Protein AF-0000000068167306 (afdb_homodimer)

Nearest PDB structures (foldseek):
  7jsj-assembly1_A  TM=8.036E-01  e=3.740E-11  Homo sapiens
  6ol0-assembly2_B  TM=8.060E-01  e=4.426E-11  Vibrio cholerae O1 biovar El Tor str. N16961
  8w6g-assembly1_B  TM=5.035E-01  e=2.735E-09  Homo sapiens
  4r0c-assembly1_C  TM=5.818E-01  e=1.185E-05  Alcanivorax borkumensis SK2
  7qha-assembly1_B  TM=6.982E-01  e=2.557E-04  Photobacterium profundum SS9

InterPro domains:
  IPR004680 Citrate transporter-like domain [PF03600] (312-735)
  IPR051475 Diverse Ion Transporter [PTHR43568] (110-797)

Solvent-accessible surface area (backbone atoms only — not comparable to full-atom values): 86228 Å² total; per-residue (Å²): 141,90,78,86,94,84,90,85,93,87,89,92,81,91,76,92,80,88,89,87,94,78,91,77,90,87,86,93,84,89,92,83,90,84,91,83,91,79,87,82,89,83,92,82,88,86,90,85,85,79,82,71,83,76,77,71,79,77,74,80,74,79,75,78,80,80,74,70,70,58,75,79,59,90,56,45,64,38,53,43,95,90,68,46,74,61,32,45,37,36,61,71,52,51,52,47,43,57,49,42,56,56,44,60,51,59,60,67,52,58,53,44,50,36,48,51,54,42,48,54,48,52,53,38,48,66,63,34,32,52,47,64,37,49,82,75,37,77,37,66,32,47,32,26,26,12,51,86,40,67,39,62,44,76,40,70,64,60,87,78,57,33,29,38,39,38,36,38,32,45,39,60,68,72,45,76,82,69,50,62,72,93,60,84,44,38,37,36,37,38,49,35,45,38,62,85,75,82,68,82,66,84,77,73,79,76,74,82,72,81,74,71,78,71,70,82,69,58,85,73,74,68,73,70,70,67,73,76,55,71,43,41,84,87,55,65,49,70,47,74,47,70,58,65,75,83,76,74,62,68,73,66,50,73,48,71,50,76,46,71,48,48,76,76,53,42,58,86,42,71,30,37,34,40,40,31,33,23,75,31,81,58,53,41,17,33,40,35,34,63,39,68,20,35,65,67,52,81,45,28,38,59,52,29,49,52,50,52,50,51,38,47,50,32,42,62,68,54,76,42,54,54,40,56,32,25,42,54,40,20,49,51,36,48,26,52,33,30,72,31,50,58,21,70,43,72,67,56,51,60,64,46,32,60,54,51,41,51,36,26,52,53,14,45,34,44,46,48,32,57,46,64,72,20,28,53,64,47,24,50,54,50,48,35,48,60,72,26,71,78,40,49,56,55,27,53,49,45,53,22,50,51,37,11,60,48,2,24,70,56,17,27,48,57,39,40,70,58,45,49,63,50,49,45,52,52,20,58,67,69,39,34,60,42,64,59,48,52,52,49,29,45,45,31,12,38,35,24,3,48,21,25,35,60,1,24,70,47,33,31,54,49,45,48,31,62,78,46,32,69,70,75,58,30,41,50,41,57,43,22,69,67,34,22,59,38,27,51,51,20,45,55,52,42,53,53,49,44,48,74,76,40,37,64,71,59,46,42,60,44,86,62,51,67,58,55,51,52,31,48,52,38,47,47,58,30,63,59,47,66,82,72,78,57,76,63,54,51,47,50,30,50,51,35,47,50,47,30,51,49,42,47,48,44,57,69,69,54,67,65,76,68,84,53,69,66,56,54,60,51,42,51,69,66,31,39,65,78,35,60,69,57,40,52,52,44,51,50,48,50,48,52,43,55,52,44,53,51,41,34,86,76,36,83,60,39,53,54,55,67,24,53,42,27,36,52,43,26,52,49,46,53,46,65,60,62,63,76,55,62,62,64,41,54,66,54,34,64,58,58,57,55,49,22,50,44,18,40,33,36,28,50,50,39,29,47,74,30,40,36,46,60,53,51,25,50,56,50,46,55,62,48,61,72,41,62,79,56,58,67,28,48,38,52,48,28,50,48,38,22,48,54,30,16,59,48,8,17,60,33,40,23,52,69,48,42,65,59,42,49,63,25,52,54,46,41,38,66,66,75,69,76,36,64,55,56,58,48,48,49,20,38,50,52,10,22,39,36,10,16,32,23,25,40,63,0,25,69,35,41,46,50,48,33,49,56,32,36,75,73,74,45,72,65,50,57,65,66,39,28,70,54,24,29,58,50,20,53,52,27,45,51,45,35,47,54,41,47,43,49,47,41,40,72,39,67,64,120,134,90,77,93,87,92,80,81,76,88,76,89,74,91,72,90,81,90,90,95,81,93,91,89,96,87,95,88,93,95,87,90,88,93,87,94,86,93,86,87,87,90,85,85,85,92,84,89,82,87,82,81,77,77,77,72,78,77,74,76,75,77,76,76,79,82,75,67,68,51,74,83,59,93,53,43,65,38,53,43,94,89,68,45,74,59,30,40,39,37,62,72,53,50,53,46,44,56,46,42,59,58,45,59,50,60,59,67,54,58,52,44,51,37,48,50,54,42,50,52,49,52,52,39,47,65,63,34,31,52,48,66,37,49,79,76,37,75,39,65,34,47,32,26,25,12,50,86,40,67,39,62,46,73,41,71,64,61,88,79,56,34,29,38,38,38,36,39,31,45,38,61,69,71,44,76,83,72,50,63,71,92,62,82,46,38,37,36,37,40,53,31,47,39,66,84,75,91,63,86,74,83,79,75,79,74,74,83,73,80,75,73,81,73,72,84,70,64,85,71,76,69,72,74,67,74,70,64,64,66,48,44,82,86,59,67,46,70,48,74,48,72,57,64,76,84,76,72,63,70,73,65,50,72,46,72,50,76,46,74,50,49,76,77,54,43,58,86,44,71,31,37,33,41,40,33,34,23,77,31,82,58,52,40,16,33,38,36,32,62,39,68,19,34,64,65,50,82,45,29,39,58,53,30,49,51,50,52,50,52,37,47,50,31,42,61,66,55,75,40,53,52,40,56,32,24,42,53,41,20,50,49,36,48,25,54,33,28,71,30,51,57,22,69,43,72,68,55,51,59,64,46,32,59,56,51,41,51,36,26,51,54,15,45,33,43,45,50,32,55,47,63,71,19,28,52,63,47,25,50,53,50,49,36,48,60,73,27,71,79,40,48,56,53,26,52,49,45,53,22,51,50,37,11,59,48,2,26,70,57,17,26,47,56,39,39,69,59,45,47,63,50,50,45,51,51,20,58,66,69,40,33,58,42,65,60,48,52,52,48,30,44,47,32,12,38,35,25,3,46,21,26,36,59,0,24,70,46,36,29,52,50,45,48,31,63,78,47,31,69,72,74,57,29,42,49,40,58,40,22,69,66,32,22,61,35,28,50,51,19,46,56,52,42,52,52,49,44,48,73,75,40,38,63,71,57,44,43,60,44,86,62,49,67,58,56,51,52,31,49,52,37,46,47,56,30,64,60,49,66,82,76,63,57,77,64,54,50,47,51,30,50,50,35,48,51,48,30,51,51,42,48,50,44,56,69,68,55,66,64,75,70,84,53,68,66,55,56,59,50,43,51,69,66,31,38,63,77,37,60,71,58,40,53,52,43,51,50,48,50,49,51,43,53,50,45,53,50,41,32,87,76,36,82,61,38,53,52,54,67,24,53,44,26,37,53,44,26,51,50,46,53,46,63,61,62,62,75,56,60,64,66,42,55,69,53,34,65,57,57,58,56,49,23,50,43,18,39,32,36,29,51,50,40,27,46,73,31,42,35,45,61,51,52,27,49,56,50,45,57,61,46,60,73,42,62,79,58,57,65,28,48,38,50,49,30,48,48,38,23,48,53,30,16,58,49,10,16,60,33,39,23,53,69,48,43,64,60,42,49,63,26,52,56,45,42,37,67,65,75,70,74,36,64,55,56,59,48,50,48,20,38,49,53,11,21,39,36,9,15,33,23,25,40,64,1,23,69,36,40,45,51,46,33,50,56,32,36,74,73,72,46,72,65,51,59,65,65,39,28,69,54,25,29,58,50,22,52,51,29,45,50,45,34,45,53,42,47,42,47,47,41,41,73,38,68,66,119

Sequence (1596 aa):
MGDTEKRSFGQTNVKGYGATSAPYHDMEDVEYNDDHSRHGDEERGMSSSGDRTRNTNSVDEYRGRQRPEDADGENWFLFDKEGKQMGVLPNKYKREFSDAKHKVTGLPWHHIKVAVISLLFVVALIMFAPIESPDESPVSHLTAVSHDTAYIVDLLPSHPLDTIKVFVTIQELVNSSGSVFPNPTYVYFTVEGLIPGNGANSTDHDDDDDDDHHAVSGMSGGSSTELETPLYPDGEWKALHYWEIAGDAFDAQMDSHYFYLTDEDRGDHYALRLNVTSNSKQPVGLKLKVLQLRHIVRYEVILGLVLLVLVYVLIVFELVHRTIAALVGSFWGLTFLAVIQERPSFLEVIMWIDYDTIGLLFGMMILVGIFSTTGFFEYSAVKAYKLSKGNIWNLVLMLCMFTAVTSAFLDNVTTILLVAPVTLRLCKVINLDPLPVILAEVIFSNIGGTATGIGDPPNILIISNAKMRASKKVDFATFTVHVAPGAVLALIVTVWFVKVKYGKILSERSAFNPLQREIDIWKRTAARISPVEGDEEKKVRTALEDYVEQLNEKLAHGAVTENKEIDITEMEEKYKITDMPLFIKTCSVLAVVIILFFIHPFVHAINLSLPWIALTGAMALLVLSGIHEIQEIIEKVEMATLLFFAGLFVLMRCIEEMGVMLYIADLTADLIAVVPEGRLRLGVACVMLVWVCAIVSAFIDNIPFTTTMIPIVVKLSQSGLGLPLQPITWSLALGACLGGNGTLIGASANVVAAGIAEQQGYPISFNYFFKMGFPCMLVSTAVATVYILISHVIIPWYMGDTEKRSFGQTNVKGYGATSAPYHDMEDVEYNDDHSRHGDEERGMSSSGDRTRNTNSVDEYRGRQRPEDADGENWFLFDKEGKQMGVLPNKYKREFSDAKHKVTGLPWHHIKVAVISLLFVVALIMFAPIESPDESPVSHLTAVSHDTAYIVDLLPSHPLDTIKVFVTIQELVNSSGSVFPNPTYVYFTVEGLIPGNGANSTDHDDDDDDDHHAVSGMSGGSSTELETPLYPDGEWKALHYWEIAGDAFDAQMDSHYFYLTDEDRGDHYALRLNVTSNSKQPVGLKLKVLQLRHIVRYEVILGLVLLVLVYVLIVFELVHRTIAALVGSFWGLTFLAVIQERPSFLEVIMWIDYDTIGLLFGMMILVGIFSTTGFFEYSAVKAYKLSKGNIWNLVLMLCMFTAVTSAFLDNVTTILLVAPVTLRLCKVINLDPLPVILAEVIFSNIGGTATGIGDPPNILIISNAKMRASKKVDFATFTVHVAPGAVLALIVTVWFVKVKYGKILSERSAFNPLQREIDIWKRTAARISPVEGDEEKKVRTALEDYVEQLNEKLAHGAVTENKEIDITEMEEKYKITDMPLFIKTCSVLAVVIILFFIHPFVHAINLSLPWIALTGAMALLVLSGIHEIQEIIEKVEMATLLFFAGLFVLMRCIEEMGVMLYIADLTADLIAVVPEGRLRLGVACVMLVWVCAIVSAFIDNIPFTTTMIPIVVKLSQSGLGLPLQPITWSLALGACLGGNGTLIGASANVVAAGIAEQQGYPISFNYFFKMGFPCMLVSTAVATVYILISHVIIPWY

Organism: Acanthamoeba castellanii (strain ATCC 30010 / Neff) (NCBI:txid1257118)

Structure (mmCIF, N/CA/C/O backbone):
data_AF-0000000068167306-model_v1
#
loop_
_entity.id
_entity.type
_entity.pdbx_description
1 polymer 'P protein, putative'
#
loop_
_atom_site.group_PDB
_atom_site.id
_atom_site.type_symbol
_atom_site.label_atom_id
_atom_site.label_alt_id
_atom_site.label_comp_id
_atom_site.label_asym_id
_atom_site.label_entity_id
_atom_site.label_seq_id
_atom_site.pdbx_PDB_ins_code
_atom_site.Cartn_x
_atom_site.Cartn_y
_atom_site.Cartn_z
_atom_site.occupancy
_atom_site.B_iso_or_equiv
_atom_site.auth_seq_id
_atom_site.auth_comp_id
_atom_site.auth_asym_id
_atom_site.auth_atom_id
_atom_site.pdbx_PDB_model_num
ATOM 1 N N . MET A 1 1 ? 64.062 -30.016 -6.809 1 14.22 1 MET A N 1
ATOM 2 C CA . MET A 1 1 ? 65.188 -29.078 -6.762 1 14.22 1 MET A CA 1
ATOM 3 C C . MET A 1 1 ? 64.688 -27.641 -6.73 1 14.22 1 MET A C 1
ATOM 5 O O . MET A 1 1 ? 63.5 -27.391 -6.887 1 14.22 1 MET A O 1
ATOM 9 N N . GLY A 1 2 ? 65.188 -26.719 -7.789 1 15.33 2 GLY A N 1
ATOM 10 C CA . GLY A 1 2 ? 66.062 -25.562 -7.875 1 15.33 2 GLY A CA 1
ATOM 11 C C . GLY A 1 2 ? 65.312 -24.25 -7.781 1 15.33 2 GLY A C 1
ATOM 12 O O . GLY A 1 2 ? 64.062 -24.188 -8 1 15.33 2 GLY A O 1
ATOM 13 N N . ASP A 1 3 ? 66 -22.906 -7.531 1 15.48 3 ASP A N 1
ATOM 14 C CA . ASP A 1 3 ? 66.312 -21.578 -7.047 1 15.48 3 ASP A CA 1
ATOM 15 C C . ASP A 1 3 ? 66 -20.5 -8.086 1 15.48 3 ASP A C 1
ATOM 17 O O . ASP A 1 3 ? 66.438 -19.359 -7.945 1 15.48 3 ASP A O 1
ATOM 21 N N . THR A 1 4 ? 65.312 -20.719 -9.031 1 14.41 4 THR A N 1
ATOM 22 C CA . THR A 1 4 ? 65.688 -19.922 -10.195 1 14.41 4 THR A CA 1
ATOM 23 C C . THR A 1 4 ? 65.625 -18.438 -9.883 1 14.41 4 THR A C 1
ATOM 25 O O . THR A 1 4 ? 64.75 -18 -9.117 1 14.41 4 THR A O 1
ATOM 28 N N . GLU A 1 5 ? 66.25 -17.469 -10.617 1 14.61 5 GLU A N 1
ATOM 29 C CA . GLU A 1 5 ? 67.188 -16.344 -10.828 1 14.61 5 GLU A CA 1
ATOM 30 C C . GLU A 1 5 ? 66.375 -15.039 -11 1 14.61 5 GLU A C 1
ATOM 32 O O . GLU A 1 5 ? 65.188 -15.062 -11.375 1 14.61 5 GLU A O 1
ATOM 37 N N . LYS A 1 6 ? 67.125 -13.688 -11.188 1 14.88 6 LYS A N 1
ATOM 38 C CA . LYS A 1 6 ? 67.562 -12.352 -10.812 1 14.88 6 LYS A CA 1
ATOM 39 C C . LYS A 1 6 ? 66.938 -11.297 -11.734 1 14.88 6 LYS A C 1
ATOM 41 O O . LYS A 1 6 ? 66.688 -10.172 -11.312 1 14.88 6 LYS A O 1
ATOM 46 N N . ARG A 1 7 ? 66.875 -11.25 -13.109 1 14.17 7 ARG A N 1
ATOM 47 C CA . ARG A 1 7 ? 67.75 -10.328 -13.789 1 14.17 7 ARG A CA 1
ATOM 48 C C . ARG A 1 7 ? 67.25 -8.898 -13.703 1 14.17 7 ARG A C 1
ATOM 50 O O . ARG A 1 7 ? 66.062 -8.672 -13.438 1 14.17 7 ARG A O 1
ATOM 57 N N . SER A 1 8 ? 67.688 -7.957 -14.75 1 14.03 8 SER A N 1
ATOM 58 C CA . SER A 1 8 ? 68.562 -6.824 -14.992 1 14.03 8 SER A CA 1
ATOM 59 C C . SER A 1 8 ? 67.75 -5.52 -15.102 1 14.03 8 SER A C 1
ATOM 61 O O . SER A 1 8 ? 68.062 -4.543 -14.414 1 14.03 8 SER A O 1
ATOM 63 N N . PHE A 1 9 ? 67.5 -4.887 -16.391 1 14.47 9 PHE A N 1
ATOM 64 C CA . PHE A 1 9 ? 68.25 -3.809 -17.016 1 14.47 9 PHE A CA 1
ATOM 65 C C . PHE A 1 9 ? 67.625 -2.453 -16.672 1 14.47 9 PHE A C 1
ATOM 67 O O . PHE A 1 9 ? 66.438 -2.365 -16.312 1 14.47 9 PHE A O 1
ATOM 74 N N . GLY A 1 10 ? 68.062 -1.208 -17.375 1 14.51 10 GLY A N 1
ATOM 75 C CA . GLY A 1 10 ? 68.812 0.029 -17.312 1 14.51 10 GLY A CA 1
ATOM 76 C C . GLY A 1 10 ? 67.938 1.27 -17.328 1 14.51 10 GLY A C 1
ATOM 77 O O . GLY A 1 10 ? 67.938 2.027 -16.344 1 14.51 10 GLY A O 1
ATOM 78 N N . GLN A 1 11 ? 67.688 2.184 -18.531 1 14.18 11 GLN A N 1
ATOM 79 C CA . GLN A 1 11 ? 68.375 3.441 -18.828 1 14.18 11 GLN A CA 1
ATOM 80 C C . GLN A 1 11 ? 67.5 4.637 -18.391 1 14.18 11 GLN A C 1
ATOM 82 O O . GLN A 1 11 ? 66.375 4.473 -17.984 1 14.18 11 GLN A O 1
ATOM 87 N N . THR A 1 12 ? 67.188 5.781 -19.406 1 14.52 12 THR A N 1
ATOM 88 C CA . THR A 1 12 ? 67.688 7.125 -19.672 1 14.52 12 THR A CA 1
ATOM 89 C C . THR A 1 12 ? 66.75 8.18 -19.094 1 14.52 12 THR A C 1
ATOM 91 O O . THR A 1 12 ? 65.562 7.914 -18.906 1 14.52 12 THR A O 1
ATOM 94 N N . ASN A 1 13 ? 67.188 9.695 -18.797 1 14.64 13 ASN A N 1
ATOM 95 C CA . ASN A 1 13 ? 67.25 10.898 -17.969 1 14.64 13 ASN A CA 1
ATOM 96 C C . ASN A 1 13 ? 66.375 12.008 -18.5 1 14.64 13 ASN A C 1
ATOM 98 O O . ASN A 1 13 ? 66.188 13.039 -17.844 1 14.64 13 ASN A O 1
ATOM 102 N N . VAL A 1 14 ? 65.625 12.109 -19.531 1 14.27 14 VAL A N 1
ATOM 103 C CA . VAL A 1 14 ? 65.688 13.375 -20.266 1 14.27 14 VAL A CA 1
ATOM 104 C C . VAL A 1 14 ? 65.062 14.492 -19.453 1 14.27 14 VAL A C 1
ATOM 106 O O . VAL A 1 14 ? 64.062 14.281 -18.797 1 14.27 14 VAL A O 1
ATOM 109 N N . LYS A 1 15 ? 65.5 15.984 -19.578 1 14.65 15 LYS A N 1
ATOM 110 C CA . LYS A 1 15 ? 65.875 17.281 -19.031 1 14.65 15 LYS A CA 1
ATOM 111 C C . LYS A 1 15 ? 64.75 18.297 -19.125 1 14.65 15 LYS A C 1
ATOM 113 O O . LYS A 1 15 ? 64.688 19.203 -18.281 1 14.65 15 LYS A O 1
ATOM 118 N N . GLY A 1 16 ? 63.812 18.422 -20 1 14.23 16 GLY A N 1
ATOM 119 C CA . GLY A 1 16 ? 63.75 19.719 -20.625 1 14.23 16 GLY A CA 1
ATOM 120 C C . GLY A 1 16 ? 63.375 20.844 -19.672 1 14.23 16 GLY A C 1
ATOM 121 O O . GLY A 1 16 ? 62.688 20.609 -18.688 1 14.23 16 GLY A O 1
ATOM 122 N N . TYR A 1 17 ? 63.812 22.281 -19.781 1 14.59 17 TYR A N 1
ATOM 123 C CA . TYR A 1 17 ? 64.375 23.516 -19.219 1 14.59 17 TYR A CA 1
ATOM 124 C C . TYR A 1 17 ? 63.25 24.516 -18.953 1 14.59 17 TYR A C 1
ATOM 126 O O . TYR A 1 17 ? 63.156 25.078 -17.859 1 14.59 17 TYR A O 1
ATOM 134 N N . GLY A 1 18 ? 62.469 25.078 -19.938 1 14.23 18 GLY A N 1
ATOM 135 C CA . GLY A 1 18 ? 62.688 26.516 -20.109 1 14.23 18 GLY A CA 1
ATOM 136 C C . GLY A 1 18 ? 62.094 27.344 -19 1 14.23 18 GLY A C 1
ATOM 137 O O . GLY A 1 18 ? 61.219 26.875 -18.266 1 14.23 18 GLY A O 1
ATOM 138 N N . ALA A 1 19 ? 62.312 28.812 -18.969 1 14.28 19 ALA A N 1
ATOM 139 C CA . ALA A 1 19 ? 62.781 29.969 -18.188 1 14.28 19 ALA A CA 1
ATOM 140 C C . ALA A 1 19 ? 61.594 30.75 -17.594 1 14.28 19 ALA A C 1
ATOM 142 O O . ALA A 1 19 ? 60.844 30.219 -16.781 1 14.28 19 ALA A O 1
ATOM 143 N N . THR A 1 20 ? 61.312 32.125 -18.078 1 14.48 20 THR A N 1
ATOM 144 C CA . THR A 1 20 ? 61.75 33.375 -17.453 1 14.48 20 THR A CA 1
ATOM 145 C C . THR A 1 20 ? 60.594 34.062 -16.734 1 14.48 20 THR A C 1
ATOM 147 O O . THR A 1 20 ? 60.688 34.375 -15.555 1 14.48 20 THR A O 1
ATOM 150 N N . SER A 1 21 ? 59.75 35.156 -17.484 1 14.14 21 SER A N 1
ATOM 151 C CA . SER A 1 21 ? 59.844 36.594 -17.234 1 14.14 21 SER A CA 1
ATOM 152 C C . SER A 1 21 ? 58.844 37.031 -16.188 1 14.14 21 SER A C 1
ATOM 154 O O . SER A 1 21 ? 57.719 36.5 -16.125 1 14.14 21 SER A O 1
ATOM 156 N N . ALA A 1 22 ? 59.125 38.094 -15.188 1 14.89 22 ALA A N 1
ATOM 157 C CA . ALA A 1 22 ? 58.875 38.656 -13.867 1 14.89 22 ALA A CA 1
ATOM 158 C C . ALA A 1 22 ? 57.844 39.781 -13.938 1 14.89 22 ALA A C 1
ATOM 160 O O . ALA A 1 22 ? 57 39.906 -13.07 1 14.89 22 ALA A O 1
ATOM 161 N N . PRO A 1 23 ? 57.594 40.656 -15.023 1 14.62 23 PRO A N 1
ATOM 162 C CA . PRO A 1 23 ? 57.875 42.062 -14.617 1 14.62 23 PRO A CA 1
ATOM 163 C C . PRO A 1 23 ? 56.812 42.594 -13.664 1 14.62 23 PRO A C 1
ATOM 165 O O . PRO A 1 23 ? 55.688 42.094 -13.633 1 14.62 23 PRO A O 1
ATOM 168 N N . TYR A 1 24 ? 57.156 43.719 -12.68 1 14.79 24 TYR A N 1
ATOM 169 C CA . TYR A 1 24 ? 56.938 44.5 -11.461 1 14.79 24 TYR A CA 1
ATOM 170 C C . TYR A 1 24 ? 56.062 45.688 -11.719 1 14.79 24 TYR A C 1
ATOM 172 O O . TYR A 1 24 ? 55.5 46.281 -10.789 1 14.79 24 TYR A O 1
ATOM 180 N N . HIS A 1 25 ? 55.75 46.219 -12.977 1 14.29 25 HIS A N 1
ATOM 181 C CA . HIS A 1 25 ? 55.906 47.688 -12.969 1 14.29 25 HIS A CA 1
ATOM 182 C C . HIS A 1 25 ? 55.031 48.312 -11.914 1 14.29 25 HIS A C 1
ATOM 184 O O . HIS A 1 25 ? 54 47.75 -11.539 1 14.29 25 HIS A O 1
ATOM 190 N N . ASP A 1 26 ? 55.406 49.719 -11.547 1 14.27 26 ASP A N 1
ATOM 191 C CA . ASP A 1 26 ? 55.656 50.812 -10.625 1 14.27 26 ASP A CA 1
ATOM 192 C C . ASP A 1 26 ? 54.406 51.656 -10.398 1 14.27 26 ASP A C 1
ATOM 194 O O . ASP A 1 26 ? 53.906 51.719 -9.273 1 14.27 26 ASP A O 1
ATOM 198 N N . MET A 1 27 ? 54.5 53 -10.961 1 13.96 27 MET A N 1
ATOM 199 C CA . MET A 1 27 ? 54.75 54.281 -10.281 1 13.96 27 MET A CA 1
ATOM 200 C C . MET A 1 27 ? 53.469 54.969 -9.938 1 13.96 27 MET A C 1
ATOM 202 O O . MET A 1 27 ? 53.188 55.281 -8.773 1 13.96 27 MET A O 1
ATOM 206 N N . GLU A 1 28 ? 53.219 56.188 -10.719 1 14.24 28 GLU A N 1
ATOM 207 C CA . GLU A 1 28 ? 53.344 57.594 -10.359 1 14.24 28 GLU A CA 1
ATOM 208 C C . GLU A 1 28 ? 52.062 58.156 -9.773 1 14.24 28 GLU A C 1
ATOM 210 O O . GLU A 1 28 ? 50.969 57.562 -9.977 1 14.24 28 GLU A O 1
ATOM 215 N N . ASP A 1 29 ? 52.062 59.594 -9.445 1 14.12 29 ASP A N 1
ATOM 216 C CA . ASP A 1 29 ? 51.938 60.656 -8.484 1 14.12 29 ASP A CA 1
ATOM 217 C C . ASP A 1 29 ? 50.594 61.375 -8.641 1 14.12 29 ASP A C 1
ATOM 219 O O . ASP A 1 29 ? 49.844 61.562 -7.664 1 14.12 29 ASP A O 1
ATOM 223 N N . VAL A 1 30 ? 50.406 62.344 -9.766 1 14.27 30 VAL A N 1
ATOM 224 C CA . VAL A 1 30 ? 50.438 63.781 -9.617 1 14.27 30 VAL A CA 1
ATOM 225 C C . VAL A 1 30 ? 49.062 64.312 -9.188 1 14.27 30 VAL A C 1
ATOM 227 O O . VAL A 1 30 ? 48.062 63.594 -9.336 1 14.27 30 VAL A O 1
ATOM 230 N N . GLU A 1 31 ? 48.719 65.688 -9.664 1 14.46 31 GLU A N 1
ATOM 231 C CA . GLU A 1 31 ? 48.594 67.062 -9.195 1 14.46 31 GLU A CA 1
ATOM 232 C C . GLU A 1 31 ? 47.125 67.375 -8.977 1 14.46 31 GLU A C 1
ATOM 234 O O . GLU A 1 31 ? 46.219 66.75 -9.5 1 14.46 31 GLU A O 1
ATOM 239 N N . TYR A 1 32 ? 46.875 68.812 -8.852 1 14.2 32 TYR A N 1
ATOM 240 C CA . TYR A 1 32 ? 46.406 69.938 -8.023 1 14.2 32 TYR A CA 1
ATOM 241 C C . TYR A 1 32 ? 45 70.375 -8.453 1 14.2 32 TYR A C 1
ATOM 243 O O . TYR A 1 32 ? 44.094 70.438 -7.625 1 14.2 32 TYR A O 1
ATOM 251 N N . ASN A 1 33 ? 44.875 71.25 -9.578 1 13.97 33 ASN A N 1
ATOM 252 C CA . ASN A 1 33 ? 44.531 72.625 -9.398 1 13.97 33 ASN A CA 1
ATOM 253 C C . ASN A 1 33 ? 43 72.875 -9.367 1 13.97 33 ASN A C 1
ATOM 255 O O . ASN A 1 33 ? 42.25 71.938 -9.703 1 13.97 33 ASN A O 1
ATOM 259 N N . ASP A 1 34 ? 42.5 73.875 -10.297 1 13.77 34 ASP A N 1
ATOM 260 C CA . ASP A 1 34 ? 42.062 75.25 -10.109 1 13.77 34 ASP A CA 1
ATOM 261 C C . ASP A 1 34 ? 40.531 75.375 -10.047 1 13.77 34 ASP A C 1
ATOM 263 O O . ASP A 1 34 ? 39.969 75.938 -9.109 1 13.77 34 ASP A O 1
ATOM 267 N N . ASP A 1 35 ? 39.844 75.938 -11.195 1 14.35 35 ASP A N 1
ATOM 268 C CA . ASP A 1 35 ? 39.312 77.25 -11.328 1 14.35 35 ASP A CA 1
ATOM 269 C C . ASP A 1 35 ? 37.812 77.312 -10.984 1 14.35 35 ASP A C 1
ATOM 271 O O . ASP A 1 35 ? 37.156 76.25 -10.977 1 14.35 35 ASP A O 1
ATOM 275 N N . HIS A 1 36 ? 37.031 78.438 -11.547 1 14.18 36 HIS A N 1
ATOM 276 C CA . HIS A 1 36 ? 36.344 79.688 -11.125 1 14.18 36 HIS A CA 1
ATOM 277 C C . HIS A 1 36 ? 34.844 79.5 -11.125 1 14.18 36 HIS A C 1
ATOM 279 O O . HIS A 1 36 ? 34.188 79.812 -10.133 1 14.18 36 HIS A O 1
ATOM 285 N N . SER A 1 37 ? 34.125 79.625 -12.398 1 14.7 37 SER A N 1
ATOM 286 C CA . SER A 1 37 ? 33.312 80.75 -12.648 1 14.7 37 SER A CA 1
ATOM 287 C C . SER A 1 37 ? 31.906 80.625 -12.078 1 14.7 37 SER A C 1
ATOM 289 O O . SER A 1 37 ? 31.391 79.5 -12.016 1 14.7 37 SER A O 1
ATOM 291 N N . ARG A 1 38 ? 31.25 81.812 -11.602 1 14.47 38 ARG A N 1
ATOM 292 C CA . ARG A 1 38 ? 30.328 82.5 -10.711 1 14.47 38 ARG A CA 1
ATOM 293 C C . ARG A 1 38 ? 28.891 82.375 -11.195 1 14.47 38 ARG A C 1
ATOM 295 O O . ARG A 1 38 ? 27.953 82.375 -10.383 1 14.47 38 ARG A O 1
ATOM 302 N N . HIS A 1 39 ? 28.594 82.562 -12.531 1 14.53 39 HIS A N 1
ATOM 303 C CA . HIS A 1 39 ? 27.688 83.688 -12.664 1 14.53 39 HIS A CA 1
ATOM 304 C C . HIS A 1 39 ? 26.312 83.375 -12.07 1 14.53 39 HIS A C 1
ATOM 306 O O . HIS A 1 39 ? 25.969 82.25 -11.867 1 14.53 39 HIS A O 1
ATOM 312 N N . GLY A 1 40 ? 25.297 84.25 -12.562 1 13.88 40 GLY A N 1
ATOM 313 C CA . GLY A 1 40 ? 24.422 85.312 -12.109 1 13.88 40 GLY A CA 1
ATOM 314 C C . GLY A 1 40 ? 23.016 84.875 -11.766 1 13.88 40 GLY A C 1
ATOM 315 O O . GLY A 1 40 ? 22.547 85.062 -10.648 1 13.88 40 GLY A O 1
ATOM 316 N N . ASP A 1 41 ? 22.016 85.062 -12.742 1 14.18 41 ASP A N 1
ATOM 317 C CA . ASP A 1 41 ? 21 86.062 -12.539 1 14.18 41 ASP A CA 1
ATOM 318 C C . ASP A 1 41 ? 19.781 85.562 -11.805 1 14.18 41 ASP A C 1
ATOM 320 O O . ASP A 1 41 ? 19.609 84.312 -11.719 1 14.18 41 ASP A O 1
ATOM 324 N N . GLU A 1 42 ? 18.531 86 -12.344 1 14.02 42 GLU A N 1
ATOM 325 C CA . GLU A 1 42 ? 17.562 87 -11.844 1 14.02 42 GLU A CA 1
ATOM 326 C C . GLU A 1 42 ? 16.375 86.312 -11.18 1 14.02 42 GLU A C 1
ATOM 328 O O . GLU A 1 42 ? 16.047 86.562 -10.023 1 14.02 42 GLU A O 1
ATOM 333 N N . GLU A 1 43 ? 15.102 86.438 -11.859 1 14.75 43 GLU A N 1
ATOM 334 C CA . GLU A 1 43 ? 14.023 87.312 -11.383 1 14.75 43 GLU A CA 1
ATOM 335 C C . GLU A 1 43 ? 13.047 86.5 -10.508 1 14.75 43 GLU A C 1
ATOM 337 O O . GLU A 1 43 ? 12.977 85.25 -10.594 1 14.75 43 GLU A O 1
ATOM 342 N N . ARG A 1 44 ? 11.859 87.188 -10.156 1 14.7 44 ARG A N 1
ATOM 343 C CA . ARG A 1 44 ? 11.086 87.688 -9.008 1 14.7 44 ARG A CA 1
ATOM 344 C C . ARG A 1 44 ? 9.938 86.75 -8.695 1 14.7 44 ARG A C 1
ATOM 346 O O . ARG A 1 44 ? 9.781 86.312 -7.547 1 14.7 44 ARG A O 1
ATOM 353 N N . GLY A 1 45 ? 8.75 86.938 -9.375 1 14.25 45 GLY A N 1
ATOM 354 C CA . GLY A 1 45 ? 7.672 87.562 -8.633 1 14.25 45 GLY A CA 1
ATOM 355 C C . GLY A 1 45 ? 6.809 86.562 -7.875 1 14.25 45 GLY A C 1
ATOM 356 O O . GLY A 1 45 ? 6.938 85.375 -8.062 1 14.25 45 GLY A O 1
ATOM 357 N N . MET A 1 46 ? 5.391 86.938 -7.77 1 14.9 46 MET A N 1
ATOM 358 C CA . MET A 1 46 ? 4.504 87.25 -6.656 1 14.9 46 MET A CA 1
ATOM 359 C C . MET A 1 46 ? 3.68 86 -6.242 1 14.9 46 MET A C 1
ATOM 361 O O . MET A 1 46 ? 3.811 85.562 -5.121 1 14.9 46 MET A O 1
ATOM 365 N N . SER A 1 47 ? 2.248 86.125 -6.445 1 15.3 47 SER A N 1
ATOM 366 C CA . SER A 1 47 ? 1.232 86.375 -5.422 1 15.3 47 SER A CA 1
ATOM 367 C C . SER A 1 47 ? 0.575 85.062 -5 1 15.3 47 SER A C 1
ATOM 369 O O . SER A 1 47 ? 0.719 84 -5.676 1 15.3 47 SER A O 1
ATOM 371 N N . SER A 1 48 ? -0.75 85.188 -4.383 1 15.31 48 SER A N 1
ATOM 372 C CA . SER A 1 48 ? -1.411 84.938 -3.111 1 15.31 48 SER A CA 1
ATOM 373 C C . SER A 1 48 ? -2.184 83.625 -3.154 1 15.31 48 SER A C 1
ATOM 375 O O . SER A 1 48 ? -1.998 82.75 -2.295 1 15.31 48 SER A O 1
ATOM 377 N N . SER A 1 49 ? -3.576 83.688 -3.496 1 17.2 49 SER A N 1
ATOM 378 C CA . SER A 1 49 ? -4.719 83.5 -2.6 1 17.2 49 SER A CA 1
ATOM 379 C C . SER A 1 49 ? -5.332 82.125 -2.717 1 17.2 49 SER A C 1
ATOM 381 O O . SER A 1 49 ? -5.898 81.75 -3.756 1 17.2 49 SER A O 1
ATOM 383 N N . GLY A 1 50 ? -4.805 81.125 -2.305 1 16.78 50 GLY A N 1
ATOM 384 C CA . GLY A 1 50 ? -5.215 79.75 -2.559 1 16.78 50 GLY A CA 1
ATOM 385 C C . GLY A 1 50 ? -6.566 79.438 -1.963 1 16.78 50 GLY A C 1
ATOM 386 O O . GLY A 1 50 ? -6.918 79.938 -0.888 1 16.78 50 GLY A O 1
ATOM 387 N N . ASP A 1 51 ? -7.551 79.062 -2.816 1 17.44 51 ASP A N 1
ATOM 388 C CA . ASP A 1 51 ? -8.945 78.625 -2.846 1 17.44 51 ASP A CA 1
ATOM 389 C C . ASP A 1 51 ? -9.148 77.375 -1.97 1 17.44 51 ASP A C 1
ATOM 391 O O . ASP A 1 51 ? -8.555 76.312 -2.219 1 17.44 51 ASP A O 1
ATOM 395 N N . ARG A 1 52 ? -9.477 77.562 -0.647 1 18.22 52 ARG A N 1
ATOM 396 C CA . ARG A 1 52 ? -9.633 76.562 0.423 1 18.22 52 ARG A CA 1
ATOM 397 C C . ARG A 1 52 ? -10.82 75.625 0.163 1 18.22 52 ARG A C 1
ATOM 399 O O . ARG A 1 52 ? -11.328 75 1.084 1 18.22 52 ARG A O 1
ATOM 406 N N . THR A 1 53 ? -11.383 75.562 -1.048 1 19.02 53 THR A N 1
ATOM 407 C CA . THR A 1 53 ? -12.734 75 -0.955 1 19.02 53 THR A CA 1
ATOM 408 C C . THR A 1 53 ? -12.734 73.625 -0.279 1 19.02 53 THR A C 1
ATOM 410 O O . THR A 1 53 ? -11.898 72.75 -0.596 1 19.02 53 THR A O 1
ATOM 413 N N . ARG A 1 54 ? -13.328 73.5 0.98 1 18.66 54 ARG A N 1
ATOM 414 C CA . ARG A 1 54 ? -13.523 72.5 2.045 1 18.66 54 ARG A CA 1
ATOM 415 C C . ARG A 1 54 ? -14.352 71.312 1.555 1 18.66 54 ARG A C 1
ATOM 417 O O . ARG A 1 54 ? -15.57 71.25 1.729 1 18.66 54 ARG A O 1
ATOM 424 N N . ASN A 1 55 ? -14.25 70.812 0.291 1 18.09 55 ASN A N 1
ATOM 425 C CA . ASN A 1 55 ? -15.266 69.875 -0.075 1 18.09 55 ASN A CA 1
ATOM 426 C C . ASN A 1 55 ? -15.234 68.625 0.851 1 18.09 55 ASN A C 1
ATOM 428 O O . ASN A 1 55 ? -14.219 67.938 0.944 1 18.09 55 ASN A O 1
ATOM 432 N N . THR A 1 56 ? -16 68.562 1.969 1 18.88 56 THR A N 1
ATOM 433 C CA . THR A 1 56 ? -16.172 67.625 3.045 1 18.88 56 THR A CA 1
ATOM 434 C C . THR A 1 56 ? -16.672 66.312 2.5 1 18.88 56 THR A C 1
ATOM 436 O O . THR A 1 56 ? -17.156 65.438 3.258 1 18.88 56 THR A O 1
ATOM 439 N N . ASN A 1 57 ? -16.297 65.75 1.318 1 18.61 57 ASN A N 1
ATOM 440 C CA . ASN A 1 57 ? -16.922 64.5 0.839 1 18.61 57 ASN A CA 1
ATOM 441 C C . ASN A 1 57 ? -16.781 63.375 1.849 1 18.61 57 ASN A C 1
ATOM 443 O O . ASN A 1 57 ? -15.664 63 2.197 1 18.61 57 ASN A O 1
ATOM 447 N N . SER A 1 58 ? -17.703 63.188 2.816 1 19.39 58 SER A N 1
ATOM 448 C CA . SER A 1 58 ? -17.859 62.156 3.832 1 19.39 58 SER A CA 1
ATOM 449 C C . SER A 1 58 ? -17.844 60.75 3.209 1 19.39 58 SER A C 1
ATOM 451 O O . SER A 1 58 ? -18.812 60.344 2.562 1 19.39 58 SER A O 1
ATOM 453 N N . VAL A 1 59 ? -16.906 60.312 2.389 1 20.73 59 VAL A N 1
ATOM 454 C CA . VAL A 1 59 ? -16.844 58.969 1.846 1 20.73 59 VAL A CA 1
ATOM 455 C C . VAL A 1 59 ? -17 57.969 2.973 1 20.73 59 VAL A C 1
ATOM 457 O O . VAL A 1 59 ? -16.188 57.906 3.9 1 20.73 59 VAL A O 1
ATOM 460 N N . ASP A 1 60 ? -18.25 57.531 3.305 1 20.91 60 ASP A N 1
ATOM 461 C CA . ASP A 1 60 ? -18.703 56.469 4.184 1 20.91 60 ASP A CA 1
ATOM 462 C C . ASP A 1 60 ? -17.859 55.188 3.994 1 20.91 60 ASP A C 1
ATOM 464 O O . ASP A 1 60 ? -17.812 54.625 2.896 1 20.91 60 ASP A O 1
ATOM 468 N N . GLU A 1 61 ? -16.703 55.125 4.609 1 20.67 61 GLU A N 1
ATOM 469 C CA . GLU A 1 61 ? -15.695 54.062 4.645 1 20.67 61 GLU A CA 1
ATOM 470 C C . GLU A 1 61 ? -16.312 52.719 4.996 1 20.67 61 GLU A C 1
ATOM 472 O O . GLU A 1 61 ? -16.844 52.531 6.094 1 20.67 61 GLU A O 1
ATOM 477 N N . TYR A 1 62 ? -17.062 52.031 3.965 1 19.69 62 TYR A N 1
ATOM 478 C CA . TYR A 1 62 ? -17.547 50.688 4.094 1 19.69 62 TYR A CA 1
ATOM 479 C C . TYR A 1 62 ? -16.516 49.781 4.773 1 19.69 62 TYR A C 1
ATOM 481 O O . TYR A 1 62 ? -15.406 49.625 4.266 1 19.69 62 TYR A O 1
ATOM 489 N N . ARG A 1 63 ? -16.5 49.844 6.137 1 22.5 63 ARG A N 1
ATOM 490 C CA . ARG A 1 63 ? -15.766 49 7.062 1 22.5 63 ARG A CA 1
ATOM 491 C C . ARG A 1 63 ? -16.062 47.5 6.789 1 22.5 63 ARG A C 1
ATOM 493 O O . ARG A 1 63 ? -17.172 47.031 7.051 1 22.5 63 ARG A O 1
ATOM 500 N N . GLY A 1 64 ? -15.578 46.969 5.633 1 21.23 64 GLY A N 1
ATOM 501 C CA . GLY A 1 64 ? -15.68 45.562 5.246 1 21.23 64 GLY A CA 1
ATOM 502 C C . GLY A 1 64 ? -15.414 44.594 6.391 1 21.23 64 GLY A C 1
ATOM 503 O O . GLY A 1 64 ? -14.367 44.688 7.039 1 21.23 64 GLY A O 1
ATOM 504 N N . ARG A 1 65 ? -16.531 44.156 7.109 1 21.89 65 ARG A N 1
ATOM 505 C CA . ARG A 1 65 ? -16.641 43.156 8.18 1 21.89 65 ARG A CA 1
ATOM 506 C C . ARG A 1 65 ? -16.047 41.812 7.758 1 21.89 65 ARG A C 1
ATOM 508 O O . ARG A 1 65 ? -16.484 41.25 6.762 1 21.89 65 ARG A O 1
ATOM 515 N N . GLN A 1 66 ? -14.711 41.531 8.023 1 21.66 66 GLN A N 1
ATOM 516 C CA . GLN A 1 66 ? -13.844 40.375 7.797 1 21.66 66 GLN A CA 1
ATOM 517 C C . GLN A 1 66 ? -14.375 39.156 8.523 1 21.66 66 GLN A C 1
ATOM 519 O O . GLN A 1 66 ? -14.461 39.125 9.75 1 21.66 66 GLN A O 1
ATOM 524 N N . ARG A 1 67 ? -15.453 38.5 7.953 1 21.44 67 ARG A N 1
ATOM 525 C CA . ARG A 1 67 ? -16.016 37.344 8.656 1 21.44 67 ARG A CA 1
ATOM 526 C C . ARG A 1 67 ? -15.039 36.188 8.68 1 21.44 67 ARG A C 1
ATOM 528 O O . ARG A 1 67 ? -14.398 35.875 7.672 1 21.44 67 ARG A O 1
ATOM 535 N N . PRO A 1 68 ? -14.625 35.562 9.875 1 23.31 68 PRO A N 1
ATOM 536 C CA . PRO A 1 68 ? -13.609 34.594 10.258 1 23.31 68 PRO A CA 1
ATOM 537 C C . PRO A 1 68 ? -13.93 33.188 9.75 1 23.31 68 PRO A C 1
ATOM 539 O O . PRO A 1 68 ? -14.367 32.312 10.531 1 23.31 68 PRO A O 1
ATOM 542 N N . GLU A 1 69 ? -14.32 32.906 8.477 1 22.7 69 GLU A N 1
ATOM 543 C CA . GLU A 1 69 ? -14.969 31.656 8.141 1 22.7 69 GLU A CA 1
ATOM 544 C C . GLU A 1 69 ? -14.023 30.469 8.367 1 22.7 69 GLU A C 1
ATOM 546 O O . GLU A 1 69 ? -14.297 29.609 9.195 1 22.7 69 GLU A O 1
ATOM 551 N N . ASP A 1 70 ? -13.648 29.688 7.215 1 23.05 70 ASP A N 1
ATOM 552 C CA . ASP A 1 70 ? -13.719 28.266 6.918 1 23.05 70 ASP A CA 1
ATOM 553 C C . ASP A 1 70 ? -12.461 27.547 7.402 1 23.05 70 ASP A C 1
ATOM 555 O O . ASP A 1 70 ? -11.352 28.047 7.246 1 23.05 70 ASP A O 1
ATOM 559 N N . ALA A 1 71 ? -12.555 26.484 8.219 1 24.67 71 ALA A N 1
ATOM 560 C CA . ALA A 1 71 ? -11.773 25.703 9.18 1 24.67 71 ALA A CA 1
ATOM 561 C C . ALA A 1 71 ? -10.617 24.984 8.484 1 24.67 71 ALA A C 1
ATOM 563 O O . ALA A 1 71 ? -9.594 24.703 9.109 1 24.67 71 ALA A O 1
ATOM 564 N N . ASP A 1 72 ? -10.898 24.219 7.488 1 26.92 72 ASP A N 1
ATOM 565 C CA . ASP A 1 72 ? -10.156 22.953 7.484 1 26.92 72 ASP A CA 1
ATOM 566 C C . ASP A 1 72 ? -8.695 23.188 7.098 1 26.92 72 ASP A C 1
ATOM 568 O O . ASP A 1 72 ? -7.84 22.328 7.367 1 26.92 72 ASP A O 1
ATOM 572 N N . GLY A 1 73 ? -8.484 23.656 5.93 1 27.08 73 GLY A N 1
ATOM 573 C CA . GLY A 1 73 ? -7.164 23.453 5.348 1 27.08 73 GLY A CA 1
ATOM 574 C C . GLY A 1 73 ? -6.078 24.25 6.055 1 27.08 73 GLY A C 1
ATOM 575 O O . GLY A 1 73 ? -6.355 24.984 7 1 27.08 73 GLY A O 1
ATOM 576 N N . GLU A 1 74 ? -4.785 24.203 5.59 1 29.58 74 GLU A N 1
ATOM 577 C CA . GLU A 1 74 ? -3.627 24.938 6.09 1 29.58 74 GLU A CA 1
ATOM 578 C C . GLU A 1 74 ? -3.959 26.422 6.289 1 29.58 74 GLU A C 1
ATOM 580 O O . GLU A 1 74 ? -4.309 27.109 5.336 1 29.58 74 GLU A O 1
ATOM 585 N N . ASN A 1 75 ? -4.609 26.734 7.398 1 29.88 75 ASN A N 1
ATOM 586 C CA . ASN A 1 75 ? -5.152 28.016 7.812 1 29.88 75 ASN A CA 1
ATOM 587 C C . ASN A 1 75 ? -4.086 29.109 7.773 1 29.88 75 ASN A C 1
ATOM 589 O O . ASN A 1 75 ? -3.002 28.953 8.336 1 29.88 75 ASN A O 1
ATOM 593 N N . TRP A 1 76 ? -3.936 29.766 6.699 1 36.34 76 TRP A N 1
ATOM 594 C CA . TRP A 1 76 ? -3.209 31.031 6.742 1 36.34 76 TRP A CA 1
ATOM 595 C C . TRP A 1 76 ? -3.889 32.031 7.684 1 36.34 76 TRP A C 1
ATOM 597 O O . TRP A 1 76 ? -5.105 32.219 7.625 1 36.34 76 TRP A O 1
ATOM 607 N N . PHE A 1 77 ? -3.371 32.281 8.789 1 34.12 77 PHE A N 1
ATOM 608 C CA . PHE A 1 77 ? -3.9 33.156 9.82 1 34.12 77 PHE A CA 1
ATOM 609 C C . PHE A 1 77 ? -3.732 34.625 9.422 1 34.12 77 PHE A C 1
ATOM 611 O O . PHE A 1 77 ? -2.723 35 8.82 1 34.12 77 PHE A O 1
ATOM 618 N N . LEU A 1 78 ? -4.902 35.406 9.32 1 35.97 78 LEU A N 1
ATOM 619 C CA . LEU A 1 78 ? -4.848 36.844 9.195 1 35.97 78 LEU A CA 1
ATOM 620 C C . LEU A 1 78 ? -4.625 37.5 10.562 1 35.97 78 LEU A C 1
ATOM 622 O O . LEU A 1 78 ? -5.242 37.094 11.555 1 35.97 78 LEU A O 1
ATOM 626 N N . PHE A 1 79 ? -3.629 38.125 10.773 1 35.94 79 PHE A N 1
ATOM 627 C CA . PHE A 1 79 ? -3.293 38.844 12 1 35.94 79 PHE A CA 1
ATOM 628 C C . PHE A 1 79 ? -3.693 40.312 11.906 1 35.94 79 PHE A C 1
ATOM 630 O O . PHE A 1 79 ? -3.701 40.875 10.812 1 35.94 79 PHE A O 1
ATOM 637 N N . ASP A 1 80 ? -4.52 40.875 12.906 1 33.78 80 ASP A N 1
ATOM 638 C CA . ASP A 1 80 ? -4.84 42.312 12.922 1 33.78 80 ASP A CA 1
ATOM 639 C C . ASP A 1 80 ? -3.582 43.156 13.109 1 33.78 80 ASP A C 1
ATOM 641 O O . ASP A 1 80 ? -2.49 42.594 13.297 1 33.78 80 ASP A O 1
ATOM 645 N N . LYS A 1 81 ? -3.789 44.531 13.148 1 36.88 81 LYS A N 1
ATOM 646 C CA . LYS A 1 81 ? -2.734 45.531 13.18 1 36.88 81 LYS A CA 1
ATOM 647 C C . LYS A 1 81 ? -1.772 45.281 14.336 1 36.88 81 LYS A C 1
ATOM 649 O O . LYS A 1 81 ? -0.594 45.625 14.258 1 36.88 81 LYS A O 1
ATOM 654 N N . GLU A 1 82 ? -2.244 44.938 15.445 1 38.78 82 GLU A N 1
ATOM 655 C CA . GLU A 1 82 ? -1.421 44.844 16.656 1 38.78 82 GLU A CA 1
ATOM 656 C C . GLU A 1 82 ? -0.801 43.469 16.781 1 38.78 82 GLU A C 1
ATOM 658 O O . GLU A 1 82 ? -0.164 43.156 17.797 1 38.78 82 GLU A O 1
ATOM 663 N N . GLY A 1 83 ? -0.682 42.656 15.664 1 36.19 83 GLY A N 1
ATOM 664 C CA . GLY A 1 83 ? -0.036 41.344 15.562 1 36.19 83 GLY A CA 1
ATOM 665 C C . GLY A 1 83 ? -0.897 40.219 16.078 1 36.19 83 GLY A C 1
ATOM 666 O O . GLY A 1 83 ? -0.406 39.094 16.297 1 36.19 83 GLY A O 1
ATOM 667 N N . LYS A 1 84 ? -2.02 40.531 16.531 1 38.25 84 LYS A N 1
ATOM 668 C CA . LYS A 1 84 ? -2.949 39.531 17.078 1 38.25 84 LYS A CA 1
ATOM 669 C C . LYS A 1 84 ? -3.598 38.719 15.953 1 38.25 84 LYS A C 1
ATOM 671 O O . LYS A 1 84 ? -4 39.281 14.93 1 38.25 84 LYS A O 1
ATOM 676 N N . GLN A 1 85 ? -3.371 37.469 15.938 1 34.28 85 GLN A N 1
ATOM 677 C CA . GLN A 1 85 ? -3.906 36.531 14.938 1 34.28 85 GLN A CA 1
ATOM 678 C C . GLN A 1 85 ? -5.398 36.781 14.727 1 34.28 85 GLN A C 1
ATOM 680 O O . GLN A 1 85 ? -6.188 36.688 15.672 1 34.28 85 GLN A O 1
ATOM 685 N N . MET A 1 86 ? -5.812 37.656 13.812 1 39.88 86 MET A N 1
ATOM 686 C CA . MET A 1 86 ? -7.195 38.094 13.625 1 39.88 86 MET A CA 1
ATOM 687 C C . MET A 1 86 ? -8.07 36.938 13.195 1 39.88 86 MET A C 1
ATOM 689 O O . MET A 1 86 ? -9.258 36.875 13.516 1 39.88 86 MET A O 1
ATOM 693 N N . GLY A 1 87 ? -7.727 35.969 12.336 1 34.25 87 GLY A N 1
ATOM 694 C CA . GLY A 1 87 ? -8.508 34.875 11.828 1 34.25 87 GLY A CA 1
ATOM 695 C C . GLY A 1 87 ? -7.75 34.031 10.828 1 34.25 87 GLY A C 1
ATOM 696 O O . GLY A 1 87 ? -6.559 34.25 10.594 1 34.25 87 GLY A O 1
ATOM 697 N N . VAL A 1 88 ? -8.102 32.75 10.492 1 35.78 88 VAL A N 1
ATOM 698 C CA . VAL A 1 88 ? -7.531 31.844 9.5 1 35.78 88 VAL A CA 1
ATOM 699 C C . VAL A 1 88 ? -7.84 32.344 8.094 1 35.78 88 VAL A C 1
ATOM 701 O O . VAL A 1 88 ? -8.945 32.844 7.832 1 35.78 88 VAL A O 1
ATOM 704 N N . LEU A 1 89 ? -6.812 32.75 7.324 1 34.81 89 LEU A N 1
ATOM 705 C CA . LEU A 1 89 ? -7.066 33.094 5.93 1 34.81 89 LEU A CA 1
ATOM 706 C C . LEU A 1 89 ? -8 32.062 5.285 1 34.81 89 LEU A C 1
ATOM 708 O O . LEU A 1 89 ? -7.75 30.859 5.359 1 34.81 89 LEU A O 1
ATOM 712 N N . PRO A 1 90 ? -9.234 32.406 5.008 1 31.61 90 PRO A N 1
ATOM 713 C CA . PRO A 1 90 ? -10.156 31.469 4.348 1 31.61 90 PRO A CA 1
ATOM 714 C C . PRO A 1 90 ? -9.516 30.719 3.186 1 31.61 90 PRO A C 1
ATOM 716 O O . PRO A 1 90 ? -8.562 31.219 2.576 1 31.61 90 PRO A O 1
ATOM 719 N N . ASN A 1 91 ? -9.781 29.391 3.01 1 33.75 91 ASN A N 1
ATOM 720 C CA . ASN A 1 91 ? -9.289 28.484 1.977 1 33.75 91 ASN A CA 1
ATOM 721 C C . ASN A 1 91 ? -9.25 29.156 0.609 1 33.75 91 ASN A C 1
ATOM 723 O O . ASN A 1 91 ? -8.43 28.797 -0.24 1 33.75 91 ASN A O 1
ATOM 727 N N . LYS A 1 92 ? -10.234 30.078 0.402 1 31.98 92 LYS A N 1
ATOM 728 C CA . LYS A 1 92 ? -10.25 30.781 -0.878 1 31.98 92 LYS A CA 1
ATOM 729 C C . LYS A 1 92 ? -8.93 31.516 -1.129 1 31.98 92 LYS A C 1
ATOM 731 O O . LYS A 1 92 ? -8.43 31.531 -2.256 1 31.98 92 LYS A O 1
ATOM 736 N N . TYR A 1 93 ? -8.344 32.031 -0.117 1 34.12 93 TYR A N 1
ATOM 737 C CA . TYR A 1 93 ? -7.152 32.844 -0.364 1 34.12 93 TYR A CA 1
ATOM 738 C C . TYR A 1 93 ? -5.902 31.969 -0.39 1 34.12 93 TYR A C 1
ATOM 740 O O . TYR A 1 93 ? -4.918 32.312 -1.05 1 34.12 93 TYR A O 1
ATOM 748 N N . LYS A 1 94 ? -5.898 30.859 0.28 1 38.41 94 LYS A N 1
ATOM 749 C CA . LYS A 1 94 ? -4.785 29.906 0.156 1 38.41 94 LYS A CA 1
ATOM 750 C C . LYS A 1 94 ? -4.668 29.391 -1.272 1 38.41 94 LYS A C 1
ATOM 752 O O . LYS A 1 94 ? -3.562 29.312 -1.816 1 38.41 94 LYS A O 1
ATOM 757 N N . ARG A 1 95 ? -5.742 28.891 -1.804 1 37.75 95 ARG A N 1
ATOM 758 C CA . ARG A 1 95 ? -5.785 28.516 -3.213 1 37.75 95 ARG A CA 1
ATOM 759 C C . ARG A 1 95 ? -5.383 29.688 -4.105 1 37.75 95 ARG A C 1
ATOM 761 O O . ARG A 1 95 ? -4.676 29.5 -5.098 1 37.75 95 ARG A O 1
ATOM 768 N N . GLU A 1 96 ? -5.891 30.766 -3.771 1 35.28 96 GLU A N 1
ATOM 769 C CA . GLU A 1 96 ? -5.539 31.953 -4.543 1 35.28 96 GLU A CA 1
ATOM 770 C C . GLU A 1 96 ? -4.055 32.281 -4.398 1 35.28 96 GLU A C 1
ATOM 772 O O . GLU A 1 96 ? -3.408 32.688 -5.367 1 35.28 96 GLU A O 1
ATOM 777 N N . PHE A 1 97 ? -3.518 32.031 -3.25 1 33.62 97 PHE A N 1
ATOM 778 C CA . PHE A 1 97 ? -2.086 32.25 -3.072 1 33.62 97 PHE A CA 1
ATOM 779 C C . PHE A 1 97 ? -1.28 31.172 -3.768 1 33.62 97 PHE A C 1
ATOM 781 O O . PHE A 1 97 ? -0.265 31.453 -4.406 1 33.62 97 PHE A O 1
ATOM 788 N N . SER A 1 98 ? -1.565 29.938 -3.51 1 36.41 98 SER A N 1
ATOM 789 C CA . SER A 1 98 ? -0.905 28.859 -4.254 1 36.41 98 SER A CA 1
ATOM 790 C C . SER A 1 98 ? -1.121 29.031 -5.758 1 36.41 98 SER A C 1
ATOM 792 O O . SER A 1 98 ? -0.198 28.812 -6.547 1 36.41 98 SER A O 1
ATOM 794 N N . ASP A 1 99 ? -2.312 29.297 -6.129 1 37.72 99 ASP A N 1
ATOM 795 C CA . ASP A 1 99 ? -2.582 29.656 -7.516 1 37.72 99 ASP A CA 1
ATOM 796 C C . ASP A 1 99 ? -1.832 30.938 -7.898 1 37.72 99 ASP A C 1
ATOM 798 O O . ASP A 1 99 ? -1.358 31.062 -9.031 1 37.72 99 ASP A O 1
ATOM 802 N N . ALA A 1 100 ? -1.74 31.859 -6.98 1 33.25 100 ALA A N 1
ATOM 803 C CA . ALA A 1 100 ? -0.98 33.094 -7.254 1 33.25 100 ALA A CA 1
ATOM 804 C C . ALA A 1 100 ? 0.507 32.781 -7.402 1 33.25 100 ALA A C 1
ATOM 806 O O . ALA A 1 100 ? 1.196 33.406 -8.211 1 33.25 100 ALA A O 1
ATOM 807 N N . LYS A 1 101 ? 1.094 32 -6.582 1 35.31 101 LYS A N 1
ATOM 808 C CA . LYS A 1 101 ? 2.482 31.594 -6.789 1 35.31 101 LYS A CA 1
ATOM 809 C C . LYS A 1 101 ? 2.676 30.984 -8.172 1 35.31 101 LYS A C 1
ATOM 811 O O . LYS A 1 101 ? 3.678 31.25 -8.844 1 35.31 101 LYS A O 1
ATOM 816 N N . HIS A 1 102 ? 1.874 29.953 -8.492 1 36.81 102 HIS A N 1
ATOM 817 C CA . HIS A 1 102 ? 2.006 29.391 -9.828 1 36.81 102 HIS A CA 1
ATOM 818 C C . HIS A 1 102 ? 1.576 30.406 -10.891 1 36.81 102 HIS A C 1
ATOM 820 O O . HIS A 1 102 ? 1.88 30.234 -12.07 1 36.81 102 HIS A O 1
ATOM 826 N N . LYS A 1 103 ? 0.753 31.266 -10.531 1 34.38 103 LYS A N 1
ATOM 827 C CA . LYS A 1 103 ? 0.441 32.344 -11.484 1 34.38 103 LYS A CA 1
ATOM 828 C C . LYS A 1 103 ? 1.646 33.25 -11.711 1 34.38 103 LYS A C 1
ATOM 830 O O . LYS A 1 103 ? 1.676 34 -12.672 1 34.38 103 LYS A O 1
ATOM 835 N N . VAL A 1 104 ? 2.393 33.531 -10.672 1 31.05 104 VAL A N 1
ATOM 836 C CA . VAL A 1 104 ? 3.531 34.375 -11 1 31.05 104 VAL A CA 1
ATOM 837 C C . VAL A 1 104 ? 4.363 33.719 -12.102 1 31.05 104 VAL A C 1
ATOM 839 O O . VAL A 1 104 ? 5.066 34.438 -12.844 1 31.05 104 VAL A O 1
ATOM 842 N N . THR A 1 105 ? 4.754 32.469 -11.922 1 34.06 105 THR A N 1
ATOM 843 C CA . THR A 1 105 ? 5.41 31.984 -13.133 1 34.06 105 THR A CA 1
ATOM 844 C C . THR A 1 105 ? 4.445 32 -14.312 1 34.06 105 THR A C 1
ATOM 846 O O . THR A 1 105 ? 3.246 31.766 -14.141 1 34.06 105 THR A O 1
ATOM 849 N N . GLY A 1 106 ? 4.527 32.719 -15.367 1 35.44 106 GLY A N 1
ATOM 850 C CA . GLY A 1 106 ? 3.748 32.938 -16.578 1 35.44 106 GLY A CA 1
ATOM 851 C C . GLY A 1 106 ? 2.76 31.828 -16.859 1 35.44 106 GLY A C 1
ATOM 852 O O . GLY A 1 106 ? 3.094 30.656 -16.734 1 35.44 106 GLY A O 1
ATOM 853 N N . LEU A 1 107 ? 1.351 32.062 -16.578 1 43.44 107 LEU A N 1
ATOM 854 C CA . LEU A 1 107 ? 0.101 31.375 -16.875 1 43.44 107 LEU A CA 1
ATOM 855 C C . LEU A 1 107 ? 0.295 30.375 -18.016 1 43.44 107 LEU A C 1
ATOM 857 O O . LEU A 1 107 ? -0.207 29.25 -17.938 1 43.44 107 LEU A O 1
ATOM 861 N N . PRO A 1 108 ? 0.945 30.922 -19.125 1 55 108 PRO A N 1
ATOM 862 C CA . PRO A 1 108 ? 0.958 30.078 -20.328 1 55 108 PRO A CA 1
ATOM 863 C C . PRO A 1 108 ? 1.801 28.812 -20.156 1 55 108 PRO A C 1
ATOM 865 O O . PRO A 1 108 ? 1.442 27.75 -20.672 1 55 108 PRO A O 1
ATOM 868 N N . TRP A 1 109 ? 2.852 28.922 -19.234 1 59.06 109 TRP A N 1
ATOM 869 C CA . TRP A 1 109 ? 3.775 27.797 -19.156 1 59.06 109 TRP A CA 1
ATOM 870 C C . TRP A 1 109 ? 3.199 26.672 -18.312 1 59.06 109 TRP A C 1
ATOM 872 O O . TRP A 1 109 ? 3.371 25.484 -18.625 1 59.06 109 TRP A O 1
ATOM 882 N N . HIS A 1 110 ? 2.512 27.062 -17.203 1 71.31 110 HIS A N 1
ATOM 883 C CA . HIS A 1 110 ? 1.908 26.016 -16.375 1 71.31 110 HIS A CA 1
ATOM 884 C C . HIS A 1 110 ? 0.858 25.234 -17.156 1 71.31 110 HIS A C 1
ATOM 886 O O . HIS A 1 110 ? 0.824 24 -17.094 1 71.31 110 HIS A O 1
ATOM 892 N N . HIS A 1 111 ? 0.105 26 -17.891 1 73 111 HIS A N 1
ATOM 893 C CA . HIS A 1 111 ? -0.929 25.328 -18.672 1 73 111 HIS A CA 1
ATOM 894 C C . HIS A 1 111 ? -0.319 24.484 -19.781 1 73 111 HIS A C 1
ATOM 896 O O . HIS A 1 111 ? -0.824 23.391 -20.094 1 73 111 HIS A O 1
ATOM 902 N N . ILE A 1 112 ? 0.821 25.031 -20.25 1 75.81 112 ILE A N 1
ATOM 903 C CA . ILE A 1 112 ? 1.47 24.297 -21.344 1 75.81 112 ILE A CA 1
ATOM 904 C C . ILE A 1 112 ? 2.08 23.016 -20.797 1 75.81 112 ILE A C 1
ATOM 906 O O . ILE A 1 112 ? 1.941 21.953 -21.406 1 75.81 112 ILE A O 1
ATOM 910 N N . LYS A 1 113 ? 2.709 23.141 -19.656 1 80.5 113 LYS A N 1
ATOM 911 C CA . LYS A 1 113 ? 3.33 21.938 -19.094 1 80.5 113 LYS A CA 1
ATOM 912 C C . LYS A 1 113 ? 2.281 20.891 -18.75 1 80.5 113 LYS A C 1
ATOM 914 O O . LYS A 1 113 ? 2.463 19.703 -19.031 1 80.5 113 LYS A O 1
ATOM 919 N N . VAL A 1 114 ? 1.212 21.297 -18.172 1 82.5 114 VAL A N 1
ATOM 920 C CA . VAL A 1 114 ? 0.144 20.375 -17.797 1 82.5 114 VAL A CA 1
ATOM 921 C C . VAL A 1 114 ? -0.465 19.75 -19.047 1 82.5 114 VAL A C 1
ATOM 923 O O . VAL A 1 114 ? -0.72 18.547 -19.094 1 82.5 114 VAL A O 1
ATOM 926 N N . ALA A 1 115 ? -0.611 20.594 -20.062 1 84 115 ALA A N 1
ATOM 927 C CA . ALA A 1 115 ? -1.2 20.109 -21.297 1 84 115 ALA A CA 1
ATOM 928 C C . ALA A 1 115 ? -0.292 19.078 -21.984 1 84 115 ALA A C 1
ATOM 930 O O . ALA A 1 115 ? -0.761 18.047 -22.469 1 84 115 ALA A O 1
ATOM 931 N N . VAL A 1 116 ? 0.997 19.391 -21.969 1 87.56 116 VAL A N 1
ATOM 932 C CA . VAL A 1 116 ? 1.944 18.5 -22.641 1 87.56 116 VAL A CA 1
ATOM 933 C C . VAL A 1 116 ? 2.018 17.172 -21.906 1 87.56 116 VAL A C 1
ATOM 935 O O . VAL A 1 116 ? 1.943 16.109 -22.531 1 87.56 116 VAL A O 1
ATOM 938 N N . ILE A 1 117 ? 2.123 17.203 -20.656 1 89 117 ILE A N 1
ATOM 939 C CA . ILE A 1 117 ? 2.234 15.984 -19.875 1 89 117 ILE A CA 1
ATOM 940 C C . ILE A 1 117 ? 0.931 15.188 -19.969 1 89 117 ILE A C 1
ATOM 942 O O . ILE A 1 117 ? 0.949 13.961 -20.078 1 89 117 ILE A O 1
ATOM 946 N N . SER A 1 118 ? -0.197 15.875 -19.953 1 88.06 118 SER A N 1
ATOM 947 C CA . SER A 1 118 ? -1.492 15.219 -20.094 1 88.06 118 SER A CA 1
ATOM 948 C C . SER A 1 118 ? -1.632 14.555 -21.453 1 88.06 118 SER A C 1
ATOM 950 O O . SER A 1 118 ? -2.135 13.43 -21.562 1 88.06 118 SER A O 1
ATOM 952 N N . LEU A 1 119 ? -1.206 15.297 -22.453 1 89.81 119 LEU A N 1
ATOM 953 C CA . LEU A 1 119 ? -1.276 14.734 -23.797 1 89.81 119 LEU A CA 1
ATOM 954 C C . LEU A 1 119 ? -0.402 13.492 -23.922 1 89.81 119 LEU A C 1
ATOM 956 O O . LEU A 1 119 ? -0.826 12.477 -24.484 1 89.81 119 LEU A O 1
ATOM 960 N N . LEU A 1 120 ? 0.808 13.594 -23.406 1 90.81 120 LEU A N 1
ATOM 961 C CA . LEU A 1 120 ? 1.707 12.445 -23.438 1 90.81 120 LEU A CA 1
ATOM 962 C C . LEU A 1 120 ? 1.11 11.273 -22.672 1 90.81 120 LEU A C 1
ATOM 964 O O . LEU A 1 120 ? 1.257 10.117 -23.094 1 90.81 120 LEU A O 1
ATOM 968 N N . PHE A 1 121 ? 0.46 11.547 -21.656 1 91.62 121 PHE A N 1
ATOM 969 C CA . PHE A 1 121 ? -0.146 10.5 -20.828 1 91.62 121 PHE A CA 1
ATOM 970 C C . PHE A 1 121 ? -1.312 9.852 -21.562 1 91.62 121 PHE A C 1
ATOM 972 O O . PHE A 1 121 ? -1.448 8.625 -21.562 1 91.62 121 PHE A O 1
ATOM 979 N N . VAL A 1 122 ? -2.166 10.641 -22.188 1 90.12 122 VAL A N 1
ATOM 980 C CA . VAL A 1 122 ? -3.33 10.125 -22.906 1 90.12 122 VAL A CA 1
ATOM 981 C C . VAL A 1 122 ? -2.873 9.289 -24.094 1 90.12 122 VAL A C 1
ATOM 983 O O . VAL A 1 122 ? -3.438 8.234 -24.375 1 90.12 122 VAL A O 1
ATOM 986 N N . VAL A 1 123 ? -1.846 9.766 -24.766 1 91.5 123 VAL A N 1
ATOM 987 C CA . VAL A 1 123 ? -1.294 9.008 -25.891 1 91.5 123 VAL A CA 1
ATOM 988 C C . VAL A 1 123 ? -0.775 7.66 -25.391 1 91.5 123 VAL A C 1
ATOM 990 O O . VAL A 1 123 ? -1.004 6.629 -26.016 1 91.5 123 VAL A O 1
ATOM 993 N N . ALA A 1 124 ? -0.058 7.719 -24.297 1 93.75 124 ALA A N 1
ATOM 994 C CA . ALA A 1 124 ? 0.439 6.477 -23.703 1 93.75 124 ALA A CA 1
ATOM 995 C C . ALA A 1 124 ? -0.71 5.531 -23.375 1 93.75 124 ALA A C 1
ATOM 997 O O . ALA A 1 124 ? -0.614 4.324 -23.594 1 93.75 124 ALA A O 1
ATOM 998 N N . LEU A 1 125 ? -1.78 6.035 -22.859 1 92.56 125 LEU A N 1
ATOM 999 C CA . LEU A 1 125 ? -2.936 5.23 -22.469 1 92.56 125 LEU A CA 1
ATOM 1000 C C . LEU A 1 125 ? -3.59 4.605 -23.703 1 92.56 125 LEU A C 1
ATOM 1002 O O . LEU A 1 125 ? -3.971 3.434 -23.672 1 92.56 125 LEU A O 1
ATOM 1006 N N . ILE A 1 126 ? -3.713 5.312 -24.766 1 91.38 126 ILE A N 1
ATOM 1007 C CA . ILE A 1 126 ? -4.309 4.832 -26.016 1 91.38 126 ILE A CA 1
ATOM 1008 C C . ILE A 1 126 ? -3.441 3.723 -26.609 1 91.38 126 ILE A C 1
ATOM 1010 O O . ILE A 1 126 ? -3.961 2.756 -27.172 1 91.38 126 ILE A O 1
ATOM 1014 N N . MET A 1 127 ? -2.146 3.867 -26.438 1 91.81 127 MET A N 1
ATOM 1015 C CA . MET A 1 127 ? -1.223 2.848 -26.938 1 91.81 127 MET A CA 1
ATOM 1016 C C . MET A 1 127 ? -1.265 1.604 -26.062 1 91.81 127 MET A C 1
ATOM 1018 O O . MET A 1 127 ? -1.136 0.483 -26.562 1 91.81 127 MET A O 1
ATOM 1022 N N . PHE A 1 128 ? -1.455 1.804 -24.797 1 93.12 128 PHE A N 1
ATOM 1023 C CA . PHE A 1 128 ? -1.366 0.74 -23.797 1 93.12 128 PHE A CA 1
ATOM 1024 C C . PHE A 1 128 ? -2.646 -0.088 -23.781 1 93.12 128 PHE A C 1
ATOM 1026 O O . PHE A 1 128 ? -2.594 -1.317 -23.703 1 93.12 128 PHE A O 1
ATOM 1033 N N . ALA A 1 129 ? -3.771 0.466 -23.906 1 90.81 129 ALA A N 1
ATOM 1034 C CA . ALA A 1 129 ? -5.09 -0.101 -23.625 1 90.81 129 ALA A CA 1
ATOM 1035 C C . ALA A 1 129 ? -5.398 -1.263 -24.562 1 90.81 129 ALA A C 1
ATOM 1037 O O . ALA A 1 129 ? -5.953 -2.281 -24.141 1 90.81 129 ALA A O 1
ATOM 1038 N N . PRO A 1 130 ? -4.98 -1.232 -25.812 1 88.38 130 PRO A N 1
ATOM 1039 C CA . PRO A 1 130 ? -5.371 -2.318 -26.719 1 88.38 130 PRO A CA 1
ATOM 1040 C C . PRO A 1 130 ? -4.461 -3.539 -26.609 1 88.38 130 PRO A C 1
ATOM 1042 O O . PRO A 1 130 ? -4.816 -4.625 -27.078 1 88.38 130 PRO A O 1
ATOM 1045 N N . ILE A 1 131 ? -3.361 -3.414 -26.016 1 86.62 131 ILE A N 1
ATOM 1046 C CA . ILE A 1 131 ? -2.375 -4.488 -25.984 1 86.62 131 ILE A CA 1
ATOM 1047 C C . ILE A 1 131 ? -2.646 -5.414 -24.812 1 86.62 131 ILE A C 1
ATOM 1049 O O . ILE A 1 131 ? -2.82 -4.957 -23.672 1 86.62 131 ILE A O 1
ATOM 1053 N N . GLU A 1 132 ? -2.666 -6.691 -25.016 1 79.88 132 GLU A N 1
ATOM 1054 C CA . GLU A 1 132 ? -2.914 -7.688 -23.984 1 79.88 132 GLU A CA 1
ATOM 1055 C C . GLU A 1 132 ? -1.608 -8.172 -23.359 1 79.88 132 GLU A C 1
ATOM 1057 O O . GLU A 1 132 ? -0.564 -8.172 -24.016 1 79.88 132 GLU A O 1
ATOM 1062 N N . SER A 1 133 ? -1.698 -8.461 -22.047 1 75.62 133 SER A N 1
ATOM 1063 C CA . SER A 1 133 ? -0.538 -9.055 -21.391 1 75.62 133 SER A CA 1
ATOM 1064 C C . SER A 1 133 ? -0.324 -10.5 -21.844 1 75.62 133 SER A C 1
ATOM 1066 O O . SER A 1 133 ? -1.28 -11.266 -21.938 1 75.62 133 SER A O 1
ATOM 1068 N N . PRO A 1 134 ? 0.994 -10.758 -22.188 1 60.34 134 PRO A N 1
ATOM 1069 C CA . PRO A 1 134 ? 1.256 -12.125 -22.641 1 60.34 134 PRO A CA 1
ATOM 1070 C C . PRO A 1 134 ? 0.924 -13.172 -21.594 1 60.34 134 PRO A C 1
ATOM 1072 O O . PRO A 1 134 ? 0.688 -14.336 -21.922 1 60.34 134 PRO A O 1
ATOM 1075 N N . ASP A 1 135 ? 1.258 -12.922 -20.234 1 53.97 135 ASP A N 1
ATOM 1076 C CA . ASP A 1 135 ? 1 -13.914 -19.203 1 53.97 135 ASP A CA 1
ATOM 1077 C C . ASP A 1 135 ? -0.43 -14.445 -19.281 1 53.97 135 ASP A C 1
ATOM 1079 O O . ASP A 1 135 ? -0.714 -15.562 -18.844 1 53.97 135 ASP A O 1
ATOM 1083 N N . GLU A 1 136 ? -1.294 -13.633 -19.812 1 47.09 136 GLU A N 1
ATOM 1084 C CA . GLU A 1 136 ? -2.656 -14.125 -20 1 47.09 136 GLU A CA 1
ATOM 1085 C C . GLU A 1 136 ? -2.752 -15.047 -21.219 1 47.09 136 GLU A C 1
ATOM 1087 O O . GLU A 1 136 ? -3.77 -15.719 -21.406 1 47.09 136 GLU A O 1
ATOM 1092 N N . SER A 1 137 ? -1.618 -15.055 -21.906 1 43.59 137 SER A N 1
ATOM 1093 C CA . SER A 1 137 ? -1.559 -15.977 -23.047 1 43.59 137 SER A CA 1
ATOM 1094 C C . SER A 1 137 ? -0.792 -17.25 -22.688 1 43.59 137 SER A C 1
ATOM 1096 O O . SER A 1 137 ? 0.038 -17.234 -21.766 1 43.59 137 SER A O 1
ATOM 1098 N N . PRO A 1 138 ? -1.113 -18.406 -23.125 1 42.84 138 PRO A N 1
ATOM 1099 C CA . PRO A 1 138 ? -0.635 -19.781 -22.922 1 42.84 138 PRO A CA 1
ATOM 1100 C C . PRO A 1 138 ? 0.888 -19.891 -22.953 1 42.84 138 PRO A C 1
ATOM 1102 O O . PRO A 1 138 ? 1.435 -20.984 -23 1 42.84 138 PRO A O 1
ATOM 1105 N N . VAL A 1 139 ? 1.657 -18.719 -22.75 1 50.88 139 VAL A N 1
ATOM 1106 C CA . VAL A 1 139 ? 3.053 -18.859 -23.156 1 50.88 139 VAL A CA 1
ATOM 1107 C C . VAL A 1 139 ? 3.902 -19.25 -21.938 1 50.88 139 VAL A C 1
ATOM 1109 O O . VAL A 1 139 ? 5.066 -19.641 -22.094 1 50.88 139 VAL A O 1
ATOM 1112 N N . SER A 1 140 ? 3.51 -19.031 -20.703 1 58.16 140 SER A N 1
ATOM 1113 C CA . SER A 1 140 ? 4.32 -19.562 -19.609 1 58.16 140 SER A CA 1
ATOM 1114 C C . SER A 1 140 ? 3.898 -20.984 -19.25 1 58.16 140 SER A C 1
ATOM 1116 O O . SER A 1 140 ? 2.717 -21.25 -19 1 58.16 140 SER A O 1
ATOM 1118 N N . HIS A 1 141 ? 4.816 -21.875 -19.578 1 68.5 141 HIS A N 1
ATOM 1119 C CA . HIS A 1 141 ? 4.488 -23.297 -19.484 1 68.5 141 HIS A CA 1
ATOM 1120 C C . HIS A 1 141 ? 5.469 -24.031 -18.562 1 68.5 141 HIS A C 1
ATOM 1122 O O . HIS A 1 141 ? 6.676 -23.781 -18.625 1 68.5 141 HIS A O 1
ATOM 1128 N N . LEU A 1 142 ? 4.812 -24.547 -17.531 1 75.38 142 LEU A N 1
ATOM 1129 C CA . LEU A 1 142 ? 5.629 -25.562 -16.875 1 75.38 142 LEU A CA 1
ATOM 1130 C C . LEU A 1 142 ? 5.797 -26.797 -17.766 1 75.38 142 LEU A C 1
ATOM 1132 O O . LEU A 1 142 ? 4.809 -27.359 -18.234 1 75.38 142 LEU A O 1
ATOM 1136 N N . THR A 1 143 ? 6.992 -27.047 -18.141 1 77.56 143 THR A N 1
ATOM 1137 C CA . THR A 1 143 ? 7.25 -28.172 -19.031 1 77.56 143 THR A CA 1
ATOM 1138 C C . THR A 1 143 ? 8.492 -28.938 -18.578 1 77.56 143 THR A C 1
ATOM 1140 O O . THR A 1 143 ? 9.039 -28.672 -17.5 1 77.56 143 THR A O 1
ATOM 1143 N N . ALA A 1 144 ? 8.695 -30.016 -19.188 1 82.81 144 ALA A N 1
ATOM 1144 C CA . ALA A 1 144 ? 9.867 -30.844 -18.906 1 82.81 144 ALA A CA 1
ATOM 1145 C C . ALA A 1 144 ? 10.523 -31.312 -20.203 1 82.81 144 ALA A C 1
ATOM 1147 O O . ALA A 1 144 ? 9.844 -31.531 -21.203 1 82.81 144 ALA A O 1
ATOM 1148 N N . VAL A 1 145 ? 11.867 -31.344 -20.156 1 83.19 145 VAL A N 1
ATOM 1149 C CA . VAL A 1 145 ? 12.617 -31.797 -21.312 1 83.19 145 VAL A CA 1
ATOM 1150 C C . VAL A 1 145 ? 13.68 -32.812 -20.891 1 83.19 145 VAL A C 1
ATOM 1152 O O . VAL A 1 145 ? 14.023 -32.906 -19.703 1 83.19 145 VAL A O 1
ATOM 1155 N N . SER A 1 146 ? 14.109 -33.688 -21.781 1 83 146 SER A N 1
ATOM 1156 C CA . SER A 1 146 ? 15.211 -34.625 -21.609 1 83 146 SER A CA 1
ATOM 1157 C C . SER A 1 146 ? 15.992 -34.781 -22.906 1 83 146 SER A C 1
ATOM 1159 O O . SER A 1 146 ? 15.672 -34.156 -23.922 1 83 146 SER A O 1
ATOM 1161 N N . HIS A 1 147 ? 17.047 -35.531 -22.781 1 82.94 147 HIS A N 1
ATOM 1162 C CA . HIS A 1 147 ? 17.844 -35.812 -23.969 1 82.94 147 HIS A CA 1
ATOM 1163 C C . HIS A 1 147 ? 16.984 -36.438 -25.062 1 82.94 147 HIS A C 1
ATOM 1165 O O . HIS A 1 147 ? 17.156 -36.125 -26.25 1 82.94 147 HIS A O 1
ATOM 1171 N N . ASP A 1 148 ? 16.078 -37.25 -24.656 1 80.56 148 ASP A N 1
ATOM 1172 C CA . ASP A 1 148 ? 15.328 -38 -25.625 1 80.56 148 ASP A CA 1
ATOM 1173 C C . ASP A 1 148 ? 13.984 -37.344 -25.938 1 80.56 148 ASP A C 1
ATOM 1175 O O . ASP A 1 148 ? 13.305 -37.719 -26.891 1 80.56 148 ASP A O 1
ATOM 1179 N N . THR A 1 149 ? 13.578 -36.5 -25.172 1 81.88 149 THR A N 1
ATOM 1180 C CA . THR A 1 149 ? 12.281 -35.875 -25.344 1 81.88 149 THR A CA 1
ATOM 1181 C C . THR A 1 149 ? 12.43 -34.344 -25.422 1 81.88 149 THR A C 1
ATOM 1183 O O . THR A 1 149 ? 12.789 -33.688 -24.438 1 81.88 149 THR A O 1
ATOM 1186 N N . ALA A 1 150 ? 12.047 -33.844 -26.562 1 83.56 150 ALA A N 1
ATOM 1187 C CA . ALA A 1 150 ? 12.125 -32.406 -26.781 1 83.56 150 ALA A CA 1
ATOM 1188 C C . ALA A 1 150 ? 10.766 -31.75 -26.531 1 83.56 150 ALA A C 1
ATOM 1190 O O . ALA A 1 150 ? 9.727 -32.406 -26.609 1 83.56 150 ALA A O 1
ATOM 1191 N N . TYR A 1 151 ? 10.82 -30.547 -26.016 1 82.19 151 TYR A N 1
ATOM 1192 C CA . TYR A 1 151 ? 9.633 -29.688 -25.984 1 82.19 151 TYR A CA 1
ATOM 1193 C C . TYR A 1 151 ? 9.594 -28.766 -27.188 1 82.19 151 TYR A C 1
ATOM 1195 O O . TYR A 1 151 ? 10.562 -28.047 -27.453 1 82.19 151 TYR A O 1
ATOM 1203 N N . ILE A 1 152 ? 8.484 -28.844 -27.922 1 77.38 152 ILE A N 1
ATOM 1204 C CA . ILE A 1 152 ? 8.383 -28.109 -29.172 1 77.38 152 ILE A CA 1
ATOM 1205 C C . ILE A 1 152 ? 7.215 -27.125 -29.094 1 77.38 152 ILE A C 1
ATOM 1207 O O . ILE A 1 152 ? 6.117 -27.5 -28.672 1 77.38 152 ILE A O 1
ATOM 1211 N N . VAL A 1 153 ? 7.543 -25.906 -29.438 1 76.69 153 VAL A N 1
ATOM 1212 C CA . VAL A 1 153 ? 6.508 -24.875 -29.516 1 76.69 153 VAL A CA 1
ATOM 1213 C C . VAL A 1 153 ? 6.52 -24.219 -30.891 1 76.69 153 VAL A C 1
ATOM 1215 O O . VAL A 1 153 ? 7.555 -23.734 -31.344 1 76.69 153 VAL A O 1
ATOM 1218 N N . ASP A 1 154 ? 5.363 -24.266 -31.5 1 70.62 154 ASP A N 1
ATOM 1219 C CA . ASP A 1 154 ? 5.211 -23.578 -32.781 1 70.62 154 ASP A CA 1
ATOM 1220 C C . ASP A 1 154 ? 4.676 -22.156 -32.594 1 70.62 154 ASP A C 1
ATOM 1222 O O . ASP A 1 154 ? 3.705 -21.953 -31.859 1 70.62 154 ASP A O 1
ATOM 1226 N N . LEU A 1 155 ? 5.367 -21.312 -33 1 72.75 155 LEU A N 1
ATOM 1227 C CA . LEU A 1 155 ? 4.98 -19.906 -32.906 1 72.75 155 LEU A CA 1
ATOM 1228 C C . LEU A 1 155 ? 4.484 -19.375 -34.25 1 72.75 155 LEU A C 1
ATOM 1230 O O . LEU A 1 155 ? 5.172 -19.516 -35.25 1 72.75 155 LEU A O 1
ATOM 1234 N N . LEU A 1 156 ? 3.113 -19.109 -34.219 1 63.06 156 LEU A N 1
ATOM 1235 C CA . LEU A 1 156 ? 2.6 -18.453 -35.406 1 63.06 156 LEU A CA 1
ATOM 1236 C C . LEU A 1 156 ? 2.982 -16.969 -35.438 1 63.06 156 LEU A C 1
ATOM 1238 O O . LEU A 1 156 ? 2.76 -16.25 -34.438 1 63.06 156 LEU A O 1
ATOM 1242 N N . PRO A 1 157 ? 3.836 -16.688 -36.375 1 53.75 157 PRO A N 1
ATOM 1243 C CA . PRO A 1 157 ? 4.285 -15.297 -36.375 1 53.75 157 PRO A CA 1
ATOM 1244 C C . PRO A 1 157 ? 3.127 -14.305 -36.438 1 53.75 157 PRO A C 1
ATOM 1246 O O . PRO A 1 157 ? 2.184 -14.492 -37.219 1 53.75 157 PRO A O 1
ATOM 1249 N N . SER A 1 158 ? 2.635 -13.609 -35.375 1 54.12 158 SER A N 1
ATOM 1250 C CA . SER A 1 158 ? 1.778 -12.438 -35.531 1 54.12 158 SER A CA 1
ATOM 1251 C C . SER A 1 158 ? 2.5 -11.32 -36.281 1 54.12 158 SER A C 1
ATOM 1253 O O . SER A 1 158 ? 3.723 -11.188 -36.188 1 54.12 158 SER A O 1
ATOM 1255 N N . HIS A 1 159 ? 2.201 -10.898 -37.594 1 49.28 159 HIS A N 1
ATOM 1256 C CA . HIS A 1 159 ? 2.848 -9.977 -38.5 1 49.28 159 HIS A CA 1
ATOM 1257 C C . HIS A 1 159 ? 3.078 -8.617 -37.875 1 49.28 159 HIS A C 1
ATOM 1259 O O . HIS A 1 159 ? 2.209 -8.109 -37.156 1 49.28 159 HIS A O 1
ATOM 1265 N N . PRO A 1 160 ? 4.246 -8.07 -38.344 1 48.78 160 PRO A N 1
ATOM 1266 C CA . PRO A 1 160 ? 5.598 -8.531 -38.688 1 48.78 160 PRO A CA 1
ATOM 1267 C C . PRO A 1 160 ? 6.418 -8.914 -37.469 1 48.78 160 PRO A C 1
ATOM 1269 O O . PRO A 1 160 ? 6.637 -8.078 -36.594 1 48.78 160 PRO A O 1
ATOM 1272 N N . LEU A 1 161 ? 6.504 -10.141 -36.938 1 55.5 161 LEU A N 1
ATOM 1273 C CA . LEU A 1 161 ? 7.223 -10.57 -35.719 1 55.5 161 LEU A CA 1
ATOM 1274 C C . LEU A 1 161 ? 8.711 -10.727 -36.031 1 55.5 161 LEU A C 1
ATOM 1276 O O . LEU A 1 161 ? 9.102 -11.445 -36.938 1 55.5 161 LEU A O 1
ATOM 1280 N N . ASP A 1 162 ? 9.734 -9.781 -35.531 1 62.66 162 ASP A N 1
ATOM 1281 C CA . ASP A 1 162 ? 11.148 -9.812 -35.875 1 62.66 162 ASP A CA 1
ATOM 1282 C C . ASP A 1 162 ? 11.961 -10.5 -34.75 1 62.66 162 ASP A C 1
ATOM 1284 O O . ASP A 1 162 ? 12.984 -11.125 -35.031 1 62.66 162 ASP A O 1
ATOM 1288 N N . THR A 1 163 ? 11.547 -10.586 -33.562 1 77.19 163 THR A N 1
ATOM 1289 C CA . THR A 1 163 ? 12.43 -11.031 -32.469 1 77.19 163 THR A CA 1
ATOM 1290 C C . THR A 1 163 ? 11.672 -11.898 -31.469 1 77.19 163 THR A C 1
ATOM 1292 O O . THR A 1 163 ? 10.523 -11.602 -31.125 1 77.19 163 THR A O 1
ATOM 1295 N N . ILE A 1 164 ? 12.297 -13.102 -31.219 1 81.12 164 ILE A N 1
ATOM 1296 C CA . ILE A 1 164 ? 11.75 -13.977 -30.188 1 81.12 164 ILE A CA 1
ATOM 1297 C C . ILE A 1 164 ? 12.594 -13.859 -28.922 1 81.12 164 ILE A C 1
ATOM 1299 O O . ILE A 1 164 ? 13.82 -13.906 -28.969 1 81.12 164 ILE A O 1
ATOM 1303 N N . LYS A 1 165 ? 11.938 -13.617 -27.844 1 83.44 165 LYS A N 1
ATOM 1304 C CA . LYS A 1 165 ? 12.594 -13.625 -26.547 1 83.44 165 LYS A CA 1
ATOM 1305 C C . LYS A 1 165 ? 12.133 -14.805 -25.703 1 83.44 165 LYS A C 1
ATOM 1307 O O . LYS A 1 165 ? 10.93 -15.016 -25.516 1 83.44 165 LYS A O 1
ATOM 1312 N N . VAL A 1 166 ? 13.062 -15.57 -25.188 1 82.75 166 VAL A N 1
ATOM 1313 C CA . VAL A 1 166 ? 12.75 -16.75 -24.406 1 82.75 166 VAL A CA 1
ATOM 1314 C C . VAL A 1 166 ? 13.227 -16.547 -22.969 1 82.75 166 VAL A C 1
ATOM 1316 O O . VAL A 1 166 ? 14.375 -16.156 -22.734 1 82.75 166 VAL A O 1
ATOM 1319 N N . PHE A 1 167 ? 12.281 -16.703 -22 1 80.44 167 PHE A N 1
ATOM 1320 C CA . PHE A 1 167 ? 12.617 -16.75 -20.578 1 80.44 167 PHE A CA 1
ATOM 1321 C C . PHE A 1 167 ? 12.578 -18.188 -20.062 1 80.44 167 PHE A C 1
ATOM 1323 O O . PHE A 1 167 ? 11.641 -18.938 -20.375 1 80.44 167 PHE A O 1
ATOM 1330 N N . VAL A 1 168 ? 13.625 -18.625 -19.406 1 81.38 168 VAL A N 1
ATOM 1331 C CA . VAL A 1 168 ? 13.641 -19.969 -18.859 1 81.38 168 VAL A CA 1
ATOM 1332 C C . VAL A 1 168 ? 14.023 -19.938 -17.391 1 81.38 168 VAL A C 1
ATOM 1334 O O . VAL A 1 168 ? 14.922 -19.188 -16.984 1 81.38 168 VAL A O 1
ATOM 1337 N N . THR A 1 169 ? 13.227 -20.516 -16.578 1 76.69 169 THR A N 1
ATOM 1338 C CA . THR A 1 169 ? 13.539 -20.719 -15.156 1 76.69 169 THR A CA 1
ATOM 1339 C C . THR A 1 169 ? 13.844 -22.188 -14.875 1 76.69 169 THR A C 1
ATOM 1341 O O . THR A 1 169 ? 13.047 -23.062 -15.195 1 76.69 169 THR A O 1
ATOM 1344 N N . ILE A 1 170 ? 15.016 -22.438 -14.492 1 71.62 170 ILE A N 1
ATOM 1345 C CA . ILE A 1 170 ? 15.445 -23.797 -14.156 1 71.62 170 ILE A CA 1
ATOM 1346 C C . ILE A 1 170 ? 15.891 -23.844 -12.695 1 71.62 170 ILE A C 1
ATOM 1348 O O . ILE A 1 170 ? 16.422 -22.859 -12.164 1 71.62 170 ILE A O 1
ATOM 1352 N N . GLN A 1 171 ? 15.195 -24.688 -11.945 1 63.03 171 GLN A N 1
ATOM 1353 C CA . GLN A 1 171 ? 15.648 -24.812 -10.562 1 63.03 171 GLN A CA 1
ATOM 1354 C C . GLN A 1 171 ? 16.734 -25.875 -10.43 1 63.03 171 GLN A C 1
ATOM 1356 O O . GLN A 1 171 ? 16.703 -26.891 -11.133 1 63.03 171 GLN A O 1
ATOM 1361 N N . GLU A 1 172 ? 17.734 -25.625 -9.758 1 50.56 172 GLU A N 1
ATOM 1362 C CA . GLU A 1 172 ? 18.906 -26.453 -9.508 1 50.56 172 GLU A CA 1
ATOM 1363 C C . GLU A 1 172 ? 18.531 -27.781 -8.867 1 50.56 172 GLU A C 1
ATOM 1365 O O . GLU A 1 172 ? 17.828 -27.812 -7.848 1 50.56 172 GLU A O 1
ATOM 1370 N N . LEU A 1 173 ? 18.328 -28.906 -9.664 1 46.41 173 LEU A N 1
ATOM 1371 C CA . LEU A 1 173 ? 17.984 -30.234 -9.156 1 46.41 173 LEU A CA 1
ATOM 1372 C C . LEU A 1 173 ? 19.078 -30.734 -8.203 1 46.41 173 LEU A C 1
ATOM 1374 O O . LEU A 1 173 ? 20.266 -30.703 -8.539 1 46.41 173 LEU A O 1
ATOM 1378 N N . VAL A 1 174 ? 18.984 -30.594 -6.918 1 38.94 174 VAL A N 1
ATOM 1379 C CA . VAL A 1 174 ? 19.828 -31.391 -6.043 1 38.94 174 VAL A CA 1
ATOM 1380 C C . VAL A 1 174 ? 19.453 -32.875 -6.145 1 38.94 174 VAL A C 1
ATOM 1382 O O . VAL A 1 174 ? 18.266 -33.188 -6.211 1 38.94 174 VAL A O 1
ATOM 1385 N N . ASN A 1 175 ? 20.234 -33.75 -6.746 1 36.41 175 ASN A N 1
ATOM 1386 C CA . ASN A 1 175 ? 19.891 -35.156 -6.703 1 36.41 175 ASN A CA 1
ATOM 1387 C C . ASN A 1 175 ? 19.594 -35.625 -5.277 1 36.41 175 ASN A C 1
ATOM 1389 O O . ASN A 1 175 ? 19.984 -34.969 -4.316 1 36.41 175 ASN A O 1
ATOM 1393 N N . SER A 1 176 ? 18.672 -36.531 -5.23 1 34 176 SER A N 1
ATOM 1394 C CA . SER A 1 176 ? 18.297 -37.156 -3.963 1 34 176 SER A CA 1
ATOM 1395 C C . SER A 1 176 ? 19.531 -37.438 -3.1 1 34 176 SER A C 1
ATOM 1397 O O . SER A 1 176 ? 19.422 -37.562 -1.878 1 34 176 SER A O 1
ATOM 1399 N N . SER A 1 177 ? 20.531 -38.062 -3.711 1 33.41 177 SER A N 1
ATOM 1400 C CA . SER A 1 177 ? 21.656 -38.594 -2.951 1 33.41 177 SER A CA 1
ATOM 1401 C C . SER A 1 177 ? 22.641 -37.469 -2.592 1 33.41 177 SER A C 1
ATOM 1403 O O . SER A 1 177 ? 23.703 -37.719 -2.012 1 33.41 177 SER A O 1
ATOM 1405 N N . GLY A 1 178 ? 22.219 -36.219 -2.652 1 37.41 178 GLY A N 1
ATOM 1406 C CA . GLY A 1 178 ? 23.172 -35.156 -2.389 1 37.41 178 GLY A CA 1
ATOM 1407 C C . GLY A 1 178 ? 24.219 -35 -3.479 1 37.41 178 GLY A C 1
ATOM 1408 O O . GLY A 1 178 ? 25.141 -34.188 -3.359 1 37.41 178 GLY A O 1
ATOM 1409 N N . SER A 1 179 ? 24.453 -36.062 -4.262 1 35 179 SER A N 1
ATOM 1410 C CA . SER A 1 179 ? 25.609 -36.094 -5.156 1 35 179 SER A CA 1
ATOM 1411 C C . SER A 1 179 ? 25.359 -35.219 -6.391 1 35 179 SER A C 1
ATOM 1413 O O . SER A 1 179 ? 24.234 -35.156 -6.883 1 35 179 SER A O 1
ATOM 1415 N N . VAL A 1 180 ? 26.125 -34.25 -6.578 1 40.25 180 VAL A N 1
ATOM 1416 C CA . VAL A 1 180 ? 26.25 -33.344 -7.719 1 40.25 180 VAL A CA 1
ATOM 1417 C C . VAL A 1 180 ? 26.188 -34.156 -9.016 1 40.25 180 VAL A C 1
ATOM 1419 O O . VAL A 1 180 ? 26.75 -35.25 -9.117 1 40.25 180 VAL A O 1
ATOM 1422 N N . PHE A 1 181 ? 25.188 -33.969 -9.82 1 44.84 181 PHE A N 1
ATOM 1423 C CA . PHE A 1 181 ? 25.234 -34.594 -11.141 1 44.84 181 PHE A CA 1
ATOM 1424 C C . PHE A 1 181 ? 26.641 -34.469 -11.734 1 44.84 181 PHE A C 1
ATOM 1426 O O . PHE A 1 181 ? 27.297 -33.438 -11.602 1 44.84 181 PHE A O 1
ATOM 1433 N N . PRO A 1 182 ? 27.406 -35.562 -11.945 1 48.44 182 PRO A N 1
ATOM 1434 C CA . PRO A 1 182 ? 28.781 -35.562 -12.445 1 48.44 182 PRO A CA 1
ATOM 1435 C C . PRO A 1 182 ? 28.969 -34.594 -13.625 1 48.44 182 PRO A C 1
ATOM 1437 O O . PRO A 1 182 ? 30.078 -34.094 -13.836 1 48.44 182 PRO A O 1
ATOM 1440 N N . ASN A 1 183 ? 27.953 -34.344 -14.562 1 54.84 183 ASN A N 1
ATOM 1441 C CA . ASN A 1 183 ? 28.109 -33.469 -15.719 1 54.84 183 ASN A CA 1
ATOM 1442 C C . ASN A 1 183 ? 27.094 -32.312 -15.703 1 54.84 183 ASN A C 1
ATOM 1444 O O . ASN A 1 183 ? 25.969 -32.5 -15.219 1 54.84 183 ASN A O 1
ATOM 1448 N N . PRO A 1 184 ? 27.5 -31.125 -16.016 1 66.69 184 PRO A N 1
ATOM 1449 C CA . PRO A 1 184 ? 26.594 -30 -16.109 1 66.69 184 PRO A CA 1
ATOM 1450 C C . PRO A 1 184 ? 25.391 -30.266 -17.016 1 66.69 184 PRO A C 1
ATOM 1452 O O . PRO A 1 184 ? 25.531 -30.938 -18.047 1 66.69 184 PRO A O 1
ATOM 1455 N N . THR A 1 185 ? 24.25 -30.125 -16.484 1 73.62 185 THR A N 1
ATOM 1456 C CA . THR A 1 185 ? 23.031 -30.25 -17.281 1 73.62 185 THR A CA 1
ATOM 1457 C C . THR A 1 185 ? 22.734 -28.953 -18.031 1 73.62 185 THR A C 1
ATOM 1459 O O . THR A 1 185 ? 22.672 -27.875 -17.422 1 73.62 185 THR A O 1
ATOM 1462 N N . TYR A 1 186 ? 22.656 -29.047 -19.391 1 79.56 186 TYR A N 1
ATOM 1463 C CA . TYR A 1 186 ? 22.328 -27.906 -20.234 1 79.56 186 TYR A CA 1
ATOM 1464 C C . TYR A 1 186 ? 20.953 -28.078 -20.891 1 79.56 186 TYR A C 1
ATOM 1466 O O . TYR A 1 186 ? 20.562 -29.203 -21.219 1 79.56 186 TYR A O 1
ATOM 1474 N N . VAL A 1 187 ? 20.297 -27.031 -20.938 1 84.5 187 VAL A N 1
ATOM 1475 C CA . VAL A 1 187 ? 19.094 -26.969 -21.766 1 84.5 187 VAL A CA 1
ATOM 1476 C C . VAL A 1 187 ? 19.375 -26.203 -23.047 1 84.5 187 VAL A C 1
ATOM 1478 O O . VAL A 1 187 ? 19.875 -25.078 -23 1 84.5 187 VAL A O 1
ATOM 1481 N N . TYR A 1 188 ? 19.062 -26.766 -24.156 1 84.25 188 TYR A N 1
ATOM 1482 C CA . TYR A 1 188 ? 19.359 -26.203 -25.453 1 84.25 188 TYR A CA 1
ATOM 1483 C C . TYR A 1 188 ? 18.094 -25.656 -26.125 1 84.25 188 TYR A C 1
ATOM 1485 O O . TYR A 1 188 ? 17.031 -26.297 -26.062 1 84.25 188 TYR A O 1
ATOM 1493 N N . PHE A 1 189 ? 18.281 -24.5 -26.641 1 87.06 189 PHE A N 1
ATOM 1494 C CA . PHE A 1 189 ? 17.203 -23.859 -27.375 1 87.06 189 PHE A CA 1
ATOM 1495 C C . PHE A 1 189 ? 17.594 -23.641 -28.844 1 87.06 189 PHE A C 1
ATOM 1497 O O . PHE A 1 189 ? 18.625 -23.031 -29.125 1 87.06 189 PHE A O 1
ATOM 1504 N N . THR A 1 190 ? 16.781 -24.094 -29.75 1 83.25 190 THR A N 1
ATOM 1505 C CA . THR A 1 190 ? 17 -23.875 -31.188 1 83.25 190 THR A CA 1
ATOM 1506 C C . THR A 1 190 ? 15.727 -23.391 -31.859 1 83.25 190 THR A C 1
ATOM 1508 O O . THR A 1 190 ? 14.633 -23.859 -31.547 1 83.25 190 THR A O 1
ATOM 1511 N N . VAL A 1 191 ? 15.883 -22.438 -32.719 1 82.31 191 VAL A N 1
ATOM 1512 C CA . VAL A 1 191 ? 14.75 -21.938 -33.5 1 82.31 191 VAL A CA 1
ATOM 1513 C C . VAL A 1 191 ? 14.883 -22.359 -34.938 1 82.31 191 VAL A C 1
ATOM 1515 O O . VAL A 1 191 ? 15.914 -22.125 -35.562 1 82.31 191 VAL A O 1
ATOM 1518 N N . GLU A 1 192 ? 13.773 -23.031 -35.375 1 76.69 192 GLU A N 1
ATOM 1519 C CA . GLU A 1 192 ? 13.758 -23.516 -36.75 1 76.69 192 GLU A CA 1
ATOM 1520 C C . GLU A 1 192 ? 12.586 -22.906 -37.531 1 76.69 192 GLU A C 1
ATOM 1522 O O . GLU A 1 192 ? 11.578 -22.531 -36.938 1 76.69 192 GLU A O 1
ATOM 1527 N N . GLY A 1 193 ? 12.789 -22.672 -38.906 1 72.75 193 GLY A N 1
ATOM 1528 C CA . GLY A 1 193 ? 11.719 -22.219 -39.75 1 72.75 193 GLY A CA 1
ATOM 1529 C C . GLY A 1 193 ? 10.914 -23.344 -40.375 1 72.75 193 GLY A C 1
ATOM 1530 O O . GLY A 1 193 ? 11.461 -24.391 -40.719 1 72.75 193 GLY A O 1
ATOM 1531 N N . LEU A 1 194 ? 9.469 -23.234 -40.312 1 68.25 194 LEU A N 1
ATOM 1532 C CA . LEU A 1 194 ? 8.594 -24.234 -40.906 1 68.25 194 LEU A CA 1
ATOM 1533 C C . LEU A 1 194 ? 8.156 -23.797 -42.281 1 68.25 194 LEU A C 1
ATOM 1535 O O . LEU A 1 194 ? 7.766 -22.656 -42.5 1 68.25 194 LEU A O 1
ATOM 1539 N N . ILE A 1 195 ? 8.375 -24.625 -43.469 1 58.72 195 ILE A N 1
ATOM 1540 C CA . ILE A 1 195 ? 7.93 -24.375 -44.812 1 58.72 195 ILE A CA 1
ATOM 1541 C C . ILE A 1 195 ? 6.672 -25.188 -45.125 1 58.72 195 ILE A C 1
ATOM 1543 O O . ILE A 1 195 ? 6.551 -26.328 -44.656 1 58.72 195 ILE A O 1
ATOM 1547 N N . PRO A 1 196 ? 5.543 -24.625 -45.719 1 51.09 196 PRO A N 1
ATOM 1548 C CA . PRO A 1 196 ? 4.363 -25.406 -46.125 1 51.09 196 PRO A CA 1
ATOM 1549 C C . PRO A 1 196 ? 4.711 -26.625 -46.969 1 51.09 196 PRO A C 1
ATOM 1551 O O . PRO A 1 196 ? 5.555 -26.531 -47.875 1 51.09 196 PRO A O 1
ATOM 1554 N N . GLY A 1 197 ? 4.691 -27.828 -46.594 1 41.34 197 GLY A N 1
ATOM 1555 C CA . GLY A 1 197 ? 4.82 -28.969 -47.469 1 41.34 197 GLY A CA 1
ATOM 1556 C C . GLY A 1 197 ? 3.822 -28.969 -48.625 1 41.34 197 GLY A C 1
ATOM 1557 O O . GLY A 1 197 ? 2.748 -28.359 -48.5 1 41.34 197 GLY A O 1
ATOM 1558 N N . ASN A 1 198 ? 4.207 -29.188 -49.969 1 35.94 198 ASN A N 1
ATOM 1559 C CA . ASN A 1 198 ? 3.395 -29.594 -51.094 1 35.94 198 ASN A CA 1
ATOM 1560 C C . ASN A 1 198 ? 2.508 -30.781 -50.75 1 35.94 198 ASN A C 1
ATOM 1562 O O . ASN A 1 198 ? 2.057 -31.5 -51.656 1 35.94 198 ASN A O 1
ATOM 1566 N N . GLY A 1 199 ? 2.307 -31.328 -49.625 1 33.91 199 GLY A N 1
ATOM 1567 C CA . GLY A 1 199 ? 1.619 -32.625 -49.625 1 33.91 199 GLY A CA 1
ATOM 1568 C C . GLY A 1 199 ? 0.199 -32.531 -50.125 1 33.91 199 GLY A C 1
ATOM 1569 O O . GLY A 1 199 ? -0.588 -33.469 -49.938 1 33.91 199 GLY A O 1
ATOM 1570 N N . ALA A 1 200 ? -0.543 -31.531 -50.406 1 31.06 200 ALA A N 1
ATOM 1571 C CA . ALA A 1 200 ? -1.928 -31.844 -50.75 1 31.06 200 ALA A CA 1
ATOM 1572 C C . ALA A 1 200 ? -2.002 -32.625 -52.031 1 31.06 200 ALA A C 1
ATOM 1574 O O . ALA A 1 200 ? -2.051 -32.062 -53.125 1 31.06 200 ALA A O 1
ATOM 1575 N N . ASN A 1 201 ? -1.19 -33.656 -52.312 1 27.16 201 ASN A N 1
ATOM 1576 C CA . ASN A 1 201 ? -1.678 -34.438 -53.438 1 27.16 201 ASN A CA 1
ATOM 1577 C C . ASN A 1 201 ? -3.143 -34.844 -53.25 1 27.16 201 ASN A C 1
ATOM 1579 O O . ASN A 1 201 ? -3.643 -34.875 -52.125 1 27.16 201 ASN A O 1
ATOM 1583 N N . SER A 1 202 ? -3.912 -35.031 -54.469 1 27.27 202 SER A N 1
ATOM 1584 C CA . SER A 1 202 ? -5.211 -35.5 -54.938 1 27.27 202 SER A CA 1
ATOM 1585 C C . SER A 1 202 ? -5.504 -36.906 -54.375 1 27.27 202 SER A C 1
ATOM 1587 O O . SER A 1 202 ? -4.855 -37.875 -54.75 1 27.27 202 SER A O 1
ATOM 1589 N N . THR A 1 203 ? -5.637 -37.125 -53.125 1 25.61 203 THR A N 1
ATOM 1590 C CA . THR A 1 203 ? -6.246 -38.406 -52.781 1 25.61 203 THR A CA 1
ATOM 1591 C C . THR A 1 203 ? -7.559 -38.594 -53.531 1 25.61 203 THR A C 1
ATOM 1593 O O . THR A 1 203 ? -8.5 -37.812 -53.375 1 25.61 203 THR A O 1
ATOM 1596 N N . ASP A 1 204 ? -7.477 -39.062 -54.812 1 24.09 204 ASP A N 1
ATOM 1597 C CA . ASP A 1 204 ? -8.531 -39.844 -55.438 1 24.09 204 ASP A CA 1
ATOM 1598 C C . ASP A 1 204 ? -9.086 -40.906 -54.469 1 24.09 204 ASP A C 1
ATOM 1600 O O . ASP A 1 204 ? -8.312 -41.625 -53.812 1 24.09 204 ASP A O 1
ATOM 1604 N N . HIS A 1 205 ? -10.328 -40.656 -54 1 24.64 205 HIS A N 1
ATOM 1605 C CA . HIS A 1 205 ? -11.273 -41.438 -53.188 1 24.64 205 HIS A CA 1
ATOM 1606 C C . HIS A 1 205 ? -11.414 -42.844 -53.688 1 24.64 205 HIS A C 1
ATOM 1608 O O . HIS A 1 205 ? -12.398 -43.188 -54.344 1 24.64 205 HIS A O 1
ATOM 1614 N N . ASP A 1 206 ? -10.406 -43.531 -54.25 1 22.39 206 ASP A N 1
ATOM 1615 C CA . ASP A 1 206 ? -10.922 -44.875 -54.5 1 22.39 206 ASP A CA 1
ATOM 1616 C C . ASP A 1 206 ? -11.438 -45.5 -53.219 1 22.39 206 ASP A C 1
ATOM 1618 O O . ASP A 1 206 ? -10.867 -45.312 -52.125 1 22.39 206 ASP A O 1
ATOM 1622 N N . ASP A 1 207 ? -12.742 -46.031 -53.25 1 22.83 207 ASP A N 1
ATOM 1623 C CA . ASP A 1 207 ? -13.789 -46.625 -52.406 1 22.83 207 ASP A CA 1
ATOM 1624 C C . ASP A 1 207 ? -13.266 -47.812 -51.625 1 22.83 207 ASP A C 1
ATOM 1626 O O . ASP A 1 207 ? -14.039 -48.531 -51 1 22.83 207 ASP A O 1
ATOM 1630 N N . ASP A 1 208 ? -12.086 -48.406 -51.938 1 22.59 208 ASP A N 1
ATOM 1631 C CA . ASP A 1 208 ? -12.188 -49.781 -51.469 1 22.59 208 ASP A CA 1
ATOM 1632 C C . ASP A 1 208 ? -12.258 -49.812 -49.938 1 22.59 208 ASP A C 1
ATOM 1634 O O . ASP A 1 208 ? -11.609 -49 -49.25 1 22.59 208 ASP A O 1
ATOM 1638 N N . ASP A 1 209 ? -13.328 -50.5 -49.375 1 22.09 209 ASP A N 1
ATOM 1639 C CA . ASP A 1 209 ? -14.055 -50.781 -48.156 1 22.09 209 ASP A CA 1
ATOM 1640 C C . ASP A 1 209 ? -13.117 -51.312 -47.062 1 22.09 209 ASP A C 1
ATOM 1642 O O . ASP A 1 209 ? -13.578 -51.75 -46 1 22.09 209 ASP A O 1
ATOM 1646 N N . ASP A 1 210 ? -11.922 -51.812 -47.438 1 21.83 210 ASP A N 1
ATOM 1647 C CA . ASP A 1 210 ? -11.562 -52.812 -46.438 1 21.83 210 ASP A CA 1
ATOM 1648 C C . ASP A 1 210 ? -11.336 -52.188 -45.062 1 21.83 210 ASP A C 1
ATOM 1650 O O . ASP A 1 210 ? -10.82 -51.062 -44.969 1 21.83 210 ASP A O 1
ATOM 1654 N N . ASP A 1 211 ? -12.055 -52.688 -44.031 1 21.53 211 ASP A N 1
ATOM 1655 C CA . ASP A 1 211 ? -12.391 -52.469 -42.625 1 21.53 211 ASP A CA 1
ATOM 1656 C C . ASP A 1 211 ? -11.125 -52.344 -41.781 1 21.53 211 ASP A C 1
ATOM 1658 O O . ASP A 1 211 ? -11.195 -52.375 -40.562 1 21.53 211 ASP A O 1
ATOM 1662 N N . ASP A 1 212 ? -9.953 -52.594 -42.375 1 20.17 212 ASP A N 1
ATOM 1663 C CA . ASP A 1 212 ? -9 -53.031 -41.375 1 20.17 212 ASP A CA 1
ATOM 1664 C C . ASP A 1 212 ? -8.742 -51.906 -40.344 1 20.17 212 ASP A C 1
ATOM 1666 O O . ASP A 1 212 ? -8.719 -50.75 -40.688 1 20.17 212 ASP A O 1
ATOM 1670 N N . HIS A 1 213 ? -9.031 -52.312 -39.062 1 20.77 213 HIS A N 1
ATOM 1671 C CA . HIS A 1 213 ? -8.906 -51.625 -37.781 1 20.77 213 HIS A CA 1
ATOM 1672 C C . HIS A 1 213 ? -7.535 -50.969 -37.656 1 20.77 213 HIS A C 1
ATOM 1674 O O . HIS A 1 213 ? -6.52 -51.656 -37.562 1 20.77 213 HIS A O 1
ATOM 1680 N N . HIS A 1 214 ? -7.242 -50.031 -38.562 1 19.88 214 HIS A N 1
ATOM 1681 C CA . HIS A 1 214 ? -5.902 -49.438 -38.562 1 19.88 214 HIS A CA 1
ATOM 1682 C C . HIS A 1 214 ? -5.578 -48.844 -37.188 1 19.88 214 HIS A C 1
ATOM 1684 O O . HIS A 1 214 ? -6.371 -48.062 -36.656 1 19.88 214 HIS A O 1
ATOM 1690 N N . ALA A 1 215 ? -4.918 -49.688 -36.406 1 22.05 215 ALA A N 1
ATOM 1691 C CA . ALA A 1 215 ? -4.23 -49.375 -35.156 1 22.05 215 ALA A CA 1
ATOM 1692 C C . ALA A 1 215 ? -3.564 -48 -35.25 1 22.05 215 ALA A C 1
ATOM 1694 O O . ALA A 1 215 ? -2.961 -47.656 -36.281 1 22.05 215 ALA A O 1
ATOM 1695 N N . VAL A 1 216 ? -4.246 -47.094 -34.594 1 23.27 216 VAL A N 1
ATOM 1696 C CA . VAL A 1 216 ? -3.838 -45.719 -34.375 1 23.27 216 VAL A CA 1
ATOM 1697 C C . VAL A 1 216 ? -2.346 -45.656 -34.062 1 23.27 216 VAL A C 1
ATOM 1699 O O . VAL A 1 216 ? -1.911 -46.125 -33 1 23.27 216 VAL A O 1
ATOM 1702 N N . SER A 1 217 ? -1.552 -46.219 -35.031 1 20.94 217 SER A N 1
ATOM 1703 C CA . SER A 1 217 ? -0.11 -46.031 -34.906 1 20.94 217 SER A CA 1
ATOM 1704 C C . SER A 1 217 ? 0.221 -44.594 -34.5 1 20.94 217 SER A C 1
ATOM 1706 O O . SER A 1 217 ? -0.39 -43.656 -35 1 20.94 217 SER A O 1
ATOM 1708 N N . GLY A 1 218 ? 0.639 -44.375 -33.312 1 22.8 218 GLY A N 1
ATOM 1709 C CA . GLY A 1 218 ? 1.229 -43.188 -32.719 1 22.8 218 GLY A CA 1
ATOM 1710 C C . GLY A 1 218 ? 1.954 -42.312 -33.719 1 22.8 218 GLY A C 1
ATOM 1711 O O . GLY A 1 218 ? 2.211 -42.75 -34.844 1 22.8 218 GLY A O 1
ATOM 1712 N N . MET A 1 219 ? 2.242 -41.031 -33.438 1 25.36 219 MET A N 1
ATOM 1713 C CA . MET A 1 219 ? 2.85 -40.031 -34.312 1 25.36 219 MET A CA 1
ATOM 1714 C C . MET A 1 219 ? 4.016 -40.656 -35.094 1 25.36 219 MET A C 1
ATOM 1716 O O . MET A 1 219 ? 4.875 -39.906 -35.594 1 25.36 219 MET A O 1
ATOM 1720 N N . SER A 1 220 ? 4.254 -41.938 -35.094 1 23.59 220 SER A N 1
ATOM 1721 C CA . SER A 1 220 ? 5.406 -42.281 -35.938 1 23.59 220 SER A CA 1
ATOM 1722 C C . SER A 1 220 ? 5.188 -41.875 -37.375 1 23.59 220 SER A C 1
ATOM 1724 O O . SER A 1 220 ? 5.957 -42.25 -38.25 1 23.59 220 SER A O 1
ATOM 1726 N N . GLY A 1 221 ? 4.023 -41.562 -37.656 1 25.97 221 GLY A N 1
ATOM 1727 C CA . GLY A 1 221 ? 4.023 -41.25 -39.094 1 25.97 221 GLY A CA 1
ATOM 1728 C C . GLY A 1 221 ? 4.754 -39.969 -39.406 1 25.97 221 GLY A C 1
ATOM 1729 O O . GLY A 1 221 ? 4.293 -38.875 -39.062 1 25.97 221 GLY A O 1
ATOM 1730 N N . GLY A 1 222 ? 6.16 -39.969 -39.375 1 27.03 222 GLY A N 1
ATOM 1731 C CA . GLY A 1 222 ? 7.191 -39.094 -39.906 1 27.03 222 GLY A CA 1
ATOM 1732 C C . GLY A 1 222 ? 6.793 -38.438 -41.219 1 27.03 222 GLY A C 1
ATOM 1733 O O . GLY A 1 222 ? 7.105 -38.938 -42.312 1 27.03 222 GLY A O 1
ATOM 1734 N N . SER A 1 223 ? 5.645 -38.156 -41.531 1 28.55 223 SER A N 1
ATOM 1735 C CA . SER A 1 223 ? 5.82 -37.25 -42.656 1 28.55 223 SER A CA 1
ATOM 1736 C C . SER A 1 223 ? 6.824 -36.156 -42.344 1 28.55 223 SER A C 1
ATOM 1738 O O . SER A 1 223 ? 6.691 -35.469 -41.344 1 28.55 223 SER A O 1
ATOM 1740 N N . SER A 1 224 ? 8.109 -36.312 -42.719 1 30.05 224 SER A N 1
ATOM 1741 C CA . SER A 1 224 ? 9.281 -35.469 -42.656 1 30.05 224 SER A CA 1
ATOM 1742 C C . SER A 1 224 ? 8.922 -34 -42.969 1 30.05 224 SER A C 1
ATOM 1744 O O . SER A 1 224 ? 8.773 -33.625 -44.125 1 30.05 224 SER A O 1
ATOM 1746 N N . THR A 1 225 ? 7.914 -33.469 -42.594 1 35.19 225 THR A N 1
ATOM 1747 C CA . THR A 1 225 ? 8.117 -32.031 -42.688 1 35.19 225 THR A CA 1
ATOM 1748 C C . THR A 1 225 ? 9.578 -31.656 -42.469 1 35.19 225 THR A C 1
ATOM 1750 O O . THR A 1 225 ? 10.156 -31.969 -41.438 1 35.19 225 THR A O 1
ATOM 1753 N N . GLU A 1 226 ? 10.359 -31.609 -43.562 1 34.53 226 GLU A N 1
ATOM 1754 C CA . GLU A 1 226 ? 11.773 -31.281 -43.625 1 34.53 226 GLU A CA 1
ATOM 1755 C C . GLU A 1 226 ? 12.117 -30.094 -42.75 1 34.53 226 GLU A C 1
ATOM 1757 O O . GLU A 1 226 ? 11.531 -29.016 -42.875 1 34.53 226 GLU A O 1
ATOM 1762 N N . LEU A 1 227 ? 12.18 -30.203 -41.594 1 43.22 227 LEU A N 1
ATOM 1763 C CA . LEU A 1 227 ? 12.953 -29.312 -40.719 1 43.22 227 LEU A CA 1
ATOM 1764 C C . LEU A 1 227 ? 14.242 -28.875 -41.406 1 43.22 227 LEU A C 1
ATOM 1766 O O . LEU A 1 227 ? 15.078 -29.719 -41.781 1 43.22 227 LEU A O 1
ATOM 1770 N N . GLU A 1 228 ? 14.242 -27.844 -42.406 1 48.31 228 GLU A N 1
ATOM 1771 C CA . GLU A 1 228 ? 15.469 -27.688 -43.188 1 48.31 228 GLU A CA 1
ATOM 1772 C C . GLU A 1 228 ? 16.578 -27.047 -42.344 1 48.31 228 GLU A C 1
ATOM 1774 O O . GLU A 1 228 ? 17.719 -27.5 -42.375 1 48.31 228 GLU A O 1
ATOM 1779 N N . THR A 1 229 ? 16.578 -25.406 -42.156 1 49.72 229 THR A N 1
ATOM 1780 C CA . THR A 1 229 ? 17.797 -24.656 -41.844 1 49.72 229 THR A CA 1
ATOM 1781 C C . THR A 1 229 ? 17.594 -23.844 -40.562 1 49.72 229 THR A C 1
ATOM 1783 O O . THR A 1 229 ? 16.562 -23.188 -40.375 1 49.72 229 THR A O 1
ATOM 1786 N N . PRO A 1 230 ? 18.422 -24.156 -39.438 1 55.25 230 PRO A N 1
ATOM 1787 C CA . PRO A 1 230 ? 18.469 -23.188 -38.344 1 55.25 230 PRO A CA 1
ATOM 1788 C C . PRO A 1 230 ? 18.516 -21.75 -38.812 1 55.25 230 PRO A C 1
ATOM 1790 O O . PRO A 1 230 ? 19.281 -21.422 -39.75 1 55.25 230 PRO A O 1
ATOM 1793 N N . LEU A 1 231 ? 17.469 -21.094 -38.5 1 56.88 231 LEU A N 1
ATOM 1794 C CA . LEU A 1 231 ? 17.406 -19.703 -38.938 1 56.88 231 LEU A CA 1
ATOM 1795 C C . LEU A 1 231 ? 18.328 -18.828 -38.125 1 56.88 231 LEU A C 1
ATOM 1797 O O . LEU A 1 231 ? 18.625 -17.688 -38.5 1 56.88 231 LEU A O 1
ATOM 1801 N N . TYR A 1 232 ? 18.594 -19.219 -36.875 1 53.09 232 TYR A N 1
ATOM 1802 C CA . TYR A 1 232 ? 19.453 -18.359 -36.062 1 53.09 232 TYR A CA 1
ATOM 1803 C C . TYR A 1 232 ? 20.922 -18.688 -36.281 1 53.09 232 TYR A C 1
ATOM 1805 O O . TYR A 1 232 ? 21.359 -19.812 -36.062 1 53.09 232 TYR A O 1
ATOM 1813 N N . PRO A 1 233 ? 21.562 -17.766 -37.125 1 48.91 233 PRO A N 1
ATOM 1814 C CA . PRO A 1 233 ? 22.984 -18.016 -37.438 1 48.91 233 PRO A CA 1
ATOM 1815 C C . PRO A 1 233 ? 23.797 -18.375 -36.188 1 48.91 233 PRO A C 1
ATOM 1817 O O . PRO A 1 233 ? 24.812 -19.062 -36.281 1 48.91 233 PRO A O 1
ATOM 1820 N N . ASP A 1 234 ? 23.484 -17.594 -35.062 1 51.5 234 ASP A N 1
ATOM 1821 C CA . ASP A 1 234 ? 24.438 -17.766 -33.969 1 51.5 234 ASP A CA 1
ATOM 1822 C C . ASP A 1 234 ? 24.156 -19.062 -33.219 1 51.5 234 ASP A C 1
ATOM 1824 O O . ASP A 1 234 ? 24.641 -19.25 -32.094 1 51.5 234 ASP A O 1
ATOM 1828 N N . GLY A 1 235 ? 23.516 -20.047 -33.75 1 54.78 235 GLY A N 1
ATOM 1829 C CA . GLY A 1 235 ? 23.422 -21.422 -33.281 1 54.78 235 GLY A CA 1
ATOM 1830 C C . GLY A 1 235 ? 22.375 -21.625 -32.219 1 54.78 235 GLY A C 1
ATOM 1831 O O . GLY A 1 235 ? 21.297 -21.047 -32.25 1 54.78 235 GLY A O 1
ATOM 1832 N N . GLU A 1 236 ? 22.656 -22.469 -31.219 1 69.56 236 GLU A N 1
ATOM 1833 C CA . GLU A 1 236 ? 22 -23.047 -30.047 1 69.56 236 GLU A CA 1
ATOM 1834 C C . GLU A 1 236 ? 22.281 -22.219 -28.797 1 69.56 236 GLU A C 1
ATOM 1836 O O . GLU A 1 236 ? 23.375 -21.672 -28.641 1 69.56 236 GLU A O 1
ATOM 1841 N N . TRP A 1 237 ? 21.156 -21.609 -28.312 1 77.06 237 TRP A N 1
ATOM 1842 C CA . TRP A 1 237 ? 21.328 -21.031 -26.984 1 77.06 237 TRP A CA 1
ATOM 1843 C C . TRP A 1 237 ? 21.281 -22.109 -25.906 1 77.06 237 TRP A C 1
ATOM 1845 O O . TRP A 1 237 ? 20.422 -23 -25.938 1 77.06 237 TRP A O 1
ATOM 1855 N N . LYS A 1 238 ? 22.344 -22.078 -25.109 1 73.31 238 LYS A N 1
ATOM 1856 C CA . LYS A 1 238 ? 22.406 -23.016 -24 1 73.31 238 LYS A CA 1
ATOM 1857 C C . LYS A 1 238 ? 22.219 -22.312 -22.656 1 73.31 238 LYS A C 1
ATOM 1859 O O . LYS A 1 238 ? 22.844 -21.281 -22.406 1 73.31 238 LYS A O 1
ATOM 1864 N N . ALA A 1 239 ? 21.203 -22.625 -22.062 1 67.31 239 ALA A N 1
ATOM 1865 C CA . ALA A 1 239 ? 21.016 -22.172 -20.688 1 67.31 239 ALA A CA 1
ATOM 1866 C C . ALA A 1 239 ? 21.484 -23.219 -19.688 1 67.31 239 ALA A C 1
ATOM 1868 O O . ALA A 1 239 ? 21.219 -24.406 -19.844 1 67.31 239 ALA A O 1
ATOM 1869 N N . LEU A 1 240 ? 22.438 -22.672 -18.891 1 58.44 240 LEU A N 1
ATOM 1870 C CA . LEU A 1 240 ? 23.094 -23.578 -17.953 1 58.44 240 LEU A CA 1
ATOM 1871 C C . LEU A 1 240 ? 22.312 -23.688 -16.656 1 58.44 240 LEU A C 1
ATOM 1873 O O . LEU A 1 240 ? 21.781 -22.703 -16.172 1 58.44 240 LEU A O 1
ATOM 1877 N N . HIS A 1 241 ? 22.078 -24.797 -16.359 1 55.94 241 HIS A N 1
ATOM 1878 C CA . HIS A 1 241 ? 21.703 -25.156 -14.992 1 55.94 241 HIS A CA 1
ATOM 1879 C C . HIS A 1 241 ? 22.938 -25.344 -14.117 1 55.94 241 HIS A C 1
ATOM 1881 O O . HIS A 1 241 ? 23.859 -26.078 -14.484 1 55.94 241 HIS A O 1
ATOM 1887 N N . TYR A 1 242 ? 23.297 -24.297 -13.211 1 45.62 242 TYR A N 1
ATOM 1888 C CA . TYR A 1 242 ? 24.406 -24.531 -12.297 1 45.62 242 TYR A CA 1
ATOM 1889 C C . TYR A 1 242 ? 24 -25.484 -11.18 1 45.62 242 TYR A C 1
ATOM 1891 O O . TYR A 1 242 ? 22.891 -25.391 -10.648 1 45.62 242 TYR A O 1
ATOM 1899 N N . TRP A 1 243 ? 24.547 -26.609 -11.281 1 37.81 243 TRP A N 1
ATOM 1900 C CA . TRP A 1 243 ? 24.234 -27.641 -10.289 1 37.81 243 TRP A CA 1
ATOM 1901 C C . TRP A 1 243 ? 24.859 -27.297 -8.938 1 37.81 243 TRP A C 1
ATOM 1903 O O . TRP A 1 243 ? 24.375 -27.734 -7.895 1 37.81 243 TRP A O 1
ATOM 1913 N N . GLU A 1 244 ? 26.234 -27.141 -8.828 1 35.44 244 GLU A N 1
ATOM 1914 C CA . GLU A 1 244 ? 26.984 -27.656 -7.688 1 35.44 244 GLU A CA 1
ATOM 1915 C C . GLU A 1 244 ? 26.609 -26.922 -6.406 1 35.44 244 GLU A C 1
ATOM 1917 O O . GLU A 1 244 ? 27.297 -27.062 -5.383 1 35.44 244 GLU A O 1
ATOM 1922 N N . ILE A 1 245 ? 25.984 -25.844 -6.273 1 34.19 245 ILE A N 1
ATOM 1923 C CA . ILE A 1 245 ? 26.422 -25.266 -5 1 34.19 245 ILE A CA 1
ATOM 1924 C C . ILE A 1 245 ? 25.828 -26.078 -3.848 1 34.19 245 ILE A C 1
ATOM 1926 O O . ILE A 1 245 ? 24.609 -26.266 -3.779 1 34.19 245 ILE A O 1
ATOM 1930 N N . ALA A 1 246 ? 26.562 -26.938 -3.135 1 34.81 246 ALA A N 1
ATOM 1931 C CA . ALA A 1 246 ? 26.203 -27.656 -1.919 1 34.81 246 ALA A CA 1
ATOM 1932 C C . ALA A 1 246 ? 25.031 -27 -1.209 1 34.81 246 ALA A C 1
ATOM 1934 O O . ALA A 1 246 ? 24.156 -27.688 -0.682 1 34.81 246 ALA A O 1
ATOM 1935 N N . GLY A 1 247 ? 25.359 -25.844 -0.407 1 34.12 247 GLY A N 1
ATOM 1936 C CA . GLY A 1 247 ? 24.594 -25.375 0.743 1 34.12 247 GLY A CA 1
ATOM 1937 C C . GLY A 1 247 ? 23.266 -24.719 0.364 1 34.12 247 GLY A C 1
ATOM 1938 O O . GLY A 1 247 ? 22.219 -25.141 0.835 1 34.12 247 GLY A O 1
ATOM 1939 N N . ASP A 1 248 ? 23.266 -23.359 0.217 1 36.47 248 ASP A N 1
ATOM 1940 C CA . ASP A 1 248 ? 22.125 -22.469 0.323 1 36.47 248 ASP A CA 1
ATOM 1941 C C . ASP A 1 248 ? 21.25 -22.547 -0.925 1 36.47 248 ASP A C 1
ATOM 1943 O O . ASP A 1 248 ? 21.75 -22.562 -2.049 1 36.47 248 ASP A O 1
ATOM 1947 N N . ALA A 1 249 ? 20.172 -23.328 -0.859 1 39.03 249 ALA A N 1
ATOM 1948 C CA . ALA A 1 249 ? 19.062 -23.406 -1.803 1 39.03 249 ALA A CA 1
ATOM 1949 C C . ALA A 1 249 ? 19 -22.156 -2.676 1 39.03 249 ALA A C 1
ATOM 1951 O O . ALA A 1 249 ? 18.734 -21.062 -2.18 1 39.03 249 ALA A O 1
ATOM 1952 N N . PHE A 1 250 ? 19.781 -22.031 -3.619 1 40.09 250 PHE A N 1
ATOM 1953 C CA . PHE A 1 250 ? 19.719 -20.844 -4.453 1 40.09 250 PHE A CA 1
ATOM 1954 C C . PHE A 1 250 ? 18.406 -20.781 -5.223 1 40.09 250 PHE A C 1
ATOM 1956 O O . PHE A 1 250 ? 17.875 -21.828 -5.609 1 40.09 250 PHE A O 1
ATOM 1963 N N . ASP A 1 251 ? 17.672 -19.734 -5.215 1 50.19 251 ASP A N 1
ATOM 1964 C CA . ASP A 1 251 ? 16.469 -19.219 -5.871 1 50.19 251 ASP A CA 1
ATOM 1965 C C . ASP A 1 251 ? 16.5 -19.5 -7.371 1 50.19 251 ASP A C 1
ATOM 1967 O O . ASP A 1 251 ? 17.578 -19.578 -7.973 1 50.19 251 ASP A O 1
ATOM 1971 N N . ALA A 1 252 ? 15.484 -20.172 -7.91 1 55.94 252 ALA A N 1
ATOM 1972 C CA . ALA A 1 252 ? 15.281 -20.328 -9.352 1 55.94 252 ALA A CA 1
ATOM 1973 C C . ALA A 1 252 ? 15.852 -19.141 -10.109 1 55.94 252 ALA A C 1
ATOM 1975 O O . ALA A 1 252 ? 15.672 -17.984 -9.695 1 55.94 252 ALA A O 1
ATOM 1976 N N . GLN A 1 253 ? 16.891 -19.453 -10.922 1 58.97 253 GLN A N 1
ATOM 1977 C CA . GLN A 1 253 ? 17.469 -18.406 -11.75 1 58.97 253 GLN A CA 1
ATOM 1978 C C . GLN A 1 253 ? 16.719 -18.281 -13.07 1 58.97 253 GLN A C 1
ATOM 1980 O O . GLN A 1 253 ? 16.438 -19.281 -13.734 1 58.97 253 GLN A O 1
ATOM 1985 N N . MET A 1 254 ? 16.172 -17.203 -13.312 1 69.81 254 MET A N 1
ATOM 1986 C CA . MET A 1 254 ? 15.531 -16.906 -14.594 1 69.81 254 MET A CA 1
ATOM 1987 C C . MET A 1 254 ? 16.531 -16.312 -15.57 1 69.81 254 MET A C 1
ATOM 1989 O O . MET A 1 254 ? 17.297 -15.414 -15.203 1 69.81 254 MET A O 1
ATOM 1993 N N . ASP A 1 255 ? 16.766 -16.953 -16.688 1 72.62 255 ASP A N 1
ATOM 1994 C CA . ASP A 1 255 ? 17.594 -16.438 -17.781 1 72.62 255 ASP A CA 1
ATOM 1995 C C . ASP A 1 255 ? 16.734 -16.094 -19 1 72.62 255 ASP A C 1
ATOM 1997 O O . ASP A 1 255 ? 15.609 -16.594 -19.125 1 72.62 255 ASP A O 1
ATOM 2001 N N . SER A 1 256 ? 17.203 -15.188 -19.688 1 78.5 256 SER A N 1
ATOM 2002 C CA . SER A 1 256 ? 16.469 -14.836 -20.906 1 78.5 256 SER A CA 1
ATOM 2003 C C . SER A 1 256 ? 17.422 -14.633 -22.078 1 78.5 256 SER A C 1
ATOM 2005 O O . SER A 1 256 ? 18.609 -14.375 -21.891 1 78.5 256 SER A O 1
ATOM 2007 N N . HIS A 1 257 ? 16.953 -14.906 -23.328 1 81.69 257 HIS A N 1
ATOM 2008 C CA . HIS A 1 257 ? 17.734 -14.758 -24.562 1 81.69 257 HIS A CA 1
ATOM 2009 C C . HIS A 1 257 ? 16.859 -14.273 -25.703 1 81.69 257 HIS A C 1
ATOM 2011 O O . HIS A 1 257 ? 15.711 -14.703 -25.844 1 81.69 257 HIS A O 1
ATOM 2017 N N . TYR A 1 258 ? 17.516 -13.367 -26.5 1 82 258 TYR A N 1
ATOM 2018 C CA . TYR A 1 258 ? 16.859 -12.859 -27.703 1 82 258 TYR A CA 1
ATOM 2019 C C . TYR A 1 258 ? 17.281 -13.648 -28.938 1 82 258 TYR A C 1
ATOM 2021 O O . TYR A 1 258 ? 18.469 -13.859 -29.156 1 82 258 TYR A O 1
ATOM 2029 N N . PHE A 1 259 ? 16.375 -14.117 -29.672 1 79.75 259 PHE A N 1
ATOM 2030 C CA . PHE A 1 259 ? 16.609 -14.617 -31.031 1 79.75 259 PHE A CA 1
ATOM 2031 C C . PHE A 1 259 ? 16.203 -13.586 -32.062 1 79.75 259 PHE A C 1
ATOM 2033 O O . PHE A 1 259 ? 15.008 -13.359 -32.281 1 79.75 259 PHE A O 1
ATOM 2040 N N . TYR A 1 260 ? 17.203 -12.922 -32.625 1 76.75 260 TYR A N 1
ATOM 2041 C CA . TYR A 1 260 ? 16.938 -11.93 -33.656 1 76.75 260 TYR A CA 1
ATOM 2042 C C . TYR A 1 260 ? 16.812 -12.578 -35.031 1 76.75 260 TYR A C 1
ATOM 2044 O O . TYR A 1 260 ? 17.719 -13.266 -35.469 1 76.75 260 TYR A O 1
ATOM 2052 N N . LEU A 1 261 ? 15.664 -12.445 -35.562 1 70.88 261 LEU A N 1
ATOM 2053 C CA . LEU A 1 261 ? 15.422 -13.047 -36.875 1 70.88 261 LEU A CA 1
ATOM 2054 C C . LEU A 1 261 ? 15.469 -11.992 -37.969 1 70.88 261 LEU A C 1
ATOM 2056 O O . LEU A 1 261 ? 14.953 -10.891 -37.812 1 70.88 261 LEU A O 1
ATOM 2060 N N . THR A 1 262 ? 16.391 -12.148 -38.938 1 62.94 262 THR A N 1
ATOM 2061 C CA . THR A 1 262 ? 16.5 -11.242 -40.062 1 62.94 262 THR A CA 1
ATOM 2062 C C . THR A 1 262 ? 15.398 -11.531 -41.094 1 62.94 262 THR A C 1
ATOM 2064 O O . THR A 1 262 ? 14.773 -12.594 -41.062 1 62.94 262 THR A O 1
ATOM 2067 N N . ASP A 1 263 ? 14.977 -10.484 -41.812 1 60.34 263 ASP A N 1
ATOM 2068 C CA . ASP A 1 263 ? 14.016 -10.656 -42.906 1 60.34 263 ASP A CA 1
ATOM 2069 C C . ASP A 1 263 ? 14.414 -11.82 -43.812 1 60.34 263 ASP A C 1
ATOM 2071 O O . ASP A 1 263 ? 13.547 -12.531 -44.344 1 60.34 263 ASP A O 1
ATOM 2075 N N . GLU A 1 264 ? 15.719 -11.945 -44 1 60.38 264 GLU A N 1
ATOM 2076 C CA . GLU A 1 264 ? 16.203 -13.039 -44.844 1 60.38 264 GLU A CA 1
ATOM 2077 C C . GLU A 1 264 ? 15.945 -14.391 -44.188 1 60.38 264 GLU A C 1
ATOM 2079 O O . GLU A 1 264 ? 15.664 -15.375 -44.906 1 60.38 264 GLU A O 1
ATOM 2084 N N . ASP A 1 265 ? 16.078 -14.367 -42.844 1 61.53 265 ASP A N 1
ATOM 2085 C CA . ASP A 1 265 ? 15.859 -15.609 -42.125 1 61.53 265 ASP A CA 1
ATOM 2086 C C . ASP A 1 265 ? 14.391 -16.047 -42.219 1 61.53 265 ASP A C 1
ATOM 2088 O O . ASP A 1 265 ? 14.094 -17.234 -42.281 1 61.53 265 ASP A O 1
ATOM 2092 N N . ARG A 1 266 ? 13.578 -15.094 -42.125 1 60.31 266 ARG A N 1
ATOM 2093 C CA . ARG A 1 266 ? 12.148 -15.383 -42.188 1 60.31 266 ARG A CA 1
ATOM 2094 C C . ARG A 1 266 ? 11.734 -15.898 -43.562 1 60.31 266 ARG A C 1
ATOM 2096 O O . ARG A 1 266 ? 10.898 -16.797 -43.656 1 60.31 266 ARG A O 1
ATOM 2103 N N . GLY A 1 267 ? 12.492 -15.516 -44.5 1 55.19 267 GLY A N 1
ATOM 2104 C CA . GLY A 1 267 ? 12.109 -15.906 -45.844 1 55.19 267 GLY A CA 1
ATOM 2105 C C . GLY A 1 267 ? 10.641 -16.25 -45.969 1 55.19 267 GLY A C 1
ATOM 2106 O O . GLY A 1 267 ? 9.781 -15.516 -45.469 1 55.19 267 GLY A O 1
ATOM 2107 N N . ASP A 1 268 ? 10.266 -17.406 -46.656 1 57.81 268 ASP A N 1
ATOM 2108 C CA . ASP A 1 268 ? 8.938 -17.906 -46.969 1 57.81 268 ASP A CA 1
ATOM 2109 C C . ASP A 1 268 ? 8.398 -18.797 -45.844 1 57.81 268 ASP A C 1
ATOM 2111 O O . ASP A 1 268 ? 7.473 -19.578 -46.062 1 57.81 268 ASP A O 1
ATOM 2115 N N . HIS A 1 269 ? 8.977 -18.562 -44.625 1 62.19 269 HIS A N 1
ATOM 2116 C CA . HIS A 1 269 ? 8.531 -19.453 -43.562 1 62.19 269 HIS A CA 1
ATOM 2117 C C . HIS A 1 269 ? 7.227 -18.969 -42.938 1 62.19 269 HIS A C 1
ATOM 2119 O O . HIS A 1 269 ? 7.074 -17.781 -42.656 1 62.19 269 HIS A O 1
ATOM 2125 N N . TYR A 1 270 ? 6.184 -19.906 -42.812 1 62.81 270 TYR A N 1
ATOM 2126 C CA . TYR A 1 270 ? 4.863 -19.547 -42.312 1 62.81 270 TYR A CA 1
ATOM 2127 C C . TYR A 1 270 ? 4.828 -19.578 -40.781 1 62.81 270 TYR A C 1
ATOM 2129 O O . TYR A 1 270 ? 3.951 -18.984 -40.156 1 62.81 270 TYR A O 1
ATOM 2137 N N . ALA A 1 271 ? 5.789 -20.391 -40.156 1 71.75 271 ALA A N 1
ATOM 2138 C CA . ALA A 1 271 ? 5.805 -20.5 -38.719 1 71.75 271 ALA A CA 1
ATOM 2139 C C . ALA A 1 271 ? 7.215 -20.781 -38.188 1 71.75 271 ALA A C 1
ATOM 2141 O O . ALA A 1 271 ? 8.109 -21.125 -38.969 1 71.75 271 ALA A O 1
ATOM 2142 N N . LEU A 1 272 ? 7.438 -20.359 -37 1 76.56 272 LEU A N 1
ATOM 2143 C CA . LEU A 1 272 ? 8.695 -20.656 -36.344 1 76.56 272 LEU A CA 1
ATOM 2144 C C . LEU A 1 272 ? 8.492 -21.75 -35.281 1 76.56 272 LEU A C 1
ATOM 2146 O O . LEU A 1 272 ? 7.461 -21.781 -34.625 1 76.56 272 LEU A O 1
ATOM 2150 N N . ARG A 1 273 ? 9.445 -22.641 -35.312 1 79.69 273 ARG A N 1
ATOM 2151 C CA . ARG A 1 273 ? 9.398 -23.703 -34.312 1 79.69 273 ARG A CA 1
ATOM 2152 C C . ARG A 1 273 ? 10.547 -23.562 -33.312 1 79.69 273 ARG A C 1
ATOM 2154 O O . ARG A 1 273 ? 11.711 -23.516 -33.719 1 79.69 273 ARG A O 1
ATOM 2161 N N . LEU A 1 274 ? 10.242 -23.375 -32.062 1 82.94 274 LEU A N 1
ATOM 2162 C CA . LEU A 1 274 ? 11.227 -23.422 -30.984 1 82.94 274 LEU A CA 1
ATOM 2163 C C . LEU A 1 274 ? 11.367 -24.844 -30.438 1 82.94 274 LEU A C 1
ATOM 2165 O O . LEU A 1 274 ? 10.383 -25.438 -30 1 82.94 274 LEU A O 1
ATOM 2169 N N . ASN A 1 275 ? 12.578 -25.375 -30.531 1 82.94 275 ASN A N 1
ATOM 2170 C CA . ASN A 1 275 ? 12.906 -26.688 -29.984 1 82.94 275 ASN A CA 1
ATOM 2171 C C . ASN A 1 275 ? 13.75 -26.578 -28.719 1 82.94 275 ASN A C 1
ATOM 2173 O O . ASN A 1 275 ? 14.805 -25.938 -28.734 1 82.94 275 ASN A O 1
ATOM 2177 N N . VAL A 1 276 ? 13.25 -27.141 -27.672 1 86.56 276 VAL A N 1
ATOM 2178 C CA . VAL A 1 276 ? 13.969 -27.125 -26.406 1 86.56 276 VAL A CA 1
ATOM 2179 C C . VAL A 1 276 ? 14.352 -28.562 -26.031 1 86.56 276 VAL A C 1
ATOM 2181 O O . VAL A 1 276 ? 13.492 -29.438 -25.938 1 86.56 276 VAL A O 1
ATOM 2184 N N . THR A 1 277 ? 15.609 -28.812 -25.797 1 85.69 277 THR A N 1
ATOM 2185 C CA . THR A 1 277 ? 16.125 -30.125 -25.406 1 85.69 277 THR A CA 1
ATOM 2186 C C . THR A 1 277 ? 17.125 -29.984 -24.266 1 85.69 277 THR A C 1
ATOM 2188 O O . THR A 1 277 ? 17.438 -28.891 -23.828 1 85.69 277 THR A O 1
ATOM 2191 N N . SER A 1 278 ? 17.5 -31.141 -23.672 1 85.06 278 SER A N 1
ATOM 2192 C CA . SER A 1 278 ? 18.531 -31.172 -22.641 1 85.06 278 SER A CA 1
ATOM 2193 C C . SER A 1 278 ? 19.531 -32.312 -22.891 1 85.06 278 SER A C 1
ATOM 2195 O O . SER A 1 278 ? 19.219 -33.25 -23.594 1 85.06 278 SER A O 1
ATOM 2197 N N . ASN A 1 279 ? 20.734 -32.125 -22.359 1 82.06 279 ASN A N 1
ATOM 2198 C CA . ASN A 1 279 ? 21.719 -33.219 -22.453 1 82.06 279 ASN A CA 1
ATOM 2199 C C . ASN A 1 279 ? 21.516 -34.25 -21.375 1 82.06 279 ASN A C 1
ATOM 2201 O O . ASN A 1 279 ? 22.156 -35.312 -21.391 1 82.06 279 ASN A O 1
ATOM 2205 N N . SER A 1 280 ? 20.5 -34 -20.562 1 79.81 280 SER A N 1
ATOM 2206 C CA . SER A 1 280 ? 20.25 -34.938 -19.469 1 79.81 280 SER A CA 1
ATOM 2207 C C . SER A 1 280 ? 19.312 -36.062 -19.922 1 79.81 280 SER A C 1
ATOM 2209 O O . SER A 1 280 ? 18.297 -35.812 -20.578 1 79.81 280 SER A O 1
ATOM 2211 N N . LYS A 1 281 ? 19.625 -37.312 -19.469 1 76.88 281 LYS A N 1
ATOM 2212 C CA . LYS A 1 281 ? 18.734 -38.438 -19.75 1 76.88 281 LYS A CA 1
ATOM 2213 C C . LYS A 1 281 ? 17.5 -38.375 -18.859 1 76.88 281 LYS A C 1
ATOM 2215 O O . LYS A 1 281 ? 16.422 -38.844 -19.25 1 76.88 281 LYS A O 1
ATOM 2220 N N . GLN A 1 282 ? 17.672 -37.812 -17.688 1 77.56 282 GLN A N 1
ATOM 2221 C CA . GLN A 1 282 ? 16.531 -37.656 -16.797 1 77.56 282 GLN A CA 1
ATOM 2222 C C . GLN A 1 282 ? 15.758 -36.375 -17.141 1 77.56 282 GLN A C 1
ATOM 2224 O O . GLN A 1 282 ? 16.344 -35.375 -17.531 1 77.56 282 GLN A O 1
ATOM 2229 N N . PRO A 1 283 ? 14.508 -36.469 -17 1 80.94 283 PRO A N 1
ATOM 2230 C CA . PRO A 1 283 ? 13.727 -35.281 -17.312 1 80.94 283 PRO A CA 1
ATOM 2231 C C . PRO A 1 283 ? 14.086 -34.094 -16.422 1 80.94 283 PRO A C 1
ATOM 2233 O O . PRO A 1 283 ? 14.336 -34.25 -15.227 1 80.94 283 PRO A O 1
ATOM 2236 N N . VAL A 1 284 ? 14.133 -32.938 -17.047 1 80.38 284 VAL A N 1
ATOM 2237 C CA . VAL A 1 284 ? 14.406 -31.688 -16.375 1 80.38 284 VAL A CA 1
ATOM 2238 C C . VAL A 1 284 ? 13.164 -30.797 -16.422 1 80.38 284 VAL A C 1
ATOM 2240 O O . VAL A 1 284 ? 12.641 -30.5 -17.5 1 80.38 284 VAL A O 1
ATOM 2243 N N . GLY A 1 285 ? 12.68 -30.484 -15.195 1 79.12 285 GLY A N 1
ATOM 2244 C CA . GLY A 1 285 ? 11.562 -29.547 -15.133 1 79.12 285 GLY A CA 1
ATOM 2245 C C . GLY A 1 285 ? 11.977 -28.109 -15.305 1 79.12 285 GLY A C 1
ATOM 2246 O O . GLY A 1 285 ? 13.016 -27.688 -14.781 1 79.12 285 GLY A O 1
ATOM 2247 N N . LEU A 1 286 ? 11.234 -27.375 -16.203 1 81.75 286 LEU A N 1
ATOM 2248 C CA . LEU A 1 286 ? 11.531 -25.969 -16.422 1 81.75 286 LEU A CA 1
ATOM 2249 C C . LEU A 1 286 ? 10.258 -25.172 -16.672 1 81.75 286 LEU A C 1
ATOM 2251 O O . LEU A 1 286 ? 9.227 -25.75 -17.047 1 81.75 286 LEU A O 1
ATOM 2255 N N . LYS A 1 287 ? 10.312 -23.922 -16.297 1 80.62 287 LYS A N 1
ATOM 2256 C CA . LYS A 1 287 ? 9.273 -22.969 -16.656 1 80.62 287 LYS A CA 1
ATOM 2257 C C . LYS A 1 287 ? 9.711 -22.109 -17.844 1 80.62 287 LYS A C 1
ATOM 2259 O O . LYS A 1 287 ? 10.773 -21.5 -17.828 1 80.62 287 LYS A O 1
ATOM 2264 N N . LEU A 1 288 ? 8.922 -22.156 -18.891 1 80.94 288 LEU A N 1
ATOM 2265 C CA . LEU A 1 288 ? 9.273 -21.484 -20.141 1 80.94 288 LEU A CA 1
ATOM 2266 C C . LEU A 1 288 ? 8.258 -20.406 -20.484 1 80.94 288 LEU A C 1
ATOM 2268 O O . LEU A 1 288 ? 7.051 -20.609 -20.328 1 80.94 288 LEU A O 1
ATOM 2272 N N . LYS A 1 289 ? 8.766 -19.234 -20.797 1 80.62 289 LYS A N 1
ATOM 2273 C CA . LYS A 1 289 ? 7.965 -18.156 -21.344 1 80.62 289 LYS A CA 1
ATOM 2274 C C . LYS A 1 289 ? 8.547 -17.656 -22.672 1 80.62 289 LYS A C 1
ATOM 2276 O O . LYS A 1 289 ? 9.719 -17.281 -22.734 1 80.62 289 LYS A O 1
ATOM 2281 N N . VAL A 1 290 ? 7.781 -17.75 -23.75 1 80.81 290 VAL A N 1
ATOM 2282 C CA . VAL A 1 290 ? 8.234 -17.344 -25.078 1 80.81 290 VAL A CA 1
ATOM 2283 C C . VAL A 1 290 ? 7.406 -16.156 -25.547 1 80.81 290 VAL A C 1
ATOM 2285 O O . VAL A 1 290 ? 6.176 -16.219 -25.594 1 80.81 290 VAL A O 1
ATOM 2288 N N . LEU A 1 291 ? 8.141 -15.117 -25.922 1 81.44 291 LEU A N 1
ATOM 2289 C CA . LEU A 1 291 ? 7.465 -13.906 -26.375 1 81.44 291 LEU A CA 1
ATOM 2290 C C . LEU A 1 291 ? 7.898 -13.539 -27.797 1 81.44 291 LEU A C 1
ATOM 2292 O O . LEU A 1 291 ? 9.07 -13.672 -28.141 1 81.44 291 LEU A O 1
ATOM 2296 N N . GLN A 1 292 ? 6.953 -13.234 -28.609 1 79.88 292 GLN A N 1
ATOM 2297 C CA . GLN A 1 292 ? 7.215 -12.641 -29.922 1 79.88 292 GLN A CA 1
ATOM 2298 C C . GLN A 1 292 ? 7.176 -11.109 -29.844 1 79.88 292 GLN A C 1
ATOM 2300 O O . GLN A 1 292 ? 6.152 -10.531 -29.484 1 79.88 292 GLN A O 1
ATOM 2305 N N . LEU A 1 293 ? 8.289 -10.539 -30.188 1 84.06 293 LEU A N 1
ATOM 2306 C CA . LEU A 1 293 ? 8.422 -9.102 -29.984 1 84.06 293 LEU A CA 1
ATOM 2307 C C . LEU A 1 293 ? 8.414 -8.367 -31.328 1 84.06 293 LEU A C 1
ATOM 2309 O O . LEU A 1 293 ? 8.695 -8.961 -32.375 1 84.06 293 LEU A O 1
ATOM 2313 N N . ARG A 1 294 ? 8.07 -7.078 -31.312 1 81.56 294 ARG A N 1
ATOM 2314 C CA . ARG A 1 294 ? 8.078 -6.223 -32.5 1 81.56 294 ARG A CA 1
ATOM 2315 C C . ARG A 1 294 ? 9.484 -5.727 -32.812 1 81.56 294 ARG A C 1
ATOM 2317 O O . ARG A 1 294 ? 10.375 -5.797 -31.953 1 81.56 294 ARG A O 1
ATOM 2324 N N . HIS A 1 295 ? 9.688 -5.195 -33.969 1 78.88 295 HIS A N 1
ATOM 2325 C CA . HIS A 1 295 ? 10.984 -4.75 -34.469 1 78.88 295 HIS A CA 1
ATOM 2326 C C . HIS A 1 295 ? 11.539 -3.619 -33.594 1 78.88 295 HIS A C 1
ATOM 2328 O O . HIS A 1 295 ? 12.758 -3.465 -33.469 1 78.88 295 HIS A O 1
ATOM 2334 N N . ILE A 1 296 ? 10.734 -2.936 -32.938 1 85.94 296 ILE A N 1
ATOM 2335 C CA . ILE A 1 296 ? 11.125 -1.766 -32.156 1 85.94 296 ILE A CA 1
ATOM 2336 C C . ILE A 1 296 ? 11.945 -2.201 -30.938 1 85.94 296 ILE A C 1
ATOM 2338 O O . ILE A 1 296 ? 12.617 -1.381 -30.312 1 85.94 296 ILE A O 1
ATOM 2342 N N . VAL A 1 297 ? 11.992 -3.492 -30.672 1 86.75 297 VAL A N 1
ATOM 2343 C CA . VAL A 1 297 ? 12.734 -4.027 -29.547 1 86.75 297 VAL A CA 1
ATOM 2344 C C . VAL A 1 297 ? 14.227 -3.768 -29.719 1 86.75 297 VAL A C 1
ATOM 2346 O O . VAL A 1 297 ? 14.961 -3.645 -28.75 1 86.75 297 VAL A O 1
ATOM 2349 N N . ARG A 1 298 ? 14.688 -3.586 -30.953 1 83.44 298 ARG A N 1
ATOM 2350 C CA . ARG A 1 298 ? 16.094 -3.316 -31.25 1 83.44 298 ARG A CA 1
ATOM 2351 C C . ARG A 1 298 ? 16.531 -1.987 -30.641 1 83.44 298 ARG A C 1
ATOM 2353 O O . ARG A 1 298 ? 17.719 -1.771 -30.406 1 83.44 298 ARG A O 1
ATOM 2360 N N . TYR A 1 299 ? 15.562 -1.139 -30.375 1 89.56 299 TYR A N 1
ATOM 2361 C CA . TYR A 1 299 ? 15.852 0.182 -29.828 1 89.56 299 TYR A CA 1
ATOM 2362 C C . TYR A 1 299 ? 15.445 0.264 -28.375 1 89.56 299 TYR A C 1
ATOM 2364 O O . TYR A 1 299 ? 15.25 1.357 -27.828 1 89.56 299 TYR A O 1
ATOM 2372 N N . GLU A 1 300 ? 15.297 -0.829 -27.719 1 90.38 300 GLU A N 1
ATOM 2373 C CA . GLU A 1 300 ? 14.766 -0.84 -26.359 1 90.38 300 GLU A CA 1
ATOM 2374 C C . GLU A 1 300 ? 15.695 -0.106 -25.391 1 90.38 300 GLU A C 1
ATOM 2376 O O . GLU A 1 300 ? 15.234 0.585 -24.484 1 90.38 300 GLU A O 1
ATOM 2381 N N . VAL A 1 301 ? 16.984 -0.221 -25.578 1 91.38 301 VAL A N 1
ATOM 2382 C CA . VAL A 1 301 ? 17.938 0.437 -24.688 1 91.38 301 VAL A CA 1
ATOM 2383 C C . VAL A 1 301 ? 17.828 1.952 -24.844 1 91.38 301 VAL A C 1
ATOM 2385 O O . VAL A 1 301 ? 17.797 2.686 -23.859 1 91.38 301 VAL A O 1
ATOM 2388 N N . ILE A 1 302 ? 17.719 2.434 -26.047 1 93.88 302 ILE A N 1
ATOM 2389 C CA . ILE A 1 302 ? 17.594 3.859 -26.328 1 93.88 302 ILE A CA 1
ATOM 2390 C C . ILE A 1 302 ? 16.281 4.375 -25.766 1 93.88 302 ILE A C 1
ATOM 2392 O O . ILE A 1 302 ? 16.219 5.461 -25.172 1 93.88 302 ILE A O 1
ATOM 2396 N N . LEU A 1 303 ? 15.234 3.615 -25.969 1 94.12 303 LEU A N 1
ATOM 2397 C CA . LEU A 1 303 ? 13.945 3.996 -25.406 1 94.12 303 LEU A CA 1
ATOM 2398 C C . LEU A 1 303 ? 14.016 4.121 -23.891 1 94.12 303 LEU A C 1
ATOM 2400 O O . LEU A 1 303 ? 13.461 5.059 -23.312 1 94.12 303 LEU A O 1
ATOM 2404 N N . GLY A 1 304 ? 14.688 3.131 -23.266 1 94.56 304 GLY A N 1
ATOM 2405 C CA . GLY A 1 304 ? 14.859 3.18 -21.828 1 94.56 304 GLY A CA 1
ATOM 2406 C C . GLY A 1 304 ? 15.656 4.383 -21.359 1 94.56 304 GLY A C 1
ATOM 2407 O O . GLY A 1 304 ? 15.305 5.02 -20.359 1 94.56 304 GLY A O 1
ATOM 2408 N N . LEU A 1 305 ? 16.703 4.723 -22.094 1 92.94 305 LEU A N 1
ATOM 2409 C CA . LEU A 1 305 ? 17.516 5.875 -21.734 1 92.94 305 LEU A CA 1
ATOM 2410 C C . LEU A 1 305 ? 16.734 7.172 -21.891 1 92.94 305 LEU A C 1
ATOM 2412 O O . LEU A 1 305 ? 16.828 8.07 -21.047 1 92.94 305 LEU A O 1
ATOM 2416 N N . VAL A 1 306 ? 15.992 7.293 -22.922 1 94 306 VAL A N 1
ATOM 2417 C CA . VAL A 1 306 ? 15.156 8.469 -23.156 1 94 306 VAL A CA 1
ATOM 2418 C C . VAL A 1 306 ? 14.141 8.602 -22.016 1 94 306 VAL A C 1
ATOM 2420 O O . VAL A 1 306 ? 13.922 9.703 -21.5 1 94 306 VAL A O 1
ATOM 2423 N N . LEU A 1 307 ? 13.516 7.5 -21.656 1 94.38 307 LEU A N 1
ATOM 2424 C CA . LEU A 1 307 ? 12.555 7.492 -20.562 1 94.38 307 LEU A CA 1
ATOM 2425 C C . LEU A 1 307 ? 13.203 7.957 -19.25 1 94.38 307 LEU A C 1
ATOM 2427 O O . LEU A 1 307 ? 12.633 8.773 -18.531 1 94.38 307 LEU A O 1
ATOM 2431 N N . LEU A 1 308 ? 14.352 7.391 -19 1 90.12 308 LEU A N 1
ATOM 2432 C CA . LEU A 1 308 ? 15.078 7.738 -17.781 1 90.12 308 LEU A CA 1
ATOM 2433 C C . LEU A 1 308 ? 15.391 9.227 -17.75 1 90.12 308 LEU A C 1
ATOM 2435 O O . LEU A 1 308 ? 15.148 9.891 -16.734 1 90.12 308 LEU A O 1
ATOM 2439 N N . VAL A 1 309 ? 15.867 9.789 -18.797 1 90.19 309 VAL A N 1
ATOM 2440 C CA . VAL A 1 309 ? 16.203 11.203 -18.891 1 90.19 309 VAL A CA 1
ATOM 2441 C C . VAL A 1 309 ? 14.953 12.055 -18.75 1 90.19 309 VAL A C 1
ATOM 2443 O O . VAL A 1 309 ? 14.953 13.062 -18.031 1 90.19 309 VAL A O 1
ATOM 2446 N N . LEU A 1 310 ? 13.906 11.688 -19.406 1 91.31 310 LEU A N 1
ATOM 2447 C CA . LEU A 1 310 ? 12.648 12.422 -19.344 1 91.31 310 LEU A CA 1
ATOM 2448 C C . LEU A 1 310 ? 12.133 12.508 -17.906 1 91.31 310 LEU A C 1
ATOM 2450 O O . LEU A 1 310 ? 11.742 13.586 -17.453 1 91.31 310 LEU A O 1
ATOM 2454 N N . VAL A 1 311 ? 12.102 11.422 -17.203 1 90.56 311 VAL A N 1
ATOM 2455 C CA . VAL A 1 311 ? 11.594 11.406 -15.836 1 90.56 311 VAL A CA 1
ATOM 2456 C C . VAL A 1 311 ? 12.492 12.242 -14.938 1 90.56 311 VAL A C 1
ATOM 2458 O O . VAL A 1 311 ? 12.008 12.984 -14.078 1 90.56 311 VAL A O 1
ATOM 2461 N N . TYR A 1 312 ? 13.805 12.133 -15.156 1 85.5 312 TYR A N 1
ATOM 2462 C CA . TYR A 1 312 ? 14.727 12.922 -14.344 1 85.5 312 TYR A CA 1
ATOM 2463 C C . TYR A 1 312 ? 14.562 14.414 -14.617 1 85.5 312 TYR A C 1
ATOM 2465 O O . TYR A 1 312 ? 14.703 15.234 -13.711 1 85.5 312 TYR A O 1
ATOM 2473 N N . VAL A 1 313 ? 14.297 14.789 -15.781 1 86.44 313 VAL A N 1
ATOM 2474 C CA . VAL A 1 313 ? 14.031 16.188 -16.125 1 86.44 313 VAL A CA 1
ATOM 2475 C C . VAL A 1 313 ? 12.781 16.672 -15.383 1 86.44 313 VAL A C 1
ATOM 2477 O O . VAL A 1 313 ? 12.766 17.766 -14.836 1 86.44 313 VAL A O 1
ATOM 2480 N N . LEU A 1 314 ? 11.75 15.828 -15.32 1 86.38 314 LEU A N 1
ATOM 2481 C CA . LEU A 1 314 ? 10.531 16.188 -14.602 1 86.38 314 LEU A CA 1
ATOM 2482 C C . LEU A 1 314 ? 10.82 16.406 -13.117 1 86.38 314 LEU A C 1
ATOM 2484 O O . LEU A 1 314 ? 10.281 17.328 -12.5 1 86.38 314 LEU A O 1
ATOM 2488 N N . ILE A 1 315 ? 11.688 15.586 -12.57 1 80.94 315 ILE A N 1
ATOM 2489 C CA . ILE A 1 315 ? 11.953 15.617 -11.133 1 80.94 315 ILE A CA 1
ATOM 2490 C C . ILE A 1 315 ? 12.891 16.781 -10.812 1 80.94 315 ILE A C 1
ATOM 2492 O O . ILE A 1 315 ? 12.609 17.578 -9.914 1 80.94 315 ILE A O 1
ATOM 2496 N N . VAL A 1 316 ? 13.992 16.953 -11.578 1 76 316 VAL A N 1
ATOM 2497 C CA . VAL A 1 316 ? 15.039 17.938 -11.305 1 76 316 VAL A CA 1
ATOM 2498 C C . VAL A 1 316 ? 14.5 19.344 -11.484 1 76 316 VAL A C 1
ATOM 2500 O O . VAL A 1 316 ? 14.758 20.234 -10.672 1 76 316 VAL A O 1
ATOM 2503 N N . PHE A 1 317 ? 13.633 19.547 -12.477 1 77.19 317 PHE A N 1
ATOM 2504 C CA . PHE A 1 317 ? 13.102 20.875 -12.742 1 77.19 317 PHE A CA 1
ATOM 2505 C C . PHE A 1 317 ? 11.766 21.078 -12.047 1 77.19 317 PHE A C 1
ATOM 2507 O O . PHE A 1 317 ? 11.125 22.125 -12.203 1 77.19 317 PHE A O 1
ATOM 2514 N N . GLU A 1 318 ? 11.391 20.047 -11.25 1 76.12 318 GLU A N 1
ATOM 2515 C CA . GLU A 1 318 ? 10.164 20.094 -10.453 1 76.12 318 GLU A CA 1
ATOM 2516 C C . GLU A 1 318 ? 8.977 20.531 -11.297 1 76.12 318 GLU A C 1
ATOM 2518 O O . GLU A 1 318 ? 8.211 21.422 -10.898 1 76.12 318 GLU A O 1
ATOM 2523 N N . LEU A 1 319 ? 8.914 20.047 -12.539 1 78.31 319 LEU A N 1
ATOM 2524 C CA . LEU A 1 319 ? 7.781 20.344 -13.414 1 78.31 319 LEU A CA 1
ATOM 2525 C C . LEU A 1 319 ? 6.484 19.781 -12.836 1 78.31 319 LEU A C 1
ATOM 2527 O O . LEU A 1 319 ? 5.406 20.344 -13.062 1 78.31 319 LEU A O 1
ATOM 2531 N N . VAL A 1 320 ? 6.582 18.688 -12.172 1 82.19 320 VAL A N 1
ATOM 2532 C CA . VAL A 1 320 ? 5.523 18.062 -11.383 1 82.19 320 VAL A CA 1
ATOM 2533 C C . VAL A 1 320 ? 6.105 17.484 -10.094 1 82.19 320 VAL A C 1
ATOM 2535 O O . VAL A 1 320 ? 7.324 17.375 -9.953 1 82.19 320 VAL A O 1
ATOM 2538 N N . HIS A 1 321 ? 5.176 17.281 -9.164 1 82.19 321 HIS A N 1
ATOM 2539 C CA . HIS A 1 321 ? 5.648 16.641 -7.945 1 82.19 321 HIS A CA 1
ATOM 2540 C C . HIS A 1 321 ? 6.355 15.328 -8.25 1 82.19 321 HIS A C 1
ATOM 2542 O O . HIS A 1 321 ? 5.938 14.586 -9.148 1 82.19 321 HIS A O 1
ATOM 2548 N N . ARG A 1 322 ? 7.383 15.016 -7.586 1 83.81 322 ARG A N 1
ATOM 2549 C CA . ARG A 1 322 ? 8.227 13.852 -7.848 1 83.81 322 ARG A CA 1
ATOM 2550 C C . ARG A 1 322 ? 7.402 12.57 -7.832 1 83.81 322 ARG A C 1
ATOM 2552 O O . ARG A 1 322 ? 7.672 11.648 -8.609 1 83.81 322 ARG A O 1
ATOM 2559 N N . THR A 1 323 ? 6.453 12.461 -6.91 1 88.31 323 THR A N 1
ATOM 2560 C CA . THR A 1 323 ? 5.598 11.281 -6.84 1 88.31 323 THR A CA 1
ATOM 2561 C C . THR A 1 323 ? 4.816 11.109 -8.141 1 88.31 323 THR A C 1
ATOM 2563 O O . THR A 1 323 ? 4.742 10 -8.68 1 88.31 323 THR A O 1
ATOM 2566 N N . ILE A 1 324 ? 4.277 12.18 -8.664 1 90.88 324 ILE A N 1
ATOM 2567 C CA . ILE A 1 324 ? 3.531 12.141 -9.914 1 90.88 324 ILE A CA 1
ATOM 2568 C C . ILE A 1 324 ? 4.477 11.789 -11.062 1 90.88 324 ILE A C 1
ATOM 2570 O O . ILE A 1 324 ? 4.133 10.992 -11.938 1 90.88 324 ILE A O 1
ATOM 2574 N N . ALA A 1 325 ? 5.66 12.391 -11.023 1 89.81 325 ALA A N 1
ATOM 2575 C CA . ALA A 1 325 ? 6.66 12.094 -12.047 1 89.81 325 ALA A CA 1
ATOM 2576 C C . ALA A 1 325 ? 6.988 10.609 -12.078 1 89.81 325 ALA A C 1
ATOM 2578 O O . ALA A 1 325 ? 7.066 10.008 -13.156 1 89.81 325 ALA A O 1
ATOM 2579 N N . ALA A 1 326 ? 7.195 10.016 -10.906 1 91.69 326 ALA A N 1
ATOM 2580 C CA . ALA A 1 326 ? 7.527 8.594 -10.812 1 91.69 326 ALA A CA 1
ATOM 2581 C C . ALA A 1 326 ? 6.375 7.723 -11.305 1 91.69 326 ALA A C 1
ATOM 2583 O O . ALA A 1 326 ? 6.59 6.742 -12.023 1 91.69 326 ALA A O 1
ATOM 2584 N N . LEU A 1 327 ? 5.117 8.055 -10.969 1 93.69 327 LEU A N 1
ATOM 2585 C CA . LEU A 1 327 ? 3.947 7.27 -11.359 1 93.69 327 LEU A CA 1
ATOM 2586 C C . LEU A 1 327 ? 3.699 7.371 -12.859 1 93.69 327 LEU A C 1
ATOM 2588 O O . LEU A 1 327 ? 3.51 6.352 -13.531 1 93.69 327 LEU A O 1
ATOM 2592 N N . VAL A 1 328 ? 3.738 8.586 -13.383 1 93.75 328 VAL A N 1
ATOM 2593 C CA . VAL A 1 328 ? 3.535 8.805 -14.812 1 93.75 328 VAL A CA 1
ATOM 2594 C C . VAL A 1 328 ? 4.688 8.188 -15.594 1 93.75 328 VAL A C 1
ATOM 2596 O O . VAL A 1 328 ? 4.469 7.539 -16.625 1 93.75 328 VAL A O 1
ATOM 2599 N N . GLY A 1 329 ? 5.895 8.406 -15.102 1 94.75 329 GLY A N 1
ATOM 2600 C CA . GLY A 1 329 ? 7.051 7.781 -15.727 1 94.75 329 GLY A CA 1
ATOM 2601 C C . GLY A 1 329 ? 6.961 6.27 -15.766 1 94.75 329 GLY A C 1
ATOM 2602 O O . GLY A 1 329 ? 7.328 5.645 -16.766 1 94.75 329 GLY A O 1
ATOM 2603 N N . SER A 1 330 ? 6.535 5.652 -14.664 1 96 330 SER A N 1
ATOM 2604 C CA . SER A 1 330 ? 6.359 4.207 -14.625 1 96 330 SER A CA 1
ATOM 2605 C C . SER A 1 330 ? 5.336 3.75 -15.664 1 96 330 SER A C 1
ATOM 2607 O O . SER A 1 330 ? 5.523 2.727 -16.328 1 96 330 SER A O 1
ATOM 2609 N N . PHE A 1 331 ? 4.254 4.531 -15.781 1 96.94 331 PHE A N 1
ATOM 2610 C CA . PHE A 1 331 ? 3.24 4.156 -16.766 1 96.94 331 PHE A CA 1
ATOM 2611 C C . PHE A 1 331 ? 3.785 4.285 -18.172 1 96.94 331 PHE A C 1
ATOM 2613 O O . PHE A 1 331 ? 3.465 3.471 -19.047 1 96.94 331 PHE A O 1
ATOM 2620 N N . TRP A 1 332 ? 4.574 5.332 -18.484 1 96.75 332 TRP A N 1
ATOM 2621 C CA . TRP A 1 332 ? 5.238 5.449 -19.781 1 96.75 332 TRP A CA 1
ATOM 2622 C C . TRP A 1 332 ? 6.137 4.246 -20.031 1 96.75 332 TRP A C 1
ATOM 2624 O O . TRP A 1 332 ? 6.184 3.729 -21.156 1 96.75 332 TRP A O 1
ATOM 2634 N N . GLY A 1 333 ? 6.902 3.857 -19 1 96.56 333 GLY A N 1
ATOM 2635 C CA . GLY A 1 333 ? 7.727 2.664 -19.141 1 96.56 333 GLY A CA 1
ATOM 2636 C C . GLY A 1 333 ? 6.922 1.418 -19.453 1 96.56 333 GLY A C 1
ATOM 2637 O O . GLY A 1 333 ? 7.305 0.63 -20.328 1 96.56 333 GLY A O 1
ATOM 2638 N N . LEU A 1 334 ? 5.805 1.223 -18.766 1 96.62 334 LEU A N 1
ATOM 2639 C CA . LEU A 1 334 ? 4.918 0.093 -19.016 1 96.62 334 LEU A CA 1
ATOM 2640 C C . LEU A 1 334 ? 4.383 0.134 -20.453 1 96.62 334 LEU A C 1
ATOM 2642 O O . LEU A 1 334 ? 4.23 -0.909 -21.094 1 96.62 334 LEU A O 1
ATOM 2646 N N . THR A 1 335 ? 4.082 1.354 -20.875 1 95.94 335 THR A N 1
ATOM 2647 C CA . THR A 1 335 ? 3.586 1.522 -22.25 1 95.94 335 THR A CA 1
ATOM 2648 C C . THR A 1 335 ? 4.652 1.127 -23.266 1 95.94 335 THR A C 1
ATOM 2650 O O . THR A 1 335 ? 4.352 0.473 -24.266 1 95.94 335 THR A O 1
ATOM 2653 N N . PHE A 1 336 ? 5.879 1.5 -23.031 1 94.81 336 PHE A N 1
ATOM 2654 C CA . PHE A 1 336 ? 6.969 1.109 -23.922 1 94.81 336 PHE A CA 1
ATOM 2655 C C . PHE A 1 336 ? 7.113 -0.407 -23.969 1 94.81 336 PHE A C 1
ATOM 2657 O O . PHE A 1 336 ? 7.281 -0.986 -25.031 1 94.81 336 PHE A O 1
ATOM 2664 N N . LEU A 1 337 ? 7.051 -1.041 -22.812 1 92.69 337 LEU A N 1
ATOM 2665 C CA . LEU A 1 337 ? 7.121 -2.498 -22.781 1 92.69 337 LEU A CA 1
ATOM 2666 C C . LEU A 1 337 ? 5.941 -3.119 -23.516 1 92.69 337 LEU A C 1
ATOM 2668 O O . LEU A 1 337 ? 6.094 -4.141 -24.188 1 92.69 337 LEU A O 1
ATOM 2672 N N . ALA A 1 338 ? 4.785 -2.506 -23.359 1 92.06 338 ALA A N 1
ATOM 2673 C CA . ALA A 1 338 ? 3.6 -2.996 -24.062 1 92.06 338 ALA A CA 1
ATOM 2674 C C . ALA A 1 338 ? 3.771 -2.895 -25.578 1 92.06 338 ALA A C 1
ATOM 2676 O O . ALA A 1 338 ? 3.445 -3.83 -26.312 1 92.06 338 ALA A O 1
ATOM 2677 N N . VAL A 1 339 ? 4.305 -1.786 -26.016 1 89.69 339 VAL A N 1
ATOM 2678 C CA . VAL A 1 339 ? 4.473 -1.543 -27.453 1 89.69 339 VAL A CA 1
ATOM 2679 C C . VAL A 1 339 ? 5.449 -2.561 -28.031 1 89.69 339 VAL A C 1
ATOM 2681 O O . VAL A 1 339 ? 5.297 -2.982 -29.188 1 89.69 339 VAL A O 1
ATOM 2684 N N . ILE A 1 340 ? 6.355 -3.031 -27.234 1 87.56 340 ILE A N 1
ATOM 2685 C CA . ILE A 1 340 ? 7.301 -4.039 -27.703 1 87.56 340 ILE A CA 1
ATOM 2686 C C . ILE A 1 340 ? 6.723 -5.434 -27.469 1 87.56 340 ILE A C 1
ATOM 2688 O O . ILE A 1 340 ? 7.398 -6.441 -27.719 1 87.56 340 ILE A O 1
ATOM 2692 N N . GLN A 1 341 ? 5.543 -5.559 -26.891 1 85.75 341 GLN A N 1
ATOM 2693 C CA . GLN A 1 341 ? 4.77 -6.777 -26.672 1 85.75 341 GLN A CA 1
ATOM 2694 C C . GLN A 1 341 ? 5.285 -7.551 -25.469 1 85.75 341 GLN A C 1
ATOM 2696 O O . GLN A 1 341 ? 5.32 -8.781 -25.484 1 85.75 341 GLN A O 1
ATOM 2701 N N . GLU A 1 342 ? 5.809 -6.852 -24.594 1 87.75 342 GLU A N 1
ATOM 2702 C CA . GLU A 1 342 ? 6.199 -7.398 -23.297 1 87.75 342 GLU A CA 1
ATOM 2703 C C . GLU A 1 342 ? 5.406 -6.75 -22.172 1 87.75 342 GLU A C 1
ATOM 2705 O O . GLU A 1 342 ? 5.977 -6.371 -21.141 1 87.75 342 GLU A O 1
ATOM 2710 N N . ARG A 1 343 ? 4.184 -6.586 -22.406 1 89.81 343 ARG A N 1
ATOM 2711 C CA . ARG A 1 343 ? 3.328 -5.957 -21.406 1 89.81 343 ARG A CA 1
ATOM 2712 C C . ARG A 1 343 ? 3.201 -6.836 -20.172 1 89.81 343 ARG A C 1
ATOM 2714 O O . ARG A 1 343 ? 2.742 -7.977 -20.25 1 89.81 343 ARG A O 1
ATOM 2721 N N . PRO A 1 344 ? 3.605 -6.328 -19.078 1 88.88 344 PRO A N 1
ATOM 2722 C CA . PRO A 1 344 ? 3.406 -7.109 -17.859 1 88.88 344 PRO A CA 1
ATOM 2723 C C . PRO A 1 344 ? 1.955 -7.098 -17.375 1 88.88 344 PRO A C 1
ATOM 2725 O O . PRO A 1 344 ? 1.215 -6.152 -17.672 1 88.88 344 PRO A O 1
ATOM 2728 N N . SER A 1 345 ? 1.562 -8.18 -16.703 1 87.56 345 SER A N 1
ATOM 2729 C CA . SER A 1 345 ? 0.26 -8.203 -16.047 1 87.56 345 SER A CA 1
ATOM 2730 C C . SER A 1 345 ? 0.228 -7.254 -14.859 1 87.56 345 SER A C 1
ATOM 2732 O O . SER A 1 345 ? 1.274 -6.809 -14.383 1 87.56 345 SER A O 1
ATOM 2734 N N . PHE A 1 346 ? -0.969 -6.918 -14.398 1 89.75 346 PHE A N 1
ATOM 2735 C CA . PHE A 1 346 ? -1.122 -6.035 -13.25 1 89.75 346 PHE A CA 1
ATOM 2736 C C . PHE A 1 346 ? -0.421 -6.613 -12.023 1 89.75 346 PHE A C 1
ATOM 2738 O O . PHE A 1 346 ? 0.271 -5.891 -11.305 1 89.75 346 PHE A O 1
ATOM 2745 N N . LEU A 1 347 ? -0.634 -7.875 -11.766 1 85.81 347 LEU A N 1
ATOM 2746 C CA . LEU A 1 347 ? -0.019 -8.539 -10.617 1 85.81 347 LEU A CA 1
ATOM 2747 C C . LEU A 1 347 ? 1.502 -8.508 -10.727 1 85.81 347 LEU A C 1
ATOM 2749 O O . LEU A 1 347 ? 2.197 -8.32 -9.727 1 85.81 347 LEU A O 1
ATOM 2753 N N . GLU A 1 348 ? 2.025 -8.75 -11.945 1 86.88 348 GLU A N 1
ATOM 2754 C CA . GLU A 1 348 ? 3.467 -8.664 -12.156 1 86.88 348 GLU A CA 1
ATOM 2755 C C . GLU A 1 348 ? 3.996 -7.281 -11.789 1 86.88 348 GLU A C 1
ATOM 2757 O O . GLU A 1 348 ? 5.062 -7.16 -11.18 1 86.88 348 GLU A O 1
ATOM 2762 N N . VAL A 1 349 ? 3.322 -6.262 -12.211 1 93.56 349 VAL A N 1
ATOM 2763 C CA . VAL A 1 349 ? 3.723 -4.891 -11.914 1 93.56 349 VAL A CA 1
ATOM 2764 C C . VAL A 1 349 ? 3.758 -4.676 -10.398 1 93.56 349 VAL A C 1
ATOM 2766 O O . VAL A 1 349 ? 4.688 -4.059 -9.875 1 93.56 349 VAL A O 1
ATOM 2769 N N . ILE A 1 350 ? 2.752 -5.188 -9.695 1 91.81 350 ILE A N 1
ATOM 2770 C CA . ILE A 1 350 ? 2.688 -5.078 -8.242 1 91.81 350 ILE A CA 1
ATOM 2771 C C . ILE A 1 350 ? 3.881 -5.793 -7.617 1 91.81 350 ILE A C 1
ATOM 2773 O O . ILE A 1 350 ? 4.453 -5.32 -6.629 1 91.81 350 ILE A O 1
ATOM 2777 N N . MET A 1 351 ? 4.289 -6.898 -8.211 1 87.25 351 MET A N 1
ATOM 2778 C CA . MET A 1 351 ? 5.391 -7.699 -7.68 1 87.25 351 MET A CA 1
ATOM 2779 C C . MET A 1 351 ? 6.73 -7.008 -7.922 1 87.25 351 MET A C 1
ATOM 2781 O O . MET A 1 351 ? 7.734 -7.363 -7.309 1 87.25 351 MET A O 1
ATOM 2785 N N . TRP A 1 352 ? 6.734 -6.086 -8.844 1 89.19 352 TRP A N 1
ATOM 2786 C CA . TRP A 1 352 ? 7.953 -5.328 -9.117 1 89.19 352 TRP A CA 1
ATOM 2787 C C . TRP A 1 352 ? 8.25 -4.352 -7.984 1 89.19 352 TRP A C 1
ATOM 2789 O O . TRP A 1 352 ? 9.367 -3.838 -7.879 1 89.19 352 TRP A O 1
ATOM 2799 N N . ILE A 1 353 ? 7.297 -4.133 -7.191 1 91.75 353 ILE A N 1
ATOM 2800 C CA . ILE A 1 353 ? 7.488 -3.248 -6.047 1 91.75 353 ILE A CA 1
ATOM 2801 C C . ILE A 1 353 ? 8.273 -3.977 -4.961 1 91.75 353 ILE A C 1
ATOM 2803 O O . ILE A 1 353 ? 8 -5.141 -4.656 1 91.75 353 ILE A O 1
ATOM 2807 N N . ASP A 1 354 ? 9.297 -3.371 -4.445 1 88.81 354 ASP A N 1
ATOM 2808 C CA . ASP A 1 354 ? 10.078 -3.959 -3.361 1 88.81 354 ASP A CA 1
ATOM 2809 C C . ASP A 1 354 ? 9.367 -3.799 -2.02 1 88.81 354 ASP A C 1
ATOM 2811 O O . ASP A 1 354 ? 9.555 -2.797 -1.328 1 88.81 354 ASP A O 1
ATOM 2815 N N . TYR A 1 355 ? 8.719 -4.75 -1.62 1 90.75 355 TYR A N 1
ATOM 2816 C CA . TYR A 1 355 ? 7.875 -4.664 -0.435 1 90.75 355 TYR A CA 1
ATOM 2817 C C . TYR A 1 355 ? 8.703 -4.777 0.837 1 90.75 355 TYR A C 1
ATOM 2819 O O . TYR A 1 355 ? 8.227 -4.457 1.929 1 90.75 355 TYR A O 1
ATOM 2827 N N . ASP A 1 356 ? 9.938 -5.305 0.77 1 88.12 356 ASP A N 1
ATOM 2828 C CA . ASP A 1 356 ? 10.82 -5.246 1.931 1 88.12 356 ASP A CA 1
ATOM 2829 C C . ASP A 1 356 ? 11.094 -3.799 2.338 1 88.12 356 ASP A C 1
ATOM 2831 O O . ASP A 1 356 ? 11.008 -3.455 3.52 1 88.12 356 ASP A O 1
ATOM 2835 N N . THR A 1 357 ? 11.344 -3.018 1.304 1 88.56 357 THR A N 1
ATOM 2836 C CA . THR A 1 357 ? 11.609 -1.603 1.537 1 88.56 357 THR A CA 1
ATOM 2837 C C . THR A 1 357 ? 10.352 -0.888 2.018 1 88.56 357 THR A C 1
ATOM 2839 O O . THR A 1 357 ? 10.383 -0.176 3.023 1 88.56 357 THR A O 1
ATOM 2842 N N . ILE A 1 358 ? 9.242 -1.087 1.31 1 92.31 358 ILE A N 1
ATOM 2843 C CA . ILE A 1 358 ? 7.992 -0.412 1.63 1 92.31 358 ILE A CA 1
ATOM 2844 C C . ILE A 1 358 ? 7.527 -0.824 3.025 1 92.31 358 ILE A C 1
ATOM 2846 O O . ILE A 1 358 ? 7.094 0.019 3.816 1 92.31 358 ILE A O 1
ATOM 2850 N N . GLY A 1 359 ? 7.574 -2.15 3.334 1 93.12 359 GLY A N 1
ATOM 2851 C CA . GLY A 1 359 ? 7.184 -2.627 4.652 1 93.12 359 GLY A CA 1
ATOM 2852 C C . GLY A 1 359 ? 8.016 -2.035 5.77 1 93.12 359 GLY A C 1
ATOM 2853 O O . GLY A 1 359 ? 7.484 -1.641 6.809 1 93.12 359 GLY A O 1
ATOM 2854 N N . LEU A 1 360 ? 9.32 -1.988 5.543 1 91.06 360 LEU A N 1
ATOM 2855 C CA . LEU A 1 360 ? 10.234 -1.411 6.527 1 91.06 360 LEU A CA 1
ATOM 2856 C C . LEU A 1 360 ? 9.914 0.062 6.766 1 91.06 360 LEU A C 1
ATOM 2858 O O . LEU A 1 360 ? 9.742 0.49 7.91 1 91.06 360 LEU A O 1
ATOM 2862 N N . LEU A 1 361 ? 9.82 0.852 5.68 1 90.25 361 LEU A N 1
ATOM 2863 C CA . LEU A 1 361 ? 9.555 2.285 5.77 1 90.25 361 LEU A CA 1
ATOM 2864 C C . LEU A 1 361 ? 8.211 2.553 6.426 1 90.25 361 LEU A C 1
ATOM 2866 O O . LEU A 1 361 ? 8.102 3.393 7.324 1 90.25 361 LEU A O 1
ATOM 2870 N N . PHE A 1 362 ? 7.172 1.848 5.965 1 93.75 362 PHE A N 1
ATOM 2871 C CA . PHE A 1 362 ? 5.828 2.016 6.504 1 93.75 362 PHE A CA 1
ATOM 2872 C C . PHE A 1 362 ? 5.805 1.733 8 1 93.75 362 PHE A C 1
ATOM 2874 O O . PHE A 1 362 ? 5.262 2.52 8.781 1 93.75 362 PHE A O 1
ATOM 2881 N N . GLY A 1 363 ? 6.355 0.596 8.453 1 93.44 363 GLY A N 1
ATOM 2882 C CA . GLY A 1 363 ? 6.434 0.267 9.867 1 93.44 363 GLY A CA 1
ATOM 2883 C C . GLY A 1 363 ? 7.156 1.319 10.688 1 93.44 363 GLY A C 1
ATOM 2884 O O . GLY A 1 363 ? 6.672 1.731 11.742 1 93.44 363 GLY A O 1
ATOM 2885 N N . MET A 1 364 ? 8.281 1.77 10.172 1 90.25 364 MET A N 1
ATOM 2886 C CA . MET A 1 364 ? 9.07 2.771 10.891 1 90.25 364 MET A CA 1
ATOM 2887 C C . MET A 1 364 ? 8.312 4.098 10.969 1 90.25 364 MET A C 1
ATOM 2889 O O . MET A 1 364 ? 8.344 4.766 12 1 90.25 364 MET A O 1
ATOM 2893 N N . MET A 1 365 ? 7.664 4.496 9.898 1 90.44 365 MET A N 1
ATOM 2894 C CA . MET A 1 365 ? 6.922 5.754 9.891 1 90.44 365 MET A CA 1
ATOM 2895 C C . MET A 1 365 ? 5.797 5.727 10.922 1 90.44 365 MET A C 1
ATOM 2897 O O . MET A 1 365 ? 5.484 6.75 11.539 1 90.44 365 MET A O 1
ATOM 2901 N N . ILE A 1 366 ? 5.141 4.566 11.109 1 92.81 366 ILE A N 1
ATOM 2902 C CA . ILE A 1 366 ? 4.113 4.434 12.133 1 92.81 366 ILE A CA 1
ATOM 2903 C C . ILE A 1 366 ? 4.734 4.609 13.516 1 92.81 366 ILE A C 1
ATOM 2905 O O . ILE A 1 366 ? 4.211 5.348 14.352 1 92.81 366 ILE A O 1
ATOM 2909 N N . LEU A 1 367 ? 5.855 3.977 13.781 1 93.44 367 LEU A N 1
ATOM 2910 C CA . LEU A 1 367 ? 6.539 4.062 15.07 1 93.44 367 LEU A CA 1
ATOM 2911 C C . LEU A 1 367 ? 6.926 5.504 15.391 1 93.44 367 LEU A C 1
ATOM 2913 O O . LEU A 1 367 ? 6.633 6.004 16.469 1 93.44 367 LEU A O 1
ATOM 2917 N N . VAL A 1 368 ? 7.48 6.152 14.422 1 89.81 368 VAL A N 1
ATOM 2918 C CA . VAL A 1 368 ? 7.938 7.523 14.617 1 89.81 368 VAL A CA 1
ATOM 2919 C C . VAL A 1 368 ? 6.738 8.461 14.703 1 89.81 368 VAL A C 1
ATOM 2921 O O . VAL A 1 368 ? 6.766 9.438 15.453 1 89.81 368 VAL A O 1
ATOM 2924 N N . GLY A 1 369 ? 5.734 8.141 13.883 1 88.81 369 GLY A N 1
ATOM 2925 C CA . GLY A 1 369 ? 4.512 8.922 13.977 1 88.81 369 GLY A CA 1
ATOM 2926 C C . GLY A 1 369 ? 3.916 8.945 15.367 1 88.81 369 GLY A C 1
ATOM 2927 O O . GLY A 1 369 ? 3.52 10 15.859 1 88.81 369 GLY A O 1
ATOM 2928 N N . ILE A 1 370 ? 3.844 7.824 16.047 1 91.06 370 ILE A N 1
ATOM 2929 C CA . ILE A 1 370 ? 3.334 7.75 17.422 1 91.06 370 ILE A CA 1
ATOM 2930 C C . ILE A 1 370 ? 4.289 8.469 18.359 1 91.06 370 ILE A C 1
ATOM 2932 O O . ILE A 1 370 ? 3.857 9.227 19.234 1 91.06 370 ILE A O 1
ATOM 2936 N N . PHE A 1 371 ? 5.562 8.281 18.141 1 90.19 371 PHE A N 1
ATOM 2937 C CA . PHE A 1 371 ? 6.59 8.914 18.953 1 90.19 371 PHE A CA 1
ATOM 2938 C C . PHE A 1 371 ? 6.461 10.438 18.906 1 90.19 371 PHE A C 1
ATOM 2940 O O . PHE A 1 371 ? 6.641 11.117 19.922 1 90.19 371 PHE A O 1
ATOM 2947 N N . SER A 1 372 ? 6.117 10.945 17.781 1 87.69 372 SER A N 1
ATOM 2948 C CA . SER A 1 372 ? 6.062 12.391 17.562 1 87.69 372 SER A CA 1
ATOM 2949 C C . SER A 1 372 ? 4.914 13.023 18.344 1 87.69 372 SER A C 1
ATOM 2951 O O . SER A 1 372 ? 4.906 14.234 18.578 1 87.69 372 SER A O 1
ATOM 2953 N N . THR A 1 373 ? 3.992 12.227 18.812 1 84.88 373 THR A N 1
ATOM 2954 C CA . THR A 1 373 ? 2.848 12.766 19.547 1 84.88 373 THR A CA 1
ATOM 2955 C C . THR A 1 373 ? 3.164 12.891 21.031 1 84.88 373 THR A C 1
ATOM 2957 O O . THR A 1 373 ? 2.363 13.438 21.797 1 84.88 373 THR A O 1
ATOM 2960 N N . THR A 1 374 ? 4.352 12.531 21.453 1 88.81 374 THR A N 1
ATOM 2961 C CA . THR A 1 374 ? 4.688 12.5 22.875 1 88.81 374 THR A CA 1
ATOM 2962 C C . THR A 1 374 ? 5.191 13.867 23.344 1 88.81 374 THR A C 1
ATOM 2964 O O . THR A 1 374 ? 5.293 14.125 24.531 1 88.81 374 THR A O 1
ATOM 2967 N N . GLY A 1 375 ? 5.582 14.781 22.422 1 88.62 375 GLY A N 1
ATOM 2968 C CA . GLY A 1 375 ? 6.133 16.078 22.75 1 88.62 375 GLY A CA 1
ATOM 2969 C C . GLY A 1 375 ? 7.641 16.062 22.953 1 88.62 375 GLY A C 1
ATOM 2970 O O . GLY A 1 375 ? 8.234 17.078 23.312 1 88.62 375 GLY A O 1
ATOM 2971 N N . PHE A 1 376 ? 8.258 15.016 22.672 1 90.5 376 PHE A N 1
ATOM 2972 C CA . PHE A 1 376 ? 9.688 14.82 22.906 1 90.5 376 PHE A CA 1
ATOM 2973 C C . PHE A 1 376 ? 10.508 15.812 22.094 1 90.5 376 PHE A C 1
ATOM 2975 O O . PHE A 1 376 ? 11.492 16.359 22.594 1 90.5 376 PHE A O 1
ATOM 2982 N N . PHE A 1 377 ? 10.188 16.094 20.938 1 87.62 377 PHE A N 1
ATOM 2983 C CA . PHE A 1 377 ? 10.984 16.953 20.062 1 87.62 377 PHE A CA 1
ATOM 2984 C C . PHE A 1 377 ? 10.922 18.406 20.516 1 87.62 377 PHE A C 1
ATOM 2986 O O . PHE A 1 377 ? 11.945 19.094 20.547 1 87.62 377 PHE A O 1
ATOM 2993 N N . GLU A 1 378 ? 9.773 18.812 20.891 1 87.44 378 GLU A N 1
ATOM 2994 C CA . GLU A 1 378 ? 9.625 20.141 21.469 1 87.44 378 GLU A CA 1
ATOM 2995 C C . GLU A 1 378 ? 10.398 20.281 22.781 1 87.44 378 GLU A C 1
ATOM 2997 O O . GLU A 1 378 ? 11.078 21.281 23 1 87.44 378 GLU A O 1
ATOM 3002 N N . TYR A 1 379 ? 10.258 19.281 23.5 1 90.62 379 TYR A N 1
ATOM 3003 C CA . TYR A 1 379 ? 10.969 19.25 24.766 1 90.62 379 TYR A CA 1
ATOM 3004 C C . TYR A 1 379 ? 12.469 19.328 24.562 1 90.62 379 TYR A C 1
ATOM 3006 O O . TYR A 1 379 ? 13.164 20.062 25.266 1 90.62 379 TYR A O 1
ATOM 3014 N N . SER A 1 380 ? 13 18.625 23.641 1 90.81 380 SER A N 1
ATOM 3015 C CA . SER A 1 380 ? 14.438 18.562 23.375 1 90.81 380 SER A CA 1
ATOM 3016 C C . SER A 1 380 ? 14.961 19.906 22.891 1 90.81 380 SER A C 1
ATOM 3018 O O . SER A 1 380 ? 16.094 20.297 23.203 1 90.81 380 SER A O 1
ATOM 3020 N N . ALA A 1 381 ? 14.219 20.578 22.109 1 87.06 381 ALA A N 1
ATOM 3021 C CA . ALA A 1 381 ? 14.617 21.891 21.625 1 87.06 381 ALA A CA 1
ATOM 3022 C C . ALA A 1 381 ? 14.758 22.891 22.766 1 87.06 381 ALA A C 1
ATOM 3024 O O . ALA A 1 381 ? 15.719 23.656 22.812 1 87.06 381 ALA A O 1
ATOM 3025 N N . VAL A 1 382 ? 13.828 22.859 23.656 1 87.06 382 VAL A N 1
ATOM 3026 C CA . VAL A 1 382 ? 13.859 23.766 24.797 1 87.06 382 VAL A CA 1
ATOM 3027 C C . VAL A 1 382 ? 15.031 23.391 25.703 1 87.06 382 VAL A C 1
ATOM 3029 O O . VAL A 1 382 ? 15.711 24.266 26.234 1 87.06 382 VAL A O 1
ATOM 3032 N N . LYS A 1 383 ? 15.234 22.172 25.859 1 91.12 383 LYS A N 1
ATOM 3033 C CA . LYS A 1 383 ? 16.359 21.719 26.672 1 91.12 383 LYS A CA 1
ATOM 3034 C C . LYS A 1 383 ? 17.688 22.156 26.062 1 91.12 383 LYS A C 1
ATOM 3036 O O . LYS A 1 383 ? 18.625 22.516 26.797 1 91.12 383 LYS A O 1
ATOM 3041 N N . ALA A 1 384 ? 17.781 22.078 24.781 1 91.75 384 ALA A N 1
ATOM 3042 C CA . ALA A 1 384 ? 18.984 22.547 24.109 1 91.75 384 ALA A CA 1
ATOM 3043 C C . ALA A 1 384 ? 19.234 24.031 24.375 1 91.75 384 ALA A C 1
ATOM 3045 O O . ALA A 1 384 ? 20.375 24.453 24.594 1 91.75 384 ALA A O 1
ATOM 3046 N N . TYR A 1 385 ? 18.219 24.766 24.359 1 89.25 385 TYR A N 1
ATOM 3047 C CA . TYR A 1 385 ? 18.328 26.188 24.641 1 89.25 385 TYR A CA 1
ATOM 3048 C C . TYR A 1 385 ? 18.844 26.422 26.047 1 89.25 385 TYR A C 1
ATOM 3050 O O . TYR A 1 385 ? 19.734 27.25 26.266 1 89.25 385 TYR A O 1
ATOM 3058 N N . LYS A 1 386 ? 18.328 25.688 26.969 1 89 386 LYS A N 1
ATOM 3059 C CA . LYS A 1 386 ? 18.719 25.844 28.375 1 89 386 LYS A CA 1
ATOM 3060 C C . LYS A 1 386 ? 20.172 25.422 28.562 1 89 386 LYS A C 1
ATOM 3062 O O . LYS A 1 386 ? 20.922 26.094 29.281 1 89 386 LYS A O 1
ATOM 3067 N N . LEU A 1 387 ? 20.516 24.438 27.922 1 92.44 387 LEU A N 1
ATOM 3068 C CA . LEU A 1 387 ? 21.859 23.891 28.078 1 92.44 387 LEU A CA 1
ATOM 3069 C C . LEU A 1 387 ? 22.891 24.797 27.406 1 92.44 387 LEU A C 1
ATOM 3071 O O . LEU A 1 387 ? 24.062 24.797 27.781 1 92.44 387 LEU A O 1
ATOM 3075 N N . SER A 1 388 ? 22.453 25.531 26.359 1 91.81 388 SER A N 1
ATOM 3076 C CA . SER A 1 388 ? 23.359 26.422 25.641 1 91.81 388 SER A CA 1
ATOM 3077 C C . SER A 1 388 ? 23.734 27.641 26.469 1 91.81 388 SER A C 1
ATOM 3079 O O . SER A 1 388 ? 24.703 28.328 26.172 1 91.81 388 SER A O 1
ATOM 3081 N N . LYS A 1 389 ? 23 28.016 27.531 1 88.06 389 LYS A N 1
ATOM 3082 C CA . LYS A 1 389 ? 23.234 29.109 28.469 1 88.06 389 LYS A CA 1
ATOM 3083 C C . LYS A 1 389 ? 23.406 30.438 27.719 1 88.06 389 LYS A C 1
ATOM 3085 O O . LYS A 1 389 ? 24.297 31.219 28.031 1 88.06 389 LYS A O 1
ATOM 3090 N N . GLY A 1 390 ? 22.672 30.562 26.688 1 78.56 390 GLY A N 1
ATOM 3091 C CA . GLY A 1 390 ? 22.656 31.844 26 1 78.56 390 GLY A CA 1
ATOM 3092 C C . GLY A 1 390 ? 23.641 31.922 24.859 1 78.56 390 GLY A C 1
ATOM 3093 O O . GLY A 1 390 ? 23.609 32.875 24.062 1 78.56 390 GLY A O 1
ATOM 3094 N N . ASN A 1 391 ? 24.562 31.016 24.812 1 89.94 391 ASN A N 1
ATOM 3095 C CA . ASN A 1 391 ? 25.484 30.984 23.672 1 89.94 391 ASN A CA 1
ATOM 3096 C C . ASN A 1 391 ? 24.812 30.453 22.422 1 89.94 391 ASN A C 1
ATOM 3098 O O . ASN A 1 391 ? 24.438 29.281 22.359 1 89.94 391 ASN A O 1
ATOM 3102 N N . ILE A 1 392 ? 24.75 31.25 21.406 1 90.81 392 ILE A N 1
ATOM 3103 C CA . ILE A 1 392 ? 23.984 30.953 20.203 1 90.81 392 ILE A CA 1
ATOM 3104 C C . ILE A 1 392 ? 24.656 29.828 19.422 1 90.81 392 ILE A C 1
ATOM 3106 O O . ILE A 1 392 ? 23.969 28.922 18.906 1 90.81 392 ILE A O 1
ATOM 3110 N N . TRP A 1 393 ? 25.922 29.875 19.266 1 92.25 393 TRP A N 1
ATOM 3111 C CA . TRP A 1 393 ? 26.625 28.812 18.547 1 92.25 393 TRP A CA 1
ATOM 3112 C C . TRP A 1 393 ? 26.391 27.453 19.203 1 92.25 393 TRP A C 1
ATOM 3114 O O . TRP A 1 393 ? 26.125 26.469 18.516 1 92.25 393 TRP A O 1
ATOM 3124 N N . ASN A 1 394 ? 26.562 27.422 20.484 1 93.69 394 ASN A N 1
ATOM 3125 C CA . ASN A 1 394 ? 26.328 26.172 21.203 1 93.69 394 ASN A CA 1
ATOM 3126 C C . ASN A 1 394 ? 24.906 25.672 20.984 1 93.69 394 ASN A C 1
ATOM 3128 O O . ASN A 1 394 ? 24.672 24.469 20.891 1 93.69 394 ASN A O 1
ATOM 3132 N N . LEU A 1 395 ? 24 26.594 21 1 93.69 395 LEU A N 1
ATOM 3133 C CA . LEU A 1 395 ? 22.609 26.234 20.75 1 93.69 395 LEU A CA 1
ATOM 3134 C C . LEU A 1 395 ? 22.438 25.609 19.375 1 93.69 395 LEU A C 1
ATOM 3136 O O . LEU A 1 395 ? 21.859 24.531 19.234 1 93.69 395 LEU A O 1
ATOM 3140 N N . VAL A 1 396 ? 22.969 26.25 18.344 1 94.69 396 VAL A N 1
ATOM 3141 C CA . VAL A 1 396 ? 22.859 25.781 16.969 1 94.69 396 VAL A CA 1
ATOM 3142 C C . VAL A 1 396 ? 23.531 24.406 16.844 1 94.69 396 VAL A C 1
ATOM 3144 O O . VAL A 1 396 ? 22.984 23.5 16.219 1 94.69 396 VAL A O 1
ATOM 3147 N N . LEU A 1 397 ? 24.609 24.281 17.438 1 95.56 397 LEU A N 1
ATOM 3148 C CA . LEU A 1 397 ? 25.344 23.016 17.391 1 95.56 397 LEU A CA 1
ATOM 3149 C C . LEU A 1 397 ? 24.531 21.906 18.047 1 95.56 397 LEU A C 1
ATOM 3151 O O . LEU A 1 397 ? 24.469 20.781 17.531 1 95.56 397 LEU A O 1
ATOM 3155 N N . MET A 1 398 ? 23.984 22.188 19.156 1 95.62 398 MET A N 1
ATOM 3156 C CA . MET A 1 398 ? 23.203 21.172 19.859 1 95.62 398 MET A CA 1
ATOM 3157 C C . MET A 1 398 ? 21.984 20.75 19.031 1 95.62 398 MET A C 1
ATOM 3159 O O . MET A 1 398 ? 21.656 19.578 18.984 1 95.62 398 MET A O 1
ATOM 3163 N N . LEU A 1 399 ? 21.328 21.703 18.469 1 95.31 399 LEU A N 1
ATOM 3164 C CA . LEU A 1 399 ? 20.172 21.406 17.625 1 95.31 399 LEU A CA 1
ATOM 3165 C C . LEU A 1 399 ? 20.578 20.547 16.438 1 95.31 399 LEU A C 1
ATOM 3167 O O . LEU A 1 399 ? 19.906 19.578 16.094 1 95.31 399 LEU A O 1
ATOM 3171 N N . CYS A 1 400 ? 21.688 20.875 15.828 1 96.31 400 CYS A N 1
ATOM 3172 C CA . CYS A 1 400 ? 22.188 20.156 14.664 1 96.31 400 CYS A CA 1
ATOM 3173 C C . CYS A 1 400 ? 22.625 18.734 15.047 1 96.31 400 CYS A C 1
ATOM 3175 O O . CYS A 1 400 ? 22.312 17.781 14.336 1 96.31 400 CYS A O 1
ATOM 3177 N N . MET A 1 401 ? 23.297 18.594 16.125 1 96.56 401 MET A N 1
ATOM 3178 C CA . MET A 1 401 ? 23.75 17.281 16.578 1 96.56 401 MET A CA 1
ATOM 3179 C C . MET A 1 401 ? 22.562 16.406 16.953 1 96.56 401 MET A C 1
ATOM 3181 O O . MET A 1 401 ? 22.547 15.211 16.656 1 96.56 401 MET A O 1
ATOM 3185 N N . PHE A 1 402 ? 21.641 17.016 17.625 1 95.94 402 PHE A N 1
ATOM 3186 C CA . PHE A 1 402 ? 20.406 16.297 17.938 1 95.94 402 PHE A CA 1
ATOM 3187 C C . PHE A 1 402 ? 19.734 15.797 16.672 1 95.94 402 PHE A C 1
ATOM 3189 O O . PHE A 1 402 ? 19.297 14.648 16.609 1 95.94 402 PHE A O 1
ATOM 3196 N N . THR A 1 403 ? 19.641 16.656 15.711 1 96.44 403 THR A N 1
ATOM 3197 C CA . THR A 1 403 ? 19.031 16.312 14.438 1 96.44 403 THR A CA 1
ATOM 3198 C C . THR A 1 403 ? 19.797 15.195 13.742 1 96.44 403 THR A C 1
ATOM 3200 O O . THR A 1 403 ? 19.203 14.273 13.195 1 96.44 403 THR A O 1
ATOM 3203 N N . ALA A 1 404 ? 21.109 15.258 13.766 1 97.56 404 ALA A N 1
ATOM 3204 C CA . ALA A 1 404 ? 21.953 14.25 13.141 1 97.56 404 ALA A CA 1
ATOM 3205 C C . ALA A 1 404 ? 21.766 12.883 13.797 1 97.56 404 ALA A C 1
ATOM 3207 O O . ALA A 1 404 ? 21.578 11.883 13.109 1 97.56 404 ALA A O 1
ATOM 3208 N N . VAL A 1 405 ? 21.75 12.828 15.086 1 95.81 405 VAL A N 1
ATOM 3209 C CA . VAL A 1 405 ? 21.625 11.578 15.828 1 95.81 405 VAL A CA 1
ATOM 3210 C C . VAL A 1 405 ? 20.219 11.008 15.617 1 95.81 405 VAL A C 1
ATOM 3212 O O . VAL A 1 405 ? 20.062 9.805 15.383 1 95.81 405 VAL A O 1
ATOM 3215 N N . THR A 1 406 ? 19.234 11.875 15.719 1 94.44 406 THR A N 1
ATOM 3216 C CA . THR A 1 406 ? 17.844 11.445 15.531 1 94.44 406 THR A CA 1
ATOM 3217 C C . THR A 1 406 ? 17.641 10.922 14.109 1 94.44 406 THR A C 1
ATOM 3219 O O . THR A 1 406 ? 16.938 9.922 13.906 1 94.44 406 THR A O 1
ATOM 3222 N N . SER A 1 407 ? 18.219 11.586 13.133 1 95.5 407 SER A N 1
ATOM 3223 C CA . SER A 1 407 ? 18.062 11.219 11.727 1 95.5 407 SER A CA 1
ATOM 3224 C C . SER A 1 407 ? 18.672 9.852 11.438 1 95.5 407 SER A C 1
ATOM 3226 O O . SER A 1 407 ? 18.219 9.148 10.523 1 95.5 407 SER A O 1
ATOM 3228 N N . ALA A 1 408 ? 19.641 9.445 12.219 1 95.06 408 ALA A N 1
ATOM 3229 C CA . ALA A 1 408 ? 20.266 8.141 12.055 1 95.06 408 ALA A CA 1
ATOM 3230 C C . ALA A 1 408 ? 19.266 7.016 12.336 1 95.06 408 ALA A C 1
ATOM 3232 O O . ALA A 1 408 ? 19.406 5.906 11.812 1 95.06 408 ALA A O 1
ATOM 3233 N N . PHE A 1 409 ? 18.156 7.363 13.047 1 90.69 409 PHE A N 1
ATOM 3234 C CA . PHE A 1 409 ? 17.266 6.289 13.461 1 90.69 409 PHE A CA 1
ATOM 3235 C C . PHE A 1 409 ? 15.836 6.551 12.992 1 90.69 409 PHE A C 1
ATOM 3237 O O . PHE A 1 409 ? 15.023 5.629 12.914 1 90.69 409 PHE A O 1
ATOM 3244 N N . LEU A 1 410 ? 15.43 7.82 12.727 1 87.94 410 LEU A N 1
ATOM 3245 C CA . LEU A 1 410 ? 14.07 8.164 12.328 1 87.94 410 LEU A CA 1
ATOM 3246 C C . LEU A 1 410 ? 14.016 8.57 10.859 1 87.94 410 LEU A C 1
ATOM 3248 O O . LEU A 1 410 ? 12.969 8.984 10.367 1 87.94 410 LEU A O 1
ATOM 3252 N N . ASP A 1 411 ? 14.883 8.391 10.07 1 85.44 411 ASP A N 1
ATOM 3253 C CA . ASP A 1 411 ? 15.031 8.836 8.688 1 85.44 411 ASP A CA 1
ATOM 3254 C C . ASP A 1 411 ? 15.125 10.359 8.609 1 85.44 411 ASP A C 1
ATOM 3256 O O . ASP A 1 411 ? 14.625 11.062 9.492 1 85.44 411 ASP A O 1
ATOM 3260 N N . ASN A 1 412 ? 15.68 10.867 7.633 1 91.75 412 ASN A N 1
ATOM 3261 C CA . ASN A 1 412 ? 16.047 12.273 7.562 1 91.75 412 ASN A CA 1
ATOM 3262 C C . ASN A 1 412 ? 14.828 13.156 7.258 1 91.75 412 ASN A C 1
ATOM 3264 O O . ASN A 1 412 ? 14.672 14.227 7.844 1 91.75 412 ASN A O 1
ATOM 3268 N N . VAL A 1 413 ? 13.891 12.711 6.398 1 86.81 413 VAL A N 1
ATOM 3269 C CA . VAL A 1 413 ? 12.711 13.508 6.062 1 86.81 413 VAL A CA 1
ATOM 3270 C C . VAL A 1 413 ? 11.82 13.648 7.293 1 86.81 413 VAL A C 1
ATOM 3272 O O . VAL A 1 413 ? 11.406 14.758 7.641 1 86.81 413 VAL A O 1
ATOM 3275 N N . THR A 1 414 ? 11.562 12.602 7.945 1 85.38 414 THR A N 1
ATOM 3276 C CA . THR A 1 414 ? 10.727 12.617 9.141 1 85.38 414 THR A CA 1
ATOM 3277 C C . THR A 1 414 ? 11.344 13.492 10.227 1 85.38 414 THR A C 1
ATOM 3279 O O . THR A 1 414 ? 10.648 14.258 10.883 1 85.38 414 THR A O 1
ATOM 3282 N N . THR A 1 415 ? 12.633 13.344 10.383 1 92 415 THR A N 1
ATOM 3283 C CA . THR A 1 415 ? 13.336 14.148 11.375 1 92 415 THR A CA 1
ATOM 3284 C C . THR A 1 415 ? 13.164 15.633 11.094 1 92 415 THR A C 1
ATOM 3286 O O . THR A 1 415 ? 12.836 16.406 11.992 1 92 415 THR A O 1
ATOM 3289 N N . ILE A 1 416 ? 13.289 16.016 9.859 1 92.31 416 ILE A N 1
ATOM 3290 C CA . ILE A 1 416 ? 13.188 17.422 9.492 1 92.31 416 ILE A CA 1
ATOM 3291 C C . ILE A 1 416 ? 11.75 17.891 9.648 1 92.31 416 ILE A C 1
ATOM 3293 O O . ILE A 1 416 ? 11.5 19.016 10.086 1 92.31 416 ILE A O 1
ATOM 3297 N N . LEU A 1 417 ? 10.82 17.094 9.352 1 85.69 417 LEU A N 1
ATOM 3298 C CA . LEU A 1 417 ? 9.406 17.422 9.516 1 85.69 417 LEU A CA 1
ATOM 3299 C C . LEU A 1 417 ? 9.086 17.734 10.977 1 85.69 417 LEU A C 1
ATOM 3301 O O . LEU A 1 417 ? 8.227 18.562 11.266 1 85.69 417 LEU A O 1
ATOM 3305 N N . LEU A 1 418 ? 9.805 17.125 11.875 1 86.56 418 LEU A N 1
ATOM 3306 C CA . LEU A 1 418 ? 9.5 17.234 13.297 1 86.56 418 LEU A CA 1
ATOM 3307 C C . LEU A 1 418 ? 10.336 18.328 13.953 1 86.56 418 LEU A C 1
ATOM 3309 O O . LEU A 1 418 ? 9.836 19.078 14.789 1 86.56 418 LEU A O 1
ATOM 3313 N N . VAL A 1 419 ? 11.555 18.531 13.5 1 91.94 419 VAL A N 1
ATOM 3314 C CA . VAL A 1 419 ? 12.5 19.391 14.203 1 91.94 419 VAL A CA 1
ATOM 3315 C C . VAL A 1 419 ? 12.461 20.797 13.609 1 91.94 419 VAL A C 1
ATOM 3317 O O . VAL A 1 419 ? 12.578 21.797 14.328 1 91.94 419 VAL A O 1
ATOM 3320 N N . ALA A 1 420 ? 12.219 20.906 12.336 1 91.44 420 ALA A N 1
ATOM 3321 C CA . ALA A 1 420 ? 12.32 22.188 11.648 1 91.44 420 ALA A CA 1
ATOM 3322 C C . ALA A 1 420 ? 11.297 23.188 12.195 1 91.44 420 ALA A C 1
ATOM 3324 O O . ALA A 1 420 ? 11.641 24.344 12.477 1 91.44 420 ALA A O 1
ATOM 3325 N N . PRO A 1 421 ? 10.039 22.812 12.406 1 87.19 421 PRO A N 1
ATOM 3326 C CA . PRO A 1 421 ? 9.086 23.766 12.961 1 87.19 421 PRO A CA 1
ATOM 3327 C C . PRO A 1 421 ? 9.469 24.25 14.352 1 87.19 421 PRO A C 1
ATOM 3329 O O . PRO A 1 421 ? 9.297 25.438 14.672 1 87.19 421 PRO A O 1
ATOM 3332 N N . VAL A 1 422 ? 9.984 23.375 15.094 1 87.88 422 VAL A N 1
ATOM 3333 C CA . VAL A 1 422 ? 10.398 23.703 16.453 1 87.88 422 VAL A CA 1
ATOM 3334 C C . VAL A 1 422 ? 11.586 24.656 16.422 1 87.88 422 VAL A C 1
ATOM 3336 O O . VAL A 1 422 ? 11.641 25.625 17.172 1 87.88 422 VAL A O 1
ATOM 3339 N N . THR A 1 423 ? 12.484 24.391 15.539 1 92.56 423 THR A N 1
ATOM 3340 C CA . THR A 1 423 ? 13.656 25.234 15.375 1 92.56 423 THR A CA 1
ATOM 3341 C C . THR A 1 423 ? 13.258 26.641 14.914 1 92.56 423 THR A C 1
ATOM 3343 O O . THR A 1 423 ? 13.781 27.641 15.414 1 92.56 423 THR A O 1
ATOM 3346 N N . LEU A 1 424 ? 12.375 26.719 14.016 1 88.94 424 LEU A N 1
ATOM 3347 C CA . LEU A 1 424 ? 11.898 28.016 13.508 1 88.94 424 LEU A CA 1
ATOM 3348 C C . LEU A 1 424 ? 11.258 28.828 14.625 1 88.94 424 LEU A C 1
ATOM 3350 O O . LEU A 1 424 ? 11.523 30.031 14.75 1 88.94 424 LEU A O 1
ATOM 3354 N N . ARG A 1 425 ? 10.508 28.203 15.43 1 83.38 425 ARG A N 1
ATOM 3355 C CA . ARG A 1 425 ? 9.852 28.891 16.547 1 83.38 425 ARG A CA 1
ATOM 3356 C C . ARG A 1 425 ? 10.875 29.359 17.562 1 83.38 425 ARG A C 1
ATOM 3358 O O . ARG A 1 425 ? 10.766 30.484 18.094 1 83.38 425 ARG A O 1
ATOM 3365 N N . LEU A 1 426 ? 11.75 28.531 17.844 1 86.19 426 LEU A N 1
ATOM 3366 C CA . LEU A 1 426 ? 12.805 28.875 18.781 1 86.19 426 LEU A CA 1
ATOM 3367 C C . LEU A 1 426 ? 13.602 30.078 18.281 1 86.19 426 LEU A C 1
ATOM 3369 O O . LEU A 1 426 ? 13.914 31 19.047 1 86.19 426 LEU A O 1
ATOM 3373 N N . CYS A 1 427 ? 13.969 30.047 17.016 1 87.75 427 CYS A N 1
ATOM 3374 C CA . CYS A 1 427 ? 14.711 31.156 16.422 1 87.75 427 CYS A CA 1
ATOM 3375 C C . CYS A 1 427 ? 13.922 32.438 16.484 1 87.75 427 CYS A C 1
ATOM 3377 O O . CYS A 1 427 ? 14.484 33.531 16.719 1 87.75 427 CYS A O 1
ATOM 3379 N N . LYS A 1 428 ? 12.703 32.344 16.328 1 81.38 428 LYS A N 1
ATOM 3380 C CA . LYS A 1 428 ? 11.836 33.5 16.406 1 81.38 428 LYS A CA 1
ATOM 3381 C C . LYS A 1 428 ? 11.828 34.094 17.812 1 81.38 428 LYS A C 1
ATOM 3383 O O . LYS A 1 428 ? 11.922 35.312 17.969 1 81.38 428 LYS A O 1
ATOM 3388 N N . VAL A 1 429 ? 11.781 33.281 18.734 1 76.81 429 VAL A N 1
ATOM 3389 C CA . VAL A 1 429 ? 11.695 33.688 20.125 1 76.81 429 VAL A CA 1
ATOM 3390 C C . VAL A 1 429 ? 13.008 34.344 20.547 1 76.81 429 VAL A C 1
ATOM 3392 O O . VAL A 1 429 ? 13.016 35.344 21.312 1 76.81 429 VAL A O 1
ATOM 3395 N N . ILE A 1 430 ? 14.07 33.906 20.047 1 80.69 430 ILE A N 1
ATOM 3396 C CA . ILE A 1 430 ? 15.352 34.438 20.5 1 80.69 430 ILE A CA 1
ATOM 3397 C C . ILE A 1 430 ? 15.891 35.438 19.484 1 80.69 430 ILE A C 1
ATOM 3399 O O . ILE A 1 430 ? 17.047 35.844 19.547 1 80.69 430 ILE A O 1
ATOM 3403 N N . ASN A 1 431 ? 15.172 35.688 18.484 1 80.94 431 ASN A N 1
ATOM 3404 C CA . ASN A 1 431 ? 15.477 36.688 17.453 1 80.94 431 ASN A CA 1
ATOM 3405 C C . ASN A 1 431 ? 16.719 36.281 16.641 1 80.94 431 ASN A C 1
ATOM 3407 O O . ASN A 1 431 ? 17.641 37.094 16.5 1 80.94 431 ASN A O 1
ATOM 3411 N N . LEU A 1 432 ? 16.75 35.125 16.297 1 86.69 432 LEU A N 1
ATOM 3412 C CA . LEU A 1 432 ? 17.797 34.594 15.445 1 86.69 432 LEU A CA 1
ATOM 3413 C C . LEU A 1 432 ? 17.266 34.312 14.039 1 86.69 432 LEU A C 1
ATOM 3415 O O . LEU A 1 432 ? 16.125 33.875 13.875 1 86.69 432 LEU A O 1
ATOM 3419 N N . ASP A 1 433 ? 18.094 34.625 13.023 1 87.62 433 ASP A N 1
ATOM 3420 C CA . ASP A 1 433 ? 17.719 34.25 11.656 1 87.62 433 ASP A CA 1
ATOM 3421 C C . ASP A 1 433 ? 17.641 32.75 11.492 1 87.62 433 ASP A C 1
ATOM 3423 O O . ASP A 1 433 ? 18.641 32.062 11.602 1 87.62 433 ASP A O 1
ATOM 3427 N N . PRO A 1 434 ? 16.5 32.281 11.148 1 92.12 434 PRO A N 1
ATOM 3428 C CA . PRO A 1 434 ? 16.328 30.812 11.125 1 92.12 434 PRO A CA 1
ATOM 3429 C C . PRO A 1 434 ? 16.922 30.172 9.867 1 92.12 434 PRO A C 1
ATOM 3431 O O . PRO A 1 434 ? 17.141 28.969 9.844 1 92.12 434 PRO A O 1
ATOM 3434 N N . LEU A 1 435 ? 17.172 30.875 8.766 1 91.31 435 LEU A N 1
ATOM 3435 C CA . LEU A 1 435 ? 17.5 30.312 7.469 1 91.31 435 LEU A CA 1
ATOM 3436 C C . LEU A 1 435 ? 18.828 29.547 7.539 1 91.31 435 LEU A C 1
ATOM 3438 O O . LEU A 1 435 ? 18.891 28.359 7.188 1 91.31 435 LEU A O 1
ATOM 3442 N N . PRO A 1 436 ? 19.859 30.219 8.055 1 92.75 436 PRO A N 1
ATOM 3443 C CA . PRO A 1 436 ? 21.109 29.469 8.133 1 92.75 436 PRO A CA 1
ATOM 3444 C C . PRO A 1 436 ? 21.031 28.281 9.094 1 92.75 436 PRO A C 1
ATOM 3446 O O . PRO A 1 436 ? 21.688 27.266 8.883 1 92.75 436 PRO A O 1
ATOM 3449 N N . VAL A 1 437 ? 20.25 28.406 10.094 1 94.44 437 VAL A N 1
ATOM 3450 C CA . VAL A 1 437 ? 20.125 27.359 11.094 1 94.44 437 VAL A CA 1
ATOM 3451 C C . VAL A 1 437 ? 19.406 26.156 10.492 1 94.44 437 VAL A C 1
ATOM 3453 O O . VAL A 1 437 ? 19.844 25.016 10.672 1 94.44 437 VAL A O 1
ATOM 3456 N N . ILE A 1 438 ? 18.359 26.406 9.781 1 95.31 438 ILE A N 1
ATOM 3457 C CA . ILE A 1 438 ? 17.609 25.344 9.133 1 95.31 438 ILE A CA 1
ATOM 3458 C C . ILE A 1 438 ? 18.469 24.656 8.094 1 95.31 438 ILE A C 1
ATOM 3460 O O . ILE A 1 438 ? 18.438 23.422 7.957 1 95.31 438 ILE A O 1
ATOM 3464 N N . LEU A 1 439 ? 19.266 25.406 7.363 1 95.62 439 LEU A N 1
ATOM 3465 C CA . LEU A 1 439 ? 20.156 24.828 6.375 1 95.62 439 LEU A CA 1
ATOM 3466 C C . LEU A 1 439 ? 21.172 23.906 7.035 1 95.62 439 LEU A C 1
ATOM 3468 O O . LEU A 1 439 ? 21.406 22.797 6.559 1 95.62 439 LEU A O 1
ATOM 3472 N N . ALA A 1 440 ? 21.75 24.391 8.078 1 96 440 ALA A N 1
ATOM 3473 C CA . ALA A 1 440 ? 22.703 23.562 8.812 1 96 440 ALA A CA 1
ATOM 3474 C C . ALA A 1 440 ? 22.031 22.297 9.352 1 96 440 ALA A C 1
ATOM 3476 O O . ALA A 1 440 ? 22.609 21.219 9.281 1 96 440 ALA A O 1
ATOM 3477 N N . GLU A 1 441 ? 20.875 22.516 9.828 1 96.38 441 GLU A N 1
ATOM 3478 C CA . GLU A 1 441 ? 20.109 21.391 10.391 1 96.38 441 GLU A CA 1
ATOM 3479 C C . GLU A 1 441 ? 19.859 20.312 9.344 1 96.38 441 GLU A C 1
ATOM 3481 O O . GLU A 1 441 ? 20.016 19.125 9.633 1 96.38 441 GLU A O 1
ATOM 3486 N N . VAL A 1 442 ? 19.484 20.656 8.164 1 96.75 442 VAL A N 1
ATOM 3487 C CA . VAL A 1 442 ? 19.188 19.688 7.105 1 96.75 442 VAL A CA 1
ATOM 3488 C C . VAL A 1 442 ? 20.469 18.984 6.672 1 96.75 442 VAL A C 1
ATOM 3490 O O . VAL A 1 442 ? 20.469 17.766 6.445 1 96.75 442 VAL A O 1
ATOM 3493 N N . ILE A 1 443 ? 21.531 19.703 6.535 1 97.38 443 ILE A N 1
ATOM 3494 C CA . ILE A 1 443 ? 22.828 19.141 6.164 1 97.38 443 ILE A CA 1
ATOM 3495 C C . ILE A 1 443 ? 23.25 18.094 7.199 1 97.38 443 ILE A C 1
ATOM 3497 O O . ILE A 1 443 ? 23.641 16.984 6.844 1 97.38 443 ILE A O 1
ATOM 3501 N N . PHE A 1 444 ? 23.109 18.422 8.438 1 97.75 444 PHE A N 1
ATOM 3502 C CA . PHE A 1 444 ? 23.484 17.516 9.516 1 97.75 444 PHE A CA 1
ATOM 3503 C C . PHE A 1 444 ? 22.531 16.328 9.57 1 97.75 444 PHE A C 1
ATOM 3505 O O . PHE A 1 444 ? 22.922 15.211 9.914 1 97.75 444 PHE A O 1
ATOM 3512 N N . SER A 1 445 ? 21.25 16.578 9.297 1 97.19 445 SER A N 1
ATOM 3513 C CA . SER A 1 445 ? 20.281 15.492 9.203 1 97.19 445 SER A CA 1
ATOM 3514 C C . SER A 1 445 ? 20.703 14.477 8.148 1 97.19 445 SER A C 1
ATOM 3516 O O . SER A 1 445 ? 20.688 13.266 8.398 1 97.19 445 SER A O 1
ATOM 3518 N N . ASN A 1 446 ? 21.109 14.93 6.965 1 97.62 446 ASN A N 1
ATOM 3519 C CA . ASN A 1 446 ? 21.516 14.047 5.875 1 97.62 446 ASN A CA 1
ATOM 3520 C C . ASN A 1 446 ? 22.781 13.266 6.227 1 97.62 446 ASN A C 1
ATOM 3522 O O . ASN A 1 446 ? 22.891 12.078 5.922 1 97.62 446 ASN A O 1
ATOM 3526 N N . ILE A 1 447 ? 23.734 13.945 6.848 1 98.19 447 ILE A N 1
ATOM 3527 C CA . ILE A 1 447 ? 24.969 13.281 7.238 1 98.19 447 ILE A CA 1
ATOM 3528 C C . ILE A 1 447 ? 24.672 12.234 8.312 1 98.19 447 ILE A C 1
ATOM 3530 O O . ILE A 1 447 ? 25.141 11.094 8.227 1 98.19 447 ILE A O 1
ATOM 3534 N N . GLY A 1 448 ? 23.922 12.641 9.32 1 97.5 448 GLY A N 1
ATOM 3535 C CA . GLY A 1 448 ? 23.531 11.695 10.352 1 97.5 448 GLY A CA 1
ATOM 3536 C C . GLY A 1 448 ? 22.766 10.5 9.82 1 97.5 448 GLY A C 1
ATOM 3537 O O . GLY A 1 448 ? 23.016 9.367 10.234 1 97.5 448 GLY A O 1
ATOM 3538 N N . GLY A 1 449 ? 21.844 10.734 8.938 1 96.94 449 GLY A N 1
ATOM 3539 C CA . GLY A 1 449 ? 21.062 9.672 8.328 1 96.94 449 GLY A CA 1
ATOM 3540 C C . GLY A 1 449 ? 21.906 8.695 7.523 1 96.94 449 GLY A C 1
ATOM 3541 O O . GLY A 1 449 ? 21.516 7.543 7.332 1 96.94 449 GLY A O 1
ATOM 3542 N N . THR A 1 450 ? 23.031 9.133 7.047 1 97.5 450 THR A N 1
ATOM 3543 C CA . THR A 1 450 ? 23.953 8.305 6.273 1 97.5 450 THR A CA 1
ATOM 3544 C C . THR A 1 450 ? 24.547 7.191 7.137 1 97.5 450 THR A C 1
ATOM 3546 O O . THR A 1 450 ? 24.938 6.141 6.625 1 97.5 450 THR A O 1
ATOM 3549 N N . ALA A 1 451 ? 24.547 7.316 8.406 1 97.31 451 ALA A N 1
ATOM 3550 C CA . ALA A 1 451 ? 25.328 6.496 9.328 1 97.31 451 ALA A CA 1
ATOM 3551 C C . ALA A 1 451 ? 24.734 5.102 9.469 1 97.31 451 ALA A C 1
ATOM 3553 O O . ALA A 1 451 ? 25.453 4.133 9.727 1 97.31 451 ALA A O 1
ATOM 3554 N N . THR A 1 452 ? 23.422 5.004 9.305 1 95.25 452 THR A N 1
ATOM 3555 C CA . THR A 1 452 ? 22.797 3.709 9.539 1 95.25 452 THR A CA 1
ATOM 3556 C C . THR A 1 452 ? 22 3.27 8.32 1 95.25 452 THR A C 1
ATOM 3558 O O . THR A 1 452 ? 21.75 4.066 7.414 1 95.25 452 THR A O 1
ATOM 3561 N N . GLY A 1 453 ? 21.641 1.999 8.328 1 93.75 453 GLY A N 1
ATOM 3562 C CA . GLY A 1 453 ? 20.875 1.428 7.23 1 93.75 453 GLY A CA 1
ATOM 3563 C C . GLY A 1 453 ? 19.453 1.974 7.145 1 93.75 453 GLY A C 1
ATOM 3564 O O . GLY A 1 453 ? 18.812 1.899 6.094 1 93.75 453 GLY A O 1
ATOM 3565 N N . ILE A 1 454 ? 18.891 2.611 8.211 1 92.69 454 ILE A N 1
ATOM 3566 C CA . ILE A 1 454 ? 17.5 3.045 8.203 1 92.69 454 ILE A CA 1
ATOM 3567 C C . ILE A 1 454 ? 17.438 4.57 8.234 1 92.69 454 ILE A C 1
ATOM 3569 O O . ILE A 1 454 ? 16.359 5.152 8.133 1 92.69 454 ILE A O 1
ATOM 3573 N N . GLY A 1 455 ? 18.594 5.234 8.32 1 94.19 455 GLY A N 1
ATOM 3574 C CA . GLY A 1 455 ? 18.625 6.672 8.555 1 94.19 455 GLY A CA 1
ATOM 3575 C C . GLY A 1 455 ? 18.281 7.48 7.316 1 94.19 455 GLY A C 1
ATOM 3576 O O . GLY A 1 455 ? 17.906 8.648 7.418 1 94.19 455 GLY A O 1
ATOM 3577 N N . ASP A 1 456 ? 18.484 6.863 6.215 1 94.19 456 ASP A N 1
ATOM 3578 C CA . ASP A 1 456 ? 18.219 7.496 4.926 1 94.19 456 ASP A CA 1
ATOM 3579 C C . ASP A 1 456 ? 17.594 6.508 3.951 1 94.19 456 ASP A C 1
ATOM 3581 O O . ASP A 1 456 ? 17.984 5.344 3.895 1 94.19 456 ASP A O 1
ATOM 3585 N N . PRO A 1 457 ? 16.609 6.945 3.191 1 90.38 457 PRO A N 1
ATOM 3586 C CA . PRO A 1 457 ? 15.922 6.047 2.264 1 90.38 457 PRO A CA 1
ATOM 3587 C C . PRO A 1 457 ? 16.875 5.344 1.304 1 90.38 457 PRO A C 1
ATOM 3589 O O . PRO A 1 457 ? 16.75 4.141 1.063 1 90.38 457 PRO A O 1
ATOM 3592 N N . PRO A 1 458 ? 17.859 5.98 0.704 1 93.62 458 PRO A N 1
ATOM 3593 C CA . PRO A 1 458 ? 18.828 5.258 -0.14 1 93.62 458 PRO A CA 1
ATOM 3594 C C . PRO A 1 458 ? 19.453 4.062 0.571 1 93.62 458 PRO A C 1
ATOM 3596 O O . PRO A 1 458 ? 19.641 3.01 -0.039 1 93.62 458 PRO A O 1
ATOM 3599 N N . ASN A 1 459 ? 19.828 4.254 1.854 1 95.5 459 ASN A N 1
ATOM 3600 C CA . ASN A 1 459 ? 20.391 3.158 2.631 1 95.5 459 ASN A CA 1
ATOM 3601 C C . ASN A 1 459 ? 19.391 2.018 2.807 1 95.5 459 ASN A C 1
ATOM 3603 O O . ASN A 1 459 ? 19.766 0.845 2.768 1 95.5 459 ASN A O 1
ATOM 3607 N N . ILE A 1 460 ? 18.188 2.387 3.004 1 92.5 460 ILE A N 1
ATOM 3608 C CA . ILE A 1 460 ? 17.141 1.385 3.137 1 92.5 460 ILE A CA 1
ATOM 3609 C C . ILE A 1 460 ? 17.016 0.586 1.841 1 92.5 460 ILE A C 1
ATOM 3611 O O . ILE A 1 460 ? 16.875 -0.639 1.87 1 92.5 460 ILE A O 1
ATOM 3615 N N . LEU A 1 461 ? 17.062 1.282 0.736 1 92.44 461 LEU A N 1
ATOM 3616 C CA . LEU A 1 461 ? 17 0.638 -0.571 1 92.44 461 LEU A CA 1
ATOM 3617 C C . LEU A 1 461 ? 18.141 -0.353 -0.748 1 92.44 461 LEU A C 1
ATOM 3619 O O . LEU A 1 461 ? 17.953 -1.438 -1.3 1 92.44 461 LEU A O 1
ATOM 3623 N N . ILE A 1 462 ? 19.297 -0.021 -0.271 1 93.69 462 ILE A N 1
ATOM 3624 C CA . ILE A 1 462 ? 20.484 -0.844 -0.418 1 93.69 462 ILE A CA 1
ATOM 3625 C C . ILE A 1 462 ? 20.359 -2.098 0.446 1 93.69 462 ILE A C 1
ATOM 3627 O O . ILE A 1 462 ? 20.5 -3.217 -0.051 1 93.69 462 ILE A O 1
ATOM 3631 N N . ILE A 1 463 ? 20.047 -1.979 1.698 1 92.69 463 ILE A N 1
ATOM 3632 C CA . ILE A 1 463 ? 20.094 -3.104 2.627 1 92.69 463 ILE A CA 1
ATOM 3633 C C . ILE A 1 463 ? 18.891 -4.008 2.41 1 92.69 463 ILE A C 1
ATOM 3635 O O . ILE A 1 463 ? 18.875 -5.156 2.859 1 92.69 463 ILE A O 1
ATOM 3639 N N . SER A 1 464 ? 17.828 -3.471 1.782 1 88.88 464 SER A N 1
ATOM 3640 C CA . SER A 1 464 ? 16.625 -4.25 1.559 1 88.88 464 SER A CA 1
ATOM 3641 C C . SER A 1 464 ? 16.688 -5.004 0.233 1 88.88 464 SER A C 1
ATOM 3643 O O . SER A 1 464 ? 15.883 -5.906 -0.012 1 88.88 464 SER A O 1
ATOM 3645 N N . ASN A 1 465 ? 17.578 -4.621 -0.642 1 86.19 465 ASN A N 1
ATOM 3646 C CA . ASN A 1 465 ? 17.688 -5.258 -1.951 1 86.19 465 ASN A CA 1
ATOM 3647 C C . ASN A 1 465 ? 18.094 -6.727 -1.833 1 86.19 465 ASN A C 1
ATOM 3649 O O . ASN A 1 465 ? 19.062 -7.051 -1.15 1 86.19 465 ASN A O 1
ATOM 3653 N N . ALA A 1 466 ? 17.406 -7.539 -2.48 1 77.5 466 ALA A N 1
ATOM 3654 C CA . ALA A 1 466 ? 17.578 -8.984 -2.365 1 77.5 466 ALA A CA 1
ATOM 3655 C C . ALA A 1 466 ? 18.953 -9.414 -2.852 1 77.5 466 ALA A C 1
ATOM 3657 O O . ALA A 1 466 ? 19.594 -10.289 -2.254 1 77.5 466 ALA A O 1
ATOM 3658 N N . LYS A 1 467 ? 19.422 -8.875 -3.92 1 75.81 467 LYS A N 1
ATOM 3659 C CA . LYS A 1 467 ? 20.703 -9.258 -4.5 1 75.81 467 LYS A CA 1
ATOM 3660 C C . LYS A 1 467 ? 21.859 -8.812 -3.617 1 75.81 467 LYS A C 1
ATOM 3662 O O . LYS A 1 467 ? 22.906 -9.477 -3.553 1 75.81 467 LYS A O 1
ATOM 3667 N N . MET A 1 468 ? 21.688 -7.715 -2.936 1 83.38 468 MET A N 1
ATOM 3668 C CA . MET A 1 468 ? 22.688 -7.211 -2.01 1 83.38 468 MET A CA 1
ATOM 3669 C C . MET A 1 468 ? 22.766 -8.078 -0.76 1 83.38 468 MET A C 1
ATOM 3671 O O . MET A 1 468 ? 23.844 -8.32 -0.23 1 83.38 468 MET A O 1
ATOM 3675 N N . ARG A 1 469 ? 21.656 -8.633 -0.354 1 76.06 469 ARG A N 1
ATOM 3676 C CA . ARG A 1 469 ? 21.562 -9.414 0.874 1 76.06 469 ARG A CA 1
ATOM 3677 C C . ARG A 1 469 ? 22.031 -10.844 0.644 1 76.06 469 ARG A C 1
ATOM 3679 O O . ARG A 1 469 ? 22.531 -11.5 1.564 1 76.06 469 ARG A O 1
ATOM 3686 N N . ALA A 1 470 ? 21.656 -11.367 -0.523 1 63.22 470 ALA A N 1
ATOM 3687 C CA . ALA A 1 470 ? 21.938 -12.758 -0.848 1 63.22 470 ALA A CA 1
ATOM 3688 C C . ALA A 1 470 ? 23.422 -13.086 -0.623 1 63.22 470 ALA A C 1
ATOM 3690 O O . ALA A 1 470 ? 23.75 -14.188 -0.181 1 63.22 470 ALA A O 1
ATOM 3691 N N . SER A 1 471 ? 24.219 -12.219 -0.887 1 55.81 471 SER A N 1
ATOM 3692 C CA . SER A 1 471 ? 25.641 -12.516 -0.699 1 55.81 471 SER A CA 1
ATOM 3693 C C . SER A 1 471 ? 26.047 -12.391 0.767 1 55.81 471 SER A C 1
ATOM 3695 O O . SER A 1 471 ? 27.219 -12.531 1.106 1 55.81 471 SER A O 1
ATOM 3697 N N . LYS A 1 472 ? 24.922 -12.469 1.707 1 58.47 472 LYS A N 1
ATOM 3698 C CA . LYS A 1 472 ? 25.062 -12.367 3.156 1 58.47 472 LYS A CA 1
ATOM 3699 C C . LYS A 1 472 ? 26.047 -11.273 3.541 1 58.47 472 LYS A C 1
ATOM 3701 O O . LYS A 1 472 ? 26.609 -11.297 4.637 1 58.47 472 LYS A O 1
ATOM 3706 N N . LYS A 1 473 ? 26.125 -10.352 2.633 1 71.81 473 LYS A N 1
ATOM 3707 C CA . LYS A 1 473 ? 27.266 -9.492 2.895 1 71.81 473 LYS A CA 1
ATOM 3708 C C . LYS A 1 473 ? 26.844 -8.047 3.145 1 71.81 473 LYS A C 1
ATOM 3710 O O . LYS A 1 473 ? 27.625 -7.238 3.639 1 71.81 473 LYS A O 1
ATOM 3715 N N . VAL A 1 474 ? 25.578 -7.738 2.994 1 88.44 474 VAL A N 1
ATOM 3716 C CA . VAL A 1 474 ? 25.188 -6.34 3.146 1 88.44 474 VAL A CA 1
ATOM 3717 C C . VAL A 1 474 ? 23.891 -6.258 3.961 1 88.44 474 VAL A C 1
ATOM 3719 O O . VAL A 1 474 ? 22.844 -5.855 3.445 1 88.44 474 VAL A O 1
ATOM 3722 N N . ASP A 1 475 ? 23.953 -6.695 5.215 1 88 475 ASP A N 1
ATOM 3723 C CA . ASP A 1 475 ? 22.812 -6.57 6.117 1 88 475 ASP A CA 1
ATOM 3724 C C . ASP A 1 475 ? 22.906 -5.293 6.945 1 88 475 ASP A C 1
ATOM 3726 O O . ASP A 1 475 ? 23.875 -4.539 6.828 1 88 475 ASP A O 1
ATOM 3730 N N . PHE A 1 476 ? 21.891 -5.027 7.762 1 90.69 476 PHE A N 1
ATOM 3731 C CA . PHE A 1 476 ? 21.797 -3.785 8.523 1 90.69 476 PHE A CA 1
ATOM 3732 C C . PHE A 1 476 ? 23.016 -3.588 9.398 1 90.69 476 PHE A C 1
ATOM 3734 O O . PHE A 1 476 ? 23.625 -2.514 9.398 1 90.69 476 PHE A O 1
ATOM 3741 N N . ALA A 1 477 ? 23.375 -4.586 10.195 1 90.75 477 ALA A N 1
ATOM 3742 C CA . ALA A 1 477 ? 24.484 -4.488 11.133 1 90.75 477 ALA A CA 1
ATOM 3743 C C . ALA A 1 477 ? 25.812 -4.27 10.398 1 90.75 477 ALA A C 1
ATOM 3745 O O . ALA A 1 477 ? 26.578 -3.379 10.75 1 90.75 477 ALA A O 1
ATOM 3746 N N . THR A 1 478 ? 26.062 -5.113 9.367 1 92.75 478 THR A N 1
ATOM 3747 C CA . THR A 1 478 ? 27.297 -4.988 8.594 1 92.75 478 THR A CA 1
ATOM 3748 C C . THR A 1 478 ? 27.359 -3.623 7.918 1 92.75 478 THR A C 1
ATOM 3750 O O . THR A 1 478 ? 28.422 -2.979 7.926 1 92.75 478 THR A O 1
ATOM 3753 N N . PHE A 1 479 ? 26.297 -3.203 7.324 1 95.19 479 PHE A N 1
ATOM 3754 C CA . PHE A 1 479 ? 26.234 -1.895 6.688 1 95.19 479 PHE A CA 1
ATOM 3755 C C . PHE A 1 479 ? 26.594 -0.79 7.676 1 95.19 479 PHE A C 1
ATOM 3757 O O . PHE A 1 479 ? 27.438 0.052 7.395 1 95.19 479 PHE A O 1
ATOM 3764 N N . THR A 1 480 ? 25.953 -0.8 8.812 1 95 480 THR A N 1
ATOM 3765 C CA . THR A 1 480 ? 26.109 0.259 9.805 1 95 480 THR A CA 1
ATOM 3766 C C . THR A 1 480 ? 27.531 0.299 10.344 1 95 480 THR A C 1
ATOM 3768 O O . THR A 1 480 ? 28.109 1.375 10.5 1 95 480 THR A O 1
ATOM 3771 N N . VAL A 1 481 ? 28.094 -0.816 10.586 1 94.62 481 VAL A N 1
ATOM 3772 C CA . VAL A 1 481 ? 29.438 -0.897 11.148 1 94.62 481 VAL A CA 1
ATOM 3773 C C . VAL A 1 481 ? 30.453 -0.319 10.156 1 94.62 481 VAL A C 1
ATOM 3775 O O . VAL A 1 481 ? 31.438 0.305 10.562 1 94.62 481 VAL A O 1
ATOM 3778 N N . HIS A 1 482 ? 30.156 -0.453 8.859 1 96.12 482 HIS A N 1
ATOM 3779 C CA . HIS A 1 482 ? 31.125 -0.047 7.852 1 96.12 482 HIS A CA 1
ATOM 3780 C C . HIS A 1 482 ? 30.875 1.384 7.387 1 96.12 482 HIS A C 1
ATOM 3782 O O . HIS A 1 482 ? 31.797 2.068 6.941 1 96.12 482 HIS A O 1
ATOM 3788 N N . VAL A 1 483 ? 29.688 1.865 7.461 1 97.75 483 VAL A N 1
ATOM 3789 C CA . VAL A 1 483 ? 29.359 3.176 6.914 1 97.75 483 VAL A CA 1
ATOM 3790 C C . VAL A 1 483 ? 29.344 4.219 8.031 1 97.75 483 VAL A C 1
ATOM 3792 O O . VAL A 1 483 ? 29.75 5.363 7.82 1 97.75 483 VAL A O 1
ATOM 3795 N N . ALA A 1 484 ? 28.953 3.846 9.258 1 97.94 484 ALA A N 1
ATOM 3796 C CA . ALA A 1 484 ? 28.766 4.773 10.375 1 97.94 484 ALA A CA 1
ATOM 3797 C C . ALA A 1 484 ? 30.062 5.508 10.688 1 97.94 484 ALA A C 1
ATOM 3799 O O . ALA A 1 484 ? 30.078 6.727 10.867 1 97.94 484 ALA A O 1
ATOM 3800 N N . PRO A 1 485 ? 31.219 4.812 10.773 1 97.81 485 PRO A N 1
ATOM 3801 C CA . PRO A 1 485 ? 32.469 5.539 11.078 1 97.81 485 PRO A CA 1
ATOM 3802 C C . PRO A 1 485 ? 32.781 6.621 10.047 1 97.81 485 PRO A C 1
ATOM 3804 O O . PRO A 1 485 ? 33.219 7.715 10.414 1 97.81 485 PRO A O 1
ATOM 3807 N N . GLY A 1 486 ? 32.594 6.277 8.773 1 97.94 486 GLY A N 1
ATOM 3808 C CA . GLY A 1 486 ? 32.781 7.281 7.734 1 97.94 486 GLY A CA 1
ATOM 3809 C C . GLY A 1 486 ? 31.859 8.477 7.879 1 97.94 486 GLY A C 1
ATOM 3810 O O . GLY A 1 486 ? 32.281 9.617 7.719 1 97.94 486 GLY A O 1
ATOM 3811 N N . ALA A 1 487 ? 30.594 8.227 8.18 1 98.25 487 ALA A N 1
ATOM 3812 C CA . ALA A 1 487 ? 29.594 9.281 8.367 1 98.25 487 ALA A CA 1
ATOM 3813 C C . ALA A 1 487 ? 29.938 10.141 9.586 1 98.25 487 ALA A C 1
ATOM 3815 O O . ALA A 1 487 ? 29.797 11.367 9.547 1 98.25 487 ALA A O 1
ATOM 3816 N N . VAL A 1 488 ? 30.344 9.477 10.68 1 98.12 488 VAL A N 1
ATOM 3817 C CA . VAL A 1 488 ? 30.688 10.188 11.906 1 98.12 488 VAL A CA 1
ATOM 3818 C C . VAL A 1 488 ? 31.891 11.086 11.656 1 98.12 488 VAL A C 1
ATOM 3820 O O . VAL A 1 488 ? 31.922 12.234 12.094 1 98.12 488 VAL A O 1
ATOM 3823 N N . LEU A 1 489 ? 32.906 10.586 10.945 1 98.12 489 LEU A N 1
ATOM 3824 C CA . LEU A 1 489 ? 34.062 11.391 10.609 1 98.12 489 LEU A CA 1
ATOM 3825 C C . LEU A 1 489 ? 33.656 12.586 9.742 1 98.12 489 LEU A C 1
ATOM 3827 O O . LEU A 1 489 ? 34.156 13.695 9.945 1 98.12 489 LEU A O 1
ATOM 3831 N N . ALA A 1 490 ? 32.844 12.297 8.75 1 98.38 490 ALA A N 1
ATOM 3832 C CA . ALA A 1 490 ? 32.344 13.375 7.902 1 98.38 490 ALA A CA 1
ATOM 3833 C C . ALA A 1 490 ? 31.594 14.422 8.727 1 98.38 490 ALA A C 1
ATOM 3835 O O . ALA A 1 490 ? 31.719 15.625 8.469 1 98.38 490 ALA A O 1
ATOM 3836 N N . LEU A 1 491 ? 30.797 13.938 9.68 1 98.12 491 LEU A N 1
ATOM 3837 C CA . LEU A 1 491 ? 30.047 14.844 10.547 1 98.12 491 LEU A CA 1
ATOM 3838 C C . LEU A 1 491 ? 30.984 15.734 11.352 1 98.12 491 LEU A C 1
ATOM 3840 O O . LEU A 1 491 ? 30.797 16.953 11.43 1 98.12 491 LEU A O 1
ATOM 3844 N N . ILE A 1 492 ? 32.031 15.195 11.938 1 97.62 492 ILE A N 1
ATOM 3845 C CA . ILE A 1 492 ? 33 15.922 12.766 1 97.62 492 ILE A CA 1
ATOM 3846 C C . ILE A 1 492 ? 33.688 17 11.938 1 97.62 492 ILE A C 1
ATOM 3848 O O . ILE A 1 492 ? 33.781 18.156 12.352 1 97.62 492 ILE A O 1
ATOM 3852 N N . VAL A 1 493 ? 34.062 16.641 10.758 1 97.44 493 VAL A N 1
ATOM 3853 C CA . VAL A 1 493 ? 34.781 17.562 9.914 1 97.44 493 VAL A CA 1
ATOM 3854 C C . VAL A 1 493 ? 33.844 18.656 9.406 1 97.44 493 VAL A C 1
ATOM 3856 O O . VAL A 1 493 ? 34.219 19.812 9.273 1 97.44 493 VAL A O 1
ATOM 3859 N N . THR A 1 494 ? 32.656 18.25 9.125 1 97.06 494 THR A N 1
ATOM 3860 C CA . THR A 1 494 ? 31.672 19.219 8.648 1 97.06 494 THR A CA 1
ATOM 3861 C C . THR A 1 494 ? 31.328 20.234 9.75 1 97.06 494 THR A C 1
ATOM 3863 O O . THR A 1 494 ? 31.109 21.406 9.469 1 97.06 494 THR A O 1
ATOM 3866 N N . VAL A 1 495 ? 31.219 19.75 11 1 96.62 495 VAL A N 1
ATOM 3867 C CA . VAL A 1 495 ? 31 20.656 12.125 1 96.62 495 VAL A CA 1
ATOM 3868 C C . VAL A 1 495 ? 32.094 21.719 12.172 1 96.62 495 VAL A C 1
ATOM 3870 O O . VAL A 1 495 ? 31.812 22.906 12.312 1 96.62 495 VAL A O 1
ATOM 3873 N N . TRP A 1 496 ? 33.312 21.25 12.055 1 96 496 TRP A N 1
ATOM 3874 C CA . TRP A 1 496 ? 34.469 22.156 12.07 1 96 496 TRP A CA 1
ATOM 3875 C C . TRP A 1 496 ? 34.406 23.125 10.898 1 96 496 TRP A C 1
ATOM 3877 O O . TRP A 1 496 ? 34.625 24.328 11.07 1 96 496 TRP A O 1
ATOM 3887 N N . PHE A 1 497 ? 34.062 22.625 9.766 1 95.75 497 PHE A N 1
ATOM 3888 C CA . PHE A 1 497 ? 34 23.422 8.555 1 95.75 497 PHE A CA 1
ATOM 3889 C C . PHE A 1 497 ? 32.906 24.484 8.664 1 95.75 497 PHE A C 1
ATOM 3891 O O . PHE A 1 497 ? 33.125 25.656 8.32 1 95.75 497 PHE A O 1
ATOM 3898 N N . VAL A 1 498 ? 31.766 24.125 9.148 1 95.31 498 VAL A N 1
ATOM 3899 C CA . VAL A 1 498 ? 30.641 25.031 9.289 1 95.31 498 VAL A CA 1
ATOM 3900 C C . VAL A 1 498 ? 30.938 26.094 10.344 1 95.31 498 VAL A C 1
ATOM 3902 O O . VAL A 1 498 ? 30.594 27.266 10.188 1 95.31 498 VAL A O 1
ATOM 3905 N N . LYS A 1 499 ? 31.594 25.703 11.406 1 94.31 499 LYS A N 1
ATOM 3906 C CA . LYS A 1 499 ? 31.969 26.656 12.453 1 94.31 499 LYS A CA 1
ATOM 3907 C C . LYS A 1 499 ? 32.938 27.719 11.914 1 94.31 499 LYS A C 1
ATOM 3909 O O . LYS A 1 499 ? 32.75 28.906 12.18 1 94.31 499 LYS A O 1
ATOM 3914 N N . VAL A 1 500 ? 33.906 27.328 11.133 1 94.44 500 VAL A N 1
ATOM 3915 C CA . VAL A 1 500 ? 34.938 28.219 10.664 1 94.44 500 VAL A CA 1
ATOM 3916 C C . VAL A 1 500 ? 34.406 29.109 9.539 1 94.44 500 VAL A C 1
ATOM 3918 O O . VAL A 1 500 ? 34.625 30.312 9.531 1 94.44 500 VAL A O 1
ATOM 3921 N N . LYS A 1 501 ? 33.625 28.547 8.711 1 92.75 501 LYS A N 1
ATOM 3922 C CA . LYS A 1 501 ? 33.219 29.281 7.523 1 92.75 501 LYS A CA 1
ATOM 3923 C C . LYS A 1 501 ? 31.906 30.016 7.762 1 92.75 501 LYS A C 1
ATOM 3925 O O . LYS A 1 501 ? 31.688 31.125 7.234 1 92.75 501 LYS A O 1
ATOM 3930 N N . TYR A 1 502 ? 31 29.453 8.602 1 90.31 502 TYR A N 1
ATOM 3931 C CA . TYR A 1 502 ? 29.656 30.016 8.688 1 90.31 502 TYR A CA 1
ATOM 3932 C C . TYR A 1 502 ? 29.281 30.297 10.141 1 90.31 502 TYR A C 1
ATOM 3934 O O . TYR A 1 502 ? 28.125 30.641 10.43 1 90.31 502 TYR A O 1
ATOM 3942 N N . GLY A 1 503 ? 30.109 30.156 11.031 1 89.44 503 GLY A N 1
ATOM 3943 C CA . GLY A 1 503 ? 29.859 30.359 12.445 1 89.44 503 GLY A CA 1
ATOM 3944 C C . GLY A 1 503 ? 29.297 31.734 12.758 1 89.44 503 GLY A C 1
ATOM 3945 O O . GLY A 1 503 ? 28.406 31.891 13.594 1 89.44 503 GLY A O 1
ATOM 3946 N N . LYS A 1 504 ? 29.719 32.719 12.031 1 84.62 504 LYS A N 1
ATOM 3947 C CA . LYS A 1 504 ? 29.297 34.094 12.266 1 84.62 504 LYS A CA 1
ATOM 3948 C C . LYS A 1 504 ? 27.844 34.281 11.82 1 84.62 504 LYS A C 1
ATOM 3950 O O . LYS A 1 504 ? 27.047 34.906 12.539 1 84.62 504 LYS A O 1
ATOM 3955 N N . ILE A 1 505 ? 27.578 33.75 10.727 1 84.5 505 ILE A N 1
ATOM 3956 C CA . ILE A 1 505 ? 26.234 33.906 10.172 1 84.5 505 ILE A CA 1
ATOM 3957 C C . ILE A 1 505 ? 25.234 33.125 11.016 1 84.5 505 ILE A C 1
ATOM 3959 O O . ILE A 1 505 ? 24.078 33.531 11.172 1 84.5 505 ILE A O 1
ATOM 3963 N N . LEU A 1 506 ? 25.656 32.094 11.602 1 86.19 506 LEU A N 1
ATOM 3964 C CA . LEU A 1 506 ? 24.797 31.203 12.375 1 86.19 506 LEU A CA 1
ATOM 3965 C C . LEU A 1 506 ? 24.578 31.75 13.781 1 86.19 506 LEU A C 1
ATOM 3967 O O . LEU A 1 506 ? 23.625 31.359 14.461 1 86.19 506 LEU A O 1
ATOM 3971 N N . SER A 1 507 ? 25.406 32.688 14.219 1 78.69 507 SER A N 1
ATOM 3972 C CA . SER A 1 507 ? 25.312 33.219 15.586 1 78.69 507 SER A CA 1
ATOM 3973 C C . SER A 1 507 ? 24.875 34.656 15.602 1 78.69 507 SER A C 1
ATOM 3975 O O . SER A 1 507 ? 24.766 35.281 16.672 1 78.69 507 SER A O 1
ATOM 3977 N N . GLU A 1 508 ? 24.672 35.188 14.445 1 69.12 508 GLU A N 1
ATOM 3978 C CA . GLU A 1 508 ? 24.328 36.594 14.391 1 69.12 508 GLU A CA 1
ATOM 3979 C C . GLU A 1 508 ? 22.844 36.812 14.664 1 69.12 508 GLU A C 1
ATOM 3981 O O . GLU A 1 508 ? 22 36.219 14 1 69.12 508 GLU A O 1
ATOM 3986 N N . ARG A 1 509 ? 22.609 37.469 15.844 1 61.34 509 ARG A N 1
ATOM 3987 C CA . ARG A 1 509 ? 21.234 37.812 16.172 1 61.34 509 ARG A CA 1
ATOM 3988 C C . ARG A 1 509 ? 20.688 38.812 15.164 1 61.34 509 ARG A C 1
ATOM 3990 O O . ARG A 1 509 ? 21.422 39.688 14.672 1 61.34 509 ARG A O 1
ATOM 3997 N N . SER A 1 510 ? 19.734 38.406 14.312 1 56.31 510 SER A N 1
ATOM 3998 C CA . SER A 1 510 ? 19.141 39.25 13.305 1 56.31 510 SER A CA 1
ATOM 3999 C C . SER A 1 510 ? 18.734 40.625 13.883 1 56.31 510 SER A C 1
ATOM 4001 O O . SER A 1 510 ? 18.047 40.688 14.906 1 56.31 510 SER A O 1
ATOM 4003 N N . ALA A 1 511 ? 19.594 41.625 13.875 1 46.94 511 ALA A N 1
ATOM 4004 C CA . ALA A 1 511 ? 19.078 43 14.117 1 46.94 511 ALA A CA 1
ATOM 4005 C C . ALA A 1 511 ? 17.75 43.219 13.406 1 46.94 511 ALA A C 1
ATOM 4007 O O . ALA A 1 511 ? 17.219 44.312 13.383 1 46.94 511 ALA A O 1
ATOM 4008 N N . PHE A 1 512 ? 17.391 42.219 12.711 1 45.44 512 PHE A N 1
ATOM 4009 C CA . PHE A 1 512 ? 16.266 42.438 11.805 1 45.44 512 PHE A CA 1
ATOM 4010 C C . PHE A 1 512 ? 14.945 42.469 12.562 1 45.44 512 PHE A C 1
ATOM 4012 O O . PHE A 1 512 ? 14.688 41.594 13.391 1 45.44 512 PHE A O 1
ATOM 4019 N N . ASN A 1 513 ? 14.391 43.531 12.672 1 49.22 513 ASN A N 1
ATOM 4020 C CA . ASN A 1 513 ? 13.055 43.781 13.188 1 49.22 513 ASN A CA 1
ATOM 4021 C C . ASN A 1 513 ? 12.023 42.844 12.547 1 49.22 513 ASN A C 1
ATOM 4023 O O . ASN A 1 513 ? 11.797 42.906 11.344 1 49.22 513 ASN A O 1
ATOM 4027 N N . PRO A 1 514 ? 11.75 41.75 13.148 1 53.44 514 PRO A N 1
ATOM 4028 C CA . PRO A 1 514 ? 10.742 40.844 12.609 1 53.44 514 PRO A CA 1
ATOM 4029 C C . PRO A 1 514 ? 9.648 41.562 11.82 1 53.44 514 PRO A C 1
ATOM 4031 O O . PRO A 1 514 ? 9.148 41.031 10.82 1 53.44 514 PRO A O 1
ATOM 4034 N N . LEU A 1 515 ? 9.359 42.781 12.258 1 57.19 515 LEU A N 1
ATOM 4035 C CA . LEU A 1 515 ? 8.352 43.562 11.57 1 57.19 515 LEU A CA 1
ATOM 4036 C C . LEU A 1 515 ? 8.82 43.969 10.18 1 57.19 515 LEU A C 1
ATOM 4038 O O . LEU A 1 515 ? 8.039 43.969 9.227 1 57.19 515 LEU A O 1
ATOM 4042 N N . GLN A 1 516 ? 10.055 44.25 10.125 1 60.28 516 GLN A N 1
ATOM 4043 C CA . GLN A 1 516 ? 10.578 44.656 8.82 1 60.28 516 GLN A CA 1
ATOM 4044 C C . GLN A 1 516 ? 10.523 43.469 7.832 1 60.28 516 GLN A C 1
ATOM 4046 O O . GLN A 1 516 ? 10.195 43.656 6.66 1 60.28 516 GLN A O 1
ATOM 4051 N N . ARG A 1 517 ? 10.812 42.375 8.211 1 58.81 517 ARG A N 1
ATOM 4052 C CA . ARG A 1 517 ? 10.75 41.188 7.34 1 58.81 517 ARG A CA 1
ATOM 4053 C C . ARG A 1 517 ? 9.312 40.875 6.941 1 58.81 517 ARG A C 1
ATOM 4055 O O . ARG A 1 517 ? 9.047 40.5 5.797 1 58.81 517 ARG A O 1
ATOM 4062 N N . GLU A 1 518 ? 8.5 40.938 7.922 1 60.12 518 GLU A N 1
ATOM 4063 C CA . GLU A 1 518 ? 7.086 40.75 7.609 1 60.12 518 GLU A CA 1
ATOM 4064 C C . GLU A 1 518 ? 6.633 41.75 6.547 1 60.12 518 GLU A C 1
ATOM 4066 O O . GLU A 1 518 ? 5.887 41.406 5.633 1 60.12 518 GLU A O 1
ATOM 4071 N N . ILE A 1 519 ? 7.148 43 6.773 1 65.31 519 ILE A N 1
ATOM 4072 C CA . ILE A 1 519 ? 6.855 44.031 5.805 1 65.31 519 ILE A CA 1
ATOM 4073 C C . ILE A 1 519 ? 7.414 43.656 4.438 1 65.31 519 ILE A C 1
ATOM 4075 O O . ILE A 1 519 ? 6.727 43.781 3.42 1 65.31 519 ILE A O 1
ATOM 4079 N N . ASP A 1 520 ? 8.547 43.094 4.492 1 62.91 520 ASP A N 1
ATOM 4080 C CA . ASP A 1 520 ? 9.188 42.75 3.229 1 62.91 520 ASP A CA 1
ATOM 4081 C C . ASP A 1 520 ? 8.477 41.594 2.547 1 62.91 520 ASP A C 1
ATOM 4083 O O . ASP A 1 520 ? 8.297 41.594 1.326 1 62.91 520 ASP A O 1
ATOM 4087 N N . ILE A 1 521 ? 8.094 40.656 3.266 1 61.09 521 ILE A N 1
ATOM 4088 C CA . ILE A 1 521 ? 7.375 39.5 2.738 1 61.09 521 ILE A CA 1
ATOM 4089 C C . ILE A 1 521 ? 6.055 39.969 2.119 1 61.09 521 ILE A C 1
ATOM 4091 O O . ILE A 1 521 ? 5.723 39.594 0.995 1 61.09 521 ILE A O 1
ATOM 4095 N N . TRP A 1 522 ? 5.383 40.812 2.809 1 62.56 522 TRP A N 1
ATOM 4096 C CA . TRP A 1 522 ? 4.082 41.281 2.33 1 62.56 522 TRP A CA 1
ATOM 4097 C C . TRP A 1 522 ? 4.242 42.25 1.175 1 62.56 522 TRP A C 1
ATOM 4099 O O . TRP A 1 522 ? 3.43 42.281 0.246 1 62.56 522 TRP A O 1
ATOM 4109 N N . LYS A 1 523 ? 5.285 43 1.309 1 66.19 523 LYS A N 1
ATOM 4110 C CA . LYS A 1 523 ? 5.586 43.906 0.191 1 66.19 523 LYS A CA 1
ATOM 4111 C C . LYS A 1 523 ? 5.871 43.094 -1.082 1 66.19 523 LYS A C 1
ATOM 4113 O O . LYS A 1 523 ? 5.383 43.469 -2.158 1 66.19 523 LYS A O 1
ATOM 4118 N N . ARG A 1 524 ? 6.57 42.094 -0.854 1 61.47 524 ARG A N 1
ATOM 4119 C CA . ARG A 1 524 ? 6.875 41.25 -1.998 1 61.47 524 ARG A CA 1
ATOM 4120 C C . ARG A 1 524 ? 5.637 40.5 -2.471 1 61.47 524 ARG A C 1
ATOM 4122 O O . ARG A 1 524 ? 5.422 40.344 -3.674 1 61.47 524 ARG A O 1
ATOM 4129 N N . THR A 1 525 ? 4.926 40 -1.592 1 60.12 525 THR A N 1
ATOM 4130 C CA . THR A 1 525 ? 3.678 39.312 -1.929 1 60.12 525 THR A CA 1
ATOM 4131 C C . THR A 1 525 ? 2.729 40.281 -2.656 1 60.12 525 THR A C 1
ATOM 4133 O O . THR A 1 525 ? 2.096 39.875 -3.643 1 60.12 525 THR A O 1
ATOM 4136 N N . ALA A 1 526 ? 2.678 41.562 -2.133 1 62.19 526 ALA A N 1
ATOM 4137 C CA . ALA A 1 526 ? 1.857 42.594 -2.768 1 62.19 526 ALA A CA 1
ATOM 4138 C C . ALA A 1 526 ? 2.385 42.938 -4.156 1 62.19 526 ALA A C 1
ATOM 4140 O O . ALA A 1 526 ? 1.606 43.125 -5.094 1 62.19 526 ALA A O 1
ATOM 4141 N N . ALA A 1 527 ? 3.67 43.031 -4.273 1 59.91 527 ALA A N 1
ATOM 4142 C CA . ALA A 1 527 ? 4.312 43.375 -5.535 1 59.91 527 ALA A CA 1
ATOM 4143 C C . ALA A 1 527 ? 4.129 42.281 -6.578 1 59.91 527 ALA A C 1
ATOM 4145 O O . ALA A 1 527 ? 4.145 42.562 -7.781 1 59.91 527 ALA A O 1
ATOM 4146 N N . ARG A 1 528 ? 4.109 41.25 -6.105 1 49.53 528 ARG A N 1
ATOM 4147 C CA . ARG A 1 528 ? 3.979 40.094 -7.004 1 49.53 528 ARG A CA 1
ATOM 4148 C C . ARG A 1 528 ? 2.551 39.969 -7.523 1 49.53 528 ARG A C 1
ATOM 4150 O O . ARG A 1 528 ? 2.305 39.281 -8.516 1 49.53 528 ARG A O 1
ATOM 4157 N N . ILE A 1 529 ? 1.677 40.562 -6.82 1 49.69 529 ILE A N 1
ATOM 4158 C CA . ILE A 1 529 ? 0.306 40.562 -7.316 1 49.69 529 ILE A CA 1
ATOM 4159 C C . ILE A 1 529 ? 0.213 41.5 -8.531 1 49.69 529 ILE A C 1
ATOM 4161 O O . ILE A 1 529 ? 0.544 42.688 -8.438 1 49.69 529 ILE A O 1
ATOM 4165 N N . SER A 1 530 ? 0.305 40.969 -9.703 1 44.19 530 SER A N 1
ATOM 4166 C CA . SER A 1 530 ? 0.302 41.688 -10.984 1 44.19 530 SER A CA 1
ATOM 4167 C C . SER A 1 530 ? -0.713 42.812 -10.984 1 44.19 530 SER A C 1
ATOM 4169 O O . SER A 1 530 ? -1.839 42.656 -10.516 1 44.19 530 SER A O 1
ATOM 4171 N N . PRO A 1 531 ? -0.314 44.062 -11.188 1 44.81 531 PRO A N 1
ATOM 4172 C CA . PRO A 1 531 ? -1.192 45.219 -11.328 1 44.81 531 PRO A CA 1
ATOM 4173 C C . PRO A 1 531 ? -2.33 44.969 -12.32 1 44.81 531 PRO A C 1
ATOM 4175 O O . PRO A 1 531 ? -3.193 45.844 -12.492 1 44.81 531 PRO A O 1
ATOM 4178 N N . VAL A 1 532 ? -2.062 44.281 -13.227 1 40.03 532 VAL A N 1
ATOM 4179 C CA . VAL A 1 532 ? -3.008 44.344 -14.336 1 40.03 532 VAL A CA 1
ATOM 4180 C C . VAL A 1 532 ? -4.426 44.094 -13.828 1 40.03 532 VAL A C 1
ATOM 4182 O O . VAL A 1 532 ? -5.367 44.781 -14.242 1 40.03 532 VAL A O 1
ATOM 4185 N N . GLU A 1 533 ? -4.805 42.75 -13.539 1 44.31 533 GLU A N 1
ATOM 4186 C CA . GLU A 1 533 ? -6.164 42.375 -13.914 1 44.31 533 GLU A CA 1
ATOM 4187 C C . GLU A 1 533 ? -7.184 42.906 -12.906 1 44.31 533 GLU A C 1
ATOM 4189 O O . GLU A 1 533 ? -7.406 44.125 -12.805 1 44.31 533 GLU A O 1
ATOM 4194 N N . GLY A 1 534 ? -8.102 41.938 -12.406 1 46.06 534 GLY A N 1
ATOM 4195 C CA . GLY A 1 534 ? -9.477 42.125 -11.992 1 46.06 534 GLY A CA 1
ATOM 4196 C C . GLY A 1 534 ? -9.609 42.844 -10.656 1 46.06 534 GLY A C 1
ATOM 4197 O O . GLY A 1 534 ? -8.625 43 -9.93 1 46.06 534 GLY A O 1
ATOM 4198 N N . ASP A 1 535 ? -10.68 43.5 -10.43 1 53.03 535 ASP A N 1
ATOM 4199 C CA . ASP A 1 535 ? -11.086 44.312 -9.289 1 53.03 535 ASP A CA 1
ATOM 4200 C C . ASP A 1 535 ? -10.75 43.625 -7.969 1 53.03 535 ASP A C 1
ATOM 4202 O O . ASP A 1 535 ? -10.336 44.281 -7.012 1 53.03 535 ASP A O 1
ATOM 4206 N N . GLU A 1 536 ? -10.703 42.312 -8.125 1 51.09 536 GLU A N 1
ATOM 4207 C CA . GLU A 1 536 ? -10.5 41.594 -6.871 1 51.09 536 GLU A CA 1
ATOM 4208 C C . GLU A 1 536 ? -9.016 41.531 -6.5 1 51.09 536 GLU A C 1
ATOM 4210 O O . GLU A 1 536 ? -8.664 41.688 -5.328 1 51.09 536 GLU A O 1
ATOM 4215 N N . GLU A 1 537 ? -8.148 41.469 -7.457 1 54.19 537 GLU A N 1
ATOM 4216 C CA . GLU A 1 537 ? -6.715 41.469 -7.203 1 54.19 537 GLU A CA 1
ATOM 4217 C C . GLU A 1 537 ? -6.219 42.812 -6.695 1 54.19 537 GLU A C 1
ATOM 4219 O O . GLU A 1 537 ? -5.359 42.875 -5.816 1 54.19 537 GLU A O 1
ATOM 4224 N N . LYS A 1 538 ? -6.82 43.75 -7.227 1 61.41 538 LYS A N 1
ATOM 4225 C CA . LYS A 1 538 ? -6.484 45.094 -6.809 1 61.41 538 LYS A CA 1
ATOM 4226 C C . LYS A 1 538 ? -6.855 45.344 -5.344 1 61.41 538 LYS A C 1
ATOM 4228 O O . LYS A 1 538 ? -6.117 45.969 -4.609 1 61.41 538 LYS A O 1
ATOM 4233 N N . LYS A 1 539 ? -7.988 44.625 -5.055 1 60.19 539 LYS A N 1
ATOM 4234 C CA . LYS A 1 539 ? -8.445 44.781 -3.676 1 60.19 539 LYS A CA 1
ATOM 4235 C C . LYS A 1 539 ? -7.5 44.062 -2.709 1 60.19 539 LYS A C 1
ATOM 4237 O O . LYS A 1 539 ? -7.172 44.594 -1.648 1 60.19 539 LYS A O 1
ATOM 4242 N N . VAL A 1 540 ? -7.062 42.938 -3.121 1 62.62 540 VAL A N 1
ATOM 4243 C CA . VAL A 1 540 ? -6.16 42.188 -2.27 1 62.62 540 VAL A CA 1
ATOM 4244 C C . VAL A 1 540 ? -4.809 42.875 -2.186 1 62.62 540 VAL A C 1
ATOM 4246 O O . VAL A 1 540 ? -4.215 42.969 -1.109 1 62.62 540 VAL A O 1
ATOM 4249 N N . ARG A 1 541 ? -4.426 43.438 -3.277 1 63.59 541 ARG A N 1
ATOM 4250 C CA . ARG A 1 541 ? -3.16 44.156 -3.299 1 63.59 541 ARG A CA 1
ATOM 4251 C C . ARG A 1 541 ? -3.221 45.406 -2.402 1 63.59 541 ARG A C 1
ATOM 4253 O O . ARG A 1 541 ? -2.291 45.656 -1.636 1 63.59 541 ARG A O 1
ATOM 4260 N N . THR A 1 542 ? -4.359 46.062 -2.623 1 66.12 542 THR A N 1
ATOM 4261 C CA . THR A 1 542 ? -4.531 47.25 -1.83 1 66.12 542 THR A CA 1
ATOM 4262 C C . THR A 1 542 ? -4.602 46.938 -0.342 1 66.12 542 THR A C 1
ATOM 4264 O O . THR A 1 542 ? -4.027 47.625 0.486 1 66.12 542 THR A O 1
ATOM 4267 N N . ALA A 1 543 ? -5.23 45.781 -0.123 1 65.56 543 ALA A N 1
ATOM 4268 C CA . ALA A 1 543 ? -5.332 45.375 1.271 1 65.56 543 ALA A CA 1
ATOM 4269 C C . ALA A 1 543 ? -3.965 44.969 1.83 1 65.56 543 ALA A C 1
ATOM 4271 O O . ALA A 1 543 ? -3.641 45.312 2.973 1 65.56 543 ALA A O 1
ATOM 4272 N N . LEU A 1 544 ? -3.164 44.406 1.037 1 68.75 544 LEU A N 1
ATOM 4273 C CA . LEU A 1 544 ? -1.825 44 1.462 1 68.75 544 LEU A CA 1
ATOM 4274 C C . LEU A 1 544 ? -0.918 45.219 1.607 1 68.75 544 LEU A C 1
ATOM 4276 O O . LEU A 1 544 ? -0.123 45.312 2.547 1 68.75 544 LEU A O 1
ATOM 4280 N N . GLU A 1 545 ? -1.085 46.125 0.695 1 71.62 545 GLU A N 1
ATOM 4281 C CA . GLU A 1 545 ? -0.301 47.375 0.768 1 71.62 545 GLU A CA 1
ATOM 4282 C C . GLU A 1 545 ? -0.674 48.188 1.998 1 71.62 545 GLU A C 1
ATOM 4284 O O . GLU A 1 545 ? 0.197 48.75 2.654 1 71.62 545 GLU A O 1
ATOM 4289 N N . ASP A 1 546 ? -1.994 48.188 2.217 1 67.56 546 ASP A N 1
ATOM 4290 C CA . ASP A 1 546 ? -2.447 48.875 3.422 1 67.56 546 ASP A CA 1
ATOM 4291 C C . ASP A 1 546 ? -1.883 48.219 4.676 1 67.56 546 ASP A C 1
ATOM 4293 O O . ASP A 1 546 ? -1.469 48.906 5.613 1 67.56 546 ASP A O 1
ATOM 4297 N N . TYR A 1 547 ? -1.817 46.969 4.59 1 71.81 547 TYR A N 1
ATOM 4298 C CA . TYR A 1 547 ? -1.271 46.188 5.711 1 71.81 547 TYR A CA 1
ATOM 4299 C C . TYR A 1 547 ? 0.224 46.469 5.863 1 71.81 547 TYR A C 1
ATOM 4301 O O . TYR A 1 547 ? 0.72 46.625 6.98 1 71.81 547 TYR A O 1
ATOM 4309 N N . VAL A 1 548 ? 0.856 46.5 4.832 1 73.75 548 VAL A N 1
ATOM 4310 C CA . VAL A 1 548 ? 2.281 46.812 4.832 1 73.75 548 VAL A CA 1
ATOM 4311 C C . VAL A 1 548 ? 2.51 48.188 5.398 1 73.75 548 VAL A C 1
ATOM 4313 O O . VAL A 1 548 ? 3.453 48.406 6.164 1 73.75 548 VAL A O 1
ATOM 4316 N N . GLU A 1 549 ? 1.667 49.156 4.988 1 73.31 549 GLU A N 1
ATOM 4317 C CA . GLU A 1 549 ? 1.777 50.531 5.488 1 73.31 549 GLU A CA 1
ATOM 4318 C C . GLU A 1 549 ? 1.519 50.594 6.992 1 73.31 549 GLU A C 1
ATOM 4320 O O . GLU A 1 549 ? 2.193 51.312 7.715 1 73.31 549 GLU A O 1
ATOM 4325 N N . GLN A 1 550 ? 0.624 49.75 7.395 1 71.06 550 GLN A N 1
ATOM 4326 C CA . GLN A 1 550 ? 0.36 49.688 8.828 1 71.06 550 GLN A CA 1
ATOM 4327 C C . GLN A 1 550 ? 1.563 49.125 9.578 1 71.06 550 GLN A C 1
ATOM 4329 O O . GLN A 1 550 ? 1.916 49.625 10.656 1 71.06 550 GLN A O 1
ATOM 4334 N N . LEU A 1 551 ? 2.162 48.188 8.961 1 70.19 551 LEU A N 1
ATOM 4335 C CA . LEU A 1 551 ? 3.338 47.562 9.578 1 70.19 551 LEU A CA 1
ATOM 4336 C C . LEU A 1 551 ? 4.512 48.531 9.586 1 70.19 551 LEU A C 1
ATOM 4338 O O . LEU A 1 551 ? 5.281 48.594 10.547 1 70.19 551 LEU A O 1
ATOM 4342 N N . ASN A 1 552 ? 4.594 49.25 8.523 1 69 552 ASN A N 1
ATOM 4343 C CA . ASN A 1 552 ? 5.625 50.281 8.445 1 69 552 ASN A CA 1
ATOM 4344 C C . ASN A 1 552 ? 5.445 51.344 9.523 1 69 552 ASN A C 1
ATOM 4346 O O . ASN A 1 552 ? 6.426 51.812 10.102 1 69 552 ASN A O 1
ATOM 4350 N N . GLU A 1 553 ? 4.203 51.719 9.711 1 69.56 553 GLU A N 1
ATOM 4351 C CA . GLU A 1 553 ? 3.914 52.688 10.758 1 69.56 553 GLU A CA 1
ATOM 4352 C C . GLU A 1 553 ? 4.277 52.125 12.133 1 69.56 553 GLU A C 1
ATOM 4354 O O . GLU A 1 553 ? 4.82 52.875 12.969 1 69.56 553 GLU A O 1
ATOM 4359 N N . LYS A 1 554 ? 3.955 50.906 12.258 1 67.94 554 LYS A N 1
ATOM 4360 C CA . LYS A 1 554 ? 4.309 50.281 13.523 1 67.94 554 LYS A CA 1
ATOM 4361 C C . LYS A 1 554 ? 5.824 50.219 13.703 1 67.94 554 LYS A C 1
ATOM 4363 O O . LYS A 1 554 ? 6.332 50.406 14.805 1 67.94 554 LYS A O 1
ATOM 4368 N N . LEU A 1 555 ? 6.457 49.844 12.664 1 63.88 555 LEU A N 1
ATOM 4369 C CA . LEU A 1 555 ? 7.918 49.781 12.656 1 63.88 555 LEU A CA 1
ATOM 4370 C C . LEU A 1 555 ? 8.508 51.156 12.945 1 63.88 555 LEU A C 1
ATOM 4372 O O . LEU A 1 555 ? 9.492 51.281 13.688 1 63.88 555 LEU A O 1
ATOM 4376 N N . ALA A 1 556 ? 7.945 52.25 12.289 1 62.22 556 ALA A N 1
ATOM 4377 C CA . ALA A 1 556 ? 8.406 53.625 12.453 1 62.22 556 ALA A CA 1
ATOM 4378 C C . ALA A 1 556 ? 8.18 54.094 13.883 1 62.22 556 ALA A C 1
ATOM 4380 O O . ALA A 1 556 ? 8.953 54.906 14.406 1 62.22 556 ALA A O 1
ATOM 4381 N N . HIS A 1 557 ? 6.98 53.75 14.414 1 58.91 557 HIS A N 1
ATOM 4382 C CA . HIS A 1 557 ? 6.707 54.219 15.766 1 58.91 557 HIS A CA 1
ATOM 4383 C C . HIS A 1 557 ? 7.461 53.406 16.797 1 58.91 557 HIS A C 1
ATOM 4385 O O . HIS A 1 557 ? 7.254 53.562 18 1 58.91 557 HIS A O 1
ATOM 4391 N N . GLY A 1 558 ? 8.633 52.781 16.469 1 52.69 558 GLY A N 1
ATOM 4392 C CA . GLY A 1 558 ? 9.594 52.188 17.391 1 52.69 558 GLY A CA 1
ATOM 4393 C C . GLY A 1 558 ? 9.016 51.031 18.188 1 52.69 558 GLY A C 1
ATOM 4394 O O . GLY A 1 558 ? 9.414 50.812 19.328 1 52.69 558 GLY A O 1
ATOM 4395 N N . ALA A 1 559 ? 7.934 50.531 17.984 1 44.47 559 ALA A N 1
ATOM 4396 C CA . ALA A 1 559 ? 7.445 49.438 18.812 1 44.47 559 ALA A CA 1
ATOM 4397 C C . ALA A 1 559 ? 8.523 48.375 19 1 44.47 559 ALA A C 1
ATOM 4399 O O . ALA A 1 559 ? 8.906 47.688 18.031 1 44.47 559 ALA A O 1
ATOM 4400 N N . VAL A 1 560 ? 9.516 48.75 19.75 1 42.44 560 VAL A N 1
ATOM 4401 C CA . VAL A 1 560 ? 10.523 47.844 20.281 1 42.44 560 VAL A CA 1
ATOM 4402 C C . VAL A 1 560 ? 9.883 46.469 20.594 1 42.44 560 VAL A C 1
ATOM 4404 O O . VAL A 1 560 ? 8.922 46.406 21.359 1 42.44 560 VAL A O 1
ATOM 4407 N N . THR A 1 561 ? 9.844 45.594 19.797 1 40.5 561 THR A N 1
ATOM 4408 C CA . THR A 1 561 ? 9.508 44.281 20.281 1 40.5 561 THR A CA 1
ATOM 4409 C C . THR A 1 561 ? 10.234 43.969 21.594 1 40.5 561 THR A C 1
ATOM 4411 O O . THR A 1 561 ? 11.469 44 21.641 1 40.5 561 THR A O 1
ATOM 4414 N N . GLU A 1 562 ? 9.852 44.531 22.734 1 38.25 562 GLU A N 1
ATOM 4415 C CA . GLU A 1 562 ? 10.328 44.094 24.062 1 38.25 562 GLU A CA 1
ATOM 4416 C C . GLU A 1 562 ? 11.023 42.75 23.984 1 38.25 562 GLU A C 1
ATOM 4418 O O . GLU A 1 562 ? 10.539 41.812 23.328 1 38.25 562 GLU A O 1
ATOM 4423 N N . ASN A 1 563 ? 12.328 42.688 24.188 1 41.19 563 ASN A N 1
ATOM 4424 C CA . ASN A 1 563 ? 13.164 41.531 24.484 1 41.19 563 ASN A CA 1
ATOM 4425 C C . ASN A 1 563 ? 12.414 40.5 25.312 1 41.19 563 ASN A C 1
ATOM 4427 O O . ASN A 1 563 ? 12.438 40.531 26.547 1 41.19 563 ASN A O 1
ATOM 4431 N N . LYS A 1 564 ? 11.305 40.25 25.156 1 43 564 LYS A N 1
ATOM 4432 C CA . LYS A 1 564 ? 10.43 39.406 25.969 1 43 564 LYS A CA 1
ATOM 4433 C C . LYS A 1 564 ? 11.102 38.094 26.312 1 43 564 LYS A C 1
ATOM 4435 O O . LYS A 1 564 ? 11.195 37.188 25.453 1 43 564 LYS A O 1
ATOM 4440 N N . GLU A 1 565 ? 12.078 37.906 27.203 1 45.69 565 GLU A N 1
ATOM 4441 C CA . GLU A 1 565 ? 12.391 36.812 28.109 1 45.69 565 GLU A CA 1
ATOM 4442 C C . GLU A 1 565 ? 11.164 35.938 28.375 1 45.69 565 GLU A C 1
ATOM 4444 O O . GLU A 1 565 ? 11.289 34.781 28.734 1 45.69 565 GLU A O 1
ATOM 4449 N N . ILE A 1 566 ? 10.055 36.531 28.547 1 47.59 566 ILE A N 1
ATOM 4450 C CA . ILE A 1 566 ? 8.797 35.938 28.953 1 47.59 566 ILE A CA 1
ATOM 4451 C C . ILE A 1 566 ? 8.508 34.719 28.062 1 47.59 566 ILE A C 1
ATOM 4453 O O . ILE A 1 566 ? 8.062 33.688 28.547 1 47.59 566 ILE A O 1
ATOM 4457 N N . ASP A 1 567 ? 9.086 34.656 26.75 1 60.38 567 ASP A N 1
ATOM 4458 C CA . ASP A 1 567 ? 8.547 33.75 25.75 1 60.38 567 ASP A CA 1
ATOM 4459 C C . ASP A 1 567 ? 9.219 32.375 25.844 1 60.38 567 ASP A C 1
ATOM 4461 O O . ASP A 1 567 ? 8.57 31.344 25.641 1 60.38 567 ASP A O 1
ATOM 4465 N N . ILE A 1 568 ? 10.383 32.406 26.578 1 65.19 568 ILE A N 1
ATOM 4466 C CA . ILE A 1 568 ? 11.031 31.094 26.672 1 65.19 568 ILE A CA 1
ATOM 4467 C C . ILE A 1 568 ? 10.398 30.281 27.797 1 65.19 568 ILE A C 1
ATOM 4469 O O . ILE A 1 568 ? 10.273 29.062 27.703 1 65.19 568 ILE A O 1
ATOM 4473 N N . THR A 1 569 ? 10.102 31.016 28.922 1 72.19 569 THR A N 1
ATOM 4474 C CA . THR A 1 569 ? 9.445 30.328 30.031 1 72.19 569 THR A CA 1
ATOM 4475 C C . THR A 1 569 ? 8.102 29.766 29.594 1 72.19 569 THR A C 1
ATOM 4477 O O . THR A 1 569 ? 7.719 28.672 30 1 72.19 569 THR A O 1
ATOM 4480 N N . GLU A 1 570 ? 7.551 30.5 28.797 1 74.38 570 GLU A N 1
ATOM 4481 C CA . GLU A 1 570 ? 6.289 30.016 28.234 1 74.38 570 GLU A CA 1
ATOM 4482 C C . GLU A 1 570 ? 6.516 28.812 27.344 1 74.38 570 GLU A C 1
ATOM 4484 O O . GLU A 1 570 ? 5.723 27.859 27.344 1 74.38 570 GLU A O 1
ATOM 4489 N N . MET A 1 571 ? 7.559 28.859 26.672 1 78.19 571 MET A N 1
ATOM 4490 C CA . MET A 1 571 ? 7.895 27.75 25.812 1 78.19 571 MET A CA 1
ATOM 4491 C C . MET A 1 571 ? 8.258 26.516 26.625 1 78.19 571 MET A C 1
ATOM 4493 O O . MET A 1 571 ? 7.91 25.391 26.25 1 78.19 571 MET A O 1
ATOM 4497 N N . GLU A 1 572 ? 8.883 26.75 27.719 1 80.06 572 GLU A N 1
ATOM 4498 C CA . GLU A 1 572 ? 9.25 25.641 28.594 1 80.06 572 GLU A CA 1
ATOM 4499 C C . GLU A 1 572 ? 8.008 24.953 29.172 1 80.06 572 GLU A C 1
ATOM 4501 O O . GLU A 1 572 ? 7.996 23.734 29.344 1 80.06 572 GLU A O 1
ATOM 4506 N N . GLU A 1 573 ? 7.062 25.734 29.422 1 77.75 573 GLU A N 1
ATOM 4507 C CA . GLU A 1 573 ? 5.832 25.188 29.984 1 77.75 573 GLU A CA 1
ATOM 4508 C C . GLU A 1 573 ? 4.996 24.5 28.906 1 77.75 573 GLU A C 1
ATOM 4510 O O . GLU A 1 573 ? 4.305 23.516 29.188 1 77.75 573 GLU A O 1
ATOM 4515 N N . LYS A 1 574 ? 5.184 25 27.812 1 76.56 574 LYS A N 1
ATOM 4516 C CA . LYS A 1 574 ? 4.383 24.469 26.703 1 76.56 574 LYS A CA 1
ATOM 4517 C C . LYS A 1 574 ? 5.027 23.234 26.109 1 76.56 574 LYS A C 1
ATOM 4519 O O . LYS A 1 574 ? 4.328 22.297 25.688 1 76.56 574 LYS A O 1
ATOM 4524 N N . TYR A 1 575 ? 6.293 23.25 26.047 1 81.19 575 TYR A N 1
ATOM 4525 C CA . TYR A 1 575 ? 7.02 22.203 25.359 1 81.19 575 TYR A CA 1
ATOM 4526 C C . TYR A 1 575 ? 7.586 21.188 26.344 1 81.19 575 TYR A C 1
ATOM 4528 O O . TYR A 1 575 ? 8.789 21.188 26.625 1 81.19 575 TYR A O 1
ATOM 4536 N N . LYS A 1 576 ? 6.699 20.406 26.938 1 84.75 576 LYS A N 1
ATOM 4537 C CA . LYS A 1 576 ? 7.031 19.281 27.812 1 84.75 576 LYS A CA 1
ATOM 4538 C C . LYS A 1 576 ? 6.582 17.953 27.203 1 84.75 576 LYS A C 1
ATOM 4540 O O . LYS A 1 576 ? 5.855 17.938 26.219 1 84.75 576 LYS A O 1
ATOM 4545 N N . ILE A 1 577 ? 7.125 16.969 27.719 1 89.88 577 ILE A N 1
ATOM 4546 C CA . ILE A 1 577 ? 6.609 15.648 27.344 1 89.88 577 ILE A CA 1
ATOM 4547 C C . ILE A 1 577 ? 5.184 15.492 27.859 1 89.88 577 ILE A C 1
ATOM 4549 O O . ILE A 1 577 ? 4.953 15.461 29.078 1 89.88 577 ILE A O 1
ATOM 4553 N N . THR A 1 578 ? 4.207 15.531 27.016 1 82.75 578 THR A N 1
ATOM 4554 C CA . THR A 1 578 ? 2.785 15.609 27.328 1 82.75 578 THR A CA 1
ATOM 4555 C C . THR A 1 578 ? 2.264 14.258 27.812 1 82.75 578 THR A C 1
ATOM 4557 O O . THR A 1 578 ? 1.297 14.188 28.578 1 82.75 578 THR A O 1
ATOM 4560 N N . ASP A 1 579 ? 2.838 13.102 27.375 1 86.5 579 ASP A N 1
ATOM 4561 C CA . ASP A 1 579 ? 2.406 11.758 27.734 1 86.5 579 ASP A CA 1
ATOM 4562 C C . ASP A 1 579 ? 3.604 10.867 28.047 1 86.5 579 ASP A C 1
ATOM 4564 O O . ASP A 1 579 ? 4.113 10.164 27.188 1 86.5 579 ASP A O 1
ATOM 4568 N N . MET A 1 580 ? 3.975 10.828 29.297 1 89.44 580 MET A N 1
ATOM 4569 C CA . MET A 1 580 ? 5.176 10.125 29.734 1 89.44 580 MET A CA 1
ATOM 4570 C C . MET A 1 580 ? 5.023 8.617 29.547 1 89.44 580 MET A C 1
ATOM 4572 O O . MET A 1 580 ? 5.938 7.957 29.047 1 89.44 580 MET A O 1
ATOM 4576 N N . PRO A 1 581 ? 3.822 8.047 29.906 1 87.88 581 PRO A N 1
ATOM 4577 C CA . PRO A 1 581 ? 3.682 6.609 29.656 1 87.88 581 PRO A CA 1
ATOM 4578 C C . PRO A 1 581 ? 3.84 6.246 28.188 1 87.88 581 PRO A C 1
ATOM 4580 O O . PRO A 1 581 ? 4.5 5.254 27.859 1 87.88 581 PRO A O 1
ATOM 4583 N N . LEU A 1 582 ? 3.191 6.973 27.344 1 90.25 582 LEU A N 1
ATOM 4584 C CA . LEU A 1 582 ? 3.324 6.719 25.922 1 90.25 582 LEU A CA 1
ATOM 4585 C C . LEU A 1 582 ? 4.773 6.883 25.469 1 90.25 582 LEU A C 1
ATOM 4587 O O . LEU A 1 582 ? 5.254 6.121 24.625 1 90.25 582 LEU A O 1
ATOM 4591 N N . PHE A 1 583 ? 5.391 7.898 26.047 1 93.38 583 PHE A N 1
ATOM 4592 C CA . PHE A 1 583 ? 6.793 8.141 25.734 1 93.38 583 PHE A CA 1
ATOM 4593 C C . PHE A 1 583 ? 7.641 6.922 26.078 1 93.38 583 PHE A C 1
ATOM 4595 O O . PHE A 1 583 ? 8.453 6.469 25.266 1 93.38 583 PHE A O 1
ATOM 4602 N N . ILE A 1 584 ? 7.484 6.41 27.203 1 93.94 584 ILE A N 1
ATOM 4603 C CA . ILE A 1 584 ? 8.258 5.258 27.656 1 93.94 584 ILE A CA 1
ATOM 4604 C C . ILE A 1 584 ? 7.93 4.043 26.797 1 93.94 584 ILE A C 1
ATOM 4606 O O . ILE A 1 584 ? 8.828 3.301 26.391 1 93.94 584 ILE A O 1
ATOM 4610 N N . LYS A 1 585 ? 6.652 3.791 26.531 1 92.75 585 LYS A N 1
ATOM 4611 C CA . LYS A 1 585 ? 6.246 2.68 25.672 1 92.75 585 LYS A CA 1
ATOM 4612 C C . LYS A 1 585 ? 6.898 2.779 24.297 1 92.75 585 LYS A C 1
ATOM 4614 O O . LYS A 1 585 ? 7.426 1.792 23.781 1 92.75 585 LYS A O 1
ATOM 4619 N N . THR A 1 586 ? 6.832 3.949 23.734 1 93.5 586 THR A N 1
ATOM 4620 C CA . THR A 1 586 ? 7.359 4.152 22.391 1 93.5 586 THR A CA 1
ATOM 4621 C C . THR A 1 586 ? 8.875 3.975 22.359 1 93.5 586 THR A C 1
ATOM 4623 O O . THR A 1 586 ? 9.422 3.332 21.469 1 93.5 586 THR A O 1
ATOM 4626 N N . CYS A 1 587 ? 9.562 4.535 23.328 1 93.75 587 CYS A N 1
ATOM 4627 C CA . CYS A 1 587 ? 11.016 4.379 23.422 1 93.75 587 CYS A CA 1
ATOM 4628 C C . CYS A 1 587 ? 11.391 2.91 23.578 1 93.75 587 CYS A C 1
ATOM 4630 O O . CYS A 1 587 ? 12.367 2.447 22.984 1 93.75 587 CYS A O 1
ATOM 4632 N N . SER A 1 588 ? 10.664 2.242 24.406 1 94.69 588 SER A N 1
ATOM 4633 C CA . SER A 1 588 ? 10.945 0.831 24.641 1 94.69 588 SER A CA 1
ATOM 4634 C C . SER A 1 588 ? 10.781 0.01 23.359 1 94.69 588 SER A C 1
ATOM 4636 O O . SER A 1 588 ? 11.656 -0.785 23.016 1 94.69 588 SER A O 1
ATOM 4638 N N . VAL A 1 589 ? 9.664 0.19 22.688 1 95 589 VAL A N 1
ATOM 4639 C CA . VAL A 1 589 ? 9.414 -0.558 21.469 1 95 589 VAL A CA 1
ATOM 4640 C C . VAL A 1 589 ? 10.453 -0.196 20.406 1 95 589 VAL A C 1
ATOM 4642 O O . VAL A 1 589 ? 10.984 -1.073 19.719 1 95 589 VAL A O 1
ATOM 4645 N N . LEU A 1 590 ? 10.75 1.078 20.266 1 93.94 590 LEU A N 1
ATOM 4646 C CA . LEU A 1 590 ? 11.758 1.521 19.312 1 93.94 590 LEU A CA 1
ATOM 4647 C C . LEU A 1 590 ? 13.117 0.908 19.625 1 93.94 590 LEU A C 1
ATOM 4649 O O . LEU A 1 590 ? 13.836 0.476 18.719 1 93.94 590 LEU A O 1
ATOM 4653 N N . ALA A 1 591 ? 13.461 0.897 20.891 1 94.19 591 ALA A N 1
ATOM 4654 C CA . ALA A 1 591 ? 14.727 0.292 21.312 1 94.19 591 ALA A CA 1
ATOM 4655 C C . ALA A 1 591 ? 14.773 -1.186 20.938 1 94.19 591 ALA A C 1
ATOM 4657 O O . ALA A 1 591 ? 15.781 -1.666 20.406 1 94.19 591 ALA A O 1
ATOM 4658 N N . VAL A 1 592 ? 13.719 -1.905 21.172 1 94.19 592 VAL A N 1
ATOM 4659 C CA . VAL A 1 592 ? 13.656 -3.324 20.828 1 94.19 592 VAL A CA 1
ATOM 4660 C C . VAL A 1 592 ? 13.805 -3.51 19.328 1 94.19 592 VAL A C 1
ATOM 4662 O O . VAL A 1 592 ? 14.539 -4.387 18.875 1 94.19 592 VAL A O 1
ATOM 4665 N N . VAL A 1 593 ? 13.125 -2.684 18.531 1 94.19 593 VAL A N 1
ATOM 4666 C CA . VAL A 1 593 ? 13.172 -2.758 17.078 1 94.19 593 VAL A CA 1
ATOM 4667 C C . VAL A 1 593 ? 14.602 -2.523 16.594 1 94.19 593 VAL A C 1
ATOM 4669 O O . VAL A 1 593 ? 15.117 -3.283 15.773 1 94.19 593 VAL A O 1
ATOM 4672 N N . ILE A 1 594 ? 15.289 -1.543 17.125 1 90.75 594 ILE A N 1
ATOM 4673 C CA . ILE A 1 594 ? 16.656 -1.204 16.734 1 90.75 594 ILE A CA 1
ATOM 4674 C C . ILE A 1 594 ? 17.594 -2.332 17.125 1 90.75 594 ILE A C 1
ATOM 4676 O O . ILE A 1 594 ? 18.469 -2.732 16.344 1 90.75 594 ILE A O 1
ATOM 4680 N N . ILE A 1 595 ? 17.438 -2.824 18.297 1 92.75 595 ILE A N 1
ATOM 4681 C CA . ILE A 1 595 ? 18.281 -3.93 18.766 1 92.75 595 ILE A CA 1
ATOM 4682 C C . ILE A 1 595 ? 18.078 -5.141 17.859 1 92.75 595 ILE A C 1
ATOM 4684 O O . ILE A 1 595 ? 19.047 -5.789 17.453 1 92.75 595 ILE A O 1
ATOM 4688 N N . LEU A 1 596 ? 16.891 -5.449 17.5 1 92.38 596 LEU A N 1
ATOM 4689 C CA . LEU A 1 596 ? 16.609 -6.586 16.625 1 92.38 596 LEU A CA 1
ATOM 4690 C C . LEU A 1 596 ? 17.188 -6.363 15.234 1 92.38 596 LEU A C 1
ATOM 4692 O O . LEU A 1 596 ? 17.625 -7.316 14.578 1 92.38 596 LEU A O 1
ATOM 4696 N N . PHE A 1 597 ? 17.172 -5.125 14.742 1 89.56 597 PHE A N 1
ATOM 4697 C CA . PHE A 1 597 ? 17.812 -4.82 13.461 1 89.56 597 PHE A CA 1
ATOM 4698 C C . PHE A 1 597 ? 19.281 -5.227 13.477 1 89.56 597 PHE A C 1
ATOM 4700 O O . PHE A 1 597 ? 19.797 -5.742 12.484 1 89.56 597 PHE A O 1
ATOM 4707 N N . PHE A 1 598 ? 19.938 -5.035 14.617 1 87.62 598 PHE A N 1
ATOM 4708 C CA . PHE A 1 598 ? 21.359 -5.293 14.734 1 87.62 598 PHE A CA 1
ATOM 4709 C C . PHE A 1 598 ? 21.625 -6.781 14.938 1 87.62 598 PHE A C 1
ATOM 4711 O O . PHE A 1 598 ? 22.594 -7.328 14.391 1 87.62 598 PHE A O 1
ATOM 4718 N N . ILE A 1 599 ? 20.75 -7.488 15.625 1 89.56 599 ILE A N 1
ATOM 4719 C CA . ILE A 1 599 ? 21.125 -8.812 16.109 1 89.56 599 ILE A CA 1
ATOM 4720 C C . ILE A 1 599 ? 20.562 -9.883 15.18 1 89.56 599 ILE A C 1
ATOM 4722 O O . ILE A 1 599 ? 21.094 -10.984 15.094 1 89.56 599 ILE A O 1
ATOM 4726 N N . HIS A 1 600 ? 19.516 -9.594 14.445 1 85.19 600 HIS A N 1
ATOM 4727 C CA . HIS A 1 600 ? 18.781 -10.617 13.703 1 85.19 600 HIS A CA 1
ATOM 4728 C C . HIS A 1 600 ? 19.703 -11.359 12.734 1 85.19 600 HIS A C 1
ATOM 4730 O O . HIS A 1 600 ? 19.562 -12.562 12.531 1 85.19 600 HIS A O 1
ATOM 4736 N N . PRO A 1 601 ? 20.781 -10.742 12.156 1 78.06 601 PRO A N 1
ATOM 4737 C CA . PRO A 1 601 ? 21.641 -11.484 11.234 1 78.06 601 PRO A CA 1
ATOM 4738 C C . PRO A 1 601 ? 22.578 -12.453 11.961 1 78.06 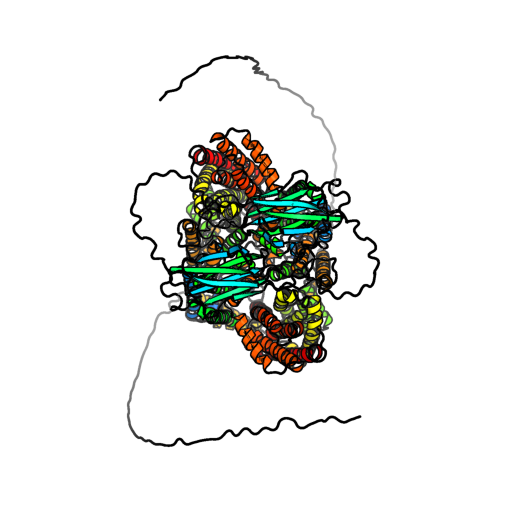601 PRO A C 1
ATOM 4740 O O . PRO A 1 601 ? 23.094 -13.391 11.344 1 78.06 601 PRO A O 1
ATOM 4743 N N . PHE A 1 602 ? 22.734 -12.305 13.273 1 80.88 602 PHE A N 1
ATOM 4744 C CA . PHE A 1 602 ? 23.734 -13.07 14.016 1 80.88 602 PHE A CA 1
ATOM 4745 C C . PHE A 1 602 ? 23.062 -14.141 14.867 1 80.88 602 PHE A C 1
ATOM 4747 O O . PHE A 1 602 ? 23.719 -15.07 15.328 1 80.88 602 PHE A O 1
ATOM 4754 N N . VAL A 1 603 ? 21.844 -13.938 15.094 1 84 603 VAL A N 1
ATOM 4755 C CA . VAL A 1 603 ? 21.125 -14.891 15.938 1 84 603 VAL A CA 1
ATOM 4756 C C . VAL A 1 603 ? 20.203 -15.75 15.07 1 84 603 VAL A C 1
ATOM 4758 O O . VAL A 1 603 ? 19.156 -15.289 14.609 1 84 603 VAL A O 1
ATOM 4761 N N . HIS A 1 604 ? 20.516 -16.984 14.883 1 78.19 604 HIS A N 1
ATOM 4762 C CA . HIS A 1 604 ? 19.812 -17.906 14.008 1 78.19 604 HIS A CA 1
ATOM 4763 C C . HIS A 1 604 ? 18.406 -18.188 14.523 1 78.19 604 HIS A C 1
ATOM 4765 O O . HIS A 1 604 ? 17.531 -18.609 13.758 1 78.19 604 HIS A O 1
ATOM 4771 N N . ALA A 1 605 ? 18.203 -17.891 15.789 1 82.31 605 ALA A N 1
ATOM 4772 C CA . ALA A 1 605 ? 16.906 -18.172 16.391 1 82.31 605 ALA A CA 1
ATOM 4773 C C . ALA A 1 605 ? 15.875 -17.125 16 1 82.31 605 ALA A C 1
ATOM 4775 O O . ALA A 1 605 ? 14.672 -17.312 16.219 1 82.31 605 ALA A O 1
ATOM 4776 N N . ILE A 1 606 ? 16.328 -16.094 15.367 1 87.88 606 ILE A N 1
ATOM 4777 C CA . ILE A 1 606 ? 15.414 -15.023 14.977 1 87.88 606 ILE A CA 1
ATOM 4778 C C . ILE A 1 606 ? 15.281 -14.984 13.453 1 87.88 606 ILE A C 1
ATOM 4780 O O . ILE A 1 606 ? 16.188 -14.508 12.766 1 87.88 606 ILE A O 1
ATOM 4784 N N . ASN A 1 607 ? 14.195 -15.445 12.953 1 87.06 607 ASN A N 1
ATOM 4785 C CA . ASN A 1 607 ? 13.945 -15.469 11.523 1 87.06 607 ASN A CA 1
ATOM 4786 C C . ASN A 1 607 ? 12.977 -14.367 11.094 1 87.06 607 ASN A C 1
ATOM 4788 O O . ASN A 1 607 ? 11.953 -14.641 10.469 1 87.06 607 ASN A O 1
ATOM 4792 N N . LEU A 1 608 ? 13.281 -13.203 11.531 1 89.69 608 LEU A N 1
ATOM 4793 C CA . LEU A 1 608 ? 12.516 -12.023 11.148 1 89.69 608 LEU A CA 1
ATOM 4794 C C . LEU A 1 608 ? 13.336 -11.102 10.25 1 89.69 608 LEU A C 1
ATOM 4796 O O . LEU A 1 608 ? 14.414 -10.648 10.641 1 89.69 608 LEU A O 1
ATOM 4800 N N . SER A 1 609 ? 12.828 -10.914 9.078 1 88.25 609 SER A N 1
ATOM 4801 C CA . SER A 1 609 ? 13.453 -9.914 8.219 1 88.25 609 SER A CA 1
ATOM 4802 C C . SER A 1 609 ? 13.18 -8.5 8.719 1 88.25 609 SER A C 1
ATOM 4804 O O . SER A 1 609 ? 12.398 -8.305 9.648 1 88.25 609 SER A O 1
ATOM 4806 N N . LEU A 1 610 ? 13.805 -7.512 8.141 1 89.69 610 LEU A N 1
ATOM 4807 C CA . LEU A 1 610 ? 13.703 -6.121 8.57 1 89.69 610 LEU A CA 1
ATOM 4808 C C . LEU A 1 610 ? 12.258 -5.633 8.5 1 89.69 610 LEU A C 1
ATOM 4810 O O . LEU A 1 610 ? 11.758 -5.023 9.453 1 89.69 610 LEU A O 1
ATOM 4814 N N . PRO A 1 611 ? 11.531 -5.875 7.383 1 91.62 611 PRO A N 1
ATOM 4815 C CA . PRO A 1 611 ? 10.148 -5.402 7.344 1 91.62 611 PRO A CA 1
ATOM 4816 C C . PRO A 1 611 ? 9.266 -6.07 8.398 1 91.62 611 PRO A C 1
ATOM 4818 O O . PRO A 1 611 ? 8.383 -5.426 8.969 1 91.62 611 PRO A O 1
ATOM 4821 N N . TRP A 1 612 ? 9.477 -7.375 8.711 1 92.88 612 TRP A N 1
ATOM 4822 C CA . TRP A 1 612 ? 8.742 -8.047 9.781 1 92.88 612 TRP A CA 1
ATOM 4823 C C . TRP A 1 612 ? 8.953 -7.336 11.117 1 92.88 612 TRP A C 1
ATOM 4825 O O . TRP A 1 612 ? 7.996 -7.086 11.852 1 92.88 612 TRP A O 1
ATOM 4835 N N . ILE A 1 613 ? 10.219 -7.055 11.414 1 93.94 613 ILE A N 1
ATOM 4836 C CA . ILE A 1 613 ? 10.57 -6.418 12.672 1 93.94 613 ILE A CA 1
ATOM 4837 C C . ILE A 1 613 ? 9.867 -5.062 12.781 1 93.94 613 ILE A C 1
ATOM 4839 O O . ILE A 1 613 ? 9.234 -4.762 13.797 1 93.94 613 ILE A O 1
ATOM 4843 N N . ALA A 1 614 ? 9.984 -4.273 11.75 1 94 614 ALA A N 1
ATOM 4844 C CA . ALA A 1 614 ? 9.398 -2.936 11.742 1 94 614 ALA A CA 1
ATOM 4845 C C . ALA A 1 614 ? 7.883 -3 11.852 1 94 614 ALA A C 1
ATOM 4847 O O . ALA A 1 614 ? 7.281 -2.271 12.648 1 94 614 ALA A O 1
ATOM 4848 N N . LEU A 1 615 ? 7.223 -3.859 11.102 1 95.5 615 LEU A N 1
ATOM 4849 C CA . LEU A 1 615 ? 5.766 -3.941 11.055 1 95.5 615 LEU A CA 1
ATOM 4850 C C . LEU A 1 615 ? 5.215 -4.504 12.359 1 95.5 615 LEU A C 1
ATOM 4852 O O . LEU A 1 615 ? 4.203 -4.016 12.875 1 95.5 615 LEU A O 1
ATOM 4856 N N . THR A 1 616 ? 5.793 -5.578 12.898 1 95.12 616 THR A N 1
ATOM 4857 C CA . THR A 1 616 ? 5.324 -6.125 14.172 1 95.12 616 THR A CA 1
ATOM 4858 C C . THR A 1 616 ? 5.566 -5.141 15.305 1 95.12 616 THR A C 1
ATOM 4860 O O . THR A 1 616 ? 4.762 -5.051 16.234 1 95.12 616 THR A O 1
ATOM 4863 N N . GLY A 1 617 ? 6.734 -4.438 15.25 1 95.19 617 GLY A N 1
ATOM 4864 C CA . GLY A 1 617 ? 6.93 -3.363 16.203 1 95.19 617 GLY A CA 1
ATOM 4865 C C . GLY A 1 617 ? 5.852 -2.297 16.141 1 95.19 617 GLY A C 1
ATOM 4866 O O . GLY A 1 617 ? 5.352 -1.843 17.172 1 95.19 617 GLY A O 1
ATOM 4867 N N . ALA A 1 618 ? 5.523 -1.875 14.938 1 94.94 618 ALA A N 1
ATOM 4868 C CA . ALA A 1 618 ? 4.465 -0.889 14.727 1 94.94 618 ALA A CA 1
ATOM 4869 C C . ALA A 1 618 ? 3.131 -1.393 15.266 1 94.94 618 ALA A C 1
ATOM 4871 O O . ALA A 1 618 ? 2.414 -0.657 15.945 1 94.94 618 ALA A O 1
ATOM 4872 N N . MET A 1 619 ? 2.789 -2.656 14.969 1 93.81 619 MET A N 1
ATOM 4873 C CA . MET A 1 619 ? 1.542 -3.238 15.461 1 93.81 619 MET A CA 1
ATOM 4874 C C . MET A 1 619 ? 1.527 -3.287 16.984 1 93.81 619 MET A C 1
ATOM 4876 O O . MET A 1 619 ? 0.515 -2.971 17.609 1 93.81 619 MET A O 1
ATOM 4880 N N . ALA A 1 620 ? 2.643 -3.711 17.547 1 93.44 620 ALA A N 1
ATOM 4881 C CA . ALA A 1 620 ? 2.756 -3.756 19 1 93.44 620 ALA A CA 1
ATOM 4882 C C . ALA A 1 620 ? 2.49 -2.385 19.609 1 93.44 620 ALA A C 1
ATOM 4884 O O . ALA A 1 620 ? 1.737 -2.266 20.578 1 93.44 620 ALA A O 1
ATOM 4885 N N . LEU A 1 621 ? 3.078 -1.402 19.016 1 93.19 621 LEU A N 1
ATOM 4886 C CA . LEU A 1 621 ? 2.934 -0.059 19.562 1 93.19 621 LEU A CA 1
ATOM 4887 C C . LEU A 1 621 ? 1.518 0.465 19.359 1 93.19 621 LEU A C 1
ATOM 4889 O O . LEU A 1 621 ? 0.992 1.202 20.188 1 93.19 621 LEU A O 1
ATOM 4893 N N . LEU A 1 622 ? 0.933 0.192 18.25 1 91.25 622 LEU A N 1
ATOM 4894 C CA . LEU A 1 622 ? -0.449 0.59 18 1 91.25 622 LEU A CA 1
ATOM 4895 C C . LEU A 1 622 ? -1.381 0.007 19.062 1 91.25 622 LEU A C 1
ATOM 4897 O O . LEU A 1 622 ? -2.291 0.689 19.531 1 91.25 622 LEU A O 1
ATOM 4901 N N . VAL A 1 623 ? -1.16 -1.229 19.406 1 88.62 623 VAL A N 1
ATOM 4902 C CA . VAL A 1 623 ? -1.977 -1.884 20.422 1 88.62 623 VAL A CA 1
ATOM 4903 C C . VAL A 1 623 ? -1.678 -1.281 21.797 1 88.62 623 VAL A C 1
ATOM 4905 O O . VAL A 1 623 ? -2.596 -0.945 22.547 1 88.62 623 VAL A O 1
ATOM 4908 N N . LEU A 1 624 ? -0.418 -1.032 22.094 1 88.44 624 LEU A N 1
ATOM 4909 C CA . LEU A 1 624 ? 0.021 -0.55 23.391 1 88.44 624 LEU A CA 1
ATOM 4910 C C . LEU A 1 624 ? -0.385 0.905 23.609 1 88.44 624 LEU A C 1
ATOM 4912 O O . LEU A 1 624 ? -0.62 1.333 24.734 1 88.44 624 LEU A O 1
ATOM 4916 N N . SER A 1 625 ? -0.333 1.638 22.516 1 85.69 625 SER A N 1
ATOM 4917 C CA . SER A 1 625 ? -0.587 3.07 22.625 1 85.69 625 SER A CA 1
ATOM 4918 C C . SER A 1 625 ? -2.027 3.348 23.031 1 85.69 625 SER A C 1
ATOM 4920 O O . SER A 1 625 ? -2.318 4.387 23.641 1 85.69 625 SER A O 1
ATOM 4922 N N . GLY A 1 626 ? -2.916 2.418 22.797 1 73.81 626 GLY A N 1
ATOM 4923 C CA . GLY A 1 626 ? -4.316 2.613 23.141 1 73.81 626 GLY A CA 1
ATOM 4924 C C . GLY A 1 626 ? -4.973 3.727 22.344 1 73.81 626 GLY A C 1
ATOM 4925 O O . GLY A 1 626 ? -6.027 4.23 22.734 1 73.81 626 GLY A O 1
ATOM 4926 N N . ILE A 1 627 ? -4.227 4.195 21.391 1 64.81 627 ILE A N 1
ATOM 4927 C CA . ILE A 1 627 ? -4.758 5.289 20.594 1 64.81 627 ILE A CA 1
ATOM 4928 C C . ILE A 1 627 ? -6.031 4.836 19.875 1 64.81 627 ILE A C 1
ATOM 4930 O O . ILE A 1 627 ? -6.082 3.736 19.328 1 64.81 627 ILE A O 1
ATOM 4934 N N . HIS A 1 628 ? -7.031 5.555 20.078 1 61.88 628 HIS A N 1
ATOM 4935 C CA . HIS A 1 628 ? -8.352 5.18 19.578 1 61.88 628 HIS A CA 1
ATOM 4936 C C . HIS A 1 628 ? -8.523 5.59 18.125 1 61.88 628 HIS A C 1
ATOM 4938 O O . HIS A 1 628 ? -9.336 5.004 17.406 1 61.88 628 HIS A O 1
ATOM 4944 N N . GLU A 1 629 ? -7.727 6.555 17.766 1 68.62 629 GLU A N 1
ATOM 4945 C CA . GLU A 1 629 ? -7.961 6.957 16.375 1 68.62 629 GLU A CA 1
ATOM 4946 C C . GLU A 1 629 ? -6.742 6.672 15.508 1 68.62 629 GLU A C 1
ATOM 4948 O O . GLU A 1 629 ? -5.836 7.504 15.398 1 68.62 629 GLU A O 1
ATOM 4953 N N . ILE A 1 630 ? -6.777 5.535 14.914 1 79.81 630 ILE A N 1
ATOM 4954 C CA . ILE A 1 630 ? -5.688 5.094 14.047 1 79.81 630 ILE A CA 1
ATOM 4955 C C . ILE A 1 630 ? -5.516 6.078 12.891 1 79.81 630 ILE A C 1
ATOM 4957 O O . ILE A 1 630 ? -4.422 6.219 12.352 1 79.81 630 ILE A O 1
ATOM 4961 N N . GLN A 1 631 ? -6.602 6.746 12.531 1 76.44 631 GLN A N 1
ATOM 4962 C CA . GLN A 1 631 ? -6.555 7.688 11.422 1 76.44 631 GLN A CA 1
ATOM 4963 C C . GLN A 1 631 ? -5.543 8.797 11.68 1 76.44 631 GLN A C 1
ATOM 4965 O O . GLN A 1 631 ? -4.848 9.234 10.758 1 76.44 631 GLN A O 1
ATOM 4970 N N . GLU A 1 632 ? -5.398 9.211 12.914 1 78.06 632 GLU A N 1
ATOM 4971 C CA . GLU A 1 632 ? -4.449 10.266 13.258 1 78.06 632 GLU A CA 1
ATOM 4972 C C . GLU A 1 632 ? -3.012 9.797 13.07 1 78.06 632 GLU A C 1
ATOM 4974 O O . GLU A 1 632 ? -2.152 10.578 12.641 1 78.06 632 GLU A O 1
ATOM 4979 N N . ILE A 1 633 ? -2.811 8.602 13.383 1 85.31 633 ILE A N 1
ATOM 4980 C CA . ILE A 1 633 ? -1.47 8.047 13.25 1 85.31 633 ILE A CA 1
ATOM 4981 C C . ILE A 1 633 ? -1.135 7.852 11.773 1 85.31 633 ILE A C 1
ATOM 4983 O O . ILE A 1 633 ? -0.026 8.164 11.336 1 85.31 633 ILE A O 1
ATOM 4987 N N . ILE A 1 634 ? -2.082 7.387 11.039 1 85.5 634 ILE A N 1
ATOM 4988 C CA . ILE A 1 634 ? -1.873 7.102 9.625 1 85.5 634 ILE A CA 1
ATOM 4989 C C . ILE A 1 634 ? -1.629 8.406 8.867 1 85.5 634 ILE A C 1
ATOM 4991 O O . ILE A 1 634 ? -0.873 8.43 7.891 1 85.5 634 ILE A O 1
ATOM 4995 N N . GLU A 1 635 ? -2.201 9.477 9.352 1 81.56 635 GLU A N 1
ATOM 4996 C CA . GLU A 1 635 ? -1.987 10.781 8.734 1 81.56 635 GLU A CA 1
ATOM 4997 C C . GLU A 1 635 ? -0.536 11.227 8.883 1 81.56 635 GLU A C 1
ATOM 4999 O O . GLU A 1 635 ? -0.06 12.07 8.117 1 81.56 635 GLU A O 1
ATOM 5004 N N . LYS A 1 636 ? 0.148 10.648 9.859 1 81.62 636 LYS A N 1
ATOM 5005 C CA . LYS A 1 636 ? 1.548 10.992 10.086 1 81.62 636 LYS A CA 1
ATOM 5006 C C . LYS A 1 636 ? 2.467 10.219 9.148 1 81.62 636 LYS A C 1
ATOM 5008 O O . LYS A 1 636 ? 3.643 10.555 9 1 81.62 636 LYS A O 1
ATOM 5013 N N . VAL A 1 637 ? 1.917 9.242 8.547 1 88 637 VAL A N 1
ATOM 5014 C CA . VAL A 1 637 ? 2.682 8.445 7.594 1 88 637 VAL A CA 1
ATOM 5015 C C . VAL A 1 637 ? 2.793 9.195 6.27 1 88 637 VAL A C 1
ATOM 5017 O O . VAL A 1 637 ? 1.793 9.688 5.742 1 88 637 VAL A O 1
ATOM 5020 N N . GLU A 1 638 ? 4.004 9.375 5.77 1 85.75 638 GLU A N 1
ATOM 5021 C CA . GLU A 1 638 ? 4.234 10.047 4.496 1 85.75 638 GLU A CA 1
ATOM 5022 C C . GLU A 1 638 ? 3.881 9.148 3.318 1 85.75 638 GLU A C 1
ATOM 5024 O O . GLU A 1 638 ? 4.77 8.664 2.607 1 85.75 638 GLU A O 1
ATOM 5029 N N . MET A 1 639 ? 2.635 9.055 3.066 1 87.19 639 MET A N 1
ATOM 5030 C CA . MET A 1 639 ? 2.131 8.141 2.045 1 87.19 639 MET A CA 1
ATOM 5031 C C . MET A 1 639 ? 2.607 8.562 0.657 1 87.19 639 MET A C 1
ATOM 5033 O O . MET A 1 639 ? 2.807 7.715 -0.217 1 87.19 639 MET A O 1
ATOM 5037 N N . ALA A 1 640 ? 2.777 9.836 0.414 1 86.75 640 ALA A N 1
ATOM 5038 C CA . ALA A 1 640 ? 3.271 10.297 -0.88 1 86.75 640 ALA A CA 1
ATOM 5039 C C . ALA A 1 640 ? 4.664 9.742 -1.167 1 86.75 640 ALA A C 1
ATOM 5041 O O . ALA A 1 640 ? 4.969 9.367 -2.303 1 86.75 640 ALA A O 1
ATOM 5042 N N . THR A 1 641 ? 5.488 9.68 -0.109 1 84.88 641 THR A N 1
ATOM 5043 C CA . THR A 1 641 ? 6.832 9.133 -0.25 1 84.88 641 THR A CA 1
ATOM 5044 C C . THR A 1 641 ? 6.777 7.641 -0.574 1 84.88 641 THR A C 1
ATOM 5046 O O . THR A 1 641 ? 7.52 7.16 -1.43 1 84.88 641 THR A O 1
ATOM 5049 N N . LEU A 1 642 ? 5.91 6.926 0.115 1 90.88 642 LEU A N 1
ATOM 5050 C CA . LEU A 1 642 ? 5.766 5.5 -0.151 1 90.88 642 LEU A CA 1
ATOM 5051 C C . LEU A 1 642 ? 5.281 5.258 -1.576 1 90.88 642 LEU A C 1
ATOM 5053 O O . LEU A 1 642 ? 5.75 4.34 -2.25 1 90.88 642 LEU A O 1
ATOM 5057 N N . LEU A 1 643 ? 4.332 6.086 -2.062 1 92.5 643 LEU A N 1
ATOM 5058 C CA . LEU A 1 643 ? 3.842 5.984 -3.432 1 92.5 643 LEU A CA 1
ATOM 5059 C C . LEU A 1 643 ? 4.945 6.32 -4.43 1 92.5 643 LEU A C 1
ATOM 5061 O O . LEU A 1 643 ? 5.016 5.727 -5.508 1 92.5 643 LEU A O 1
ATOM 5065 N N . PHE A 1 644 ? 5.746 7.312 -4.047 1 89.19 644 PHE A N 1
ATOM 5066 C CA . PHE A 1 644 ? 6.906 7.664 -4.859 1 89.19 644 PHE A CA 1
ATOM 5067 C C . PHE A 1 644 ? 7.828 6.461 -5.031 1 89.19 644 PHE A C 1
ATOM 5069 O O . PHE A 1 644 ? 8.234 6.141 -6.152 1 89.19 644 PHE A O 1
ATOM 5076 N N . PHE A 1 645 ? 8.109 5.73 -3.941 1 88.31 645 PHE A N 1
ATOM 5077 C CA . PHE A 1 645 ? 8.945 4.535 -3.984 1 88.31 645 PHE A CA 1
ATOM 5078 C C . PHE A 1 645 ? 8.312 3.465 -4.863 1 88.31 645 PHE A C 1
ATOM 5080 O O . PHE A 1 645 ? 8.992 2.842 -5.68 1 88.31 645 PHE A O 1
ATOM 5087 N N . ALA A 1 646 ? 7.043 3.25 -4.691 1 93.44 646 ALA A N 1
ATOM 5088 C CA . ALA A 1 646 ? 6.344 2.248 -5.488 1 93.44 646 ALA A CA 1
ATOM 5089 C C . ALA A 1 646 ? 6.461 2.557 -6.98 1 93.44 646 ALA A C 1
ATOM 5091 O O . ALA A 1 646 ? 6.789 1.678 -7.777 1 93.44 646 ALA A O 1
ATOM 5092 N N . GLY A 1 647 ? 6.184 3.818 -7.406 1 93.94 647 GLY A N 1
ATOM 5093 C CA . GLY A 1 647 ? 6.324 4.23 -8.797 1 93.94 647 GLY A CA 1
ATOM 5094 C C . GLY A 1 647 ? 7.738 4.09 -9.32 1 93.94 647 GLY A C 1
ATOM 5095 O O . GLY A 1 647 ? 7.945 3.666 -10.461 1 93.94 647 GLY A O 1
ATOM 5096 N N . LEU A 1 648 ? 8.68 4.391 -8.438 1 89.75 648 LEU A N 1
ATOM 5097 C CA . LEU A 1 648 ? 10.078 4.32 -8.828 1 89.75 648 LEU A CA 1
ATOM 5098 C C . LEU A 1 648 ? 10.516 2.873 -9.055 1 89.75 648 LEU A C 1
ATOM 5100 O O . LEU A 1 648 ? 11.266 2.582 -9.984 1 89.75 648 LEU A O 1
ATOM 5104 N N . PHE A 1 649 ? 10.102 1.972 -8.18 1 90.56 649 PHE A N 1
ATOM 5105 C CA . PHE A 1 649 ? 10.438 0.563 -8.336 1 90.56 649 PHE A CA 1
ATOM 5106 C C . PHE A 1 649 ? 9.922 0.031 -9.672 1 90.56 649 PHE A C 1
ATOM 5108 O O . PHE A 1 649 ? 10.633 -0.677 -10.383 1 90.56 649 PHE A O 1
ATOM 5115 N N . VAL A 1 650 ? 8.695 0.39 -9.992 1 94.56 650 VAL A N 1
ATOM 5116 C CA . VAL A 1 650 ? 8.117 -0.053 -11.258 1 94.56 650 VAL A CA 1
ATOM 5117 C C . VAL A 1 650 ? 8.891 0.569 -12.422 1 94.56 650 VAL A C 1
ATOM 5119 O O . VAL A 1 650 ? 9.211 -0.116 -13.398 1 94.56 650 VAL A O 1
ATOM 5122 N N . LEU A 1 651 ? 9.211 1.858 -12.312 1 93.88 651 LEU A N 1
ATOM 5123 C CA . LEU A 1 651 ? 9.961 2.555 -13.352 1 93.88 651 LEU A CA 1
ATOM 5124 C C . LEU A 1 651 ? 11.32 1.897 -13.57 1 93.88 651 LEU A C 1
ATOM 5126 O O . LEU A 1 651 ? 11.703 1.627 -14.711 1 93.88 651 LEU A O 1
ATOM 5130 N N . MET A 1 652 ? 12 1.595 -12.539 1 88.56 652 MET A N 1
ATOM 5131 C CA . MET A 1 652 ? 13.344 1.04 -12.633 1 88.56 652 MET A CA 1
ATOM 5132 C C . MET A 1 652 ? 13.312 -0.385 -13.18 1 88.56 652 MET A C 1
ATOM 5134 O O . MET A 1 652 ? 14.227 -0.808 -13.883 1 88.56 652 MET A O 1
ATOM 5138 N N . ARG A 1 653 ? 12.266 -1.125 -12.812 1 89.62 653 ARG A N 1
ATOM 5139 C CA . ARG A 1 653 ? 12.117 -2.461 -13.383 1 89.62 653 ARG A CA 1
ATOM 5140 C C . ARG A 1 653 ? 11.883 -2.391 -14.883 1 89.62 653 ARG A C 1
ATOM 5142 O O . ARG A 1 653 ? 12.391 -3.223 -15.641 1 89.62 653 ARG A O 1
ATOM 5149 N N . CYS A 1 654 ? 11.086 -1.396 -15.336 1 93.5 654 CYS A N 1
ATOM 5150 C CA . CYS A 1 654 ? 10.906 -1.185 -16.766 1 93.5 654 CYS A CA 1
ATOM 5151 C C . CYS A 1 654 ? 12.242 -0.917 -17.453 1 93.5 654 CYS A C 1
ATOM 5153 O O . CYS A 1 654 ? 12.539 -1.516 -18.484 1 93.5 654 CYS A O 1
ATOM 5155 N N . ILE A 1 655 ? 13.008 -0.118 -16.844 1 90.62 655 ILE A N 1
ATOM 5156 C CA . ILE A 1 655 ? 14.305 0.272 -17.391 1 90.62 655 ILE A CA 1
ATOM 5157 C C . ILE A 1 655 ? 15.242 -0.935 -17.422 1 90.62 655 ILE A C 1
ATOM 5159 O O . ILE A 1 655 ? 15.992 -1.128 -18.375 1 90.62 655 ILE A O 1
ATOM 5163 N N . GLU A 1 656 ? 15.156 -1.698 -16.391 1 86.44 656 GLU A N 1
ATOM 5164 C CA . GLU A 1 656 ? 15.961 -2.914 -16.312 1 86.44 656 GLU A CA 1
ATOM 5165 C C . GLU A 1 656 ? 15.578 -3.9 -17.406 1 86.44 656 GLU A C 1
ATOM 5167 O O . GLU A 1 656 ? 16.453 -4.504 -18.031 1 86.44 656 GLU A O 1
ATOM 5172 N N . GLU A 1 657 ? 14.289 -4.047 -17.625 1 85.06 657 GLU A N 1
ATOM 5173 C CA . GLU A 1 657 ? 13.805 -4.957 -18.656 1 85.06 657 GLU A CA 1
ATOM 5174 C C . GLU A 1 657 ? 14.25 -4.508 -20.047 1 85.06 657 GLU A C 1
ATOM 5176 O O . GLU A 1 657 ? 14.453 -5.336 -20.938 1 85.06 657 GLU A O 1
ATOM 5181 N N . MET A 1 658 ? 14.484 -3.246 -20.188 1 90.38 658 MET A N 1
ATOM 5182 C CA . MET A 1 658 ? 14.898 -2.701 -21.469 1 90.38 658 MET A CA 1
ATOM 5183 C C . MET A 1 658 ? 16.406 -2.775 -21.641 1 90.38 658 MET A C 1
ATOM 5185 O O . MET A 1 658 ? 16.953 -2.336 -22.656 1 90.38 658 MET A O 1
ATOM 5189 N N . GLY A 1 659 ? 17.125 -3.238 -20.609 1 85.44 659 GLY A N 1
ATOM 5190 C CA . GLY A 1 659 ? 18.531 -3.533 -20.719 1 85.44 659 GLY A CA 1
ATOM 5191 C C . GLY A 1 659 ? 19.422 -2.33 -20.438 1 85.44 659 GLY A C 1
ATOM 5192 O O . GLY A 1 659 ? 20.641 -2.389 -20.641 1 85.44 659 GLY A O 1
ATOM 5193 N N . VAL A 1 660 ? 18.906 -1.26 -20 1 89.06 660 VAL A N 1
ATOM 5194 C CA . VAL A 1 660 ? 19.641 -0.024 -19.797 1 89.06 660 VAL A CA 1
ATOM 5195 C C . VAL A 1 660 ? 20.672 -0.222 -18.688 1 89.06 660 VAL A C 1
ATOM 5197 O O . VAL A 1 660 ? 21.812 0.227 -18.797 1 89.06 660 VAL A O 1
ATOM 5200 N N . MET A 1 661 ? 20.344 -0.889 -17.625 1 83.62 661 MET A N 1
ATOM 5201 C CA . MET A 1 661 ? 21.234 -1.074 -16.484 1 83.62 661 MET A CA 1
ATOM 5202 C C . MET A 1 661 ? 22.453 -1.896 -16.875 1 83.62 661 MET A C 1
ATOM 5204 O O . MET A 1 661 ? 23.578 -1.597 -16.438 1 83.62 661 MET A O 1
ATOM 5208 N N . LEU A 1 662 ? 22.219 -2.938 -17.641 1 82.31 662 LEU A N 1
ATOM 5209 C CA . LEU A 1 662 ? 23.328 -3.756 -18.109 1 82.31 662 LEU A CA 1
ATOM 5210 C C . LEU A 1 662 ? 24.266 -2.943 -19 1 82.31 662 LEU A C 1
ATOM 5212 O O . LEU A 1 662 ? 25.484 -3.068 -18.906 1 82.31 662 LEU A O 1
ATOM 5216 N N . TYR A 1 663 ? 23.656 -2.139 -19.812 1 86.88 663 TYR A N 1
ATOM 5217 C CA . TYR A 1 663 ? 24.422 -1.29 -20.719 1 86.88 663 TYR A CA 1
ATOM 5218 C C . TYR A 1 663 ? 25.328 -0.335 -19.938 1 86.88 663 TYR A C 1
ATOM 5220 O O . TYR A 1 663 ? 26.516 -0.22 -20.219 1 86.88 663 TYR A O 1
ATOM 5228 N N . ILE A 1 664 ? 24.828 0.277 -18.953 1 86.88 664 ILE A N 1
ATOM 5229 C CA . ILE A 1 664 ? 25.578 1.238 -18.156 1 86.88 664 ILE A CA 1
ATOM 5230 C C . ILE A 1 664 ? 26.641 0.509 -17.344 1 86.88 664 ILE A C 1
ATOM 5232 O O . ILE A 1 664 ? 27.766 0.993 -17.188 1 86.88 664 ILE A O 1
ATOM 5236 N N . ALA A 1 665 ? 26.25 -0.592 -16.766 1 84.5 665 ALA A N 1
ATOM 5237 C CA . ALA A 1 665 ? 27.188 -1.386 -15.977 1 84.5 665 ALA A CA 1
ATOM 5238 C C . ALA A 1 665 ? 28.391 -1.807 -16.812 1 84.5 665 ALA A C 1
ATOM 5240 O O . ALA A 1 665 ? 29.531 -1.74 -16.359 1 84.5 665 ALA A O 1
ATOM 5241 N N . ASP A 1 666 ? 28.156 -2.182 -18.047 1 87.12 666 ASP A N 1
ATOM 5242 C CA . ASP A 1 666 ? 29.219 -2.598 -18.938 1 87.12 666 ASP A CA 1
ATOM 5243 C C . ASP A 1 666 ? 30.125 -1.424 -19.297 1 87.12 666 ASP A C 1
ATOM 5245 O O . ASP A 1 666 ? 31.359 -1.569 -19.312 1 87.12 666 ASP A O 1
ATOM 5249 N N . LEU A 1 667 ? 29.531 -0.335 -19.531 1 89.12 667 LEU A N 1
ATOM 5250 C CA . LEU A 1 667 ? 30.328 0.862 -19.828 1 89.12 667 LEU A CA 1
ATOM 5251 C C . LEU A 1 667 ? 31.219 1.222 -18.641 1 89.12 667 LEU A C 1
ATOM 5253 O O . LEU A 1 667 ? 32.375 1.571 -18.828 1 89.12 667 LEU A O 1
ATOM 5257 N N . THR A 1 668 ? 30.719 1.106 -17.469 1 88.62 668 THR A N 1
ATOM 5258 C CA . THR A 1 668 ? 31.453 1.42 -16.25 1 88.62 668 THR A CA 1
ATOM 5259 C C . THR A 1 668 ? 32.562 0.389 -16.016 1 88.62 668 THR A C 1
ATOM 5261 O O . THR A 1 668 ? 33.688 0.743 -15.625 1 88.62 668 THR A O 1
ATOM 5264 N N . ALA A 1 669 ? 32.188 -0.787 -16.203 1 87.88 669 ALA A N 1
ATOM 5265 C CA . ALA A 1 669 ? 33.156 -1.87 -16.047 1 87.88 669 ALA A CA 1
ATOM 5266 C C . ALA A 1 669 ? 34.344 -1.685 -17 1 87.88 669 ALA A C 1
ATOM 5268 O O . ALA A 1 669 ? 35.5 -1.906 -16.609 1 87.88 669 ALA A O 1
ATOM 5269 N N . ASP A 1 670 ? 34.031 -1.251 -18.188 1 90.5 670 ASP A N 1
ATOM 5270 C CA . ASP A 1 670 ? 35.094 -1.015 -19.172 1 90.5 670 ASP A CA 1
ATOM 5271 C C . ASP A 1 670 ? 36.031 0.107 -18.719 1 90.5 670 ASP A C 1
ATOM 5273 O O . ASP A 1 670 ? 37.25 0.03 -18.922 1 90.5 670 ASP A O 1
ATOM 5277 N N . LEU A 1 671 ? 35.5 1.031 -18.109 1 90.69 671 LEU A N 1
ATOM 5278 C CA . LEU A 1 671 ? 36.281 2.168 -17.641 1 90.69 671 LEU A CA 1
ATOM 5279 C C . LEU A 1 671 ? 37.188 1.758 -16.484 1 90.69 671 LEU A C 1
ATOM 5281 O O . LEU A 1 671 ? 38.312 2.213 -16.391 1 90.69 671 LEU A O 1
ATOM 5285 N N . ILE A 1 672 ? 36.688 0.93 -15.625 1 91.5 672 ILE A N 1
ATOM 5286 C CA . ILE A 1 672 ? 37.438 0.482 -14.453 1 91.5 672 ILE A CA 1
ATOM 5287 C C . ILE A 1 672 ? 38.5 -0.543 -14.875 1 91.5 672 ILE A C 1
ATOM 5289 O O . ILE A 1 672 ? 39.594 -0.596 -14.297 1 91.5 672 ILE A O 1
ATOM 5293 N N . ALA A 1 673 ? 38.188 -1.29 -15.883 1 90.19 673 ALA A N 1
ATOM 5294 C CA . ALA A 1 673 ? 39.031 -2.385 -16.344 1 90.19 673 ALA A CA 1
ATOM 5295 C C . ALA A 1 673 ? 40.344 -1.857 -16.922 1 90.19 673 ALA A C 1
ATOM 5297 O O . ALA A 1 673 ? 41.312 -2.607 -17.062 1 90.19 673 ALA A O 1
ATOM 5298 N N . VAL A 1 674 ? 40.406 -0.581 -17.188 1 91.25 674 VAL A N 1
ATOM 5299 C CA . VAL A 1 674 ? 41.625 0.02 -17.719 1 91.25 674 VAL A CA 1
ATOM 5300 C C . VAL A 1 674 ? 42.719 -0.029 -16.656 1 91.25 674 VAL A C 1
ATOM 5302 O O . VAL A 1 674 ? 43.906 -0.115 -17 1 91.25 674 VAL A O 1
ATOM 5305 N N . VAL A 1 675 ? 42.281 -0.034 -15.414 1 93.25 675 VAL A N 1
ATOM 5306 C CA . VAL A 1 675 ? 43.25 -0.109 -14.297 1 93.25 675 VAL A CA 1
ATOM 5307 C C . VAL A 1 675 ? 43.562 -1.568 -14 1 93.25 675 VAL A C 1
ATOM 5309 O O . VAL A 1 675 ? 42.688 -2.42 -13.969 1 93.25 675 VAL A O 1
ATOM 5312 N N . PRO A 1 676 ? 44.812 -1.908 -13.914 1 89.31 676 PRO A N 1
ATOM 5313 C CA . PRO A 1 676 ? 45.188 -3.301 -13.656 1 89.31 676 PRO A CA 1
ATOM 5314 C C . PRO A 1 676 ? 44.562 -3.867 -12.391 1 89.31 676 PRO A C 1
ATOM 5316 O O . PRO A 1 676 ? 44.25 -3.121 -11.453 1 89.31 676 PRO A O 1
ATOM 5319 N N . GLU A 1 677 ? 44.375 -5.137 -12.414 1 88 677 GLU A N 1
ATOM 5320 C CA . GLU A 1 677 ? 43.719 -5.832 -11.32 1 88 677 GLU A CA 1
ATOM 5321 C C . GLU A 1 677 ? 44.5 -5.672 -10.008 1 88 677 GLU A C 1
ATOM 5323 O O . GLU A 1 677 ? 45.719 -5.598 -10.016 1 88 677 GLU A O 1
ATOM 5328 N N . GLY A 1 678 ? 43.75 -5.613 -8.914 1 88.12 678 GLY A N 1
ATOM 5329 C CA . GLY A 1 678 ? 44.375 -5.5 -7.602 1 88.12 678 GLY A CA 1
ATOM 5330 C C . GLY A 1 678 ? 43.781 -4.391 -6.758 1 88.12 678 GLY A C 1
ATOM 5331 O O . GLY A 1 678 ? 42.656 -3.951 -7 1 88.12 678 GLY A O 1
ATOM 5332 N N . ARG A 1 679 ? 44.562 -3.965 -5.789 1 90.69 679 ARG A N 1
ATOM 5333 C CA . ARG A 1 679 ? 44.125 -2.973 -4.812 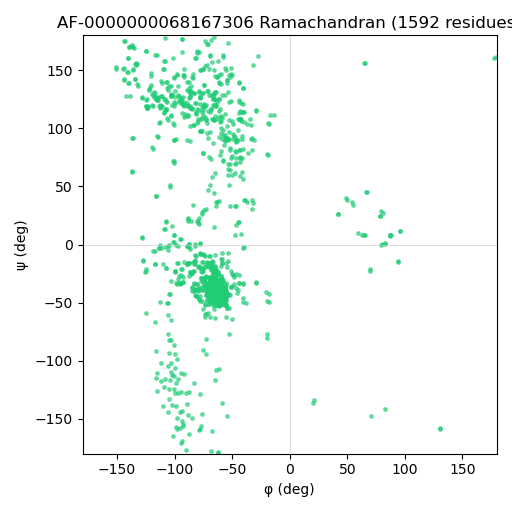1 90.69 679 ARG A CA 1
ATOM 5334 C C . ARG A 1 679 ? 43.938 -1.608 -5.469 1 90.69 679 ARG A C 1
ATOM 5336 O O . ARG A 1 679 ? 43.031 -0.855 -5.09 1 90.69 679 ARG A O 1
ATOM 5343 N N . LEU A 1 680 ? 44.75 -1.338 -6.379 1 92.5 680 LEU A N 1
ATOM 5344 C CA . LEU A 1 680 ? 44.656 -0.059 -7.074 1 92.5 680 LEU A CA 1
ATOM 5345 C C . LEU A 1 680 ? 43.344 0.038 -7.855 1 92.5 680 LEU A C 1
ATOM 5347 O O . LEU A 1 680 ? 42.719 1.1 -7.895 1 92.5 680 LEU A O 1
ATOM 5351 N N . ARG A 1 681 ? 42.938 -1.005 -8.531 1 94.12 681 ARG A N 1
ATOM 5352 C CA . ARG A 1 681 ? 41.656 -1.021 -9.266 1 94.12 681 ARG A CA 1
ATOM 5353 C C . ARG A 1 681 ? 40.469 -0.814 -8.328 1 94.12 681 ARG A C 1
ATOM 5355 O O . ARG A 1 681 ? 39.562 -0.064 -8.641 1 94.12 681 ARG A O 1
ATOM 5362 N N . LEU A 1 682 ? 40.562 -1.517 -7.203 1 95.69 682 LEU A N 1
ATOM 5363 C CA . LEU A 1 682 ? 39.5 -1.344 -6.207 1 95.69 682 LEU A CA 1
ATOM 5364 C C . LEU A 1 682 ? 39.438 0.1 -5.719 1 95.69 682 LEU A C 1
ATOM 5366 O O . LEU A 1 682 ? 38.375 0.667 -5.559 1 95.69 682 LEU A O 1
ATOM 5370 N N . GLY A 1 683 ? 40.594 0.645 -5.473 1 96.31 683 GLY A N 1
ATOM 5371 C CA . GLY A 1 683 ? 40.688 2.029 -5.031 1 96.31 683 GLY A CA 1
ATOM 5372 C C . GLY A 1 683 ? 40.094 3.004 -6.031 1 96.31 683 GLY A C 1
ATOM 5373 O O . GLY A 1 683 ? 39.312 3.889 -5.656 1 96.31 683 GLY A O 1
ATOM 5374 N N . VAL A 1 684 ? 40.469 2.84 -7.258 1 95.56 684 VAL A N 1
ATOM 5375 C CA . VAL A 1 684 ? 39.969 3.719 -8.312 1 95.56 684 VAL A CA 1
ATOM 5376 C C . VAL A 1 684 ? 38.438 3.549 -8.453 1 95.56 684 VAL A C 1
ATOM 5378 O O . VAL A 1 684 ? 37.719 4.531 -8.625 1 95.56 684 VAL A O 1
ATOM 5381 N N . ALA A 1 685 ? 38 2.309 -8.422 1 96.12 685 ALA A N 1
ATOM 5382 C CA . ALA A 1 685 ? 36.562 2.043 -8.5 1 96.12 685 ALA A CA 1
ATOM 5383 C C . ALA A 1 685 ? 35.812 2.727 -7.359 1 96.12 685 ALA A C 1
ATOM 5385 O O . ALA A 1 685 ? 34.75 3.346 -7.574 1 96.12 685 ALA A O 1
ATOM 5386 N N . CYS A 1 686 ? 36.344 2.646 -6.18 1 97.25 686 CYS A N 1
ATOM 5387 C CA . CYS A 1 686 ? 35.719 3.248 -5.008 1 97.25 686 CYS A CA 1
ATOM 5388 C C . CYS A 1 686 ? 35.688 4.77 -5.125 1 97.25 686 CYS A C 1
ATOM 5390 O O . CYS A 1 686 ? 34.656 5.395 -4.852 1 97.25 686 CYS A O 1
ATOM 5392 N N . VAL A 1 687 ? 36.75 5.348 -5.543 1 97.12 687 VAL A N 1
ATOM 5393 C CA . VAL A 1 687 ? 36.812 6.797 -5.68 1 97.12 687 VAL A CA 1
ATOM 5394 C C . VAL A 1 687 ? 35.844 7.277 -6.75 1 97.12 687 VAL A C 1
ATOM 5396 O O . VAL A 1 687 ? 35.125 8.266 -6.551 1 97.12 687 VAL A O 1
ATOM 5399 N N . MET A 1 688 ? 35.875 6.598 -7.797 1 96 688 MET A N 1
ATOM 5400 C CA . MET A 1 688 ? 34.969 6.949 -8.883 1 96 688 MET A CA 1
ATOM 5401 C C . MET A 1 688 ? 33.5 6.867 -8.414 1 96 688 MET A C 1
ATOM 5403 O O . MET A 1 688 ? 32.719 7.77 -8.68 1 96 688 MET A O 1
ATOM 5407 N N . LEU A 1 689 ? 33.125 5.797 -7.773 1 96.56 689 LEU A N 1
ATOM 5408 C CA . LEU A 1 689 ? 31.766 5.594 -7.336 1 96.56 689 LEU A CA 1
ATOM 5409 C C . LEU A 1 689 ? 31.359 6.637 -6.301 1 96.56 689 LEU A C 1
ATOM 5411 O O . LEU A 1 689 ? 30.266 7.203 -6.379 1 96.56 689 LEU A O 1
ATOM 5415 N N . VAL A 1 690 ? 32.188 6.93 -5.355 1 97.94 690 VAL A N 1
ATOM 5416 C CA . VAL A 1 690 ? 31.875 7.91 -4.32 1 97.94 690 VAL A CA 1
ATOM 5417 C C . VAL A 1 690 ? 31.594 9.266 -4.961 1 97.94 690 VAL A C 1
ATOM 5419 O O . VAL A 1 690 ? 30.594 9.906 -4.668 1 97.94 690 VAL A O 1
ATOM 5422 N N . TRP A 1 691 ? 32.375 9.672 -5.844 1 97.06 691 TRP A N 1
ATOM 5423 C CA . TRP A 1 691 ? 32.312 11.031 -6.379 1 97.06 691 TRP A CA 1
ATOM 5424 C C . TRP A 1 691 ? 31.234 11.125 -7.453 1 97.06 691 TRP A C 1
ATOM 5426 O O . TRP A 1 691 ? 30.484 12.109 -7.504 1 97.06 691 TRP A O 1
ATOM 5436 N N . VAL A 1 692 ? 31.172 10.148 -8.32 1 94.56 692 VAL A N 1
ATOM 5437 C CA . VAL A 1 692 ? 30.109 10.164 -9.312 1 94.56 692 VAL A CA 1
ATOM 5438 C C . VAL A 1 692 ? 28.75 10.133 -8.617 1 94.56 692 VAL A C 1
ATOM 5440 O O . VAL A 1 692 ? 27.844 10.898 -8.969 1 94.56 692 VAL A O 1
ATOM 5443 N N . CYS A 1 693 ? 28.609 9.273 -7.621 1 96.12 693 CYS A N 1
ATOM 5444 C CA . CYS A 1 693 ? 27.344 9.188 -6.895 1 96.12 693 CYS A CA 1
ATOM 5445 C C . CYS A 1 693 ? 27.047 10.477 -6.145 1 96.12 693 CYS A C 1
ATOM 5447 O O . CYS A 1 693 ? 25.906 10.938 -6.105 1 96.12 693 CYS A O 1
ATOM 5449 N N . ALA A 1 694 ? 28.078 11.086 -5.617 1 97.38 694 ALA A N 1
ATOM 5450 C CA . ALA A 1 694 ? 27.891 12.328 -4.867 1 97.38 694 ALA A CA 1
ATOM 5451 C C . ALA A 1 694 ? 27.469 13.461 -5.789 1 97.38 694 ALA A C 1
ATOM 5453 O O . ALA A 1 694 ? 26.484 14.164 -5.512 1 97.38 694 ALA A O 1
ATOM 5454 N N . ILE A 1 695 ? 28.094 13.672 -6.887 1 94.62 695 ILE A N 1
ATOM 5455 C CA . ILE A 1 695 ? 27.844 14.781 -7.797 1 94.62 695 ILE A CA 1
ATOM 5456 C C . ILE A 1 695 ? 26.5 14.609 -8.477 1 94.62 695 ILE A C 1
ATOM 5458 O O . ILE A 1 695 ? 25.703 15.547 -8.539 1 94.62 695 ILE A O 1
ATOM 5462 N N . VAL A 1 696 ? 26.25 13.438 -8.898 1 91.38 696 VAL A N 1
ATOM 5463 C CA . VAL A 1 696 ? 24.984 13.203 -9.586 1 91.38 696 VAL A CA 1
ATOM 5464 C C . VAL A 1 696 ? 23.828 13.312 -8.594 1 91.38 696 VAL A C 1
ATOM 5466 O O . VAL A 1 696 ? 22.797 13.906 -8.898 1 91.38 696 VAL A O 1
ATOM 5469 N N . SER A 1 697 ? 23.984 12.805 -7.406 1 92.5 697 SER A N 1
ATOM 5470 C CA . SER A 1 697 ? 22.938 12.852 -6.379 1 92.5 697 SER A CA 1
ATOM 5471 C C . SER A 1 697 ? 22.672 14.281 -5.934 1 92.5 697 SER A C 1
ATOM 5473 O O . SER A 1 697 ? 21.578 14.578 -5.426 1 92.5 697 SER A O 1
ATOM 5475 N N . ALA A 1 698 ? 23.641 15.148 -6.121 1 92.69 698 ALA A N 1
ATOM 5476 C CA . ALA A 1 698 ? 23.453 16.562 -5.785 1 92.69 698 ALA A CA 1
ATOM 5477 C C . ALA A 1 698 ? 22.406 17.203 -6.699 1 92.69 698 ALA A C 1
ATOM 5479 O O . ALA A 1 698 ? 21.734 18.156 -6.305 1 92.69 698 ALA A O 1
ATOM 5480 N N . PHE A 1 699 ? 22.297 16.609 -7.844 1 86.19 699 PHE A N 1
ATOM 5481 C CA . PHE A 1 699 ? 21.422 17.266 -8.812 1 86.19 699 PHE A CA 1
ATOM 5482 C C . PHE A 1 699 ? 20.25 16.375 -9.164 1 86.19 699 PHE A C 1
ATOM 5484 O O . PHE A 1 699 ? 19.281 16.812 -9.781 1 86.19 699 PHE A O 1
ATOM 5491 N N . ILE A 1 700 ? 20.438 15.148 -8.828 1 82.31 700 ILE A N 1
ATOM 5492 C CA . ILE A 1 700 ? 19.359 14.172 -8.953 1 82.31 700 ILE A CA 1
ATOM 5493 C C . ILE A 1 700 ? 18.984 13.633 -7.574 1 82.31 700 ILE A C 1
ATOM 5495 O O . ILE A 1 700 ? 19.859 13.211 -6.809 1 82.31 700 ILE A O 1
ATOM 5499 N N . ASP A 1 701 ? 17.766 13.75 -7.312 1 85.06 701 ASP A N 1
ATOM 5500 C CA . ASP A 1 701 ? 17.328 13.219 -6.027 1 85.06 701 ASP A CA 1
ATOM 5501 C C . ASP A 1 701 ? 18.016 11.883 -5.727 1 85.06 701 ASP A C 1
ATOM 5503 O O . ASP A 1 701 ? 18.156 11.047 -6.613 1 85.06 701 ASP A O 1
ATOM 5507 N N . ASN A 1 702 ? 18.5 11.742 -4.477 1 89.56 702 ASN A N 1
ATOM 5508 C CA . ASN A 1 702 ? 19.328 10.602 -4.125 1 89.56 702 ASN A CA 1
ATOM 5509 C C . ASN A 1 702 ? 18.531 9.297 -4.137 1 89.56 702 ASN A C 1
ATOM 5511 O O . ASN A 1 702 ? 19.094 8.219 -4.289 1 89.56 702 ASN A O 1
ATOM 5515 N N . ILE A 1 703 ? 17.234 9.352 -4.023 1 88.19 703 ILE A N 1
ATOM 5516 C CA . ILE A 1 703 ? 16.422 8.148 -3.957 1 88.19 703 ILE A CA 1
ATOM 5517 C C . ILE A 1 703 ? 16.344 7.504 -5.34 1 88.19 703 ILE A C 1
ATOM 5519 O O . ILE A 1 703 ? 16.812 6.383 -5.539 1 88.19 703 ILE A O 1
ATOM 5523 N N . PRO A 1 704 ? 15.828 8.227 -6.336 1 85.38 704 PRO A N 1
ATOM 5524 C CA . PRO A 1 704 ? 15.805 7.594 -7.656 1 85.38 704 PRO A CA 1
ATOM 5525 C C . PRO A 1 704 ? 17.203 7.242 -8.164 1 85.38 704 PRO A C 1
ATOM 5527 O O . PRO A 1 704 ? 17.375 6.227 -8.844 1 85.38 704 PRO A O 1
ATOM 5530 N N . PHE A 1 705 ? 18.141 8 -7.852 1 87.94 705 PHE A N 1
ATOM 5531 C CA . PHE A 1 705 ? 19.5 7.746 -8.32 1 87.94 705 PHE A CA 1
ATOM 5532 C C . PHE A 1 705 ? 20.031 6.449 -7.73 1 87.94 705 PHE A C 1
ATOM 5534 O O . PHE A 1 705 ? 20.594 5.617 -8.453 1 87.94 705 PHE A O 1
ATOM 5541 N N . THR A 1 706 ? 19.906 6.289 -6.422 1 91.88 706 THR A N 1
ATOM 5542 C CA . THR A 1 706 ? 20.375 5.082 -5.754 1 91.88 706 THR A CA 1
ATOM 5543 C C . THR A 1 706 ? 19.672 3.848 -6.305 1 91.88 706 THR A C 1
ATOM 5545 O O . THR A 1 706 ? 20.297 2.803 -6.492 1 91.88 706 THR A O 1
ATOM 5548 N N . THR A 1 707 ? 18.438 3.99 -6.551 1 86.44 707 THR A N 1
ATOM 5549 C CA . THR A 1 707 ? 17.688 2.873 -7.105 1 86.44 707 THR A CA 1
ATOM 5550 C C . THR A 1 707 ? 18.281 2.436 -8.445 1 86.44 707 THR A C 1
ATOM 5552 O O . THR A 1 707 ? 18.297 1.243 -8.758 1 86.44 707 THR A O 1
ATOM 5555 N N . THR A 1 708 ? 18.75 3.389 -9.195 1 85.75 708 THR A N 1
ATOM 5556 C CA . THR A 1 708 ? 19.328 3.102 -10.492 1 85.75 708 THR A CA 1
ATOM 5557 C C . THR A 1 708 ? 20.734 2.502 -10.336 1 85.75 708 THR A C 1
ATOM 5559 O O . THR A 1 708 ? 21.141 1.654 -11.125 1 85.75 708 THR A O 1
ATOM 5562 N N . MET A 1 709 ? 21.375 2.836 -9.336 1 91.38 709 MET A N 1
ATOM 5563 C CA . MET A 1 709 ? 22.781 2.461 -9.172 1 91.38 709 MET A CA 1
ATOM 5564 C C . MET A 1 709 ? 22.906 1.078 -8.547 1 91.38 709 MET A C 1
ATOM 5566 O O . MET A 1 709 ? 23.906 0.382 -8.758 1 91.38 709 MET A O 1
ATOM 5570 N N . ILE A 1 710 ? 21.984 0.62 -7.836 1 91.38 710 ILE A N 1
ATOM 5571 C CA . ILE A 1 710 ? 22.078 -0.636 -7.102 1 91.38 710 ILE A CA 1
ATOM 5572 C C . ILE A 1 710 ? 22.312 -1.79 -8.07 1 91.38 710 ILE A C 1
ATOM 5574 O O . ILE A 1 710 ? 23.281 -2.537 -7.934 1 91.38 710 ILE A O 1
ATOM 5578 N N . PRO A 1 711 ? 21.484 -1.921 -9.109 1 86.31 711 PRO A N 1
ATOM 5579 C CA . PRO A 1 711 ? 21.766 -3.021 -10.039 1 86.31 711 PRO A CA 1
ATOM 5580 C C . PRO A 1 711 ? 23.109 -2.877 -10.734 1 86.31 711 PRO A C 1
ATOM 5582 O O . PRO A 1 711 ? 23.766 -3.879 -11.047 1 86.31 711 PRO A O 1
ATOM 5585 N N . ILE A 1 712 ? 23.562 -1.695 -11 1 88.12 712 ILE A N 1
ATOM 5586 C CA . ILE A 1 712 ? 24.844 -1.444 -11.648 1 88.12 712 ILE A CA 1
ATOM 5587 C C . ILE A 1 712 ? 25.969 -1.922 -10.742 1 88.12 712 ILE A C 1
ATOM 5589 O O . ILE A 1 712 ? 26.875 -2.625 -11.195 1 88.12 712 ILE A O 1
ATOM 5593 N N . VAL A 1 713 ? 25.922 -1.589 -9.5 1 92.75 713 VAL A N 1
ATOM 5594 C CA . VAL A 1 713 ? 26.938 -1.968 -8.523 1 92.75 713 VAL A CA 1
ATOM 5595 C C . VAL A 1 713 ? 26.969 -3.486 -8.367 1 92.75 713 VAL A C 1
ATOM 5597 O O . VAL A 1 713 ? 28.031 -4.09 -8.297 1 92.75 713 VAL A O 1
ATOM 5600 N N . VAL A 1 714 ? 25.797 -4.086 -8.305 1 87.69 714 VAL A N 1
ATOM 5601 C CA . VAL A 1 714 ? 25.703 -5.535 -8.195 1 87.69 714 VAL A CA 1
ATOM 5602 C C . VAL A 1 714 ? 26.328 -6.191 -9.422 1 87.69 714 VAL A C 1
ATOM 5604 O O . VAL A 1 714 ? 27.125 -7.133 -9.289 1 87.69 714 VAL A O 1
ATOM 5607 N N . LYS A 1 715 ? 26.047 -5.637 -10.547 1 83.44 715 LYS A N 1
ATOM 5608 C CA . LYS A 1 715 ? 26.609 -6.191 -11.781 1 83.44 715 LYS A CA 1
ATOM 5609 C C . LYS A 1 715 ? 28.125 -6.004 -11.836 1 83.44 715 LYS A C 1
ATOM 5611 O O . LYS A 1 715 ? 28.844 -6.879 -12.328 1 83.44 715 LYS A O 1
ATOM 5616 N N . LEU A 1 716 ? 28.594 -4.949 -11.422 1 88.19 716 LEU A N 1
ATOM 5617 C CA . LEU A 1 716 ? 30.031 -4.684 -11.398 1 88.19 716 LEU A CA 1
ATOM 5618 C C . LEU A 1 716 ? 30.75 -5.695 -10.516 1 88.19 716 LEU A C 1
ATOM 5620 O O . LEU A 1 716 ? 31.844 -6.141 -10.852 1 88.19 716 LEU A O 1
ATOM 5624 N N . SER A 1 717 ? 30.141 -6.016 -9.414 1 88.69 717 SER A N 1
ATOM 5625 C CA . SER A 1 717 ? 30.75 -6.973 -8.484 1 88.69 717 SER A CA 1
ATOM 5626 C C . SER A 1 717 ? 30.781 -8.375 -9.086 1 88.69 717 SER A C 1
ATOM 5628 O O . SER A 1 717 ? 31.594 -9.211 -8.68 1 88.69 717 SER A O 1
ATOM 5630 N N . GLN A 1 718 ? 29.953 -8.562 -10.102 1 80.38 718 GLN A N 1
ATOM 5631 C CA . GLN A 1 718 ? 29.844 -9.883 -10.719 1 80.38 718 GLN A CA 1
ATOM 5632 C C . GLN A 1 718 ? 30.547 -9.914 -12.07 1 80.38 718 GLN A C 1
ATOM 5634 O O . GLN A 1 718 ? 30.547 -10.938 -12.758 1 80.38 718 GLN A O 1
ATOM 5639 N N . SER A 1 719 ? 31.141 -8.836 -12.562 1 79.12 719 SER A N 1
ATOM 5640 C CA . SER A 1 719 ? 31.688 -8.672 -13.906 1 79.12 719 SER A CA 1
ATOM 5641 C C . SER A 1 719 ? 33.031 -9.352 -14.031 1 79.12 719 SER A C 1
ATOM 5643 O O . SER A 1 719 ? 33.656 -9.328 -15.102 1 79.12 719 SER A O 1
ATOM 5645 N N . GLY A 1 720 ? 33.594 -10.016 -13.047 1 80.31 720 GLY A N 1
ATOM 5646 C CA . GLY A 1 720 ? 34.906 -10.648 -13.125 1 80.31 720 GLY A CA 1
ATOM 5647 C C . GLY A 1 720 ? 36.031 -9.68 -12.883 1 80.31 720 GLY A C 1
ATOM 5648 O O . GLY A 1 720 ? 37.219 -10.07 -12.945 1 80.31 720 GLY A O 1
ATOM 5649 N N . LEU A 1 721 ? 35.812 -8.461 -12.617 1 88.38 721 LEU A N 1
ATOM 5650 C CA . LEU A 1 721 ? 36.844 -7.434 -12.398 1 88.38 721 LEU A CA 1
ATOM 5651 C C . LEU A 1 721 ? 37.5 -7.602 -11.031 1 88.38 721 LEU A C 1
ATOM 5653 O O . LEU A 1 721 ? 38.469 -6.918 -10.719 1 88.38 721 LEU A O 1
ATOM 5657 N N . GLY A 1 722 ? 36.906 -8.484 -10.266 1 87.75 722 GLY A N 1
ATOM 5658 C CA . GLY A 1 722 ? 37.469 -8.703 -8.938 1 87.75 722 GLY A CA 1
ATOM 5659 C C . GLY A 1 722 ? 37.094 -7.621 -7.945 1 87.75 722 GLY A C 1
ATOM 5660 O O . GLY A 1 722 ? 37.875 -7.277 -7.066 1 87.75 722 GLY A O 1
ATOM 5661 N N . LEU A 1 723 ? 36.094 -6.969 -8.117 1 91.88 723 LEU A N 1
ATOM 5662 C CA . LEU A 1 723 ? 35.594 -5.934 -7.203 1 91.88 723 LEU A CA 1
ATOM 5663 C C . LEU A 1 723 ? 34.688 -6.523 -6.156 1 91.88 723 LEU A C 1
ATOM 5665 O O . LEU A 1 723 ? 33.562 -6.965 -6.48 1 91.88 723 LEU A O 1
ATOM 5669 N N . PRO A 1 724 ? 35.156 -6.512 -4.93 1 91.94 724 PRO A N 1
ATOM 5670 C CA . PRO A 1 724 ? 34.25 -6.988 -3.887 1 91.94 724 PRO A CA 1
ATOM 5671 C C . PRO A 1 724 ? 33 -6.109 -3.744 1 91.94 724 PRO A C 1
ATOM 5673 O O . PRO A 1 724 ? 33.094 -4.887 -3.863 1 91.94 724 PRO A O 1
ATOM 5676 N N . LEU A 1 725 ? 31.891 -6.672 -3.463 1 92.38 725 LEU A N 1
ATOM 5677 C CA . LEU A 1 725 ? 30.594 -6 -3.422 1 92.38 725 LEU A CA 1
ATOM 5678 C C . LEU A 1 725 ? 30.547 -4.969 -2.299 1 92.38 725 LEU A C 1
ATOM 5680 O O . LEU A 1 725 ? 30.047 -3.861 -2.484 1 92.38 725 LEU A O 1
ATOM 5684 N N . GLN A 1 726 ? 31.094 -5.262 -1.12 1 94.31 726 GLN A N 1
ATOM 5685 C CA . GLN A 1 726 ? 30.922 -4.453 0.082 1 94.31 726 GLN A CA 1
ATOM 5686 C C . GLN A 1 726 ? 31.562 -3.078 -0.075 1 94.31 726 GLN A C 1
ATOM 5688 O O . GLN A 1 726 ? 30.875 -2.055 0.032 1 94.31 726 GLN A O 1
ATOM 5693 N N . PRO A 1 727 ? 32.844 -2.973 -0.478 1 95.25 727 PRO A N 1
ATOM 5694 C CA . PRO A 1 727 ? 33.469 -1.649 -0.586 1 95.25 727 PRO A CA 1
ATOM 5695 C C . PRO A 1 727 ? 32.781 -0.76 -1.621 1 95.25 727 PRO A C 1
ATOM 5697 O O . PRO A 1 727 ? 32.625 0.444 -1.4 1 95.25 727 PRO A O 1
ATOM 5700 N N . ILE A 1 728 ? 32.406 -1.323 -2.668 1 95.25 728 ILE A N 1
ATOM 5701 C CA . ILE A 1 728 ? 31.781 -0.496 -3.701 1 95.25 728 ILE A CA 1
ATOM 5702 C C . ILE A 1 728 ? 30.359 -0.118 -3.287 1 95.25 728 ILE A C 1
ATOM 5704 O O . ILE A 1 728 ? 29.859 0.948 -3.654 1 95.25 728 ILE A O 1
ATOM 5708 N N . THR A 1 729 ? 29.672 -0.993 -2.506 1 96.31 729 THR A N 1
ATOM 5709 C CA . THR A 1 729 ? 28.359 -0.664 -1.961 1 96.31 729 THR A CA 1
ATOM 5710 C C . THR A 1 729 ? 28.469 0.485 -0.961 1 96.31 729 THR A C 1
ATOM 5712 O O . THR A 1 729 ? 27.641 1.396 -0.968 1 96.31 729 THR A O 1
ATOM 5715 N N . TRP A 1 730 ? 29.5 0.481 -0.072 1 97.44 730 TRP A N 1
ATOM 5716 C CA . TRP A 1 730 ? 29.703 1.57 0.876 1 97.44 730 TRP A CA 1
ATOM 5717 C C . TRP A 1 730 ? 30 2.877 0.147 1 97.44 730 TRP A C 1
ATOM 5719 O O . TRP A 1 730 ? 29.578 3.949 0.584 1 97.44 730 TRP A O 1
ATOM 5729 N N . SER A 1 731 ? 30.75 2.766 -0.963 1 97.81 731 SER A N 1
ATOM 5730 C CA . SER A 1 731 ? 31.047 3.936 -1.779 1 97.81 731 SER A CA 1
ATOM 5731 C C . SER A 1 731 ? 29.781 4.547 -2.367 1 97.81 731 SER A C 1
ATOM 5733 O O . SER A 1 731 ? 29.625 5.77 -2.379 1 97.81 731 SER A O 1
ATOM 5735 N N . LEU A 1 732 ? 28.906 3.695 -2.82 1 97.06 732 LEU A N 1
ATOM 5736 C CA . LEU A 1 732 ? 27.609 4.137 -3.314 1 97.06 732 LEU A CA 1
ATOM 5737 C C . LEU A 1 732 ? 26.812 4.816 -2.209 1 97.06 732 LEU A C 1
ATOM 5739 O O . LEU A 1 732 ? 26.281 5.91 -2.408 1 97.06 732 LEU A O 1
ATOM 5743 N N . ALA A 1 733 ? 26.703 4.184 -1.043 1 97.94 733 ALA A N 1
ATOM 5744 C CA . ALA A 1 733 ? 25.891 4.68 0.072 1 97.94 733 ALA A CA 1
ATOM 5745 C C . ALA A 1 733 ? 26.391 6.047 0.537 1 97.94 733 ALA A C 1
ATOM 5747 O O . ALA A 1 733 ? 25.609 6.996 0.637 1 97.94 733 ALA A O 1
ATOM 5748 N N . LEU A 1 734 ? 27.734 6.168 0.778 1 98.5 734 LEU A N 1
ATOM 5749 C CA . LEU A 1 734 ? 28.312 7.414 1.255 1 98.5 734 LEU A CA 1
ATOM 5750 C C . LEU A 1 734 ? 28.219 8.508 0.192 1 98.5 734 LEU A C 1
ATOM 5752 O O . LEU A 1 734 ? 27.844 9.641 0.492 1 98.5 734 LEU A O 1
ATOM 5756 N N . GLY A 1 735 ? 28.484 8.156 -1.03 1 98.06 735 GLY A N 1
ATOM 5757 C CA . GLY A 1 735 ? 28.406 9.125 -2.111 1 98.06 735 GLY A CA 1
ATOM 5758 C C . GLY A 1 735 ? 27.016 9.672 -2.33 1 98.06 735 GLY A C 1
ATOM 5759 O O . GLY A 1 735 ? 26.812 10.891 -2.357 1 98.06 735 GLY A O 1
ATOM 5760 N N . ALA A 1 736 ? 26.047 8.789 -2.455 1 96.75 736 ALA A N 1
ATOM 5761 C CA . ALA A 1 736 ? 24.672 9.18 -2.756 1 96.75 736 ALA A CA 1
ATOM 5762 C C . ALA A 1 736 ? 24.078 9.977 -1.607 1 96.75 736 ALA A C 1
ATOM 5764 O O . ALA A 1 736 ? 23.422 11 -1.833 1 96.75 736 ALA A O 1
ATOM 5765 N N . CYS A 1 737 ? 24.266 9.586 -0.379 1 97.44 737 CYS A N 1
ATOM 5766 C CA . CYS A 1 737 ? 23.656 10.242 0.777 1 97.44 737 CYS A CA 1
ATOM 5767 C C . CYS A 1 737 ? 24.297 11.602 1.031 1 97.44 737 CYS A C 1
ATOM 5769 O O . CYS A 1 737 ? 23.594 12.602 1.204 1 97.44 737 CYS A O 1
ATOM 5771 N N . LEU A 1 738 ? 25.656 11.633 1.025 1 98.19 738 LEU A N 1
ATOM 5772 C CA . LEU A 1 738 ? 26.328 12.906 1.26 1 98.19 738 LEU A CA 1
ATOM 5773 C C . LEU A 1 738 ? 26.125 13.859 0.091 1 98.19 738 LEU A C 1
ATOM 5775 O O . LEU A 1 738 ? 26.078 15.078 0.28 1 98.19 738 LEU A O 1
ATOM 5779 N N . GLY A 1 739 ? 26.016 13.305 -1.075 1 97.44 739 GLY A N 1
ATOM 5780 C CA . GLY A 1 739 ? 25.734 14.109 -2.254 1 97.44 739 GLY A CA 1
ATOM 5781 C C . GLY A 1 739 ? 24.422 14.867 -2.16 1 97.44 739 GLY A C 1
ATOM 5782 O O . GLY A 1 739 ? 24.281 15.953 -2.736 1 97.44 739 GLY A O 1
ATOM 5783 N N . GLY A 1 740 ? 23.469 14.336 -1.457 1 94.88 740 GLY A N 1
ATOM 5784 C CA . GLY A 1 740 ? 22.172 14.961 -1.281 1 94.88 740 GLY A CA 1
ATOM 5785 C C . GLY A 1 740 ? 22.25 16.344 -0.646 1 94.88 740 GLY A C 1
ATOM 5786 O O . GLY A 1 740 ? 21.328 17.141 -0.767 1 94.88 740 GLY A O 1
ATOM 5787 N N . ASN A 1 741 ? 23.344 16.672 -0.056 1 97.25 741 ASN A N 1
ATOM 5788 C CA . ASN A 1 741 ? 23.547 17.969 0.589 1 97.25 741 ASN A CA 1
ATOM 5789 C C . ASN A 1 741 ? 23.922 19.047 -0.421 1 97.25 741 ASN A C 1
ATOM 5791 O O . ASN A 1 741 ? 23.922 20.234 -0.096 1 97.25 741 ASN A O 1
ATOM 5795 N N . GLY A 1 742 ? 24.203 18.703 -1.636 1 96.12 742 GLY A N 1
ATOM 5796 C CA . GLY A 1 742 ? 24.812 19.609 -2.592 1 96.12 742 GLY A CA 1
ATOM 5797 C C . GLY A 1 742 ? 23.875 20.719 -3.039 1 96.12 742 GLY A C 1
ATOM 5798 O O . GLY A 1 742 ? 24.297 21.875 -3.178 1 96.12 742 GLY A O 1
ATOM 5799 N N . THR A 1 743 ? 22.656 20.359 -3.217 1 92.69 743 THR A N 1
ATOM 5800 C CA . THR A 1 743 ? 21.672 21.328 -3.664 1 92.69 743 THR A CA 1
ATOM 5801 C C . THR A 1 743 ? 20.344 21.125 -2.934 1 92.69 743 THR A C 1
ATOM 5803 O O . THR A 1 743 ? 20.172 20.141 -2.215 1 92.69 743 THR A O 1
ATOM 5806 N N . LEU A 1 744 ? 19.484 22.141 -3.164 1 89.75 744 LEU A N 1
ATOM 5807 C CA . LEU A 1 744 ? 18.156 22.109 -2.545 1 89.75 744 LEU A CA 1
ATOM 5808 C C . LEU A 1 744 ? 17.375 20.875 -3.002 1 89.75 744 LEU A C 1
ATOM 5810 O O . LEU A 1 744 ? 16.641 20.281 -2.217 1 89.75 744 LEU A O 1
ATOM 5814 N N . ILE A 1 745 ? 17.641 20.391 -4.227 1 84.25 745 ILE A N 1
ATOM 5815 C CA . ILE A 1 745 ? 16.828 19.328 -4.809 1 84.25 745 ILE A CA 1
ATOM 5816 C C . ILE A 1 745 ? 17.547 17.984 -4.613 1 84.25 745 ILE A C 1
ATOM 5818 O O . ILE A 1 745 ? 17 16.938 -4.969 1 84.25 745 ILE A O 1
ATOM 5822 N N . GLY A 1 746 ? 18.672 17.984 -4.027 1 88.81 746 GLY A N 1
ATOM 5823 C CA . GLY A 1 746 ? 19.5 16.797 -3.926 1 88.81 746 GLY A CA 1
ATOM 5824 C C . GLY A 1 746 ? 18.922 15.75 -2.994 1 88.81 746 GLY A C 1
ATOM 5825 O O . GLY A 1 746 ? 19.203 14.562 -3.133 1 88.81 746 GLY A O 1
ATOM 5826 N N . ALA A 1 747 ? 18.156 16.219 -1.998 1 90.88 747 ALA A N 1
ATOM 5827 C CA . ALA A 1 747 ? 17.516 15.297 -1.052 1 90.88 747 ALA A CA 1
ATOM 5828 C C . ALA A 1 747 ? 16.109 15.773 -0.685 1 90.88 747 ALA A C 1
ATOM 5830 O O . ALA A 1 747 ? 15.859 16.984 -0.631 1 90.88 747 ALA A O 1
ATOM 5831 N N . SER A 1 748 ? 15.281 14.883 -0.426 1 85.44 748 SER A N 1
ATOM 5832 C CA . SER A 1 748 ? 13.898 15.188 -0.061 1 85.44 748 SER A CA 1
ATOM 5833 C C . SER A 1 748 ? 13.836 16 1.224 1 85.44 748 SER A C 1
ATOM 5835 O O . SER A 1 748 ? 12.984 16.891 1.364 1 85.44 748 SER A O 1
ATOM 5837 N N . ALA A 1 749 ? 14.703 15.68 2.148 1 91.38 749 ALA A N 1
ATOM 5838 C CA . ALA A 1 749 ? 14.727 16.422 3.412 1 91.38 749 ALA A CA 1
ATOM 5839 C C . ALA A 1 749 ? 14.977 17.906 3.18 1 91.38 749 ALA A C 1
ATOM 5841 O O . ALA A 1 749 ? 14.438 18.75 3.898 1 91.38 749 ALA A O 1
ATOM 5842 N N . ASN A 1 750 ? 15.758 18.297 2.133 1 93.62 750 ASN A N 1
ATOM 5843 C CA . ASN A 1 750 ? 16.047 19.688 1.793 1 93.62 750 ASN A CA 1
ATOM 5844 C C . ASN A 1 750 ? 14.797 20.422 1.331 1 93.62 750 ASN A C 1
ATOM 5846 O O . ASN A 1 750 ? 14.508 21.531 1.802 1 93.62 750 ASN A O 1
ATOM 5850 N N . VAL A 1 751 ? 14.094 19.781 0.538 1 85 751 VAL A N 1
ATOM 5851 C CA . VAL A 1 751 ? 12.891 20.359 -0.049 1 85 751 VAL A CA 1
ATOM 5852 C C . VAL A 1 751 ? 11.82 20.516 1.025 1 85 751 VAL A C 1
ATOM 5854 O O . VAL A 1 751 ? 11.117 21.531 1.061 1 85 751 VAL A O 1
ATOM 5857 N N . VAL A 1 752 ? 11.719 19.578 1.858 1 86.38 752 VAL A N 1
ATOM 5858 C CA . VAL A 1 752 ? 10.742 19.609 2.943 1 86.38 752 VAL A CA 1
ATOM 5859 C C . VAL A 1 752 ? 11.07 20.766 3.893 1 86.38 752 VAL A C 1
ATOM 5861 O O . VAL A 1 752 ? 10.188 21.531 4.289 1 86.38 752 VAL A O 1
ATOM 5864 N N . ALA A 1 753 ? 12.289 20.875 4.23 1 91.31 753 ALA A N 1
ATOM 5865 C CA . ALA A 1 753 ? 12.719 21.969 5.094 1 91.31 753 ALA A CA 1
ATOM 5866 C C . ALA A 1 753 ? 12.398 23.328 4.469 1 91.31 753 ALA A C 1
ATOM 5868 O O . ALA A 1 753 ? 11.922 24.234 5.148 1 91.31 753 ALA A O 1
ATOM 5869 N N . ALA A 1 754 ? 12.664 23.438 3.223 1 88.44 754 ALA A N 1
ATOM 5870 C CA . ALA A 1 754 ? 12.375 24.672 2.5 1 88.44 754 ALA A CA 1
ATOM 5871 C C . ALA A 1 754 ? 10.883 24.953 2.488 1 88.44 754 ALA A C 1
ATOM 5873 O O . ALA A 1 754 ? 10.461 26.109 2.623 1 88.44 754 ALA A O 1
ATOM 5874 N N . GLY A 1 755 ? 10.156 23.953 2.318 1 80.12 755 GLY A N 1
ATOM 5875 C CA . GLY A 1 755 ? 8.711 24.109 2.355 1 80.12 755 GLY A CA 1
ATOM 5876 C C . GLY A 1 755 ? 8.195 24.578 3.701 1 80.12 755 GLY A C 1
ATOM 5877 O O . GLY A 1 755 ? 7.375 25.5 3.771 1 80.12 755 GLY A O 1
ATOM 5878 N N . ILE A 1 756 ? 8.664 24.016 4.73 1 83.25 756 ILE A N 1
ATOM 5879 C CA . ILE A 1 756 ? 8.273 24.375 6.086 1 83.25 756 ILE A CA 1
ATOM 5880 C C . ILE A 1 756 ? 8.695 25.812 6.379 1 83.25 756 ILE A C 1
ATOM 5882 O O . ILE A 1 756 ? 7.914 26.594 6.93 1 83.25 756 ILE A O 1
ATOM 5886 N N . ALA A 1 757 ? 9.875 26.156 5.988 1 86.88 757 ALA A N 1
ATOM 5887 C CA . ALA A 1 757 ? 10.383 27.5 6.188 1 86.88 757 ALA A CA 1
ATOM 5888 C C . ALA A 1 757 ? 9.555 28.516 5.398 1 86.88 757 ALA A C 1
ATOM 5890 O O . ALA A 1 757 ? 9.234 29.594 5.91 1 86.88 757 ALA A O 1
ATOM 5891 N N . GLU A 1 758 ? 9.266 28.141 4.25 1 79.56 758 GLU A N 1
ATOM 5892 C CA . GLU A 1 758 ? 8.469 29.016 3.393 1 79.56 758 GLU A CA 1
ATOM 5893 C C . GLU A 1 758 ? 7.09 29.266 3.986 1 79.56 758 GLU A C 1
ATOM 5895 O O . GLU A 1 758 ? 6.582 30.391 3.941 1 79.56 758 GLU A O 1
ATOM 5900 N N . GLN A 1 759 ? 6.594 28.312 4.539 1 69.5 759 GLN A N 1
ATOM 5901 C CA . GLN A 1 759 ? 5.277 28.422 5.16 1 69.5 759 GLN A CA 1
ATOM 5902 C C . GLN A 1 759 ? 5.301 29.375 6.344 1 69.5 759 GLN A C 1
ATOM 5904 O O . GLN A 1 759 ? 4.281 30 6.672 1 69.5 759 GLN A O 1
ATOM 5909 N N . GLN A 1 760 ? 6.41 29.5 6.859 1 74.69 760 GLN A N 1
ATOM 5910 C CA . GLN A 1 760 ? 6.555 30.391 8.008 1 74.69 760 GLN A CA 1
ATOM 5911 C C . GLN A 1 760 ? 7.148 31.734 7.586 1 74.69 760 GLN A C 1
ATOM 5913 O O . GLN A 1 760 ? 7.586 32.5 8.438 1 74.69 760 GLN A O 1
ATOM 5918 N N . GLY A 1 761 ? 7.242 31.875 6.281 1 68.38 761 GLY A N 1
ATOM 5919 C CA . GLY A 1 761 ? 7.645 33.188 5.762 1 68.38 761 GLY A CA 1
ATOM 5920 C C . GLY A 1 761 ? 9.133 33.281 5.48 1 68.38 761 GLY A C 1
ATOM 5921 O O . GLY A 1 761 ? 9.664 34.375 5.285 1 68.38 761 GLY A O 1
ATOM 5922 N N . TYR A 1 762 ? 9.82 32.125 5.496 1 81.25 762 TYR A N 1
ATOM 5923 C CA . TYR A 1 762 ? 11.258 32.125 5.254 1 81.25 762 TYR A CA 1
ATOM 5924 C C . TYR A 1 762 ? 11.594 31.281 4.027 1 81.25 762 TYR A C 1
ATOM 5926 O O . TYR A 1 762 ? 12.109 30.156 4.152 1 81.25 762 TYR A O 1
ATOM 5934 N N . PRO A 1 763 ? 11.5 31.828 2.863 1 83.38 763 PRO A N 1
ATOM 5935 C CA . PRO A 1 763 ? 11.805 31.047 1.665 1 83.38 763 PRO A CA 1
ATOM 5936 C C . PRO A 1 763 ? 13.297 30.812 1.475 1 83.38 763 PRO A C 1
ATOM 5938 O O . PRO A 1 763 ? 14.102 31.703 1.729 1 83.38 763 PRO A O 1
ATOM 5941 N N . ILE A 1 764 ? 13.617 29.672 1.13 1 87.19 764 ILE A N 1
ATOM 5942 C CA . ILE A 1 764 ? 15 29.297 0.845 1 87.19 764 ILE A CA 1
ATOM 5943 C C . ILE A 1 764 ? 15.188 29.109 -0.66 1 87.19 764 ILE A C 1
ATOM 5945 O O . ILE A 1 764 ? 14.578 28.234 -1.267 1 87.19 764 ILE A O 1
ATOM 5949 N N . SER A 1 765 ? 16.016 29.922 -1.258 1 82.56 765 SER A N 1
ATOM 5950 C CA . SER A 1 765 ? 16.297 29.812 -2.688 1 82.56 765 SER A CA 1
ATOM 5951 C C . SER A 1 765 ? 17.344 28.734 -2.965 1 82.56 765 SER A C 1
ATOM 5953 O O . SER A 1 765 ? 18.094 28.359 -2.068 1 82.56 765 SER A O 1
ATOM 5955 N N . PHE A 1 766 ? 17.359 28.297 -4.191 1 85.25 766 PHE A N 1
ATOM 5956 C CA . PHE A 1 766 ? 18.328 27.297 -4.637 1 85.25 766 PHE A CA 1
ATOM 5957 C C . PHE A 1 766 ? 19.75 27.797 -4.391 1 85.25 766 PHE A C 1
ATOM 5959 O O . PHE A 1 766 ? 20.578 27.062 -3.857 1 85.25 766 PHE A O 1
ATOM 5966 N N . ASN A 1 767 ? 20.016 29.016 -4.746 1 86.75 767 ASN A N 1
ATOM 5967 C CA . ASN A 1 767 ? 21.359 29.578 -4.637 1 86.75 767 ASN A CA 1
ATOM 5968 C C . ASN A 1 767 ? 21.766 29.75 -3.18 1 86.75 767 ASN A C 1
ATOM 5970 O O . ASN A 1 767 ? 22.953 29.578 -2.844 1 86.75 767 ASN A O 1
ATOM 5974 N N . TYR A 1 768 ? 20.797 30.156 -2.434 1 89.19 768 TYR A N 1
ATOM 5975 C CA . TYR A 1 768 ? 21.094 30.297 -1.015 1 89.19 768 TYR A CA 1
ATOM 5976 C C . TYR A 1 768 ? 21.516 28.969 -0.407 1 89.19 768 TYR A C 1
ATOM 5978 O O . TYR A 1 768 ? 22.5 28.891 0.339 1 89.19 768 TYR A O 1
ATOM 5986 N N . PHE A 1 769 ? 20.812 27.953 -0.701 1 94 769 PHE A N 1
ATOM 5987 C CA . PHE A 1 769 ? 21.141 26.609 -0.215 1 94 769 PHE A CA 1
ATOM 5988 C C . PHE A 1 769 ? 22.484 26.156 -0.765 1 94 769 PHE A C 1
ATOM 5990 O O . PHE A 1 769 ? 23.297 25.578 -0.033 1 94 769 PHE A O 1
ATOM 5997 N N . PHE A 1 770 ? 22.688 26.359 -2.043 1 93.5 770 PHE A N 1
ATOM 5998 C CA . PHE A 1 770 ? 23.859 25.891 -2.766 1 93.5 770 PHE A CA 1
ATOM 5999 C C . PHE A 1 770 ? 25.125 26.469 -2.15 1 93.5 770 PHE A C 1
ATOM 6001 O O . PHE A 1 770 ? 26.156 25.781 -2.082 1 93.5 770 PHE A O 1
ATOM 6008 N N . LYS A 1 771 ? 25.094 27.625 -1.714 1 93.19 771 LYS A N 1
ATOM 6009 C CA . LYS A 1 771 ? 26.266 28.328 -1.192 1 93.19 771 LYS A CA 1
ATOM 6010 C C . LYS A 1 771 ? 26.812 27.625 0.054 1 93.19 771 LYS A C 1
ATOM 6012 O O . LYS A 1 771 ? 28.016 27.625 0.287 1 93.19 771 LYS A O 1
ATOM 6017 N N . MET A 1 772 ? 26.016 27.062 0.768 1 94.81 772 MET A N 1
ATOM 6018 C CA . MET A 1 772 ? 26.453 26.359 1.971 1 94.81 772 MET A CA 1
ATOM 6019 C C . MET A 1 772 ? 26.453 24.859 1.759 1 94.81 772 MET A C 1
ATOM 6021 O O . MET A 1 772 ? 27.375 24.156 2.189 1 94.81 772 MET A O 1
ATOM 6025 N N . GLY A 1 773 ? 25.438 24.375 1.137 1 96.88 773 GLY A N 1
ATOM 6026 C CA . GLY A 1 773 ? 25.266 22.953 0.958 1 96.88 773 GLY A CA 1
ATOM 6027 C C . GLY A 1 773 ? 26.344 22.312 0.111 1 96.88 773 GLY A C 1
ATOM 6028 O O . GLY A 1 773 ? 26.906 21.281 0.486 1 96.88 773 GLY A O 1
ATOM 6029 N N . PHE A 1 774 ? 26.656 22.922 -0.995 1 97.12 774 PHE A N 1
ATOM 6030 C CA . PHE A 1 774 ? 27.594 22.328 -1.949 1 97.12 774 PHE A CA 1
ATOM 6031 C C . PHE A 1 774 ? 28.984 22.203 -1.348 1 97.12 774 PHE A C 1
ATOM 6033 O O . PHE A 1 774 ? 29.625 21.156 -1.432 1 97.12 774 PHE A O 1
ATOM 6040 N N . PRO A 1 775 ? 29.516 23.219 -0.721 1 97.31 775 PRO A N 1
ATOM 6041 C CA . PRO A 1 775 ? 30.812 23.078 -0.075 1 97.31 775 PRO A CA 1
ATOM 6042 C C . PRO A 1 775 ? 30.828 22.031 1.023 1 97.31 775 PRO A C 1
ATOM 6044 O O . PRO A 1 775 ? 31.797 21.297 1.171 1 97.31 775 PRO A O 1
ATOM 6047 N N . CYS A 1 776 ? 29.781 22 1.78 1 97.75 776 CYS A N 1
ATOM 6048 C CA . CYS A 1 776 ? 29.688 20.984 2.816 1 97.75 776 CYS A CA 1
ATOM 6049 C C . CYS A 1 776 ? 29.688 19.578 2.203 1 97.75 776 CYS A C 1
ATOM 6051 O O . CYS A 1 776 ? 30.281 18.656 2.762 1 97.75 776 CYS A O 1
ATOM 6053 N N . MET A 1 777 ? 28.953 19.422 1.057 1 98.12 777 MET A N 1
ATOM 6054 C CA . MET A 1 777 ? 28.906 18.156 0.339 1 98.12 777 MET A CA 1
ATOM 6055 C C . MET A 1 777 ? 30.312 17.75 -0.121 1 98.12 777 MET A C 1
ATOM 6057 O O . MET A 1 777 ? 30.703 16.594 0.047 1 98.12 777 MET A O 1
ATOM 6061 N N . LEU A 1 778 ? 31.094 18.719 -0.648 1 98 778 LEU A N 1
ATOM 6062 C CA . LEU A 1 778 ? 32.438 18.438 -1.128 1 98 778 LEU A CA 1
ATOM 6063 C C . LEU A 1 778 ? 33.344 17.984 0.017 1 98 778 LEU A C 1
ATOM 6065 O O . LEU A 1 778 ? 34.094 17.016 -0.116 1 98 778 LEU A O 1
ATOM 6069 N N . VAL A 1 779 ? 33.281 18.656 1.117 1 98.06 779 VAL A N 1
ATOM 6070 C CA . VAL A 1 779 ? 34.125 18.375 2.26 1 98.06 779 VAL A CA 1
ATOM 6071 C C . VAL A 1 779 ? 33.781 17.016 2.844 1 98.06 779 VAL A C 1
ATOM 6073 O O . VAL A 1 779 ? 34.656 16.188 3.102 1 98.06 779 VAL A O 1
ATOM 6076 N N . SER A 1 780 ? 32.531 16.781 3.072 1 98.38 780 SER A N 1
ATOM 6077 C CA . SER A 1 780 ? 32.094 15.516 3.654 1 98.38 780 SER A CA 1
ATOM 6078 C C . SER A 1 780 ? 32.406 14.352 2.727 1 98.38 780 SER A C 1
ATOM 6080 O O . SER A 1 780 ? 32.812 13.281 3.184 1 98.38 780 SER A O 1
ATOM 6082 N N . THR A 1 781 ? 32.219 14.523 1.411 1 98.38 781 THR A N 1
ATOM 6083 C CA . THR A 1 781 ? 32.5 13.477 0.44 1 98.38 781 THR A CA 1
ATOM 6084 C C . THR A 1 781 ? 34 13.18 0.39 1 98.38 781 THR A C 1
ATOM 6086 O O . THR A 1 781 ? 34.406 12.031 0.233 1 98.38 781 THR A O 1
ATOM 6089 N N . ALA A 1 782 ? 34.812 14.211 0.51 1 98.5 782 ALA A N 1
ATOM 6090 C CA . ALA A 1 782 ? 36.25 14.023 0.552 1 98.5 782 ALA A CA 1
ATOM 6091 C C . ALA A 1 782 ? 36.656 13.188 1.761 1 98.5 782 ALA A C 1
ATOM 6093 O O . ALA A 1 782 ? 37.531 12.305 1.652 1 98.5 782 ALA A O 1
ATOM 6094 N N . VAL A 1 783 ? 36.125 13.523 2.855 1 98.5 783 VAL A N 1
ATOM 6095 C CA . VAL A 1 783 ? 36.406 12.758 4.066 1 98.5 783 VAL A CA 1
ATOM 6096 C C . VAL A 1 783 ? 36 11.305 3.873 1 98.5 783 VAL A C 1
ATOM 6098 O O . VAL A 1 783 ? 36.719 10.391 4.25 1 98.5 783 VAL A O 1
ATOM 6101 N N . ALA A 1 784 ? 34.812 11.078 3.322 1 98.38 784 ALA A N 1
ATOM 6102 C CA . ALA A 1 784 ? 34.312 9.734 3.057 1 98.38 784 ALA A CA 1
ATOM 6103 C C . ALA A 1 784 ? 35.25 8.984 2.117 1 98.38 784 ALA A C 1
ATOM 6105 O O . ALA A 1 784 ? 35.438 7.773 2.266 1 98.38 784 ALA A O 1
ATOM 6106 N N . THR A 1 785 ? 35.812 9.68 1.137 1 98.31 785 THR A N 1
ATOM 6107 C CA . THR A 1 785 ? 36.75 9.086 0.195 1 98.31 785 THR A CA 1
ATOM 6108 C C . THR A 1 785 ? 38 8.57 0.921 1 98.31 785 THR A C 1
ATOM 6110 O O . THR A 1 785 ? 38.438 7.441 0.697 1 98.31 785 THR A O 1
ATOM 6113 N N . VAL A 1 786 ? 38.562 9.391 1.772 1 98.19 786 VAL A N 1
ATOM 6114 C CA . VAL A 1 786 ? 39.75 9.016 2.529 1 98.19 786 VAL A CA 1
ATOM 6115 C C . VAL A 1 786 ? 39.438 7.832 3.439 1 98.19 786 VAL A C 1
ATOM 6117 O O . VAL A 1 786 ? 40.219 6.898 3.555 1 98.19 786 VAL A O 1
ATOM 6120 N N . TYR A 1 787 ? 38.312 7.895 4.047 1 98.31 787 TYR A N 1
ATOM 6121 C CA . TYR A 1 787 ? 37.906 6.812 4.934 1 98.31 787 TYR A CA 1
ATOM 6122 C C . TYR A 1 787 ? 37.812 5.492 4.18 1 98.31 787 TYR A C 1
ATOM 6124 O O . TYR A 1 787 ? 38.312 4.469 4.645 1 98.31 787 TYR A O 1
ATOM 6132 N N . ILE A 1 788 ? 37.156 5.488 3.002 1 97.94 788 ILE A N 1
ATOM 6133 C CA . ILE A 1 788 ? 36.969 4.273 2.221 1 97.94 788 ILE A CA 1
ATOM 6134 C C . ILE A 1 788 ? 38.312 3.734 1.76 1 97.94 788 ILE A C 1
ATOM 6136 O O . ILE A 1 788 ? 38.562 2.527 1.808 1 97.94 788 ILE A O 1
ATOM 6140 N N . LEU A 1 789 ? 39.25 4.617 1.32 1 97.44 789 LEU A N 1
ATOM 6141 C CA . LEU A 1 789 ? 40.531 4.199 0.83 1 97.44 789 LEU A CA 1
ATOM 6142 C C . LEU A 1 789 ? 41.375 3.559 1.944 1 97.44 789 LEU A C 1
ATOM 6144 O O . LEU A 1 789 ? 42.031 2.533 1.73 1 97.44 789 LEU A O 1
ATOM 6148 N N . ILE A 1 790 ? 41.219 4.082 3.125 1 97.25 790 ILE A N 1
ATOM 6149 C CA . ILE A 1 790 ? 42.031 3.572 4.238 1 97.25 790 ILE A CA 1
ATOM 6150 C C . ILE A 1 790 ? 41.406 2.285 4.77 1 97.25 790 ILE A C 1
ATOM 6152 O O . ILE A 1 790 ? 42.094 1.271 4.918 1 97.25 790 ILE A O 1
ATOM 6156 N N . SER A 1 791 ? 40.125 2.258 4.934 1 96.88 791 SER A N 1
ATOM 6157 C CA . SER A 1 791 ? 39.469 1.19 5.676 1 96.88 791 SER A CA 1
ATOM 6158 C C . SER A 1 791 ? 39.156 0.009 4.766 1 96.88 791 SER A C 1
ATOM 6160 O O . SER A 1 791 ? 39.062 -1.128 5.23 1 96.88 791 SER A O 1
ATOM 6162 N N . HIS A 1 792 ? 39.031 0.226 3.432 1 95.75 792 HIS A N 1
ATOM 6163 C CA . HIS A 1 792 ? 38.531 -0.867 2.623 1 95.75 792 HIS A CA 1
ATOM 6164 C C . HIS A 1 792 ? 39.438 -1.178 1.449 1 95.75 792 HIS A C 1
ATOM 6166 O O . HIS A 1 792 ? 39.312 -2.227 0.814 1 95.75 792 HIS A O 1
ATOM 6172 N N . VAL A 1 793 ? 40.344 -0.272 1.207 1 95.19 793 VAL A N 1
ATOM 6173 C CA . VAL A 1 793 ? 41.281 -0.541 0.12 1 95.19 793 VAL A CA 1
ATOM 6174 C C . VAL A 1 793 ? 42.656 -0.904 0.693 1 95.19 793 VAL A C 1
ATOM 6176 O O . VAL A 1 793 ? 43.219 -1.956 0.369 1 95.19 793 VAL A O 1
ATOM 6179 N N . ILE A 1 794 ? 43.125 -0.059 1.596 1 94.44 794 ILE A N 1
ATOM 6180 C CA . ILE A 1 794 ? 44.406 -0.309 2.201 1 94.44 794 ILE A CA 1
ATOM 6181 C C . ILE A 1 794 ? 44.281 -1.411 3.25 1 94.44 794 ILE A C 1
ATOM 6183 O O . ILE A 1 794 ? 45.062 -2.371 3.244 1 94.44 794 ILE A O 1
ATOM 6187 N N . ILE A 1 795 ? 43.188 -1.198 4.164 1 92.12 795 ILE A N 1
ATOM 6188 C CA . ILE A 1 795 ? 42.844 -2.225 5.137 1 92.12 795 ILE A CA 1
ATOM 6189 C C . ILE A 1 795 ? 41.625 -3.021 4.629 1 92.12 795 ILE A C 1
ATOM 6191 O O . ILE A 1 795 ? 40.5 -2.535 4.656 1 92.12 795 ILE A O 1
ATOM 6195 N N . PRO A 1 796 ? 41.969 -4.035 3.926 1 88.44 796 PRO A N 1
ATOM 6196 C CA . PRO A 1 796 ? 40.844 -4.742 3.303 1 88.44 796 PRO A CA 1
ATOM 6197 C C . PRO A 1 796 ? 39.812 -5.234 4.32 1 88.44 796 PRO A C 1
ATOM 6199 O O . PRO A 1 796 ? 39.594 -6.441 4.449 1 88.44 796 PRO A O 1
ATOM 6202 N N . TRP A 1 797 ? 39.094 -4.262 4.859 1 92.31 797 TRP A N 1
ATOM 6203 C CA . TRP A 1 797 ? 38.031 -4.551 5.844 1 92.31 797 TRP A CA 1
ATOM 6204 C C . TRP A 1 797 ? 36.719 -4.848 5.16 1 92.31 797 TRP A C 1
ATOM 6206 O O . TRP A 1 797 ? 35.938 -3.93 4.867 1 92.31 797 TRP A O 1
ATOM 6216 N N . TYR A 1 798 ? 36.5 -6.078 4.852 1 87.38 798 TYR A N 1
ATOM 6217 C CA . TYR A 1 798 ? 35.219 -6.52 4.277 1 87.38 798 TYR A CA 1
ATOM 6218 C C . TYR A 1 798 ? 35.156 -8.039 4.219 1 87.38 798 TYR A C 1
ATOM 6220 O O . TYR A 1 798 ? 36.188 -8.719 4.215 1 87.38 798 TYR A O 1
ATOM 6228 N N . MET B 1 1 ? -53 -42.062 -28.734 1 15.39 1 MET B N 1
ATOM 6229 C CA . MET B 1 1 ? -54.031 -42.312 -27.719 1 15.39 1 MET B CA 1
ATOM 6230 C C . MET B 1 1 ? -53.656 -41.656 -26.406 1 15.39 1 MET B C 1
ATOM 6232 O O . MET B 1 1 ? -52.594 -41.062 -26.281 1 15.39 1 MET B O 1
ATOM 6236 N N . GLY B 1 2 ? -53.438 -42.5 -25.359 1 16.22 2 GLY B N 1
ATOM 6237 C CA . GLY B 1 2 ? -54.062 -42.469 -24.047 1 16.22 2 GLY B CA 1
ATOM 6238 C C . GLY B 1 2 ? -53.5 -41.406 -23.125 1 16.22 2 GLY B C 1
ATOM 6239 O O . GLY B 1 2 ? -52.438 -40.844 -23.422 1 16.22 2 GLY B O 1
ATOM 6240 N N . ASP B 1 3 ? -53.625 -41.469 -21.609 1 15.27 3 ASP B N 1
ATOM 6241 C CA . ASP B 1 3 ? -54.281 -41.031 -20.391 1 15.27 3 ASP B CA 1
ATOM 6242 C C . ASP B 1 3 ? -53.281 -40.469 -19.375 1 15.27 3 ASP B C 1
ATOM 6244 O O . ASP B 1 3 ? -53.656 -40.031 -18.297 1 15.27 3 ASP B O 1
ATOM 6248 N N . THR B 1 4 ? -52 -40.781 -19.453 1 16.48 4 THR B N 1
ATOM 6249 C CA . THR B 1 4 ? -51.531 -41.188 -18.125 1 16.48 4 THR B CA 1
ATOM 6250 C C . THR B 1 4 ? -51.594 -40 -17.156 1 16.48 4 THR B C 1
ATOM 6252 O O . THR B 1 4 ? -51.312 -38.844 -17.531 1 16.48 4 THR B O 1
ATOM 6255 N N . GLU B 1 5 ? -51.906 -40.188 -15.828 1 15.48 5 GLU B N 1
ATOM 6256 C CA . GLU B 1 5 ? -52.531 -40 -14.523 1 15.48 5 GLU B CA 1
ATOM 6257 C C . GLU B 1 5 ? -51.688 -39.062 -13.641 1 15.48 5 GLU B C 1
ATOM 6259 O O . GLU B 1 5 ? -50.438 -39.031 -13.766 1 15.48 5 GLU B O 1
ATOM 6264 N N . LYS B 1 6 ? -52.344 -38.281 -12.672 1 17.22 6 LYS B N 1
ATOM 6265 C CA . LYS B 1 6 ? -52.594 -37.25 -11.688 1 17.22 6 LYS B CA 1
ATOM 6266 C C . LYS B 1 6 ? -51.625 -37.375 -10.492 1 17.22 6 LYS B C 1
ATOM 6268 O O . LYS B 1 6 ? -50.969 -36.438 -10.102 1 17.22 6 LYS B O 1
ATOM 6273 N N . ARG B 1 7 ? -52.188 -37.875 -9.203 1 15.6 7 ARG B N 1
ATOM 6274 C CA . ARG B 1 7 ? -52.719 -37.344 -7.945 1 15.6 7 ARG B CA 1
ATOM 6275 C C . ARG B 1 7 ? -51.844 -37.781 -6.77 1 15.6 7 ARG B C 1
ATOM 6277 O O . ARG B 1 7 ? -51.688 -37 -5.809 1 15.6 7 ARG B O 1
ATOM 6284 N N . SER B 1 8 ? -51.781 -39.125 -6.422 1 14.59 8 SER B N 1
ATOM 6285 C CA . SER B 1 8 ? -52.094 -39.625 -5.098 1 14.59 8 SER B CA 1
ATOM 6286 C C . SER B 1 8 ? -50.906 -39.531 -4.156 1 14.59 8 SER B C 1
ATOM 6288 O O . SER B 1 8 ? -50.906 -40.156 -3.098 1 14.59 8 SER B O 1
ATOM 6290 N N . PHE B 1 9 ? -50.031 -38.594 -4.18 1 14.92 9 PHE B N 1
ATOM 6291 C CA . PHE B 1 9 ? -48.781 -39.031 -3.547 1 14.92 9 PHE B CA 1
ATOM 6292 C C . PHE B 1 9 ? -49.031 -39.438 -2.098 1 14.92 9 PHE B C 1
ATOM 6294 O O . PHE B 1 9 ? -50.094 -39.156 -1.538 1 14.92 9 PHE B O 1
ATOM 6301 N N . GLY B 1 10 ? -48.156 -39.031 -1.163 1 14.27 10 GLY B N 1
ATOM 6302 C CA . GLY B 1 10 ? -47.25 -39.688 -0.224 1 14.27 10 GLY B CA 1
ATOM 6303 C C . GLY B 1 10 ? -47.844 -39.781 1.175 1 14.27 10 GLY B C 1
ATOM 6304 O O . GLY B 1 10 ? -48.219 -38.781 1.773 1 14.27 10 GLY B O 1
ATOM 6305 N N . GLN B 1 11 ? -48.594 -40.75 1.756 1 14.45 11 GLN B N 1
ATOM 6306 C CA . GLN B 1 11 ? -49.312 -41.25 2.934 1 14.45 11 GLN B CA 1
ATOM 6307 C C . GLN B 1 11 ? -48.406 -41.25 4.16 1 14.45 11 GLN B C 1
ATOM 6309 O O . GLN B 1 11 ? -48.844 -40.969 5.273 1 14.45 11 GLN B O 1
ATOM 6314 N N . THR B 1 12 ? -47.281 -41.812 4.234 1 14.78 12 THR B N 1
ATOM 6315 C CA . THR B 1 12 ? -47.156 -42.906 5.203 1 14.78 12 THR B CA 1
ATOM 6316 C C . THR B 1 12 ? -47.25 -42.344 6.629 1 14.78 12 THR B C 1
ATOM 6318 O O . THR B 1 12 ? -46.969 -41.156 6.863 1 14.78 12 THR B O 1
ATOM 6321 N N . ASN B 1 13 ? -47.25 -43.25 7.766 1 14.71 13 ASN B N 1
ATOM 6322 C CA . ASN B 1 13 ? -47.75 -43.875 9 1 14.71 13 ASN B CA 1
ATOM 6323 C C . ASN B 1 13 ? -46.875 -43.469 10.195 1 14.71 13 ASN B C 1
ATOM 6325 O O . ASN B 1 13 ? -47.25 -43.719 11.344 1 14.71 13 ASN B O 1
ATOM 6329 N N . VAL B 1 14 ? -45.719 -42.969 10.211 1 13.8 14 VAL B N 1
ATOM 6330 C CA . VAL B 1 14 ? -44.969 -43.625 11.297 1 13.8 14 VAL B CA 1
ATOM 6331 C C . VAL B 1 14 ? -45.656 -43.312 12.633 1 13.8 14 VAL B C 1
ATOM 6333 O O . VAL B 1 14 ? -46.25 -42.25 12.797 1 13.8 14 VAL B O 1
ATOM 6336 N N . LYS B 1 15 ? -45.469 -44.188 13.836 1 14.99 15 LYS B N 1
ATOM 6337 C CA . LYS B 1 15 ? -45.844 -44.938 15.039 1 14.99 15 LYS B CA 1
ATOM 6338 C C . LYS B 1 15 ? -45.375 -44.219 16.297 1 14.99 15 LYS B C 1
ATOM 6340 O O . LYS B 1 15 ? -45.719 -44.625 17.422 1 14.99 15 LYS B O 1
ATOM 6345 N N . GLY B 1 16 ? -44.688 -43.188 16.312 1 13.05 16 GLY B N 1
ATOM 6346 C CA . GLY B 1 16 ? -43.906 -43.219 17.531 1 13.05 16 GLY B CA 1
ATOM 6347 C C . GLY B 1 16 ? -44.781 -43.219 18.797 1 13.05 16 GLY B C 1
ATOM 6348 O O . GLY B 1 16 ? -45.812 -42.531 18.828 1 13.05 16 GLY B O 1
ATOM 6349 N N . TYR B 1 17 ? -44.594 -43.969 19.984 1 14.08 17 TYR B N 1
ATOM 6350 C CA . TYR B 1 17 ? -44.938 -44.625 21.234 1 14.08 17 TYR B CA 1
ATOM 6351 C C . TYR B 1 17 ? -44.938 -43.656 22.391 1 14.08 17 TYR B C 1
ATOM 6353 O O . TYR B 1 17 ? -44.5 -42.5 22.234 1 14.08 17 TYR B O 1
ATOM 6361 N N . GLY B 1 18 ? -44.031 -43.875 23.484 1 13.7 18 GLY B N 1
ATOM 6362 C CA . GLY B 1 18 ? -44.281 -44.375 24.828 1 13.7 18 GLY B CA 1
ATOM 6363 C C . GLY B 1 18 ? -44.594 -43.281 25.844 1 13.7 18 GLY B C 1
ATOM 6364 O O . GLY B 1 18 ? -44.531 -42.094 25.516 1 13.7 18 GLY B O 1
ATOM 6365 N N . ALA B 1 19 ? -43.781 -43.219 27.188 1 13.9 19 ALA B N 1
ATOM 6366 C CA . ALA B 1 19 ? -43.906 -43.625 28.578 1 13.9 19 ALA B CA 1
ATOM 6367 C C . ALA B 1 19 ? -44.188 -42.438 29.484 1 13.9 19 ALA B C 1
ATOM 6369 O O . ALA B 1 19 ? -44 -41.281 29.078 1 13.9 19 ALA B O 1
ATOM 6370 N N . THR B 1 20 ? -43.562 -42.406 30.906 1 14.38 20 THR B N 1
ATOM 6371 C CA . THR B 1 20 ? -43.938 -42.688 32.281 1 14.38 20 THR B CA 1
ATOM 6372 C C . THR B 1 20 ? -44.031 -41.406 33.094 1 14.38 20 THR B C 1
ATOM 6374 O O . THR B 1 20 ? -43.625 -40.344 32.625 1 14.38 20 THR B O 1
ATOM 6377 N N . SER B 1 21 ? -43.469 -41.25 34.688 1 13.79 21 SER B N 1
ATOM 6378 C CA . SER B 1 21 ? -43.906 -41.375 36.062 1 13.79 21 SER B CA 1
ATOM 6379 C C . SER B 1 21 ? -43.656 -40.094 36.844 1 13.79 21 SER B C 1
ATOM 6381 O O . SER B 1 21 ? -44.438 -39.719 37.688 1 13.79 21 SER B O 1
ATOM 6383 N N . ALA B 1 22 ? -42.531 -39.375 37.125 1 15.12 22 ALA B N 1
ATOM 6384 C CA . ALA B 1 22 ? -42.062 -39.406 38.531 1 15.12 22 ALA B CA 1
ATOM 6385 C C . ALA B 1 22 ? -42.875 -38.469 39.406 1 15.12 22 ALA B C 1
ATOM 6387 O O . ALA B 1 22 ? -43.469 -37.5 38.906 1 15.12 22 ALA B O 1
ATOM 6388 N N . PRO B 1 23 ? -42.844 -38.531 41 1 14.94 23 PRO B N 1
ATOM 6389 C CA . PRO B 1 23 ? -43.531 -38.531 42.281 1 14.94 23 PRO B CA 1
ATOM 6390 C C . PRO B 1 23 ? -43.625 -37.156 42.906 1 14.94 23 PRO B C 1
ATOM 6392 O O . PRO B 1 23 ? -43.094 -36.188 42.375 1 14.94 23 PRO B O 1
ATOM 6395 N N . TYR B 1 24 ? -43.094 -37.031 44.375 1 14.45 24 TYR B N 1
ATOM 6396 C CA . TYR B 1 24 ? -43.5 -36.938 45.781 1 14.45 24 TYR B CA 1
ATOM 6397 C C . TYR B 1 24 ? -43.438 -35.5 46.281 1 14.45 24 TYR B C 1
ATOM 6399 O O . TYR B 1 24 ? -42.938 -34.625 45.594 1 14.45 24 TYR B O 1
ATOM 6407 N N . HIS B 1 25 ? -42.562 -35.125 47.594 1 14.66 25 HIS B N 1
ATOM 6408 C CA . HIS B 1 25 ? -42.875 -35.031 49.031 1 14.66 25 HIS B CA 1
ATOM 6409 C C . HIS B 1 25 ? -43.031 -33.594 49.469 1 14.66 25 HIS B C 1
ATOM 6411 O O . HIS B 1 25 ? -42.656 -32.656 48.719 1 14.66 25 HIS B O 1
ATOM 6417 N N . ASP B 1 26 ? -42.375 -33.094 50.906 1 14.31 26 ASP B N 1
ATOM 6418 C CA . ASP B 1 26 ? -42.719 -32.938 52.312 1 14.31 26 ASP B CA 1
ATOM 6419 C C . ASP B 1 26 ? -42.688 -31.453 52.688 1 14.31 26 ASP B C 1
ATOM 6421 O O . ASP B 1 26 ? -43.656 -30.938 53.25 1 14.31 26 ASP B O 1
ATOM 6425 N N . MET B 1 27 ? -41.531 -30.906 53.656 1 14.69 27 MET B N 1
ATOM 6426 C CA . MET B 1 27 ? -41.531 -30.672 55.094 1 14.69 27 MET B CA 1
ATOM 6427 C C . MET B 1 27 ? -41.906 -29.234 55.438 1 14.69 27 MET B C 1
ATOM 6429 O O . MET B 1 27 ? -41.844 -28.359 54.562 1 14.69 27 MET B O 1
ATOM 6433 N N . GLU B 1 28 ? -41.438 -28.609 56.812 1 14.22 28 GLU B N 1
ATOM 6434 C CA . GLU B 1 28 ? -41.812 -28.25 58.188 1 14.22 28 GLU B CA 1
ATOM 6435 C C . GLU B 1 28 ? -41.844 -26.734 58.375 1 14.22 28 GLU B C 1
ATOM 6437 O O . GLU B 1 28 ? -42.844 -26.156 58.781 1 14.22 28 GLU B O 1
ATOM 6442 N N . ASP B 1 29 ? -40.844 -26.109 59.406 1 14.67 29 ASP B N 1
ATOM 6443 C CA . ASP B 1 29 ? -41 -25.672 60.781 1 14.67 29 ASP B CA 1
ATOM 6444 C C . ASP B 1 29 ? -41.312 -24.188 60.875 1 14.67 29 ASP B C 1
ATOM 6446 O O . ASP B 1 29 ? -41.094 -23.453 59.906 1 14.67 29 ASP B O 1
ATOM 6450 N N . VAL B 1 30 ? -40.844 -23.391 62.219 1 14.87 30 VAL B N 1
ATOM 6451 C CA . VAL B 1 30 ? -41.344 -22.875 63.5 1 14.87 30 VAL B CA 1
ATOM 6452 C C . VAL B 1 30 ? -41.25 -21.359 63.531 1 14.87 30 VAL B C 1
ATOM 6454 O O . VAL B 1 30 ? -40.625 -20.75 62.625 1 14.87 30 VAL B O 1
ATOM 6457 N N . GLU B 1 31 ? -40.5 -20.641 64.688 1 14.34 31 GLU B N 1
ATOM 6458 C CA . GLU B 1 31 ? -40.875 -20.047 65.938 1 14.34 31 GLU B CA 1
ATOM 6459 C C . GLU B 1 31 ? -40.875 -18.531 65.875 1 14.34 31 GLU B C 1
ATOM 6461 O O . GLU B 1 31 ? -41.875 -17.891 66.188 1 14.34 31 GLU B O 1
ATOM 6466 N N . TYR B 1 32 ? -39.906 -17.766 66.75 1 14.6 32 TYR B N 1
ATOM 6467 C CA . TYR B 1 32 ? -39.969 -17.094 68.062 1 14.6 32 TYR B CA 1
ATOM 6468 C C . TYR B 1 32 ? -40.156 -15.594 67.875 1 14.6 32 TYR B C 1
ATOM 6470 O O . TYR B 1 32 ? -39.875 -15.047 66.812 1 14.6 32 TYR B O 1
ATOM 6478 N N . ASN B 1 33 ? -39.688 -14.672 69.062 1 14.2 33 ASN B N 1
ATOM 6479 C CA . ASN B 1 33 ? -40.094 -13.891 70.188 1 14.2 33 ASN B CA 1
ATOM 6480 C C . ASN B 1 33 ? -39.938 -12.391 69.938 1 14.2 33 ASN B C 1
ATOM 6482 O O . ASN B 1 33 ? -39.5 -11.984 68.875 1 14.2 33 ASN B O 1
ATOM 6486 N N . ASP B 1 34 ? -39.031 -11.594 70.938 1 14.13 34 ASP B N 1
ATOM 6487 C CA . ASP B 1 34 ? -39.25 -10.734 72.125 1 14.13 34 ASP B CA 1
ATOM 6488 C C . ASP B 1 34 ? -39.188 -9.258 71.75 1 14.13 34 ASP B C 1
ATOM 6490 O O . ASP B 1 34 ? -38.75 -8.914 70.625 1 14.13 34 ASP B O 1
ATOM 6494 N N . ASP B 1 35 ? -38.469 -8.273 72.688 1 14.2 35 ASP B N 1
ATOM 6495 C CA . ASP B 1 35 ? -38.719 -7.336 73.812 1 14.2 35 ASP B CA 1
ATOM 6496 C C . ASP B 1 35 ? -38.406 -5.902 73.375 1 14.2 35 ASP B C 1
ATOM 6498 O O . ASP B 1 35 ? -39.25 -5.012 73.5 1 14.2 35 ASP B O 1
ATOM 6502 N N . HIS B 1 36 ? -37.25 -5.168 74.062 1 14.59 36 HIS B N 1
ATOM 6503 C CA . HIS B 1 36 ? -37.188 -4.141 75.062 1 14.59 36 HIS B CA 1
ATOM 6504 C C . HIS B 1 36 ? -37.125 -2.744 74.438 1 14.59 36 HIS B C 1
ATOM 6506 O O . HIS B 1 36 ? -36.875 -2.596 73.25 1 14.59 36 HIS B O 1
ATOM 6512 N N . SER B 1 37 ? -36.438 -1.595 75.312 1 14.12 37 SER B N 1
ATOM 6513 C CA . SER B 1 37 ? -36.656 -0.489 76.25 1 14.12 37 SER B CA 1
ATOM 6514 C C . SER B 1 37 ? -36.219 0.841 75.625 1 14.12 37 SER B C 1
ATOM 6516 O O . SER B 1 37 ? -37 1.804 75.625 1 14.12 37 SER B O 1
ATOM 6518 N N . ARG B 1 38 ? -34.844 1.344 75.812 1 14.8 38 ARG B N 1
ATOM 6519 C CA . ARG B 1 38 ? -34.5 2.447 76.75 1 14.8 38 ARG B CA 1
ATOM 6520 C C . ARG B 1 38 ? -34.656 3.791 76 1 14.8 38 ARG B C 1
ATOM 6522 O O . ARG B 1 38 ? -34.719 3.852 74.812 1 14.8 38 ARG B O 1
ATOM 6529 N N . HIS B 1 39 ? -33.969 4.945 76.688 1 14.22 39 HIS B N 1
ATOM 6530 C CA . HIS B 1 39 ? -34.125 6.168 77.5 1 14.22 39 HIS B CA 1
ATOM 6531 C C . HIS B 1 39 ? -33.844 7.402 76.625 1 14.22 39 HIS B C 1
ATOM 6533 O O . HIS B 1 39 ? -34.719 8.242 76.438 1 14.22 39 HIS B O 1
ATOM 6539 N N . GLY B 1 40 ? -32.656 8.156 77.062 1 13.9 40 GLY B N 1
ATOM 6540 C CA . GLY B 1 40 ? -32.562 9.383 77.812 1 13.9 40 GLY B CA 1
ATOM 6541 C C . GLY B 1 40 ? -32.469 10.625 76.938 1 13.9 40 GLY B C 1
ATOM 6542 O O . GLY B 1 40 ? -32.344 10.531 75.75 1 13.9 40 GLY B O 1
ATOM 6543 N N . ASP B 1 41 ? -31.609 11.664 77.438 1 14.12 41 ASP B N 1
ATOM 6544 C CA . ASP B 1 41 ? -31.719 12.977 78.062 1 14.12 41 ASP B CA 1
ATOM 6545 C C . ASP B 1 41 ? -31.391 14.086 77.062 1 14.12 41 ASP B C 1
ATOM 6547 O O . ASP B 1 41 ? -30.938 13.812 76 1 14.12 41 ASP B O 1
ATOM 6551 N N . GLU B 1 42 ? -30.312 14.953 77.562 1 14.32 42 GLU B N 1
ATOM 6552 C CA . GLU B 1 42 ? -30.312 16.297 78.125 1 14.32 42 GLU B CA 1
ATOM 6553 C C . GLU B 1 42 ? -30.016 17.359 77.062 1 14.32 42 GLU B C 1
ATOM 6555 O O . GLU B 1 42 ? -29.578 17.047 75.938 1 14.32 42 GLU B O 1
ATOM 6560 N N . GLU B 1 43 ? -29.234 18.453 77.562 1 14.41 43 GLU B N 1
ATOM 6561 C CA . GLU B 1 43 ? -29.438 19.844 77.938 1 14.41 43 GLU B CA 1
ATOM 6562 C C . GLU B 1 43 ? -28.891 20.781 76.812 1 14.41 43 GLU B C 1
ATOM 6564 O O . GLU B 1 43 ? -29.594 21.641 76.312 1 14.41 43 GLU B O 1
ATOM 6569 N N . ARG B 1 44 ? -27.688 21.516 77.188 1 14.89 44 ARG B N 1
ATOM 6570 C CA . ARG B 1 44 ? -27.594 22.906 77.625 1 14.89 44 ARG B CA 1
ATOM 6571 C C . ARG B 1 44 ? -27.172 23.828 76.5 1 14.89 44 ARG B C 1
ATOM 6573 O O . ARG B 1 44 ? -26.953 23.359 75.375 1 14.89 44 ARG B O 1
ATOM 6580 N N . GLY B 1 45 ? -25.969 24.484 76.75 1 14.27 45 GLY B N 1
ATOM 6581 C CA . GLY B 1 45 ? -25.734 25.859 77.125 1 14.27 45 GLY B CA 1
ATOM 6582 C C . GLY B 1 45 ? -25.375 26.75 75.938 1 14.27 45 GLY B C 1
ATOM 6583 O O . GLY B 1 45 ? -25.281 26.297 74.812 1 14.27 45 GLY B O 1
ATOM 6584 N N . MET B 1 46 ? -24.188 27.531 76.062 1 15.26 46 MET B N 1
ATOM 6585 C CA . MET B 1 46 ? -23.953 28.953 76.375 1 15.26 46 MET B CA 1
ATOM 6586 C C . MET B 1 46 ? -23.562 29.672 75.062 1 15.26 46 MET B C 1
ATOM 6588 O O . MET B 1 46 ? -23.359 29.047 74 1 15.26 46 MET B O 1
ATOM 6592 N N . SER B 1 47 ? -22.422 30.516 75.188 1 15.02 47 SER B N 1
ATOM 6593 C CA . SER B 1 47 ? -22.266 31.969 75.25 1 15.02 47 SER B CA 1
ATOM 6594 C C . SER B 1 47 ? -21.766 32.531 73.938 1 15.02 47 SER B C 1
ATOM 6596 O O . SER B 1 47 ? -22.391 33.438 73.375 1 15.02 47 SER B O 1
ATOM 6598 N N . SER B 1 48 ? -20.406 32.875 73.812 1 15.72 48 SER B N 1
ATOM 6599 C CA . SER B 1 48 ? -19.844 34.219 73.875 1 15.72 48 SER B CA 1
ATOM 6600 C C . SER B 1 48 ? -19.609 34.812 72.5 1 15.72 48 SER B C 1
ATOM 6602 O O . SER B 1 48 ? -19.672 34.094 71.5 1 15.72 48 SER B O 1
ATOM 6604 N N . SER B 1 49 ? -18.531 35.719 72.375 1 16.53 49 SER B N 1
ATOM 6605 C CA . SER B 1 49 ? -18.312 37.125 72.125 1 16.53 49 SER B CA 1
ATOM 6606 C C . SER B 1 49 ? -17.797 37.375 70.688 1 16.53 49 SER B C 1
ATOM 6608 O O . SER B 1 49 ? -18.266 38.281 70 1 16.53 49 SER B O 1
ATOM 6610 N N . GLY B 1 50 ? -16.609 36.812 70.312 1 16.45 50 GLY B N 1
ATOM 6611 C CA . GLY B 1 50 ? -15.492 37.688 70 1 16.45 50 GLY B CA 1
ATOM 6612 C C . GLY B 1 50 ? -15.578 38.312 68.625 1 16.45 50 GLY B C 1
ATOM 6613 O O . GLY B 1 50 ? -16.406 37.938 67.812 1 16.45 50 GLY B O 1
ATOM 6614 N N . ASP B 1 51 ? -14.328 38.812 68.062 1 19.02 51 ASP B N 1
ATOM 6615 C CA . ASP B 1 51 ? -13.641 39.969 67.562 1 19.02 51 ASP B CA 1
ATOM 6616 C C . ASP B 1 51 ? -13.672 39.969 66 1 19.02 51 ASP B C 1
ATOM 6618 O O . ASP B 1 51 ? -13.531 38.906 65.375 1 19.02 51 ASP B O 1
ATOM 6622 N N . ARG B 1 52 ? -14.133 41.062 65.375 1 19.72 52 ARG B N 1
ATOM 6623 C CA . ARG B 1 52 ? -14.602 41.469 64.062 1 19.72 52 ARG B CA 1
ATOM 6624 C C . ARG B 1 52 ? -13.445 41.562 63.094 1 19.72 52 ARG B C 1
ATOM 6626 O O . ARG B 1 52 ? -12.891 42.625 62.875 1 19.72 52 ARG B O 1
ATOM 6633 N N . THR B 1 53 ? -12.328 40.719 63.25 1 19.23 53 THR B N 1
ATOM 6634 C CA . THR B 1 53 ? -11.156 41.188 62.531 1 19.23 53 THR B CA 1
ATOM 6635 C C . THR B 1 53 ? -11.461 41.281 61.031 1 19.23 53 THR B C 1
ATOM 6637 O O . THR B 1 53 ? -12.008 40.375 60.438 1 19.23 53 THR B O 1
ATOM 6640 N N . ARG B 1 54 ? -11.523 42.5 60.5 1 19.2 54 ARG B N 1
ATOM 6641 C CA . ARG B 1 54 ? -11.898 43.094 59.188 1 19.2 54 ARG B CA 1
ATOM 6642 C C . ARG B 1 54 ? -10.953 42.625 58.094 1 19.2 54 ARG B C 1
ATOM 6644 O O . ARG B 1 54 ? -9.922 43.281 57.844 1 19.2 54 ARG B O 1
ATOM 6651 N N . ASN B 1 55 ? -10.391 41.375 58.094 1 17.97 55 ASN B N 1
ATOM 6652 C CA . ASN B 1 55 ? -9.289 41.156 57.156 1 17.97 55 ASN B CA 1
ATOM 6653 C C . ASN B 1 55 ? -9.703 41.469 55.719 1 17.97 55 ASN B C 1
ATOM 6655 O O . ASN B 1 55 ? -10.594 40.781 55.188 1 17.97 55 ASN B O 1
ATOM 6659 N N . THR B 1 56 ? -9.539 42.656 55.188 1 19.48 56 THR B N 1
ATOM 6660 C CA . THR B 1 56 ? -9.914 43.219 53.906 1 19.48 56 THR B CA 1
ATOM 6661 C C . THR B 1 56 ? -9.18 42.5 52.781 1 19.48 56 THR B C 1
ATOM 6663 O O . THR B 1 56 ? -9.109 43 51.656 1 19.48 56 THR B O 1
ATOM 6666 N N . ASN B 1 57 ? -8.898 41.156 52.781 1 18.62 57 ASN B N 1
ATOM 6667 C CA . ASN B 1 57 ? -8.008 40.562 51.781 1 18.62 57 ASN B CA 1
ATOM 6668 C C . ASN B 1 57 ? -8.516 40.844 50.375 1 18.62 57 ASN B C 1
ATOM 6670 O O . ASN B 1 57 ? -9.602 40.375 50 1 18.62 57 ASN B O 1
ATOM 6674 N N . SER B 1 58 ? -8.188 42 49.75 1 20.02 58 SER B N 1
ATOM 6675 C CA . SER B 1 58 ? -8.492 42.406 48.375 1 20.02 58 SER B CA 1
ATOM 6676 C C . SER B 1 58 ? -8.031 41.375 47.375 1 20.02 58 SER B C 1
ATOM 6678 O O . SER B 1 58 ? -6.832 41.188 47.156 1 20.02 58 SER B O 1
ATOM 6680 N N . VAL B 1 59 ? -8.477 40.125 47.375 1 21.25 59 VAL B N 1
ATOM 6681 C CA . VAL B 1 59 ? -8.141 39.062 46.438 1 21.25 59 VAL B CA 1
ATOM 6682 C C . VAL B 1 59 ? -8.328 39.562 45 1 21.25 59 VAL B C 1
ATOM 6684 O O . VAL B 1 59 ? -9.453 39.844 44.594 1 21.25 59 VAL B O 1
ATOM 6687 N N . ASP B 1 60 ? -7.379 40.438 44.5 1 21.38 60 ASP B N 1
ATOM 6688 C CA . ASP B 1 60 ? -7.27 40.875 43.125 1 21.38 60 ASP B CA 1
ATOM 6689 C C . ASP B 1 60 ? -7.504 39.719 42.156 1 21.38 60 ASP B C 1
ATOM 6691 O O . ASP B 1 60 ? -6.809 38.688 42.219 1 21.38 60 ASP B O 1
ATOM 6695 N N . GLU B 1 61 ? -8.711 39.5 41.75 1 21.25 61 GLU B N 1
ATOM 6696 C CA . GLU B 1 61 ? -9.312 38.5 40.875 1 21.25 61 GLU B CA 1
ATOM 6697 C C . GLU B 1 61 ? -8.57 38.406 39.531 1 21.25 61 GLU B C 1
ATOM 6699 O O . GLU B 1 61 ? -8.625 39.344 38.75 1 21.25 61 GLU B O 1
ATOM 6704 N N . TYR B 1 62 ? -7.234 37.844 39.562 1 19.66 62 TYR B N 1
ATOM 6705 C CA . TYR B 1 62 ? -6.465 37.594 38.375 1 19.66 62 TYR B CA 1
ATOM 6706 C C . TYR B 1 62 ? -7.344 36.938 37.312 1 19.66 62 TYR B C 1
ATOM 6708 O O . TYR B 1 62 ? -7.859 35.844 37.469 1 19.66 62 TYR B O 1
ATOM 6716 N N . ARG B 1 63 ? -8.125 37.812 36.594 1 23.16 63 ARG B N 1
ATOM 6717 C CA . ARG B 1 63 ? -8.891 37.5 35.406 1 23.16 63 ARG B CA 1
ATOM 6718 C C . ARG B 1 63 ? -7.992 36.844 34.344 1 23.16 63 ARG B C 1
ATOM 6720 O O . ARG B 1 63 ? -7.172 37.531 33.719 1 23.16 63 ARG B O 1
ATOM 6727 N N . GLY B 1 64 ? -7.461 35.625 34.625 1 21.25 64 GLY B N 1
ATOM 6728 C CA . GLY B 1 64 ? -6.582 34.875 33.75 1 21.25 64 GLY B CA 1
ATOM 6729 C C . GLY B 1 64 ? -7.027 34.844 32.312 1 21.25 64 GLY B C 1
ATOM 6730 O O . GLY B 1 64 ? -8.188 34.531 32.031 1 21.25 64 GLY B O 1
ATOM 6731 N N . ARG B 1 65 ? -6.398 35.75 31.469 1 22.14 65 ARG B N 1
ATOM 6732 C CA . ARG B 1 65 ? -6.438 35.938 30.016 1 22.14 65 ARG B CA 1
ATOM 6733 C C . ARG B 1 65 ? -6.09 34.656 29.281 1 22.14 65 ARG B C 1
ATOM 6735 O O . ARG B 1 65 ? -5.016 34.062 29.484 1 22.14 65 ARG B O 1
ATOM 6742 N N . GLN B 1 66 ? -7.105 33.781 28.906 1 21.44 66 GLN B N 1
ATOM 6743 C CA . GLN B 1 66 ? -7.145 32.5 28.219 1 21.44 66 GLN B CA 1
ATOM 6744 C C . GLN B 1 66 ? -6.559 32.594 26.812 1 21.44 66 GLN B C 1
ATOM 6746 O O . GLN B 1 66 ? -7.062 33.375 25.984 1 21.44 66 GLN B O 1
ATOM 6751 N N . ARG B 1 67 ? -5.195 32.562 26.719 1 21.89 67 ARG B N 1
ATOM 6752 C CA . ARG B 1 67 ? -4.516 32.75 25.438 1 21.89 67 ARG B CA 1
ATOM 6753 C C . ARG B 1 67 ? -4.848 31.609 24.469 1 21.89 67 ARG B C 1
ATOM 6755 O O . ARG B 1 67 ? -4.883 30.438 24.859 1 21.89 67 ARG B O 1
ATOM 6762 N N . PRO B 1 68 ? -5.402 31.891 23.188 1 23.45 68 PRO B N 1
ATOM 6763 C CA . PRO B 1 68 ? -5.973 31.078 22.109 1 23.45 68 PRO B CA 1
ATOM 6764 C C . PRO B 1 68 ? -4.934 30.188 21.422 1 23.45 68 PRO B C 1
ATOM 6766 O O . PRO B 1 68 ? -4.074 30.688 20.703 1 23.45 68 PRO B O 1
ATOM 6769 N N . GLU B 1 69 ? -4.184 29.266 22.094 1 22.83 69 GLU B N 1
ATOM 6770 C CA . GLU B 1 69 ? -2.973 28.656 21.547 1 22.83 69 GLU B CA 1
ATOM 6771 C C . GLU B 1 69 ? -3.281 27.828 20.312 1 22.83 69 GLU B C 1
ATOM 6773 O O . GLU B 1 69 ? -2.658 28.031 19.266 1 22.83 69 GLU B O 1
ATOM 6778 N N . ASP B 1 70 ? -3.215 26.453 20.453 1 23.44 70 ASP B N 1
ATOM 6779 C CA . ASP B 1 70 ? -2.494 25.438 19.672 1 23.44 70 ASP B CA 1
ATOM 6780 C C . ASP B 1 70 ? -3.312 24.984 18.469 1 23.44 70 ASP B C 1
ATOM 6782 O O . ASP B 1 70 ? -4.496 24.672 18.594 1 23.44 70 ASP B O 1
ATOM 6786 N N . ALA B 1 71 ? -2.869 25.188 17.234 1 24.94 71 ALA B N 1
ATOM 6787 C CA . ALA B 1 71 ? -3.412 25.219 15.875 1 24.94 71 ALA B CA 1
ATOM 6788 C C . ALA B 1 71 ? -3.934 23.844 15.461 1 24.94 71 ALA B C 1
ATOM 6790 O O . ALA B 1 71 ? -4.953 23.734 14.773 1 24.94 71 ALA B O 1
ATOM 6791 N N . ASP B 1 72 ? -3.09 22.875 15.375 1 27.03 72 ASP B N 1
ATOM 6792 C CA . ASP B 1 72 ? -3.242 22 14.219 1 27.03 72 ASP B CA 1
ATOM 6793 C C . ASP B 1 72 ? -4.43 21.047 14.391 1 27.03 72 ASP B C 1
ATOM 6795 O O . ASP B 1 72 ? -4.848 20.391 13.445 1 27.03 72 ASP B O 1
ATOM 6799 N N . GLY B 1 73 ? -4.445 20.328 15.422 1 27.03 73 GLY B N 1
ATOM 6800 C CA . GLY B 1 73 ? -5.34 19.188 15.406 1 27.03 73 GLY B CA 1
ATOM 6801 C C . GLY B 1 73 ? -6.805 19.578 15.367 1 27.03 73 GLY B C 1
ATOM 6802 O O . GLY B 1 73 ? -7.145 20.75 15.43 1 27.03 73 GLY B O 1
ATOM 6803 N N . GLU B 1 74 ? -7.793 18.594 15.312 1 29.83 74 GLU B N 1
ATOM 6804 C CA . GLU B 1 74 ? -9.234 18.812 15.336 1 29.83 74 GLU B CA 1
ATOM 6805 C C . GLU B 1 74 ? -9.625 19.797 16.438 1 29.83 74 GLU B C 1
ATOM 6807 O O . GLU B 1 74 ? -9.391 19.547 17.625 1 29.83 74 GLU B O 1
ATOM 6812 N N . ASN B 1 75 ? -9.438 21.062 16.156 1 29.72 75 ASN B N 1
ATOM 6813 C CA . ASN B 1 75 ? -9.633 22.234 17.016 1 29.72 75 ASN B CA 1
ATOM 6814 C C . ASN B 1 75 ? -11.031 22.25 17.625 1 29.72 75 ASN B C 1
ATOM 6816 O O . ASN B 1 75 ? -12.023 22.094 16.922 1 29.72 75 ASN B O 1
ATOM 6820 N N . TRP B 1 76 ? -11.172 21.688 18.75 1 35.59 76 TRP B N 1
ATOM 6821 C CA . TRP B 1 76 ? -12.367 22 19.531 1 35.59 76 TRP B CA 1
ATOM 6822 C C . TRP B 1 76 ? -12.43 23.484 19.859 1 35.59 76 TRP B C 1
ATOM 6824 O O . TRP B 1 76 ? -11.445 24.062 20.312 1 35.59 76 TRP B O 1
ATOM 6834 N N . PHE B 1 77 ? -13.234 24.234 19.25 1 33.94 77 PHE B N 1
ATOM 6835 C CA . PHE B 1 77 ? -13.414 25.672 19.406 1 33.94 77 PHE B CA 1
ATOM 6836 C C . PHE B 1 77 ? -14.117 25.984 20.719 1 33.94 77 PHE B C 1
ATOM 6838 O O . PHE B 1 77 ? -15.016 25.25 21.141 1 33.94 77 PHE B O 1
ATOM 6845 N N . LEU B 1 78 ? -13.406 26.797 21.625 1 35.44 78 LEU B N 1
ATOM 6846 C CA . LEU B 1 78 ? -14.078 27.375 22.781 1 35.44 78 LEU B CA 1
ATOM 6847 C C . LEU B 1 78 ? -14.844 28.625 22.406 1 35.44 78 LEU B C 1
ATOM 6849 O O . LEU B 1 78 ? -14.336 29.469 21.641 1 35.44 78 LEU B O 1
ATOM 6853 N N . PHE B 1 79 ? -16.031 28.672 22.469 1 36.75 79 PHE B N 1
ATOM 6854 C CA . PHE B 1 79 ? -16.891 29.812 22.188 1 36.75 79 PHE B CA 1
ATOM 6855 C C . PHE B 1 79 ? -17.188 30.609 23.453 1 36.75 79 PHE B C 1
ATOM 6857 O O . PHE B 1 79 ? -17.219 30.047 24.547 1 36.75 79 PHE B O 1
ATOM 6864 N N . ASP B 1 80 ? -16.938 32.031 23.453 1 32.84 80 ASP B N 1
ATOM 6865 C CA . ASP B 1 80 ? -17.297 32.875 24.594 1 32.84 80 ASP B CA 1
ATOM 6866 C C . ASP B 1 80 ? -18.812 32.844 24.828 1 32.84 80 ASP B C 1
ATOM 6868 O O . ASP B 1 80 ? -19.547 32.25 24.047 1 32.84 80 ASP B O 1
ATOM 6872 N N . LYS B 1 81 ? -19.234 33.656 25.875 1 36.31 81 LYS B N 1
ATOM 6873 C CA . LYS B 1 81 ? -20.609 33.719 26.375 1 36.31 81 LYS B CA 1
ATOM 6874 C C . LYS B 1 81 ? -21.578 34.031 25.234 1 36.31 81 LYS B C 1
ATOM 6876 O O . LYS B 1 81 ? -22.734 33.625 25.266 1 36.31 81 LYS B O 1
ATOM 6881 N N . GLU B 1 82 ? -21.266 34.938 24.406 1 38.56 82 GLU B N 1
ATOM 6882 C CA . GLU B 1 82 ? -22.203 35.438 23.406 1 38.56 82 GLU B CA 1
ATOM 6883 C C . GLU B 1 82 ? -22.125 34.594 22.125 1 38.56 82 GLU B C 1
ATOM 6885 O O . GLU B 1 82 ? -22.766 34.938 21.125 1 38.56 82 GLU B O 1
ATOM 6890 N N . GLY B 1 83 ? -21.625 33.312 22.156 1 35.84 83 GLY B N 1
ATOM 6891 C CA . GLY B 1 83 ? -21.562 32.344 21.078 1 35.84 83 GLY B CA 1
ATOM 6892 C C . GLY B 1 83 ? -20.391 32.562 20.125 1 35.84 83 GLY B C 1
ATOM 6893 O O . GLY B 1 83 ? -20.344 32 19.047 1 35.84 83 GLY B O 1
ATOM 6894 N N . LYS B 1 84 ? -19.656 33.531 20.406 1 38.19 84 LYS B N 1
ATOM 6895 C CA . LYS B 1 84 ? -18.516 33.906 19.578 1 38.19 84 LYS B CA 1
ATOM 6896 C C . LYS B 1 84 ? -17.344 32.938 19.797 1 38.19 84 LYS B C 1
ATOM 6898 O O . LYS B 1 84 ? -17.047 32.562 20.938 1 38.19 84 LYS B O 1
ATOM 6903 N N . GLN B 1 85 ? -16.969 32.219 18.781 1 33.84 85 GLN B N 1
ATOM 6904 C CA . GLN B 1 85 ? -15.891 31.234 18.828 1 33.84 85 GLN B CA 1
ATOM 6905 C C . GLN B 1 85 ? -14.656 31.812 19.516 1 33.84 85 GLN B C 1
ATOM 6907 O O . GLN B 1 85 ? -14.125 32.844 19.094 1 33.84 85 GLN B O 1
ATOM 6912 N N . MET B 1 86 ? -14.547 31.703 20.875 1 39.5 86 MET B N 1
ATOM 6913 C CA . MET B 1 86 ? -13.5 32.344 21.656 1 39.5 86 MET B CA 1
ATOM 6914 C C . MET B 1 86 ? -12.117 31.828 21.25 1 39.5 86 MET B C 1
ATOM 6916 O O . MET B 1 86 ? -11.133 32.562 21.297 1 39.5 86 MET B O 1
ATOM 6920 N N . GLY B 1 87 ? -11.805 30.594 21 1 33.94 87 GLY B N 1
ATOM 6921 C CA . GLY B 1 87 ? -10.523 30 20.656 1 33.94 87 GLY B CA 1
ATOM 6922 C C . GLY B 1 87 ? -10.586 28.5 20.453 1 33.94 87 GLY B C 1
ATOM 6923 O O . GLY B 1 87 ? -11.664 27.922 20.484 1 33.94 87 GLY B O 1
ATOM 6924 N N . VAL B 1 88 ? -9.641 27.797 19.781 1 35.31 88 VAL B N 1
ATOM 6925 C CA . VAL B 1 88 ? -9.523 26.359 19.547 1 35.31 88 VAL B CA 1
ATOM 6926 C C . VAL B 1 88 ? -9.164 25.656 20.859 1 35.31 88 VAL B C 1
ATOM 6928 O O . VAL B 1 88 ? -8.352 26.156 21.641 1 35.31 88 VAL B O 1
ATOM 6931 N N . LEU B 1 89 ? -10.055 24.797 21.406 1 34.75 89 LEU B N 1
ATOM 6932 C CA . LEU B 1 89 ? -9.68 23.984 22.547 1 34.75 89 LEU B CA 1
ATOM 6933 C C . LEU B 1 89 ? -8.281 23.406 22.375 1 34.75 89 LEU B C 1
ATOM 6935 O O . LEU B 1 89 ? -7.996 22.781 21.344 1 34.75 89 LEU B O 1
ATOM 6939 N N . PRO B 1 90 ? -7.285 23.875 23.062 1 31.33 90 PRO B N 1
ATOM 6940 C CA . PRO B 1 90 ? -5.93 23.328 22.953 1 31.33 90 PRO B CA 1
ATOM 6941 C C . PRO B 1 90 ? -5.91 21.797 22.953 1 31.33 90 PRO B C 1
ATOM 6943 O O . PRO B 1 90 ? -6.816 21.172 23.484 1 31.33 90 PRO B O 1
ATOM 6946 N N . ASN B 1 91 ? -5.051 21.141 22.109 1 33.22 91 ASN B N 1
ATOM 6947 C CA . ASN B 1 91 ? -4.848 19.719 21.922 1 33.22 91 ASN B CA 1
ATOM 6948 C C . ASN B 1 91 ? -4.867 18.969 23.25 1 33.22 91 ASN B C 1
ATOM 6950 O O . ASN B 1 91 ? -5.254 17.797 23.312 1 33.22 91 ASN B O 1
ATOM 6954 N N . LYS B 1 92 ? -4.352 19.656 24.312 1 31.31 92 LYS B N 1
ATOM 6955 C CA . LYS B 1 92 ? -4.352 19.016 25.625 1 31.31 92 LYS B CA 1
ATOM 6956 C C . LYS B 1 92 ? -5.762 18.594 26.031 1 31.31 92 LYS B C 1
ATOM 6958 O O . LYS B 1 92 ? -5.945 17.516 26.609 1 31.31 92 LYS B O 1
ATOM 6963 N N . TYR B 1 93 ? -6.75 19.375 25.719 1 34.06 93 TYR B N 1
ATOM 6964 C CA . TYR B 1 93 ? -8.078 19.016 26.219 1 34.06 93 TYR B CA 1
ATOM 6965 C C . TYR B 1 93 ? -8.766 18.031 25.281 1 34.06 93 TYR B C 1
ATOM 6967 O O . TYR B 1 93 ? -9.617 17.25 25.719 1 34.06 93 TYR B O 1
ATOM 6975 N N . LYS B 1 94 ? -8.422 18 24.031 1 37.84 94 LYS B N 1
ATOM 6976 C CA . LYS B 1 94 ? -8.945 16.969 23.141 1 37.84 94 LYS B CA 1
ATOM 6977 C C . LYS B 1 94 ? -8.492 15.586 23.578 1 37.84 94 LYS B C 1
ATOM 6979 O O . LYS B 1 94 ? -9.289 14.641 23.594 1 37.84 94 LYS B O 1
ATOM 6984 N N . ARG B 1 95 ? -7.215 15.414 23.766 1 37.03 95 ARG B N 1
ATOM 6985 C CA . ARG B 1 95 ? -6.699 14.18 24.344 1 37.03 95 ARG B CA 1
ATOM 6986 C C . ARG B 1 95 ? -7.371 13.875 25.688 1 37.03 95 ARG B C 1
ATOM 6988 O O . ARG B 1 95 ? -7.676 12.719 25.984 1 37.03 95 ARG B O 1
ATOM 6995 N N . GLU B 1 96 ? -7.48 14.883 26.406 1 35.06 96 GLU B N 1
ATOM 6996 C CA . GLU B 1 96 ? -8.133 14.703 27.703 1 35.06 96 GLU B CA 1
ATOM 6997 C C . GLU B 1 96 ? -9.602 14.32 27.531 1 35.06 96 GLU B C 1
ATOM 6999 O O . GLU B 1 96 ? -10.125 13.492 28.281 1 35.06 96 GLU B O 1
ATOM 7004 N N . PHE B 1 97 ? -10.234 14.859 26.531 1 33.28 97 PHE B N 1
ATOM 7005 C CA . PHE B 1 97 ? -11.609 14.484 26.266 1 33.28 97 PHE B CA 1
ATOM 7006 C C . PHE B 1 97 ? -11.688 13.078 25.672 1 33.28 97 PHE B C 1
ATOM 7008 O O . PHE B 1 97 ? -12.555 12.281 26.047 1 33.28 97 PHE B O 1
ATOM 7015 N N . SER B 1 98 ? -10.945 12.805 24.641 1 35.97 98 SER B N 1
ATOM 7016 C CA . SER B 1 98 ? -10.883 11.438 24.141 1 35.97 98 SER B CA 1
ATOM 7017 C C . SER B 1 98 ? -10.438 10.469 25.234 1 35.97 98 SER B C 1
ATOM 7019 O O . SER B 1 98 ? -10.977 9.359 25.344 1 35.97 98 SER B O 1
ATOM 7021 N N . ASP B 1 99 ? -9.445 10.828 25.953 1 37.25 99 ASP B N 1
ATOM 7022 C CA . ASP B 1 99 ? -9.062 10.07 27.125 1 37.25 99 ASP B CA 1
ATOM 7023 C C . ASP B 1 99 ? -10.18 10.062 28.172 1 37.25 99 ASP B C 1
ATOM 7025 O O . ASP B 1 99 ? -10.391 9.062 28.859 1 37.25 99 ASP B O 1
ATOM 7029 N N . ALA B 1 100 ? -10.867 11.18 28.312 1 32.97 100 ALA B N 1
ATOM 7030 C CA . ALA B 1 100 ? -11.992 11.234 29.234 1 32.97 100 ALA B CA 1
ATOM 7031 C C . ALA B 1 100 ? -13.125 10.328 28.766 1 32.97 100 ALA B C 1
ATOM 7033 O O . ALA B 1 100 ? -13.82 9.719 29.594 1 32.97 100 ALA B O 1
ATOM 7034 N N . LYS B 1 101 ? -13.484 10.328 27.531 1 34.97 101 LYS B N 1
ATOM 7035 C CA . LYS B 1 101 ? -14.477 9.367 27.062 1 34.97 101 LYS B CA 1
ATOM 7036 C C . LYS B 1 101 ? -14.07 7.938 27.391 1 34.97 101 LYS B C 1
ATOM 7038 O O . LYS B 1 101 ? -14.906 7.125 27.781 1 34.97 101 LYS B O 1
ATOM 7043 N N . HIS B 1 102 ? -12.859 7.551 26.969 1 36.31 102 HIS B N 1
ATOM 7044 C CA . HIS B 1 102 ? -12.422 6.203 27.328 1 36.31 102 HIS B CA 1
ATOM 7045 C C . HIS B 1 102 ? -12.211 6.074 28.844 1 36.31 102 HIS B C 1
ATOM 7047 O O . HIS B 1 102 ? -12.094 4.965 29.359 1 36.31 102 HIS B O 1
ATOM 7053 N N . LYS B 1 103 ? -11.938 7.145 29.469 1 34.25 103 LYS B N 1
ATOM 7054 C CA . LYS B 1 103 ? -11.867 7.066 30.922 1 34.25 103 LYS B CA 1
ATOM 7055 C C . LYS B 1 103 ? -13.25 6.82 31.531 1 34.25 103 LYS B C 1
ATOM 7057 O O . LYS B 1 103 ? -13.367 6.449 32.688 1 34.25 103 LYS B O 1
ATOM 7062 N N . VAL B 1 104 ? -14.266 7.395 30.953 1 30.95 104 VAL B N 1
ATOM 7063 C CA . VAL B 1 104 ? -15.547 7.082 31.578 1 30.95 104 VAL B CA 1
ATOM 7064 C C . VAL B 1 104 ? -15.758 5.57 31.594 1 30.95 104 VAL B C 1
ATOM 7066 O O . VAL B 1 104 ? -16.516 5.055 32.406 1 30.95 104 VAL B O 1
ATOM 7069 N N . THR B 1 105 ? -15.602 4.902 30.438 1 33.88 105 THR B N 1
ATOM 7070 C CA . THR B 1 105 ? -15.695 3.471 30.688 1 33.88 105 THR B CA 1
ATOM 7071 C C . THR B 1 105 ? -14.602 3.02 31.656 1 33.88 105 THR B C 1
ATOM 7073 O O . THR B 1 105 ? -13.5 3.57 31.656 1 33.88 105 THR B O 1
ATOM 7076 N N . GLY B 1 106 ? -14.758 2.531 32.812 1 35 106 GLY B N 1
ATOM 7077 C CA . GLY B 1 106 ? -13.922 2.066 33.906 1 35 106 GLY B CA 1
ATOM 7078 C C . GLY B 1 106 ? -12.5 1.748 33.469 1 35 106 GLY B C 1
ATOM 7079 O O . GLY B 1 106 ? -12.289 1.13 32.438 1 35 106 GLY B O 1
ATOM 7080 N N . LEU B 1 107 ? -11.445 2.693 33.812 1 43.28 107 LEU B N 1
ATOM 7081 C CA . LEU B 1 107 ? -9.992 2.686 33.75 1 43.28 107 LEU B CA 1
ATOM 7082 C C . LEU B 1 107 ? -9.453 1.262 33.656 1 43.28 107 LEU B C 1
ATOM 7084 O O . LEU B 1 107 ? -8.539 0.997 32.875 1 43.28 107 LEU B O 1
ATOM 7088 N N . PRO B 1 108 ? -10.008 0.388 34.594 1 55 108 PRO B N 1
ATOM 7089 C CA . PRO B 1 108 ? -9.375 -0.928 34.719 1 55 108 PRO B CA 1
ATOM 7090 C C . PRO B 1 108 ? -9.578 -1.78 33.469 1 55 108 PRO B C 1
ATOM 7092 O O . PRO B 1 108 ? -8.68 -2.521 33.062 1 55 108 PRO B O 1
ATOM 7095 N N . TRP B 1 109 ? -10.742 -1.495 32.75 1 59.28 109 TRP B N 1
ATOM 7096 C CA . TRP B 1 109 ? -11.047 -2.398 31.641 1 59.28 109 TRP B CA 1
ATOM 7097 C C . TRP B 1 109 ? -10.242 -2.041 30.406 1 59.28 109 TRP B C 1
ATOM 7099 O O . TRP B 1 109 ? -9.789 -2.926 29.672 1 59.28 109 TRP B O 1
ATOM 7109 N N . HIS B 1 110 ? -10.07 -0.701 30.172 1 71.06 110 HIS B N 1
ATOM 7110 C CA . HIS B 1 110 ? -9.273 -0.31 29.016 1 71.06 110 HIS B CA 1
ATOM 7111 C C . HIS B 1 110 ? -7.84 -0.808 29.141 1 71.06 110 HIS B C 1
ATOM 7113 O O . HIS B 1 110 ? -7.273 -1.343 28.188 1 71.06 110 HIS B O 1
ATOM 7119 N N . HIS B 1 111 ? -7.363 -0.654 30.344 1 72.94 111 HIS B N 1
ATOM 7120 C CA . HIS B 1 111 ? -5.992 -1.104 30.547 1 72.94 111 HIS B CA 1
ATOM 7121 C C . HIS B 1 111 ? -5.891 -2.623 30.453 1 72.94 111 HIS B C 1
ATOM 7123 O O . HIS B 1 111 ? -4.902 -3.154 29.953 1 72.94 111 HIS B O 1
ATOM 7129 N N . ILE B 1 112 ? -7.004 -3.232 30.922 1 75.69 112 ILE B N 1
ATOM 7130 C CA . ILE B 1 112 ? -6.996 -4.691 30.891 1 75.69 112 ILE B CA 1
ATOM 7131 C C . ILE B 1 112 ? -7.07 -5.18 29.438 1 75.69 112 ILE B C 1
ATOM 7133 O O . ILE B 1 112 ? -6.34 -6.094 29.047 1 75.69 112 ILE B O 1
ATOM 7137 N N . LYS B 1 113 ? -7.938 -4.547 28.703 1 80.62 113 LYS B N 1
ATOM 7138 C CA . LYS B 1 113 ? -8.07 -4.969 27.312 1 80.62 113 LYS B CA 1
ATOM 7139 C C . LYS B 1 113 ? -6.777 -4.75 26.547 1 80.62 113 LYS B C 1
ATOM 7141 O O . LYS B 1 113 ? -6.344 -5.617 25.781 1 80.62 113 LYS B O 1
ATOM 7146 N N . VAL B 1 114 ? -6.156 -3.629 26.734 1 82.31 114 VAL B N 1
ATOM 7147 C CA . VAL B 1 114 ? -4.902 -3.32 26.062 1 82.31 114 VAL B CA 1
ATOM 7148 C C . VAL B 1 114 ? -3.816 -4.297 26.5 1 82.31 114 VAL B C 1
ATOM 7150 O O . VAL B 1 114 ? -3.049 -4.801 25.672 1 82.31 114 VAL B O 1
ATOM 7153 N N . ALA B 1 115 ? -3.838 -4.594 27.781 1 84.06 115 ALA B N 1
ATOM 7154 C CA . ALA B 1 115 ? -2.834 -5.504 28.328 1 84.06 115 ALA B CA 1
ATOM 7155 C C . ALA B 1 115 ? -3.016 -6.914 27.766 1 84.06 115 ALA B C 1
ATOM 7157 O O . ALA B 1 115 ? -2.041 -7.57 27.391 1 84.06 115 ALA B O 1
ATOM 7158 N N . VAL B 1 116 ? -4.266 -7.328 27.688 1 87.56 116 VAL B N 1
ATOM 7159 C CA . VAL B 1 116 ? -4.543 -8.688 27.234 1 87.56 116 VAL B CA 1
ATOM 7160 C C . VAL B 1 116 ? -4.176 -8.812 25.75 1 87.56 116 VAL B C 1
ATOM 7162 O O . VAL B 1 116 ? -3.5 -9.766 25.359 1 87.56 116 VAL B O 1
ATOM 7165 N N . ILE B 1 117 ? -4.574 -7.895 24.984 1 89 117 ILE B N 1
ATOM 7166 C CA . ILE B 1 117 ? -4.297 -7.949 23.547 1 89 117 ILE B CA 1
ATOM 7167 C C . ILE B 1 117 ? -2.795 -7.824 23.312 1 89 117 ILE B C 1
ATOM 7169 O O . ILE B 1 117 ? -2.236 -8.516 22.453 1 89 117 ILE B O 1
ATOM 7173 N N . SER B 1 118 ? -2.125 -6.977 24.078 1 87.94 118 SER B N 1
ATOM 7174 C CA . SER B 1 118 ? -0.679 -6.824 23.953 1 87.94 118 SER B CA 1
ATOM 7175 C C . SER B 1 118 ? 0.046 -8.109 24.328 1 87.94 118 SER B C 1
ATOM 7177 O O . SER B 1 118 ? 1.006 -8.508 23.672 1 87.94 118 SER B O 1
ATOM 7179 N N . LEU B 1 119 ? -0.433 -8.695 25.422 1 89.75 119 LEU B N 1
ATOM 7180 C CA . LEU B 1 119 ? 0.181 -9.945 25.844 1 89.75 119 LEU B CA 1
ATOM 7181 C C . LEU B 1 119 ? 0.007 -11.031 24.781 1 89.75 119 LEU B C 1
ATOM 7183 O O . LEU B 1 119 ? 0.954 -11.75 24.469 1 89.75 119 LEU B O 1
ATOM 7187 N N . LEU B 1 120 ? -1.199 -11.141 24.281 1 90.94 120 LEU B N 1
ATOM 7188 C CA . LEU B 1 120 ? -1.456 -12.125 23.234 1 90.94 120 LEU B CA 1
ATOM 7189 C C . LEU B 1 120 ? -0.585 -11.852 22.016 1 90.94 120 LEU B C 1
ATOM 7191 O O . LEU B 1 120 ? -0.101 -12.789 21.375 1 90.94 120 LEU B O 1
ATOM 7195 N N . PHE B 1 121 ? -0.385 -10.648 21.734 1 91.5 121 PHE B N 1
ATOM 7196 C CA . PHE B 1 121 ? 0.423 -10.273 20.578 1 91.5 121 PHE B CA 1
ATOM 7197 C C . PHE B 1 121 ? 1.89 -10.617 20.812 1 91.5 121 PHE B C 1
ATOM 7199 O O . PHE B 1 121 ? 2.553 -11.156 19.922 1 91.5 121 PHE B O 1
ATOM 7206 N N . VAL B 1 122 ? 2.416 -10.32 21.969 1 90.19 122 VAL B N 1
ATOM 7207 C CA . VAL B 1 122 ? 3.816 -10.586 22.281 1 90.19 122 VAL B CA 1
ATOM 7208 C C . VAL B 1 122 ? 4.062 -12.094 22.297 1 90.19 122 VAL B C 1
ATOM 7210 O O . VAL B 1 122 ? 5.09 -12.562 21.797 1 90.19 122 VAL B O 1
ATOM 7213 N N . VAL B 1 123 ? 3.117 -12.82 22.844 1 91.5 123 VAL B N 1
ATOM 7214 C CA . VAL B 1 123 ? 3.232 -14.273 22.844 1 91.5 123 VAL B CA 1
ATOM 7215 C C . VAL B 1 123 ? 3.271 -14.789 21.406 1 91.5 123 VAL B C 1
ATOM 7217 O O . VAL B 1 123 ? 4.078 -15.656 21.062 1 91.5 123 VAL B O 1
ATOM 7220 N N . ALA B 1 124 ? 2.371 -14.266 20.609 1 93.88 124 ALA B N 1
ATOM 7221 C CA . ALA B 1 124 ? 2.361 -14.648 19.203 1 93.88 124 ALA B CA 1
ATOM 7222 C C . ALA B 1 124 ? 3.703 -14.336 18.531 1 93.88 124 ALA B C 1
ATOM 7224 O O . ALA B 1 124 ? 4.211 -15.133 17.75 1 93.88 124 ALA B O 1
ATOM 7225 N N . LEU B 1 125 ? 4.281 -13.211 18.844 1 92.56 125 LEU B N 1
ATOM 7226 C CA . LEU B 1 125 ? 5.551 -12.797 18.266 1 92.56 125 LEU B CA 1
ATOM 7227 C C . LEU B 1 125 ? 6.68 -13.727 18.703 1 92.56 125 LEU B C 1
ATOM 7229 O O . LEU B 1 125 ? 7.523 -14.109 17.891 1 92.56 125 LEU B O 1
ATOM 7233 N N . ILE B 1 126 ? 6.719 -14.148 19.906 1 91.31 126 ILE B N 1
ATOM 7234 C CA . ILE B 1 126 ? 7.734 -15.047 20.453 1 91.31 126 ILE B CA 1
ATOM 7235 C C . ILE B 1 126 ? 7.617 -16.422 19.781 1 91.31 126 ILE B C 1
ATOM 7237 O O . ILE B 1 126 ? 8.625 -17.078 19.531 1 91.31 126 ILE B O 1
ATOM 7241 N N . MET B 1 127 ? 6.395 -16.812 19.516 1 91.88 127 MET B N 1
ATOM 7242 C CA . MET B 1 127 ? 6.164 -18.078 18.844 1 91.88 127 MET B CA 1
ATOM 7243 C C . MET B 1 127 ? 6.555 -18.016 17.375 1 91.88 127 MET B C 1
ATOM 7245 O O . MET B 1 127 ? 7.062 -18.984 16.812 1 91.88 127 MET B O 1
ATOM 7249 N N . PHE B 1 128 ? 6.332 -16.875 16.781 1 93.19 128 PHE B N 1
ATOM 7250 C CA . PHE B 1 128 ? 6.504 -16.688 15.344 1 93.19 128 PHE B CA 1
ATOM 7251 C C . PHE B 1 128 ? 7.977 -16.5 14.992 1 93.19 128 PHE B C 1
ATOM 7253 O O . PHE B 1 128 ? 8.469 -17.062 14.016 1 93.19 128 PHE B O 1
ATOM 7260 N N . ALA B 1 129 ? 8.734 -15.82 15.75 1 90.75 129 ALA B N 1
ATOM 7261 C CA . ALA B 1 129 ? 10.062 -15.297 15.445 1 90.75 129 ALA B CA 1
ATOM 7262 C C . ALA B 1 129 ? 11.062 -16.422 15.227 1 90.75 129 ALA B C 1
ATOM 7264 O O . ALA B 1 129 ? 11.898 -16.359 14.32 1 90.75 129 ALA B O 1
ATOM 7265 N N . PRO B 1 130 ? 10.977 -17.531 15.945 1 88.38 130 PRO B N 1
ATOM 7266 C CA . PRO B 1 130 ? 12 -18.562 15.781 1 88.38 130 PRO B CA 1
ATOM 7267 C C . PRO B 1 130 ? 11.734 -19.484 14.586 1 88.38 130 PRO B C 1
ATOM 7269 O O . PRO B 1 130 ? 12.633 -20.203 14.148 1 88.38 130 PRO B O 1
ATOM 7272 N N . ILE B 1 131 ? 10.594 -19.469 14.062 1 86.81 131 ILE B N 1
ATOM 7273 C CA . ILE B 1 131 ? 10.219 -20.422 13.016 1 86.81 131 ILE B CA 1
ATOM 7274 C C . ILE B 1 131 ? 10.602 -19.875 11.648 1 86.81 131 ILE B C 1
ATOM 7276 O O . ILE B 1 131 ? 10.289 -18.719 11.328 1 86.81 131 ILE B O 1
ATOM 7280 N N . GLU B 1 132 ? 11.234 -20.625 10.828 1 80.12 132 GLU B N 1
ATOM 7281 C CA . GLU B 1 132 ? 11.664 -20.219 9.492 1 80.12 132 GLU B CA 1
ATOM 7282 C C . GLU B 1 132 ? 10.609 -20.578 8.445 1 80.12 132 GLU B C 1
ATOM 7284 O O . GLU B 1 132 ? 9.852 -21.531 8.617 1 80.12 132 GLU B O 1
ATOM 7289 N N . SER B 1 133 ? 10.523 -19.703 7.434 1 75.81 133 SER B N 1
ATOM 7290 C CA . SER B 1 133 ? 9.633 -20.016 6.32 1 75.81 133 SER B CA 1
ATOM 7291 C C . SER B 1 133 ? 10.188 -21.141 5.469 1 75.81 133 SER B C 1
ATOM 7293 O O . SER B 1 133 ? 11.383 -21.172 5.172 1 75.81 133 SER B O 1
ATOM 7295 N N . PRO B 1 134 ? 9.25 -22.125 5.191 1 60.47 134 PRO B N 1
ATOM 7296 C CA . PRO B 1 134 ? 9.734 -23.25 4.395 1 60.47 134 PRO B CA 1
ATOM 7297 C C . PRO B 1 134 ? 10.258 -22.828 3.025 1 60.47 134 PRO B C 1
ATOM 7299 O O . PRO B 1 134 ? 11.055 -23.531 2.412 1 60.47 134 PRO B O 1
ATOM 7302 N N . ASP B 1 135 ? 9.555 -21.828 2.299 1 53.94 135 ASP B N 1
ATOM 7303 C CA . ASP B 1 135 ? 10 -21.422 0.969 1 53.94 135 ASP B CA 1
ATOM 7304 C C . ASP B 1 135 ? 11.5 -21.125 0.959 1 53.94 135 ASP B C 1
ATOM 7306 O O . ASP B 1 135 ? 12.148 -21.234 -0.08 1 53.94 135 ASP B O 1
ATOM 7310 N N . GLU B 1 136 ? 11.992 -20.719 2.1 1 47.12 136 GLU B N 1
ATOM 7311 C CA . GLU B 1 136 ? 13.43 -20.5 2.16 1 47.12 136 GLU B CA 1
ATOM 7312 C C . GLU B 1 136 ? 14.195 -21.812 2.232 1 47.12 136 GLU B C 1
ATOM 7314 O O . GLU B 1 136 ? 15.414 -21.844 2.09 1 47.12 136 GLU B O 1
ATOM 7319 N N . SER B 1 137 ? 13.359 -22.859 2.398 1 43.69 137 SER B N 1
ATOM 7320 C CA . SER B 1 137 ? 13.977 -24.188 2.393 1 43.69 137 SER B CA 1
ATOM 7321 C C . SER B 1 137 ? 13.797 -24.859 1.041 1 43.69 137 SER B C 1
ATOM 7323 O O . SER B 1 137 ? 12.875 -24.547 0.292 1 43.69 137 SER B O 1
ATOM 7325 N N . PRO B 1 138 ? 14.695 -25.625 0.508 1 42.75 138 PRO B N 1
ATOM 7326 C CA . PRO B 1 138 ? 14.836 -26.359 -0.749 1 42.75 138 PRO B CA 1
ATOM 7327 C C . PRO B 1 138 ? 13.57 -27.125 -1.13 1 42.75 138 PRO B C 1
ATOM 7329 O O . PRO B 1 138 ? 13.602 -27.953 -2.035 1 42.75 138 PRO B O 1
ATOM 7332 N N . VAL B 1 139 ? 12.359 -26.75 -0.548 1 51 139 VAL B N 1
ATOM 7333 C CA . VAL B 1 139 ? 11.289 -27.734 -0.694 1 51 139 VAL B CA 1
ATOM 7334 C C . VAL B 1 139 ? 10.453 -27.406 -1.927 1 51 139 VAL B C 1
ATOM 7336 O O . VAL B 1 139 ? 9.648 -28.219 -2.379 1 51 139 VAL B O 1
ATOM 7339 N N . SER B 1 140 ? 10.438 -26.203 -2.461 1 58.28 140 SER B N 1
ATOM 7340 C CA . SER B 1 140 ? 9.719 -26 -3.717 1 58.28 140 SER B CA 1
ATOM 7341 C C . SER B 1 140 ? 10.633 -26.219 -4.918 1 58.28 140 SER B C 1
ATOM 7343 O O . SER B 1 140 ? 11.719 -25.641 -4.996 1 58.28 140 SER B O 1
ATOM 7345 N N . HIS B 1 141 ? 10.305 -27.328 -5.598 1 68.25 141 HIS B N 1
ATOM 7346 C CA . HIS B 1 141 ? 11.195 -27.781 -6.652 1 68.25 141 HIS B CA 1
ATOM 7347 C C . HIS B 1 141 ? 10.469 -27.891 -7.988 1 68.25 141 HIS B C 1
ATOM 7349 O O . HIS B 1 141 ? 9.328 -28.359 -8.039 1 68.25 141 HIS B O 1
ATOM 7355 N N . LEU B 1 142 ? 11.039 -27.062 -8.867 1 73.81 142 LEU B N 1
ATOM 7356 C CA . LEU B 1 142 ? 10.633 -27.422 -10.219 1 73.81 142 LEU B CA 1
ATOM 7357 C C . LEU B 1 142 ? 11.234 -28.766 -10.633 1 73.81 142 LEU B C 1
ATOM 7359 O O . LEU B 1 142 ? 12.445 -28.953 -10.547 1 73.81 142 LEU B O 1
ATOM 7363 N N . THR B 1 143 ? 10.391 -29.703 -10.867 1 76.75 143 THR B N 1
ATOM 7364 C CA . THR B 1 143 ? 10.859 -31.031 -11.227 1 76.75 143 THR B CA 1
ATOM 7365 C C . THR B 1 143 ? 10.023 -31.625 -12.359 1 76.75 143 THR B C 1
ATOM 7367 O O . THR B 1 143 ? 9.195 -30.922 -12.953 1 76.75 143 THR B O 1
ATOM 7370 N N . ALA B 1 144 ? 10.469 -32.688 -12.844 1 82.81 144 ALA B N 1
ATOM 7371 C CA . ALA B 1 144 ? 9.758 -33.406 -13.906 1 82.81 144 ALA B CA 1
ATOM 7372 C C . ALA B 1 144 ? 9.688 -34.906 -13.609 1 82.81 144 ALA B C 1
ATOM 7374 O O . ALA B 1 144 ? 10.586 -35.469 -12.984 1 82.81 144 ALA B O 1
ATOM 7375 N N . VAL B 1 145 ? 8.531 -35.469 -13.977 1 83 145 VAL B N 1
ATOM 7376 C CA . VAL B 1 145 ? 8.344 -36.906 -13.766 1 83 145 VAL B CA 1
ATOM 7377 C C . VAL B 1 145 ? 7.773 -37.531 -15.031 1 83 145 VAL B C 1
ATOM 7379 O O . VAL B 1 145 ? 7.25 -36.844 -15.906 1 83 145 VAL B O 1
ATOM 7382 N N . SER B 1 146 ? 7.98 -38.812 -15.211 1 82.88 146 SER B N 1
ATOM 7383 C CA . SER B 1 146 ? 7.395 -39.625 -16.266 1 82.88 146 SER B CA 1
ATOM 7384 C C . SER B 1 146 ? 7.078 -41.031 -15.766 1 82.88 146 SER B C 1
ATOM 7386 O O . SER B 1 146 ? 7.312 -41.344 -14.602 1 82.88 146 SER B O 1
ATOM 7388 N N . HIS B 1 147 ? 6.453 -41.781 -16.641 1 82.75 147 HIS B N 1
ATOM 7389 C CA . HIS B 1 147 ? 6.145 -43.156 -16.281 1 82.75 147 HIS B CA 1
ATOM 7390 C C . HIS B 1 147 ? 7.41 -43.906 -15.891 1 82.75 147 HIS B C 1
ATOM 7392 O O . HIS B 1 147 ? 7.391 -44.719 -14.953 1 82.75 147 HIS B O 1
ATOM 7398 N N . ASP B 1 148 ? 8.461 -43.625 -16.531 1 79.94 148 ASP B N 1
ATOM 7399 C CA . ASP B 1 148 ? 9.68 -44.406 -16.344 1 79.94 148 ASP B CA 1
ATOM 7400 C C . ASP B 1 148 ? 10.625 -43.719 -15.367 1 79.94 148 ASP B C 1
ATOM 7402 O O . ASP B 1 148 ? 11.602 -44.312 -14.914 1 79.94 148 ASP B O 1
ATOM 7406 N N . THR B 1 149 ? 10.422 -42.5 -15.109 1 81.56 149 THR B N 1
ATOM 7407 C CA . THR B 1 149 ? 11.312 -41.75 -14.227 1 81.56 149 THR B CA 1
ATOM 7408 C C . THR B 1 149 ? 10.531 -41.125 -13.078 1 81.56 149 THR B C 1
ATOM 7410 O O . THR B 1 149 ? 9.727 -40.219 -13.289 1 81.56 149 THR B O 1
ATOM 7413 N N . ALA B 1 150 ? 10.906 -41.594 -11.914 1 82.88 150 ALA B N 1
ATOM 7414 C CA . ALA B 1 150 ? 10.25 -41.062 -10.719 1 82.88 150 ALA B CA 1
ATOM 7415 C C . ALA B 1 150 ? 11.086 -39.969 -10.07 1 82.88 150 ALA B C 1
ATOM 7417 O O . ALA B 1 150 ? 12.297 -39.906 -10.273 1 82.88 150 ALA B O 1
ATOM 7418 N N . TYR B 1 151 ? 10.391 -39.031 -9.508 1 81.88 151 TYR B N 1
ATOM 7419 C CA . TYR B 1 151 ? 11.039 -38.062 -8.617 1 81.88 151 TYR B CA 1
ATOM 7420 C C . TYR B 1 151 ? 10.93 -38.5 -7.164 1 81.88 151 TYR B C 1
ATOM 7422 O O . TYR B 1 151 ? 9.836 -38.781 -6.672 1 81.88 151 TYR B O 1
ATOM 7430 N N . ILE B 1 152 ? 12.094 -38.625 -6.523 1 76.88 152 ILE B N 1
ATOM 7431 C CA . ILE B 1 152 ? 12.133 -39.156 -5.168 1 76.88 152 ILE B CA 1
ATOM 7432 C C . ILE B 1 152 ? 12.711 -38.125 -4.215 1 76.88 152 ILE B C 1
ATOM 7434 O O . ILE B 1 152 ? 13.727 -37.469 -4.508 1 76.88 152 ILE B O 1
ATOM 7438 N N . VAL B 1 153 ? 11.961 -37.906 -3.15 1 76.31 153 VAL B N 1
ATOM 7439 C CA . VAL B 1 153 ? 12.422 -37 -2.104 1 76.31 153 VAL B CA 1
ATOM 7440 C C . VAL B 1 153 ? 12.43 -37.719 -0.759 1 76.31 153 VAL B C 1
ATOM 7442 O O . VAL B 1 153 ? 11.406 -38.25 -0.341 1 76.31 153 VAL B O 1
ATOM 7445 N N . ASP B 1 154 ? 13.578 -37.688 -0.146 1 70.12 154 ASP B N 1
ATOM 7446 C CA . ASP B 1 154 ? 13.688 -38.25 1.198 1 70.12 154 ASP B CA 1
ATOM 7447 C C . ASP B 1 154 ? 13.469 -37.156 2.258 1 70.12 154 ASP B C 1
ATOM 7449 O O . ASP B 1 154 ? 14.07 -36.094 2.186 1 70.12 154 ASP B O 1
ATOM 7453 N N . LEU B 1 155 ? 12.578 -37.375 2.986 1 71.81 155 LEU B N 1
ATOM 7454 C CA . LEU B 1 155 ? 12.266 -36.438 4.059 1 71.81 155 LEU B CA 1
ATOM 7455 C C . LEU B 1 155 ? 12.773 -36.969 5.398 1 71.81 155 LEU B C 1
ATOM 7457 O O . LEU B 1 155 ? 12.461 -38.094 5.789 1 71.81 155 LEU B O 1
ATOM 7461 N N . LEU B 1 156 ? 13.859 -36.188 5.871 1 62.12 156 LEU B N 1
ATOM 7462 C CA . LEU B 1 156 ? 14.312 -36.562 7.211 1 62.12 156 LEU B CA 1
ATOM 7463 C C . LEU B 1 156 ? 13.344 -36.031 8.266 1 62.12 156 LEU B C 1
ATOM 7465 O O . LEU B 1 156 ? 12.953 -34.844 8.227 1 62.12 156 LEU B O 1
ATOM 7469 N N . PRO B 1 157 ? 12.727 -36.969 8.906 1 52.31 157 PRO B N 1
ATOM 7470 C CA . PRO B 1 157 ? 11.734 -36.531 9.891 1 52.31 157 PRO B CA 1
ATOM 7471 C C . PRO B 1 157 ? 12.312 -35.531 10.891 1 52.31 157 PRO B C 1
ATOM 7473 O O . PRO B 1 157 ? 13.406 -35.75 11.422 1 52.31 157 PRO B O 1
ATOM 7476 N N . SER B 1 158 ? 12.219 -34.188 10.836 1 53.22 158 SER B N 1
ATOM 7477 C CA . SER B 1 158 ? 12.461 -33.344 12 1 53.22 158 SER B CA 1
ATOM 7478 C C . SER B 1 158 ? 11.508 -33.688 13.141 1 53.22 158 SER B C 1
ATOM 7480 O O . SER B 1 158 ? 10.375 -34.125 12.898 1 53.22 158 SER B O 1
ATOM 7482 N N . HIS B 1 159 ? 11.875 -34.344 14.344 1 48.94 159 HIS B N 1
ATOM 7483 C CA . HIS B 1 159 ? 11.109 -34.875 15.469 1 48.94 159 HIS B CA 1
ATOM 7484 C C . HIS B 1 159 ? 10.148 -33.844 16.016 1 48.94 159 HIS B C 1
ATOM 7486 O O . HIS B 1 159 ? 10.508 -32.656 16.141 1 48.94 159 HIS B O 1
ATOM 7492 N N . PRO B 1 160 ? 9.031 -34.5 16.469 1 48.22 160 PRO B N 1
ATOM 7493 C CA . PRO B 1 160 ? 8.117 -35.562 16.047 1 48.22 160 PRO B CA 1
ATOM 7494 C C . PRO B 1 160 ? 7.285 -35.188 14.828 1 48.22 160 PRO B C 1
ATOM 7496 O O . PRO B 1 160 ? 6.5 -34.25 14.883 1 48.22 160 PRO B O 1
ATOM 7499 N N . LEU B 1 161 ? 7.629 -35.344 13.57 1 54.47 161 LEU B N 1
ATOM 7500 C CA . LEU B 1 161 ? 6.902 -34.906 12.383 1 54.47 161 LEU B CA 1
ATOM 7501 C C . LEU B 1 161 ? 5.773 -35.875 12.055 1 54.47 161 LEU B C 1
ATOM 7503 O O . LEU B 1 161 ? 6.012 -37.062 11.891 1 54.47 161 LEU B O 1
ATOM 7507 N N . ASP B 1 162 ? 4.355 -35.594 12.273 1 61.84 162 ASP B N 1
ATOM 7508 C CA . ASP B 1 162 ? 3.223 -36.5 12.125 1 61.84 162 ASP B CA 1
ATOM 7509 C C . ASP B 1 162 ? 2.576 -36.344 10.75 1 61.84 162 ASP B C 1
ATOM 7511 O O . ASP B 1 162 ? 2.078 -37.312 10.18 1 61.84 162 ASP B O 1
ATOM 7515 N N . THR B 1 163 ? 2.605 -35.25 10.031 1 76.81 163 THR B N 1
ATOM 7516 C CA . THR B 1 163 ? 1.783 -35.062 8.844 1 76.81 163 THR B CA 1
ATOM 7517 C C . THR B 1 163 ? 2.588 -34.375 7.73 1 76.81 163 THR B C 1
ATOM 7519 O O . THR B 1 163 ? 3.365 -33.469 7.988 1 76.81 163 THR B O 1
ATOM 7522 N N . ILE B 1 164 ? 2.527 -35.062 6.527 1 80.69 164 ILE B N 1
ATOM 7523 C CA . ILE B 1 164 ? 3.154 -34.469 5.352 1 80.69 164 ILE B CA 1
ATOM 7524 C C . ILE B 1 164 ? 2.09 -33.844 4.461 1 80.69 164 ILE B C 1
ATOM 7526 O O . ILE B 1 164 ? 1.055 -34.438 4.188 1 80.69 164 ILE B O 1
ATOM 7530 N N . LYS B 1 165 ? 2.32 -32.625 4.117 1 83.38 165 LYS B N 1
ATOM 7531 C CA . LYS B 1 165 ? 1.454 -31.953 3.162 1 83.38 165 LYS B CA 1
ATOM 7532 C C . LYS B 1 165 ? 2.188 -31.688 1.85 1 83.38 165 LYS B C 1
ATOM 7534 O O . LYS B 1 165 ? 3.285 -31.125 1.849 1 83.38 165 LYS B O 1
ATOM 7539 N N . VAL B 1 166 ? 1.605 -32.094 0.741 1 82.44 166 VAL B N 1
ATOM 7540 C CA . VAL B 1 166 ? 2.221 -31.938 -0.573 1 82.44 166 VAL B CA 1
ATOM 7541 C C . VAL B 1 166 ? 1.397 -30.969 -1.419 1 82.44 166 VAL B C 1
ATOM 7543 O O . VAL B 1 166 ? 0.177 -31.109 -1.523 1 82.44 166 VAL B O 1
ATOM 7546 N N . PHE B 1 167 ? 2.066 -29.906 -1.92 1 80.12 167 PHE B N 1
ATOM 7547 C CA . PHE B 1 167 ? 1.481 -29.016 -2.914 1 80.12 167 PHE B CA 1
ATOM 7548 C C . PHE B 1 167 ? 2.039 -29.312 -4.301 1 80.12 167 PHE B C 1
ATOM 7550 O O . PHE B 1 167 ? 3.248 -29.484 -4.465 1 80.12 167 PHE B O 1
ATOM 7557 N N . VAL B 1 168 ? 1.182 -29.484 -5.266 1 80.94 168 VAL B N 1
ATOM 7558 C CA . VAL B 1 168 ? 1.639 -29.734 -6.629 1 80.94 168 VAL B CA 1
ATOM 7559 C C . VAL B 1 168 ? 0.961 -28.766 -7.594 1 80.94 168 VAL B C 1
ATOM 7561 O O . VAL B 1 168 ? -0.237 -28.5 -7.477 1 80.94 168 VAL B O 1
ATOM 7564 N N . THR B 1 169 ? 1.742 -28.094 -8.359 1 76.5 169 THR B N 1
ATOM 7565 C CA . THR B 1 169 ? 1.241 -27.266 -9.445 1 76.5 169 THR B CA 1
ATOM 7566 C C . THR B 1 169 ? 1.566 -27.891 -10.797 1 76.5 169 THR B C 1
ATOM 7568 O O . THR B 1 169 ? 2.723 -28.219 -11.078 1 76.5 169 THR B O 1
ATOM 7571 N N . ILE B 1 170 ? 0.573 -28.25 -11.484 1 71.31 170 ILE B N 1
ATOM 7572 C CA . ILE B 1 170 ? 0.731 -28.859 -12.805 1 71.31 170 ILE B CA 1
ATOM 7573 C C . ILE B 1 170 ? 0.043 -27.984 -13.852 1 71.31 170 ILE B C 1
ATOM 7575 O O . ILE B 1 170 ? -0.965 -27.328 -13.562 1 71.31 170 ILE B O 1
ATOM 7579 N N . GLN B 1 171 ? 0.875 -27.516 -14.781 1 62.75 171 GLN B N 1
ATOM 7580 C CA . GLN B 1 171 ? 0.231 -26.75 -15.836 1 62.75 171 GLN B CA 1
ATOM 7581 C C . GLN B 1 171 ? -0.279 -27.656 -16.953 1 62.75 171 GLN B C 1
ATOM 7583 O O . GLN B 1 171 ? 0.344 -28.672 -17.266 1 62.75 171 GLN B O 1
ATOM 7588 N N . GLU B 1 172 ? -1.408 -27.438 -17.406 1 50.41 172 GLU B N 1
ATOM 7589 C CA . GLU B 1 172 ? -2.125 -28.188 -18.453 1 50.41 172 GLU B CA 1
ATOM 7590 C C . GLU B 1 172 ? -1.329 -28.219 -19.75 1 50.41 172 GLU B C 1
ATOM 7592 O O . GLU B 1 172 ? -0.879 -27.172 -20.234 1 50.41 172 GLU B O 1
ATOM 7597 N N . LEU B 1 173 ? -0.551 -29.344 -20.078 1 46.31 173 LEU B N 1
ATOM 7598 C CA . LEU B 1 173 ? 0.202 -29.516 -21.312 1 46.31 173 LEU B CA 1
ATOM 7599 C C . LEU B 1 173 ? -0.718 -29.438 -22.531 1 46.31 173 LEU B C 1
ATOM 7601 O O . LEU B 1 173 ? -1.741 -30.125 -22.578 1 46.31 173 LEU B O 1
ATOM 7605 N N . VAL B 1 174 ? -0.942 -28.312 -23.125 1 38.84 174 VAL B N 1
ATOM 7606 C CA . VAL B 1 174 ? -1.554 -28.359 -24.453 1 38.84 174 VAL B CA 1
ATOM 7607 C C . VAL B 1 174 ? -0.573 -28.969 -25.453 1 38.84 174 VAL B C 1
ATOM 7609 O O . VAL B 1 174 ? 0.622 -28.672 -25.422 1 38.84 174 VAL B O 1
ATOM 7612 N N . ASN B 1 175 ? -0.768 -30.188 -25.938 1 36.62 175 ASN B N 1
ATOM 7613 C CA . ASN B 1 175 ? 0.126 -30.656 -26.984 1 36.62 175 ASN B CA 1
ATOM 7614 C C . ASN B 1 175 ? 0.221 -29.656 -28.141 1 36.62 175 ASN B C 1
ATOM 7616 O O . ASN B 1 175 ? -0.643 -28.797 -28.281 1 36.62 175 ASN B O 1
ATOM 7620 N N . SER B 1 176 ? 1.399 -29.609 -28.656 1 34 176 SER B N 1
ATOM 7621 C CA . SER B 1 176 ? 1.698 -28.781 -29.812 1 34 176 SER B CA 1
ATOM 7622 C C . SER B 1 176 ? 0.548 -28.781 -30.812 1 34 176 SER B C 1
ATOM 7624 O O . SER B 1 176 ? 0.402 -27.844 -31.609 1 34 176 SER B O 1
ATOM 7626 N N . SER B 1 177 ? 0.093 -29.984 -31.156 1 33.12 177 SER B N 1
ATOM 7627 C CA . SER B 1 177 ? -0.849 -30.156 -32.25 1 33.12 177 SER B CA 1
ATOM 7628 C C . SER B 1 177 ? -2.27 -29.797 -31.828 1 33.12 177 SER B C 1
ATOM 7630 O O . SER B 1 177 ? -3.213 -29.953 -32.594 1 33.12 177 SER B O 1
ATOM 7632 N N . GLY B 1 178 ? -2.455 -29.078 -30.734 1 37.25 178 GLY B N 1
ATOM 7633 C CA . GLY B 1 178 ? -3.809 -28.797 -30.281 1 37.25 178 GLY B CA 1
ATOM 7634 C C . GLY B 1 178 ? -4.523 -30.031 -29.75 1 37.25 178 GLY B C 1
ATOM 7635 O O . GLY B 1 178 ? -5.699 -29.953 -29.375 1 37.25 178 GLY B O 1
ATOM 7636 N N . SER B 1 179 ? -4.074 -31.234 -30.125 1 34.97 179 SER B N 1
ATOM 7637 C CA . SER B 1 179 ? -4.859 -32.438 -29.844 1 34.97 179 SER B CA 1
ATOM 7638 C C . SER B 1 179 ? -4.719 -32.875 -28.391 1 34.97 179 SER B C 1
ATOM 7640 O O . SER B 1 179 ? -3.656 -32.688 -27.797 1 34.97 179 SER B O 1
ATOM 7642 N N . VAL B 1 180 ? -5.766 -32.938 -27.703 1 40.31 180 VAL B N 1
ATOM 7643 C CA . VAL B 1 180 ? -5.992 -33.438 -26.359 1 40.31 180 VAL B CA 1
ATOM 7644 C C . VAL B 1 180 ? -5.258 -34.75 -26.172 1 40.31 180 VAL B C 1
ATOM 7646 O O . VAL B 1 180 ? -5.258 -35.594 -27.062 1 40.31 180 VAL B O 1
ATOM 7649 N N . PHE B 1 181 ? -4.27 -34.812 -25.344 1 44.91 181 PHE B N 1
ATOM 7650 C CA . PHE B 1 181 ? -3.723 -36.125 -25.016 1 44.91 181 PHE B CA 1
ATOM 7651 C C . PHE B 1 181 ? -4.836 -37.156 -24.859 1 44.91 181 PHE B C 1
ATOM 7653 O O . PHE B 1 181 ? -5.891 -36.875 -24.297 1 44.91 181 PHE B O 1
ATOM 7660 N N . PRO B 1 182 ? -4.965 -38.188 -25.719 1 48.69 182 PRO B N 1
ATOM 7661 C CA . PRO B 1 182 ? -6.039 -39.188 -25.703 1 48.69 182 PRO B CA 1
ATOM 7662 C C . PRO B 1 182 ? -6.336 -39.688 -24.281 1 48.69 182 PRO B C 1
ATOM 7664 O O . PRO B 1 182 ? -7.469 -40.094 -24 1 48.69 182 PRO B O 1
ATOM 7667 N N . ASN B 1 183 ? -5.348 -39.812 -23.297 1 54.78 183 ASN B N 1
ATOM 7668 C CA . ASN B 1 183 ? -5.594 -40.344 -21.969 1 54.78 183 ASN B CA 1
ATOM 7669 C C . ASN B 1 183 ? -5.23 -39.312 -20.891 1 54.78 183 ASN B C 1
ATOM 7671 O O . ASN B 1 183 ? -4.289 -38.531 -21.047 1 54.78 183 ASN B O 1
ATOM 7675 N N . PRO B 1 184 ? -6.062 -39.156 -19.906 1 66.12 184 PRO B N 1
ATOM 7676 C CA . PRO B 1 184 ? -5.758 -38.281 -18.781 1 66.12 184 PRO B CA 1
ATOM 7677 C C . PRO B 1 184 ? -4.395 -38.562 -18.156 1 66.12 184 PRO B C 1
ATOM 7679 O O . PRO B 1 184 ? -3.992 -39.719 -18.047 1 66.12 184 PRO B O 1
ATOM 7682 N N . THR B 1 185 ? -3.576 -37.562 -18.109 1 73.19 185 THR B N 1
ATOM 7683 C CA . THR B 1 185 ? -2.289 -37.688 -17.438 1 73.19 185 THR B CA 1
ATOM 7684 C C . THR B 1 185 ? -2.443 -37.5 -15.93 1 73.19 185 THR B C 1
ATOM 7686 O O . THR B 1 185 ? -3.002 -36.5 -15.484 1 73.19 185 THR B O 1
ATOM 7689 N N . TYR B 1 186 ? -2.039 -38.531 -15.148 1 78.94 186 TYR B N 1
ATOM 7690 C CA . TYR B 1 186 ? -2.072 -38.5 -13.688 1 78.94 186 TYR B CA 1
ATOM 7691 C C . TYR B 1 186 ? -0.662 -38.469 -13.109 1 78.94 186 TYR B C 1
ATOM 7693 O O . TYR B 1 186 ? 0.25 -39.094 -13.656 1 78.94 186 TYR B O 1
ATOM 7701 N N . VAL B 1 187 ? -0.542 -37.688 -12.133 1 83.75 187 VAL B N 1
ATOM 7702 C CA . VAL B 1 187 ? 0.665 -37.75 -11.312 1 83.75 187 VAL B CA 1
ATOM 7703 C C . VAL B 1 187 ? 0.362 -38.469 -10 1 83.75 187 VAL B C 1
ATOM 7705 O O . VAL B 1 187 ? -0.586 -38.094 -9.297 1 83.75 187 VAL B O 1
ATOM 7708 N N . TYR B 1 188 ? 1.132 -39.438 -9.68 1 83.75 188 TYR B N 1
ATOM 7709 C CA . TYR B 1 188 ? 0.916 -40.281 -8.508 1 83.75 188 TYR B CA 1
ATOM 7710 C C . TYR B 1 188 ? 1.916 -39.938 -7.406 1 83.75 188 TYR B C 1
ATOM 7712 O O . TYR B 1 188 ? 3.102 -39.719 -7.68 1 83.75 188 TYR B O 1
ATOM 7720 N N . PHE B 1 189 ? 1.363 -39.812 -6.266 1 86.56 189 PHE B N 1
ATOM 7721 C CA . PHE B 1 189 ? 2.188 -39.594 -5.086 1 86.56 189 PHE B CA 1
ATOM 7722 C C . PHE B 1 189 ? 2.074 -40.75 -4.105 1 86.56 189 PHE B C 1
ATOM 7724 O O . PHE B 1 189 ? 0.97 -41.125 -3.697 1 86.56 189 PHE B O 1
ATOM 7731 N N . THR B 1 190 ? 3.188 -41.312 -3.709 1 82.5 190 THR B N 1
ATOM 7732 C CA . THR B 1 190 ? 3.215 -42.375 -2.713 1 82.5 190 THR B CA 1
ATOM 7733 C C . THR B 1 190 ? 4.258 -42.094 -1.639 1 82.5 190 THR B C 1
ATOM 7735 O O . THR B 1 190 ? 5.348 -41.594 -1.939 1 82.5 190 THR B O 1
ATOM 7738 N N . VAL B 1 191 ? 3.906 -42.312 -0.438 1 80.75 191 VAL B N 1
ATOM 7739 C CA . VAL B 1 191 ? 4.84 -42.156 0.671 1 80.75 191 VAL B CA 1
ATOM 7740 C C . VAL B 1 191 ? 5.227 -43.531 1.226 1 80.75 191 VAL B C 1
ATOM 7742 O O . VAL B 1 191 ? 4.359 -44.344 1.555 1 80.75 191 VAL B O 1
ATOM 7745 N N . GLU B 1 192 ? 6.574 -43.719 1.248 1 75.06 192 GLU B N 1
ATOM 7746 C CA . GLU B 1 192 ? 7.102 -44.969 1.745 1 75.06 192 GLU B CA 1
ATOM 7747 C C . GLU B 1 192 ? 8.016 -44.75 2.945 1 75.06 192 GLU B C 1
ATOM 7749 O O . GLU B 1 192 ? 8.625 -43.688 3.084 1 75.06 192 GLU B O 1
ATOM 7754 N N . GLY B 1 193 ? 8.008 -45.719 3.939 1 71.31 193 GLY B N 1
ATOM 7755 C CA . GLY B 1 193 ? 8.922 -45.688 5.066 1 71.31 193 GLY B CA 1
ATOM 7756 C C . GLY B 1 193 ? 10.258 -46.344 4.766 1 71.31 193 GLY B C 1
ATOM 7757 O O . GLY B 1 193 ? 10.32 -47.344 4.062 1 71.31 193 GLY B O 1
ATOM 7758 N N . LEU B 1 194 ? 11.445 -45.625 5.125 1 67.06 194 LEU B N 1
ATOM 7759 C CA . LEU B 1 194 ? 12.781 -46.188 4.941 1 67.06 194 LEU B CA 1
ATOM 7760 C C . LEU B 1 194 ? 13.281 -46.812 6.227 1 67.06 194 LEU B C 1
ATOM 7762 O O . LEU B 1 194 ? 13.164 -46.25 7.309 1 67.06 194 LEU B O 1
ATOM 7766 N N . ILE B 1 195 ? 13.688 -48.25 6.293 1 57.41 195 ILE B N 1
ATOM 7767 C CA . ILE B 1 195 ? 14.273 -48.938 7.426 1 57.41 195 ILE B CA 1
ATOM 7768 C C . ILE B 1 195 ? 15.789 -49 7.285 1 57.41 195 ILE B C 1
ATOM 7770 O O . ILE B 1 195 ? 16.312 -49.125 6.176 1 57.41 195 ILE B O 1
ATOM 7774 N N . PRO B 1 196 ? 16.688 -48.75 8.352 1 50.31 196 PRO B N 1
ATOM 7775 C CA . PRO B 1 196 ? 18.141 -48.875 8.281 1 50.31 196 PRO B CA 1
ATOM 7776 C C . PRO B 1 196 ? 18.594 -50.219 7.766 1 50.31 196 PRO B C 1
ATOM 7778 O O . PRO B 1 196 ? 18.047 -51.25 8.172 1 50.31 196 PRO B O 1
ATOM 7781 N N . GLY B 1 197 ? 19.094 -50.5 6.645 1 41.16 197 GLY B N 1
ATOM 7782 C CA . GLY B 1 197 ? 19.734 -51.781 6.289 1 41.16 197 GLY B CA 1
ATOM 7783 C C . GLY B 1 197 ? 20.844 -52.156 7.234 1 41.16 197 GLY B C 1
ATOM 7784 O O . GLY B 1 197 ? 21.438 -51.281 7.891 1 41.16 197 GLY B O 1
ATOM 7785 N N . ASN B 1 198 ? 21.016 -53.562 7.691 1 35.38 198 ASN B N 1
ATOM 7786 C CA . ASN B 1 198 ? 22.219 -54.25 8.172 1 35.38 198 ASN B CA 1
ATOM 7787 C C . ASN B 1 198 ? 23.375 -54.094 7.207 1 35.38 198 ASN B C 1
ATOM 7789 O O . ASN B 1 198 ? 23.547 -54.906 6.301 1 35.38 198 ASN B O 1
ATOM 7793 N N . GLY B 1 199 ? 23.75 -53.188 6.43 1 32.22 199 GLY B N 1
ATOM 7794 C CA . GLY B 1 199 ? 24.906 -53.25 5.551 1 32.22 199 GLY B CA 1
ATOM 7795 C C . GLY B 1 199 ? 26.172 -53.688 6.266 1 32.22 199 GLY B C 1
ATOM 7796 O O . GLY B 1 199 ? 27.156 -54.062 5.621 1 32.22 199 GLY B O 1
ATOM 7797 N N . ALA B 1 200 ? 26.797 -53.062 7.211 1 30.53 200 ALA B N 1
ATOM 7798 C CA . ALA B 1 200 ? 28.25 -53.094 7.363 1 30.53 200 ALA B CA 1
ATOM 7799 C C . ALA B 1 200 ? 28.734 -54.469 7.793 1 30.53 200 ALA B C 1
ATOM 7801 O O . ALA B 1 200 ? 28.781 -54.75 8.984 1 30.53 200 ALA B O 1
ATOM 7802 N N . ASN B 1 201 ? 28.406 -55.594 7.195 1 26.53 201 ASN B N 1
ATOM 7803 C CA . ASN B 1 201 ? 29.391 -56.656 7.461 1 26.53 201 ASN B CA 1
ATOM 7804 C C . ASN B 1 201 ? 30.797 -56.219 7.125 1 26.53 201 ASN B C 1
ATOM 7806 O O . ASN B 1 201 ? 31 -55.25 6.375 1 26.53 201 ASN B O 1
ATOM 7810 N N . SER B 1 202 ? 31.969 -57.188 7.5 1 26.17 202 SER B N 1
ATOM 7811 C CA . SER B 1 202 ? 33.375 -57.5 7.605 1 26.17 202 SER B CA 1
ATOM 7812 C C . SER B 1 202 ? 34.062 -57.562 6.234 1 26.17 202 SER B C 1
ATOM 7814 O O . SER B 1 202 ? 33.812 -58.469 5.457 1 26.17 202 SER B O 1
ATOM 7816 N N . THR B 1 203 ? 34.156 -56.594 5.426 1 25.14 203 THR B N 1
ATOM 7817 C CA . THR B 1 203 ? 35.125 -56.656 4.355 1 25.14 203 THR B CA 1
ATOM 7818 C C . THR B 1 203 ? 36.531 -57 4.918 1 25.14 203 THR B C 1
ATOM 7820 O O . THR B 1 203 ? 37.094 -56.219 5.699 1 25.14 203 THR B O 1
ATOM 7823 N N . ASP B 1 204 ? 36.781 -58.312 5.176 1 23.84 204 ASP B N 1
ATOM 7824 C CA . ASP B 1 204 ? 38.125 -58.875 5.129 1 23.84 204 ASP B CA 1
ATOM 7825 C C . ASP B 1 204 ? 38.875 -58.406 3.883 1 23.84 204 ASP B C 1
ATOM 7827 O O . ASP B 1 204 ? 38.344 -58.438 2.777 1 23.84 204 ASP B O 1
ATOM 7831 N N . HIS B 1 205 ? 39.875 -57.5 4.062 1 24.34 205 HIS B N 1
ATOM 7832 C CA . HIS B 1 205 ? 40.938 -56.875 3.25 1 24.34 205 HIS B CA 1
ATOM 7833 C C . HIS B 1 205 ? 41.688 -57.938 2.426 1 24.34 205 HIS B C 1
ATOM 7835 O O . HIS B 1 205 ? 42.812 -58.312 2.754 1 24.34 205 HIS B O 1
ATOM 7841 N N . ASP B 1 206 ? 41.094 -59.031 1.93 1 22.33 206 ASP B N 1
ATOM 7842 C CA . ASP B 1 206 ? 42.094 -59.719 1.125 1 22.33 206 ASP B CA 1
ATOM 7843 C C . ASP B 1 206 ? 42.594 -58.812 0.012 1 22.33 206 ASP B C 1
ATOM 7845 O O . ASP B 1 206 ? 41.844 -58.031 -0.557 1 22.33 206 ASP B O 1
ATOM 7849 N N . ASP B 1 207 ? 44 -58.625 -0.149 1 22.8 207 ASP B N 1
ATOM 7850 C CA . ASP B 1 207 ? 45.062 -57.875 -0.807 1 22.8 207 ASP B CA 1
ATOM 7851 C C . ASP B 1 207 ? 44.906 -57.938 -2.326 1 22.8 207 ASP B C 1
ATOM 7853 O O . ASP B 1 207 ? 45.781 -57.469 -3.055 1 22.8 207 ASP B O 1
ATOM 7857 N N . ASP B 1 208 ? 44.125 -58.844 -2.928 1 22.64 208 ASP B N 1
ATOM 7858 C CA . ASP B 1 208 ? 44.688 -59.094 -4.246 1 22.64 208 ASP B CA 1
ATOM 7859 C C . ASP B 1 208 ? 44.531 -57.844 -5.137 1 22.64 208 ASP B C 1
ATOM 7861 O O . ASP B 1 208 ? 43.531 -57.156 -5.062 1 22.64 208 ASP B O 1
ATOM 7865 N N . ASP B 1 209 ? 45.656 -57.375 -5.781 1 22 209 ASP B N 1
ATOM 7866 C CA . ASP B 1 209 ? 46.25 -56.25 -6.508 1 22 209 ASP B CA 1
ATOM 7867 C C . ASP B 1 209 ? 45.438 -55.938 -7.777 1 22 209 ASP B C 1
ATOM 7869 O O . ASP B 1 209 ? 45.844 -55.094 -8.586 1 22 209 ASP B O 1
ATOM 7873 N N . ASP B 1 210 ? 44.594 -56.844 -8.281 1 21.58 210 ASP B N 1
ATOM 7874 C CA . ASP B 1 210 ? 44.562 -56.688 -9.727 1 21.58 210 ASP B CA 1
ATOM 7875 C C . ASP B 1 210 ? 43.844 -55.375 -10.102 1 21.58 210 ASP B C 1
ATOM 7877 O O . ASP B 1 210 ? 42.938 -54.938 -9.414 1 21.58 210 ASP B O 1
ATOM 7881 N N . ASP B 1 211 ? 44.469 -54.5 -10.969 1 21.59 211 ASP B N 1
ATOM 7882 C CA . ASP B 1 211 ? 44.438 -53.156 -11.531 1 21.59 211 ASP B CA 1
ATOM 7883 C C . ASP B 1 211 ? 43.125 -52.906 -12.25 1 21.59 211 ASP B C 1
ATOM 7885 O O . ASP B 1 211 ? 42.969 -51.906 -12.953 1 21.59 211 ASP B O 1
ATOM 7889 N N . ASP B 1 212 ? 42.25 -53.906 -12.43 1 20.02 212 ASP B N 1
ATOM 7890 C CA . ASP B 1 212 ? 41.438 -53.656 -13.617 1 20.02 212 ASP B CA 1
ATOM 7891 C C . ASP B 1 212 ? 40.531 -52.438 -13.422 1 20.02 212 ASP B C 1
ATOM 7893 O O . ASP B 1 212 ? 40.062 -52.188 -12.312 1 20.02 212 ASP B O 1
ATOM 7897 N N . HIS B 1 213 ? 40.625 -51.5 -14.43 1 21.12 213 HIS B N 1
ATOM 7898 C CA . HIS B 1 213 ? 39.969 -50.219 -14.703 1 21.12 213 HIS B CA 1
ATOM 7899 C C . HIS B 1 213 ? 38.469 -50.312 -14.602 1 21.12 213 HIS B C 1
ATOM 7901 O O . HIS B 1 213 ? 37.812 -50.969 -15.445 1 21.12 213 HIS B O 1
ATOM 7907 N N . HIS B 1 214 ? 37.938 -50.688 -13.414 1 19.53 214 HIS B N 1
ATOM 7908 C CA . HIS B 1 214 ? 36.5 -50.969 -13.297 1 19.53 214 HIS B CA 1
ATOM 7909 C C . HIS B 1 214 ? 35.688 -49.719 -13.688 1 19.53 214 HIS B C 1
ATOM 7911 O O . HIS B 1 214 ? 35.969 -48.625 -13.219 1 19.53 214 HIS B O 1
ATOM 7917 N N . ALA B 1 215 ? 35.219 -49.812 -14.953 1 21.33 215 ALA B N 1
ATOM 7918 C CA . ALA B 1 215 ? 34.219 -48.969 -15.594 1 21.33 215 ALA B CA 1
ATOM 7919 C C . ALA B 1 215 ? 33.094 -48.625 -14.633 1 21.33 215 ALA B C 1
ATOM 7921 O O . ALA B 1 215 ? 32.625 -49.469 -13.875 1 21.33 215 ALA B O 1
ATOM 7922 N N . VAL B 1 216 ? 33.156 -47.375 -14.203 1 22.78 216 VAL B N 1
ATOM 7923 C CA . VAL B 1 216 ? 32.188 -46.688 -13.352 1 22.78 216 VAL B CA 1
ATOM 7924 C C . VAL B 1 216 ? 30.75 -47 -13.812 1 22.78 216 VAL B C 1
ATOM 7926 O O . VAL B 1 216 ? 30.344 -46.594 -14.906 1 22.78 216 VAL B O 1
ATOM 7929 N N . SER B 1 217 ? 30.438 -48.344 -13.797 1 20.7 217 SER B N 1
ATOM 7930 C CA . SER B 1 217 ? 29.062 -48.781 -14.055 1 20.7 217 SER B CA 1
ATOM 7931 C C . SER B 1 217 ? 28.078 -47.906 -13.305 1 20.7 217 SER B C 1
ATOM 7933 O O . SER B 1 217 ? 28.281 -47.562 -12.141 1 20.7 217 SER B O 1
ATOM 7935 N N . GLY B 1 218 ? 27.359 -47.062 -13.969 1 22.66 218 GLY B N 1
ATOM 7936 C CA . GLY B 1 218 ? 26.219 -46.25 -13.594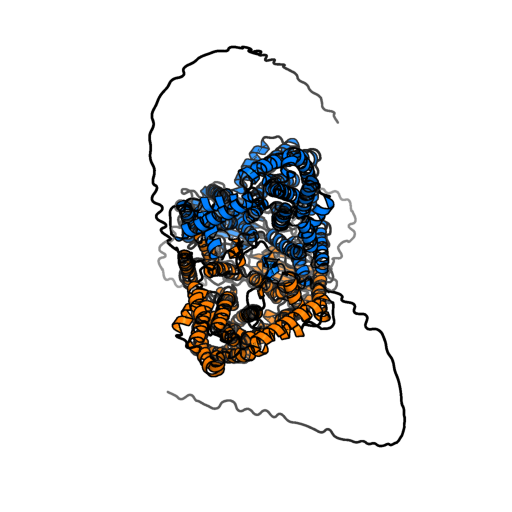 1 22.66 218 GLY B CA 1
ATOM 7937 C C . GLY B 1 218 ? 25.344 -46.906 -12.547 1 22.66 218 GLY B C 1
ATOM 7938 O O . GLY B 1 218 ? 25.469 -48.125 -12.297 1 22.66 218 GLY B O 1
ATOM 7939 N N . MET B 1 219 ? 24.594 -46.125 -11.742 1 25.31 219 MET B N 1
ATOM 7940 C CA . MET B 1 219 ? 23.781 -46.5 -10.586 1 25.31 219 MET B CA 1
ATOM 7941 C C . MET B 1 219 ? 22.922 -47.719 -10.875 1 25.31 219 MET B C 1
ATOM 7943 O O . MET B 1 219 ? 21.781 -47.812 -10.43 1 25.31 219 MET B O 1
ATOM 7947 N N . SER B 1 220 ? 23.141 -48.531 -11.891 1 23.48 220 SER B N 1
ATOM 7948 C CA . SER B 1 220 ? 22.281 -49.688 -11.977 1 23.48 220 SER B CA 1
ATOM 7949 C C . SER B 1 220 ? 22.391 -50.562 -10.727 1 23.48 220 SER B C 1
ATOM 7951 O O . SER B 1 220 ? 21.922 -51.688 -10.703 1 23.48 220 SER B O 1
ATOM 7953 N N . GLY B 1 221 ? 23.344 -50.312 -9.938 1 25.94 221 GLY B N 1
ATOM 7954 C CA . GLY B 1 221 ? 23.344 -51.312 -8.875 1 25.94 221 GLY B CA 1
ATOM 7955 C C . GLY B 1 221 ? 22.156 -51.188 -7.941 1 25.94 221 GLY B C 1
ATOM 7956 O O . GLY B 1 221 ? 22.078 -50.25 -7.156 1 25.94 221 GLY B O 1
ATOM 7957 N N . GLY B 1 222 ? 20.891 -51.594 -8.406 1 26.77 222 GLY B N 1
ATOM 7958 C CA . GLY B 1 222 ? 19.672 -51.906 -7.668 1 26.77 222 GLY B CA 1
ATOM 7959 C C . GLY B 1 222 ? 19.953 -52.625 -6.359 1 26.77 222 GLY B C 1
ATOM 7960 O O . GLY B 1 222 ? 19.969 -53.844 -6.316 1 26.77 222 GLY B O 1
ATOM 7961 N N . SER B 1 223 ? 20.922 -52.375 -5.648 1 28.42 223 SER B N 1
ATOM 7962 C CA . SER B 1 223 ? 20.672 -53.062 -4.371 1 28.42 223 SER B CA 1
ATOM 7963 C C . SER B 1 223 ? 19.25 -52.75 -3.869 1 28.42 223 SER B C 1
ATOM 7965 O O . SER B 1 223 ? 18.844 -51.594 -3.811 1 28.42 223 SER B O 1
ATOM 7967 N N . SER B 1 224 ? 18.312 -53.719 -4.016 1 29.59 224 SER B N 1
ATOM 7968 C CA . SER B 1 224 ? 16.938 -53.812 -3.512 1 29.59 224 SER B CA 1
ATOM 7969 C C . SER B 1 224 ? 16.844 -53.281 -2.086 1 29.59 224 SER B C 1
ATOM 7971 O O . SER B 1 224 ? 17.125 -54 -1.126 1 29.59 224 SER B O 1
ATOM 7973 N N . THR B 1 225 ? 17.469 -52.312 -1.694 1 33.72 225 THR B N 1
ATOM 7974 C CA . THR B 1 225 ? 16.906 -51.844 -0.431 1 33.72 225 THR B CA 1
ATOM 7975 C C . THR B 1 225 ? 15.391 -52.062 -0.404 1 33.72 225 THR B C 1
ATOM 7977 O O . THR B 1 225 ? 14.688 -51.656 -1.337 1 33.72 225 THR B O 1
ATOM 7980 N N . GLU B 1 226 ? 14.977 -53.094 0.319 1 33.06 226 GLU B N 1
ATOM 7981 C CA . GLU B 1 226 ? 13.594 -53.5 0.549 1 33.06 226 GLU B CA 1
ATOM 7982 C C . GLU B 1 226 ? 12.703 -52.281 0.796 1 33.06 226 GLU B C 1
ATOM 7984 O O . GLU B 1 226 ? 12.844 -51.594 1.811 1 33.06 226 GLU B O 1
ATOM 7989 N N . LEU B 1 227 ? 12.555 -51.438 -0.038 1 40.66 227 LEU B N 1
ATOM 7990 C CA . LEU B 1 227 ? 11.383 -50.562 -0.036 1 40.66 227 LEU B CA 1
ATOM 7991 C C . LEU B 1 227 ? 10.156 -51.281 0.502 1 40.66 227 LEU B C 1
ATOM 7993 O O . LEU B 1 227 ? 9.789 -52.344 -0.008 1 40.66 227 LEU B O 1
ATOM 7997 N N . GLU B 1 228 ? 9.953 -51.406 1.987 1 45.62 228 GLU B N 1
ATOM 7998 C CA . GLU B 1 228 ? 8.734 -52.062 2.475 1 45.62 228 GLU B CA 1
ATOM 7999 C C . GLU B 1 228 ? 7.488 -51.406 1.881 1 45.62 228 GLU B C 1
ATOM 8001 O O . GLU B 1 228 ? 7.59 -50.438 1.113 1 45.62 228 GLU B O 1
ATOM 8006 N N . THR B 1 229 ? 6.293 -51.5 2.961 1 46.19 229 THR B N 1
ATOM 8007 C CA . THR B 1 229 ? 4.844 -51.344 2.887 1 46.19 229 THR B CA 1
ATOM 8008 C C . THR B 1 229 ? 4.461 -49.875 2.854 1 46.19 229 THR B C 1
ATOM 8010 O O . THR B 1 229 ? 4.973 -49.094 3.643 1 46.19 229 THR B O 1
ATOM 8013 N N . PRO B 1 230 ? 3.822 -49.469 1.653 1 52.34 230 PRO B N 1
ATOM 8014 C CA . PRO B 1 230 ? 3.17 -48.156 1.771 1 52.34 230 PRO B CA 1
ATOM 8015 C C . PRO B 1 230 ? 2.58 -47.906 3.158 1 52.34 230 PRO B C 1
ATOM 8017 O O . PRO B 1 230 ? 1.914 -48.812 3.711 1 52.34 230 PRO B O 1
ATOM 8020 N N . LEU B 1 231 ? 3.182 -47.094 3.818 1 52.03 231 LEU B N 1
ATOM 8021 C CA . LEU B 1 231 ? 2.727 -46.812 5.176 1 52.03 231 LEU B CA 1
ATOM 8022 C C . LEU B 1 231 ? 1.295 -46.281 5.176 1 52.03 231 LEU B C 1
ATOM 8024 O O . LEU B 1 231 ? 0.643 -46.25 6.223 1 52.03 231 LEU B O 1
ATOM 8028 N N . TYR B 1 232 ? 0.93 -45.5 4.164 1 50.84 232 TYR B N 1
ATOM 8029 C CA . TYR B 1 232 ? -0.378 -44.875 4.305 1 50.84 232 TYR B CA 1
ATOM 8030 C C . TYR B 1 232 ? -1.468 -45.719 3.676 1 50.84 232 TYR B C 1
ATOM 8032 O O . TYR B 1 232 ? -1.34 -46.156 2.529 1 50.84 232 TYR B O 1
ATOM 8040 N N . PRO B 1 233 ? -2.283 -46.281 4.672 1 45.75 233 PRO B N 1
ATOM 8041 C CA . PRO B 1 233 ? -3.404 -47.062 4.16 1 45.75 233 PRO B CA 1
ATOM 8042 C C . PRO B 1 233 ? -4.09 -46.438 2.963 1 45.75 233 PRO B C 1
ATOM 8044 O O . PRO B 1 233 ? -4.727 -47.125 2.16 1 45.75 233 PRO B O 1
ATOM 8047 N N . ASP B 1 234 ? -4.344 -45.094 3.121 1 48.44 234 ASP B N 1
ATOM 8048 C CA . ASP B 1 234 ? -5.242 -44.562 2.096 1 48.44 234 ASP B CA 1
ATOM 8049 C C . ASP B 1 234 ? -4.508 -44.406 0.767 1 48.44 234 ASP B C 1
ATOM 8051 O O . ASP B 1 234 ? -5.004 -43.719 -0.131 1 48.44 234 ASP B O 1
ATOM 8055 N N . GLY B 1 235 ? -3.545 -45.125 0.379 1 51.97 235 GLY B N 1
ATOM 8056 C CA . GLY B 1 235 ? -2.969 -45.438 -0.918 1 51.97 235 GLY B CA 1
ATOM 8057 C C . GLY B 1 235 ? -2.238 -44.281 -1.547 1 51.97 235 GLY B C 1
ATOM 8058 O O . GLY B 1 235 ? -1.771 -43.375 -0.842 1 51.97 235 GLY B O 1
ATOM 8059 N N . GLU B 1 236 ? -2.221 -44.156 -2.818 1 67.88 236 GLU B N 1
ATOM 8060 C CA . GLU B 1 236 ? -1.77 -43.375 -3.961 1 67.88 236 GLU B CA 1
ATOM 8061 C C . GLU B 1 236 ? -2.668 -42.156 -4.184 1 67.88 236 GLU B C 1
ATOM 8063 O O . GLU B 1 236 ? -3.889 -42.25 -4.031 1 67.88 236 GLU B O 1
ATOM 8068 N N . TRP B 1 237 ? -2.021 -40.969 -3.736 1 76.12 237 TRP B N 1
ATOM 8069 C CA . TRP B 1 237 ? -2.734 -39.781 -4.168 1 76.12 237 TRP B CA 1
ATOM 8070 C C . TRP B 1 237 ? -2.463 -39.469 -5.637 1 76.12 237 TRP B C 1
ATOM 8072 O O . TRP B 1 237 ? -1.316 -39.531 -6.09 1 76.12 237 TRP B O 1
ATOM 8082 N N . LYS B 1 238 ? -3.568 -39.344 -6.316 1 71.88 238 LYS B N 1
ATOM 8083 C CA . LYS B 1 238 ? -3.453 -38.969 -7.727 1 71.88 238 LYS B CA 1
ATOM 8084 C C . LYS B 1 238 ? -3.918 -37.562 -7.98 1 71.88 238 LYS B C 1
ATOM 8086 O O . LYS B 1 238 ? -4.984 -37.156 -7.508 1 71.88 238 LYS B O 1
ATOM 8091 N N . ALA B 1 239 ? -3.027 -36.781 -8.32 1 65.75 239 ALA B N 1
ATOM 8092 C CA . ALA B 1 239 ? -3.385 -35.469 -8.781 1 65.75 239 ALA B CA 1
ATOM 8093 C C . ALA B 1 239 ? -3.566 -35.438 -10.297 1 65.75 239 ALA B C 1
ATOM 8095 O O . ALA B 1 239 ? -2.771 -36 -11.039 1 65.75 239 ALA B O 1
ATOM 8096 N N . LEU B 1 240 ? -4.82 -35 -10.578 1 58.25 240 LEU B N 1
ATOM 8097 C CA . LEU B 1 240 ? -5.207 -35.031 -11.984 1 58.25 240 LEU B CA 1
ATOM 8098 C C . LEU B 1 240 ? -4.773 -33.75 -12.695 1 58.25 240 LEU B C 1
ATOM 8100 O O . LEU B 1 240 ? -4.848 -32.656 -12.125 1 58.25 240 LEU B O 1
ATOM 8104 N N . HIS B 1 241 ? -4.164 -33.969 -13.672 1 56.19 241 HIS B N 1
ATOM 8105 C CA . HIS B 1 241 ? -3.996 -32.938 -14.688 1 56.19 241 HIS B CA 1
ATOM 8106 C C . HIS B 1 241 ? -5.203 -32.875 -15.625 1 56.19 241 HIS B C 1
ATOM 8108 O O . HIS B 1 241 ? -5.633 -33.906 -16.156 1 56.19 241 HIS B O 1
ATOM 8114 N N . TYR B 1 242 ? -6.152 -31.812 -15.43 1 45.19 242 TYR B N 1
ATOM 8115 C CA . TYR B 1 242 ? -7.23 -31.703 -16.406 1 45.19 242 TYR B CA 1
ATOM 8116 C C . TYR B 1 242 ? -6.707 -31.172 -17.734 1 45.19 242 TYR B C 1
ATOM 8118 O O . TYR B 1 242 ? -5.879 -30.266 -17.766 1 45.19 242 TYR B O 1
ATOM 8126 N N . TRP B 1 243 ? -6.672 -32.031 -18.641 1 37.41 243 TRP B N 1
ATOM 8127 C CA . TRP B 1 243 ? -6.188 -31.703 -19.984 1 37.41 243 TRP B CA 1
ATOM 8128 C C . TRP B 1 243 ? -7.172 -30.781 -20.688 1 37.41 243 TRP B C 1
ATOM 8130 O O . TRP B 1 243 ? -6.789 -30.047 -21.609 1 37.41 243 TRP B O 1
ATOM 8140 N N . GLU B 1 244 ? -8.453 -31.219 -20.938 1 35.22 244 GLU B N 1
ATOM 8141 C CA . GLU B 1 244 ? -9.125 -30.969 -22.203 1 35.22 244 GLU B CA 1
ATOM 8142 C C . GLU B 1 244 ? -9.391 -29.484 -22.422 1 35.22 244 GLU B C 1
ATOM 8144 O O . GLU B 1 244 ? -10.094 -29.094 -23.359 1 35.22 244 GLU B O 1
ATOM 8149 N N . ILE B 1 245 ? -9.5 -28.562 -21.547 1 33.84 245 ILE B N 1
ATOM 8150 C CA . ILE B 1 245 ? -10.422 -27.578 -22.078 1 33.84 245 ILE B CA 1
ATOM 8151 C C . ILE B 1 245 ? -9.742 -26.797 -23.203 1 33.84 245 ILE B C 1
ATOM 8153 O O . ILE B 1 245 ? -8.641 -26.25 -23.016 1 33.84 245 ILE B O 1
ATOM 8157 N N . ALA B 1 246 ? -10.07 -26.984 -24.484 1 34.81 246 ALA B N 1
ATOM 8158 C CA . ALA B 1 246 ? -9.648 -26.281 -25.703 1 34.81 246 ALA B CA 1
ATOM 8159 C C . ALA B 1 246 ? -9.078 -24.906 -25.375 1 34.81 246 ALA B C 1
ATOM 8161 O O . ALA B 1 246 ? -8.109 -24.469 -26 1 34.81 246 ALA B O 1
ATOM 8162 N N . GLY B 1 247 ? -10.031 -23.859 -25.062 1 34.28 247 GLY B N 1
ATOM 8163 C CA . GLY B 1 247 ? -9.836 -22.438 -25.266 1 34.28 247 GLY B CA 1
ATOM 8164 C C . GLY B 1 247 ? -8.914 -21.812 -24.234 1 34.28 247 GLY B C 1
ATOM 8165 O O . GLY B 1 247 ? -7.938 -21.156 -24.594 1 34.28 247 GLY B O 1
ATOM 8166 N N . ASP B 1 248 ? -9.477 -21.312 -23.109 1 36.31 248 ASP B N 1
ATOM 8167 C CA . ASP B 1 248 ? -8.906 -20.281 -22.234 1 36.31 248 ASP B CA 1
ATOM 8168 C C . ASP B 1 248 ? -7.816 -20.875 -21.344 1 36.31 248 ASP B C 1
ATOM 8170 O O . ASP B 1 248 ? -7.984 -21.953 -20.781 1 36.31 248 ASP B O 1
ATOM 8174 N N . ALA B 1 249 ? -6.547 -20.719 -21.75 1 39 249 ALA B N 1
ATOM 8175 C CA . ALA B 1 249 ? -5.34 -20.953 -20.953 1 39 249 ALA B CA 1
ATOM 8176 C C . ALA B 1 249 ? -5.648 -20.969 -19.469 1 39 249 ALA B C 1
ATOM 8178 O O . ALA B 1 249 ? -6.051 -19.953 -18.891 1 39 249 ALA B O 1
ATOM 8179 N N . PHE B 1 250 ? -6.176 -21.984 -18.969 1 39.97 250 PHE B N 1
ATOM 8180 C CA . PHE B 1 250 ? -6.469 -22 -17.547 1 39.97 250 PHE B CA 1
ATOM 8181 C C . PHE B 1 250 ? -5.18 -21.953 -16.734 1 39.97 250 PHE B C 1
ATOM 8183 O O . PHE B 1 250 ? -4.16 -22.516 -17.141 1 39.97 250 PHE B O 1
ATOM 8190 N N . ASP B 1 251 ? -5.004 -21.125 -15.781 1 49.94 251 ASP B N 1
ATOM 8191 C CA . ASP B 1 251 ? -4.055 -20.828 -14.711 1 49.94 251 ASP B CA 1
ATOM 8192 C C . ASP B 1 251 ? -3.625 -22.109 -14 1 49.94 251 ASP B C 1
ATOM 8194 O O . ASP B 1 251 ? -4.391 -23.078 -13.93 1 49.94 251 ASP B O 1
ATOM 8198 N N . ALA B 1 252 ? -2.324 -22.406 -13.961 1 55.66 252 ALA B N 1
ATOM 8199 C CA . ALA B 1 252 ? -1.767 -23.484 -13.141 1 55.66 252 ALA B CA 1
ATOM 8200 C C . ALA B 1 252 ? -2.613 -23.703 -11.891 1 55.66 252 ALA B C 1
ATOM 8202 O O . ALA B 1 252 ? -3.051 -22.75 -11.242 1 55.66 252 ALA B O 1
ATOM 8203 N N . GLN B 1 253 ? -3.191 -24.922 -11.859 1 58.72 253 GLN B N 1
ATOM 8204 C CA . GLN B 1 253 ? -3.977 -25.297 -10.688 1 58.72 253 GLN B CA 1
ATOM 8205 C C . GLN B 1 253 ? -3.094 -25.906 -9.602 1 58.72 253 GLN B C 1
ATOM 8207 O O . GLN B 1 253 ? -2.26 -26.766 -9.883 1 58.72 253 GLN B O 1
ATOM 8212 N N . MET B 1 254 ? -3.021 -25.312 -8.531 1 69.56 254 MET B N 1
ATOM 8213 C CA . MET B 1 254 ? -2.314 -25.859 -7.375 1 69.56 254 MET B CA 1
ATOM 8214 C C . MET B 1 254 ? -3.236 -26.734 -6.543 1 69.56 254 MET B C 1
ATOM 8216 O O . MET B 1 254 ? -4.375 -26.375 -6.262 1 69.56 254 MET B O 1
ATOM 8220 N N . ASP B 1 255 ? -2.91 -28.016 -6.398 1 72.5 255 ASP B N 1
ATOM 8221 C CA . ASP B 1 255 ? -3.605 -28.953 -5.516 1 72.5 255 ASP B CA 1
ATOM 8222 C C . ASP B 1 255 ? -2.738 -29.328 -4.316 1 72.5 255 ASP B C 1
ATOM 8224 O O . ASP B 1 255 ? -1.517 -29.156 -4.352 1 72.5 255 ASP B O 1
ATOM 8228 N N . SER B 1 256 ? -3.396 -29.609 -3.312 1 78.25 256 SER B N 1
ATOM 8229 C CA . SER B 1 256 ? -2.641 -30.016 -2.133 1 78.25 256 SER B CA 1
ATOM 8230 C C . SER B 1 256 ? -3.285 -31.234 -1.458 1 78.25 256 SER B C 1
ATOM 8232 O O . SER B 1 256 ? -4.477 -31.484 -1.642 1 78.25 256 SER B O 1
ATOM 8234 N N . HIS B 1 257 ? -2.494 -32.094 -0.791 1 81.5 257 HIS B N 1
ATOM 8235 C CA . HIS B 1 257 ? -2.955 -33.281 -0.095 1 81.5 257 HIS B CA 1
ATOM 8236 C C . HIS B 1 257 ? -2.15 -33.531 1.178 1 81.5 257 HIS B C 1
ATOM 8238 O O . HIS B 1 257 ? -0.935 -33.344 1.197 1 81.5 257 HIS B O 1
ATOM 8244 N N . TYR B 1 258 ? -2.938 -34 2.209 1 81.62 258 TYR B N 1
ATOM 8245 C CA . TYR B 1 258 ? -2.312 -34.344 3.479 1 81.62 258 TYR B CA 1
ATOM 8246 C C . TYR B 1 258 ? -2.051 -35.844 3.559 1 81.62 258 TYR B C 1
ATOM 8248 O O . TYR B 1 258 ? -2.938 -36.656 3.27 1 81.62 258 TYR B O 1
ATOM 8256 N N . PHE B 1 259 ? -0.894 -36.219 3.873 1 78.88 259 PHE B N 1
ATOM 8257 C CA . PHE B 1 259 ? -0.562 -37.594 4.289 1 78.88 259 PHE B CA 1
ATOM 8258 C C . PHE B 1 259 ? -0.423 -37.656 5.805 1 78.88 259 PHE B C 1
ATOM 8260 O O . PHE B 1 259 ? 0.554 -37.188 6.371 1 78.88 259 PHE B O 1
ATOM 8267 N N . TYR B 1 260 ? -1.456 -38.219 6.438 1 75.88 260 TYR B N 1
ATOM 8268 C CA . TYR B 1 260 ? -1.43 -38.375 7.887 1 75.88 260 TYR B CA 1
ATOM 8269 C C . TYR B 1 260 ? -0.703 -39.656 8.297 1 75.88 260 TYR B C 1
ATOM 8271 O O . TYR B 1 260 ? -1.067 -40.75 7.859 1 75.88 260 TYR B O 1
ATOM 8279 N N . LEU B 1 261 ? 0.366 -39.469 9 1 69.38 261 LEU B N 1
ATOM 8280 C CA . LEU B 1 261 ? 1.145 -40.625 9.43 1 69.38 261 LEU B CA 1
ATOM 8281 C C . LEU B 1 261 ? 0.853 -40.969 10.891 1 69.38 261 LEU B C 1
ATOM 8283 O O . LEU B 1 261 ? 0.736 -40.062 11.727 1 69.38 261 LEU B O 1
ATOM 8287 N N . THR B 1 262 ? 0.329 -42.188 11.156 1 62.25 262 THR B N 1
ATOM 8288 C CA . THR B 1 262 ? 0.073 -42.625 12.516 1 62.25 262 THR B CA 1
ATOM 8289 C C . THR B 1 262 ? 1.37 -43.062 13.188 1 62.25 262 THR B C 1
ATOM 8291 O O . THR B 1 262 ? 2.381 -43.281 12.516 1 62.25 262 THR B O 1
ATOM 8294 N N . ASP B 1 263 ? 1.439 -42.906 14.516 1 59.12 263 ASP B N 1
ATOM 8295 C CA . ASP B 1 263 ? 2.576 -43.406 15.297 1 59.12 263 ASP B CA 1
ATOM 8296 C C . ASP B 1 263 ? 2.951 -44.812 14.891 1 59.12 263 ASP B C 1
ATOM 8298 O O . ASP B 1 263 ? 4.133 -45.188 14.875 1 59.12 263 ASP B O 1
ATOM 8302 N N . GLU B 1 264 ? 1.925 -45.625 14.617 1 59.16 264 GLU B N 1
ATOM 8303 C CA . GLU B 1 264 ? 2.178 -47 14.211 1 59.16 264 GLU B CA 1
ATOM 8304 C C . GLU B 1 264 ? 2.873 -47.062 12.852 1 59.16 264 GLU B C 1
ATOM 8306 O O . GLU B 1 264 ? 3.699 -47.938 12.609 1 59.16 264 GLU B O 1
ATOM 8311 N N . ASP B 1 265 ? 2.455 -46.094 12 1 60.28 265 ASP B N 1
ATOM 8312 C CA . ASP B 1 265 ? 3.051 -46.031 10.664 1 60.28 265 ASP B CA 1
ATOM 8313 C C . ASP B 1 265 ? 4.527 -45.656 10.742 1 60.28 265 ASP B C 1
ATOM 8315 O O . ASP B 1 265 ? 5.336 -46.125 9.938 1 60.28 265 ASP B O 1
ATOM 8319 N N . ARG B 1 266 ? 4.797 -44.781 11.594 1 59.38 266 ARG B N 1
ATOM 8320 C CA . ARG B 1 266 ? 6.18 -44.312 11.742 1 59.38 266 ARG B CA 1
ATOM 8321 C C . ARG B 1 266 ? 7.066 -45.438 12.266 1 59.38 266 ARG B C 1
ATOM 8323 O O . ARG B 1 266 ? 8.219 -45.594 11.852 1 59.38 266 ARG B O 1
ATOM 8330 N N . GLY B 1 267 ? 6.418 -46.312 12.922 1 54.31 267 GLY B N 1
ATOM 8331 C CA . GLY B 1 267 ? 7.219 -47.375 13.516 1 54.31 267 GLY B CA 1
ATOM 8332 C C . GLY B 1 267 ? 8.68 -47 13.664 1 54.31 267 GLY B C 1
ATOM 8333 O O . GLY B 1 267 ? 9.008 -45.906 14.094 1 54.31 267 GLY B O 1
ATOM 8334 N N . ASP B 1 268 ? 9.664 -47.938 13.312 1 57.09 268 ASP B N 1
ATOM 8335 C CA . ASP B 1 268 ? 11.117 -47.875 13.406 1 57.09 268 ASP B CA 1
ATOM 8336 C C . ASP B 1 268 ? 11.711 -47.188 12.172 1 57.09 268 ASP B C 1
ATOM 8338 O O . ASP B 1 268 ? 12.898 -47.344 11.891 1 57.09 268 ASP B O 1
ATOM 8342 N N . HIS B 1 269 ? 10.82 -46.406 11.461 1 61.12 269 HIS B N 1
ATOM 8343 C CA . HIS B 1 269 ? 11.359 -45.844 10.227 1 61.12 269 HIS B CA 1
ATOM 8344 C C . HIS B 1 269 ? 12.141 -44.562 10.484 1 61.12 269 HIS B C 1
ATOM 8346 O O . HIS B 1 269 ? 11.695 -43.688 11.25 1 61.12 269 HIS B O 1
ATOM 8352 N N . TYR B 1 270 ? 13.43 -44.438 9.922 1 62.38 270 TYR B N 1
ATOM 8353 C CA . TYR B 1 270 ? 14.32 -43.312 10.164 1 62.38 270 TYR B CA 1
ATOM 8354 C C . TYR B 1 270 ? 14.023 -42.156 9.211 1 62.38 270 TYR B C 1
ATOM 8356 O O . TYR B 1 270 ? 14.383 -41.031 9.477 1 62.38 270 TYR B O 1
ATOM 8364 N N . ALA B 1 271 ? 13.406 -42.5 7.996 1 70.75 271 ALA B N 1
ATOM 8365 C CA . ALA B 1 271 ? 13.117 -41.469 7.016 1 70.75 271 ALA B CA 1
ATOM 8366 C C . ALA B 1 271 ? 11.906 -41.812 6.164 1 70.75 271 ALA B C 1
ATOM 8368 O O . ALA B 1 271 ? 11.453 -42.969 6.18 1 70.75 271 ALA B O 1
ATOM 8369 N N . LEU B 1 272 ? 11.234 -40.844 5.715 1 75.56 272 LEU B N 1
ATOM 8370 C CA . LEU B 1 272 ? 10.133 -41.031 4.781 1 75.56 272 LEU B CA 1
ATOM 8371 C C . LEU B 1 272 ? 10.555 -40.656 3.359 1 75.56 272 LEU B C 1
ATOM 8373 O O . LEU B 1 272 ? 11.312 -39.719 3.15 1 75.56 272 LEU B O 1
ATOM 8377 N N . ARG B 1 273 ? 10.133 -41.531 2.492 1 79.38 273 ARG B N 1
ATOM 8378 C CA . ARG B 1 273 ? 10.43 -41.281 1.086 1 79.38 273 ARG B CA 1
ATOM 8379 C C . ARG B 1 273 ? 9.156 -41 0.305 1 79.38 273 ARG B C 1
ATOM 8381 O O . ARG B 1 273 ? 8.203 -41.781 0.322 1 79.38 273 ARG B O 1
ATOM 8388 N N . LEU B 1 274 ? 9.062 -39.812 -0.25 1 82.12 274 LEU B N 1
ATOM 8389 C CA . LEU B 1 274 ? 7.992 -39.469 -1.177 1 82.12 274 LEU B CA 1
ATOM 8390 C C . LEU B 1 274 ? 8.383 -39.812 -2.611 1 82.12 274 LEU B C 1
ATOM 8392 O O . LEU B 1 274 ? 9.406 -39.344 -3.111 1 82.12 274 LEU B O 1
ATOM 8396 N N . ASN B 1 275 ? 7.582 -40.656 -3.227 1 82.38 275 ASN B N 1
ATOM 8397 C CA . ASN B 1 275 ? 7.762 -41.031 -4.625 1 82.38 275 ASN B CA 1
ATOM 8398 C C . ASN B 1 275 ? 6.699 -40.406 -5.516 1 82.38 275 ASN B C 1
ATOM 8400 O O . ASN B 1 275 ? 5.5 -40.562 -5.266 1 82.38 275 ASN B O 1
ATOM 8404 N N . VAL B 1 276 ? 7.145 -39.688 -6.473 1 86.25 276 VAL B N 1
ATOM 8405 C CA . VAL B 1 276 ? 6.23 -39.031 -7.414 1 86.25 276 VAL B CA 1
ATOM 8406 C C . VAL B 1 276 ? 6.445 -39.625 -8.812 1 86.25 276 VAL B C 1
ATOM 8408 O O . VAL B 1 276 ? 7.562 -39.594 -9.336 1 86.25 276 VAL B O 1
ATOM 8411 N N . THR B 1 277 ? 5.422 -40.125 -9.422 1 85.19 277 THR B N 1
ATOM 8412 C CA . THR B 1 277 ? 5.477 -40.688 -10.766 1 85.19 277 THR B CA 1
ATOM 8413 C C . THR B 1 277 ? 4.285 -40.219 -11.602 1 85.19 277 THR B C 1
ATOM 8415 O O . THR B 1 277 ? 3.43 -39.5 -11.109 1 85.19 277 THR B O 1
ATOM 8418 N N . SER B 1 278 ? 4.332 -40.5 -12.914 1 84.81 278 SER B N 1
ATOM 8419 C CA . SER B 1 278 ? 3.225 -40.188 -13.82 1 84.81 278 SER B CA 1
ATOM 8420 C C . SER B 1 278 ? 2.908 -41.375 -14.727 1 84.81 278 SER B C 1
ATOM 8422 O O . SER B 1 278 ? 3.756 -42.219 -14.945 1 84.81 278 SER B O 1
ATOM 8424 N N . ASN B 1 279 ? 1.664 -41.438 -15.203 1 81.62 279 ASN B N 1
ATOM 8425 C CA . ASN B 1 279 ? 1.304 -42.469 -16.172 1 81.62 279 ASN B CA 1
ATOM 8426 C C . ASN B 1 279 ? 1.708 -42.062 -17.578 1 81.62 279 ASN B C 1
ATOM 8428 O O . ASN B 1 279 ? 1.61 -42.875 -18.5 1 81.62 279 ASN B O 1
ATOM 8432 N N . SER B 1 280 ? 2.268 -40.875 -17.656 1 79.44 280 SER B N 1
ATOM 8433 C CA . SER B 1 280 ? 2.674 -40.406 -18.969 1 79.44 280 SER B CA 1
ATOM 8434 C C . SER B 1 280 ? 4.082 -40.875 -19.312 1 79.44 280 SER B C 1
ATOM 8436 O O . SER B 1 280 ? 4.988 -40.812 -18.484 1 79.44 280 SER B O 1
ATOM 8438 N N . LYS B 1 281 ? 4.266 -41.281 -20.594 1 76.62 281 LYS B N 1
ATOM 8439 C CA . LYS B 1 281 ? 5.598 -41.656 -21.078 1 76.62 281 LYS B CA 1
ATOM 8440 C C . LYS B 1 281 ? 6.461 -40.438 -21.297 1 76.62 281 LYS B C 1
ATOM 8442 O O . LYS B 1 281 ? 7.688 -40.5 -21.188 1 76.62 281 LYS B O 1
ATOM 8447 N N . GLN B 1 282 ? 5.805 -39.344 -21.656 1 77.31 282 GLN B N 1
ATOM 8448 C CA . GLN B 1 282 ? 6.523 -38.094 -21.828 1 77.31 282 GLN B CA 1
ATOM 8449 C C . GLN B 1 282 ? 6.707 -37.375 -20.484 1 77.31 282 GLN B C 1
ATOM 8451 O O . GLN B 1 282 ? 5.832 -37.438 -19.609 1 77.31 282 GLN B O 1
ATOM 8456 N N . PRO B 1 283 ? 7.809 -36.781 -20.375 1 80.88 283 PRO B N 1
ATOM 8457 C CA . PRO B 1 283 ? 8.031 -36.062 -19.109 1 80.88 283 PRO B CA 1
ATOM 8458 C C . PRO B 1 283 ? 6.988 -34.969 -18.844 1 80.88 283 PRO B C 1
ATOM 8460 O O . PRO B 1 283 ? 6.582 -34.281 -19.781 1 80.88 283 PRO B O 1
ATOM 8463 N N . VAL B 1 284 ? 6.574 -34.906 -17.609 1 80.25 284 VAL B N 1
ATOM 8464 C CA . VAL B 1 284 ? 5.629 -33.906 -17.141 1 80.25 284 VAL B CA 1
ATOM 8465 C C . VAL B 1 284 ? 6.328 -32.969 -16.172 1 80.25 284 VAL B C 1
ATOM 8467 O O . VAL B 1 284 ? 6.895 -33.406 -15.164 1 80.25 284 VAL B O 1
ATOM 8470 N N . GLY B 1 285 ? 6.324 -31.672 -16.578 1 78.94 285 GLY B N 1
ATOM 8471 C CA . GLY B 1 285 ? 6.867 -30.672 -15.664 1 78.94 285 GLY B CA 1
ATOM 8472 C C . GLY B 1 285 ? 5.902 -30.281 -14.562 1 78.94 285 GLY B C 1
ATOM 8473 O O . GLY B 1 285 ? 4.703 -30.141 -14.805 1 78.94 285 GLY B O 1
ATOM 8474 N N . LEU B 1 286 ? 6.418 -30.281 -13.297 1 81.56 286 LEU B N 1
ATOM 8475 C CA . LEU B 1 286 ? 5.578 -29.875 -12.172 1 81.56 286 LEU B CA 1
ATOM 8476 C C . LEU B 1 286 ? 6.395 -29.109 -11.133 1 81.56 286 LEU B C 1
ATOM 8478 O O . LEU B 1 286 ? 7.621 -29.219 -11.094 1 81.56 286 LEU B O 1
ATOM 8482 N N . LYS B 1 287 ? 5.707 -28.25 -10.438 1 80.44 287 LYS B N 1
ATOM 8483 C CA . LYS B 1 287 ? 6.266 -27.609 -9.25 1 80.44 287 LYS B CA 1
ATOM 8484 C C . LYS B 1 287 ? 5.773 -28.281 -7.977 1 80.44 287 LYS B C 1
ATOM 8486 O O . LYS B 1 287 ? 4.566 -28.422 -7.773 1 80.44 287 LYS B O 1
ATOM 8491 N N . LEU B 1 288 ? 6.711 -28.75 -7.195 1 80.75 288 LEU B N 1
ATOM 8492 C CA . LEU B 1 288 ? 6.391 -29.516 -6 1 80.75 288 LEU B CA 1
ATOM 8493 C C . LEU B 1 288 ? 6.863 -28.797 -4.746 1 80.75 288 LEU B C 1
ATOM 8495 O O . LEU B 1 288 ? 7.965 -28.234 -4.719 1 80.75 288 LEU B O 1
ATOM 8499 N N . LYS B 1 289 ? 5.961 -28.688 -3.787 1 80.38 289 LYS B N 1
ATOM 8500 C CA . LYS B 1 289 ? 6.301 -28.219 -2.445 1 80.38 289 LYS B CA 1
ATOM 8501 C C . LYS B 1 289 ? 5.875 -29.219 -1.386 1 80.38 289 LYS B C 1
ATOM 8503 O O . LYS B 1 289 ? 4.707 -29.609 -1.327 1 80.38 289 LYS B O 1
ATOM 8508 N N . VAL B 1 290 ? 6.828 -29.734 -0.627 1 80.62 290 VAL B N 1
ATOM 8509 C CA . VAL B 1 290 ? 6.559 -30.734 0.403 1 80.62 290 VAL B CA 1
ATOM 8510 C C . VAL B 1 290 ? 6.855 -30.141 1.781 1 80.62 290 VAL B C 1
ATOM 8512 O O . VAL B 1 290 ? 7.957 -29.656 2.031 1 80.62 290 VAL B O 1
ATOM 8515 N N . LEU B 1 291 ? 5.84 -30.234 2.629 1 81.25 291 LEU B N 1
ATOM 8516 C CA . LEU B 1 291 ? 5.988 -29.688 3.971 1 81.25 291 LEU B CA 1
ATOM 8517 C C . LEU B 1 291 ? 5.766 -30.75 5.031 1 81.25 291 LEU B C 1
ATOM 8519 O O . LEU B 1 291 ? 4.883 -31.609 4.883 1 81.25 291 LEU B O 1
ATOM 8523 N N . GLN B 1 292 ? 6.637 -30.797 5.965 1 79.56 292 GLN B N 1
ATOM 8524 C CA . GLN B 1 292 ? 6.441 -31.609 7.164 1 79.56 292 GLN B CA 1
ATOM 8525 C C . GLN B 1 292 ? 5.789 -30.797 8.273 1 79.56 292 GLN B C 1
ATOM 8527 O O . GLN B 1 292 ? 6.348 -29.781 8.727 1 79.56 292 GLN B O 1
ATOM 8532 N N . LEU B 1 293 ? 4.629 -31.266 8.672 1 83.81 293 LEU B N 1
ATOM 8533 C CA . LEU B 1 293 ? 3.834 -30.484 9.602 1 83.81 293 LEU B CA 1
ATOM 8534 C C . LEU B 1 293 ? 3.816 -31.125 10.992 1 83.81 293 LEU B C 1
ATOM 8536 O O . LEU B 1 293 ? 4.082 -32.312 11.125 1 83.81 293 LEU B O 1
ATOM 8540 N N . ARG B 1 294 ? 3.535 -30.328 12.023 1 81.5 294 ARG B N 1
ATOM 8541 C CA . ARG B 1 294 ? 3.408 -30.797 13.391 1 81.5 294 ARG B CA 1
ATOM 8542 C C . ARG B 1 294 ? 2.035 -31.406 13.633 1 81.5 294 ARG B C 1
ATOM 8544 O O . ARG B 1 294 ? 1.109 -31.203 12.844 1 81.5 294 ARG B O 1
ATOM 8551 N N . HIS B 1 295 ? 1.894 -32.125 14.711 1 78.56 295 HIS B N 1
ATOM 8552 C CA . HIS B 1 295 ? 0.679 -32.875 15.055 1 78.56 295 HIS B CA 1
ATOM 8553 C C . HIS B 1 295 ? -0.499 -31.906 15.25 1 78.56 295 HIS B C 1
ATOM 8555 O O . HIS B 1 295 ? -1.649 -32.281 15.008 1 78.56 295 HIS B O 1
ATOM 8561 N N . ILE B 1 296 ? -0.262 -30.734 15.539 1 85.75 296 ILE B N 1
ATOM 8562 C CA . ILE B 1 296 ? -1.295 -29.75 15.844 1 85.75 296 ILE B CA 1
ATOM 8563 C C . ILE B 1 296 ? -2.086 -29.406 14.586 1 85.75 296 ILE B C 1
ATOM 8565 O O . ILE B 1 296 ? -3.176 -28.844 14.656 1 85.75 296 ILE B O 1
ATOM 8569 N N . VAL B 1 297 ? -1.605 -29.859 13.445 1 86.62 297 VAL B N 1
ATOM 8570 C CA . VAL B 1 297 ? -2.264 -29.594 12.172 1 86.62 297 VAL B CA 1
ATOM 8571 C C . VAL B 1 297 ? -3.633 -30.266 12.141 1 86.62 297 VAL B C 1
ATOM 8573 O O . VAL B 1 297 ? -4.551 -29.812 11.461 1 86.62 297 VAL B O 1
ATOM 8576 N N . ARG B 1 298 ? -3.832 -31.312 12.938 1 83.31 298 ARG B N 1
ATOM 8577 C CA . ARG B 1 298 ? -5.105 -32.031 13 1 83.31 298 ARG B CA 1
ATOM 8578 C C . ARG B 1 298 ? -6.215 -31.125 13.523 1 83.31 298 ARG B C 1
ATOM 8580 O O . ARG B 1 298 ? -7.395 -31.359 13.266 1 83.31 298 ARG B O 1
ATOM 8587 N N . TYR B 1 299 ? -5.809 -30.078 14.211 1 89.62 299 TYR B N 1
ATOM 8588 C CA . TYR B 1 299 ? -6.773 -29.156 14.797 1 89.62 299 TYR B CA 1
ATOM 8589 C C . TYR B 1 299 ? -6.793 -27.828 14.039 1 89.62 299 TYR B C 1
ATOM 8591 O O . TYR B 1 299 ? -7.23 -26.812 14.578 1 89.62 299 TYR B O 1
ATOM 8599 N N . GLU B 1 300 ? -6.328 -27.812 12.859 1 90.38 300 GLU B N 1
ATOM 8600 C CA . GLU B 1 300 ? -6.164 -26.562 12.125 1 90.38 300 GLU B CA 1
ATOM 8601 C C . GLU B 1 300 ? -7.516 -25.891 11.867 1 90.38 300 GLU B C 1
ATOM 8603 O O . GLU B 1 300 ? -7.629 -24.672 11.93 1 90.38 300 GLU B O 1
ATOM 8608 N N . VAL B 1 301 ? -8.539 -26.656 11.594 1 91.31 301 VAL B N 1
ATOM 8609 C CA . VAL B 1 301 ? -9.859 -26.094 11.32 1 91.31 301 VAL B CA 1
ATOM 8610 C C . VAL B 1 301 ? -10.406 -25.438 12.578 1 91.31 301 VAL B C 1
ATOM 8612 O O . VAL B 1 301 ? -10.93 -24.312 12.523 1 91.31 301 VAL B O 1
ATOM 8615 N N . ILE B 1 302 ? -10.258 -26.062 13.719 1 93.81 302 ILE B N 1
ATOM 8616 C CA . ILE B 1 302 ? -10.719 -25.516 14.992 1 93.81 302 ILE B CA 1
ATOM 8617 C C . ILE B 1 302 ? -9.938 -24.25 15.32 1 93.81 302 ILE B C 1
ATOM 8619 O O . ILE B 1 302 ? -10.508 -23.266 15.781 1 93.81 302 ILE B O 1
ATOM 8623 N N . LEU B 1 303 ? -8.656 -24.312 15.125 1 94 303 LEU B N 1
ATOM 8624 C CA . LEU B 1 303 ? -7.828 -23.141 15.359 1 94 303 LEU B CA 1
ATOM 8625 C C . LEU B 1 303 ? -8.289 -21.969 14.492 1 94 303 LEU B C 1
ATOM 8627 O O . LEU B 1 303 ? -8.352 -20.828 14.961 1 94 303 LEU B O 1
ATOM 8631 N N . GLY B 1 304 ? -8.562 -22.281 13.203 1 94.5 304 GLY B N 1
ATOM 8632 C CA . GLY B 1 304 ? -9.062 -21.266 12.305 1 94.5 304 GLY B CA 1
ATOM 8633 C C . GLY B 1 304 ? -10.391 -20.672 12.742 1 94.5 304 GLY B C 1
ATOM 8634 O O . GLY B 1 304 ? -10.602 -19.469 12.68 1 94.5 304 GLY B O 1
ATOM 8635 N N . LEU B 1 305 ? -11.289 -21.516 13.211 1 92.88 305 LEU B N 1
ATOM 8636 C CA . LEU B 1 305 ? -12.594 -21.078 13.672 1 92.88 305 LEU B CA 1
ATOM 8637 C C . LEU B 1 305 ? -12.461 -20.203 14.914 1 92.88 305 LEU B C 1
ATOM 8639 O O . LEU B 1 305 ? -13.133 -19.172 15.039 1 92.88 305 LEU B O 1
ATOM 8643 N N . VAL B 1 306 ? -11.633 -20.594 15.82 1 94 306 VAL B N 1
ATOM 8644 C CA . VAL B 1 306 ? -11.391 -19.812 17.031 1 94 306 VAL B CA 1
ATOM 8645 C C . VAL B 1 306 ? -10.82 -18.453 16.656 1 94 306 VAL B C 1
ATOM 8647 O O . VAL B 1 306 ? -11.242 -17.422 17.203 1 94 306 VAL B O 1
ATOM 8650 N N . LEU B 1 307 ? -9.875 -18.422 15.75 1 94.38 307 LEU B N 1
ATOM 8651 C CA . LEU B 1 307 ? -9.289 -17.172 15.281 1 94.38 307 LEU B CA 1
ATOM 8652 C C . LEU B 1 307 ? -10.352 -16.266 14.672 1 94.38 307 LEU B C 1
ATOM 8654 O O . LEU B 1 307 ? -10.391 -15.07 14.961 1 94.38 307 LEU B O 1
ATOM 8658 N N . LEU B 1 308 ? -11.141 -16.859 13.82 1 90.12 308 LEU B N 1
ATOM 8659 C CA . LEU B 1 308 ? -12.203 -16.109 13.164 1 90.12 308 LEU B CA 1
ATOM 8660 C C . LEU B 1 308 ? -13.148 -15.492 14.188 1 90.12 308 LEU B C 1
ATOM 8662 O O . LEU B 1 308 ? -13.461 -14.305 14.117 1 90.12 308 LEU B O 1
ATOM 8666 N N . VAL B 1 309 ? -13.578 -16.234 15.156 1 90.38 309 VAL B N 1
ATOM 8667 C CA . VAL B 1 309 ? -14.484 -15.758 16.203 1 90.38 309 VAL B CA 1
ATOM 8668 C C . VAL B 1 309 ? -13.812 -14.672 17.031 1 90.38 309 VAL B C 1
ATOM 8670 O O . VAL B 1 309 ? -14.422 -13.648 17.344 1 90.38 309 VAL B O 1
ATOM 8673 N N . LEU B 1 310 ? -12.586 -14.875 17.406 1 91.5 310 LEU B N 1
ATOM 8674 C CA . LEU B 1 310 ? -11.844 -13.914 18.203 1 91.5 310 LEU B CA 1
ATOM 8675 C C . LEU B 1 310 ? -11.766 -12.562 17.5 1 91.5 310 LEU B C 1
ATOM 8677 O O . LEU B 1 310 ? -12.008 -11.523 18.109 1 91.5 310 LEU B O 1
ATOM 8681 N N . VAL B 1 311 ? -11.398 -12.547 16.25 1 90.62 311 VAL B N 1
ATOM 8682 C CA . VAL B 1 311 ? -11.266 -11.305 15.492 1 90.62 311 VAL B CA 1
ATOM 8683 C C . VAL B 1 311 ? -12.625 -10.625 15.367 1 90.62 311 VAL B C 1
ATOM 8685 O O . VAL B 1 311 ? -12.727 -9.406 15.492 1 90.62 311 VAL B O 1
ATOM 8688 N N . TYR B 1 312 ? -13.656 -11.438 15.125 1 85.5 312 TYR B N 1
ATOM 8689 C CA . TYR B 1 312 ? -14.984 -10.859 15 1 85.5 312 TYR B CA 1
ATOM 8690 C C . TYR B 1 312 ? -15.453 -10.266 16.328 1 85.5 312 TYR B C 1
ATOM 8692 O O . TYR B 1 312 ? -16.141 -9.242 16.344 1 85.5 312 TYR B O 1
ATOM 8700 N N . VAL B 1 313 ? -15.133 -10.828 17.391 1 86.44 313 VAL B N 1
ATOM 8701 C CA . VAL B 1 313 ? -15.445 -10.281 18.703 1 86.44 313 VAL B CA 1
ATOM 8702 C C . VAL B 1 313 ? -14.75 -8.938 18.891 1 86.44 313 VAL B C 1
ATOM 8704 O O . VAL B 1 313 ? -15.352 -7.98 19.391 1 86.44 313 VAL B O 1
ATOM 8707 N N . LEU B 1 314 ? -13.484 -8.836 18.469 1 86.38 314 LEU B N 1
ATOM 8708 C CA . LEU B 1 314 ? -12.75 -7.582 18.562 1 86.38 314 LEU B CA 1
ATOM 8709 C C . LEU B 1 314 ? -13.43 -6.492 17.734 1 86.38 314 LEU B C 1
ATOM 8711 O O . LEU B 1 314 ? -13.516 -5.344 18.172 1 86.38 314 LEU B O 1
ATOM 8715 N N . ILE B 1 315 ? -13.945 -6.871 16.578 1 80.88 315 ILE B N 1
ATOM 8716 C CA . ILE B 1 315 ? -14.516 -5.898 15.656 1 80.88 315 ILE B CA 1
ATOM 8717 C C . ILE B 1 315 ? -15.914 -5.504 16.125 1 80.88 315 ILE B C 1
ATOM 8719 O O . ILE B 1 315 ? -16.234 -4.312 16.234 1 80.88 315 ILE B O 1
ATOM 8723 N N . VAL B 1 316 ? -16.766 -6.48 16.484 1 76.06 316 VAL B N 1
ATOM 8724 C CA . VAL B 1 316 ? -18.172 -6.27 16.812 1 76.06 316 VAL B CA 1
ATOM 8725 C C . VAL B 1 316 ? -18.297 -5.477 18.109 1 76.06 316 VAL B C 1
ATOM 8727 O O . VAL B 1 316 ? -19.094 -4.547 18.219 1 76.06 316 VAL B O 1
ATOM 8730 N N . PHE B 1 317 ? -17.422 -5.73 19.062 1 77.12 317 PHE B N 1
ATOM 8731 C CA . PHE B 1 317 ? -17.5 -5.051 20.359 1 77.12 317 PHE B CA 1
ATOM 8732 C C . PHE B 1 317 ? -16.578 -3.832 20.375 1 77.12 317 PHE B C 1
ATOM 8734 O O . PHE B 1 317 ? -16.469 -3.16 21.406 1 77.12 317 PHE B O 1
ATOM 8741 N N . GLU B 1 318 ? -15.969 -3.576 19.188 1 76.31 318 GLU B N 1
ATOM 8742 C CA . GLU B 1 318 ? -15.117 -2.406 19.016 1 76.31 318 GLU B CA 1
ATOM 8743 C C . GLU B 1 318 ? -14.086 -2.295 20.141 1 76.31 318 GLU B C 1
ATOM 8745 O O . GLU B 1 318 ? -13.906 -1.222 20.719 1 76.31 318 GLU B O 1
ATOM 8750 N N . LEU B 1 319 ? -13.547 -3.443 20.562 1 78.38 319 LEU B N 1
ATOM 8751 C CA . LEU B 1 319 ? -12.5 -3.453 21.578 1 78.38 319 LEU B CA 1
ATOM 8752 C C . LEU B 1 319 ? -11.258 -2.713 21.094 1 78.38 319 LEU B C 1
ATOM 8754 O O . LEU B 1 319 ? -10.516 -2.139 21.891 1 78.38 319 LEU B O 1
ATOM 8758 N N . VAL B 1 320 ? -11 -2.785 19.844 1 82.25 320 VAL B N 1
ATOM 8759 C CA . VAL B 1 320 ? -9.984 -2.023 19.125 1 82.25 320 VAL B CA 1
ATOM 8760 C C . VAL B 1 320 ? -10.523 -1.593 17.766 1 82.25 320 VAL B C 1
ATOM 8762 O O . VAL B 1 320 ? -11.555 -2.086 17.312 1 82.25 320 VAL B O 1
ATOM 8765 N N . HIS B 1 321 ? -9.836 -0.577 17.234 1 82.31 321 HIS B N 1
ATOM 8766 C CA . HIS B 1 321 ? -10.234 -0.182 15.883 1 82.31 321 HIS B CA 1
ATOM 8767 C C . HIS B 1 321 ? -10.195 -1.368 14.93 1 82.31 321 HIS B C 1
ATOM 8769 O O . HIS B 1 321 ? -9.297 -2.211 15.016 1 82.31 321 HIS B O 1
ATOM 8775 N N . ARG B 1 322 ? -11.102 -1.482 14.047 1 83.81 322 ARG B N 1
ATOM 8776 C CA . ARG B 1 322 ? -11.25 -2.619 13.148 1 83.81 322 ARG B CA 1
ATOM 8777 C C . ARG B 1 322 ? -9.969 -2.863 12.359 1 83.81 322 ARG B C 1
ATOM 8779 O O . ARG B 1 322 ? -9.609 -4.012 12.078 1 83.81 322 ARG B O 1
ATOM 8786 N N . THR B 1 323 ? -9.305 -1.79 11.922 1 88.38 323 THR B N 1
ATOM 8787 C CA . THR B 1 323 ? -8.055 -1.929 11.188 1 88.38 323 THR B CA 1
ATOM 8788 C C . THR B 1 323 ? -7.004 -2.641 12.039 1 88.38 323 THR B C 1
ATOM 8790 O O . THR B 1 323 ? -6.328 -3.555 11.562 1 88.38 323 THR B O 1
ATOM 8793 N N . ILE B 1 324 ? -6.898 -2.279 13.289 1 90.88 324 ILE B N 1
ATOM 8794 C CA . ILE B 1 324 ? -5.953 -2.912 14.203 1 90.88 324 ILE B CA 1
ATOM 8795 C C . ILE B 1 324 ? -6.359 -4.367 14.438 1 90.88 324 ILE B C 1
ATOM 8797 O O . ILE B 1 324 ? -5.508 -5.258 14.453 1 90.88 324 ILE B O 1
ATOM 8801 N N . ALA B 1 325 ? -7.664 -4.566 14.602 1 89.88 325 ALA B N 1
ATOM 8802 C CA . ALA B 1 325 ? -8.164 -5.926 14.789 1 89.88 325 ALA B CA 1
ATOM 8803 C C . ALA B 1 325 ? -7.781 -6.82 13.617 1 89.88 325 ALA B C 1
ATOM 8805 O O . ALA B 1 325 ? -7.336 -7.953 13.805 1 89.88 325 ALA B O 1
ATOM 8806 N N . ALA B 1 326 ? -7.953 -6.324 12.391 1 91.75 326 ALA B N 1
ATOM 8807 C CA . ALA B 1 326 ? -7.633 -7.09 11.188 1 91.75 326 ALA B CA 1
ATOM 8808 C C . ALA B 1 326 ? -6.133 -7.367 11.102 1 91.75 326 ALA B C 1
ATOM 8810 O O . ALA B 1 326 ? -5.723 -8.477 10.758 1 91.75 326 ALA B O 1
ATOM 8811 N N . LEU B 1 327 ? -5.266 -6.383 11.422 1 93.69 327 LEU B N 1
ATOM 8812 C CA . LEU B 1 327 ? -3.818 -6.531 11.336 1 93.69 327 LEU B CA 1
ATOM 8813 C C . LEU B 1 327 ? -3.311 -7.5 12.398 1 93.69 327 LEU B C 1
ATOM 8815 O O . LEU B 1 327 ? -2.541 -8.414 12.094 1 93.69 327 LEU B O 1
ATOM 8819 N N . VAL B 1 328 ? -3.766 -7.324 13.633 1 93.69 328 VAL B N 1
ATOM 8820 C CA . VAL B 1 328 ? -3.363 -8.203 14.727 1 93.69 328 VAL B CA 1
ATOM 8821 C C . VAL B 1 328 ? -3.908 -9.609 14.492 1 93.69 328 VAL B C 1
ATOM 8823 O O . VAL B 1 328 ? -3.199 -10.594 14.68 1 93.69 328 VAL B O 1
ATOM 8826 N N . GLY B 1 329 ? -5.164 -9.664 14.078 1 94.69 329 GLY B N 1
ATOM 8827 C CA . GLY B 1 329 ? -5.742 -10.953 13.734 1 94.69 329 GLY B CA 1
ATOM 8828 C C . GLY B 1 329 ? -4.984 -11.68 12.641 1 94.69 329 GLY B C 1
ATOM 8829 O O . GLY B 1 329 ? -4.805 -12.898 12.703 1 94.69 329 GLY B O 1
ATOM 8830 N N . SER B 1 330 ? -4.594 -10.969 11.586 1 95.94 330 SER B N 1
ATOM 8831 C CA . SER B 1 330 ? -3.805 -11.57 10.523 1 95.94 330 SER B CA 1
ATOM 8832 C C . SER B 1 330 ? -2.479 -12.109 11.047 1 95.94 330 SER B C 1
ATOM 8834 O O . SER B 1 330 ? -2.039 -13.188 10.648 1 95.94 330 SER B O 1
ATOM 8836 N N . PHE B 1 331 ? -1.862 -11.328 11.953 1 96.88 331 PHE B N 1
ATOM 8837 C CA . PHE B 1 331 ? -0.596 -11.789 12.508 1 96.88 331 PHE B CA 1
ATOM 8838 C C . PHE B 1 331 ? -0.802 -13.039 13.359 1 96.88 331 PHE B C 1
ATOM 8840 O O . PHE B 1 331 ? 0.037 -13.945 13.359 1 96.88 331 PHE B O 1
ATOM 8847 N N . TRP B 1 332 ? -1.89 -13.117 14.156 1 96.75 332 TRP B N 1
ATOM 8848 C CA . TRP B 1 332 ? -2.221 -14.328 14.891 1 96.75 332 TRP B CA 1
ATOM 8849 C C . TRP B 1 332 ? -2.404 -15.508 13.945 1 96.75 332 TRP B C 1
ATOM 8851 O O . TRP B 1 332 ? -1.957 -16.625 14.242 1 96.75 332 TRP B O 1
ATOM 8861 N N . GLY B 1 333 ? -3.125 -15.266 12.859 1 96.56 333 GLY B N 1
ATOM 8862 C CA . GLY B 1 333 ? -3.273 -16.312 11.859 1 96.56 333 GLY B CA 1
ATOM 8863 C C . GLY B 1 333 ? -1.95 -16.797 11.297 1 96.56 333 GLY B C 1
ATOM 8864 O O . GLY B 1 333 ? -1.731 -18 11.164 1 96.56 333 GLY B O 1
ATOM 8865 N N . LEU B 1 334 ? -1.05 -15.875 10.977 1 96.69 334 LEU B N 1
ATOM 8866 C CA . LEU B 1 334 ? 0.28 -16.219 10.484 1 96.69 334 LEU B CA 1
ATOM 8867 C C . LEU B 1 334 ? 1.05 -17.031 11.523 1 96.69 334 LEU B C 1
ATOM 8869 O O . LEU B 1 334 ? 1.788 -17.953 11.172 1 96.69 334 LEU B O 1
ATOM 8873 N N . THR B 1 335 ? 0.865 -16.625 12.766 1 96 335 THR B N 1
ATOM 8874 C CA . THR B 1 335 ? 1.526 -17.344 13.852 1 96 335 THR B CA 1
ATOM 8875 C C . THR B 1 335 ? 1.009 -18.781 13.945 1 96 335 THR B C 1
ATOM 8877 O O . THR B 1 335 ? 1.787 -19.719 14.141 1 96 335 THR B O 1
ATOM 8880 N N . PHE B 1 336 ? -0.272 -18.969 13.805 1 94.75 336 PHE B N 1
ATOM 8881 C CA . PHE B 1 336 ? -0.839 -20.312 13.812 1 94.75 336 PHE B CA 1
ATOM 8882 C C . PHE B 1 336 ? -0.274 -21.156 12.672 1 94.75 336 PHE B C 1
ATOM 8884 O O . PHE B 1 336 ? 0.084 -22.312 12.867 1 94.75 336 PHE B O 1
ATOM 8891 N N . LEU B 1 337 ? -0.204 -20.578 11.5 1 92.69 337 LEU B N 1
ATOM 8892 C CA . LEU B 1 337 ? 0.377 -21.281 10.367 1 92.69 337 LEU B CA 1
ATOM 8893 C C . LEU B 1 337 ? 1.843 -21.609 10.625 1 92.69 337 LEU B C 1
ATOM 8895 O O . LEU B 1 337 ? 2.318 -22.688 10.242 1 92.69 337 LEU B O 1
ATOM 8899 N N . ALA B 1 338 ? 2.535 -20.672 11.25 1 92.12 338 ALA B N 1
ATOM 8900 C CA . ALA B 1 338 ? 3.939 -20.906 11.586 1 92.12 338 ALA B CA 1
ATOM 8901 C C . ALA B 1 338 ? 4.086 -22.078 12.555 1 92.12 338 ALA B C 1
ATOM 8903 O O . ALA B 1 338 ? 4.949 -22.938 12.383 1 92.12 338 ALA B O 1
ATOM 8904 N N . VAL B 1 339 ? 3.236 -22.125 13.555 1 89.62 339 VAL B N 1
ATOM 8905 C CA . VAL B 1 339 ? 3.309 -23.141 14.586 1 89.62 339 VAL B CA 1
ATOM 8906 C C . VAL B 1 339 ? 3.049 -24.516 13.961 1 89.62 339 VAL B C 1
ATOM 8908 O O . VAL B 1 339 ? 3.627 -25.516 14.391 1 89.62 339 VAL B O 1
ATOM 8911 N N . ILE B 1 340 ? 2.287 -24.547 12.914 1 87.56 340 ILE B N 1
ATOM 8912 C CA . ILE B 1 340 ? 2.023 -25.812 12.234 1 87.56 340 ILE B CA 1
ATOM 8913 C C . ILE B 1 340 ? 3.09 -26.062 11.172 1 87.56 340 ILE B C 1
ATOM 8915 O O . ILE B 1 340 ? 3.012 -27.031 10.422 1 87.56 340 ILE B O 1
ATOM 8919 N N . GLN B 1 341 ? 4.047 -25.156 10.977 1 85.5 341 GLN B N 1
ATOM 8920 C CA . GLN B 1 341 ? 5.211 -25.25 10.102 1 85.5 341 GLN B CA 1
ATOM 8921 C C . GLN B 1 341 ? 4.836 -24.938 8.656 1 85.5 341 GLN B C 1
ATOM 8923 O O . GLN B 1 341 ? 5.352 -25.562 7.73 1 85.5 341 GLN B O 1
ATOM 8928 N N . GLU B 1 342 ? 3.869 -24.188 8.523 1 87.81 342 GLU B N 1
ATOM 8929 C CA . GLU B 1 342 ? 3.482 -23.656 7.223 1 87.81 342 GLU B CA 1
ATOM 8930 C C . GLU B 1 342 ? 3.625 -22.125 7.184 1 87.81 342 GLU B C 1
ATOM 8932 O O . GLU B 1 342 ? 2.732 -21.438 6.703 1 87.81 342 GLU B O 1
ATOM 8937 N N . ARG B 1 343 ? 4.66 -21.688 7.738 1 89.88 343 ARG B N 1
ATOM 8938 C CA . ARG B 1 343 ? 4.895 -20.25 7.781 1 89.88 343 ARG B CA 1
ATOM 8939 C C . ARG B 1 343 ? 5.121 -19.688 6.383 1 89.88 343 ARG B C 1
ATOM 8941 O O . ARG B 1 343 ? 6.051 -20.094 5.684 1 89.88 343 ARG B O 1
ATOM 8948 N N . PRO B 1 344 ? 4.305 -18.797 5.984 1 88.88 344 PRO B N 1
ATOM 8949 C CA . PRO B 1 344 ? 4.551 -18.172 4.684 1 88.88 344 PRO B CA 1
ATOM 8950 C C . PRO B 1 344 ? 5.691 -17.156 4.723 1 88.88 344 PRO B C 1
ATOM 8952 O O . PRO B 1 344 ? 5.973 -16.578 5.777 1 88.88 344 PRO B O 1
ATOM 8955 N N . SER B 1 345 ? 6.359 -17 3.586 1 87.5 345 SER B N 1
ATOM 8956 C CA . SER B 1 345 ? 7.352 -15.938 3.455 1 87.5 345 SER B CA 1
ATOM 8957 C C . SER B 1 345 ? 6.688 -14.562 3.436 1 87.5 345 SER B C 1
ATOM 8959 O O . SER B 1 345 ? 5.477 -14.461 3.244 1 87.5 345 SER B O 1
ATOM 8961 N N . PHE B 1 346 ? 7.469 -13.523 3.682 1 89.75 346 PHE B N 1
ATOM 8962 C CA . PHE B 1 346 ? 6.945 -12.164 3.666 1 89.75 346 PHE B CA 1
ATOM 8963 C C . PHE B 1 346 ? 6.32 -11.836 2.314 1 89.75 346 PHE B C 1
ATOM 8965 O O . PHE B 1 346 ? 5.238 -11.25 2.25 1 89.75 346 PHE B O 1
ATOM 8972 N N . LEU B 1 347 ? 7.02 -12.156 1.239 1 85.94 347 LEU B N 1
ATOM 8973 C CA . LEU B 1 347 ? 6.52 -11.891 -0.106 1 85.94 347 LEU B CA 1
ATOM 8974 C C . LEU B 1 347 ? 5.215 -12.641 -0.359 1 85.94 347 LEU B C 1
ATOM 8976 O O . LEU B 1 347 ? 4.301 -12.102 -0.991 1 85.94 347 LEU B O 1
ATOM 8980 N N . GLU B 1 348 ? 5.137 -13.906 0.104 1 86.94 348 GLU B N 1
ATOM 8981 C CA . GLU B 1 348 ? 3.898 -14.664 -0.023 1 86.94 348 GLU B CA 1
ATOM 8982 C C . GLU B 1 348 ? 2.74 -13.953 0.669 1 86.94 348 GLU B C 1
ATOM 8984 O O . GLU B 1 348 ? 1.628 -13.906 0.141 1 86.94 348 GLU B O 1
ATOM 8989 N N . VAL B 1 349 ? 2.965 -13.477 1.846 1 93.56 349 VAL B N 1
ATOM 8990 C CA . VAL B 1 349 ? 1.941 -12.766 2.604 1 93.56 349 VAL B CA 1
ATOM 8991 C C . VAL B 1 349 ? 1.477 -11.539 1.821 1 93.56 349 VAL B C 1
ATOM 8993 O O . VAL B 1 349 ? 0.277 -11.258 1.749 1 93.56 349 VAL B O 1
ATOM 8996 N N . ILE B 1 350 ? 2.41 -10.805 1.224 1 91.81 350 ILE B N 1
ATOM 8997 C CA . ILE B 1 350 ? 2.088 -9.625 0.422 1 91.81 350 ILE B CA 1
ATOM 8998 C C . ILE B 1 350 ? 1.232 -10.039 -0.774 1 91.81 350 ILE B C 1
ATOM 9000 O O . ILE B 1 350 ? 0.305 -9.32 -1.157 1 91.81 350 ILE B O 1
ATOM 9004 N N . MET B 1 351 ? 1.506 -11.203 -1.328 1 87.19 351 MET B N 1
ATOM 9005 C CA . MET B 1 351 ? 0.791 -11.688 -2.506 1 87.19 351 MET B CA 1
ATOM 9006 C C . MET B 1 351 ? -0.621 -12.133 -2.141 1 87.19 351 MET B C 1
ATOM 9008 O O . MET B 1 351 ? -1.471 -12.297 -3.018 1 87.19 351 MET B O 1
ATOM 9012 N N . TRP B 1 352 ? -0.828 -12.383 -0.881 1 89.19 352 TRP B N 1
ATOM 9013 C CA . TRP B 1 352 ? -2.158 -12.758 -0.42 1 89.19 352 TRP B CA 1
ATOM 9014 C C . TRP B 1 352 ? -3.109 -11.57 -0.459 1 89.19 352 TRP B C 1
ATOM 9016 O O . TRP B 1 352 ? -4.328 -11.734 -0.391 1 89.19 352 TRP B O 1
ATOM 9026 N N . ILE B 1 353 ? -2.566 -10.438 -0.562 1 91.81 353 ILE B N 1
ATOM 9027 C CA . ILE B 1 353 ? -3.387 -9.234 -0.653 1 91.81 353 ILE B CA 1
ATOM 9028 C C . ILE B 1 353 ? -3.99 -9.125 -2.051 1 91.81 353 ILE B C 1
ATOM 9030 O O . ILE B 1 353 ? -3.301 -9.344 -3.051 1 91.81 353 ILE B O 1
ATOM 9034 N N . ASP B 1 354 ? -5.258 -8.906 -2.148 1 88.81 354 ASP B N 1
ATOM 9035 C CA . ASP B 1 354 ? -5.918 -8.727 -3.438 1 88.81 354 ASP B CA 1
ATOM 9036 C C . ASP B 1 354 ? -5.672 -7.32 -3.988 1 88.81 354 ASP B C 1
ATOM 9038 O O . ASP B 1 354 ? -6.434 -6.395 -3.701 1 88.81 354 ASP B O 1
ATOM 9042 N N . TYR B 1 355 ? -4.781 -7.188 -4.801 1 90.69 355 TYR B N 1
ATOM 9043 C CA . TYR B 1 355 ? -4.352 -5.879 -5.281 1 90.69 355 TYR B CA 1
ATOM 9044 C C . TYR B 1 355 ? -5.309 -5.344 -6.34 1 90.69 355 TYR B C 1
ATOM 9046 O O . TYR B 1 355 ? -5.281 -4.156 -6.668 1 90.69 355 TYR B O 1
ATOM 9054 N N . ASP B 1 356 ? -6.129 -6.207 -6.977 1 88.19 356 ASP B N 1
ATOM 9055 C CA . ASP B 1 356 ? -7.18 -5.695 -7.852 1 88.19 356 ASP B CA 1
ATOM 9056 C C . ASP B 1 356 ? -8.156 -4.809 -7.078 1 88.19 356 ASP B C 1
ATOM 9058 O O . ASP B 1 356 ? -8.5 -3.717 -7.535 1 88.19 356 ASP B O 1
ATOM 9062 N N . THR B 1 357 ? -8.492 -5.32 -5.902 1 88.56 357 THR B N 1
ATOM 9063 C CA . THR B 1 357 ? -9.406 -4.574 -5.043 1 88.56 357 THR B CA 1
ATOM 9064 C C . THR B 1 357 ? -8.742 -3.305 -4.52 1 88.56 357 THR B C 1
ATOM 9066 O O . THR B 1 357 ? -9.305 -2.217 -4.617 1 88.56 357 THR B O 1
ATOM 9069 N N . ILE B 1 358 ? -7.535 -3.438 -3.986 1 92.38 358 ILE B N 1
ATOM 9070 C CA . ILE B 1 358 ? -6.82 -2.311 -3.396 1 92.38 358 ILE B CA 1
ATOM 9071 C C . ILE B 1 358 ? -6.551 -1.255 -4.465 1 92.38 358 ILE B C 1
ATOM 9073 O O . ILE B 1 358 ? -6.734 -0.058 -4.227 1 92.38 358 ILE B O 1
ATOM 9077 N N . GLY B 1 359 ? -6.066 -1.69 -5.668 1 93.19 359 GLY B N 1
ATOM 9078 C CA . GLY B 1 359 ? -5.816 -0.758 -6.754 1 93.19 359 GLY B CA 1
ATOM 9079 C C . GLY B 1 359 ? -7.055 -0.004 -7.191 1 93.19 359 GLY B C 1
ATOM 9080 O O . GLY B 1 359 ? -7.004 1.206 -7.422 1 93.19 359 GLY B O 1
ATOM 9081 N N . LEU B 1 360 ? -8.156 -0.734 -7.309 1 91.12 360 LEU B N 1
ATOM 9082 C CA . LEU B 1 360 ? -9.422 -0.121 -7.691 1 91.12 360 LEU B CA 1
ATOM 9083 C C . LEU B 1 360 ? -9.859 0.914 -6.66 1 91.12 360 LEU B C 1
ATOM 9085 O O . LEU B 1 360 ? -10.164 2.057 -7.008 1 91.12 360 LEU B O 1
ATOM 9089 N N . LEU B 1 361 ? -9.875 0.53 -5.371 1 90.38 361 LEU B N 1
ATOM 9090 C CA . LEU B 1 361 ? -10.312 1.409 -4.289 1 90.38 361 LEU B CA 1
ATOM 9091 C C . LEU B 1 361 ? -9.414 2.635 -4.191 1 90.38 361 LEU B C 1
ATOM 9093 O O . LEU B 1 361 ? -9.898 3.764 -4.098 1 90.38 361 LEU B O 1
ATOM 9097 N N . PHE B 1 362 ? -8.094 2.41 -4.199 1 93.81 362 PHE B N 1
ATOM 9098 C CA . PHE B 1 362 ? -7.129 3.496 -4.105 1 93.81 362 PHE B CA 1
ATOM 9099 C C . PHE B 1 362 ? -7.32 4.496 -5.238 1 93.81 362 PHE B C 1
ATOM 9101 O O . PHE B 1 362 ? -7.375 5.703 -5.008 1 93.81 362 PHE B O 1
ATOM 9108 N N . GLY B 1 363 ? -7.395 4.039 -6.5 1 93.44 363 GLY B N 1
ATOM 9109 C CA . GLY B 1 363 ? -7.633 4.91 -7.641 1 93.44 363 GLY B CA 1
ATOM 9110 C C . GLY B 1 363 ? -8.914 5.715 -7.52 1 93.44 363 GLY B C 1
ATOM 9111 O O . GLY B 1 363 ? -8.914 6.926 -7.754 1 93.44 363 GLY B O 1
ATOM 9112 N N . MET B 1 364 ? -9.977 5.047 -7.117 1 90.38 364 MET B N 1
ATOM 9113 C CA . MET B 1 364 ? -11.266 5.719 -6.984 1 90.38 364 MET B CA 1
ATOM 9114 C C . MET B 1 364 ? -11.227 6.758 -5.871 1 90.38 364 MET B C 1
ATOM 9116 O O . MET B 1 364 ? -11.781 7.852 -6.012 1 90.38 364 MET B O 1
ATOM 9120 N N . MET B 1 365 ? -10.594 6.441 -4.75 1 90.5 365 MET B N 1
ATOM 9121 C CA . MET B 1 365 ? -10.516 7.379 -3.635 1 90.5 365 MET B CA 1
ATOM 9122 C C . MET B 1 365 ? -9.758 8.641 -4.039 1 90.5 365 MET B C 1
ATOM 9124 O O . MET B 1 365 ? -10.078 9.734 -3.58 1 90.5 365 MET B O 1
ATOM 9128 N N . ILE B 1 366 ? -8.711 8.5 -4.883 1 92.88 366 ILE B N 1
ATOM 9129 C CA . ILE B 1 366 ? -7.992 9.664 -5.387 1 92.88 366 ILE B CA 1
ATOM 9130 C C . ILE B 1 366 ? -8.922 10.508 -6.254 1 92.88 366 ILE B C 1
ATOM 9132 O O . ILE B 1 366 ? -8.984 11.734 -6.098 1 92.88 366 ILE B O 1
ATOM 9136 N N . LEU B 1 367 ? -9.664 9.906 -7.152 1 93.56 367 LEU B N 1
ATOM 9137 C CA . LEU B 1 367 ? -10.586 10.609 -8.039 1 93.56 367 LEU B CA 1
ATOM 9138 C C . LEU B 1 367 ? -11.633 11.375 -7.242 1 93.56 367 LEU B C 1
ATOM 9140 O O . LEU B 1 367 ? -11.852 12.562 -7.477 1 93.56 367 LEU B O 1
ATOM 9144 N N . VAL B 1 368 ? -12.188 10.711 -6.273 1 89.88 368 VAL B N 1
ATOM 9145 C CA . VAL B 1 368 ? -13.242 11.312 -5.469 1 89.88 368 VAL B CA 1
ATOM 9146 C C . VAL B 1 368 ? -12.648 12.375 -4.547 1 89.88 368 VAL B C 1
ATOM 9148 O O . VAL B 1 368 ? -13.273 13.406 -4.285 1 89.88 368 VAL B O 1
ATOM 9151 N N . GLY B 1 369 ? -11.445 12.062 -4.051 1 88.94 369 GLY B N 1
ATOM 9152 C CA . GLY B 1 369 ? -10.758 13.055 -3.24 1 88.94 369 GLY B CA 1
ATOM 9153 C C . GLY B 1 369 ? -10.57 14.375 -3.953 1 88.94 369 GLY B C 1
ATOM 9154 O O . GLY B 1 369 ? -10.812 15.438 -3.375 1 88.94 369 GLY B O 1
ATOM 9155 N N . ILE B 1 370 ? -10.156 14.383 -5.207 1 91.12 370 ILE B N 1
ATOM 9156 C CA . ILE B 1 370 ? -9.992 15.594 -5.996 1 91.12 370 ILE B CA 1
ATOM 9157 C C . ILE B 1 370 ? -11.352 16.234 -6.262 1 91.12 370 ILE B C 1
ATOM 9159 O O . ILE B 1 370 ? -11.516 17.453 -6.133 1 91.12 370 ILE B O 1
ATOM 9163 N N . PHE B 1 371 ? -12.312 15.398 -6.551 1 90.12 371 PHE B N 1
ATOM 9164 C CA . PHE B 1 371 ? -13.664 15.859 -6.816 1 90.12 371 PHE B CA 1
ATOM 9165 C C . PHE B 1 371 ? -14.227 16.609 -5.613 1 90.12 371 PHE B C 1
ATOM 9167 O O . PHE B 1 371 ? -14.906 17.625 -5.773 1 90.12 371 PHE B O 1
ATOM 9174 N N . SER B 1 372 ? -13.898 16.188 -4.449 1 87.81 372 SER B N 1
ATOM 9175 C CA . SER B 1 372 ? -14.453 16.75 -3.219 1 87.81 372 SER B CA 1
ATOM 9176 C C . SER B 1 372 ? -13.922 18.156 -2.967 1 87.81 372 SER B C 1
ATOM 9178 O O . SER B 1 372 ? -14.508 18.906 -2.191 1 87.81 372 SER B O 1
ATOM 9180 N N . THR B 1 373 ? -12.875 18.516 -3.643 1 85 373 THR B N 1
ATOM 9181 C CA . THR B 1 373 ? -12.289 19.844 -3.424 1 85 373 THR B CA 1
ATOM 9182 C C . THR B 1 373 ? -12.953 20.875 -4.32 1 85 373 THR B C 1
ATOM 9184 O O . THR B 1 373 ? -12.68 22.078 -4.203 1 85 373 THR B O 1
ATOM 9187 N N . THR B 1 374 ? -13.914 20.5 -5.133 1 89 374 THR B N 1
ATOM 9188 C CA . THR B 1 374 ? -14.516 21.406 -6.109 1 89 374 THR B CA 1
ATOM 9189 C C . THR B 1 374 ? -15.664 22.188 -5.484 1 89 374 THR B C 1
ATOM 9191 O O . THR B 1 374 ? -16.141 23.172 -6.059 1 89 374 THR B O 1
ATOM 9194 N N . GLY B 1 375 ? -16.203 21.766 -4.312 1 88.62 375 GLY B N 1
ATOM 9195 C CA . GLY B 1 375 ? -17.344 22.406 -3.666 1 88.62 375 GLY B CA 1
ATOM 9196 C C . GLY B 1 375 ? -18.672 21.875 -4.145 1 88.62 375 GLY B C 1
ATOM 9197 O O . GLY B 1 375 ? -19.734 22.375 -3.752 1 88.62 375 GLY B O 1
ATOM 9198 N N . PHE B 1 376 ? -18.688 20.891 -4.906 1 90.62 376 PHE B N 1
ATOM 9199 C CA . PHE B 1 376 ? -19.891 20.328 -5.52 1 90.62 376 PHE B CA 1
ATOM 9200 C C . PHE B 1 376 ? -20.859 19.828 -4.453 1 90.62 376 PHE B C 1
ATOM 9202 O O . PHE B 1 376 ? -22.062 20.031 -4.57 1 90.62 376 PHE B O 1
ATOM 9209 N N . PHE B 1 377 ? -20.438 19.234 -3.457 1 87.69 377 PHE B N 1
ATOM 9210 C CA . PHE B 1 377 ? -21.312 18.641 -2.453 1 87.69 377 PHE B CA 1
ATOM 9211 C C . PHE B 1 377 ? -22.016 19.719 -1.631 1 87.69 377 PHE B C 1
ATOM 9213 O O . PHE B 1 377 ? -23.219 19.625 -1.369 1 87.69 377 PHE B O 1
ATOM 9220 N N . GLU B 1 378 ? -21.281 20.703 -1.29 1 87.62 378 GLU B N 1
ATOM 9221 C CA . GLU B 1 378 ? -21.891 21.859 -0.608 1 87.62 378 GLU B CA 1
ATOM 9222 C C . GLU B 1 378 ? -22.906 22.547 -1.496 1 87.62 378 GLU B C 1
ATOM 9224 O O . GLU B 1 378 ? -24 22.906 -1.036 1 87.62 378 GLU B O 1
ATOM 9229 N N . TYR B 1 379 ? -22.516 22.688 -2.656 1 90.69 379 TYR B N 1
ATOM 9230 C CA . TYR B 1 379 ? -23.391 23.312 -3.633 1 90.69 379 TYR B CA 1
ATOM 9231 C C . TYR B 1 379 ? -24.688 22.531 -3.783 1 90.69 379 TYR B C 1
ATOM 9233 O O . TYR B 1 379 ? -25.781 23.109 -3.818 1 90.69 379 TYR B O 1
ATOM 9241 N N . SER B 1 380 ? -24.609 21.25 -3.869 1 90.94 380 SER B N 1
ATOM 9242 C CA . SER B 1 380 ? -25.766 20.391 -4.07 1 90.94 380 SER B CA 1
ATOM 9243 C C . SER B 1 380 ? -26.719 20.438 -2.877 1 90.94 380 SER B C 1
ATOM 9245 O O . SER B 1 380 ? -27.938 20.359 -3.039 1 90.94 380 SER B O 1
ATOM 9247 N N . ALA B 1 381 ? -26.203 20.516 -1.721 1 87 381 ALA B N 1
ATOM 9248 C CA . ALA B 1 381 ? -27.031 20.609 -0.518 1 87 381 ALA B CA 1
ATOM 9249 C C . ALA B 1 381 ? -27.844 21.891 -0.508 1 87 381 ALA B C 1
ATOM 9251 O O . ALA B 1 381 ? -29.031 21.875 -0.187 1 87 381 ALA B O 1
ATOM 9252 N N . VAL B 1 382 ? -27.219 22.953 -0.859 1 87.12 382 VAL B N 1
ATOM 9253 C CA . VAL B 1 382 ? -27.922 24.234 -0.908 1 87.12 382 VAL B CA 1
ATOM 9254 C C . VAL B 1 382 ? -28.969 24.219 -2.014 1 87.12 382 VAL B C 1
ATOM 9256 O O . VAL B 1 382 ? -30.078 24.734 -1.835 1 87.12 382 VAL B O 1
ATOM 9259 N N . LYS B 1 383 ? -28.641 23.656 -3.086 1 91.19 383 LYS B N 1
ATOM 9260 C CA . LYS B 1 383 ? -29.594 23.531 -4.184 1 91.19 383 LYS B CA 1
ATOM 9261 C C . LYS B 1 383 ? -30.812 22.703 -3.773 1 91.19 383 LYS B C 1
ATOM 9263 O O . LYS B 1 383 ? -31.938 23.016 -4.164 1 91.19 383 LYS B O 1
ATOM 9268 N N . ALA B 1 384 ? -30.562 21.656 -3.051 1 91.94 384 ALA B N 1
ATOM 9269 C CA . ALA B 1 384 ? -31.656 20.844 -2.543 1 91.94 384 ALA B CA 1
ATOM 9270 C C . ALA B 1 384 ? -32.594 21.656 -1.658 1 91.94 384 ALA B C 1
ATOM 9272 O O . ALA B 1 384 ? -33.812 21.516 -1.738 1 91.94 384 ALA B O 1
ATOM 9273 N N . TYR B 1 385 ? -32.031 22.453 -0.86 1 89.12 385 TYR B N 1
ATOM 9274 C CA . TYR B 1 385 ? -32.844 23.312 0.008 1 89.12 385 TYR B CA 1
ATOM 9275 C C . TYR B 1 385 ? -33.719 24.25 -0.811 1 89.12 385 TYR B C 1
ATOM 9277 O O . TYR B 1 385 ? -34.906 24.406 -0.531 1 89.12 385 TYR B O 1
ATOM 9285 N N . LYS B 1 386 ? -33.125 24.828 -1.818 1 89.19 386 LYS B N 1
ATOM 9286 C CA . LYS B 1 386 ? -33.875 25.766 -2.662 1 89.19 386 LYS B CA 1
ATOM 9287 C C . LYS B 1 386 ? -34.969 25.062 -3.426 1 89.19 386 LYS B C 1
ATOM 9289 O O . LYS B 1 386 ? -36.094 25.594 -3.535 1 89.19 386 LYS B O 1
ATOM 9294 N N . LEU B 1 387 ? -34.688 23.953 -3.859 1 92.69 387 LEU B N 1
ATOM 9295 C CA . LEU B 1 387 ? -35.656 23.203 -4.66 1 92.69 387 LEU B CA 1
ATOM 9296 C C . LEU B 1 387 ? -36.781 22.672 -3.795 1 92.69 387 LEU B C 1
ATOM 9298 O O . LEU B 1 387 ? -37.875 22.438 -4.293 1 92.69 387 LEU B O 1
ATOM 9302 N N . SER B 1 388 ? -36.5 22.438 -2.496 1 91.88 388 SER B N 1
ATOM 9303 C CA . SER B 1 388 ? -37.5 21.922 -1.58 1 91.88 388 SER B CA 1
ATOM 9304 C C . SER B 1 388 ? -38.562 22.969 -1.278 1 91.88 388 SER B C 1
ATOM 9306 O O . SER B 1 388 ? -39.656 22.656 -0.773 1 91.88 388 SER B O 1
ATOM 9308 N N . LYS B 1 389 ? -38.344 24.266 -1.483 1 88.19 389 LYS B N 1
ATOM 9309 C CA . LYS B 1 389 ? -39.25 25.391 -1.294 1 88.19 389 LYS B CA 1
ATOM 9310 C C . LYS B 1 389 ? -39.812 25.422 0.123 1 88.19 389 LYS B C 1
ATOM 9312 O O . LYS B 1 389 ? -41 25.625 0.317 1 88.19 389 LYS B O 1
ATOM 9317 N N . GLY B 1 390 ? -39 25.016 1.028 1 78.75 390 GLY B N 1
ATOM 9318 C CA . GLY B 1 390 ? -39.406 25.141 2.422 1 78.75 390 GLY B CA 1
ATOM 9319 C C . GLY B 1 390 ? -40.062 23.875 2.969 1 78.75 390 GLY B C 1
ATOM 9320 O O . GLY B 1 390 ? -40.25 23.75 4.176 1 78.75 390 GLY B O 1
ATOM 9321 N N . ASN B 1 391 ? -40.438 22.984 2.105 1 89.94 391 ASN B N 1
ATOM 9322 C CA . ASN B 1 391 ? -40.969 21.703 2.578 1 89.94 391 ASN B CA 1
ATOM 9323 C C . ASN B 1 391 ? -39.844 20.812 3.115 1 89.94 391 ASN B C 1
ATOM 9325 O O . ASN B 1 391 ? -39 20.359 2.357 1 89.94 391 ASN B O 1
ATOM 9329 N N . ILE B 1 392 ? -39.938 20.453 4.367 1 90.75 392 ILE B N 1
ATOM 9330 C CA . ILE B 1 392 ? -38.844 19.75 5.059 1 90.75 392 ILE B CA 1
ATOM 9331 C C . ILE B 1 392 ? -38.75 18.312 4.547 1 90.75 392 ILE B C 1
ATOM 9333 O O . ILE B 1 392 ? -37.656 17.797 4.34 1 90.75 392 ILE B O 1
ATOM 9337 N N . TRP B 1 393 ? -39.844 17.672 4.379 1 92.19 393 TRP B N 1
ATOM 9338 C CA . TRP B 1 393 ? -39.812 16.297 3.873 1 92.19 393 TRP B CA 1
ATOM 9339 C C . TRP B 1 393 ? -39.156 16.234 2.504 1 92.19 393 TRP B C 1
ATOM 9341 O O . TRP B 1 393 ? -38.344 15.352 2.242 1 92.19 393 TRP B O 1
ATOM 9351 N N . ASN B 1 394 ? -39.594 17.094 1.637 1 93.69 394 ASN B N 1
ATOM 9352 C CA . ASN B 1 394 ? -38.969 17.141 0.31 1 93.69 394 ASN B CA 1
ATOM 9353 C C . ASN B 1 394 ? -37.469 17.375 0.387 1 93.69 394 ASN B C 1
ATOM 9355 O O . ASN B 1 394 ? -36.719 16.812 -0.401 1 93.69 394 ASN B O 1
ATOM 9359 N N . LEU B 1 395 ? -37.094 18.234 1.287 1 93.69 395 LEU B N 1
ATOM 9360 C CA . LEU B 1 395 ? -35.688 18.5 1.483 1 93.69 395 LEU B CA 1
ATOM 9361 C C . LEU B 1 395 ? -34.938 17.234 1.904 1 93.69 395 LEU B C 1
ATOM 9363 O O . LEU B 1 395 ? -33.938 16.859 1.304 1 93.69 395 LEU B O 1
ATOM 9367 N N . VAL B 1 396 ? -35.469 16.531 2.898 1 94.69 396 VAL B N 1
ATOM 9368 C CA . VAL B 1 396 ? -34.844 15.328 3.418 1 94.69 396 VAL B CA 1
ATOM 9369 C C . VAL B 1 396 ? -34.781 14.266 2.324 1 94.69 396 VAL B C 1
ATOM 9371 O O . VAL B 1 396 ? -33.75 13.602 2.15 1 94.69 396 VAL B O 1
ATOM 9374 N N . LEU B 1 397 ? -35.812 14.156 1.612 1 95.56 397 LEU B N 1
ATOM 9375 C CA . LEU B 1 397 ? -35.844 13.188 0.524 1 95.56 397 LEU B CA 1
ATOM 9376 C C . LEU B 1 397 ? -34.812 13.5 -0.54 1 95.56 397 LEU B C 1
ATOM 9378 O O . LEU B 1 397 ? -34.156 12.602 -1.047 1 95.56 397 LEU B O 1
ATOM 9382 N N . MET B 1 398 ? -34.719 14.711 -0.885 1 95.69 398 MET B N 1
ATOM 9383 C CA . MET B 1 398 ? -33.75 15.102 -1.903 1 95.69 398 MET B CA 1
ATOM 9384 C C . MET B 1 398 ? -32.312 14.828 -1.434 1 95.69 398 MET B C 1
ATOM 9386 O O . MET B 1 398 ? -31.484 14.359 -2.211 1 95.69 398 MET B O 1
ATOM 9390 N N . LEU B 1 399 ? -32.031 15.156 -0.216 1 95.38 399 LEU B N 1
ATOM 9391 C CA . LEU B 1 399 ? -30.703 14.883 0.337 1 95.38 399 LEU B CA 1
ATOM 9392 C C . LEU B 1 399 ? -30.422 13.391 0.347 1 95.38 399 LEU B C 1
ATOM 9394 O O . LEU B 1 399 ? -29.328 12.961 -0.029 1 95.38 399 LEU B O 1
ATOM 9398 N N . CYS B 1 400 ? -31.391 12.602 0.708 1 96.31 400 CYS B N 1
ATOM 9399 C CA . CYS B 1 400 ? -31.234 11.156 0.775 1 96.31 400 CYS B CA 1
ATOM 9400 C C . CYS B 1 400 ? -31.062 10.562 -0.618 1 96.31 400 CYS B C 1
ATOM 9402 O O . CYS B 1 400 ? -30.219 9.695 -0.831 1 96.31 400 CYS B O 1
ATOM 9404 N N . MET B 1 401 ? -31.828 11 -1.544 1 96.56 401 MET B N 1
ATOM 9405 C CA . MET B 1 401 ? -31.734 10.5 -2.914 1 96.56 401 MET B CA 1
ATOM 9406 C C . MET B 1 401 ? -30.406 10.891 -3.541 1 96.56 401 MET B C 1
ATOM 9408 O O . MET B 1 401 ? -29.797 10.086 -4.25 1 96.56 401 MET B O 1
ATOM 9412 N N . PHE B 1 402 ? -30.031 12.086 -3.287 1 95.94 402 PHE B N 1
ATOM 9413 C CA . PHE B 1 402 ? -28.719 12.531 -3.746 1 95.94 402 PHE B CA 1
ATOM 9414 C C . PHE B 1 402 ? -27.609 11.633 -3.18 1 95.94 402 PHE B C 1
ATOM 9416 O O . PHE B 1 402 ? -26.703 11.227 -3.904 1 95.94 402 PHE B O 1
ATOM 9423 N N . THR B 1 403 ? -27.703 11.383 -1.926 1 96.44 403 THR B N 1
ATOM 9424 C CA . THR B 1 403 ? -26.734 10.531 -1.253 1 96.44 403 THR B CA 1
ATOM 9425 C C . THR B 1 403 ? -26.75 9.117 -1.838 1 96.44 403 THR B C 1
ATOM 9427 O O . THR B 1 403 ? -25.688 8.523 -2.061 1 96.44 403 THR B O 1
ATOM 9430 N N . ALA B 1 404 ? -27.906 8.578 -2.094 1 97.5 404 ALA B N 1
ATOM 9431 C CA . ALA B 1 404 ? -28.047 7.238 -2.658 1 97.5 404 ALA B CA 1
ATOM 9432 C C . ALA B 1 404 ? -27.422 7.156 -4.043 1 97.5 404 ALA B C 1
ATOM 9434 O O . ALA B 1 404 ? -26.656 6.234 -4.332 1 97.5 404 ALA B O 1
ATOM 9435 N N . VAL B 1 405 ? -27.672 8.102 -4.887 1 95.88 405 VAL B N 1
ATOM 9436 C CA . VAL B 1 405 ? -27.172 8.109 -6.254 1 95.88 405 VAL B CA 1
ATOM 9437 C C . VAL B 1 405 ? -25.656 8.297 -6.238 1 95.88 405 VAL B C 1
ATOM 9439 O O . VAL B 1 405 ? -24.922 7.609 -6.957 1 95.88 405 VAL B O 1
ATOM 9442 N N . THR B 1 406 ? -25.203 9.234 -5.418 1 94.5 406 THR B N 1
ATOM 9443 C CA . THR B 1 406 ? -23.781 9.5 -5.316 1 94.5 406 THR B CA 1
ATOM 9444 C C . THR B 1 406 ? -23.031 8.281 -4.773 1 94.5 406 THR B C 1
ATOM 9446 O O . THR B 1 406 ? -21.953 7.949 -5.246 1 94.5 406 THR B O 1
ATOM 9449 N N . SER B 1 407 ? -23.625 7.609 -3.814 1 95.44 407 SER B N 1
ATOM 9450 C CA . SER B 1 407 ? -23.016 6.445 -3.182 1 95.44 407 SER B CA 1
ATOM 9451 C C . SER B 1 407 ? -22.859 5.297 -4.172 1 95.44 407 SER B C 1
ATOM 9453 O O . SER B 1 407 ? -21.953 4.469 -4.031 1 95.44 407 SER B O 1
ATOM 9455 N N . ALA B 1 408 ? -23.688 5.254 -5.172 1 95.12 408 ALA B N 1
ATOM 9456 C CA . ALA B 1 408 ? -23.609 4.211 -6.195 1 95.12 408 ALA B CA 1
ATOM 9457 C C . ALA B 1 408 ? -22.312 4.324 -6.988 1 95.12 408 ALA B C 1
ATOM 9459 O O . ALA B 1 408 ? -21.812 3.33 -7.527 1 95.12 408 ALA B O 1
ATOM 9460 N N . PHE B 1 409 ? -21.672 5.527 -6.922 1 90.81 409 PHE B N 1
ATOM 9461 C CA . PHE B 1 409 ? -20.516 5.719 -7.789 1 90.81 409 PHE B CA 1
ATOM 9462 C C . PHE B 1 409 ? -19.297 6.133 -6.98 1 90.81 409 PHE B C 1
ATOM 9464 O O . PHE B 1 409 ? -18.156 5.992 -7.441 1 90.81 409 PHE B O 1
ATOM 9471 N N . LEU B 1 410 ? -19.453 6.715 -5.758 1 88.19 410 LEU B N 1
ATOM 9472 C CA . LEU B 1 410 ? -18.328 7.199 -4.945 1 88.19 410 LEU B CA 1
ATOM 9473 C C . LEU B 1 410 ? -18.125 6.312 -3.721 1 88.19 410 LEU B C 1
ATOM 9475 O O . LEU B 1 410 ? -17.281 6.605 -2.871 1 88.19 410 LEU B O 1
ATOM 9479 N N . ASP B 1 411 ? -18.625 5.25 -3.564 1 85.44 411 ASP B N 1
ATOM 9480 C CA . ASP B 1 411 ? -18.625 4.367 -2.404 1 85.44 411 ASP B CA 1
ATOM 9481 C C . ASP B 1 411 ? -19.375 5 -1.236 1 85.44 411 ASP B C 1
ATOM 9483 O O . ASP B 1 411 ? -19.469 6.227 -1.137 1 85.44 411 ASP B O 1
ATOM 9487 N N . ASN B 1 412 ? -19.859 4.254 -0.361 1 91.75 412 ASN B N 1
ATOM 9488 C CA . ASN B 1 412 ? -20.797 4.727 0.657 1 91.75 412 ASN B CA 1
ATOM 9489 C C . ASN B 1 412 ? -20.078 5.465 1.78 1 91.75 412 ASN B C 1
ATOM 9491 O O . ASN B 1 412 ? -20.547 6.496 2.258 1 91.75 412 ASN B O 1
ATOM 9495 N N . VAL B 1 413 ? -18.859 5.027 2.197 1 87 413 VAL B N 1
ATOM 9496 C CA . VAL B 1 413 ? -18.125 5.691 3.27 1 87 413 VAL B CA 1
ATOM 9497 C C . VAL B 1 413 ? -17.703 7.086 2.818 1 87 413 VAL B C 1
ATOM 9499 O O . VAL B 1 413 ? -17.922 8.07 3.525 1 87 413 VAL B O 1
ATOM 9502 N N . THR B 1 414 ? -17.156 7.172 1.676 1 85.38 414 THR B N 1
ATOM 9503 C CA . THR B 1 414 ? -16.703 8.453 1.135 1 85.38 414 THR B CA 1
ATOM 9504 C C . THR B 1 414 ? -17.875 9.414 0.976 1 85.38 414 THR B C 1
ATOM 9506 O O . THR B 1 414 ? -17.766 10.594 1.306 1 85.38 414 THR B O 1
ATOM 9509 N N . THR B 1 415 ? -18.953 8.883 0.483 1 92 415 THR B N 1
ATOM 9510 C CA . THR B 1 415 ? -20.141 9.711 0.304 1 92 415 THR B CA 1
ATOM 9511 C C . THR B 1 415 ? -20.609 10.297 1.636 1 92 415 THR B C 1
ATOM 9513 O O . THR B 1 415 ? -20.859 11.492 1.734 1 92 415 THR B O 1
ATOM 9516 N N . ILE B 1 416 ? -20.609 9.508 2.66 1 92.38 416 ILE B N 1
ATOM 9517 C CA . ILE B 1 416 ? -21.062 9.953 3.971 1 92.38 416 ILE B CA 1
ATOM 9518 C C . ILE B 1 416 ? -20.062 10.953 4.559 1 92.38 416 ILE B C 1
ATOM 9520 O O . ILE B 1 416 ? -20.453 11.938 5.18 1 92.38 416 ILE B O 1
ATOM 9524 N N . LEU B 1 417 ? -18.828 10.75 4.348 1 85.62 417 LEU B N 1
ATOM 9525 C CA . LEU B 1 417 ? -17.797 11.664 4.812 1 85.62 417 LEU B CA 1
ATOM 9526 C C . LEU B 1 417 ? -17.984 13.055 4.211 1 85.62 417 LEU B C 1
ATOM 9528 O O . LEU B 1 417 ? -17.672 14.062 4.852 1 85.62 417 LEU B O 1
ATOM 9532 N N . LEU B 1 418 ? -18.531 13.109 3.02 1 86.5 418 LEU B N 1
ATOM 9533 C CA . LEU B 1 418 ? -18.641 14.367 2.289 1 86.5 418 LEU B CA 1
ATOM 9534 C C . LEU B 1 418 ? -20 15.016 2.514 1 86.5 418 LEU B C 1
ATOM 9536 O O . LEU B 1 418 ? -20.094 16.234 2.662 1 86.5 418 LEU B O 1
ATOM 9540 N N . VAL B 1 419 ? -21.047 14.227 2.688 1 92 419 VAL B N 1
ATOM 9541 C CA . VAL B 1 419 ? -22.406 14.758 2.682 1 92 419 VAL B CA 1
ATOM 9542 C C . VAL B 1 419 ? -22.859 15.008 4.117 1 92 419 VAL B C 1
ATOM 9544 O O . VAL B 1 419 ? -23.562 15.992 4.387 1 92 419 VAL B O 1
ATOM 9547 N N . ALA B 1 420 ? -22.422 14.227 5.043 1 91.5 420 ALA B N 1
ATOM 9548 C CA . ALA B 1 420 ? -22.938 14.289 6.414 1 91.5 420 ALA B CA 1
ATOM 9549 C C . ALA B 1 420 ? -22.625 15.633 7.055 1 91.5 420 ALA B C 1
ATOM 9551 O O . ALA B 1 420 ? -23.5 16.266 7.66 1 91.5 420 ALA B O 1
ATOM 9552 N N . PRO B 1 421 ? -21.406 16.172 6.93 1 87.38 421 PRO B N 1
ATOM 9553 C CA . PRO B 1 421 ? -21.125 17.484 7.527 1 87.38 421 PRO B CA 1
ATOM 9554 C C . PRO B 1 421 ? -22 18.594 6.938 1 87.38 421 PRO B C 1
ATOM 9556 O O . PRO B 1 421 ? -22.438 19.484 7.664 1 87.38 421 PRO B O 1
ATOM 9559 N N . VAL B 1 422 ? -22.203 18.5 5.695 1 87.94 422 VAL B N 1
ATOM 9560 C CA . VAL B 1 422 ? -23.016 19.5 5.004 1 87.94 422 VAL B CA 1
ATOM 9561 C C . VAL B 1 422 ? -24.469 19.406 5.473 1 87.94 422 VAL B C 1
ATOM 9563 O O . VAL B 1 422 ? -25.109 20.422 5.719 1 87.94 422 VAL B O 1
ATOM 9566 N N . THR B 1 423 ? -24.938 18.203 5.613 1 92.62 423 THR B N 1
ATOM 9567 C CA . THR B 1 423 ? -26.297 17.969 6.082 1 92.62 423 THR B CA 1
ATOM 9568 C C . THR B 1 423 ? -26.469 18.484 7.512 1 92.62 423 THR B C 1
ATOM 9570 O O . THR B 1 423 ? -27.484 19.109 7.832 1 92.62 423 THR B O 1
ATOM 9573 N N . LEU B 1 424 ? -25.531 18.25 8.336 1 89 424 LEU B N 1
ATOM 9574 C CA . LEU B 1 424 ? -25.578 18.703 9.719 1 89 424 LEU B CA 1
ATOM 9575 C C . LEU B 1 424 ? -25.641 20.219 9.789 1 89 424 LEU B C 1
ATOM 9577 O O . LEU B 1 424 ? -26.438 20.781 10.547 1 89 424 LEU B O 1
ATOM 9581 N N . ARG B 1 425 ? -24.891 20.859 9 1 83.56 425 ARG B N 1
ATOM 9582 C CA . ARG B 1 425 ? -24.875 22.328 8.961 1 83.56 425 ARG B CA 1
ATOM 9583 C C . ARG B 1 425 ? -26.219 22.875 8.461 1 83.56 425 ARG B C 1
ATOM 9585 O O . ARG B 1 425 ? -26.734 23.844 9 1 83.56 425 ARG B O 1
ATOM 9592 N N . LEU B 1 426 ? -26.656 22.281 7.461 1 86.25 426 LEU B N 1
ATOM 9593 C CA . LEU B 1 426 ? -27.938 22.688 6.91 1 86.25 426 LEU B CA 1
ATOM 9594 C C . LEU B 1 426 ? -29.047 22.531 7.941 1 86.25 426 LEU B C 1
ATOM 9596 O O . LEU B 1 426 ? -29.891 23.422 8.086 1 86.25 426 LEU B O 1
ATOM 9600 N N . CYS B 1 427 ? -29.078 21.406 8.609 1 87.81 427 CYS B N 1
ATOM 9601 C CA . CYS B 1 427 ? -30.078 21.156 9.641 1 87.81 427 CYS B CA 1
ATOM 9602 C C . CYS B 1 427 ? -29.984 22.203 10.758 1 87.81 427 CYS B C 1
ATOM 9604 O O . CYS B 1 427 ? -31 22.641 11.289 1 87.81 427 CYS B O 1
ATOM 9606 N N . LYS B 1 428 ? -28.828 22.547 11.055 1 81.5 428 LYS B N 1
ATOM 9607 C CA . LYS B 1 428 ? -28.625 23.562 12.078 1 81.5 428 LYS B CA 1
ATOM 9608 C C . LYS B 1 428 ? -29.203 24.906 11.648 1 81.5 428 LYS B C 1
ATOM 9610 O O . LYS B 1 428 ? -29.859 25.594 12.438 1 81.5 428 LYS B O 1
ATOM 9615 N N . VAL B 1 429 ? -29 25.25 10.469 1 77 429 VAL B N 1
ATOM 9616 C CA . VAL B 1 429 ? -29.422 26.531 9.945 1 77 429 VAL B CA 1
ATOM 9617 C C . VAL B 1 429 ? -30.953 26.578 9.883 1 77 429 VAL B C 1
ATOM 9619 O O . VAL B 1 429 ? -31.562 27.625 10.148 1 77 429 VAL B O 1
ATOM 9622 N N . ILE B 1 430 ? -31.547 25.516 9.609 1 80.75 430 ILE B N 1
ATOM 9623 C CA . ILE B 1 430 ? -33 25.531 9.438 1 80.75 430 ILE B CA 1
ATOM 9624 C C . ILE B 1 430 ? -33.688 25.016 10.703 1 80.75 430 ILE B C 1
ATOM 9626 O O . ILE B 1 430 ? -34.875 24.75 10.703 1 80.75 430 ILE B O 1
ATOM 9630 N N . ASN B 1 431 ? -32.969 24.703 11.672 1 80.88 431 ASN B N 1
ATOM 9631 C CA . ASN B 1 431 ? -33.438 24.281 12.984 1 80.88 431 ASN B CA 1
ATOM 9632 C C . ASN B 1 431 ? -34.156 22.938 12.906 1 80.88 431 ASN B C 1
ATOM 9634 O O . ASN B 1 431 ? -35.281 22.812 13.391 1 80.88 431 ASN B O 1
ATOM 9638 N N . LEU B 1 432 ? -33.594 22.094 12.242 1 86.69 432 LEU B N 1
ATOM 9639 C CA . LEU B 1 432 ? -34.062 20.719 12.125 1 86.69 432 LEU B CA 1
ATOM 9640 C C . LEU B 1 432 ? -33.156 19.766 12.914 1 86.69 432 LEU B C 1
ATOM 9642 O O . LEU B 1 432 ? -31.938 19.938 12.945 1 86.69 432 LEU B O 1
ATOM 9646 N N . ASP B 1 433 ? -33.781 18.781 13.586 1 87.56 433 ASP B N 1
ATOM 9647 C CA . ASP B 1 433 ? -33 17.75 14.25 1 87.56 433 ASP B CA 1
ATOM 9648 C C . ASP B 1 433 ? -32.219 16.922 13.227 1 87.56 433 ASP B C 1
ATOM 9650 O O . ASP B 1 433 ? -32.781 16.219 12.406 1 87.56 433 ASP B O 1
ATOM 9654 N N . PRO B 1 434 ? -30.938 16.938 13.352 1 92 434 PRO B N 1
ATOM 9655 C CA . PRO B 1 434 ? -30.141 16.281 12.305 1 92 434 PRO B CA 1
ATOM 9656 C C . PRO B 1 434 ? -30.078 14.773 12.461 1 92 434 PRO B C 1
ATOM 9658 O O . PRO B 1 434 ? -29.734 14.062 11.523 1 92 434 PRO B O 1
ATOM 9661 N N . LEU B 1 435 ? -30.359 14.188 13.625 1 91.25 435 LEU B N 1
ATOM 9662 C CA . LEU B 1 435 ? -30.094 12.781 13.922 1 91.25 435 LEU B CA 1
ATOM 9663 C C . LEU B 1 435 ? -30.922 11.875 13.008 1 91.25 435 LEU B C 1
ATOM 9665 O O . LEU B 1 435 ? -30.359 11.016 12.32 1 91.25 435 LEU B O 1
ATOM 9669 N N . PRO B 1 436 ? -32.219 12.125 12.961 1 92.75 436 PRO B N 1
ATOM 9670 C CA . PRO B 1 436 ? -33 11.258 12.062 1 92.75 436 PRO B CA 1
ATOM 9671 C C . PRO B 1 436 ? -32.625 11.445 10.602 1 92.75 436 PRO B C 1
ATOM 9673 O O . PRO B 1 436 ? -32.688 10.492 9.812 1 92.75 436 PRO B O 1
ATOM 9676 N N . VAL B 1 437 ? -32.219 12.602 10.25 1 94.44 437 VAL B N 1
ATOM 9677 C CA . VAL B 1 437 ? -31.875 12.906 8.867 1 94.44 437 VAL B CA 1
ATOM 9678 C C . VAL B 1 437 ? -30.578 12.18 8.5 1 94.44 437 VAL B C 1
ATOM 9680 O O . VAL B 1 437 ? -30.484 11.57 7.434 1 94.44 437 VAL B O 1
ATOM 9683 N N . ILE B 1 438 ? -29.625 12.242 9.375 1 95.31 438 ILE B N 1
ATOM 9684 C CA . ILE B 1 438 ? -28.344 11.578 9.148 1 95.31 438 ILE B CA 1
ATOM 9685 C C . ILE B 1 438 ? -28.562 10.07 9.078 1 95.31 438 ILE B C 1
ATOM 9687 O O . ILE B 1 438 ? -27.938 9.391 8.25 1 95.31 438 ILE B O 1
ATOM 9691 N N . LEU B 1 439 ? -29.406 9.539 9.906 1 95.62 439 LEU B N 1
ATOM 9692 C CA . LEU B 1 439 ? -29.703 8.117 9.883 1 95.62 439 LEU B CA 1
ATOM 9693 C C . LEU B 1 439 ? -30.328 7.711 8.547 1 95.62 439 LEU B C 1
ATOM 9695 O O . LEU B 1 439 ? -29.922 6.707 7.953 1 95.62 439 LEU B O 1
ATOM 9699 N N . ALA B 1 440 ? -31.25 8.461 8.141 1 96 440 ALA B N 1
ATOM 9700 C CA . ALA B 1 440 ? -31.875 8.188 6.852 1 96 440 ALA B CA 1
ATOM 9701 C C . ALA B 1 440 ? -30.859 8.281 5.719 1 96 440 ALA B C 1
ATOM 9703 O O . ALA B 1 440 ? -30.859 7.441 4.812 1 96 440 ALA B O 1
ATOM 9704 N N . GLU B 1 441 ? -30.062 9.266 5.84 1 96.38 441 GLU B N 1
ATOM 9705 C CA . GLU B 1 441 ? -29.031 9.484 4.824 1 96.38 441 GLU B CA 1
ATOM 9706 C C . GLU B 1 441 ? -28.094 8.281 4.719 1 96.38 441 GLU B C 1
ATOM 9708 O O . GLU B 1 441 ? -27.75 7.852 3.615 1 96.38 441 GLU B O 1
ATOM 9713 N N . VAL B 1 442 ? -27.656 7.73 5.789 1 96.75 442 VAL B N 1
ATOM 9714 C CA . VAL B 1 442 ? -26.734 6.602 5.797 1 96.75 442 VAL B CA 1
ATOM 9715 C C . VAL B 1 442 ? -27.422 5.359 5.246 1 96.75 442 VAL B C 1
ATOM 9717 O O . VAL B 1 442 ? -26.828 4.598 4.477 1 96.75 442 VAL B O 1
ATOM 9720 N N . ILE B 1 443 ? -28.641 5.133 5.629 1 97.38 443 ILE B N 1
ATOM 9721 C CA . ILE B 1 443 ? -29.422 3.998 5.141 1 97.38 443 ILE B CA 1
ATOM 9722 C C . ILE B 1 443 ? -29.547 4.078 3.619 1 97.38 443 ILE B C 1
ATOM 9724 O O . ILE B 1 443 ? -29.312 3.092 2.918 1 97.38 443 ILE B O 1
ATOM 9728 N N . PHE B 1 444 ? -29.859 5.23 3.127 1 97.81 444 PHE B N 1
ATOM 9729 C CA . PHE B 1 444 ? -30.016 5.434 1.691 1 97.81 444 PHE B CA 1
ATOM 9730 C C . PHE B 1 444 ? -28.672 5.32 0.979 1 97.81 444 PHE B C 1
ATOM 9732 O O . PHE B 1 444 ? -28.594 4.852 -0.158 1 97.81 444 PHE B O 1
ATOM 9739 N N . SER B 1 445 ? -27.625 5.805 1.641 1 97.19 445 SER B N 1
ATOM 9740 C CA . SER B 1 445 ? -26.281 5.637 1.099 1 97.19 445 SER B CA 1
ATOM 9741 C C . SER B 1 445 ? -25.938 4.16 0.898 1 97.19 445 SER B C 1
ATOM 9743 O O . SER B 1 445 ? -25.453 3.77 -0.162 1 97.19 445 SER B O 1
ATOM 9745 N N . ASN B 1 446 ? -26.234 3.303 1.872 1 97.62 446 ASN B N 1
ATOM 9746 C CA . ASN B 1 446 ? -25.953 1.875 1.798 1 97.62 446 ASN B CA 1
ATOM 9747 C C . ASN B 1 446 ? -26.781 1.193 0.708 1 97.62 446 ASN B C 1
ATOM 9749 O O . ASN B 1 446 ? -26.266 0.339 -0.019 1 97.62 446 ASN B O 1
ATOM 9753 N N . ILE B 1 447 ? -28.047 1.572 0.617 1 98.25 447 ILE B N 1
ATOM 9754 C CA . ILE B 1 447 ? -28.906 0.988 -0.409 1 98.25 447 ILE B CA 1
ATOM 9755 C C . ILE B 1 447 ? -28.422 1.419 -1.792 1 98.25 447 ILE B C 1
ATOM 9757 O O . ILE B 1 447 ? -28.281 0.591 -2.695 1 98.25 447 ILE B O 1
ATOM 9761 N N . GLY B 1 448 ? -28.156 2.711 -1.943 1 97.56 448 GLY B N 1
ATOM 9762 C CA . GLY B 1 448 ? -27.641 3.209 -3.203 1 97.56 448 GLY B CA 1
ATOM 9763 C C . GLY B 1 448 ? -26.328 2.561 -3.6 1 97.56 448 GLY B C 1
ATOM 9764 O O . GLY B 1 448 ? -26.125 2.209 -4.766 1 97.56 448 GLY B O 1
ATOM 9765 N N . GLY B 1 449 ? -25.438 2.424 -2.664 1 96.94 449 GLY B N 1
ATOM 9766 C CA . GLY B 1 449 ? -24.141 1.797 -2.908 1 96.94 449 GLY B CA 1
ATOM 9767 C C . GLY B 1 449 ? -24.25 0.344 -3.328 1 96.94 449 GLY B C 1
ATOM 9768 O O . GLY B 1 449 ? -23.359 -0.189 -3.988 1 96.94 449 GLY B O 1
ATOM 9769 N N . THR B 1 450 ? -25.328 -0.304 -2.967 1 97.5 450 THR B N 1
ATOM 9770 C CA . THR B 1 450 ? -25.578 -1.698 -3.318 1 97.5 450 THR B CA 1
ATOM 9771 C C . THR B 1 450 ? -25.781 -1.849 -4.82 1 97.5 450 THR B C 1
ATOM 9773 O O . THR B 1 450 ? -25.531 -2.918 -5.383 1 97.5 450 THR B O 1
ATOM 9776 N N . ALA B 1 451 ? -26.125 -0.832 -5.52 1 97.31 451 ALA B N 1
ATOM 9777 C CA . ALA B 1 451 ? -26.641 -0.888 -6.887 1 97.31 451 ALA B CA 1
ATOM 9778 C C . ALA B 1 451 ? -25.531 -1.195 -7.883 1 97.31 451 ALA B C 1
ATOM 9780 O O . ALA B 1 451 ? -25.781 -1.796 -8.93 1 97.31 451 ALA B O 1
ATOM 9781 N N . THR B 1 452 ? -24.328 -0.783 -7.566 1 95.31 452 THR B N 1
ATOM 9782 C CA . THR B 1 452 ? -23.266 -0.962 -8.539 1 95.31 452 THR B CA 1
ATOM 9783 C C . THR B 1 452 ? -22.094 -1.729 -7.934 1 95.31 452 THR B C 1
ATOM 9785 O O . THR B 1 452 ? -22.031 -1.912 -6.715 1 95.31 452 THR B O 1
ATOM 9788 N N . GLY B 1 453 ? -21.219 -2.184 -8.805 1 93.75 453 GLY B N 1
ATOM 9789 C CA . GLY B 1 453 ? -20.062 -2.939 -8.383 1 93.75 453 GLY B CA 1
ATOM 9790 C C . GLY B 1 453 ? -19.062 -2.107 -7.598 1 93.75 453 GLY B C 1
ATOM 9791 O O . GLY B 1 453 ? -18.234 -2.65 -6.852 1 93.75 453 GLY B O 1
ATOM 9792 N N . ILE B 1 454 ? -19.094 -0.753 -7.66 1 92.75 454 ILE B N 1
ATOM 9793 C CA . ILE B 1 454 ? -18.078 0.075 -7.012 1 92.75 454 ILE B CA 1
ATOM 9794 C C . ILE B 1 454 ? -18.719 0.868 -5.871 1 92.75 454 ILE B C 1
ATOM 9796 O O . ILE B 1 454 ? -18.016 1.554 -5.121 1 92.75 454 ILE B O 1
ATOM 9800 N N . GLY B 1 455 ? -20.031 0.74 -5.688 1 94.25 455 GLY B N 1
ATOM 9801 C CA . GLY B 1 455 ? -20.75 1.601 -4.758 1 94.25 455 GLY B CA 1
ATOM 9802 C C . GLY B 1 455 ? -20.547 1.213 -3.309 1 94.25 455 GLY B C 1
ATOM 9803 O O . GLY B 1 455 ? -20.766 2.025 -2.406 1 94.25 455 GLY B O 1
ATOM 9804 N N . ASP B 1 456 ? -20.203 -0.007 -3.129 1 94.25 456 ASP B N 1
ATOM 9805 C CA . ASP B 1 456 ? -19.953 -0.548 -1.794 1 94.25 456 ASP B CA 1
ATOM 9806 C C . ASP B 1 456 ? -18.75 -1.48 -1.79 1 94.25 456 ASP B C 1
ATOM 9808 O O . ASP B 1 456 ? -18.562 -2.266 -2.721 1 94.25 456 ASP B O 1
ATOM 9812 N N . PRO B 1 457 ? -17.922 -1.395 -0.775 1 90.38 457 PRO B N 1
ATOM 9813 C CA . PRO B 1 457 ? -16.703 -2.221 -0.721 1 90.38 457 PRO B CA 1
ATOM 9814 C C . PRO B 1 457 ? -17 -3.711 -0.868 1 90.38 457 PRO B C 1
ATOM 9816 O O . PRO B 1 457 ? -16.297 -4.418 -1.59 1 90.38 457 PRO B O 1
ATOM 9819 N N . PRO B 1 458 ? -18.016 -4.293 -0.239 1 93.62 458 PRO B N 1
ATOM 9820 C CA . PRO B 1 458 ? -18.328 -5.703 -0.473 1 93.62 458 PRO B CA 1
ATOM 9821 C C . PRO B 1 458 ? -18.5 -6.031 -1.954 1 93.62 458 PRO B C 1
ATOM 9823 O O . PRO B 1 458 ? -18.062 -7.086 -2.412 1 93.62 458 PRO B O 1
ATOM 9826 N N . ASN B 1 459 ? -19.203 -5.148 -2.695 1 95.56 459 ASN B N 1
ATOM 9827 C CA . ASN B 1 459 ? -19.375 -5.352 -4.129 1 95.56 459 ASN B CA 1
ATOM 9828 C C . ASN B 1 459 ? -18.047 -5.328 -4.867 1 95.56 459 ASN B C 1
ATOM 9830 O O . ASN B 1 459 ? -17.844 -6.098 -5.809 1 95.56 459 ASN B O 1
ATOM 9834 N N . ILE B 1 460 ? -17.203 -4.457 -4.441 1 92.56 460 ILE B N 1
ATOM 9835 C CA . ILE B 1 460 ? -15.883 -4.371 -5.035 1 92.56 460 ILE B CA 1
ATOM 9836 C C . ILE B 1 460 ? -15.133 -5.684 -4.805 1 92.56 460 ILE B C 1
ATOM 9838 O O . ILE B 1 460 ? -14.469 -6.191 -5.707 1 92.56 460 ILE B O 1
ATOM 9842 N N . LEU B 1 461 ? -15.227 -6.199 -3.605 1 92.5 461 LEU B N 1
ATOM 9843 C CA . LEU B 1 461 ? -14.594 -7.469 -3.262 1 92.5 461 LEU B CA 1
ATOM 9844 C C . LEU B 1 461 ? -15.102 -8.594 -4.156 1 92.5 461 LEU B C 1
ATOM 9846 O O . LEU B 1 461 ? -14.328 -9.453 -4.586 1 92.5 461 LEU B O 1
ATOM 9850 N N . ILE B 1 462 ? -16.344 -8.586 -4.461 1 93.62 462 ILE B N 1
ATOM 9851 C CA . ILE B 1 462 ? -16.984 -9.625 -5.258 1 93.62 462 ILE B CA 1
ATOM 9852 C C . ILE B 1 462 ? -16.516 -9.531 -6.707 1 93.62 462 ILE B C 1
ATOM 9854 O O . ILE B 1 462 ? -16.031 -10.516 -7.273 1 93.62 462 ILE B O 1
ATOM 9858 N N . ILE B 1 463 ? -16.578 -8.391 -7.328 1 92.75 463 ILE B N 1
ATOM 9859 C CA . ILE B 1 463 ? -16.328 -8.266 -8.758 1 92.75 463 ILE B CA 1
ATOM 9860 C C . ILE B 1 463 ? -14.82 -8.328 -9.031 1 92.75 463 ILE B C 1
ATOM 9862 O O . ILE B 1 463 ? -14.398 -8.539 -10.172 1 92.75 463 ILE B O 1
ATOM 9866 N N . SER B 1 464 ? -14.016 -8.062 -7.996 1 89 464 SER B N 1
ATOM 9867 C CA . SER B 1 464 ? -12.57 -8.07 -8.164 1 89 464 SER B CA 1
ATOM 9868 C C . SER B 1 464 ? -11.984 -9.461 -7.926 1 89 464 SER B C 1
ATOM 9870 O O . SER B 1 464 ? -10.836 -9.727 -8.273 1 89 464 SER B O 1
ATOM 9872 N N . ASN B 1 465 ? -12.742 -10.336 -7.297 1 86.19 465 ASN B N 1
ATOM 9873 C CA . ASN B 1 465 ? -12.25 -11.672 -6.984 1 86.19 465 ASN B CA 1
ATOM 9874 C C . ASN B 1 465 ? -11.977 -12.484 -8.25 1 86.19 465 ASN B C 1
ATOM 9876 O O . ASN B 1 465 ? -12.828 -12.562 -9.141 1 86.19 465 ASN B O 1
ATOM 9880 N N . ALA B 1 466 ? -10.867 -13.062 -8.305 1 77.38 466 ALA B N 1
ATOM 9881 C CA . ALA B 1 466 ? -10.398 -13.75 -9.5 1 77.38 466 ALA B CA 1
ATOM 9882 C C . ALA B 1 466 ? -11.297 -14.945 -9.836 1 77.38 466 ALA B C 1
ATOM 9884 O O . ALA B 1 466 ? -11.594 -15.195 -11 1 77.38 466 ALA B O 1
ATOM 9885 N N . LYS B 1 467 ? -11.703 -15.688 -8.867 1 75.88 467 LYS B N 1
ATOM 9886 C CA . LYS B 1 467 ? -12.508 -16.891 -9.086 1 75.88 467 LYS B CA 1
ATOM 9887 C C . LYS B 1 467 ? -13.914 -16.516 -9.555 1 75.88 467 LYS B C 1
ATOM 9889 O O . LYS B 1 467 ? -14.531 -17.266 -10.32 1 75.88 467 LYS B O 1
ATOM 9894 N N . MET B 1 468 ? -14.398 -15.398 -9.109 1 83.56 468 MET B N 1
ATOM 9895 C CA . MET B 1 468 ? -15.703 -14.906 -9.531 1 83.56 468 MET B CA 1
ATOM 9896 C C . MET B 1 468 ? -15.664 -14.422 -10.977 1 83.56 468 MET B C 1
ATOM 9898 O O . MET B 1 468 ? -16.609 -14.633 -11.734 1 83.56 468 MET B O 1
ATOM 9902 N N . ARG B 1 469 ? -14.539 -13.883 -11.383 1 76.12 469 ARG B N 1
ATOM 9903 C CA . ARG B 1 469 ? -14.383 -13.305 -12.711 1 76.12 469 ARG B CA 1
ATOM 9904 C C . ARG B 1 469 ? -14.094 -14.383 -13.75 1 76.12 469 ARG B C 1
ATOM 9906 O O . ARG B 1 469 ? -14.438 -14.227 -14.93 1 76.12 469 ARG B O 1
ATOM 9913 N N . ALA B 1 470 ? -13.289 -15.352 -13.328 1 63.28 470 ALA B N 1
ATOM 9914 C CA . ALA B 1 470 ? -12.836 -16.406 -14.242 1 63.28 470 ALA B CA 1
ATOM 9915 C C . ALA B 1 470 ? -14.016 -17.031 -14.977 1 63.28 470 ALA B C 1
ATOM 9917 O O . ALA B 1 470 ? -13.906 -17.375 -16.156 1 63.28 470 ALA B O 1
ATOM 9918 N N . SER B 1 471 ? -15.062 -17.172 -14.359 1 55.81 471 SER B N 1
ATOM 9919 C CA . SER B 1 471 ? -16.188 -17.797 -15.055 1 55.81 471 SER B CA 1
ATOM 9920 C C . SER B 1 471 ? -16.906 -16.797 -15.953 1 55.81 471 SER B C 1
ATOM 9922 O O . SER B 1 471 ? -17.938 -17.125 -16.562 1 55.81 471 SER B O 1
ATOM 9924 N N . LYS B 1 472 ? -16.109 -15.617 -16.312 1 58.31 472 LYS B N 1
ATOM 9925 C CA . LYS B 1 472 ? -16.609 -14.531 -17.156 1 58.31 472 LYS B CA 1
ATOM 9926 C C . LYS B 1 472 ? -18.047 -14.164 -16.797 1 58.31 472 LYS B C 1
ATOM 9928 O O . LYS B 1 472 ? -18.766 -13.586 -17.609 1 58.31 472 LYS B O 1
ATOM 9933 N N . LYS B 1 473 ? -18.328 -14.453 -15.57 1 72.56 473 LYS B N 1
ATOM 9934 C CA . LYS B 1 473 ? -19.766 -14.359 -15.336 1 72.56 473 LYS B CA 1
ATOM 9935 C C . LYS B 1 473 ? -20.094 -13.281 -14.305 1 72.56 473 LYS B C 1
ATOM 9937 O O . LYS B 1 473 ? -21.234 -12.867 -14.18 1 72.56 473 LYS B O 1
ATOM 9942 N N . VAL B 1 474 ? -19.109 -12.68 -13.695 1 88.56 474 VAL B N 1
ATOM 9943 C CA . VAL B 1 474 ? -19.406 -11.711 -12.648 1 88.56 474 VAL B CA 1
ATOM 9944 C C . VAL B 1 474 ? -18.516 -10.484 -12.805 1 88.56 474 VAL B C 1
ATOM 9946 O O . VAL B 1 474 ? -17.688 -10.203 -11.938 1 88.56 474 VAL B O 1
ATOM 9949 N N . ASP B 1 475 ? -18.656 -9.789 -13.922 1 88.06 475 ASP B N 1
ATOM 9950 C CA . ASP B 1 475 ? -17.922 -8.547 -14.133 1 88.06 475 ASP B CA 1
ATOM 9951 C C . ASP B 1 475 ? -18.75 -7.34 -13.703 1 88.06 475 ASP B C 1
ATOM 9953 O O . ASP B 1 475 ? -19.891 -7.488 -13.273 1 88.06 475 ASP B O 1
ATOM 9957 N N . PHE B 1 476 ? -18.172 -6.145 -13.789 1 90.69 476 PHE B N 1
ATOM 9958 C CA . PHE B 1 476 ? -18.812 -4.926 -13.305 1 90.69 476 PHE B CA 1
ATOM 9959 C C . PHE B 1 476 ? -20.156 -4.719 -13.984 1 90.69 476 PHE B C 1
ATOM 9961 O O . PHE B 1 476 ? -21.156 -4.461 -13.312 1 90.69 476 PHE B O 1
ATOM 9968 N N . ALA B 1 477 ? -20.188 -4.766 -15.305 1 90.75 477 ALA B N 1
ATOM 9969 C CA . ALA B 1 477 ? -21.406 -4.508 -16.062 1 90.75 477 ALA B CA 1
ATOM 9970 C C . ALA B 1 477 ? -22.484 -5.543 -15.742 1 90.75 477 ALA B C 1
ATOM 9972 O O . ALA B 1 477 ? -23.641 -5.188 -15.461 1 90.75 477 ALA B O 1
ATOM 9973 N N . THR B 1 478 ? -22.109 -6.844 -15.797 1 92.81 478 THR B N 1
ATOM 9974 C CA . THR B 1 478 ? -23.062 -7.91 -15.492 1 92.81 478 THR B CA 1
ATOM 9975 C C . THR B 1 478 ? -23.594 -7.785 -14.07 1 92.81 478 THR B C 1
ATOM 9977 O O . THR B 1 478 ? -24.781 -7.93 -13.82 1 92.81 478 THR B O 1
ATOM 9980 N N . PHE B 1 479 ? -22.719 -7.547 -13.141 1 95.19 479 PHE B N 1
ATOM 9981 C CA . PHE B 1 479 ? -23.094 -7.352 -11.75 1 95.19 479 PHE B CA 1
ATOM 9982 C C . PHE B 1 479 ? -24.125 -6.23 -11.617 1 95.19 479 PHE B C 1
ATOM 9984 O O . PHE B 1 479 ? -25.172 -6.41 -11 1 95.19 479 PHE B O 1
ATOM 9991 N N . THR B 1 480 ? -23.812 -5.105 -12.18 1 95.06 480 THR B N 1
ATOM 9992 C CA . THR B 1 480 ? -24.641 -3.91 -12.039 1 95.06 480 THR B CA 1
ATOM 9993 C C . THR B 1 480 ? -26.016 -4.121 -12.664 1 95.06 480 THR B C 1
ATOM 9995 O O . THR B 1 480 ? -27.031 -3.74 -12.086 1 95.06 480 THR B O 1
ATOM 9998 N N . VAL B 1 481 ? -26.062 -4.734 -13.781 1 94.69 481 VAL B N 1
ATOM 9999 C CA . VAL B 1 481 ? -27.312 -4.953 -14.492 1 94.69 481 VAL B CA 1
ATOM 10000 C C . VAL B 1 481 ? -28.219 -5.867 -13.672 1 94.69 481 VAL B C 1
ATOM 10002 O O . VAL B 1 481 ? -29.453 -5.703 -13.68 1 94.69 481 VAL B O 1
ATOM 10005 N N . HIS B 1 482 ? -27.641 -6.793 -12.906 1 96.19 482 HIS B N 1
ATOM 10006 C CA . HIS B 1 482 ? -28.422 -7.785 -12.188 1 96.19 482 HIS B CA 1
ATOM 10007 C C . HIS B 1 482 ? -28.75 -7.324 -10.773 1 96.19 482 HIS B C 1
ATOM 10009 O O . HIS B 1 482 ? -29.75 -7.738 -10.188 1 96.19 482 HIS B O 1
ATOM 10015 N N . VAL B 1 483 ? -27.922 -6.496 -10.188 1 97.75 483 VAL B N 1
ATOM 10016 C CA . VAL B 1 483 ? -28.094 -6.121 -8.789 1 97.75 483 VAL B CA 1
ATOM 10017 C C . VAL B 1 483 ? -28.812 -4.777 -8.703 1 97.75 483 VAL B C 1
ATOM 10019 O O . VAL B 1 483 ? -29.625 -4.555 -7.797 1 97.75 483 VAL B O 1
ATOM 10022 N N . ALA B 1 484 ? -28.578 -3.846 -9.648 1 97.94 484 ALA B N 1
ATOM 10023 C CA . ALA B 1 484 ? -29.094 -2.479 -9.602 1 97.94 484 ALA B CA 1
ATOM 10024 C C . ALA B 1 484 ? -30.609 -2.465 -9.531 1 97.94 484 ALA B C 1
ATOM 10026 O O . ALA B 1 484 ? -31.203 -1.738 -8.727 1 97.94 484 ALA B O 1
ATOM 10027 N N . PRO B 1 485 ? -31.312 -3.25 -10.375 1 97.81 485 PRO B N 1
ATOM 10028 C CA . PRO B 1 485 ? -32.781 -3.221 -10.297 1 97.81 485 PRO B CA 1
ATOM 10029 C C . PRO B 1 485 ? -33.312 -3.607 -8.914 1 97.81 485 PRO B C 1
ATOM 10031 O O . PRO B 1 485 ? -34.25 -3 -8.422 1 97.81 485 PRO B O 1
ATOM 10034 N N . GLY B 1 486 ? -32.719 -4.656 -8.336 1 97.94 486 GLY B N 1
ATOM 10035 C CA . GLY B 1 486 ? -33.094 -5.031 -6.988 1 97.94 486 GLY B CA 1
ATOM 10036 C C . GLY B 1 486 ? -32.844 -3.93 -5.973 1 97.94 486 GLY B C 1
ATOM 10037 O O . GLY B 1 486 ? -33.688 -3.682 -5.109 1 97.94 486 GLY B O 1
ATOM 10038 N N . ALA B 1 487 ? -31.719 -3.25 -6.055 1 98.25 487 ALA B N 1
ATOM 10039 C CA . ALA B 1 487 ? -31.375 -2.154 -5.148 1 98.25 487 ALA B CA 1
ATOM 10040 C C . ALA B 1 487 ? -32.312 -0.974 -5.34 1 98.25 487 ALA B C 1
ATOM 10042 O O . ALA B 1 487 ? -32.75 -0.347 -4.363 1 98.25 487 ALA B O 1
ATOM 10043 N N . VAL B 1 488 ? -32.625 -0.663 -6.617 1 98.12 488 VAL B N 1
ATOM 10044 C CA . VAL B 1 488 ? -33.531 0.45 -6.922 1 98.12 488 VAL B CA 1
ATOM 10045 C C . VAL B 1 488 ? -34.906 0.159 -6.367 1 98.12 488 VAL B C 1
ATOM 10047 O O . VAL B 1 488 ? -35.531 1.035 -5.777 1 98.12 488 VAL B O 1
ATOM 10050 N N . LEU B 1 489 ? -35.375 -1.069 -6.527 1 98.12 489 LEU B N 1
ATOM 10051 C CA . LEU B 1 489 ? -36.656 -1.454 -5.969 1 98.12 489 LEU B CA 1
ATOM 10052 C C . LEU B 1 489 ? -36.656 -1.346 -4.449 1 98.12 489 LEU B C 1
ATOM 10054 O O . LEU B 1 489 ? -37.625 -0.862 -3.85 1 98.12 489 LEU B O 1
ATOM 10058 N N . ALA B 1 490 ? -35.594 -1.867 -3.863 1 98.38 490 ALA B N 1
ATOM 10059 C CA . ALA B 1 490 ? -35.469 -1.755 -2.416 1 98.38 490 ALA B CA 1
ATOM 10060 C C . ALA B 1 490 ? -35.469 -0.294 -1.974 1 98.38 490 ALA B C 1
ATOM 10062 O O . ALA B 1 490 ? -36.062 0.043 -0.94 1 98.38 490 ALA B O 1
ATOM 10063 N N . LEU B 1 491 ? -34.781 0.557 -2.742 1 98.12 491 LEU B N 1
ATOM 10064 C CA . LEU B 1 491 ? -34.719 1.982 -2.434 1 98.12 491 LEU B CA 1
ATOM 10065 C C . LEU B 1 491 ? -36.125 2.6 -2.479 1 98.12 491 LEU B C 1
ATOM 10067 O O . LEU B 1 491 ? -36.5 3.332 -1.566 1 98.12 491 LEU B O 1
ATOM 10071 N N . ILE B 1 492 ? -36.938 2.311 -3.482 1 97.62 492 ILE B N 1
ATOM 10072 C CA . ILE B 1 492 ? -38.25 2.861 -3.67 1 97.62 492 ILE B CA 1
ATOM 10073 C C . ILE B 1 492 ? -39.156 2.445 -2.506 1 97.62 492 ILE B C 1
ATOM 10075 O O . ILE B 1 492 ? -39.844 3.283 -1.913 1 97.62 492 ILE B O 1
ATOM 10079 N N . VAL B 1 493 ? -39.062 1.215 -2.137 1 97.44 493 VAL B N 1
ATOM 10080 C CA . VAL B 1 493 ? -39.906 0.708 -1.073 1 97.44 493 VAL B CA 1
ATOM 10081 C C . VAL B 1 493 ? -39.469 1.273 0.271 1 97.44 493 VAL B C 1
ATOM 10083 O O . VAL B 1 493 ? -40.281 1.566 1.139 1 97.44 493 VAL B O 1
ATOM 10086 N N . THR B 1 494 ? -38.188 1.396 0.421 1 97.12 494 THR B N 1
ATOM 10087 C CA . THR B 1 494 ? -37.688 1.951 1.667 1 97.12 494 THR B CA 1
ATOM 10088 C C . THR B 1 494 ? -38.062 3.416 1.814 1 97.12 494 THR B C 1
ATOM 10090 O O . THR B 1 494 ? -38.344 3.881 2.922 1 97.12 494 THR B O 1
ATOM 10093 N N . VAL B 1 495 ? -38.031 4.18 0.708 1 96.69 495 VAL B N 1
ATOM 10094 C CA . VAL B 1 495 ? -38.5 5.562 0.734 1 96.69 495 VAL B CA 1
ATOM 10095 C C . VAL B 1 495 ? -39.938 5.617 1.254 1 96.69 495 VAL B C 1
ATOM 10097 O O . VAL B 1 495 ? -40.25 6.426 2.127 1 96.69 495 VAL B O 1
ATOM 10100 N N . TRP B 1 496 ? -40.781 4.758 0.704 1 96.06 496 TRP B N 1
ATOM 10101 C CA . TRP B 1 496 ? -42.156 4.699 1.111 1 96.06 496 TRP B CA 1
ATOM 10102 C C . TRP B 1 496 ? -42.281 4.316 2.582 1 96.06 496 TRP B C 1
ATOM 10104 O O . TRP B 1 496 ? -43.062 4.93 3.33 1 96.06 496 TRP B O 1
ATOM 10114 N N . PHE B 1 497 ? -41.531 3.367 2.98 1 95.81 497 PHE B N 1
ATOM 10115 C CA . PHE B 1 497 ? -41.562 2.877 4.352 1 95.81 497 PHE B CA 1
ATOM 10116 C C . PHE B 1 497 ? -41.125 3.963 5.324 1 95.81 497 PHE B C 1
ATOM 10118 O O . PHE B 1 497 ? -41.75 4.172 6.363 1 95.81 497 PHE B O 1
ATOM 10125 N N . VAL B 1 498 ? -40.062 4.66 5.016 1 95.31 498 VAL B N 1
ATOM 10126 C CA . VAL B 1 498 ? -39.531 5.711 5.871 1 95.31 498 VAL B CA 1
ATOM 10127 C C . VAL B 1 498 ? -40.5 6.879 5.938 1 95.31 498 VAL B C 1
ATOM 10129 O O . VAL B 1 498 ? -40.688 7.484 7 1 95.31 498 VAL B O 1
ATOM 10132 N N . LYS B 1 499 ? -41.125 7.211 4.844 1 94.25 499 LYS B N 1
ATOM 10133 C CA . LYS B 1 499 ? -42.125 8.289 4.816 1 94.25 499 LYS B CA 1
ATOM 10134 C C . LYS B 1 499 ? -43.281 7.977 5.738 1 94.25 499 LYS B C 1
ATOM 10136 O O . LYS B 1 499 ? -43.719 8.836 6.512 1 94.25 499 LYS B O 1
ATOM 10141 N N . VAL B 1 500 ? -43.781 6.77 5.707 1 94.5 500 VAL B N 1
ATOM 10142 C CA . VAL B 1 500 ? -44.969 6.387 6.438 1 94.5 500 VAL B CA 1
ATOM 10143 C C . VAL B 1 500 ? -44.656 6.223 7.922 1 94.5 500 VAL B C 1
ATOM 10145 O O . VAL B 1 500 ? -45.406 6.695 8.781 1 94.5 500 VAL B O 1
ATOM 10148 N N . LYS B 1 501 ? -43.531 5.672 8.188 1 92.88 501 LYS B N 1
ATOM 10149 C CA . LYS B 1 501 ? -43.25 5.316 9.57 1 92.88 501 LYS B CA 1
ATOM 10150 C C . LYS B 1 501 ? -42.5 6.441 10.273 1 92.88 501 LYS B C 1
ATOM 10152 O O . LYS B 1 501 ? -42.688 6.672 11.469 1 92.88 501 LYS B O 1
ATOM 10157 N N . TYR B 1 502 ? -41.656 7.199 9.531 1 90.44 502 TYR B N 1
ATOM 10158 C CA . TYR B 1 502 ? -40.75 8.133 10.203 1 90.44 502 TYR B CA 1
ATOM 10159 C C . TYR B 1 502 ? -40.875 9.531 9.609 1 90.44 502 TYR B C 1
ATOM 10161 O O . TYR B 1 502 ? -40.094 10.43 9.945 1 90.44 502 TYR B O 1
ATOM 10169 N N . GLY B 1 503 ? -41.75 9.75 8.75 1 89.5 503 GLY B N 1
ATOM 10170 C CA . GLY B 1 503 ? -41.938 11.031 8.094 1 89.5 503 GLY B CA 1
ATOM 10171 C C . GLY B 1 503 ? -42.156 12.18 9.062 1 89.5 503 GLY B C 1
ATOM 10172 O O . GLY B 1 503 ? -41.625 13.273 8.859 1 89.5 503 GLY B O 1
ATOM 10173 N N . LYS B 1 504 ? -42.781 11.922 10.141 1 84.62 504 LYS B N 1
ATOM 10174 C CA . LYS B 1 504 ? -43.094 12.953 11.133 1 84.62 504 LYS B CA 1
ATOM 10175 C C . LYS B 1 504 ? -41.812 13.367 11.883 1 84.62 504 LYS B C 1
ATOM 10177 O O . LYS B 1 504 ? -41.562 14.555 12.086 1 84.62 504 LYS B O 1
ATOM 10182 N N . ILE B 1 505 ? -41.094 12.391 12.211 1 84.62 505 ILE B N 1
ATOM 10183 C CA . ILE B 1 505 ? -39.875 12.656 12.977 1 84.62 505 ILE B CA 1
ATOM 10184 C C . ILE B 1 505 ? -38.844 13.352 12.094 1 84.62 505 ILE B C 1
ATOM 10186 O O . ILE B 1 505 ? -38.062 14.188 12.57 1 84.62 505 ILE B O 1
ATOM 10190 N N . LEU B 1 506 ? -38.906 13.109 10.867 1 86.5 506 LEU B N 1
ATOM 10191 C CA . LEU B 1 506 ? -37.938 13.641 9.922 1 86.5 506 LEU B CA 1
ATOM 10192 C C . LEU B 1 506 ? -38.281 15.062 9.5 1 86.5 506 LEU B C 1
ATOM 10194 O O . LEU B 1 506 ? -37.438 15.805 9 1 86.5 506 LEU B O 1
ATOM 10198 N N . SER B 1 507 ? -39.531 15.477 9.75 1 79.12 507 SER B N 1
ATOM 10199 C CA . SER B 1 507 ? -40 16.781 9.305 1 79.12 507 SER B CA 1
ATOM 10200 C C . SER B 1 507 ? -40.25 17.719 10.492 1 79.12 507 SER B C 1
ATOM 10202 O O . SER B 1 507 ? -40.656 18.859 10.312 1 79.12 507 SER B O 1
ATOM 10204 N N . GLU B 1 508 ? -40.062 17.172 11.641 1 69.56 508 GLU B N 1
ATOM 10205 C CA . GLU B 1 508 ? -40.406 17.984 12.812 1 69.56 508 GLU B CA 1
ATOM 10206 C C . GLU B 1 508 ? -39.281 18.953 13.148 1 69.56 508 GLU B C 1
ATOM 10208 O O . GLU B 1 508 ? -38.125 18.547 13.297 1 69.56 508 GLU B O 1
ATOM 10213 N N . ARG B 1 509 ? -39.594 20.25 12.953 1 60.69 509 ARG B N 1
ATOM 10214 C CA . ARG B 1 509 ? -38.656 21.281 13.328 1 60.69 509 ARG B CA 1
ATOM 10215 C C . ARG B 1 509 ? -38.406 21.266 14.836 1 60.69 509 ARG B C 1
ATOM 10217 O O . ARG B 1 509 ? -39.312 20.984 15.617 1 60.69 509 ARG B O 1
ATOM 10224 N N . SER B 1 510 ? -37.219 20.828 15.258 1 55.78 510 SER B N 1
ATOM 10225 C CA . SER B 1 510 ? -36.844 20.75 16.672 1 55.78 510 SER B CA 1
ATOM 10226 C C . SER B 1 510 ? -37.25 22.016 17.406 1 55.78 510 SER B C 1
ATOM 10228 O O . SER B 1 510 ? -36.906 23.125 16.984 1 55.78 510 SER B O 1
ATOM 10230 N N . ALA B 1 511 ? -38.406 22.141 17.969 1 46.97 511 ALA B N 1
ATOM 10231 C CA . ALA B 1 511 ? -38.594 23.203 18.969 1 46.97 511 ALA B CA 1
ATOM 10232 C C . ALA B 1 511 ? -37.375 23.344 19.875 1 46.97 511 ALA B C 1
ATOM 10234 O O . ALA B 1 511 ? -37.406 24.078 20.859 1 46.97 511 ALA B O 1
ATOM 10235 N N . PHE B 1 512 ? -36.469 22.5 19.609 1 45.19 512 PHE B N 1
ATOM 10236 C CA . PHE B 1 512 ? -35.406 22.406 20.609 1 45.19 512 PHE B CA 1
ATOM 10237 C C . PHE B 1 512 ? -34.438 23.578 20.484 1 45.19 512 PHE B C 1
ATOM 10239 O O . PHE B 1 512 ? -34 23.922 19.375 1 45.19 512 PHE B O 1
ATOM 10246 N N . ASN B 1 513 ? -34.469 24.422 21.328 1 49.34 513 ASN B N 1
ATOM 10247 C CA . ASN B 1 513 ? -33.531 25.531 21.516 1 49.34 513 ASN B CA 1
ATOM 10248 C C . ASN B 1 513 ? -32.094 25.062 21.453 1 49.34 513 ASN B C 1
ATOM 10250 O O . ASN B 1 513 ? -31.641 24.281 22.297 1 49.34 513 ASN B O 1
ATOM 10254 N N . PRO B 1 514 ? -31.5 25.109 20.328 1 53.09 514 PRO B N 1
ATOM 10255 C CA . PRO B 1 514 ? -30.094 24.719 20.203 1 53.09 514 PRO B CA 1
ATOM 10256 C C . PRO B 1 514 ? -29.297 24.969 21.484 1 53.09 514 PRO B C 1
ATOM 10258 O O . PRO B 1 514 ? -28.406 24.172 21.812 1 53.09 514 PRO B O 1
ATOM 10261 N N . LEU B 1 515 ? -29.688 26 22.172 1 57.47 515 LEU B N 1
ATOM 10262 C CA . LEU B 1 515 ? -29.016 26.328 23.438 1 57.47 515 LEU B CA 1
ATOM 10263 C C . LEU B 1 515 ? -29.297 25.266 24.484 1 57.47 515 LEU B C 1
ATOM 10265 O O . LEU B 1 515 ? -28.391 24.906 25.25 1 57.47 515 LEU B O 1
ATOM 10269 N N . GLN B 1 516 ? -30.469 24.797 24.453 1 60.5 516 GLN B N 1
ATOM 10270 C CA . GLN B 1 516 ? -30.797 23.781 25.438 1 60.5 516 GLN B CA 1
ATOM 10271 C C . GLN B 1 516 ? -30.016 22.5 25.172 1 60.5 516 GLN B C 1
ATOM 10273 O O . GLN B 1 516 ? -29.531 21.859 26.125 1 60.5 516 GLN B O 1
ATOM 10278 N N . ARG B 1 517 ? -29.844 22.109 24.047 1 58.56 517 ARG B N 1
ATOM 10279 C CA . ARG B 1 517 ? -29.078 20.922 23.703 1 58.56 517 ARG B CA 1
ATOM 10280 C C . ARG B 1 517 ? -27.594 21.109 24.047 1 58.56 517 ARG B C 1
ATOM 10282 O O . ARG B 1 517 ? -26.953 20.188 24.531 1 58.56 517 ARG B O 1
ATOM 10289 N N . GLU B 1 518 ? -27.141 22.234 23.672 1 59.88 518 GLU B N 1
ATOM 10290 C CA . GLU B 1 518 ? -25.766 22.547 24.047 1 59.88 518 GLU B CA 1
ATOM 10291 C C . GLU B 1 518 ? -25.578 22.438 25.562 1 59.88 518 GLU B C 1
ATOM 10293 O O . GLU B 1 518 ? -24.562 21.922 26.031 1 59.88 518 GLU B O 1
ATOM 10298 N N . ILE B 1 519 ? -26.609 22.984 26.219 1 65.5 519 ILE B N 1
ATOM 10299 C CA . ILE B 1 519 ? -26.609 22.891 27.688 1 65.5 519 ILE B CA 1
ATOM 10300 C C . ILE B 1 519 ? -26.609 21.438 28.109 1 65.5 519 ILE B C 1
ATOM 10302 O O . ILE B 1 519 ? -25.828 21.031 28.984 1 65.5 519 ILE B O 1
ATOM 10306 N N . ASP B 1 520 ? -27.359 20.688 27.391 1 62.94 520 ASP B N 1
ATOM 10307 C CA . ASP B 1 520 ? -27.469 19.281 27.781 1 62.94 520 ASP B CA 1
ATOM 10308 C C . ASP B 1 520 ? -26.188 18.531 27.484 1 62.94 520 ASP B C 1
ATOM 10310 O O . ASP B 1 520 ? -25.75 17.688 28.281 1 62.94 520 ASP B O 1
ATOM 10314 N N . ILE B 1 521 ? -25.609 18.797 26.438 1 60.34 521 ILE B N 1
ATOM 10315 C CA . ILE B 1 521 ? -24.359 18.172 26.047 1 60.34 521 ILE B CA 1
ATOM 10316 C C . ILE B 1 521 ? -23.281 18.516 27.062 1 60.34 521 ILE B C 1
ATOM 10318 O O . ILE B 1 521 ? -22.562 17.625 27.547 1 60.34 521 ILE B O 1
ATOM 10322 N N . TRP B 1 522 ? -23.234 19.75 27.453 1 62.38 522 TRP B N 1
ATOM 10323 C CA . TRP B 1 522 ? -22.203 20.203 28.375 1 62.38 522 TRP B CA 1
ATOM 10324 C C . TRP B 1 522 ? -22.5 19.734 29.797 1 62.38 522 TRP B C 1
ATOM 10326 O O . TRP B 1 522 ? -21.594 19.406 30.562 1 62.38 522 TRP B O 1
ATOM 10336 N N . LYS B 1 523 ? -23.781 19.734 30.047 1 66.19 523 LYS B N 1
ATOM 10337 C CA . LYS B 1 523 ? -24.188 19.203 31.344 1 66.19 523 LYS B CA 1
ATOM 10338 C C . LYS B 1 523 ? -23.781 17.734 31.484 1 66.19 523 LYS B C 1
ATOM 10340 O O . LYS B 1 523 ? -23.266 17.312 32.531 1 66.19 523 LYS B O 1
ATOM 10345 N N . ARG B 1 524 ? -23.984 17.109 30.406 1 60.81 524 ARG B N 1
ATOM 10346 C CA . ARG B 1 524 ? -23.609 15.695 30.406 1 60.81 524 ARG B CA 1
ATOM 10347 C C . ARG B 1 524 ? -22.094 15.531 30.422 1 60.81 524 ARG B C 1
ATOM 10349 O O . ARG B 1 524 ? -21.562 14.641 31.094 1 60.81 524 ARG B O 1
ATOM 10356 N N . THR B 1 525 ? -21.453 16.266 29.672 1 59.75 525 THR B N 1
ATOM 10357 C CA . THR B 1 525 ? -20 16.25 29.656 1 59.75 525 THR B CA 1
ATOM 10358 C C . THR B 1 525 ? -19.438 16.578 31.031 1 59.75 525 THR B C 1
ATOM 10360 O O . THR B 1 525 ? -18.484 15.938 31.484 1 59.75 525 THR B O 1
ATOM 10363 N N . ALA B 1 526 ? -20.062 17.625 31.672 1 62.31 526 ALA B N 1
ATOM 10364 C CA . ALA B 1 526 ? -19.672 18 33.031 1 62.31 526 ALA B CA 1
ATOM 10365 C C . ALA B 1 526 ? -19.969 16.891 34.031 1 62.31 526 ALA B C 1
ATOM 10367 O O . ALA B 1 526 ? -19.156 16.625 34.938 1 62.31 526 ALA B O 1
ATOM 10368 N N . ALA B 1 527 ? -21.094 16.297 33.906 1 60.12 527 ALA B N 1
ATOM 10369 C CA . ALA B 1 527 ? -21.531 15.234 34.812 1 60.12 527 ALA B CA 1
ATOM 10370 C C . ALA B 1 527 ? -20.656 14 34.656 1 60.12 527 ALA B C 1
ATOM 10372 O O . ALA B 1 527 ? -20.516 13.219 35.625 1 60.12 527 ALA B O 1
ATOM 10373 N N . ARG B 1 528 ? -20.25 13.852 33.594 1 49.69 528 ARG B N 1
ATOM 1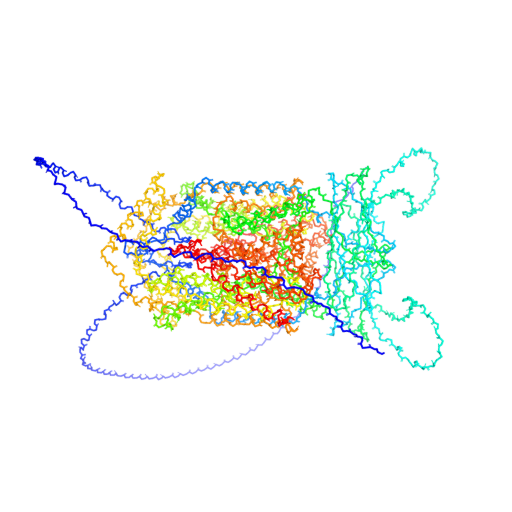0374 C CA . ARG B 1 528 ? -19.422 12.68 33.312 1 49.69 528 ARG B CA 1
ATOM 10375 C C . ARG B 1 528 ? -18.016 12.859 33.875 1 49.69 528 ARG B C 1
ATOM 10377 O O . ARG B 1 528 ? -17.266 11.891 34 1 49.69 528 ARG B O 1
ATOM 10384 N N . ILE B 1 529 ? -17.656 14.062 34.062 1 50.09 529 ILE B N 1
ATOM 10385 C CA . ILE B 1 529 ? -16.359 14.305 34.688 1 50.09 529 ILE B CA 1
ATOM 10386 C C . ILE B 1 529 ? -16.406 13.883 36.156 1 50.09 529 ILE B C 1
ATOM 10388 O O . ILE B 1 529 ? -17.234 14.383 36.938 1 50.09 529 ILE B O 1
ATOM 10392 N N . SER B 1 530 ? -15.961 12.711 36.5 1 44.34 530 SER B N 1
ATOM 10393 C CA . SER B 1 530 ? -15.977 12.094 37.812 1 44.34 530 SER B CA 1
ATOM 10394 C C . SER B 1 530 ? -15.602 13.086 38.906 1 44.34 530 SER B C 1
ATOM 10396 O O . SER B 1 530 ? -14.664 13.875 38.75 1 44.34 530 SER B O 1
ATOM 10398 N N . PRO B 1 531 ? -16.438 13.344 39.906 1 45.41 531 PRO B N 1
ATOM 10399 C CA . PRO B 1 531 ? -16.172 14.195 41.062 1 45.41 531 PRO B CA 1
ATOM 10400 C C . PRO B 1 531 ? -14.852 13.852 41.75 1 45.41 531 PRO B C 1
ATOM 10402 O O . PRO B 1 531 ? -14.43 14.555 42.656 1 45.41 531 PRO B O 1
ATOM 10405 N N . VAL B 1 532 ? -14.586 12.688 41.75 1 40.66 532 VAL B N 1
ATOM 10406 C CA . VAL B 1 532 ? -13.547 12.305 42.688 1 40.66 532 VAL B CA 1
ATOM 10407 C C . VAL B 1 532 ? -12.281 13.117 42.438 1 40.66 532 VAL B C 1
ATOM 10409 O O . VAL B 1 532 ? -11.5 13.375 43.344 1 40.66 532 VAL B O 1
ATOM 10412 N N . GLU B 1 533 ? -11.68 12.969 41.219 1 44.78 533 GLU B N 1
ATOM 10413 C CA . GLU B 1 533 ? -10.227 13.086 41.25 1 44.78 533 GLU B CA 1
ATOM 10414 C C . GLU B 1 533 ? -9.797 14.547 41.375 1 44.78 533 GLU B C 1
ATOM 10416 O O . GLU B 1 533 ? -10.625 15.453 41.312 1 44.78 533 GLU B O 1
ATOM 10421 N N . GLY B 1 534 ? -8.586 14.883 40.688 1 46.03 534 GLY B N 1
ATOM 10422 C CA . GLY B 1 534 ? -7.586 15.906 40.906 1 46.03 534 GLY B CA 1
ATOM 10423 C C . GLY B 1 534 ? -8.094 17.312 40.656 1 46.03 534 GLY B C 1
ATOM 10424 O O . GLY B 1 534 ? -9.164 17.5 40.062 1 46.03 534 GLY B O 1
ATOM 10425 N N . ASP B 1 535 ? -7.496 18.281 41.219 1 52.84 535 ASP B N 1
ATOM 10426 C CA . ASP B 1 535 ? -7.77 19.719 41.219 1 52.84 535 ASP B CA 1
ATOM 10427 C C . ASP B 1 535 ? -8.055 20.234 39.812 1 52.84 535 ASP B C 1
ATOM 10429 O O . ASP B 1 535 ? -8.922 21.078 39.625 1 52.84 535 ASP B O 1
ATOM 10433 N N . GLU B 1 536 ? -7.488 19.469 38.938 1 50.97 536 GLU B N 1
ATOM 10434 C CA . GLU B 1 536 ? -7.633 19.969 37.562 1 50.97 536 GLU B CA 1
ATOM 10435 C C . GLU B 1 536 ? -8.977 19.562 36.969 1 50.97 536 GLU B C 1
ATOM 10437 O O . GLU B 1 536 ? -9.609 20.344 36.25 1 50.97 536 GLU B O 1
ATOM 10442 N N . GLU B 1 537 ? -9.484 18.422 37.312 1 54.22 537 GLU B N 1
ATOM 10443 C CA . GLU B 1 537 ? -10.773 17.953 36.812 1 54.22 537 GLU B CA 1
ATOM 10444 C C . GLU B 1 537 ? -11.922 18.766 37.406 1 54.22 537 GLU B C 1
ATOM 10446 O O . GLU B 1 537 ? -12.891 19.094 36.719 1 54.22 537 GLU B O 1
ATOM 10451 N N . LYS B 1 538 ? -11.68 19.094 38.562 1 61.44 538 LYS B N 1
ATOM 10452 C CA . LYS B 1 538 ? -12.672 19.906 39.25 1 61.44 538 LYS B CA 1
ATOM 10453 C C . LYS B 1 538 ? -12.781 21.297 38.594 1 61.44 538 LYS B C 1
ATOM 10455 O O . LYS B 1 538 ? -13.883 21.828 38.469 1 61.44 538 LYS B O 1
ATOM 10460 N N . LYS B 1 539 ? -11.57 21.672 38.156 1 60.72 539 LYS B N 1
ATOM 10461 C CA . LYS B 1 539 ? -11.547 22.984 37.531 1 60.72 539 LYS B CA 1
ATOM 10462 C C . LYS B 1 539 ? -12.266 22.953 36.188 1 60.72 539 LYS B C 1
ATOM 10464 O O . LYS B 1 539 ? -13.023 23.875 35.844 1 60.72 539 LYS B O 1
ATOM 10469 N N . VAL B 1 540 ? -12.047 21.891 35.5 1 62.72 540 VAL B N 1
ATOM 10470 C CA . VAL B 1 540 ? -12.688 21.75 34.188 1 62.72 540 VAL B CA 1
ATOM 10471 C C . VAL B 1 540 ? -14.195 21.547 34.375 1 62.72 540 VAL B C 1
ATOM 10473 O O . VAL B 1 540 ? -15 22.141 33.656 1 62.72 540 VAL B O 1
ATOM 10476 N N . ARG B 1 541 ? -14.508 20.844 35.375 1 63.53 541 ARG B N 1
ATOM 10477 C CA . ARG B 1 541 ? -15.922 20.609 35.656 1 63.53 541 ARG B CA 1
ATOM 10478 C C . ARG B 1 541 ? -16.625 21.906 36.031 1 63.53 541 ARG B C 1
ATOM 10480 O O . ARG B 1 541 ? -17.719 22.188 35.562 1 63.53 541 ARG B O 1
ATOM 10487 N N . THR B 1 542 ? -15.875 22.562 36.938 1 66.25 542 THR B N 1
ATOM 10488 C CA . THR B 1 542 ? -16.453 23.828 37.375 1 66.25 542 THR B CA 1
ATOM 10489 C C . THR B 1 542 ? -16.578 24.812 36.219 1 66.25 542 THR B C 1
ATOM 10491 O O . THR B 1 542 ? -17.578 25.531 36.125 1 66.25 542 THR B O 1
ATOM 10494 N N . ALA B 1 543 ? -15.578 24.703 35.375 1 65.5 543 ALA B N 1
ATOM 10495 C CA . ALA B 1 543 ? -15.625 25.594 34.219 1 65.5 543 ALA B CA 1
ATOM 10496 C C . ALA B 1 543 ? -16.766 25.219 33.281 1 65.5 543 ALA B C 1
ATOM 10498 O O . ALA B 1 543 ? -17.453 26.094 32.75 1 65.5 543 ALA B O 1
ATOM 10499 N N . LEU B 1 544 ? -17.016 23.984 33.156 1 68.69 544 LEU B N 1
ATOM 10500 C CA . LEU B 1 544 ? -18.094 23.516 32.312 1 68.69 544 LEU B CA 1
ATOM 10501 C C . LEU B 1 544 ? -19.453 23.812 32.938 1 68.69 544 LEU B C 1
ATOM 10503 O O . LEU B 1 544 ? -20.406 24.188 32.25 1 68.69 544 LEU B O 1
ATOM 10507 N N . GLU B 1 545 ? -19.5 23.641 34.188 1 71.44 545 GLU B N 1
ATOM 10508 C CA . GLU B 1 545 ? -20.75 23.938 34.906 1 71.44 545 GLU B CA 1
ATOM 10509 C C . GLU B 1 545 ? -21.078 25.422 34.844 1 71.44 545 GLU B C 1
ATOM 10511 O O . GLU B 1 545 ? -22.234 25.812 34.688 1 71.44 545 GLU B O 1
ATOM 10516 N N . ASP B 1 546 ? -19.984 26.172 35 1 67.69 546 ASP B N 1
ATOM 10517 C CA . ASP B 1 546 ? -20.172 27.609 34.875 1 67.69 546 ASP B CA 1
ATOM 10518 C C . ASP B 1 546 ? -20.656 27.984 33.469 1 67.69 546 ASP B C 1
ATOM 10520 O O . ASP B 1 546 ? -21.531 28.844 33.312 1 67.69 546 ASP B O 1
ATOM 10524 N N . TYR B 1 547 ? -20.141 27.281 32.562 1 71.62 547 TYR B N 1
ATOM 10525 C CA . TYR B 1 547 ? -20.531 27.516 31.188 1 71.62 547 TYR B CA 1
ATOM 10526 C C . TYR B 1 547 ? -21.969 27.078 30.953 1 71.62 547 TYR B C 1
ATOM 10528 O O . TYR B 1 547 ? -22.734 27.781 30.281 1 71.62 547 TYR B O 1
ATOM 10536 N N . VAL B 1 548 ? -22.297 26.047 31.469 1 73.5 548 VAL B N 1
ATOM 10537 C CA . VAL B 1 548 ? -23.672 25.547 31.391 1 73.5 548 VAL B CA 1
ATOM 10538 C C . VAL B 1 548 ? -24.625 26.547 32.031 1 73.5 548 VAL B C 1
ATOM 10540 O O . VAL B 1 548 ? -25.703 26.812 31.516 1 73.5 548 VAL B O 1
ATOM 10543 N N . GLU B 1 549 ? -24.234 27.078 33.188 1 73.25 549 GLU B N 1
ATOM 10544 C CA . GLU B 1 549 ? -25.047 28.062 33.875 1 73.25 549 GLU B CA 1
ATOM 10545 C C . GLU B 1 549 ? -25.188 29.344 33.062 1 73.25 549 GLU B C 1
ATOM 10547 O O . GLU B 1 549 ? -26.266 29.938 33 1 73.25 549 GLU B O 1
ATOM 10552 N N . GLN B 1 550 ? -24.141 29.656 32.375 1 70.94 550 GLN B N 1
ATOM 10553 C CA . GLN B 1 550 ? -24.203 30.812 31.516 1 70.94 550 GLN B CA 1
ATOM 10554 C C . GLN B 1 550 ? -25.172 30.578 30.344 1 70.94 550 GLN B C 1
ATOM 10556 O O . GLN B 1 550 ? -25.938 31.469 29.984 1 70.94 550 GLN B O 1
ATOM 10561 N N . LEU B 1 551 ? -25.125 29.375 29.891 1 70.06 551 LEU B N 1
ATOM 10562 C CA . LEU B 1 551 ? -26.016 29.016 28.797 1 70.06 551 LEU B CA 1
ATOM 10563 C C . LEU B 1 551 ? -27.469 28.969 29.266 1 70.06 551 LEU B C 1
ATOM 10565 O O . LEU B 1 551 ? -28.375 29.375 28.531 1 70.06 551 LEU B O 1
ATOM 10569 N N . ASN B 1 552 ? -27.625 28.469 30.422 1 68.94 552 ASN B N 1
ATOM 10570 C CA . ASN B 1 552 ? -28.953 28.438 31.016 1 68.94 552 ASN B CA 1
ATOM 10571 C C . ASN B 1 552 ? -29.516 29.859 31.188 1 68.94 552 ASN B C 1
ATOM 10573 O O . ASN B 1 552 ? -30.703 30.078 30.969 1 68.94 552 ASN B O 1
ATOM 10577 N N . GLU B 1 553 ? -28.641 30.719 31.609 1 70 553 GLU B N 1
ATOM 10578 C CA . GLU B 1 553 ? -29.062 32.125 31.766 1 70 553 GLU B CA 1
ATOM 10579 C C . GLU B 1 553 ? -29.438 32.719 30.422 1 70 553 GLU B C 1
ATOM 10581 O O . GLU B 1 553 ? -30.438 33.469 30.328 1 70 553 GLU B O 1
ATOM 10586 N N . LYS B 1 554 ? -28.656 32.375 29.5 1 67.81 554 LYS B N 1
ATOM 10587 C CA . LYS B 1 554 ? -28.969 32.844 28.156 1 67.81 554 LYS B CA 1
ATOM 10588 C C . LYS B 1 554 ? -30.297 32.281 27.672 1 67.81 554 LYS B C 1
ATOM 10590 O O . LYS B 1 554 ? -31.078 32.969 27.016 1 67.81 554 LYS B O 1
ATOM 10595 N N . LEU B 1 555 ? -30.422 31.031 27.906 1 63.91 555 LEU B N 1
ATOM 10596 C CA . LEU B 1 555 ? -31.672 30.344 27.547 1 63.91 555 LEU B CA 1
ATOM 10597 C C . LEU B 1 555 ? -32.844 30.969 28.266 1 63.91 555 LEU B C 1
ATOM 10599 O O . LEU B 1 555 ? -33.938 31.141 27.688 1 63.91 555 LEU B O 1
ATOM 10603 N N . ALA B 1 556 ? -32.688 31.234 29.609 1 62.75 556 ALA B N 1
ATOM 10604 C CA . ALA B 1 556 ? -33.719 31.812 30.438 1 62.75 556 ALA B CA 1
ATOM 10605 C C . ALA B 1 556 ? -34.062 33.219 29.969 1 62.75 556 ALA B C 1
ATOM 10607 O O . ALA B 1 556 ? -35.219 33.656 30.078 1 62.75 556 ALA B O 1
ATOM 10608 N N . HIS B 1 557 ? -33 34 29.641 1 59.25 557 HIS B N 1
ATOM 10609 C CA . HIS B 1 557 ? -33.281 35.344 29.219 1 59.25 557 HIS B CA 1
ATOM 10610 C C . HIS B 1 557 ? -33.812 35.406 27.797 1 59.25 557 HIS B C 1
ATOM 10612 O O . HIS B 1 557 ? -34 36.469 27.219 1 59.25 557 HIS B O 1
ATOM 10618 N N . GLY B 1 558 ? -34.5 34.312 27.297 1 52.41 558 GLY B N 1
ATOM 10619 C CA . GLY B 1 558 ? -35.25 34.281 26.062 1 52.41 558 GLY B CA 1
ATOM 10620 C C . GLY B 1 558 ? -34.438 34.594 24.828 1 52.41 558 GLY B C 1
ATOM 10621 O O . GLY B 1 558 ? -34.906 35.156 23.859 1 52.41 558 GLY B O 1
ATOM 10622 N N . ALA B 1 559 ? -33.188 34.688 24.828 1 43.88 559 ALA B N 1
ATOM 10623 C CA . ALA B 1 559 ? -32.469 35 23.594 1 43.88 559 ALA B CA 1
ATOM 10624 C C . ALA B 1 559 ? -32.969 34.125 22.438 1 43.88 559 ALA B C 1
ATOM 10626 O O . ALA B 1 559 ? -32.781 32.906 22.438 1 43.88 559 ALA B O 1
ATOM 10627 N N . VAL B 1 560 ? -34.188 34.406 22.031 1 42.06 560 VAL B N 1
ATOM 10628 C CA . VAL B 1 560 ? -34.75 33.906 20.781 1 42.06 560 VAL B CA 1
ATOM 10629 C C . VAL B 1 560 ? -33.656 33.781 19.719 1 42.06 560 VAL B C 1
ATOM 10631 O O . VAL B 1 560 ? -32.969 34.75 19.422 1 42.06 560 VAL B O 1
ATOM 10634 N N . THR B 1 561 ? -33.062 32.781 19.578 1 40.62 561 THR B N 1
ATOM 10635 C CA . THR B 1 561 ? -32.281 32.625 18.359 1 40.62 561 THR B CA 1
ATOM 10636 C C . THR B 1 561 ? -33.062 33.156 17.156 1 40.62 561 THR B C 1
ATOM 10638 O O . THR B 1 561 ? -34.156 32.656 16.875 1 40.62 561 THR B O 1
ATOM 10641 N N . GLU B 1 562 ? -33.219 34.438 16.922 1 37.97 562 GLU B N 1
ATOM 10642 C CA . GLU B 1 562 ? -33.75 35.031 15.688 1 37.97 562 GLU B CA 1
ATOM 10643 C C . GLU B 1 562 ? -33.719 34.031 14.547 1 37.97 562 GLU B C 1
ATOM 10645 O O . GLU B 1 562 ? -32.75 33.281 14.383 1 37.97 562 GLU B O 1
ATOM 10650 N N . ASN B 1 563 ? -34.844 33.562 14.055 1 40.66 563 ASN B N 1
ATOM 10651 C CA . ASN B 1 563 ? -35.125 32.875 12.805 1 40.66 563 ASN B CA 1
ATOM 10652 C C . ASN B 1 563 ? -34.188 33.344 11.688 1 40.66 563 ASN B C 1
ATOM 10654 O O . ASN B 1 563 ? -34.5 34.312 10.977 1 40.66 563 ASN B O 1
ATOM 10658 N N . LYS B 1 564 ? -33.062 33.625 11.859 1 41.09 564 LYS B N 1
ATOM 10659 C CA . LYS B 1 564 ? -32.094 34.219 10.922 1 41.09 564 LYS B CA 1
ATOM 10660 C C . LYS B 1 564 ? -32.219 33.562 9.547 1 41.09 564 LYS B C 1
ATOM 10662 O O . LYS B 1 564 ? -31.719 32.438 9.352 1 41.09 564 LYS B O 1
ATOM 10667 N N . GLU B 1 565 ? -33.188 33.656 8.633 1 45.5 565 GLU B N 1
ATOM 10668 C CA . GLU B 1 565 ? -33.188 33.688 7.172 1 45.5 565 GLU B CA 1
ATOM 10669 C C . GLU B 1 565 ? -31.812 34.031 6.629 1 45.5 565 GLU B C 1
ATOM 10671 O O . GLU B 1 565 ? -31.469 33.688 5.5 1 45.5 565 GLU B O 1
ATOM 10676 N N . ILE B 1 566 ? -31.141 34.969 7.215 1 47.41 566 ILE B N 1
ATOM 10677 C CA . ILE B 1 566 ? -29.859 35.531 6.785 1 47.41 566 ILE B CA 1
ATOM 10678 C C . ILE B 1 566 ? -28.859 34.406 6.52 1 47.41 566 ILE B C 1
ATOM 10680 O O . ILE B 1 566 ? -28.109 34.469 5.539 1 47.41 566 ILE B O 1
ATOM 10684 N N . ASP B 1 567 ? -29.078 33.125 7.168 1 60.56 567 ASP B N 1
ATOM 10685 C CA . ASP B 1 567 ? -28 32.156 7.242 1 60.56 567 ASP B CA 1
ATOM 10686 C C . ASP B 1 567 ? -27.984 31.266 6.008 1 60.56 567 ASP B C 1
ATOM 10688 O O . ASP B 1 567 ? -26.906 30.891 5.516 1 60.56 567 ASP B O 1
ATOM 10692 N N . ILE B 1 568 ? -29.156 31.328 5.285 1 66 568 ILE B N 1
ATOM 10693 C CA . ILE B 1 568 ? -29.156 30.469 4.102 1 66 568 ILE B CA 1
ATOM 10694 C C . ILE B 1 568 ? -28.5 31.203 2.936 1 66 568 ILE B C 1
ATOM 10696 O O . ILE B 1 568 ? -27.812 30.594 2.117 1 66 568 ILE B O 1
ATOM 10700 N N . THR B 1 569 ? -28.828 32.531 2.859 1 72.62 569 THR B N 1
ATOM 10701 C CA . THR B 1 569 ? -28.188 33.344 1.812 1 72.62 569 THR B CA 1
ATOM 10702 C C . THR B 1 569 ? -26.672 33.312 1.959 1 72.62 569 THR B C 1
ATOM 10704 O O . THR B 1 569 ? -25.953 33.281 0.963 1 72.62 569 THR B O 1
ATOM 10707 N N . GLU B 1 570 ? -26.359 33.312 3.135 1 74.81 570 GLU B N 1
ATOM 10708 C CA . GLU B 1 570 ? -24.922 33.219 3.396 1 74.81 570 GLU B CA 1
ATOM 10709 C C . GLU B 1 570 ? -24.375 31.859 2.994 1 74.81 570 GLU B C 1
ATOM 10711 O O . GLU B 1 570 ? -23.266 31.766 2.455 1 74.81 570 GLU B O 1
ATOM 10716 N N . MET B 1 571 ? -25.172 30.922 3.205 1 78.5 571 MET B N 1
ATOM 10717 C CA . MET B 1 571 ? -24.75 29.578 2.822 1 78.5 571 MET B CA 1
ATOM 10718 C C . MET B 1 571 ? -24.703 29.438 1.305 1 78.5 571 MET B C 1
ATOM 10720 O O . MET B 1 571 ? -23.812 28.766 0.77 1 78.5 571 MET B O 1
ATOM 10724 N N . GLU B 1 572 ? -25.594 30.094 0.671 1 80.44 572 GLU B N 1
ATOM 10725 C CA . GLU B 1 572 ? -25.609 30.062 -0.789 1 80.44 572 GLU B CA 1
ATOM 10726 C C . GLU B 1 572 ? -24.375 30.719 -1.376 1 80.44 572 GLU B C 1
ATOM 10728 O O . GLU B 1 572 ? -23.859 30.266 -2.404 1 80.44 572 GLU B O 1
ATOM 10733 N N . GLU B 1 573 ? -23.953 31.703 -0.738 1 77.94 573 GLU B N 1
ATOM 10734 C CA . GLU B 1 573 ? -22.766 32.406 -1.219 1 77.94 573 GLU B CA 1
ATOM 10735 C C . GLU B 1 573 ? -21.5 31.641 -0.893 1 77.94 573 GLU B C 1
ATOM 10737 O O . GLU B 1 573 ? -20.531 31.688 -1.649 1 77.94 573 GLU B O 1
ATOM 10742 N N . LYS B 1 574 ? -21.625 30.969 0.124 1 77 574 LYS B N 1
ATOM 10743 C CA . LYS B 1 574 ? -20.453 30.25 0.597 1 77 574 LYS B CA 1
ATOM 10744 C C . LYS B 1 574 ? -20.312 28.891 -0.109 1 77 574 LYS B C 1
ATOM 10746 O O . LYS B 1 574 ? -19.203 28.453 -0.398 1 77 574 LYS B O 1
ATOM 10751 N N . TYR B 1 575 ? -21.422 28.297 -0.354 1 81.44 575 TYR B N 1
ATOM 10752 C CA . TYR B 1 575 ? -21.422 26.938 -0.883 1 81.44 575 TYR B CA 1
ATOM 10753 C C . TYR B 1 575 ? -21.688 26.938 -2.385 1 81.44 575 TYR B C 1
ATOM 10755 O O . TYR B 1 575 ? -22.797 26.641 -2.83 1 81.44 575 TYR B O 1
ATOM 10763 N N . LYS B 1 576 ? -20.688 27.391 -3.133 1 84.88 576 LYS B N 1
ATOM 10764 C CA . LYS B 1 576 ? -20.688 27.359 -4.594 1 84.88 576 LYS B CA 1
ATOM 10765 C C . LYS B 1 576 ? -19.562 26.469 -5.117 1 84.88 576 LYS B C 1
ATOM 10767 O O . LYS B 1 576 ? -18.703 26.016 -4.355 1 84.88 576 LYS B O 1
ATOM 10772 N N . ILE B 1 577 ? -19.703 26.125 -6.301 1 90.12 577 ILE B N 1
ATOM 10773 C CA . ILE B 1 577 ? -18.594 25.438 -6.949 1 90.12 577 ILE B CA 1
ATOM 10774 C C . ILE B 1 577 ? -17.406 26.391 -7.059 1 90.12 577 ILE B C 1
ATOM 10776 O O . ILE B 1 577 ? -17.453 27.391 -7.785 1 90.12 577 ILE B O 1
ATOM 10780 N N . THR B 1 578 ? -16.391 26.203 -6.285 1 83.19 578 THR B N 1
ATOM 10781 C CA . THR B 1 578 ? -15.258 27.109 -6.102 1 83.19 578 THR B CA 1
ATOM 10782 C C . THR B 1 578 ? -14.312 27.047 -7.297 1 83.19 578 THR B C 1
ATOM 10784 O O . THR B 1 578 ? -13.617 28.031 -7.594 1 83.19 578 THR B O 1
ATOM 10787 N N . ASP B 1 579 ? -14.195 25.906 -8.016 1 86.5 579 ASP B N 1
ATOM 10788 C CA . ASP B 1 579 ? -13.305 25.719 -9.156 1 86.5 579 ASP B CA 1
ATOM 10789 C C . ASP B 1 579 ? -14.016 25 -10.297 1 86.5 579 ASP B C 1
ATOM 10791 O O . ASP B 1 579 ? -13.945 23.766 -10.406 1 86.5 579 ASP B O 1
ATOM 10795 N N . MET B 1 580 ? -14.602 25.734 -11.18 1 89.62 580 MET B N 1
ATOM 10796 C CA . MET B 1 580 ? -15.422 25.188 -12.258 1 89.62 580 MET B CA 1
ATOM 10797 C C . MET B 1 580 ? -14.578 24.375 -13.227 1 89.62 580 MET B C 1
ATOM 10799 O O . MET B 1 580 ? -14.961 23.281 -13.625 1 89.62 580 MET B O 1
ATOM 10803 N N . PRO B 1 581 ? -13.367 24.922 -13.625 1 88 581 PRO B N 1
ATOM 10804 C CA . PRO B 1 581 ? -12.547 24.094 -14.523 1 88 581 PRO B CA 1
ATOM 10805 C C . PRO B 1 581 ? -12.188 22.734 -13.914 1 88 581 PRO B C 1
ATOM 10807 O O . PRO B 1 581 ? -12.242 21.719 -14.602 1 88 581 PRO B O 1
ATOM 10810 N N . LEU B 1 582 ? -11.758 22.75 -12.703 1 90.31 582 LEU B N 1
ATOM 10811 C CA . LEU B 1 582 ? -11.438 21.5 -12.031 1 90.31 582 LEU B CA 1
ATOM 10812 C C . LEU B 1 582 ? -12.664 20.594 -11.961 1 90.31 582 LEU B C 1
ATOM 10814 O O . LEU B 1 582 ? -12.555 19.375 -12.117 1 90.31 582 LEU B O 1
ATOM 10818 N N . PHE B 1 583 ? -13.781 21.234 -11.688 1 93.5 583 PHE B N 1
ATOM 10819 C CA . PHE B 1 583 ? -15.031 20.484 -11.633 1 93.5 583 PHE B CA 1
ATOM 10820 C C . PHE B 1 583 ? -15.305 19.781 -12.953 1 93.5 583 PHE B C 1
ATOM 10822 O O . PHE B 1 583 ? -15.617 18.594 -12.977 1 93.5 583 PHE B O 1
ATOM 10829 N N . ILE B 1 584 ? -15.195 20.453 -14.008 1 94.06 584 ILE B N 1
ATOM 10830 C CA . ILE B 1 584 ? -15.453 19.891 -15.328 1 94.06 584 ILE B CA 1
ATOM 10831 C C . ILE B 1 584 ? -14.438 18.797 -15.633 1 94.06 584 ILE B C 1
ATOM 10833 O O . ILE B 1 584 ? -14.789 17.734 -16.141 1 94.06 584 ILE B O 1
ATOM 10837 N N . LYS B 1 585 ? -13.148 19.047 -15.359 1 92.94 585 LYS B N 1
ATOM 10838 C CA . LYS B 1 585 ? -12.109 18.047 -15.578 1 92.94 585 LYS B CA 1
ATOM 10839 C C . LYS B 1 585 ? -12.414 16.766 -14.797 1 92.94 585 LYS B C 1
ATOM 10841 O O . LYS B 1 585 ? -12.312 15.664 -15.336 1 92.94 585 LYS B O 1
ATOM 10846 N N . THR B 1 586 ? -12.742 16.922 -13.555 1 93.62 586 THR B N 1
ATOM 10847 C CA . THR B 1 586 ? -12.984 15.781 -12.688 1 93.62 586 THR B CA 1
ATOM 10848 C C . THR B 1 586 ? -14.219 15 -13.148 1 93.62 586 THR B C 1
ATOM 10850 O O . THR B 1 586 ? -14.195 13.773 -13.203 1 93.62 586 THR B O 1
ATOM 10853 N N . CYS B 1 587 ? -15.281 15.695 -13.484 1 93.81 587 CYS B N 1
ATOM 10854 C CA . CYS B 1 587 ? -16.484 15.039 -13.984 1 93.81 587 CYS B CA 1
ATOM 10855 C C . CYS B 1 587 ? -16.203 14.281 -15.273 1 93.81 587 CYS B C 1
ATOM 10857 O O . CYS B 1 587 ? -16.703 13.18 -15.477 1 93.81 587 CYS B O 1
ATOM 10859 N N . SER B 1 588 ? -15.445 14.898 -16.125 1 94.81 588 SER B N 1
ATOM 10860 C CA . SER B 1 588 ? -15.117 14.266 -17.391 1 94.81 588 SER B CA 1
ATOM 10861 C C . SER B 1 588 ? -14.32 12.984 -17.188 1 94.81 588 SER B C 1
ATOM 10863 O O . SER B 1 588 ? -14.641 11.945 -17.75 1 94.81 588 SER B O 1
ATOM 10865 N N . VAL B 1 589 ? -13.289 13.055 -16.375 1 95.06 589 VAL B N 1
ATOM 10866 C CA . VAL B 1 589 ? -12.461 11.883 -16.125 1 95.06 589 VAL B CA 1
ATOM 10867 C C . VAL B 1 589 ? -13.289 10.797 -15.43 1 95.06 589 VAL B C 1
ATOM 10869 O O . VAL B 1 589 ? -13.195 9.617 -15.781 1 95.06 589 VAL B O 1
ATOM 10872 N N . LEU B 1 590 ? -14.078 11.18 -14.445 1 93.94 590 LEU B N 1
ATOM 10873 C CA . LEU B 1 590 ? -14.93 10.227 -13.75 1 93.94 590 LEU B CA 1
ATOM 10874 C C . LEU B 1 590 ? -15.906 9.562 -14.711 1 93.94 590 LEU B C 1
ATOM 10876 O O . LEU B 1 590 ? -16.125 8.352 -14.641 1 93.94 590 LEU B O 1
ATOM 10880 N N . ALA B 1 591 ? -16.484 10.352 -15.57 1 94.25 591 ALA B N 1
ATOM 10881 C CA . ALA B 1 591 ? -17.406 9.812 -16.578 1 94.25 591 ALA B CA 1
ATOM 10882 C C . ALA B 1 591 ? -16.703 8.789 -17.469 1 94.25 591 ALA B C 1
ATOM 10884 O O . ALA B 1 591 ? -17.234 7.711 -17.719 1 94.25 591 ALA B O 1
ATOM 10885 N N . VAL B 1 592 ? -15.516 9.086 -17.906 1 94.31 592 VAL B N 1
ATOM 10886 C CA . VAL B 1 592 ? -14.758 8.172 -18.75 1 94.31 592 VAL B CA 1
ATOM 10887 C C . VAL B 1 592 ? -14.461 6.883 -18 1 94.31 592 VAL B C 1
ATOM 10889 O O . VAL B 1 592 ? -14.602 5.785 -18.531 1 94.31 592 VAL B O 1
ATOM 10892 N N . VAL B 1 593 ? -14.055 6.992 -16.734 1 94.25 593 VAL B N 1
ATOM 10893 C CA . VAL B 1 593 ? -13.734 5.84 -15.906 1 94.25 593 VAL B CA 1
ATOM 10894 C C . VAL B 1 593 ? -14.969 4.953 -15.75 1 94.25 593 VAL B C 1
ATOM 10896 O O . VAL B 1 593 ? -14.891 3.734 -15.922 1 94.25 593 VAL B O 1
ATOM 10899 N N . ILE B 1 594 ? -16.125 5.527 -15.5 1 90.88 594 ILE B N 1
ATOM 10900 C CA . ILE B 1 594 ? -17.359 4.781 -15.297 1 90.88 594 ILE B CA 1
ATOM 10901 C C . ILE B 1 594 ? -17.766 4.105 -16.609 1 90.88 594 ILE B C 1
ATOM 10903 O O . ILE B 1 594 ? -18.156 2.934 -16.609 1 90.88 594 ILE B O 1
ATOM 10907 N N . ILE B 1 595 ? -17.672 4.824 -17.672 1 92.81 595 ILE B N 1
ATOM 10908 C CA . ILE B 1 595 ? -18.016 4.262 -18.969 1 92.81 595 ILE B CA 1
ATOM 10909 C C . ILE B 1 595 ? -17.094 3.08 -19.281 1 92.81 595 ILE B C 1
ATOM 10911 O O . ILE B 1 595 ? -17.547 2.031 -19.734 1 92.81 595 ILE B O 1
ATOM 10915 N N . LEU B 1 596 ? -15.844 3.188 -19.016 1 92.56 596 LEU B N 1
ATOM 10916 C CA . LEU B 1 596 ? -14.891 2.109 -19.266 1 92.56 596 LEU B CA 1
ATOM 10917 C C . LEU B 1 596 ? -15.188 0.908 -18.375 1 92.56 596 LEU B C 1
ATOM 10919 O O . LEU B 1 596 ? -14.984 -0.238 -18.781 1 92.56 596 LEU B O 1
ATOM 10923 N N . PHE B 1 597 ? -15.609 1.146 -17.125 1 89.69 597 PHE B N 1
ATOM 10924 C CA . PHE B 1 597 ? -16 0.051 -16.25 1 89.69 597 PHE B CA 1
ATOM 10925 C C . PHE B 1 597 ? -17.094 -0.793 -16.891 1 89.69 597 PHE B C 1
ATOM 10927 O O . PHE B 1 597 ? -17.094 -2.02 -16.781 1 89.69 597 PHE B O 1
ATOM 10934 N N . PHE B 1 598 ? -18.016 -0.133 -17.609 1 87.75 598 PHE B N 1
ATOM 10935 C CA . PHE B 1 598 ? -19.156 -0.812 -18.203 1 87.75 598 PHE B CA 1
ATOM 10936 C C . PHE B 1 598 ? -18.781 -1.5 -19.5 1 87.75 598 PHE B C 1
ATOM 10938 O O . PHE B 1 598 ? -19.234 -2.605 -19.797 1 87.75 598 PHE B O 1
ATOM 10945 N N . ILE B 1 599 ? -17.859 -0.934 -20.266 1 89.56 599 ILE B N 1
ATOM 10946 C CA . ILE B 1 599 ? -17.703 -1.383 -21.641 1 89.56 599 ILE B CA 1
ATOM 10947 C C . ILE B 1 599 ? -16.516 -2.352 -21.734 1 89.56 599 ILE B C 1
ATOM 10949 O O . ILE B 1 599 ? -16.469 -3.191 -22.641 1 89.56 599 ILE B O 1
ATOM 10953 N N . HIS B 1 600 ? -15.586 -2.305 -20.828 1 85.06 600 HIS B N 1
ATOM 10954 C CA . HIS B 1 600 ? -14.328 -3.033 -20.984 1 85.06 600 HIS B CA 1
ATOM 10955 C C . HIS B 1 600 ? -14.57 -4.527 -21.141 1 85.06 600 HIS B C 1
ATOM 10957 O O . HIS B 1 600 ? -13.867 -5.199 -21.891 1 85.06 600 HIS B O 1
ATOM 10963 N N . PRO B 1 601 ? -15.648 -5.152 -20.562 1 78.19 601 PRO B N 1
ATOM 10964 C CA . PRO B 1 601 ? -15.852 -6.59 -20.75 1 78.19 601 PRO B CA 1
ATOM 10965 C C . PRO B 1 601 ? -16.391 -6.938 -22.141 1 78.19 601 PRO B C 1
ATOM 10967 O O . PRO B 1 601 ? -16.281 -8.086 -22.578 1 78.19 601 PRO B O 1
ATOM 10970 N N . PHE B 1 602 ? -16.891 -5.934 -22.875 1 80.88 602 PHE B N 1
ATOM 10971 C CA . PHE B 1 602 ? -17.578 -6.191 -24.141 1 80.88 602 PHE B CA 1
ATOM 10972 C C . PHE B 1 602 ? -16.719 -5.773 -25.312 1 80.88 602 PHE B C 1
ATOM 10974 O O . PHE B 1 602 ? -16.984 -6.172 -26.453 1 80.88 602 PHE B O 1
ATOM 10981 N N . VAL B 1 603 ? -15.805 -4.953 -25.031 1 84.25 603 VAL B N 1
ATOM 10982 C CA . VAL B 1 603 ? -14.945 -4.461 -26.109 1 84.25 603 VAL B CA 1
ATOM 10983 C C . VAL B 1 603 ? -13.57 -5.121 -26.016 1 84.25 603 VAL B C 1
ATOM 10985 O O . VAL B 1 603 ? -12.766 -4.773 -25.141 1 84.25 603 VAL B O 1
ATOM 10988 N N . HIS B 1 604 ? -13.25 -6.004 -26.875 1 78.5 604 HIS B N 1
ATOM 10989 C CA . HIS B 1 604 ? -12.031 -6.801 -26.875 1 78.5 604 HIS B CA 1
ATOM 10990 C C . HIS B 1 604 ? -10.805 -5.926 -27.094 1 78.5 604 HIS B C 1
ATOM 10992 O O . HIS B 1 604 ? -9.688 -6.316 -26.75 1 78.5 604 HIS B O 1
ATOM 10998 N N . ALA B 1 605 ? -11.047 -4.738 -27.625 1 82.75 605 ALA B N 1
ATOM 10999 C CA . ALA B 1 605 ? -9.93 -3.84 -27.922 1 82.75 605 ALA B CA 1
ATOM 11000 C C . ALA B 1 605 ? -9.414 -3.164 -26.656 1 82.75 605 ALA B C 1
ATOM 11002 O O . ALA B 1 605 ? -8.344 -2.553 -26.656 1 82.75 605 ALA B O 1
ATOM 11003 N N . ILE B 1 606 ? -10.117 -3.348 -25.594 1 88 606 ILE B N 1
ATOM 11004 C CA . ILE B 1 606 ? -9.719 -2.715 -24.344 1 88 606 ILE B CA 1
ATOM 11005 C C . ILE B 1 606 ? -9.289 -3.781 -23.328 1 88 606 ILE B C 1
ATOM 11007 O O . ILE B 1 606 ? -10.125 -4.473 -22.75 1 88 606 ILE B O 1
ATOM 11011 N N . ASN B 1 607 ? -8.023 -3.887 -23.125 1 87.12 607 ASN B N 1
ATOM 11012 C CA . ASN B 1 607 ? -7.477 -4.871 -22.188 1 87.12 607 ASN B CA 1
ATOM 11013 C C . ASN B 1 607 ? -7.039 -4.219 -20.891 1 87.12 607 ASN B C 1
ATOM 11015 O O . ASN B 1 607 ? -5.887 -4.363 -20.469 1 87.12 607 ASN B O 1
ATOM 11019 N N . LEU B 1 608 ? -7.926 -3.473 -20.344 1 89.81 608 LEU B N 1
A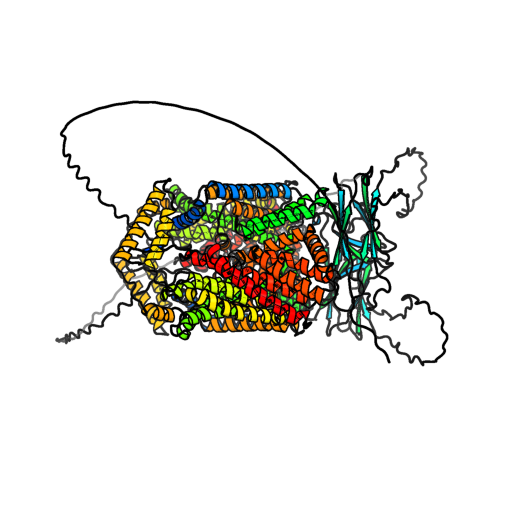TOM 11020 C CA . LEU B 1 608 ? -7.707 -2.838 -19.047 1 89.81 608 LEU B CA 1
ATOM 11021 C C . LEU B 1 608 ? -8.625 -3.436 -17.984 1 89.81 608 LEU B C 1
ATOM 11023 O O . LEU B 1 608 ? -9.844 -3.404 -18.125 1 89.81 608 LEU B O 1
ATOM 11027 N N . SER B 1 609 ? -8.008 -3.992 -17 1 88.31 609 SER B N 1
ATOM 11028 C CA . SER B 1 609 ? -8.805 -4.434 -15.852 1 88.31 609 SER B CA 1
ATOM 11029 C C . SER B 1 609 ? -9.312 -3.246 -15.039 1 88.31 609 SER B C 1
ATOM 11031 O O . SER B 1 609 ? -8.922 -2.104 -15.297 1 88.31 609 SER B O 1
ATOM 11033 N N . LEU B 1 610 ? -10.156 -3.479 -14.07 1 89.75 610 LEU B N 1
ATOM 11034 C CA . LEU B 1 610 ? -10.789 -2.43 -13.281 1 89.75 610 LEU B CA 1
ATOM 11035 C C . LEU B 1 610 ? -9.742 -1.603 -12.539 1 89.75 610 LEU B C 1
ATOM 11037 O O . LEU B 1 610 ? -9.789 -0.371 -12.555 1 89.75 610 LEU B O 1
ATOM 11041 N N . PRO B 1 611 ? -8.75 -2.24 -11.867 1 91.69 611 PRO B N 1
ATOM 11042 C CA . PRO B 1 611 ? -7.75 -1.424 -11.18 1 91.69 611 PRO B CA 1
ATOM 11043 C C . PRO B 1 611 ? -6.926 -0.565 -12.133 1 91.69 611 PRO B C 1
ATOM 11045 O O . PRO B 1 611 ? -6.582 0.573 -11.805 1 91.69 611 PRO B O 1
ATOM 11048 N N . TRP B 1 612 ? -6.598 -1.045 -13.359 1 92.94 612 TRP B N 1
ATOM 11049 C CA . TRP B 1 612 ? -5.906 -0.241 -14.359 1 92.94 612 TRP B CA 1
ATOM 11050 C C . TRP B 1 612 ? -6.703 1.016 -14.695 1 92.94 612 TRP B C 1
ATOM 11052 O O . TRP B 1 612 ? -6.148 2.115 -14.75 1 92.94 612 TRP B O 1
ATOM 11062 N N . ILE B 1 613 ? -7.988 0.807 -14.953 1 94 613 ILE B N 1
ATOM 11063 C CA . ILE B 1 613 ? -8.859 1.913 -15.336 1 94 613 ILE B CA 1
ATOM 11064 C C . ILE B 1 613 ? -8.875 2.961 -14.227 1 94 613 ILE B C 1
ATOM 11066 O O . ILE B 1 613 ? -8.695 4.152 -14.484 1 94 613 ILE B O 1
ATOM 11070 N N . ALA B 1 614 ? -9.102 2.516 -13.023 1 94.12 614 ALA B N 1
ATOM 11071 C CA . ALA B 1 614 ? -9.195 3.424 -11.883 1 94.12 614 ALA B CA 1
ATOM 11072 C C . ALA B 1 614 ? -7.875 4.152 -11.656 1 94.12 614 ALA B C 1
ATOM 11074 O O . ALA B 1 614 ? -7.855 5.371 -11.461 1 94.12 614 ALA B O 1
ATOM 11075 N N . LEU B 1 615 ? -6.75 3.471 -11.688 1 95.56 615 LEU B N 1
ATOM 11076 C CA . LEU B 1 615 ? -5.441 4.047 -11.391 1 95.56 615 LEU B CA 1
ATOM 11077 C C . LEU B 1 615 ? -5.008 5.004 -12.5 1 95.56 615 LEU B C 1
ATOM 11079 O O . LEU B 1 615 ? -4.465 6.074 -12.219 1 95.56 615 LEU B O 1
ATOM 11083 N N . THR B 1 616 ? -5.148 4.625 -13.766 1 95.25 616 THR B N 1
ATOM 11084 C CA . THR B 1 616 ? -4.781 5.52 -14.859 1 95.25 616 THR B CA 1
ATOM 11085 C C . THR B 1 616 ? -5.688 6.746 -14.883 1 95.25 616 THR B C 1
ATOM 11087 O O . THR B 1 616 ? -5.238 7.848 -15.203 1 95.25 616 THR B O 1
ATOM 11090 N N . GLY B 1 617 ? -7.004 6.527 -14.578 1 95.31 617 GLY B N 1
ATOM 11091 C CA . GLY B 1 617 ? -7.871 7.68 -14.406 1 95.31 617 GLY B CA 1
ATOM 11092 C C . GLY B 1 617 ? -7.398 8.625 -13.32 1 95.31 617 GLY B C 1
ATOM 11093 O O . GLY B 1 617 ? -7.402 9.844 -13.5 1 95.31 617 GLY B O 1
ATOM 11094 N N . ALA B 1 618 ? -7.023 8.078 -12.18 1 95.12 618 ALA B N 1
ATOM 11095 C CA . ALA B 1 618 ? -6.504 8.867 -11.07 1 95.12 618 ALA B CA 1
ATOM 11096 C C . ALA B 1 618 ? -5.246 9.625 -11.477 1 95.12 618 ALA B C 1
ATOM 11098 O O . ALA B 1 618 ? -5.109 10.82 -11.188 1 95.12 618 ALA B O 1
ATOM 11099 N N . MET B 1 619 ? -4.316 8.945 -12.164 1 93.94 619 MET B N 1
ATOM 11100 C CA . MET B 1 619 ? -3.088 9.586 -12.625 1 93.94 619 MET B CA 1
ATOM 11101 C C . MET B 1 619 ? -3.395 10.711 -13.602 1 93.94 619 MET B C 1
ATOM 11103 O O . MET B 1 619 ? -2.801 11.789 -13.523 1 93.94 619 MET B O 1
ATOM 11107 N N . ALA B 1 620 ? -4.293 10.43 -14.516 1 93.62 620 ALA B N 1
ATOM 11108 C CA . ALA B 1 620 ? -4.699 11.453 -15.484 1 93.62 620 ALA B CA 1
ATOM 11109 C C . ALA B 1 620 ? -5.219 12.695 -14.773 1 93.62 620 ALA B C 1
ATOM 11111 O O . ALA B 1 620 ? -4.84 13.82 -15.117 1 93.62 620 ALA B O 1
ATOM 11112 N N . LEU B 1 621 ? -6.039 12.469 -13.797 1 93.25 621 LEU B N 1
ATOM 11113 C CA . LEU B 1 621 ? -6.637 13.602 -13.102 1 93.25 621 LEU B CA 1
ATOM 11114 C C . LEU B 1 621 ? -5.598 14.328 -12.25 1 93.25 621 LEU B C 1
ATOM 11116 O O . LEU B 1 621 ? -5.66 15.547 -12.094 1 93.25 621 LEU B O 1
ATOM 11120 N N . LEU B 1 622 ? -4.719 13.625 -11.641 1 91.38 622 LEU B N 1
ATOM 11121 C CA . LEU B 1 622 ? -3.645 14.25 -10.875 1 91.38 622 LEU B CA 1
ATOM 11122 C C . LEU B 1 622 ? -2.812 15.172 -11.75 1 91.38 622 LEU B C 1
ATOM 11124 O O . LEU B 1 622 ? -2.434 16.266 -11.328 1 91.38 622 LEU B O 1
ATOM 11128 N N . VAL B 1 623 ? -2.539 14.742 -12.953 1 88.81 623 VAL B N 1
ATOM 11129 C CA . VAL B 1 623 ? -1.769 15.547 -13.891 1 88.81 623 VAL B CA 1
ATOM 11130 C C . VAL B 1 623 ? -2.605 16.734 -14.352 1 88.81 623 VAL B C 1
ATOM 11132 O O . VAL B 1 623 ? -2.131 17.875 -14.359 1 88.81 623 VAL B O 1
ATOM 11135 N N . LEU B 1 624 ? -3.863 16.5 -14.641 1 88.56 624 LEU B N 1
ATOM 11136 C CA . LEU B 1 624 ? -4.754 17.516 -15.195 1 88.56 624 LEU B CA 1
ATOM 11137 C C . LEU B 1 624 ? -5.098 18.562 -14.133 1 88.56 624 LEU B C 1
ATOM 11139 O O . LEU B 1 624 ? -5.344 19.734 -14.469 1 88.56 624 LEU B O 1
ATOM 11143 N N . SER B 1 625 ? -5.23 18.094 -12.922 1 85.88 625 SER B N 1
ATOM 11144 C CA . SER B 1 625 ? -5.672 18.984 -11.852 1 85.88 625 SER B CA 1
ATOM 11145 C C . SER B 1 625 ? -4.641 20.078 -11.578 1 85.88 625 SER B C 1
ATOM 11147 O O . SER B 1 625 ? -4.984 21.156 -11.109 1 85.88 625 SER B O 1
ATOM 11149 N N . GLY B 1 626 ? -3.4 19.828 -11.93 1 74.31 626 GLY B N 1
ATOM 11150 C CA . GLY B 1 626 ? -2.35 20.812 -11.672 1 74.31 626 GLY B CA 1
ATOM 11151 C C . GLY B 1 626 ? -2.102 21.047 -10.195 1 74.31 626 GLY B C 1
ATOM 11152 O O . GLY B 1 626 ? -1.495 22.047 -9.812 1 74.31 626 GLY B O 1
ATOM 11153 N N . ILE B 1 627 ? -2.746 20.219 -9.422 1 65 627 ILE B N 1
ATOM 11154 C CA . ILE B 1 627 ? -2.596 20.375 -7.984 1 65 627 ILE B CA 1
ATOM 11155 C C . ILE B 1 627 ? -1.131 20.188 -7.594 1 65 627 ILE B C 1
ATOM 11157 O O . ILE B 1 627 ? -0.473 19.25 -8.062 1 65 627 ILE B O 1
ATOM 11161 N N . HIS B 1 628 ? -0.633 21.125 -6.949 1 61.91 628 HIS B N 1
ATOM 11162 C CA . HIS B 1 628 ? 0.788 21.156 -6.621 1 61.91 628 HIS B CA 1
ATOM 11163 C C . HIS B 1 628 ? 1.079 20.344 -5.363 1 61.91 628 HIS B C 1
ATOM 11165 O O . HIS B 1 628 ? 2.205 19.891 -5.164 1 61.91 628 HIS B O 1
ATOM 11171 N N . GLU B 1 629 ? 0.035 20.203 -4.586 1 68.69 629 GLU B N 1
ATOM 11172 C CA . GLU B 1 629 ? 0.362 19.469 -3.365 1 68.69 629 GLU B CA 1
ATOM 11173 C C . GLU B 1 629 ? -0.364 18.141 -3.312 1 68.69 629 GLU B C 1
ATOM 11175 O O . GLU B 1 629 ? -1.494 18.047 -2.828 1 68.69 629 GLU B O 1
ATOM 11180 N N . ILE B 1 630 ? 0.312 17.141 -3.799 1 79.88 630 ILE B N 1
ATOM 11181 C CA . ILE B 1 630 ? -0.235 15.797 -3.84 1 79.88 630 ILE B CA 1
ATOM 11182 C C . ILE B 1 630 ? -0.565 15.328 -2.424 1 79.88 630 ILE B C 1
ATOM 11184 O O . ILE B 1 630 ? -1.458 14.5 -2.229 1 79.88 630 ILE B O 1
ATOM 11188 N N . GLN B 1 631 ? 0.154 15.867 -1.458 1 76.31 631 GLN B N 1
ATOM 11189 C CA . GLN B 1 631 ? -0.056 15.461 -0.072 1 76.31 631 GLN B CA 1
ATOM 11190 C C . GLN B 1 631 ? -1.49 15.742 0.371 1 76.31 631 GLN B C 1
ATOM 11192 O O . GLN B 1 631 ? -2.082 14.945 1.108 1 76.31 631 GLN B O 1
ATOM 11197 N N . GLU B 1 632 ? -2.07 16.812 -0.114 1 78 632 GLU B N 1
ATOM 11198 C CA . GLU B 1 632 ? -3.441 17.172 0.241 1 78 632 GLU B CA 1
ATOM 11199 C C . GLU B 1 632 ? -4.434 16.141 -0.319 1 78 632 GLU B C 1
ATOM 11201 O O . GLU B 1 632 ? -5.43 15.82 0.329 1 78 632 GLU B O 1
ATOM 11206 N N . ILE B 1 633 ? -4.145 15.711 -1.454 1 85.44 633 ILE B N 1
ATOM 11207 C CA . ILE B 1 633 ? -5.027 14.734 -2.096 1 85.44 633 ILE B CA 1
ATOM 11208 C C . ILE B 1 633 ? -4.895 13.383 -1.401 1 85.44 633 ILE B C 1
ATOM 11210 O O . ILE B 1 633 ? -5.895 12.711 -1.146 1 85.44 633 ILE B O 1
ATOM 11214 N N . ILE B 1 634 ? -3.707 13.023 -1.075 1 85.5 634 ILE B N 1
ATOM 11215 C CA . ILE B 1 634 ? -3.439 11.734 -0.456 1 85.5 634 ILE B CA 1
ATOM 11216 C C . ILE B 1 634 ? -4.07 11.688 0.935 1 85.5 634 ILE B C 1
ATOM 11218 O O . ILE B 1 634 ? -4.52 10.633 1.384 1 85.5 634 ILE B O 1
ATOM 11222 N N . GLU B 1 635 ? -4.156 12.836 1.562 1 81.69 635 GLU B N 1
ATOM 11223 C CA . GLU B 1 635 ? -4.789 12.906 2.875 1 81.69 635 GLU B CA 1
ATOM 11224 C C . GLU B 1 635 ? -6.277 12.586 2.785 1 81.69 635 GLU B C 1
ATOM 11226 O O . GLU B 1 635 ? -6.898 12.203 3.781 1 81.69 635 GLU B O 1
ATOM 11231 N N . LYS B 1 636 ? -6.828 12.734 1.583 1 81.62 636 LYS B N 1
ATOM 11232 C CA . LYS B 1 636 ? -8.242 12.445 1.382 1 81.62 636 LYS B CA 1
ATOM 11233 C C . LYS B 1 636 ? -8.477 10.953 1.171 1 81.62 636 LYS B C 1
ATOM 11235 O O . LYS B 1 636 ? -9.617 10.484 1.243 1 81.62 636 LYS B O 1
ATOM 11240 N N . VAL B 1 637 ? -7.434 10.281 0.934 1 88.12 637 VAL B N 1
ATOM 11241 C CA . VAL B 1 637 ? -7.523 8.836 0.759 1 88.12 637 VAL B CA 1
ATOM 11242 C C . VAL B 1 637 ? -7.652 8.156 2.121 1 88.12 637 VAL B C 1
ATOM 11244 O O . VAL B 1 637 ? -6.887 8.453 3.041 1 88.12 637 VAL B O 1
ATOM 11247 N N . GLU B 1 638 ? -8.664 7.328 2.293 1 85.88 638 GLU B N 1
ATOM 11248 C CA . GLU B 1 638 ? -8.883 6.59 3.535 1 85.88 638 GLU B CA 1
ATOM 11249 C C . GLU B 1 638 ? -7.902 5.426 3.666 1 85.88 638 GLU B C 1
ATOM 11251 O O . GLU B 1 638 ? -8.289 4.266 3.535 1 85.88 638 GLU B O 1
ATOM 11256 N N . MET B 1 639 ? -6.727 5.758 4.043 1 87.25 639 MET B N 1
ATOM 11257 C CA . MET B 1 639 ? -5.652 4.77 4.105 1 87.25 639 MET B CA 1
ATOM 11258 C C . MET B 1 639 ? -5.941 3.719 5.172 1 87.25 639 MET B C 1
ATOM 11260 O O . MET B 1 639 ? -5.539 2.562 5.031 1 87.25 639 MET B O 1
ATOM 11264 N N . ALA B 1 640 ? -6.602 4.078 6.238 1 86.81 640 ALA B N 1
ATOM 11265 C CA . ALA B 1 640 ? -6.949 3.111 7.277 1 86.81 640 ALA B CA 1
ATOM 11266 C C . ALA B 1 640 ? -7.84 2.006 6.719 1 86.81 640 ALA B C 1
ATOM 11268 O O . ALA B 1 640 ? -7.676 0.833 7.066 1 86.81 640 ALA B O 1
ATOM 11269 N N . THR B 1 641 ? -8.758 2.41 5.832 1 84.88 641 THR B N 1
ATOM 11270 C CA . THR B 1 641 ? -9.641 1.438 5.203 1 84.88 641 THR B CA 1
ATOM 11271 C C . THR B 1 641 ? -8.859 0.496 4.297 1 84.88 641 THR B C 1
ATOM 11273 O O . THR B 1 641 ? -9.094 -0.714 4.297 1 84.88 641 THR B O 1
ATOM 11276 N N . LEU B 1 642 ? -7.953 1.048 3.523 1 90.94 642 LEU B N 1
ATOM 11277 C CA . LEU B 1 642 ? -7.129 0.22 2.648 1 90.94 642 LEU B CA 1
ATOM 11278 C C . LEU B 1 642 ? -6.277 -0.75 3.461 1 90.94 642 LEU B C 1
ATOM 11280 O O . LEU B 1 642 ? -6.121 -1.913 3.08 1 90.94 642 LEU B O 1
ATOM 11284 N N . LEU B 1 643 ? -5.715 -0.288 4.594 1 92.56 643 LEU B N 1
ATOM 11285 C CA . LEU B 1 643 ? -4.934 -1.151 5.477 1 92.56 643 LEU B CA 1
ATOM 11286 C C . LEU B 1 643 ? -5.816 -2.23 6.098 1 92.56 643 LEU B C 1
ATOM 11288 O O . LEU B 1 643 ? -5.367 -3.361 6.301 1 92.56 643 LEU B O 1
ATOM 11292 N N . PHE B 1 644 ? -7.039 -1.82 6.422 1 89.06 644 PHE B N 1
ATOM 11293 C CA . PHE B 1 644 ? -8.016 -2.777 6.926 1 89.06 644 PHE B CA 1
ATOM 11294 C C . PHE B 1 644 ? -8.242 -3.902 5.926 1 89.06 644 PHE B C 1
ATOM 11296 O O . PHE B 1 644 ? -8.195 -5.082 6.285 1 89.06 644 PHE B O 1
ATOM 11303 N N . PHE B 1 645 ? -8.406 -3.557 4.641 1 88.31 645 PHE B N 1
ATOM 11304 C CA . PHE B 1 645 ? -8.594 -4.543 3.584 1 88.31 645 PHE B CA 1
ATOM 11305 C C . PHE B 1 645 ? -7.367 -5.445 3.465 1 88.31 645 PHE B C 1
ATOM 11307 O O . PHE B 1 645 ? -7.5 -6.664 3.35 1 88.31 645 PHE B O 1
ATOM 11314 N N . ALA B 1 646 ? -6.211 -4.852 3.479 1 93.5 646 ALA B N 1
ATOM 11315 C CA . ALA B 1 646 ? -4.977 -5.629 3.381 1 93.5 646 ALA B CA 1
ATOM 11316 C C . ALA B 1 646 ? -4.883 -6.652 4.512 1 93.5 646 ALA B C 1
ATOM 11318 O O . ALA B 1 646 ? -4.594 -7.824 4.27 1 93.5 646 ALA B O 1
ATOM 11319 N N . GLY B 1 647 ? -5.105 -6.234 5.785 1 94 647 GLY B N 1
ATOM 11320 C CA . GLY B 1 647 ? -5.098 -7.141 6.922 1 94 647 GLY B CA 1
ATOM 11321 C C . GLY B 1 647 ? -6.141 -8.234 6.82 1 94 647 GLY B C 1
ATOM 11322 O O . GLY B 1 647 ? -5.871 -9.391 7.164 1 94 647 GLY B O 1
ATOM 11323 N N . LEU B 1 648 ? -7.289 -7.844 6.285 1 89.75 648 LEU B N 1
ATOM 11324 C CA . LEU B 1 648 ? -8.383 -8.797 6.16 1 89.75 648 LEU B CA 1
ATOM 11325 C C . LEU B 1 648 ? -8.055 -9.859 5.113 1 89.75 648 LEU B C 1
ATOM 11327 O O . LEU B 1 648 ? -8.367 -11.039 5.301 1 89.75 648 LEU B O 1
ATOM 11331 N N . PHE B 1 649 ? -7.5 -9.461 3.986 1 90.56 649 PHE B N 1
ATOM 11332 C CA . PHE B 1 649 ? -7.129 -10.414 2.951 1 90.56 649 PHE B CA 1
ATOM 11333 C C . PHE B 1 649 ? -6.141 -11.445 3.496 1 90.56 649 PHE B C 1
ATOM 11335 O O . PHE B 1 649 ? -6.289 -12.641 3.248 1 90.56 649 PHE B O 1
ATOM 11342 N N . VAL B 1 650 ? -5.168 -10.969 4.25 1 94.56 650 VAL B N 1
ATOM 11343 C CA . VAL B 1 650 ? -4.184 -11.875 4.832 1 94.56 650 VAL B CA 1
ATOM 11344 C C . VAL B 1 650 ? -4.863 -12.789 5.848 1 94.56 650 VAL B C 1
ATOM 11346 O O . VAL B 1 650 ? -4.621 -14 5.859 1 94.56 650 VAL B O 1
ATOM 11349 N N . LEU B 1 651 ? -5.742 -12.227 6.664 1 93.88 651 LEU B N 1
ATOM 11350 C CA . LEU B 1 651 ? -6.469 -13.008 7.66 1 93.88 651 LEU B CA 1
ATOM 11351 C C . LEU B 1 651 ? -7.301 -14.094 6.996 1 93.88 651 LEU B C 1
ATOM 11353 O O . LEU B 1 651 ? -7.254 -15.258 7.41 1 93.88 651 LEU B O 1
ATOM 11357 N N . MET B 1 652 ? -7.992 -13.766 5.98 1 88.5 652 MET B N 1
ATOM 11358 C CA . MET B 1 652 ? -8.891 -14.711 5.32 1 88.5 652 MET B CA 1
ATOM 11359 C C . MET B 1 652 ? -8.094 -15.797 4.59 1 88.5 652 MET B C 1
ATOM 11361 O O . MET B 1 652 ? -8.539 -16.938 4.508 1 88.5 652 MET B O 1
ATOM 11365 N N . ARG B 1 653 ? -6.938 -15.414 4.051 1 89.44 653 ARG B N 1
ATOM 11366 C CA . ARG B 1 653 ? -6.082 -16.422 3.434 1 89.44 653 ARG B CA 1
ATOM 11367 C C . ARG B 1 653 ? -5.57 -17.422 4.473 1 89.44 653 ARG B C 1
ATOM 11369 O O . ARG B 1 653 ? -5.484 -18.609 4.199 1 89.44 653 ARG B O 1
ATOM 11376 N N . CYS B 1 654 ? -5.227 -16.922 5.68 1 93.44 654 CYS B N 1
ATOM 11377 C CA . CYS B 1 654 ? -4.84 -17.812 6.77 1 93.44 654 CYS B CA 1
ATOM 11378 C C . CYS B 1 654 ? -5.961 -18.797 7.094 1 93.44 654 CYS B C 1
ATOM 11380 O O . CYS B 1 654 ? -5.727 -20 7.211 1 93.44 654 CYS B O 1
ATOM 11382 N N . ILE B 1 655 ? -7.125 -18.297 7.141 1 90.56 655 ILE B N 1
ATOM 11383 C CA . ILE B 1 655 ? -8.297 -19.094 7.48 1 90.56 655 ILE B CA 1
ATOM 11384 C C . ILE B 1 655 ? -8.562 -20.109 6.379 1 90.56 655 ILE B C 1
ATOM 11386 O O . ILE B 1 655 ? -8.906 -21.266 6.66 1 90.56 655 ILE B O 1
ATOM 11390 N N . GLU B 1 656 ? -8.391 -19.672 5.18 1 86.38 656 GLU B N 1
ATOM 11391 C CA . GLU B 1 656 ? -8.562 -20.562 4.039 1 86.38 656 GLU B CA 1
ATOM 11392 C C . GLU B 1 656 ? -7.539 -21.703 4.066 1 86.38 656 GLU B C 1
ATOM 11394 O O . GLU B 1 656 ? -7.883 -22.859 3.811 1 86.38 656 GLU B O 1
ATOM 11399 N N . GLU B 1 657 ? -6.305 -21.359 4.387 1 85.06 657 GLU B N 1
ATOM 11400 C CA . GLU B 1 657 ? -5.246 -22.359 4.449 1 85.06 657 GLU B CA 1
ATOM 11401 C C . GLU B 1 657 ? -5.516 -23.375 5.551 1 85.06 657 GLU B C 1
ATOM 11403 O O . GLU B 1 657 ? -5.125 -24.547 5.434 1 85.06 657 GLU B O 1
ATOM 11408 N N . MET B 1 658 ? -6.254 -22.969 6.535 1 90.31 658 MET B N 1
ATOM 11409 C CA . MET B 1 658 ? -6.562 -23.859 7.652 1 90.31 658 MET B CA 1
ATOM 11410 C C . MET B 1 658 ? -7.805 -24.688 7.359 1 90.31 658 MET B C 1
ATOM 11412 O O . MET B 1 658 ? -8.242 -25.484 8.203 1 90.31 658 MET B O 1
ATOM 11416 N N . GLY B 1 659 ? -8.445 -24.469 6.207 1 85.5 659 GLY B N 1
ATOM 11417 C CA . GLY B 1 659 ? -9.516 -25.328 5.73 1 85.5 659 GLY B CA 1
ATOM 11418 C C . GLY B 1 659 ? -10.883 -24.922 6.27 1 85.5 659 GLY B C 1
ATOM 11419 O O . GLY B 1 659 ? -11.867 -25.641 6.074 1 85.5 659 GLY B O 1
ATOM 11420 N N . VAL B 1 660 ? -10.992 -23.844 6.918 1 89 660 VAL B N 1
ATOM 11421 C CA . VAL B 1 660 ? -12.234 -23.422 7.551 1 89 660 VAL B CA 1
ATOM 11422 C C . VAL B 1 660 ? -13.289 -23.141 6.48 1 89 660 VAL B C 1
ATOM 11424 O O . VAL B 1 660 ? -14.453 -23.516 6.633 1 89 660 VAL B O 1
ATOM 11427 N N . MET B 1 661 ? -12.945 -22.516 5.402 1 83.5 661 MET B N 1
ATOM 11428 C CA . MET B 1 661 ? -13.898 -22.141 4.355 1 83.5 661 MET B CA 1
ATOM 11429 C C . MET B 1 661 ? -14.508 -23.375 3.705 1 83.5 661 MET B C 1
ATOM 11431 O O . MET B 1 661 ? -15.703 -23.406 3.416 1 83.5 661 MET B O 1
ATOM 11435 N N . LEU B 1 662 ? -13.664 -24.359 3.445 1 82.12 662 LEU B N 1
ATOM 11436 C CA . LEU B 1 662 ? -14.156 -25.609 2.877 1 82.12 662 LEU B CA 1
ATOM 11437 C C . LEU B 1 662 ? -15.125 -26.297 3.834 1 82.12 662 LEU B C 1
ATOM 11439 O O . LEU B 1 662 ? -16.156 -26.828 3.408 1 82.12 662 LEU B O 1
ATOM 11443 N N . TYR B 1 663 ? -14.773 -26.234 5.074 1 86.75 663 TYR B N 1
ATOM 11444 C CA . TYR B 1 663 ? -15.609 -26.844 6.098 1 86.75 663 TYR B CA 1
ATOM 11445 C C . TYR B 1 663 ? -16.984 -26.188 6.133 1 86.75 663 TYR B C 1
ATOM 11447 O O . TYR B 1 663 ? -18.016 -26.891 6.129 1 86.75 663 TYR B O 1
ATOM 11455 N N . ILE B 1 664 ? -17.047 -24.938 6.105 1 86.81 664 ILE B N 1
ATOM 11456 C CA . ILE B 1 664 ? -18.312 -24.203 6.164 1 86.81 664 ILE B CA 1
ATOM 11457 C C . ILE B 1 664 ? -19.094 -24.422 4.867 1 86.81 664 ILE B C 1
ATOM 11459 O O . ILE B 1 664 ? -20.312 -24.578 4.891 1 86.81 664 ILE B O 1
ATOM 11463 N N . ALA B 1 665 ? -18.406 -24.359 3.764 1 84.44 665 ALA B N 1
ATOM 11464 C CA . ALA B 1 665 ? -19.047 -24.562 2.469 1 84.44 665 ALA B CA 1
ATOM 11465 C C . ALA B 1 665 ? -19.719 -25.938 2.406 1 84.44 665 ALA B C 1
ATOM 11467 O O . ALA B 1 665 ? -20.844 -26.062 1.917 1 84.44 665 ALA B O 1
ATOM 11468 N N . ASP B 1 666 ? -19.062 -26.922 2.934 1 86.81 666 ASP B N 1
ATOM 11469 C CA . ASP B 1 666 ? -19.594 -28.281 2.943 1 86.81 666 ASP B CA 1
ATOM 11470 C C . ASP B 1 666 ? -20.828 -28.375 3.834 1 86.81 666 ASP B C 1
ATOM 11472 O O . ASP B 1 666 ? -21.828 -29.016 3.461 1 86.81 666 ASP B O 1
ATOM 11476 N N . LEU B 1 667 ? -20.734 -27.766 4.938 1 89.06 667 LEU B N 1
ATOM 11477 C CA . LEU B 1 667 ? -21.891 -27.75 5.836 1 89.06 667 LEU B CA 1
ATOM 11478 C C . LEU B 1 667 ? -23.094 -27.094 5.172 1 89.06 667 LEU B C 1
ATOM 11480 O O . LEU B 1 667 ? -24.219 -27.578 5.285 1 89.06 667 LEU B O 1
ATOM 11484 N N . THR B 1 668 ? -22.875 -26.031 4.473 1 88.69 668 THR B N 1
ATOM 11485 C CA . THR B 1 668 ? -23.922 -25.297 3.789 1 88.69 668 THR B CA 1
ATOM 11486 C C . THR B 1 668 ? -24.484 -26.109 2.619 1 88.69 668 THR B C 1
ATOM 11488 O O . THR B 1 668 ? -25.688 -26.156 2.396 1 88.69 668 THR B O 1
ATOM 11491 N N . ALA B 1 669 ? -23.594 -26.672 1.925 1 87.88 669 ALA B N 1
ATOM 11492 C CA . ALA B 1 669 ? -23.984 -27.516 0.797 1 87.88 669 ALA B CA 1
ATOM 11493 C C . ALA B 1 669 ? -24.875 -28.656 1.253 1 87.88 669 ALA B C 1
ATOM 11495 O O . ALA B 1 669 ? -25.859 -28.984 0.591 1 87.88 669 ALA B O 1
ATOM 11496 N N . ASP B 1 670 ? -24.547 -29.219 2.391 1 90.44 670 ASP B N 1
ATOM 11497 C CA . ASP B 1 670 ? -25.344 -30.312 2.941 1 90.44 670 ASP B CA 1
ATOM 11498 C C . ASP B 1 670 ? -26.75 -29.844 3.295 1 90.44 670 ASP B C 1
ATOM 11500 O O . ASP B 1 670 ? -27.719 -30.578 3.09 1 90.44 670 ASP B O 1
ATOM 11504 N N . LEU B 1 671 ? -26.828 -28.703 3.75 1 90.75 671 LEU B N 1
ATOM 11505 C CA . LEU B 1 671 ? -28.109 -28.141 4.133 1 90.75 671 LEU B CA 1
ATOM 11506 C C . LEU B 1 671 ? -28.984 -27.875 2.902 1 90.75 671 LEU B C 1
ATOM 11508 O O . LEU B 1 671 ? -30.188 -28.094 2.93 1 90.75 671 LEU B O 1
ATOM 11512 N N . ILE B 1 672 ? -28.406 -27.422 1.849 1 91.62 672 ILE B N 1
ATOM 11513 C CA . ILE B 1 672 ? -29.125 -27.078 0.621 1 91.62 672 ILE B CA 1
ATOM 11514 C C . ILE B 1 672 ? -29.484 -28.359 -0.129 1 91.62 672 ILE B C 1
ATOM 11516 O O . ILE B 1 672 ? -30.531 -28.438 -0.77 1 91.62 672 ILE B O 1
ATOM 11520 N N . ALA B 1 673 ? -28.656 -29.359 -0 1 90.25 673 ALA B N 1
ATOM 11521 C CA . ALA B 1 673 ? -28.797 -30.609 -0.729 1 90.25 673 ALA B CA 1
ATOM 11522 C C . ALA B 1 673 ? -30.047 -31.375 -0.269 1 90.25 673 ALA B C 1
ATOM 11524 O O . ALA B 1 673 ? -30.516 -32.281 -0.957 1 90.25 673 ALA B O 1
ATOM 11525 N N . VAL B 1 674 ? -30.578 -30.969 0.855 1 91.38 674 VAL B N 1
ATOM 11526 C CA . VAL B 1 674 ? -31.781 -31.625 1.359 1 91.38 674 VAL B CA 1
ATOM 11527 C C . VAL B 1 674 ? -32.969 -31.344 0.42 1 91.38 674 VAL B C 1
ATOM 11529 O O . VAL B 1 674 ? -33.875 -32.156 0.294 1 91.38 674 VAL B O 1
ATOM 11532 N N . VAL B 1 675 ? -32.875 -30.219 -0.253 1 93.25 675 VAL B N 1
ATOM 11533 C CA . VAL B 1 675 ? -33.906 -29.828 -1.208 1 93.25 675 VAL B CA 1
ATOM 11534 C C . VAL B 1 675 ? -33.625 -30.469 -2.566 1 93.25 675 VAL B C 1
ATOM 11536 O O . VAL B 1 675 ? -32.5 -30.453 -3.035 1 93.25 675 VAL B O 1
ATOM 11539 N N . PRO B 1 676 ? -34.594 -31.109 -3.166 1 89.69 676 PRO B N 1
ATOM 11540 C CA . PRO B 1 676 ? -34.375 -31.75 -4.457 1 89.69 676 PRO B CA 1
ATOM 11541 C C . PRO B 1 676 ? -33.844 -30.797 -5.52 1 89.69 676 PRO B C 1
ATOM 11543 O O . PRO B 1 676 ? -34.125 -29.609 -5.48 1 89.69 676 PRO B O 1
ATOM 11546 N N . GLU B 1 677 ? -33.094 -31.359 -6.402 1 88.12 677 GLU B N 1
ATOM 11547 C CA . GLU B 1 677 ? -32.469 -30.578 -7.457 1 88.12 677 GLU B CA 1
ATOM 11548 C C . GLU B 1 677 ? -33.5 -29.859 -8.328 1 88.12 677 GLU B C 1
ATOM 11550 O O . GLU B 1 677 ? -34.594 -30.375 -8.539 1 88.12 677 GLU B O 1
ATOM 11555 N N . GLY B 1 678 ? -33.125 -28.688 -8.805 1 88.31 678 GLY B N 1
ATOM 11556 C CA . GLY B 1 678 ? -34 -27.922 -9.68 1 88.31 678 GLY B CA 1
ATOM 11557 C C . GLY B 1 678 ? -34.156 -26.484 -9.234 1 88.31 678 GLY B C 1
ATOM 11558 O O . GLY B 1 678 ? -33.312 -25.938 -8.516 1 88.31 678 GLY B O 1
ATOM 11559 N N . ARG B 1 679 ? -35.25 -25.906 -9.695 1 90.75 679 ARG B N 1
ATOM 11560 C CA . ARG B 1 679 ? -35.531 -24.484 -9.453 1 90.75 679 ARG B CA 1
ATOM 11561 C C . ARG B 1 679 ? -35.844 -24.234 -7.98 1 90.75 679 ARG B C 1
ATOM 11563 O O . ARG B 1 679 ? -35.469 -23.188 -7.441 1 90.75 679 ARG B O 1
ATOM 11570 N N . LEU B 1 680 ? -36.438 -25.141 -7.395 1 92.62 680 LEU B N 1
ATOM 11571 C CA . LEU B 1 680 ? -36.781 -25 -5.98 1 92.62 680 LEU B CA 1
ATOM 11572 C C . LEU B 1 680 ? -35.5 -24.953 -5.129 1 92.62 680 LEU B C 1
ATOM 11574 O O . LEU B 1 680 ? -35.438 -24.188 -4.168 1 92.62 680 LEU B O 1
ATOM 11578 N N . ARG B 1 681 ? -34.531 -25.797 -5.391 1 94.19 681 ARG B N 1
ATOM 11579 C CA . ARG B 1 681 ? -33.281 -25.797 -4.664 1 94.19 681 ARG B CA 1
ATOM 11580 C C . ARG B 1 681 ? -32.562 -24.453 -4.824 1 94.19 681 ARG B C 1
ATOM 11582 O O . ARG B 1 681 ? -32.031 -23.922 -3.857 1 94.19 681 ARG B O 1
ATOM 11589 N N . LEU B 1 682 ? -32.562 -23.984 -6.066 1 95.75 682 LEU B N 1
ATOM 11590 C CA . LEU B 1 682 ? -31.953 -22.688 -6.324 1 95.75 682 LEU B CA 1
ATOM 11591 C C . LEU B 1 682 ? -32.656 -21.594 -5.531 1 95.75 682 LEU B C 1
ATOM 11593 O O . LEU B 1 682 ? -32 -20.719 -4.957 1 95.75 682 LEU B O 1
ATOM 11597 N N . GLY B 1 683 ? -33.969 -21.672 -5.531 1 96.38 683 GLY B N 1
ATOM 11598 C CA . GLY B 1 683 ? -34.719 -20.688 -4.777 1 96.38 683 GLY B CA 1
ATOM 11599 C C . GLY B 1 683 ? -34.406 -20.703 -3.293 1 96.38 683 GLY B C 1
ATOM 11600 O O . GLY B 1 683 ? -34.219 -19.656 -2.688 1 96.38 683 GLY B O 1
ATOM 11601 N N . VAL B 1 684 ? -34.406 -21.875 -2.744 1 95.56 684 VAL B N 1
ATOM 11602 C CA . VAL B 1 684 ? -34.125 -22.016 -1.32 1 95.56 684 VAL B CA 1
ATOM 11603 C C . VAL B 1 684 ? -32.719 -21.531 -1.02 1 95.56 684 VAL B C 1
ATOM 11605 O O . VAL B 1 684 ? -32.469 -20.859 -0.009 1 95.56 684 VAL B O 1
ATOM 11608 N N . ALA B 1 685 ? -31.75 -21.906 -1.858 1 96.12 685 ALA B N 1
ATOM 11609 C CA . ALA B 1 685 ? -30.375 -21.453 -1.688 1 96.12 685 ALA B CA 1
ATOM 11610 C C . ALA B 1 685 ? -30.297 -19.938 -1.713 1 96.12 685 ALA B C 1
ATOM 11612 O O . ALA B 1 685 ? -29.625 -19.328 -0.874 1 96.12 685 ALA B O 1
ATOM 11613 N N . CYS B 1 686 ? -30.969 -19.312 -2.629 1 97.31 686 CYS B N 1
ATOM 11614 C CA . CYS B 1 686 ? -30.953 -17.859 -2.766 1 97.31 686 CYS B CA 1
ATOM 11615 C C . CYS B 1 686 ? -31.578 -17.203 -1.546 1 97.31 686 CYS B C 1
ATOM 11617 O O . CYS B 1 686 ? -31.031 -16.234 -1.011 1 97.31 686 CYS B O 1
ATOM 11619 N N . VAL B 1 687 ? -32.656 -17.719 -1.096 1 97.12 687 VAL B N 1
ATOM 11620 C CA . VAL B 1 687 ? -33.344 -17.141 0.059 1 97.12 687 VAL B CA 1
ATOM 11621 C C . VAL B 1 687 ? -32.469 -17.281 1.302 1 97.12 687 VAL B C 1
ATOM 11623 O O . VAL B 1 687 ? -32.344 -16.328 2.078 1 97.12 687 VAL B O 1
ATOM 11626 N N . MET B 1 688 ? -31.969 -18.406 1.45 1 96 688 MET B N 1
ATOM 11627 C CA . MET B 1 688 ? -31.094 -18.641 2.592 1 96 688 MET B CA 1
ATOM 11628 C C . MET B 1 688 ? -29.906 -17.688 2.564 1 96 688 MET B C 1
ATOM 11630 O O . MET B 1 688 ? -29.562 -17.078 3.584 1 96 688 MET B O 1
ATOM 11634 N N . LEU B 1 689 ? -29.25 -17.562 1.444 1 96.56 689 LEU B N 1
ATOM 11635 C CA . LEU B 1 689 ? -28.062 -16.719 1.328 1 96.56 689 LEU B CA 1
ATOM 11636 C C . LEU B 1 689 ? -28.406 -15.25 1.562 1 96.56 689 LEU B C 1
ATOM 11638 O O . LEU B 1 689 ? -27.703 -14.547 2.283 1 96.56 689 LEU B O 1
ATOM 11642 N N . VAL B 1 690 ? -29.484 -14.773 1.007 1 97.94 690 VAL B N 1
ATOM 11643 C CA . VAL B 1 690 ? -29.875 -13.375 1.171 1 97.94 690 VAL B CA 1
ATOM 11644 C C . VAL B 1 690 ? -30.094 -13.07 2.65 1 97.94 690 VAL B C 1
ATOM 11646 O O . VAL B 1 690 ? -29.578 -12.094 3.18 1 97.94 690 VAL B O 1
ATOM 11649 N N . TRP B 1 691 ? -30.766 -13.891 3.324 1 97.12 691 TRP B N 1
ATOM 11650 C CA . TRP B 1 691 ? -31.188 -13.602 4.695 1 97.12 691 TRP B CA 1
ATOM 11651 C C . TRP B 1 691 ? -30.047 -13.875 5.676 1 97.12 691 TRP B C 1
ATOM 11653 O O . TRP B 1 691 ? -29.828 -13.109 6.613 1 97.12 691 TRP B O 1
ATOM 11663 N N . VAL B 1 692 ? -29.375 -14.984 5.488 1 94.56 692 VAL B N 1
ATOM 11664 C CA . VAL B 1 692 ? -28.234 -15.25 6.355 1 94.56 692 VAL B CA 1
ATOM 11665 C C . VAL B 1 692 ? -27.203 -14.133 6.211 1 94.56 692 VAL B C 1
ATOM 11667 O O . VAL B 1 692 ? -26.688 -13.617 7.203 1 94.56 692 VAL B O 1
ATOM 11670 N N . CYS B 1 693 ? -26.922 -13.734 4.984 1 96.19 693 CYS B N 1
ATOM 11671 C CA . CYS B 1 693 ? -25.938 -12.672 4.746 1 96.19 693 CYS B CA 1
ATOM 11672 C C . CYS B 1 693 ? -26.438 -11.352 5.316 1 96.19 693 CYS B C 1
ATOM 11674 O O . CYS B 1 693 ? -25.656 -10.586 5.891 1 96.19 693 CYS B O 1
ATOM 11676 N N . ALA B 1 694 ? -27.703 -11.109 5.215 1 97.44 694 ALA B N 1
ATOM 11677 C CA . ALA B 1 694 ? -28.266 -9.859 5.727 1 97.44 694 ALA B CA 1
ATOM 11678 C C . ALA B 1 694 ? -28.188 -9.805 7.25 1 97.44 694 ALA B C 1
ATOM 11680 O O . ALA B 1 694 ? -27.719 -8.82 7.824 1 97.44 694 ALA B O 1
ATOM 11681 N N . ILE B 1 695 ? -28.578 -10.812 7.945 1 94.62 695 ILE B N 1
ATOM 11682 C CA . ILE B 1 695 ? -28.656 -10.844 9.398 1 94.62 695 ILE B CA 1
ATOM 11683 C C . ILE B 1 695 ? -27.25 -10.836 9.992 1 94.62 695 ILE B C 1
ATOM 11685 O O . ILE B 1 695 ? -26.969 -10.078 10.922 1 94.62 695 ILE B O 1
ATOM 11689 N N . VAL B 1 696 ? -26.438 -11.625 9.43 1 91.38 696 VAL B N 1
ATOM 11690 C CA . VAL B 1 696 ? -25.078 -11.688 9.961 1 91.38 696 VAL B CA 1
ATOM 11691 C C . VAL B 1 696 ? -24.359 -10.367 9.688 1 91.38 696 VAL B C 1
ATOM 11693 O O . VAL B 1 696 ? -23.656 -9.844 10.555 1 91.38 696 VAL B O 1
ATOM 11696 N N . SER B 1 697 ? -24.516 -9.797 8.531 1 92.56 697 SER B N 1
ATOM 11697 C CA . SER B 1 697 ? -23.875 -8.539 8.164 1 92.56 697 SER B CA 1
ATOM 11698 C C . SER B 1 697 ? -24.375 -7.383 9.023 1 92.56 697 SER B C 1
ATOM 11700 O O . SER B 1 697 ? -23.688 -6.375 9.18 1 92.56 697 SER B O 1
ATOM 11702 N N . ALA B 1 698 ? -25.562 -7.539 9.578 1 92.81 698 ALA B N 1
ATOM 11703 C CA . ALA B 1 698 ? -26.109 -6.516 10.469 1 92.81 698 ALA B CA 1
ATOM 11704 C C . ALA B 1 698 ? -25.281 -6.422 11.75 1 92.81 698 ALA B C 1
ATOM 11706 O O . ALA B 1 698 ? -25.203 -5.359 12.367 1 92.81 698 ALA B O 1
ATOM 11707 N N . PHE B 1 699 ? -24.672 -7.516 12.047 1 86.31 699 PHE B N 1
ATOM 11708 C CA . PHE B 1 699 ? -23.984 -7.535 13.336 1 86.31 699 PHE B CA 1
ATOM 11709 C C . PHE B 1 699 ? -22.484 -7.707 13.148 1 86.31 699 PHE B C 1
ATOM 11711 O O . PHE B 1 699 ? -21.703 -7.523 14.086 1 86.31 699 PHE B O 1
ATOM 11718 N N . ILE B 1 700 ? -22.172 -8.141 11.984 1 82.19 700 ILE B N 1
ATOM 11719 C CA . ILE B 1 700 ? -20.781 -8.227 11.562 1 82.19 700 ILE B CA 1
ATOM 11720 C C . ILE B 1 700 ? -20.531 -7.289 10.383 1 82.19 700 ILE B C 1
ATOM 11722 O O . ILE B 1 700 ? -21.266 -7.316 9.398 1 82.19 700 ILE B O 1
ATOM 11726 N N . ASP B 1 701 ? -19.594 -6.488 10.586 1 85.19 701 ASP B N 1
ATOM 11727 C CA . ASP B 1 701 ? -19.266 -5.586 9.484 1 85.19 701 ASP B CA 1
ATOM 11728 C C . ASP B 1 701 ? -19.328 -6.316 8.148 1 85.19 701 ASP B C 1
ATOM 11730 O O . ASP B 1 701 ? -18.891 -7.457 8.031 1 85.19 701 ASP B O 1
ATOM 11734 N N . ASN B 1 702 ? -19.969 -5.672 7.16 1 89.56 702 ASN B N 1
ATOM 11735 C CA . ASN B 1 702 ? -20.266 -6.332 5.891 1 89.56 702 ASN B CA 1
ATOM 11736 C C . ASN B 1 702 ? -18.984 -6.617 5.105 1 89.56 702 ASN B C 1
ATOM 11738 O O . ASN B 1 702 ? -18.953 -7.512 4.262 1 89.56 702 ASN B O 1
ATOM 11742 N N . ILE B 1 703 ? -17.906 -5.914 5.367 1 88.19 703 ILE B N 1
ATOM 11743 C CA . ILE B 1 703 ? -16.672 -6.09 4.605 1 88.19 703 ILE B CA 1
ATOM 11744 C C . ILE B 1 703 ? -16.016 -7.406 4.996 1 88.19 703 ILE B C 1
ATOM 11746 O O . ILE B 1 703 ? -15.883 -8.312 4.172 1 88.19 703 ILE B O 1
ATOM 11750 N N . PRO B 1 704 ? -15.664 -7.582 6.27 1 85.38 704 PRO B N 1
ATOM 11751 C CA . PRO B 1 704 ? -15.07 -8.875 6.625 1 85.38 704 PRO B CA 1
ATOM 11752 C C . PRO B 1 704 ? -16 -10.047 6.359 1 85.38 704 PRO B C 1
ATOM 11754 O O . PRO B 1 704 ? -15.555 -11.133 5.98 1 85.38 704 PRO B O 1
ATOM 11757 N N . PHE B 1 705 ? -17.219 -9.859 6.523 1 87.81 705 PHE B N 1
ATOM 11758 C CA . PHE B 1 705 ? -18.188 -10.938 6.32 1 87.81 705 PHE B CA 1
ATOM 11759 C C . PHE B 1 705 ? -18.203 -11.367 4.859 1 87.81 705 PHE B C 1
ATOM 11761 O O . PHE B 1 705 ? -18.156 -12.562 4.559 1 87.81 705 PHE B O 1
ATOM 11768 N N . THR B 1 706 ? -18.312 -10.406 3.949 1 91.94 706 THR B N 1
ATOM 11769 C CA . THR B 1 706 ? -18.344 -10.703 2.521 1 91.94 706 THR B CA 1
ATOM 11770 C C . THR B 1 706 ? -17.062 -11.406 2.094 1 91.94 706 THR B C 1
ATOM 11772 O O . THR B 1 706 ? -17.094 -12.336 1.289 1 91.94 706 THR B O 1
ATOM 11775 N N . THR B 1 707 ? -15.992 -10.969 2.633 1 86.44 707 THR B N 1
ATOM 11776 C CA . THR B 1 707 ? -14.719 -11.594 2.309 1 86.44 707 THR B CA 1
ATOM 11777 C C . THR B 1 707 ? -14.727 -13.07 2.678 1 86.44 707 THR B C 1
ATOM 11779 O O . THR B 1 707 ? -14.156 -13.898 1.969 1 86.44 707 THR B O 1
ATOM 11782 N N . THR B 1 708 ? -15.383 -13.375 3.76 1 85.81 708 THR B N 1
ATOM 11783 C CA . THR B 1 708 ? -15.477 -14.758 4.219 1 85.81 708 THR B CA 1
ATOM 11784 C C . THR B 1 708 ? -16.453 -15.555 3.354 1 85.81 708 THR B C 1
ATOM 11786 O O . THR B 1 708 ? -16.25 -16.75 3.115 1 85.81 708 THR B O 1
ATOM 11789 N N . MET B 1 709 ? -17.391 -14.93 2.836 1 91.5 709 MET B N 1
ATOM 11790 C CA . MET B 1 709 ? -18.469 -15.617 2.139 1 91.5 709 MET B CA 1
ATOM 11791 C C . MET B 1 709 ? -18.109 -15.875 0.682 1 91.5 709 MET B C 1
ATOM 11793 O O . MET B 1 709 ? -18.609 -16.812 0.067 1 91.5 709 MET B O 1
ATOM 11797 N N . ILE B 1 710 ? -17.266 -15.156 0.109 1 91.31 710 ILE B N 1
ATOM 11798 C CA . ILE B 1 710 ? -16.953 -15.242 -1.311 1 91.31 710 ILE B CA 1
ATOM 11799 C C . ILE B 1 710 ? -16.422 -16.641 -1.629 1 91.31 710 ILE B C 1
ATOM 11801 O O . ILE B 1 710 ? -16.953 -17.328 -2.496 1 91.31 710 ILE B O 1
ATOM 11805 N N . PRO B 1 711 ? -15.414 -17.125 -0.897 1 86.25 711 PRO B N 1
ATOM 11806 C CA . PRO B 1 711 ? -14.953 -18.484 -1.212 1 86.25 711 PRO B CA 1
ATOM 11807 C C . PRO B 1 711 ? -16.031 -19.531 -0.977 1 86.25 711 PRO B C 1
ATOM 11809 O O . PRO B 1 711 ? -16.078 -20.547 -1.682 1 86.25 711 PRO B O 1
ATOM 11812 N N . ILE B 1 712 ? -16.891 -19.344 -0.023 1 88 712 ILE B N 1
ATOM 11813 C CA . ILE B 1 712 ? -17.969 -20.281 0.279 1 88 712 ILE B CA 1
ATOM 11814 C C . ILE B 1 712 ? -18.938 -20.344 -0.896 1 88 712 ILE B C 1
ATOM 11816 O O . ILE B 1 712 ? -19.312 -21.438 -1.348 1 88 712 ILE B O 1
ATOM 11820 N N . VAL B 1 713 ? -19.328 -19.234 -1.412 1 92.75 713 VAL B N 1
ATOM 11821 C CA . VAL B 1 713 ? -20.25 -19.141 -2.527 1 92.75 713 VAL B CA 1
ATOM 11822 C C . VAL B 1 713 ? -19.641 -19.766 -3.773 1 92.75 713 VAL B C 1
ATOM 11824 O O . VAL B 1 713 ? -20.312 -20.484 -4.512 1 92.75 713 VAL B O 1
ATOM 11827 N N . VAL B 1 714 ? -18.359 -19.5 -4 1 87.69 714 VAL B N 1
ATOM 11828 C CA . VAL B 1 714 ? -17.656 -20.078 -5.137 1 87.69 714 VAL B CA 1
ATOM 11829 C C . VAL B 1 714 ? -17.641 -21.609 -5.012 1 87.69 714 VAL B C 1
ATOM 11831 O O . VAL B 1 714 ? -17.938 -22.312 -5.973 1 87.69 714 VAL B O 1
ATOM 11834 N N . LYS B 1 715 ? -17.391 -22.047 -3.834 1 83.31 715 LYS B N 1
ATOM 11835 C CA . LYS B 1 715 ? -17.344 -23.5 -3.609 1 83.31 715 LYS B CA 1
ATOM 11836 C C . LYS B 1 715 ? -18.734 -24.125 -3.77 1 83.31 715 LYS B C 1
ATOM 11838 O O . LYS B 1 715 ? -18.859 -25.234 -4.293 1 83.31 715 LYS B O 1
ATOM 11843 N N . LEU B 1 716 ? -19.703 -23.5 -3.344 1 88.12 716 LEU B N 1
ATOM 11844 C CA . LEU B 1 716 ? -21.078 -24 -3.48 1 88.12 716 LEU B CA 1
ATOM 11845 C C . LEU B 1 716 ? -21.453 -24.141 -4.949 1 88.12 716 LEU B C 1
ATOM 11847 O O . LEU B 1 716 ? -22.125 -25.109 -5.324 1 88.12 716 LEU B O 1
ATOM 11851 N N . SER B 1 717 ? -21.031 -23.188 -5.742 1 88.75 717 SER B N 1
ATOM 11852 C CA . SER B 1 717 ? -21.328 -23.234 -7.168 1 88.75 717 SER B CA 1
ATOM 11853 C C . SER B 1 717 ? -20.609 -24.375 -7.859 1 88.75 717 SER B C 1
ATOM 11855 O O . SER B 1 717 ? -21.031 -24.844 -8.922 1 88.75 717 SER B O 1
ATOM 11857 N N . GLN B 1 718 ? -19.562 -24.875 -7.191 1 80.19 718 GLN B N 1
ATOM 11858 C CA . GLN B 1 718 ? -18.75 -25.938 -7.777 1 80.19 718 GLN B CA 1
ATOM 11859 C C . GLN B 1 718 ? -19.047 -27.281 -7.121 1 80.19 718 GLN B C 1
ATOM 11861 O O . GLN B 1 718 ? -18.438 -28.297 -7.457 1 80.19 718 GLN B O 1
ATOM 11866 N N . SER B 1 719 ? -19.938 -27.375 -6.141 1 79.06 719 SER B N 1
ATOM 11867 C CA . SER B 1 719 ? -20.188 -28.547 -5.305 1 79.06 719 SER B CA 1
ATOM 11868 C C . SER B 1 719 ? -21.031 -29.578 -6.039 1 79.06 719 SER B C 1
ATOM 11870 O O . SER B 1 719 ? -21.328 -30.656 -5.5 1 79.06 719 SER B O 1
ATOM 11872 N N . GLY B 1 720 ? -21.453 -29.406 -7.266 1 80.44 720 GLY B N 1
ATOM 11873 C CA . GLY B 1 720 ? -22.281 -30.359 -7.988 1 80.44 720 GLY B CA 1
ATOM 11874 C C . GLY B 1 720 ? -23.75 -30.219 -7.668 1 80.44 720 GLY B C 1
ATOM 11875 O O . GLY B 1 720 ? -24.578 -30.984 -8.18 1 80.44 720 GLY B O 1
ATOM 11876 N N . LEU B 1 721 ? -24.172 -29.344 -6.867 1 88.62 721 LEU B N 1
ATOM 11877 C CA . LEU B 1 721 ? -25.547 -29.125 -6.457 1 88.62 721 LEU B CA 1
ATOM 11878 C C . LEU B 1 721 ? -26.359 -28.469 -7.574 1 88.62 721 LEU B C 1
ATOM 11880 O O . LEU B 1 721 ? -27.578 -28.328 -7.469 1 88.62 721 LEU B O 1
ATOM 11884 N N . GLY B 1 722 ? -25.609 -28.062 -8.578 1 88 722 GLY B N 1
ATOM 11885 C CA . GLY B 1 722 ? -26.312 -27.422 -9.695 1 88 722 GLY B CA 1
ATOM 11886 C C . GLY B 1 722 ? -26.688 -25.984 -9.406 1 88 722 GLY B C 1
ATOM 11887 O O . GLY B 1 722 ? -27.719 -25.5 -9.867 1 88 722 GLY B O 1
ATOM 11888 N N . LEU B 1 723 ? -26.047 -25.344 -8.586 1 91.88 723 LEU B N 1
ATOM 11889 C CA . LEU B 1 723 ? -26.297 -23.953 -8.273 1 91.88 723 LEU B CA 1
ATOM 11890 C C . LEU B 1 723 ? -25.469 -23.031 -9.156 1 91.88 723 LEU B C 1
ATOM 11892 O O . LEU B 1 723 ? -24.234 -23 -9.047 1 91.88 723 LEU B O 1
ATOM 11896 N N . PRO B 1 724 ? -26.172 -22.312 -10.016 1 92 724 PRO B N 1
ATOM 11897 C CA . PRO B 1 724 ? -25.406 -21.359 -10.82 1 92 724 PRO B CA 1
ATOM 11898 C C . PRO B 1 724 ? -24.75 -20.281 -9.969 1 92 724 PRO B C 1
ATOM 11900 O O . PRO B 1 724 ? -25.344 -19.812 -8.992 1 92 724 PRO B O 1
ATOM 11903 N N . LEU B 1 725 ? -23.578 -19.828 -10.312 1 92.25 725 LEU B N 1
ATOM 11904 C CA . LEU B 1 725 ? -22.766 -18.891 -9.547 1 92.25 725 LEU B CA 1
ATOM 11905 C C . LEU B 1 725 ? -23.438 -17.531 -9.461 1 92.25 725 LEU B C 1
ATOM 11907 O O . LEU B 1 725 ? -23.453 -16.906 -8.398 1 92.25 725 LEU B O 1
ATOM 11911 N N . GLN B 1 726 ? -24.062 -17.031 -10.531 1 94.38 726 GLN B N 1
ATOM 11912 C CA . GLN B 1 726 ? -24.531 -15.648 -10.633 1 94.38 726 GLN B CA 1
ATOM 11913 C C . GLN B 1 726 ? -25.656 -15.383 -9.641 1 94.38 726 GLN B C 1
ATOM 11915 O O . GLN B 1 726 ? -25.547 -14.5 -8.789 1 94.38 726 GLN B O 1
ATOM 11920 N N . PRO B 1 727 ? -26.719 -16.203 -9.609 1 95.31 727 PRO B N 1
ATOM 11921 C CA . PRO B 1 727 ? -27.828 -15.922 -8.68 1 95.31 727 PRO B CA 1
ATOM 11922 C C . PRO B 1 727 ? -27.391 -15.961 -7.219 1 95.31 727 PRO B C 1
ATOM 11924 O O . PRO B 1 727 ? -27.844 -15.141 -6.418 1 95.31 727 PRO B O 1
ATOM 11927 N N . ILE B 1 728 ? -26.578 -16.859 -6.91 1 95.25 728 ILE B N 1
ATOM 11928 C CA . ILE B 1 728 ? -26.188 -16.953 -5.508 1 95.25 728 ILE B CA 1
ATOM 11929 C C . ILE B 1 728 ? -25.219 -15.828 -5.164 1 95.25 728 ILE B C 1
ATOM 11931 O O . ILE B 1 728 ? -25.172 -15.367 -4.023 1 95.25 728 ILE B O 1
ATOM 11935 N N . THR B 1 729 ? -24.406 -15.359 -6.152 1 96.25 729 THR B N 1
ATOM 11936 C CA . THR B 1 729 ? -23.531 -14.203 -5.945 1 96.25 729 THR B CA 1
ATOM 11937 C C . THR B 1 729 ? -24.359 -12.938 -5.727 1 96.25 729 THR B C 1
ATOM 11939 O O . THR B 1 729 ? -24.047 -12.133 -4.848 1 96.25 729 THR B O 1
ATOM 11942 N N . TRP B 1 730 ? -25.453 -12.734 -6.504 1 97.44 730 TRP B N 1
ATOM 11943 C CA . TRP B 1 730 ? -26.328 -11.586 -6.324 1 97.44 730 TRP B CA 1
ATOM 11944 C C . TRP B 1 730 ? -27.016 -11.633 -4.957 1 97.44 730 TRP B C 1
ATOM 11946 O O . TRP B 1 730 ? -27.219 -10.586 -4.324 1 97.44 730 TRP B O 1
ATOM 11956 N N . SER B 1 731 ? -27.359 -12.852 -4.523 1 97.88 731 SER B N 1
ATOM 11957 C CA . SER B 1 731 ? -27.969 -13.031 -3.207 1 97.88 731 SER B CA 1
ATOM 11958 C C . SER B 1 731 ? -27.016 -12.609 -2.1 1 97.88 731 SER B C 1
ATOM 11960 O O . SER B 1 731 ? -27.406 -11.953 -1.14 1 97.88 731 SER B O 1
ATOM 11962 N N . LEU B 1 732 ? -25.781 -12.977 -2.256 1 97.06 732 LEU B N 1
ATOM 11963 C CA . LEU B 1 732 ? -24.734 -12.555 -1.325 1 97.06 732 LEU B CA 1
ATOM 11964 C C . LEU B 1 732 ? -24.594 -11.039 -1.318 1 97.06 732 LEU B C 1
ATOM 11966 O O . LEU B 1 732 ? -24.562 -10.422 -0.253 1 97.06 732 LEU B O 1
ATOM 11970 N N . ALA B 1 733 ? -24.469 -10.414 -2.494 1 97.94 733 ALA B N 1
ATOM 11971 C CA . ALA B 1 733 ? -24.25 -8.977 -2.633 1 97.94 733 ALA B CA 1
ATOM 11972 C C . ALA B 1 733 ? -25.391 -8.18 -2.006 1 97.94 733 ALA B C 1
ATOM 11974 O O . ALA B 1 733 ? -25.156 -7.297 -1.178 1 97.94 733 ALA B O 1
ATOM 11975 N N . LEU B 1 734 ? -26.656 -8.547 -2.363 1 98.5 734 LEU B N 1
ATOM 11976 C CA . LEU B 1 734 ? -27.828 -7.844 -1.854 1 98.5 734 LEU B CA 1
ATOM 11977 C C . LEU B 1 734 ? -27.984 -8.07 -0.354 1 98.5 734 LEU B C 1
ATOM 11979 O O . LEU B 1 734 ? -28.234 -7.125 0.398 1 98.5 734 LEU B O 1
ATOM 11983 N N . GLY B 1 735 ? -27.797 -9.273 0.078 1 98.06 735 GLY B N 1
ATOM 11984 C CA . GLY B 1 7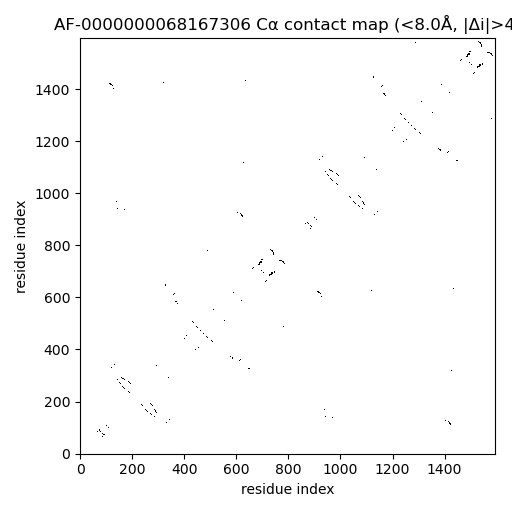35 ? -27.922 -9.586 1.493 1 98.06 735 GLY B CA 1
ATOM 11985 C C . GLY B 1 735 ? -26.906 -8.859 2.354 1 98.06 735 GLY B C 1
ATOM 11986 O O . GLY B 1 735 ? -27.266 -8.203 3.332 1 98.06 735 GLY B O 1
ATOM 11987 N N . ALA B 1 736 ? -25.656 -8.961 1.985 1 96.75 736 ALA B N 1
ATOM 11988 C CA . ALA B 1 736 ? -24.562 -8.383 2.773 1 96.75 736 ALA B CA 1
ATOM 11989 C C . ALA B 1 736 ? -24.656 -6.859 2.801 1 96.75 736 ALA B C 1
ATOM 11991 O O . ALA B 1 736 ? -24.5 -6.238 3.855 1 96.75 736 ALA B O 1
ATOM 11992 N N . CYS B 1 737 ? -24.922 -6.203 1.702 1 97.44 737 CYS B N 1
ATOM 11993 C CA . CYS B 1 737 ? -24.938 -4.75 1.609 1 97.44 737 CYS B CA 1
ATOM 11994 C C . CYS B 1 737 ? -26.156 -4.176 2.328 1 97.44 737 CYS B C 1
ATOM 11996 O O . CYS B 1 737 ? -26.031 -3.246 3.125 1 97.44 737 CYS B O 1
ATOM 11998 N N . LEU B 1 738 ? -27.344 -4.773 2.049 1 98.19 738 LEU B N 1
ATOM 11999 C CA . LEU B 1 738 ? -28.547 -4.285 2.701 1 98.19 738 LEU B CA 1
ATOM 12000 C C . LEU B 1 738 ? -28.531 -4.605 4.191 1 98.19 738 LEU B C 1
ATOM 12002 O O . LEU B 1 738 ? -29.078 -3.852 5 1 98.19 738 LEU B O 1
ATOM 12006 N N . GLY B 1 739 ? -27.938 -5.699 4.523 1 97.44 739 GLY B N 1
ATOM 12007 C CA . GLY B 1 739 ? -27.781 -6.07 5.922 1 97.44 739 GLY B CA 1
ATOM 12008 C C . GLY B 1 739 ? -27.016 -5.047 6.73 1 97.44 739 GLY B C 1
ATOM 12009 O O . GLY B 1 739 ? -27.25 -4.891 7.93 1 97.44 739 GLY B O 1
ATOM 12010 N N . GLY B 1 740 ? -26.109 -4.355 6.113 1 94.88 740 GLY B N 1
ATOM 12011 C CA . GLY B 1 740 ? -25.297 -3.34 6.77 1 94.88 740 GLY B CA 1
ATOM 12012 C C . GLY B 1 740 ? -26.125 -2.23 7.395 1 94.88 740 GLY B C 1
ATOM 12013 O O . GLY B 1 740 ? -25.656 -1.517 8.281 1 94.88 740 GLY B O 1
ATOM 12014 N N . ASN B 1 741 ? -27.359 -2.113 7.031 1 97.31 741 ASN B N 1
ATOM 12015 C CA . ASN B 1 741 ? -28.25 -1.086 7.559 1 97.31 741 ASN B CA 1
ATOM 12016 C C . ASN B 1 741 ? -28.844 -1.488 8.914 1 97.31 741 ASN B C 1
ATOM 12018 O O . ASN B 1 741 ? -29.438 -0.666 9.602 1 97.31 741 ASN B O 1
ATOM 12022 N N . GLY B 1 742 ? -28.656 -2.689 9.328 1 96.19 742 GLY B N 1
ATOM 12023 C CA . GLY B 1 742 ? -29.375 -3.234 10.469 1 96.19 742 GLY B CA 1
ATOM 12024 C C . GLY B 1 742 ? -28.953 -2.613 11.789 1 96.19 742 GLY B C 1
ATOM 12025 O O . GLY B 1 742 ? -29.797 -2.34 12.648 1 96.19 742 GLY B O 1
ATOM 12026 N N . THR B 1 743 ? -27.703 -2.389 11.914 1 92.69 743 THR B N 1
ATOM 12027 C CA . THR B 1 743 ? -27.188 -1.807 13.148 1 92.69 743 THR B CA 1
ATOM 12028 C C . THR B 1 743 ? -26.109 -0.763 12.836 1 92.69 743 THR B C 1
ATOM 12030 O O . THR B 1 743 ? -25.688 -0.624 11.695 1 92.69 743 THR B O 1
ATOM 12033 N N . LEU B 1 744 ? -25.766 -0.06 13.93 1 89.81 744 LEU B N 1
ATOM 12034 C CA . LEU B 1 744 ? -24.75 0.98 13.82 1 89.81 744 LEU B CA 1
ATOM 12035 C C . LEU B 1 744 ? -23.422 0.395 13.359 1 89.81 744 LEU B C 1
ATOM 12037 O O . LEU B 1 744 ? -22.688 1.024 12.586 1 89.81 744 LEU B O 1
ATOM 12041 N N . ILE B 1 745 ? -23.141 -0.88 13.711 1 84.56 745 ILE B N 1
ATOM 12042 C CA . ILE B 1 745 ? -21.828 -1.476 13.445 1 84.56 745 ILE B CA 1
ATOM 12043 C C . ILE B 1 745 ? -21.891 -2.297 12.156 1 84.56 745 ILE B C 1
ATOM 12045 O O . ILE B 1 745 ? -20.875 -2.832 11.711 1 84.56 745 ILE B O 1
ATOM 12049 N N . GLY B 1 746 ? -23.016 -2.363 11.539 1 88.94 746 GLY B N 1
ATOM 12050 C CA . GLY B 1 746 ? -23.219 -3.236 10.398 1 88.94 746 GLY B CA 1
ATOM 12051 C C . GLY B 1 746 ? -22.453 -2.785 9.164 1 88.94 746 GLY B C 1
ATOM 12052 O O . GLY B 1 746 ? -22.141 -3.598 8.289 1 88.94 746 GLY B O 1
ATOM 12053 N N . ALA B 1 747 ? -22.234 -1.47 9.062 1 90.94 747 ALA B N 1
ATOM 12054 C CA . ALA B 1 747 ? -21.484 -0.919 7.934 1 90.94 747 ALA B CA 1
ATOM 12055 C C . ALA B 1 747 ? -20.562 0.215 8.383 1 90.94 747 ALA B C 1
ATOM 12057 O O . ALA B 1 747 ? -20.891 0.959 9.305 1 90.94 747 ALA B O 1
ATOM 12058 N N . SER B 1 748 ? -19.5 0.34 7.742 1 85.44 748 SER B N 1
ATOM 12059 C CA . SER B 1 748 ? -18.531 1.379 8.055 1 85.44 748 SER B CA 1
ATOM 12060 C C . SER B 1 748 ? -19.125 2.77 7.891 1 85.44 748 SER B C 1
ATOM 12062 O O . SER B 1 748 ? -18.812 3.682 8.656 1 85.44 748 SER B O 1
ATOM 12064 N N . ALA B 1 749 ? -19.938 2.916 6.871 1 91.31 749 ALA B N 1
ATOM 12065 C CA . ALA B 1 749 ? -20.578 4.211 6.629 1 91.31 749 ALA B CA 1
ATOM 12066 C C . ALA B 1 749 ? -21.406 4.648 7.836 1 91.31 749 ALA B C 1
ATOM 12068 O O . ALA B 1 749 ? -21.484 5.84 8.148 1 91.31 749 ALA B O 1
ATOM 12069 N N . ASN B 1 750 ? -22.016 3.709 8.609 1 93.69 750 ASN B N 1
ATOM 12070 C CA . ASN B 1 750 ? -22.812 4 9.797 1 93.69 750 ASN B CA 1
ATOM 12071 C C . ASN B 1 750 ? -21.953 4.574 10.922 1 93.69 750 ASN B C 1
ATOM 12073 O O . ASN B 1 750 ? -22.312 5.59 11.516 1 93.69 750 ASN B O 1
ATOM 12077 N N . VAL B 1 751 ? -20.891 3.973 11.086 1 85 751 VAL B N 1
ATOM 12078 C CA . VAL B 1 751 ? -19.969 4.352 12.164 1 85 751 VAL B CA 1
ATOM 12079 C C . VAL B 1 751 ? -19.359 5.719 11.859 1 85 751 VAL B C 1
ATOM 12081 O O . VAL B 1 751 ? -19.203 6.551 12.75 1 85 751 VAL B O 1
ATOM 12084 N N . VAL B 1 752 ? -19.031 5.934 10.648 1 86.44 752 VAL B N 1
ATOM 12085 C CA . VAL B 1 752 ? -18.453 7.203 10.227 1 86.44 752 VAL B CA 1
ATOM 12086 C C . VAL B 1 752 ? -19.469 8.328 10.422 1 86.44 752 VAL B C 1
ATOM 12088 O O . VAL B 1 752 ? -19.125 9.391 10.953 1 86.44 752 VAL B O 1
ATOM 12091 N N . ALA B 1 753 ? -20.641 8.086 10.039 1 91.31 753 ALA B N 1
ATOM 12092 C CA . ALA B 1 753 ? -21.703 9.078 10.227 1 91.31 753 ALA B CA 1
ATOM 12093 C C . ALA B 1 753 ? -21.891 9.406 11.703 1 91.31 753 ALA B C 1
ATOM 12095 O O . ALA B 1 753 ? -22.031 10.57 12.07 1 91.31 753 ALA B O 1
ATOM 12096 N N . ALA B 1 754 ? -21.891 8.406 12.492 1 88.56 754 ALA B N 1
ATOM 12097 C CA . ALA B 1 754 ? -22.031 8.594 13.938 1 88.56 754 ALA B CA 1
ATOM 12098 C C . ALA B 1 754 ? -20.859 9.391 14.5 1 88.56 754 ALA B C 1
ATOM 12100 O O . ALA B 1 754 ? -21.047 10.242 15.375 1 88.56 754 ALA B O 1
ATOM 12101 N N . GLY B 1 755 ? -19.75 9.109 14.023 1 80.12 755 GLY B N 1
ATOM 12102 C CA . GLY B 1 755 ? -18.562 9.859 14.445 1 80.12 755 GLY B CA 1
ATOM 12103 C C . GLY B 1 755 ? -18.641 11.328 14.078 1 80.12 755 GLY B C 1
ATOM 12104 O O . GLY B 1 755 ? -18.344 12.188 14.906 1 80.12 755 GLY B O 1
ATOM 12105 N N . ILE B 1 756 ? -19.016 11.602 12.898 1 83.38 756 ILE B N 1
ATOM 12106 C CA . ILE B 1 756 ? -19.156 12.977 12.422 1 83.38 756 ILE B CA 1
ATOM 12107 C C . ILE B 1 756 ? -20.219 13.703 13.227 1 83.38 756 ILE B C 1
ATOM 12109 O O . ILE B 1 756 ? -20.016 14.844 13.648 1 83.38 756 ILE B O 1
ATOM 12113 N N . ALA B 1 757 ? -21.297 13.047 13.445 1 86.88 757 ALA B N 1
ATOM 12114 C CA . ALA B 1 757 ? -22.391 13.633 14.227 1 86.88 757 ALA B CA 1
ATOM 12115 C C . ALA B 1 757 ? -21.953 13.898 15.664 1 86.88 757 ALA B C 1
ATOM 12117 O O . ALA B 1 757 ? -22.266 14.953 16.234 1 86.88 757 ALA B O 1
ATOM 12118 N N . GLU B 1 758 ? -21.266 12.984 16.172 1 79.44 758 GLU B N 1
ATOM 12119 C CA . GLU B 1 758 ? -20.781 13.125 17.531 1 79.44 758 GLU B CA 1
ATOM 12120 C C . GLU B 1 758 ? -19.828 14.305 17.672 1 79.44 758 GLU B C 1
ATOM 12122 O O . GLU B 1 758 ? -19.891 15.047 18.656 1 79.44 758 GLU B O 1
ATOM 12127 N N . GLN B 1 759 ? -19.094 14.484 16.734 1 69.56 759 GLN B N 1
ATOM 12128 C CA . GLN B 1 759 ? -18.141 15.586 16.719 1 69.56 759 GLN B CA 1
ATOM 12129 C C . GLN B 1 759 ? -18.859 16.938 16.703 1 69.56 759 GLN B C 1
ATOM 12131 O O . GLN B 1 759 ? -18.328 17.938 17.188 1 69.56 759 GLN B O 1
ATOM 12136 N N . GLN B 1 760 ? -19.984 16.875 16.219 1 74.88 760 GLN B N 1
ATOM 12137 C CA . GLN B 1 760 ? -20.766 18.109 16.141 1 74.88 760 GLN B CA 1
ATOM 12138 C C . GLN B 1 760 ? -21.797 18.188 17.266 1 74.88 760 GLN B C 1
ATOM 12140 O O . GLN B 1 760 ? -22.703 19 17.219 1 74.88 760 GLN B O 1
ATOM 12145 N N . GLY B 1 761 ? -21.641 17.234 18.156 1 68.5 761 GLY B N 1
ATOM 12146 C CA . GLY B 1 761 ? -22.453 17.297 19.359 1 68.5 761 GLY B CA 1
ATOM 12147 C C . GLY B 1 761 ? -23.719 16.469 19.281 1 68.5 761 GLY B C 1
ATOM 12148 O O . GLY B 1 761 ? -24.625 16.609 20.094 1 68.5 761 GLY B O 1
ATOM 12149 N N . TYR B 1 762 ? -23.812 15.609 18.25 1 81.25 762 TYR B N 1
ATOM 12150 C CA . TYR B 1 762 ? -25 14.781 18.062 1 81.25 762 TYR B CA 1
ATOM 12151 C C . TYR B 1 762 ? -24.641 13.305 18.125 1 81.25 762 TYR B C 1
ATOM 12153 O O . TYR B 1 762 ? -24.609 12.625 17.094 1 81.25 762 TYR B O 1
ATOM 12161 N N . PRO B 1 763 ? -24.531 12.742 19.297 1 83.56 763 PRO B N 1
ATOM 12162 C CA . PRO B 1 763 ? -24.172 11.32 19.375 1 83.56 763 PRO B CA 1
ATOM 12163 C C . PRO B 1 763 ? -25.328 10.398 18.984 1 83.56 763 PRO B C 1
ATOM 12165 O O . PRO B 1 763 ? -26.484 10.664 19.328 1 83.56 763 PRO B O 1
ATOM 12168 N N . ILE B 1 764 ? -25.016 9.445 18.266 1 87.19 764 ILE B N 1
ATOM 12169 C CA . ILE B 1 764 ? -25.984 8.43 17.844 1 87.19 764 ILE B CA 1
ATOM 12170 C C . ILE B 1 764 ? -25.719 7.129 18.594 1 87.19 764 ILE B C 1
ATOM 12172 O O . ILE B 1 764 ? -24.656 6.512 18.453 1 87.19 764 ILE B O 1
ATOM 12176 N N . SER B 1 765 ? -26.656 6.703 19.391 1 82.38 765 SER B N 1
ATOM 12177 C CA . SER B 1 765 ? -26.531 5.449 20.125 1 82.38 765 SER B CA 1
ATOM 12178 C C . SER B 1 765 ? -26.891 4.254 19.25 1 82.38 765 SER B C 1
ATOM 12180 O O . SER B 1 765 ? -27.578 4.406 18.234 1 82.38 765 SER B O 1
ATOM 12182 N N . PHE B 1 766 ? -26.438 3.105 19.688 1 85.38 766 PHE B N 1
ATOM 12183 C CA . PHE B 1 766 ? -26.734 1.855 19 1 85.38 766 PHE B CA 1
ATOM 12184 C C . PHE B 1 766 ? -28.25 1.646 18.891 1 85.38 766 PHE B C 1
ATOM 12186 O O . PHE B 1 766 ? -28.766 1.327 17.812 1 85.38 766 PHE B O 1
ATOM 12193 N N . ASN B 1 767 ? -28.938 1.862 19.969 1 86.88 767 ASN B N 1
ATOM 12194 C CA . ASN B 1 767 ? -30.375 1.622 20.031 1 86.88 767 ASN B CA 1
ATOM 12195 C C . ASN B 1 767 ? -31.141 2.609 19.156 1 86.88 767 ASN B C 1
ATOM 12197 O O . ASN B 1 767 ? -32.156 2.254 18.547 1 86.88 767 ASN B O 1
ATOM 12201 N N . TYR B 1 768 ? -30.641 3.795 19.219 1 89.12 768 TYR B N 1
ATOM 12202 C CA . TYR B 1 768 ? -31.281 4.797 18.375 1 89.12 768 TYR B CA 1
ATOM 12203 C C . TYR B 1 768 ? -31.188 4.422 16.906 1 89.12 768 TYR B C 1
ATOM 12205 O O . TYR B 1 768 ? -32.156 4.508 16.156 1 89.12 768 TYR B O 1
ATOM 12213 N N . PHE B 1 769 ? -30.062 4.02 16.469 1 94 769 PHE B N 1
ATOM 12214 C CA . PHE B 1 769 ? -29.859 3.592 15.094 1 94 769 PHE B CA 1
ATOM 12215 C C . PHE B 1 769 ? -30.688 2.354 14.781 1 94 769 PHE B C 1
ATOM 12217 O O . PHE B 1 769 ? -31.312 2.27 13.727 1 94 769 PHE B O 1
ATOM 12224 N N . PHE B 1 770 ? -30.672 1.409 15.703 1 93.44 770 PHE B N 1
ATOM 12225 C CA . PHE B 1 770 ? -31.312 0.112 15.531 1 93.44 770 PHE B CA 1
ATOM 12226 C C . PHE B 1 770 ? -32.812 0.279 15.289 1 93.44 770 PHE B C 1
ATOM 12228 O O . PHE B 1 770 ? -33.406 -0.46 14.5 1 93.44 770 PHE B O 1
ATOM 12235 N N . LYS B 1 771 ? -33.375 1.191 15.898 1 93.19 771 LYS B N 1
ATOM 12236 C CA . LYS B 1 771 ? -34.844 1.401 15.836 1 93.19 771 LYS B CA 1
ATOM 12237 C C . LYS B 1 771 ? -35.281 1.762 14.422 1 93.19 771 LYS B C 1
ATOM 12239 O O . LYS B 1 771 ? -36.375 1.398 14 1 93.19 771 LYS B O 1
ATOM 12244 N N . MET B 1 772 ? -34.5 2.375 13.727 1 94.81 772 MET B N 1
ATOM 12245 C CA . MET B 1 772 ? -34.844 2.742 12.359 1 94.81 772 MET B CA 1
ATOM 12246 C C . MET B 1 772 ? -34.125 1.851 11.352 1 94.81 772 MET B C 1
ATOM 12248 O O . MET B 1 772 ? -34.719 1.424 10.359 1 94.81 772 MET B O 1
ATOM 12252 N N . GLY B 1 773 ? -32.875 1.604 11.609 1 96.88 773 GLY B N 1
ATOM 12253 C CA . GLY B 1 773 ? -32.062 0.854 10.68 1 96.88 773 GLY B CA 1
ATOM 12254 C C . GLY B 1 773 ? -32.531 -0.577 10.484 1 96.88 773 GLY B C 1
ATOM 12255 O O . GLY B 1 773 ? -32.625 -1.048 9.352 1 96.88 773 GLY B O 1
ATOM 12256 N N . PHE B 1 774 ? -32.812 -1.252 11.555 1 97.12 774 PHE B N 1
ATOM 12257 C CA . PHE B 1 774 ? -33.125 -2.672 11.492 1 97.12 774 PHE B CA 1
ATOM 12258 C C . PHE B 1 774 ? -34.406 -2.9 10.719 1 97.12 774 PHE B C 1
ATOM 12260 O O . PHE B 1 774 ? -34.469 -3.76 9.836 1 97.12 774 PHE B O 1
ATOM 12267 N N . PRO B 1 775 ? -35.469 -2.168 10.977 1 97.31 775 PRO B N 1
ATOM 12268 C CA . PRO B 1 775 ? -36.688 -2.336 10.172 1 97.31 775 PRO B CA 1
ATOM 12269 C C . PRO B 1 775 ? -36.469 -2.029 8.695 1 97.31 775 PRO B C 1
ATOM 12271 O O . PRO B 1 775 ? -37.031 -2.713 7.828 1 97.31 775 PRO B O 1
ATOM 12274 N N . CYS B 1 776 ? -35.719 -1.002 8.438 1 97.81 776 CYS B N 1
ATOM 12275 C CA . CYS B 1 776 ? -35.438 -0.683 7.047 1 97.81 776 CYS B CA 1
ATOM 12276 C C . CYS B 1 776 ? -34.656 -1.82 6.379 1 97.81 776 CYS B C 1
ATOM 12278 O O . CYS B 1 776 ? -34.875 -2.113 5.203 1 97.81 776 CYS B O 1
ATOM 12280 N N . MET B 1 777 ? -33.688 -2.426 7.148 1 98.12 777 MET B N 1
ATOM 12281 C CA . MET B 1 777 ? -32.938 -3.566 6.648 1 98.12 777 MET B CA 1
ATOM 12282 C C . MET B 1 777 ? -33.844 -4.73 6.312 1 98.12 777 MET B C 1
ATOM 12284 O O . MET B 1 777 ? -33.719 -5.344 5.25 1 98.12 777 MET B O 1
ATOM 12288 N N . LEU B 1 778 ? -34.844 -5.008 7.18 1 98 778 LEU B N 1
ATOM 12289 C CA . LEU B 1 778 ? -35.781 -6.105 6.961 1 98 778 LEU B CA 1
ATOM 12290 C C . LEU B 1 778 ? -36.625 -5.867 5.711 1 98 778 LEU B C 1
ATOM 12292 O O . LEU B 1 778 ? -36.812 -6.773 4.895 1 98 778 LEU B O 1
ATOM 12296 N N . VAL B 1 779 ? -37.094 -4.68 5.551 1 98.06 779 VAL B N 1
ATOM 12297 C CA . VAL B 1 779 ? -37.969 -4.344 4.434 1 98.06 779 VAL B CA 1
ATOM 12298 C C . VAL B 1 779 ? -37.188 -4.414 3.123 1 98.06 779 VAL B C 1
ATOM 12300 O O . VAL B 1 779 ? -37.656 -5.012 2.148 1 98.06 779 VAL B O 1
ATOM 12303 N N . SER B 1 780 ? -36.031 -3.783 3.102 1 98.44 780 SER B N 1
ATOM 12304 C CA . SER B 1 780 ? -35.25 -3.775 1.885 1 98.44 780 SER B CA 1
ATOM 12305 C C . SER B 1 780 ? -34.781 -5.184 1.513 1 98.44 780 SER B C 1
ATOM 12307 O O . SER B 1 780 ? -34.75 -5.543 0.333 1 98.44 780 SER B O 1
ATOM 12309 N N . THR B 1 781 ? -34.406 -6 2.506 1 98.44 781 THR B N 1
ATOM 12310 C CA . THR B 1 781 ? -33.969 -7.371 2.256 1 98.44 781 THR B CA 1
ATOM 12311 C C . THR B 1 781 ? -35.125 -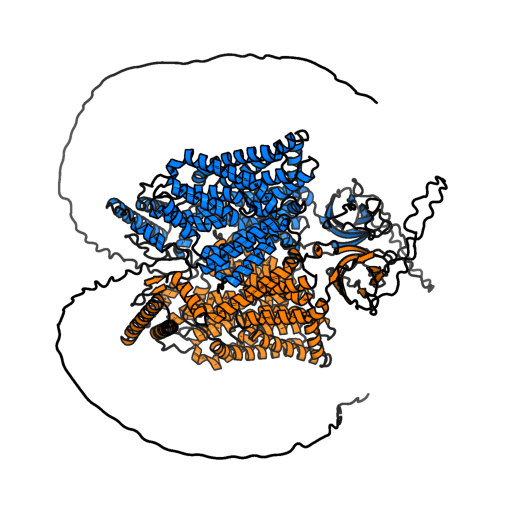8.219 1.729 1 98.44 781 THR B C 1
ATOM 12313 O O . THR B 1 781 ? -34.938 -9.078 0.868 1 98.44 781 THR B O 1
ATOM 12316 N N . ALA B 1 782 ? -36.312 -7.984 2.238 1 98.5 782 ALA B N 1
ATOM 12317 C CA . ALA B 1 782 ? -37.5 -8.688 1.745 1 98.5 782 ALA B CA 1
ATOM 12318 C C . ALA B 1 782 ? -37.75 -8.367 0.274 1 98.5 782 ALA B C 1
ATOM 12320 O O . ALA B 1 782 ? -38.062 -9.266 -0.514 1 98.5 782 ALA B O 1
ATOM 12321 N N . VAL B 1 783 ? -37.656 -7.137 -0.024 1 98.5 783 VAL B N 1
ATOM 12322 C CA . VAL B 1 783 ? -37.844 -6.727 -1.411 1 98.5 783 VAL B CA 1
ATOM 12323 C C . VAL B 1 783 ? -36.781 -7.398 -2.293 1 98.5 783 VAL B C 1
ATOM 12325 O O . VAL B 1 783 ? -37.094 -7.887 -3.381 1 98.5 783 VAL B O 1
ATOM 12328 N N . ALA B 1 784 ? -35.531 -7.391 -1.849 1 98.38 784 ALA B N 1
ATOM 12329 C CA . ALA B 1 784 ? -34.438 -8.031 -2.586 1 98.38 784 ALA B CA 1
ATOM 12330 C C . ALA B 1 784 ? -34.719 -9.516 -2.779 1 98.38 784 ALA B C 1
ATOM 12332 O O . ALA B 1 784 ? -34.406 -10.086 -3.826 1 98.38 784 ALA B O 1
ATOM 12333 N N . THR B 1 785 ? -35.312 -10.164 -1.772 1 98.31 785 THR B N 1
ATOM 12334 C CA . THR B 1 785 ? -35.625 -11.578 -1.847 1 98.31 785 THR B CA 1
ATOM 12335 C C . THR B 1 785 ? -36.656 -11.836 -2.963 1 98.31 785 THR B C 1
ATOM 12337 O O . THR B 1 785 ? -36.469 -12.75 -3.773 1 98.31 785 THR B O 1
ATOM 12340 N N . VAL B 1 786 ? -37.688 -11.055 -3.002 1 98.19 786 VAL B N 1
ATOM 12341 C CA . VAL B 1 786 ? -38.719 -11.195 -4.02 1 98.19 786 VAL B CA 1
ATOM 12342 C C . VAL B 1 786 ? -38.125 -10.953 -5.402 1 98.19 786 VAL B C 1
ATOM 12344 O O . VAL B 1 786 ? -38.438 -11.672 -6.355 1 98.19 786 VAL B O 1
ATOM 12347 N N . TYR B 1 787 ? -37.312 -9.961 -5.48 1 98.31 787 TYR B N 1
ATOM 12348 C CA . TYR B 1 787 ? -36.688 -9.633 -6.746 1 98.31 787 TYR B CA 1
ATOM 12349 C C . TYR B 1 787 ? -35.844 -10.805 -7.254 1 98.31 787 TYR B C 1
ATOM 12351 O O . TYR B 1 787 ? -35.938 -11.18 -8.422 1 98.31 787 TYR B O 1
ATOM 12359 N N . ILE B 1 788 ? -35.031 -11.414 -6.375 1 98 788 ILE B N 1
ATOM 12360 C CA . ILE B 1 788 ? -34.125 -12.508 -6.762 1 98 788 ILE B CA 1
ATOM 12361 C C . ILE B 1 788 ? -34.969 -13.719 -7.184 1 98 788 ILE B C 1
ATOM 12363 O O . ILE B 1 788 ? -34.656 -14.375 -8.18 1 98 788 ILE B O 1
ATOM 12367 N N . LEU B 1 789 ? -36.062 -14.016 -6.465 1 97.44 789 LEU B N 1
ATOM 12368 C CA . LEU B 1 789 ? -36.906 -15.172 -6.77 1 97.44 789 LEU B CA 1
ATOM 12369 C C . LEU B 1 789 ? -37.562 -15.016 -8.125 1 97.44 789 LEU B C 1
ATOM 12371 O O . LEU B 1 789 ? -37.625 -15.961 -8.906 1 97.44 789 LEU B O 1
ATOM 12375 N N . ILE B 1 790 ? -37.969 -13.805 -8.43 1 97.31 790 ILE B N 1
ATOM 12376 C CA . ILE B 1 790 ? -38.656 -13.57 -9.68 1 97.31 790 ILE B CA 1
ATOM 12377 C C . ILE B 1 790 ? -37.688 -13.516 -10.836 1 97.31 790 ILE B C 1
ATOM 12379 O O . ILE B 1 790 ? -37.844 -14.203 -11.844 1 97.31 790 ILE B O 1
ATOM 12383 N N . SER B 1 791 ? -36.625 -12.852 -10.672 1 96.88 791 SER B N 1
ATOM 12384 C CA . SER B 1 791 ? -35.719 -12.523 -11.789 1 96.88 791 SER B CA 1
ATOM 12385 C C . SER B 1 791 ? -34.719 -13.633 -12.039 1 96.88 791 SER B C 1
ATOM 12387 O O . SER B 1 791 ? -34.219 -13.797 -13.164 1 96.88 791 SER B O 1
ATOM 12389 N N . HIS B 1 792 ? -34.406 -14.492 -11.023 1 95.69 792 HIS B N 1
ATOM 12390 C CA . HIS B 1 792 ? -33.281 -15.398 -11.219 1 95.69 792 HIS B CA 1
ATOM 12391 C C . HIS B 1 792 ? -33.688 -16.844 -10.938 1 95.69 792 HIS B C 1
ATOM 12393 O O . HIS B 1 792 ? -32.969 -17.766 -11.305 1 95.69 792 HIS B O 1
ATOM 12399 N N . VAL B 1 793 ? -34.812 -16.984 -10.312 1 95.25 793 VAL B N 1
ATOM 12400 C CA . VAL B 1 793 ? -35.281 -18.344 -10.047 1 95.25 793 VAL B CA 1
ATOM 12401 C C . VAL B 1 793 ? -36.438 -18.703 -10.984 1 95.25 793 VAL B C 1
ATOM 12403 O O . VAL B 1 793 ? -36.375 -19.703 -11.695 1 95.25 793 VAL B O 1
ATOM 12406 N N . ILE B 1 794 ? -37.406 -17.812 -11.016 1 94.56 794 ILE B N 1
ATOM 12407 C CA . ILE B 1 794 ? -38.562 -18.062 -11.867 1 94.56 794 ILE B CA 1
ATOM 12408 C C . ILE B 1 794 ? -38.188 -17.75 -13.32 1 94.56 794 ILE B C 1
ATOM 12410 O O . ILE B 1 794 ? -38.438 -18.578 -14.211 1 94.56 794 ILE B O 1
ATOM 12414 N N . ILE B 1 795 ? -37.531 -16.484 -13.484 1 92.12 795 ILE B N 1
ATOM 12415 C CA . ILE B 1 795 ? -37 -16.094 -14.781 1 92.12 795 ILE B CA 1
ATOM 12416 C C . ILE B 1 795 ? -35.5 -16.328 -14.797 1 92.12 795 ILE B C 1
ATOM 12418 O O . ILE B 1 795 ? -34.719 -15.57 -14.195 1 92.12 795 ILE B O 1
ATOM 12422 N N . PRO B 1 796 ? -35.156 -17.5 -15.195 1 88.56 796 PRO B N 1
ATOM 12423 C CA . PRO B 1 796 ? -33.719 -17.812 -15.086 1 88.56 796 PRO B CA 1
ATOM 12424 C C . PRO B 1 796 ? -32.844 -16.828 -15.852 1 88.56 796 PRO B C 1
ATOM 12426 O O . PRO B 1 796 ? -32.156 -17.219 -16.797 1 88.56 796 PRO B O 1
ATOM 12429 N N . TRP B 1 797 ? -32.75 -15.617 -15.281 1 92.5 797 TRP B N 1
ATOM 12430 C CA . TRP B 1 797 ? -31.953 -14.555 -15.875 1 92.5 797 TRP B CA 1
ATOM 12431 C C . TRP B 1 797 ? -30.516 -14.617 -15.367 1 92.5 797 TRP B C 1
ATOM 12433 O O . TRP B 1 797 ? -30.203 -14.055 -14.32 1 92.5 797 TRP B O 1
ATOM 12443 N N . TYR B 1 798 ? -29.703 -15.336 -16.047 1 87.56 798 TYR B N 1
ATOM 12444 C CA . TYR B 1 798 ? -28.281 -15.422 -15.742 1 87.56 798 TYR B CA 1
ATOM 12445 C C . TYR B 1 798 ? -27.531 -16.172 -16.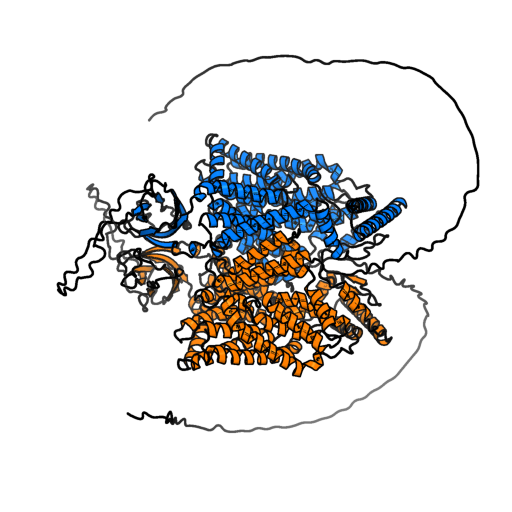844 1 87.56 798 TYR B C 1
ATOM 12447 O O . TYR B 1 798 ? -28.125 -16.953 -17.578 1 87.56 798 TYR B O 1
#

Secondary structure (DSSP, 8-state):
-----------------------------------------------------------------------SSS-EEEE-TTS-EEEEE-HHHHHHHHHHHHHHS-HHHHHHHHHHHHHHHHHHHHHHTTPPPGGGTTTEEEEEE-SS--EEEEE---SS--EEEEEEEE-----TTS---SS--EEEEEEEEEP--S--------------------TT---------BS-TT--EEEE------SS----EEEEEEEEPPHHHHTT-SEEEEEEEES-SS-EEEEEEEEEE-GGGGGHHHHHHHHHHHHHHHHHTTSS-HHHHHHHHHHHHHHHHHHTT-PPPHHHHHHTS-HHHHHHHHHHHHHHHHHGGGSHHHHHHHHHHHHHTT-HHHHHHHHHHHHHHHHHHH-HHHHHHHHHHHHHHHHHHTTB-HHHHHHHHHHHHHHHHHTSSSSSHHHHHHHH-HHHHHTT---HHHHHHHHHHHHHHHHHHHHHHHHHHHHHHHH-B----HHHHHHHHHHHHHHHS-SSS-HHHHHHHHHHHHHHHHHHHHHHTT------THHHHHHHHHSS-S-HHHHHHHHHHHHHHHHHHHHTTT-TT----HHHHHHHHHHHHHHHH--S-HHHHHTTS-HHHHHHHHHHHHHHHHHHHTTHHHHHHHHHHHHHHTSPSSHHHHHHHHHHHHHHHHHHHHHS-HHHHHHHHHHHHHHHHHSSS---HHHHHHHHHHHHHHHTTSSTTS-HHHHHHHHHHHHTT----HHHHHHHHHHHHHHHHHHHHHHHIIIIIIS---/-----------------------------------------------------------------------SSS-EEEE-TTS-EEEEE-HHHHHHHHHHHHHHS-HHHHHHHHHHHHHHHHHHHHHHTTPPPGGGTTTEEEEEE-SS--EEEEE---SS--EEEEEEEE-----TTS---SS--EEEEEEEEEP-----------------------S----------BS-TT--EEEE------SS----EEEEEEEEPPHHHHTT-SEEEEEEEES-SS-EEEEEEEEEE-GGGGGHHHHHHHHHHHHHHHHHTTSS-HHHHHHHHHHHHHHHHHHTT-PPPHHHHHHTS-HHHHHHHHHHHHHHHHHGGGSHHHHHHHHHHHHHTT-HHHHHHHHHHHHHHHHHHH-HHHHHHHHHHHHHHHHHHTTB-HHHHHHHHHHHHHHHHHTSSSSSHHHHHHHH-HHHHHTT---HHHHHHHHHHHHHHHHHHHHHHHHHHHHHHHH-B----HHHHHHHHHHHHHHHS-SSS-HHHHHHHHHHHHHHHHHHHHHHTT------THHHHHHHHHSS-S-HHHHHHHHHHHHHHHHHHHHTTT-TT----HHHHHHHHHHHHHHHH--S-HHHHHTTS-HHHHHHHHHHHHHHHHHHHTTHHHHHHHHHHHHHHTSPSSHHHHHHHHHHHHHHHHHHHHHS-HHHHHHHHHHHHHHHHHSSS---HHHHHHHHHHHHHHHTTSSTTS-HHHHHHHHHHHHTT----HHHHHHHHHHHHHHHHHHHHHHHIIIIIIS---

Foldseek 3Di:
DDDDDDDDDDDDDDDDDDDDDDDDDDDDDDDDDDDDDDDDDDDDDDDDDDDPPPPVPVPPPPPPPPPQDDDDDPFCFDADLVRHRPHGPPPVVVCVLVVLVVVLVPPVVLVVLVVVLVVVLVVLCVLQVVFDACVVPPFWDWDKAEQVGKDKDKAQDPPPQFKKKKKKWFFQDCPPVNDFPPDWKKKKKFKFFQADDPPPDDPPPPPDDDPPPPDPPPPVPPPPSPSDDGLQVVDIDIDTRDHDDRDDRDDTDMDMDMRGGDPVSNPNGRIMMMIMHMHHRDMGIMIMGMFGWDPCLVCLLVVLVVLVVVLQCCQLVVSDDLLVSLQSSLSSLLSSCSNRPNRHDPVVLLVLFLVLLLLLQQLLLLLVLLLLVQLVLLLQLLVLVVVCVPQQLSSLVSLQQVLLQVLLQNALQLSLLRNLVSQVVVCVLQQHDSQVSLLSNSLSQLLSLLQWLRSYSLSVLQQSDPLNCVVVQRAGQNLNVQQNVLSVLLSVVLSVVCCVPPVCNSRDRPPDDPLVLVLVLLVVSLVSLDPDDDPVSVVVSVVSVVSSVSSVVVVVVCPPPPSPPVVSVVSNVVRDRPDVVLNVLSVVLSVVLVVCSNCVSPDPVRPDRSSRSSNVSSVVSVVVVPDPDVVSSVVSRPVSVSSSSSSLSSSLVSSVVSVNLVVVLVVLLVVLVVDDAALVSLLVLLLCLLAVLLQVLLSGALNSSSNSCSSSLSVSCVVPSVHPSSLNSSSNSQNSSLSLQQWCSSYPSSVSSQVSCVSVSHHDDGVNSNVSRNVSSVSSSVSSSVSSCVCCRVVVDD/DDDDDDDDDDDDDDDDDDYDDDDYDDDDDYDDDYDDDDDYYYDYDDDDDDDPPPPVPPPVPCPPDPPQDDPDDPFPFDADLVRHRPHGPPPVVVCVLVVLVVVLVPPVVLVVLVVVLVVVLVVLCVLQVVFDACVVPPFWDWDKAEQVGKDKDKAQCPPPQFKKKKKKWFFADCPPVNDFPPDWKKKKKFKFFQADDPPDDDPPPPPDDDPPPPDPPPPPPPPCSPRDDRLQPVDIDIDTRDHDDRDDRDDTDMDMDMGGGDPVSNPNGRIMMMIMHMHHRDMGIMIMGMFGWDPCLVCLLVVLVVLVVVLQVCQLVVSDDLLVSLQSSLSSLLSSCSNRVNRHDPVVLLVLFLVLLLLLQQLLLLLVLLLLVQLVLLLQLLVLVVVCVPQQLSSLVSLQQVLLQVLLQNALQLSLLRNLLSQVVVCVLQQHDSQVSLLSNSLSQLLSLLQWLRSYSLSSLQQSDPLNCVVVQRAGQNLNVQQNVLSVLLSVVLSVVCCVPPVCNSRDRPPPDPLVLVLVLLVVVLVSLDPDDDPVSVVVSVVSVVSSVSSVVVVVVVPPPPSPPVVSVVSNVVRDRPDVVLNVLSVVLSVVLVVCSNCVSPDPVHPDRSSRSSNVSSVVSVVVVPDPDVVSSVVSRPVSVSSSSSSLSSSLVSSVVSVNLVVVLVVLLVVLVVDDAALVSLLVLLLCLLAVLLQVLLSGALNSSSNSCSSSLSVSCVVPSVHPSSLNSSSNSQNSSLSLQQWCSSYPSSVSSQVSCVSVSHHDDGVNSNVSRNVSSVSSSVSSSVSSCVCCRVVVPD

pLDDT: mean 71.76, std 26.56, range [13.05, 98.5]

Radius of gyration: 40.01 Å; Cα contacts (8 Å, |Δi|>4): 2374; chains: 2; bounding box: 123×147×134 Å